Protein 2J4U (pdb70)

Sequence (2112 aa):
AEVYNKDGNKLDLYGKVDGLHYFSDNKDVDGDQTYMRLGFKGETQVTDQLTGYGQWEYQIQGNSAENENNSWTRVAFAGLKFQDVGSFDYGRNYGVVYDVTSWTDVLPEFGGDTYGSDNFMQQRGNGFATYRNTDFFGLVDGLNFAVQYQGKNGNPSGEGFTSGVTNNGRDGGSITYDYEGFGIGGAISSSKRTDAQNTAAYIGNGDRAETYTGGLKYDANNIYLAAQYTQTYNATRVGSLGWANKAQNFEAVAQYQFDFGLRPSLAYLQSKGKNLGRGYDDEDILKYVDVGATYYFNKNMSTYVDYKINLLDDNQFTRDAGINTDNIVALGLVYQFAEVYNKDGNKLDLYGKVDGLHYFSDNKDVDGDQTYMRLGFKGETQVTDQLTGYGQWEYQIQGNSAENENNSWTRVAFAGLKFQDVGSFDYGRNYGVVYDVTSWTDVLPEFGGDTYGSDNFMQQRGNGFATYRNTDFFGLVDGLNFAVQYQGKNGNPSGEGFTSGVTNNGRDGGSITYDYEGFGIGGAISSSKRTDAQNTAAYIGNGDRAETYTGGLKYDANNIYLAAQYTQTYNATRVGSLGWANKAQNFEAVAQYQFDFGLRPSLAYLQSKGKNLGRGYDDEDILKYVDVGATYYFNKNMSTYVDYKINLLDDNQFTRDAGINTDNIVALGLVYQFAEVYNKDGNKLDLYGKVDGLHYFSDNKDVDGDQTYMRLGFKGETQVTDQLTGYGQWEYQIQGNSAENENNSWTRVAFAGLKFQDVGSFDYGRNYGVVYDVTSWTDVLPEFGGDTYGSDNFMQQRGNGFATYRNTDFFGLVDGLNFAVQYQGKNGNPSGEGFTSGVTNNGRDGGSITYDYEGFGIGGAISSSKRTDAQNTAAYIGNGDRAETYTGGLKYDANNIYLAAQYTQTYNATRVGSLGWANKAQNFEAVAQYQFDFGLRPSLAYLQSKGKNLGRGYDDEDILKYVDVGATYYFNKNMSTYVDYKINLLDDNQFTRDAGINTDNIVALGLVYQFASKKSVRWCTTSPAESKKCAQWQRRMKKVRGPSVTCVKKTSRFECAEVYNKDGNKLDLYGKVDGLHYFSDNKDVDGDQTYMRLGFKGETQVTDQLTGYGQWEYQIQGNSAENENNSWTRVAFAGLKFQDVGSFDYGRNYGVVYDVTSWTDVLPEFGGDTYGSDNFMQQRGNGFATYRNTDFFGLVDGLNFAVQYQGKNGNPSGEGFTSGVTNNGRDGGSITYDYEGFGIGGAISSSKRTDAQNTAAYIGNGDRAETYTGGLKYDANNIYLAAQYTQTYNATRVGSLGWANKAQNFEAVAQYQFDFGLRPSLAYLQSKGKNLGRGYDDEDILKYVDVGATYYFNKNMSTYVDYKINLLDDNQFTRDAGINTDNIVALGLVYQFAEVYNKDGNKLDLYGKVDGLHYFSDNKDVDGDQTYMRLGFKGETQVTDQLTGYGQWEYQIQGNSAENENNSWTRVAFAGLKFQDVGSFDYGRNYGVVYDVTSWTDVLPEFGGDTYGSDNFMQQRGNGFATYRNTDFFGLVDGLNFAVQYQGKNGNPSGEGFTSGVTNNGRDGGSITYDYEGFGIGGAISSSKRTDAQNTAAYIGNGDRAETYTGGLKYDANNIYLAAQYTQTYNATRVGSLGWANKAQNFEAVAQYQFDFGLRPSLAYLQSKGKNLGRGYDDEDILKYVDVGATYYFNKNMSTYVDYKINLLDDNQFTRDAGINTDNIVALGLVYQFAEVYNKDGNKLDLYGKVDGLHYFSDNKDVDGDQTYMRLGFKGETQVTDQLTGYGQWEYQIQGNSAENENNSWTRVAFAGLKFQDVGSFDYGRNYGVVYDVTSWTDVLPEFGGDTYGSDNFMQQRGNGFATYRNTDFFGLVDGLNFAVQYQGKNGNPSGEGFTSGVTNNGRDGGSITYDYEGFGIGGAISSSKRTDAQNTAAYIGNGDRAETYTGGLKYDANNIYLAAQYTQTYNATRVGSLGWANKAQNFEAVAQYQFDFGLRPSLAYLQSKGKNLGRGYDDEDILKYVDVGATYYFNKNMSTYVDYKINLLDDNQFTRDAGINTDNIVALGLVYQFASKKSVRWCTTSPAESKKCAQWQRRMKKVRGPSVTCVKKTSRFEC

Nearest PDB structures (foldseek):
  2j4u-assembly1_S  TM=1.023E+00  e=1.735E-07  Camelus dromedarius
  2j4u-assembly2_X  TM=7.763E-01  e=1.445E-04  Camelus dromedarius
  2j4u-assembly2_W  TM=1.003E+00  e=1.923E-60  Escherichia coli
  2xe3-assembly1_A  TM=9.899E-01  e=1.710E-50  Escherichia coli
  2xe5-assembly1_E  TM=9.928E-01  e=5.696E-50  Escherichia coli

Foldseek 3Di:
DFDDDDQQKTKDKKKKWKFKAKFWPPVVRHTGWIKMKIKMWMWRADDPQKIKIWIWMWIGTPPDDPVDDDTDTFWTWIWMQGHLQGIKIWWFFAAALCVAVVLFDDAVDDDPPQADELQARNTTDHFKIKTWGAQNRVPHHQKIKMWIDGDWAADCDDPGNDPHHDQVNHTFMKIWHDPAFKIKMKTKDKAAHDVRLCDVQQWPVDGIKIKIKIKIWGDDQFKTWIKMKMKMAQGGQQAVRRGAGIKIKIKIKIWGADPQFKMWMKMWIWMWRAQIDDPQHIDTSFTWIKTWMKGPPDPFWTKIKIKTCGPDDDDVRCVVSVPDRIMMMMIMIMGID/DFDDDDQQKTKDKKKKWKFKAKPWPPVVNHTGFTKMKIKMKIWRAPDPQKIKIWMWMWIGTPPDDVVDGGTDTFWTWIWMQGHLFWIKIWWFFAAQLCVFVVLPDDPPPDDPQQADELQPRNTTDTTKIKTWHAQNRPPHHQKIKMWIDGDWADDCDDPGNDPHHDQVCHTFMKIWHDPAFKIKMKIKDKAQGDVNLCDVQQWPVDGIKIKIKIKIWGDDQFKTKIKMKMKIAQGGQQAVRRGARIKIKIKIKIWGADPQFKMWMKMWIWMWGAQIDDPQHIDTSFTWIKTWIKGDPDPFWTKIKIKTCGPDDDDVRSVVRVPDRIMMMMIMIMGID/DFDDDPQQKTKDKKKKWKFKAKPWPPVPNHTGFTKMKIKMWMWRQDDPQKIKIWIWMWIGTPPDDPVDGDIDTFWTWIWMQGHLQGIKIWWFFAAALCVAVVLFQDAVDDDPPQADDLQARNTTDTAKIKTKHAQNRVPHHQKIKMWMDGDWQDDCDDPGNDPHHDQVCHTFMKIWHDPAFKIKMKTKDKAQGDPNLCDVQQWPVDGIKIKIKIKIWGDDQFKTWIKMKMKMAQGGQQAVRRGAGIKIKIKIKIWGADPQFKIWMKMWIWMWRAQIDDPQHIDTSFTWIKTWMKGPNDPFWTKIKIKTCGCDDDDVRSVVSVPDRIMMMMIMIMGID/DPDPADEQAAADDPPPVPCPCQQPCCPPPPPNHYDHNHYHDDPGD/DFDDDDQQKTKDKKKKKKFKAKFWPPVVNHTGWIKMKIKMKMWRQDDPQKIKIWIWMWIGTPPDPPVDDDTDTFWTWIWMQRHLQWIKIWWFFAAALCVAVVLPPDAPPDDPPQADELQQRNTTDTAKIKTWHAQNRPPHHQKIKMWMDGDWAADCDDPGNDPHHDQVCHTFMKIWHDPAFKIKMKTKDKAAGDVNLCDVQQWPVDGIKIKIKIKIWGDDQFKTWMKMKMKIAQGGCQQVRRGARIKIKIKIKIWGADPQFKMWMKMWIWMWRAQIDDPCHIDTSFTWIKTWMKGDPDPFWTKIKIKTCGPDDDDVRCVVSVPDRIMMMMIMIMGID/DFDDDPQQKTKDKKKKWKFKAKFWPPVVRHTGFTKMKIKMWIWRAPDPQKIKIWMWMWIGTPPDDPVDGGTDTFWTWIWMQGHLQWIKIWWFFAAALCVFVVLFPDPPPDDPAQADDLQARHTTDTAKIKTWHAQNRVPHHQKIKMWIDGDWQDDCDDPRNDPDHDQPCHTFMKIWHDDAFKIKIKTKDKAAGDVNLCDVQQWAVDGIKIKTKIKIWGDDQFKTKIKMKMKMAQTGQQQVSRGAGIKIKIKIKIWGADPQFKMWMKMWIWMWRAQIDDPQHIDTSFTWIKTWMKGPPDPFWIKIKIKTCGPDDDDVRCVVSVRDRIIMMMIMIMGID/DFDDDDQQKTKDKKKKWKFKAKPWPPVPRHTGWTKMKIKMWMWRCDDPQKIKIWIWMWIGTPPDDPVDDDTDTFWTWIWMQGHLQWIKIWTFFFAALCVAVVLFQDAPPDDPPQADDLQARNTTDHFKIKTWGAQNRVPHHQKIKMWIDGDWAADCDDPGNDPHHDQVCHTFMKIWHDPAFKIKMKTKDKAAGDVRLCDVQQWPVDGIKIKIKIKIWGDDQFKTWIKMKMKMAQGGQQQVRRGAGIKIKIKIKIWGADPQFKIWMKMWIWMWRAQIDDPCHIDTSFTWIKTWMKGANDPFWTKIKIKTRGPDDDDVRCVVSVPDRIMMMMIMIMGID/DDDDLDEPEDADPPPDPVLCCVCNVCPVPNPSNYRYDYDHHPVRD

B-factor: mean 32.56, std 13.54, range [15.0, 80.0]

Radius of gyration: 42.47 Å; Cα contacts (8 Å, |Δi|>4): 6731; chains: 8; bounding box: 108×101×112 Å

Structure (mmCIF, N/CA/C/O backbone):
data_2J4U
#
_entry.id   2J4U
#
_cell.length_a   201.470
_cell.length_b   116.286
_cell.length_c   152.280
_cell.angle_alpha   90.00
_cell.angle_beta   90.03
_cell.angle_gamma   90.00
#
_symmetry.space_group_name_H-M   'C 1 2 1'
#
loop_
_entity.id
_entity.type
_entity.pdbx_description
1 polymer 'OUTER MEMBRANE PROTEIN C PRECURSOR'
2 polymer LACTOTRANSFERRIN
#
loop_
_atom_site.group_PDB
_atom_site.id
_atom_site.type_symbol
_atom_site.label_atom_id
_atom_site.label_alt_id
_atom_site.label_comp_id
_atom_site.label_asym_id
_atom_site.label_entity_id
_atom_site.label_seq_id
_atom_site.pdbx_PDB_ins_code
_atom_site.Cartn_x
_atom_site.Cartn_y
_atom_site.Cartn_z
_atom_site.occupancy
_atom_site.B_iso_or_equiv
_atom_site.auth_seq_id
_atom_site.auth_comp_id
_atom_site.auth_asym_id
_atom_site.auth_atom_id
_atom_site.pdbx_PDB_model_num
ATOM 1 N N . ALA A 1 1 ? 173.755 22.773 83.659 1.00 26.65 1001 ALA P N 1
ATOM 2 C CA . ALA A 1 1 ? 173.670 23.239 85.102 1.00 30.50 1001 ALA P CA 1
ATOM 3 C C . ALA A 1 1 ? 172.315 23.006 85.721 1.00 35.11 1001 ALA P C 1
ATOM 4 O O . ALA A 1 1 ? 171.303 23.559 85.215 1.00 35.93 1001 ALA P O 1
ATOM 6 N N . GLU A 1 2 ? 172.308 22.201 86.831 1.00 40.25 1002 GLU P N 1
ATOM 7 C CA . GLU A 1 2 ? 171.071 21.943 87.665 1.00 38.71 1002 GLU P CA 1
ATOM 8 C C . GLU A 1 2 ? 170.363 23.239 88.195 1.00 38.47 1002 GLU P C 1
ATOM 9 O O . GLU A 1 2 ? 170.567 23.642 89.347 1.00 34.95 1002 GLU P O 1
ATOM 15 N N . VAL A 1 3 ? 169.591 23.888 87.281 1.00 39.99 1003 VAL P N 1
ATOM 16 C CA . VAL A 1 3 ? 168.839 25.133 87.559 1.00 40.99 1003 VAL P CA 1
ATOM 17 C C . VAL A 1 3 ? 167.687 24.687 88.426 1.00 43.12 1003 VAL P C 1
ATOM 18 O O . VAL A 1 3 ? 167.965 23.899 89.366 1.00 46.75 1003 VAL P O 1
ATOM 22 N N . TYR A 1 4 ? 166.433 25.118 88.178 1.00 40.40 1004 TYR P N 1
ATOM 23 C CA . TYR A 1 4 ? 165.221 24.507 88.841 1.00 38.34 1004 TYR P CA 1
ATOM 24 C C . TYR A 1 4 ? 165.341 22.998 89.274 1.00 41.17 1004 TYR P C 1
ATOM 25 O O . TYR A 1 4 ? 165.855 22.105 88.547 1.00 40.84 1004 TYR P O 1
ATOM 34 N N . ASN A 1 5 ? 164.884 22.771 90.506 1.00 41.18 1005 ASN P N 1
ATOM 35 C CA . ASN A 1 5 ? 164.674 21.459 91.066 1.00 41.59 1005 ASN P CA 1
ATOM 36 C C . ASN A 1 5 ? 163.803 21.516 92.353 1.00 45.43 1005 ASN P C 1
ATOM 37 O O . ASN A 1 5 ? 164.297 21.525 93.469 1.00 46.57 1005 ASN P O 1
ATOM 42 N N . LYS A 1 6 ? 162.489 21.477 92.156 1.00 48.08 1006 LYS P N 1
ATOM 43 C CA . LYS A 1 6 ? 161.511 21.688 93.212 1.00 49.84 1006 LYS P CA 1
ATOM 44 C C . LYS A 1 6 ? 160.397 20.625 93.092 1.00 50.72 1006 LYS P C 1
ATOM 45 O O . LYS A 1 6 ? 159.884 20.378 91.984 1.00 47.79 1006 LYS P O 1
ATOM 51 N N . ASP A 1 7 ? 160.021 20.007 94.227 1.00 55.26 1007 ASP P N 1
ATOM 52 C CA . ASP A 1 7 ? 158.963 18.921 94.290 1.00 56.85 1007 ASP P CA 1
ATOM 53 C C . ASP A 1 7 ? 158.912 17.971 93.020 1.00 58.90 1007 ASP P C 1
ATOM 54 O O . ASP A 1 7 ? 158.317 18.302 91.926 1.00 58.01 1007 ASP P O 1
ATOM 59 N N . GLY A 1 8 ? 159.585 16.817 93.160 1.00 57.22 1008 GLY P N 1
ATOM 60 C CA . GLY A 1 8 ? 159.589 15.789 92.081 1.00 54.58 1008 GLY P CA 1
ATOM 61 C C . GLY A 1 8 ? 160.427 16.201 90.872 1.00 51.04 1008 GLY P C 1
ATOM 62 O O . GLY A 1 8 ? 161.569 15.681 90.642 1.00 46.73 1008 GLY P O 1
ATOM 63 N N . ASN A 1 9 ? 159.830 17.143 90.123 1.00 51.11 1009 ASN P N 1
ATOM 64 C CA . ASN A 1 9 ? 160.434 17.779 88.893 1.00 50.45 1009 ASN P CA 1
ATOM 65 C C . ASN A 1 9 ? 161.824 18.581 88.909 1.00 46.54 1009 ASN P C 1
ATOM 66 O O . ASN A 1 9 ? 162.012 19.623 89.651 1.00 43.28 1009 ASN P O 1
ATOM 71 N N . LYS A 1 10 ? 162.739 18.169 88.015 1.00 41.92 1010 LYS P N 1
ATOM 72 C CA . LYS A 1 10 ? 163.998 18.859 87.976 1.00 40.56 1010 LYS P CA 1
ATOM 73 C C . LYS A 1 10 ? 164.667 19.060 86.651 1.00 36.83 1010 LYS P C 1
ATOM 74 O O . LYS A 1 10 ? 164.789 18.119 85.860 1.00 37.21 1010 LYS P O 1
ATOM 80 N N . LEU A 1 11 ? 165.117 20.291 86.435 1.00 33.80 1011 LEU P N 1
ATOM 81 C CA . LEU A 1 11 ? 165.671 20.789 85.170 1.00 34.90 1011 LEU P CA 1
ATOM 82 C C . LEU A 1 11 ? 167.133 20.930 85.093 1.00 40.96 1011 LEU P C 1
ATOM 83 O O . LEU A 1 11 ? 167.795 21.452 86.025 1.00 48.37 1011 LEU P O 1
ATOM 88 N N . ASP A 1 12 ? 167.689 20.650 83.937 1.00 41.51 1012 ASP P N 1
ATOM 89 C CA . ASP A 1 12 ? 169.087 21.006 83.879 1.00 39.63 1012 ASP P CA 1
ATOM 90 C C . ASP A 1 12 ? 169.393 21.654 82.560 1.00 36.16 1012 ASP P C 1
ATOM 91 O O . ASP A 1 12 ? 169.594 20.966 81.584 1.00 39.82 1012 ASP P O 1
ATOM 96 N N . LEU A 1 13 ? 169.373 22.974 82.527 1.00 31.84 1013 LEU P N 1
ATOM 97 C CA . LEU A 1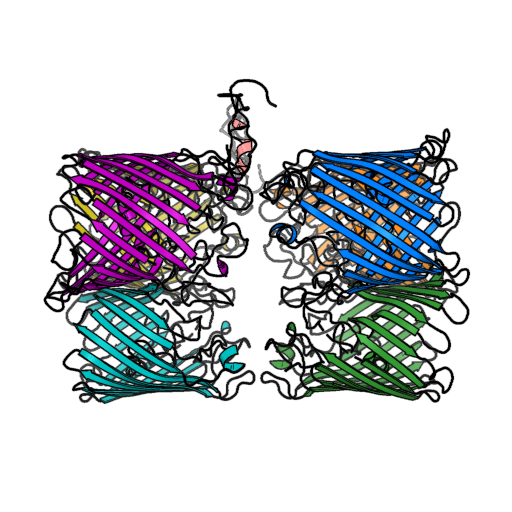 13 ? 169.785 23.758 81.379 1.00 26.52 1013 LEU P CA 1
ATOM 98 C C . LEU A 1 13 ? 171.246 23.631 81.317 1.00 25.31 1013 LEU P C 1
ATOM 99 O O . LEU A 1 13 ? 171.935 23.776 82.301 1.00 25.40 1013 LEU P O 1
ATOM 104 N N . TYR A 1 14 ? 171.758 23.363 80.134 1.00 26.65 1014 TYR P N 1
ATOM 105 C CA . TYR A 1 14 ? 173.226 23.082 80.030 1.00 31.25 1014 TYR P CA 1
ATOM 106 C C . TYR A 1 14 ? 173.893 23.404 78.670 1.00 30.08 1014 TYR P C 1
ATOM 107 O O . TYR A 1 14 ? 173.176 23.566 77.689 1.00 30.55 1014 TYR P O 1
ATOM 116 N N . GLY A 1 15 ? 175.221 23.419 78.590 1.00 24.85 1015 GLY P N 1
ATOM 117 C CA . GLY A 1 15 ? 175.812 23.696 77.326 1.00 24.73 1015 GLY P CA 1
ATOM 118 C C . GLY A 1 15 ? 177.228 24.168 77.427 1.00 26.96 1015 GLY P C 1
ATOM 119 O O . GLY A 1 15 ? 177.803 24.045 78.472 1.00 26.46 1015 GLY P O 1
ATOM 120 N N . LYS A 1 16 ? 177.789 24.703 76.337 1.00 23.72 1016 LYS P N 1
ATOM 121 C CA . LYS A 1 16 ? 179.233 24.914 76.255 1.00 21.65 1016 LYS P CA 1
ATOM 122 C C . LYS A 1 16 ? 179.562 25.715 75.030 1.00 24.78 1016 LYS P C 1
ATOM 123 O O . LYS A 1 16 ? 178.778 25.733 74.063 1.00 26.35 1016 LYS P O 1
ATOM 129 N N . VAL A 1 17 ? 180.700 26.420 75.095 1.00 24.80 1017 VAL P N 1
ATOM 130 C CA . VAL A 1 17 ? 181.177 27.119 73.965 1.00 26.11 1017 VAL P CA 1
ATOM 131 C C . VAL A 1 17 ? 182.506 26.591 73.787 1.00 27.58 1017 VAL P C 1
ATOM 132 O O . VAL A 1 17 ? 183.310 26.565 74.679 1.00 28.98 1017 VAL P O 1
ATOM 136 N N . ASP A 1 18 ? 182.770 26.269 72.541 1.00 28.72 1018 ASP P N 1
ATOM 137 C CA . ASP A 1 18 ? 183.912 25.539 72.258 1.00 25.98 1018 ASP P CA 1
ATOM 138 C C . ASP A 1 18 ? 184.633 26.301 71.145 1.00 27.20 1018 ASP P C 1
ATOM 139 O O . ASP A 1 18 ? 184.067 26.528 70.109 1.00 29.25 1018 ASP P O 1
ATOM 144 N N . GLY A 1 19 ? 185.822 26.823 71.524 1.00 23.28 1019 GLY P N 1
ATOM 145 C CA . GLY A 1 19 ? 186.605 27.804 70.825 1.00 20.05 1019 GLY P CA 1
ATOM 146 C C . GLY A 1 19 ? 187.575 26.947 70.130 1.00 23.92 1019 GLY P C 1
ATOM 147 O O . GLY A 1 19 ? 188.545 26.506 70.734 1.00 26.12 1019 GLY P O 1
ATOM 148 N N . LEU A 1 20 ? 187.279 26.665 68.866 1.00 24.35 1020 LEU P N 1
ATOM 149 C CA . LEU A 1 20 ? 187.907 25.518 68.243 1.00 22.92 1020 LEU P CA 1
ATOM 150 C C . LEU A 1 20 ? 188.523 25.984 66.977 1.00 23.73 1020 LEU P C 1
ATOM 151 O O . LEU A 1 20 ? 187.891 26.842 66.289 1.00 24.88 1020 LEU P O 1
ATOM 156 N N . HIS A 1 21 ? 189.718 25.444 66.680 1.00 20.77 1021 HIS P N 1
ATOM 157 C CA . HIS A 1 21 ? 190.414 25.785 65.423 1.00 19.93 1021 HIS P CA 1
ATOM 158 C C . HIS A 1 21 ? 191.154 24.530 64.836 1.00 21.30 1021 HIS P C 1
ATOM 159 O O . HIS A 1 21 ? 191.702 23.588 65.558 1.00 18.50 1021 HIS P O 1
ATOM 166 N N . TYR A 1 22 ? 191.143 24.487 63.514 1.00 21.08 1022 TYR P N 1
ATOM 167 C CA . TYR A 1 22 ? 191.648 23.351 62.783 1.00 19.85 1022 TYR P CA 1
ATOM 168 C C . TYR A 1 22 ? 192.758 23.784 61.856 1.00 23.00 1022 TYR P C 1
ATOM 169 O O . TYR A 1 22 ? 192.496 24.697 61.050 1.00 28.61 1022 TYR P O 1
ATOM 178 N N . PHE A 1 23 ? 193.970 23.207 61.921 1.00 20.59 1023 PHE P N 1
ATOM 179 C CA . PHE A 1 23 ? 194.998 23.453 60.857 1.00 19.35 1023 PHE P CA 1
ATOM 180 C C . PHE A 1 23 ? 195.087 22.235 60.059 1.00 22.90 1023 PHE P C 1
ATOM 181 O O . PHE A 1 23 ? 195.203 21.053 60.627 1.00 24.15 1023 PHE P O 1
ATOM 189 N N . SER A 1 24 ? 194.949 22.435 58.754 1.00 21.16 1024 SER P N 1
ATOM 190 C CA . SER A 1 24 ? 194.848 21.243 57.849 1.00 23.45 1024 SER P CA 1
ATOM 191 C C . SER A 1 24 ? 195.237 21.691 56.550 1.00 27.39 1024 SER P C 1
ATOM 192 O O . SER A 1 24 ? 194.964 22.813 56.223 1.00 31.74 1024 SER P O 1
ATOM 195 N N . ASP A 1 25 ? 195.850 20.851 55.742 1.00 31.72 1025 ASP P N 1
ATOM 196 C CA . ASP A 1 25 ? 196.170 21.287 54.352 1.00 29.50 1025 ASP P CA 1
ATOM 197 C C . ASP A 1 25 ? 194.905 21.463 53.515 1.00 30.08 1025 ASP P C 1
ATOM 198 O O . ASP A 1 25 ? 194.887 22.236 52.435 1.00 29.76 1025 ASP P O 1
ATOM 203 N N . ASN A 1 26 ? 193.863 20.790 54.051 1.00 26.90 1026 ASN P N 1
ATOM 204 C CA . ASN A 1 26 ? 192.582 20.668 53.440 1.00 27.88 1026 ASN P CA 1
ATOM 205 C C . ASN A 1 26 ? 191.730 21.913 53.672 1.00 30.64 1026 ASN P C 1
ATOM 206 O O . ASN A 1 26 ? 191.045 22.016 54.726 1.00 32.98 1026 ASN P O 1
ATOM 211 N N . LYS A 1 27 ? 191.732 22.845 52.703 1.00 31.71 1027 LYS P N 1
ATOM 212 C CA . LYS A 1 27 ? 191.225 24.259 53.047 1.00 32.42 1027 LYS P CA 1
ATOM 213 C C . LYS A 1 27 ? 189.707 24.311 53.097 1.00 34.55 1027 LYS P C 1
ATOM 214 O O . LYS A 1 27 ? 189.096 25.339 53.016 1.00 37.80 1027 LYS P O 1
ATOM 220 N N . ASP A 1 28 ? 189.148 23.131 53.311 1.00 33.96 1028 ASP P N 1
ATOM 221 C CA . ASP A 1 28 ? 187.761 22.862 53.201 1.00 35.22 1028 ASP P CA 1
ATOM 222 C C . ASP A 1 28 ? 187.287 22.310 54.583 1.00 39.99 1028 ASP P C 1
ATOM 223 O O . ASP A 1 28 ? 186.040 22.183 54.856 1.00 37.43 1028 ASP P O 1
ATOM 228 N N . VAL A 1 29 ? 188.313 21.918 55.406 1.00 40.23 1029 VAL P N 1
ATOM 229 C CA . VAL A 1 29 ? 188.212 21.737 56.852 1.00 34.86 1029 VAL P CA 1
ATOM 230 C C . VAL A 1 29 ? 189.099 22.913 57.539 1.00 38.24 1029 VAL P C 1
ATOM 231 O O . VAL A 1 29 ? 189.023 23.205 58.782 1.00 44.12 1029 VAL P O 1
ATOM 235 N N . ASP A 1 30 ? 189.911 23.634 56.772 1.00 33.12 1030 ASP P N 1
ATOM 236 C CA . ASP A 1 30 ? 190.802 24.525 57.466 1.00 29.68 1030 ASP P CA 1
ATOM 237 C C . ASP A 1 30 ? 190.148 25.592 58.332 1.00 27.01 1030 ASP P C 1
ATOM 238 O O . ASP A 1 30 ? 189.135 26.123 57.993 1.00 26.62 1030 ASP P O 1
ATOM 243 N N . GLY A 1 31 ? 190.719 25.845 59.496 1.00 28.76 1031 GLY P N 1
ATOM 244 C CA . GLY A 1 31 ? 190.641 27.199 60.071 1.00 30.12 1031 GLY P CA 1
ATOM 245 C C . GLY A 1 31 ? 189.749 27.287 61.282 1.00 29.73 1031 GLY P C 1
ATOM 246 O O . GLY A 1 31 ? 189.891 26.511 62.240 1.00 30.58 1031 GLY P O 1
ATOM 247 N N . ASP A 1 32 ? 188.842 28.249 61.260 1.00 23.69 1032 ASP P N 1
ATOM 248 C CA . ASP A 1 32 ? 188.096 28.461 62.376 1.00 20.18 1032 ASP P CA 1
ATOM 249 C C . ASP A 1 32 ? 186.887 27.608 62.544 1.00 24.60 1032 ASP P C 1
ATOM 250 O O . ASP A 1 32 ? 185.967 27.637 61.739 1.00 30.45 1032 ASP P O 1
ATOM 255 N N . GLN A 1 33 ? 186.834 26.870 63.650 1.00 24.66 1033 GLN P N 1
ATOM 256 C CA . GLN A 1 33 ? 185.724 25.965 63.929 1.00 21.32 1033 GLN P CA 1
ATOM 257 C C . GLN A 1 33 ? 184.896 26.171 65.131 1.00 22.72 1033 GLN P C 1
ATOM 258 O O . GLN A 1 33 ? 184.136 25.234 65.451 1.00 25.81 1033 GLN P O 1
ATOM 264 N N . THR A 1 34 ? 185.080 27.269 65.865 1.00 21.83 1034 THR P N 1
ATOM 265 C CA . THR A 1 34 ? 184.150 27.700 66.967 1.00 21.34 1034 THR P CA 1
ATOM 266 C C . THR A 1 34 ? 182.697 27.200 66.841 1.00 18.92 1034 THR P C 1
ATOM 267 O O . THR A 1 34 ? 182.093 27.379 65.858 1.00 25.85 1034 THR P O 1
ATOM 271 N N . TYR A 1 35 ? 182.135 26.572 67.816 1.00 16.72 1035 TYR P N 1
ATOM 272 C CA . TYR A 1 35 ? 180.732 26.417 67.850 1.00 18.75 1035 TYR P CA 1
ATOM 273 C C . TYR A 1 35 ? 180.294 26.406 69.325 1.00 24.07 1035 TYR P C 1
ATOM 274 O O . TYR A 1 35 ? 181.128 26.630 70.282 1.00 24.43 1035 TYR P O 1
ATOM 283 N N . MET A 1 36 ? 178.997 26.151 69.511 1.00 27.19 1036 MET P N 1
ATOM 284 C CA . MET A 1 36 ? 178.437 26.058 70.847 1.00 30.38 1036 MET P CA 1
ATOM 285 C C . MET A 1 36 ? 177.304 25.054 70.866 1.00 30.97 1036 MET P C 1
ATOM 286 O O . MET A 1 36 ? 176.776 24.725 69.766 1.00 37.73 1036 MET P O 1
ATOM 291 N N . ARG A 1 37 ? 176.864 24.582 72.034 1.00 25.14 1037 ARG P N 1
ATOM 292 C CA . ARG A 1 37 ? 175.537 23.896 72.068 1.00 24.94 1037 ARG P CA 1
ATOM 293 C C . ARG A 1 37 ? 174.845 24.099 73.389 1.00 26.65 1037 ARG P C 1
ATOM 294 O O . ARG A 1 37 ? 175.514 24.105 74.474 1.00 28.26 1037 ARG P O 1
ATOM 302 N N . LEU A 1 38 ? 173.515 24.199 73.349 1.00 23.71 1038 LEU P N 1
ATOM 303 C CA . LEU A 1 38 ? 172.887 24.160 74.610 1.00 24.12 1038 LEU P CA 1
ATOM 304 C C . LEU A 1 38 ? 171.795 23.107 74.714 1.00 21.94 1038 LEU P C 1
ATOM 305 O O . LEU A 1 38 ? 171.321 22.622 73.744 1.00 24.61 1038 LEU P O 1
ATOM 310 N N . GLY A 1 39 ? 171.399 22.680 75.869 1.00 17.22 1039 GLY P N 1
ATOM 311 C CA . GLY A 1 39 ? 170.291 21.738 75.876 1.00 21.25 1039 GLY P CA 1
ATOM 312 C C . GLY A 1 39 ? 169.608 21.538 77.226 1.00 22.98 1039 GLY P C 1
ATOM 313 O O . GLY A 1 39 ? 170.115 21.888 78.259 1.00 27.95 1039 GLY P O 1
ATOM 314 N N . PHE A 1 40 ? 168.449 20.967 77.287 1.00 23.34 1040 PHE P N 1
ATOM 315 C CA . PHE A 1 40 ? 167.991 20.703 78.579 1.00 22.61 1040 PHE P CA 1
ATOM 316 C C . PHE A 1 40 ? 167.829 19.292 78.795 1.00 25.62 1040 PHE P C 1
ATOM 317 O O . PHE A 1 40 ? 167.662 18.517 77.807 1.00 25.99 1040 PHE P O 1
ATOM 325 N N . LYS A 1 41 ? 168.021 18.916 80.067 1.00 27.41 1041 LYS P N 1
ATOM 326 C CA . LYS A 1 41 ? 167.622 17.574 80.490 1.00 31.44 1041 LYS P CA 1
ATOM 327 C C . LYS A 1 41 ? 166.413 17.844 81.357 1.00 32.24 1041 LYS P C 1
ATOM 328 O O . LYS A 1 41 ? 166.385 18.914 81.926 1.00 35.96 1041 LYS P O 1
ATOM 334 N N . GLY A 1 42 ? 165.413 16.956 81.425 1.00 32.47 1042 GLY P N 1
ATOM 335 C CA . GLY A 1 42 ? 164.314 17.025 82.483 1.00 33.01 1042 GLY P CA 1
ATOM 336 C C . GLY A 1 42 ? 163.769 15.745 83.247 1.00 36.75 1042 GLY P C 1
ATOM 337 O O . GLY A 1 42 ? 163.479 14.641 82.646 1.00 37.15 1042 GLY P O 1
ATOM 338 N N . GLU A 1 43 ? 163.600 15.789 84.575 1.00 36.52 1043 GLU P N 1
ATOM 339 C CA . GLU A 1 43 ? 162.855 14.656 85.148 1.00 34.45 1043 GLU P CA 1
ATOM 340 C C . GLU A 1 43 ? 161.788 15.178 86.007 1.00 35.92 1043 GLU P C 1
ATOM 341 O O . GLU A 1 43 ? 161.967 16.164 86.748 1.00 37.26 1043 GLU P O 1
ATOM 347 N N . THR A 1 44 ? 160.647 14.539 85.912 1.00 34.18 1044 THR P N 1
ATOM 348 C CA . THR A 1 44 ? 159.572 14.837 86.806 1.00 31.67 1044 THR P CA 1
ATOM 349 C C . THR A 1 44 ? 159.391 13.475 87.260 1.00 32.51 1044 THR P C 1
ATOM 350 O O . THR A 1 44 ? 159.600 12.522 86.515 1.00 27.47 1044 THR P O 1
ATOM 354 N N . GLN A 1 45 ? 159.114 13.344 88.534 1.00 36.66 1045 GLN P N 1
ATOM 355 C CA . GLN A 1 45 ? 159.077 11.960 89.091 1.00 38.97 1045 GLN P CA 1
ATOM 356 C C . GLN A 1 45 ? 157.690 11.769 89.594 1.00 37.36 1045 GLN P C 1
ATOM 357 O O . GLN A 1 45 ? 157.282 12.413 90.567 1.00 38.48 1045 GLN P O 1
ATOM 363 N N . VAL A 1 46 ? 156.966 10.911 88.858 1.00 35.89 1046 VAL P N 1
ATOM 364 C CA . VAL A 1 46 ? 155.461 10.784 88.858 1.00 32.23 1046 VAL P CA 1
ATOM 365 C C . VAL A 1 46 ? 154.928 9.920 89.985 1.00 30.82 1046 VAL P C 1
ATOM 366 O O . VAL A 1 46 ? 153.710 9.980 90.242 1.00 26.77 1046 VAL P O 1
ATOM 370 N N . THR A 1 47 ? 155.810 9.137 90.652 1.00 29.54 1047 THR P N 1
ATOM 371 C CA . THR A 1 47 ? 155.388 8.088 91.559 1.00 29.23 1047 THR P CA 1
ATOM 372 C C . THR A 1 47 ? 156.687 7.640 92.022 1.00 34.79 1047 THR P C 1
ATOM 373 O O . THR A 1 47 ? 157.593 8.436 92.015 1.00 40.44 1047 THR P O 1
ATOM 377 N N . ASP A 1 48 ? 156.884 6.382 92.362 1.00 38.78 1048 ASP P N 1
ATOM 378 C CA . ASP A 1 48 ? 158.205 5.950 92.808 1.00 43.62 1048 ASP P CA 1
ATOM 379 C C . ASP A 1 48 ? 158.711 4.977 91.775 1.00 50.25 1048 ASP P C 1
ATOM 380 O O . ASP A 1 48 ? 159.947 4.942 91.498 1.00 58.67 1048 ASP P O 1
ATOM 385 N N . GLN A 1 49 ? 157.825 4.106 91.271 1.00 49.96 1049 GLN P N 1
ATOM 386 C CA . GLN A 1 49 ? 158.143 3.361 90.057 1.00 47.84 1049 GLN P CA 1
ATOM 387 C C . GLN A 1 49 ? 158.472 4.352 88.874 1.00 44.65 1049 GLN P C 1
ATOM 388 O O . GLN A 1 49 ? 159.569 4.309 88.219 1.00 46.81 1049 GLN P O 1
ATOM 394 N N . LEU A 1 50 ? 157.578 5.310 88.680 1.00 36.56 1050 LEU P N 1
ATOM 395 C CA . LEU A 1 50 ? 157.482 5.896 87.364 1.00 34.48 1050 LEU P CA 1
ATOM 396 C C . LEU A 1 50 ? 157.910 7.305 87.432 1.00 34.80 1050 LEU P C 1
ATOM 397 O O . LEU A 1 50 ? 157.357 8.100 88.283 1.00 30.86 1050 LEU P O 1
ATOM 402 N N . THR A 1 51 ? 158.812 7.603 86.458 1.00 32.88 1051 THR P N 1
ATOM 403 C CA . THR A 1 51 ? 159.428 8.938 86.313 1.00 31.53 1051 THR P CA 1
ATOM 404 C C . THR A 1 51 ? 159.496 9.366 84.835 1.00 27.75 1051 THR P C 1
ATOM 405 O O . THR A 1 51 ? 159.900 8.591 84.020 1.00 25.49 1051 THR P O 1
ATOM 409 N N . GLY A 1 52 ? 159.071 10.595 84.546 1.00 27.81 1052 GLY P N 1
ATOM 410 C CA . GLY A 1 52 ? 159.195 11.252 83.217 1.00 28.77 1052 GLY P CA 1
ATOM 411 C C . GLY A 1 52 ? 160.521 11.937 82.726 1.00 28.87 1052 GLY P C 1
ATOM 412 O O . GLY A 1 52 ? 161.434 12.432 83.453 1.00 29.73 1052 GLY P O 1
ATOM 413 N N . TYR A 1 53 ? 160.663 12.029 81.439 1.00 24.51 1053 TYR P N 1
ATOM 414 C CA . TYR A 1 53 ? 161.829 12.726 81.133 1.00 22.20 1053 TYR P CA 1
ATOM 415 C C . TYR A 1 53 ? 161.794 13.294 79.745 1.00 25.62 1053 TYR P C 1
ATOM 416 O O . TYR A 1 53 ? 160.997 12.830 78.926 1.00 25.70 1053 TYR P O 1
ATOM 425 N N . GLY A 1 54 ? 162.697 14.263 79.546 1.00 23.61 1054 GLY P N 1
ATOM 426 C CA . GLY A 1 54 ? 162.958 15.051 78.360 1.00 24.45 1054 GLY P CA 1
ATOM 427 C C . GLY A 1 54 ? 164.408 15.511 78.020 1.00 24.18 1054 GLY P C 1
ATOM 428 O O . GLY A 1 54 ? 165.179 16.134 78.835 1.00 23.57 1054 GLY P O 1
ATOM 429 N N . GLN A 1 55 ? 164.824 15.287 76.789 1.00 22.26 1055 GLN P N 1
ATOM 430 C CA . GLN A 1 55 ? 166.039 15.945 76.519 1.00 24.59 1055 GLN P CA 1
ATOM 431 C C . GLN A 1 55 ? 166.024 16.623 75.227 1.00 24.54 1055 GLN P C 1
ATOM 432 O O . GLN A 1 55 ? 165.309 16.214 74.359 1.00 25.64 1055 GLN P O 1
ATOM 438 N N . TRP A 1 56 ? 166.824 17.678 75.128 1.00 23.14 1056 TRP P N 1
ATOM 439 C CA . TRP A 1 56 ? 166.900 18.492 73.941 1.00 22.85 1056 TRP P CA 1
ATOM 440 C C . TRP A 1 56 ? 168.309 19.039 73.797 1.00 25.20 1056 TRP P C 1
ATOM 441 O O . TRP A 1 56 ? 168.714 19.896 74.536 1.00 26.78 1056 TRP P O 1
ATOM 452 N N . GLU A 1 57 ? 169.068 18.584 72.818 1.00 25.45 1057 GLU P N 1
ATOM 453 C CA . GLU A 1 57 ? 170.374 19.214 72.606 1.00 25.28 1057 GLU P CA 1
ATOM 454 C C . GLU A 1 57 ? 170.451 19.806 71.277 1.00 24.52 1057 GLU P C 1
ATOM 455 O O . GLU A 1 57 ? 169.965 19.179 70.346 1.00 26.06 1057 GLU P O 1
ATOM 461 N N . TYR A 1 58 ? 171.193 20.904 71.158 1.00 23.83 1058 TYR P N 1
ATOM 462 C CA . TYR A 1 58 ? 171.122 21.764 69.943 1.00 23.02 1058 TYR P CA 1
ATOM 463 C C . TYR A 1 58 ? 172.339 22.552 69.731 1.00 22.75 1058 TYR P C 1
ATOM 464 O O . TYR A 1 58 ? 172.766 23.352 70.543 1.00 21.82 1058 TYR P O 1
ATOM 473 N N . GLN A 1 59 ? 172.960 22.325 68.622 1.00 23.26 1059 GLN P N 1
ATOM 474 C CA . GLN A 1 59 ? 174.255 23.027 68.438 1.00 21.44 1059 GLN P CA 1
ATOM 475 C C . GLN A 1 59 ? 174.078 24.231 67.489 1.00 19.09 1059 GLN P C 1
ATOM 476 O O . GLN A 1 59 ? 173.203 24.213 66.606 1.00 16.74 1059 GLN P O 1
ATOM 482 N N . ILE A 1 60 ? 174.892 25.251 67.646 1.00 15.14 1060 ILE P N 1
ATOM 483 C CA . ILE A 1 60 ? 174.795 26.393 66.746 1.00 15.75 1060 ILE P CA 1
ATOM 484 C C . ILE A 1 60 ? 176.165 26.774 66.298 1.00 18.45 1060 ILE P C 1
ATOM 485 O O . ILE A 1 60 ? 177.048 26.994 67.148 1.00 24.07 1060 ILE P O 1
ATOM 490 N N . GLN A 1 61 ? 176.433 26.807 65.001 1.00 20.05 1061 GLN P N 1
ATOM 491 C CA . GLN A 1 61 ? 177.878 27.046 64.643 1.00 19.06 1061 GLN P CA 1
ATOM 492 C C . GLN A 1 61 ? 178.225 28.398 65.241 1.00 19.80 1061 GLN P C 1
ATOM 493 O O . GLN A 1 61 ? 177.266 29.194 65.576 1.00 22.11 1061 GLN P O 1
ATOM 499 N N . GLY A 1 62 ? 179.511 28.668 65.433 1.00 15.09 1062 GLY P N 1
ATOM 500 C CA . GLY A 1 62 ? 179.838 29.940 65.982 1.00 17.42 1062 GLY P CA 1
ATOM 501 C C . GLY A 1 62 ? 181.006 30.407 65.231 1.00 22.97 1062 GLY P C 1
ATOM 502 O O . GLY A 1 62 ? 181.720 31.354 65.580 1.00 30.15 1062 GLY P O 1
ATOM 503 N N . ASN A 1 63 ? 181.202 29.724 64.149 1.00 23.69 1063 ASN P N 1
ATOM 504 C CA . ASN A 1 63 ? 182.201 30.175 63.210 1.00 22.19 1063 ASN P CA 1
ATOM 505 C C . ASN A 1 63 ? 181.797 30.834 61.882 1.00 18.37 1063 ASN P C 1
ATOM 506 O O . ASN A 1 63 ? 182.617 30.770 60.973 1.00 20.85 1063 ASN P O 1
ATOM 511 N N . SER A 1 64 ? 180.619 31.420 61.750 1.00 16.69 1064 SER P N 1
ATOM 512 C CA . SER A 1 64 ? 180.420 32.299 60.547 1.00 21.87 1064 SER P CA 1
ATOM 513 C C . SER A 1 64 ? 179.747 33.692 60.796 1.00 22.92 1064 SER P C 1
ATOM 514 O O . SER A 1 64 ? 179.210 33.915 61.908 1.00 27.85 1064 SER P O 1
ATOM 517 N N . ALA A 1 65 ? 179.740 34.547 59.756 1.00 18.86 1065 ALA P N 1
ATOM 518 C CA . ALA A 1 65 ? 179.270 35.902 59.800 1.00 19.11 1065 ALA P CA 1
ATOM 519 C C . ALA A 1 65 ? 177.799 35.864 60.045 1.00 22.97 1065 ALA P C 1
ATOM 520 O O . ALA A 1 65 ? 177.171 34.960 59.585 1.00 21.08 1065 ALA P O 1
ATOM 522 N N . GLU A 1 66 ? 177.315 36.874 60.793 1.00 25.81 1066 GLU P N 1
ATOM 523 C CA . GLU A 1 66 ? 175.911 37.225 61.093 1.00 24.47 1066 GLU P CA 1
ATOM 524 C C . GLU A 1 66 ? 175.013 37.226 59.884 1.00 29.99 1066 GLU P C 1
ATOM 525 O O . GLU A 1 66 ? 173.797 37.522 59.879 1.00 33.48 1066 GLU P O 1
ATOM 531 N N . ASN A 1 67 ? 175.672 36.905 58.822 1.00 32.41 1067 ASN P N 1
ATOM 532 C CA . ASN A 1 67 ? 175.080 36.804 57.598 1.00 33.53 1067 ASN P CA 1
ATOM 533 C C . ASN A 1 67 ? 174.304 35.533 57.427 1.00 34.77 1067 ASN P C 1
ATOM 534 O O . ASN A 1 67 ? 173.575 35.515 56.420 1.00 34.32 1067 ASN P O 1
ATOM 539 N N . GLU A 1 68 ? 174.474 34.500 58.318 1.00 31.21 1068 GLU P N 1
ATOM 540 C CA . GLU A 1 68 ? 174.520 33.101 57.832 1.00 33.41 1068 GLU P CA 1
ATOM 541 C C . GLU A 1 68 ? 174.031 32.007 58.705 1.00 37.06 1068 GLU P C 1
ATOM 542 O O . GLU A 1 68 ? 174.137 30.804 58.317 1.00 46.38 1068 GLU P O 1
ATOM 548 N N . ASN A 1 69 ? 173.440 32.296 59.835 1.00 38.72 1069 ASN P N 1
ATOM 549 C CA . ASN A 1 69 ? 172.296 31.330 60.151 1.00 38.10 1069 ASN P CA 1
ATOM 550 C C . ASN A 1 69 ? 172.386 30.072 60.957 1.00 31.48 1069 ASN P C 1
ATOM 551 O O . ASN A 1 69 ? 171.638 29.939 61.948 1.00 21.51 1069 ASN P O 1
ATOM 556 N N . ASN A 1 70 ? 173.386 29.296 60.536 1.00 24.00 1070 ASN P N 1
ATOM 557 C CA . ASN A 1 70 ? 173.356 27.906 60.356 1.00 28.18 1070 ASN P CA 1
ATOM 558 C C . ASN A 1 70 ? 172.937 26.699 61.388 1.00 36.26 1070 ASN P C 1
ATOM 559 O O . ASN A 1 70 ? 171.766 26.122 61.084 1.00 41.21 1070 ASN P O 1
ATOM 564 N N . SER A 1 71 ? 173.717 26.221 62.439 1.00 26.95 1071 SER P N 1
ATOM 565 C CA . SER A 1 71 ? 172.932 25.539 63.554 1.00 25.19 1071 SER P CA 1
ATOM 566 C C . SER A 1 71 ? 171.622 24.584 63.467 1.00 22.94 1071 SER P C 1
ATOM 567 O O . SER A 1 71 ? 170.535 25.057 63.520 1.00 24.57 1071 SER P O 1
ATOM 570 N N . TRP A 1 72 ? 171.744 23.286 63.590 1.00 21.61 1072 TRP P N 1
ATOM 571 C CA . TRP A 1 72 ? 170.668 22.319 63.606 1.00 17.97 1072 TRP P CA 1
ATOM 572 C C . TRP A 1 72 ? 170.349 21.663 65.026 1.00 22.08 1072 TRP P C 1
ATOM 573 O O . TRP A 1 72 ? 171.145 21.932 65.997 1.00 26.14 1072 TRP P O 1
ATOM 584 N N . THR A 1 73 ? 169.314 20.741 65.128 1.00 20.04 1073 THR P N 1
ATOM 585 C CA . THR A 1 73 ? 168.867 19.988 66.364 1.00 16.34 1073 THR P CA 1
ATOM 586 C C . THR A 1 73 ? 169.543 18.600 66.507 1.00 18.76 1073 THR P C 1
ATOM 587 O O . THR A 1 73 ? 169.433 17.688 65.632 1.00 21.22 1073 THR P O 1
ATOM 591 N N . ARG A 1 74 ? 170.192 18.387 67.643 1.00 15.62 1074 ARG P N 1
ATOM 592 C CA . ARG A 1 74 ? 170.875 17.143 67.875 1.00 17.20 1074 ARG P CA 1
ATOM 593 C C . ARG A 1 74 ? 170.006 16.010 68.386 1.00 20.51 1074 ARG P C 1
ATOM 594 O O . ARG A 1 74 ? 170.045 14.802 67.899 1.00 20.51 1074 ARG P O 1
ATOM 602 N N . VAL A 1 75 ? 169.172 16.395 69.330 1.00 20.55 1075 VAL P N 1
ATOM 603 C CA . VAL A 1 75 ? 168.459 15.404 70.055 1.00 18.97 1075 VAL P CA 1
ATOM 604 C C . VAL A 1 75 ? 167.218 16.021 70.686 1.00 20.76 1075 VAL P C 1
ATOM 605 O O . VAL A 1 75 ? 167.210 17.217 71.165 1.00 19.98 1075 VAL P O 1
ATOM 609 N N . ALA A 1 76 ? 166.139 15.237 70.680 1.00 20.47 1076 ALA P N 1
ATOM 610 C CA . ALA A 1 76 ? 164.857 15.772 71.208 1.00 21.10 1076 ALA P CA 1
ATOM 611 C C . ALA A 1 76 ? 163.896 14.624 71.346 1.00 23.76 1076 ALA P C 1
ATOM 612 O O . ALA A 1 76 ? 163.400 14.012 70.334 1.00 26.66 1076 ALA P O 1
ATOM 614 N N . PHE A 1 77 ? 163.649 14.316 72.603 1.00 23.99 1077 PHE P N 1
ATOM 615 C CA . PHE A 1 77 ? 162.741 13.283 72.932 1.00 23.49 1077 PHE P CA 1
ATOM 616 C C . PHE A 1 77 ? 162.216 13.368 74.379 1.00 26.31 1077 PHE P C 1
ATOM 617 O O . PHE A 1 77 ? 162.789 14.014 75.257 1.00 27.11 1077 PHE P O 1
ATOM 625 N N . ALA A 1 78 ? 161.089 12.731 74.603 1.00 26.22 1078 ALA P N 1
ATOM 626 C CA . ALA A 1 78 ? 160.526 12.644 75.888 1.00 25.98 1078 ALA P CA 1
ATOM 627 C C . ALA A 1 78 ? 160.408 11.152 75.927 1.00 31.20 1078 ALA P C 1
ATOM 628 O O . ALA A 1 78 ? 160.310 10.447 74.821 1.00 29.00 1078 ALA P O 1
ATOM 630 N N . GLY A 1 79 ? 160.408 10.669 77.182 1.00 35.28 1079 GLY P N 1
ATOM 631 C CA . GLY A 1 79 ? 160.019 9.274 77.506 1.00 34.61 1079 GLY P CA 1
ATOM 632 C C . GLY A 1 79 ? 159.734 9.091 78.987 1.00 35.07 1079 GLY P C 1
ATOM 633 O O . GLY A 1 79 ? 159.772 10.081 79.819 1.00 36.66 1079 GLY P O 1
ATOM 634 N N . LEU A 1 80 ? 159.547 7.801 79.318 1.00 31.98 1080 LEU P N 1
ATOM 635 C CA . LEU A 1 80 ? 159.061 7.281 80.626 1.00 24.50 1080 LEU P CA 1
ATOM 636 C C . LEU A 1 80 ? 160.053 6.190 81.102 1.00 23.84 1080 LEU P C 1
ATOM 637 O O . LEU A 1 80 ? 160.511 5.352 80.227 1.00 25.28 1080 LEU P O 1
ATOM 642 N N . LYS A 1 81 ? 160.401 6.163 82.416 1.00 26.29 1081 LYS P N 1
ATOM 643 C CA . LYS A 1 81 ? 161.454 5.202 83.041 1.00 26.04 1081 LYS P CA 1
ATOM 644 C C . LYS A 1 81 ? 160.456 4.628 83.917 1.00 29.71 1081 LYS P C 1
ATOM 645 O O . LYS A 1 81 ? 159.790 5.407 84.707 1.00 26.96 1081 LYS P O 1
ATOM 651 N N . PHE A 1 82 ? 160.294 3.313 83.743 1.00 35.17 1082 PHE P N 1
ATOM 652 C CA . PHE A 1 82 ? 159.269 2.540 84.440 1.00 42.16 1082 PHE P CA 1
ATOM 653 C C . PHE A 1 82 ? 159.652 1.950 85.818 1.00 44.23 1082 PHE P C 1
ATOM 654 O O . PHE A 1 82 ? 158.793 2.083 86.711 1.00 48.75 1082 PHE P O 1
ATOM 662 N N . GLN A 1 83 ? 160.826 1.306 86.023 1.00 43.81 1083 GLN P N 1
ATOM 663 C CA . GLN A 1 83 ? 161.334 0.874 87.402 1.00 47.71 1083 GLN P CA 1
ATOM 664 C C . GLN A 1 83 ? 161.979 -0.526 87.542 1.00 51.80 1083 GLN P C 1
ATOM 665 O O . GLN A 1 83 ? 163.083 -0.659 88.088 1.00 56.61 1083 GLN P O 1
ATOM 671 N N . ASP A 1 84 ? 161.260 -1.597 87.215 1.00 53.15 1084 ASP P N 1
ATOM 672 C CA . ASP A 1 84 ? 161.957 -2.856 87.012 1.00 53.60 1084 ASP P CA 1
ATOM 673 C C . ASP A 1 84 ? 161.907 -2.807 85.507 1.00 52.09 1084 ASP P C 1
ATOM 674 O O . ASP A 1 84 ? 162.981 -2.674 84.826 1.00 54.81 1084 ASP P O 1
ATOM 679 N N . VAL A 1 85 ? 160.675 -2.744 84.997 1.00 45.35 1085 VAL P N 1
ATOM 680 C CA . VAL A 1 85 ? 160.450 -2.732 83.527 1.00 39.08 1085 VAL P CA 1
ATOM 681 C C . VAL A 1 85 ? 161.461 -2.185 82.616 1.00 37.27 1085 VAL P C 1
ATOM 682 O O . VAL A 1 85 ? 161.969 -2.959 81.855 1.00 36.90 1085 VAL P O 1
ATOM 686 N N . GLY A 1 86 ? 161.717 -0.867 82.650 1.00 37.98 1086 GLY P N 1
ATOM 687 C CA . GLY A 1 86 ? 162.789 -0.171 81.789 1.00 33.62 1086 GLY P CA 1
ATOM 688 C C . GLY A 1 86 ? 162.342 1.222 81.340 1.00 29.41 1086 GLY P C 1
ATOM 689 O O . GLY A 1 86 ? 161.379 1.765 81.835 1.00 25.22 1086 GLY P O 1
ATOM 690 N N . SER A 1 87 ? 163.044 1.839 80.412 1.00 30.75 1087 SER P N 1
ATOM 691 C CA . SER A 1 87 ? 162.551 3.166 79.825 1.00 30.00 1087 SER P CA 1
ATOM 692 C C . SER A 1 87 ? 161.973 3.016 78.368 1.00 27.55 1087 SER P C 1
ATOM 693 O O . SER A 1 87 ? 162.322 1.996 77.682 1.00 24.57 1087 SER P O 1
ATOM 696 N N . PHE A 1 88 ? 161.104 3.975 77.973 1.00 23.26 1088 PHE P N 1
ATOM 697 C CA . PHE A 1 88 ? 160.695 4.154 76.595 1.00 23.02 1088 PHE P CA 1
ATOM 698 C C . PHE A 1 88 ? 160.745 5.594 76.187 1.00 23.87 1088 PHE P C 1
ATOM 699 O O . PHE A 1 88 ? 160.463 6.479 76.998 1.00 23.84 1088 PHE P O 1
ATOM 707 N N . ASP A 1 89 ? 161.091 5.840 74.927 1.00 23.82 1089 ASP P N 1
ATOM 708 C CA . ASP A 1 89 ? 161.194 7.209 74.398 1.00 23.52 1089 ASP P CA 1
ATOM 709 C C . ASP A 1 89 ? 161.189 7.259 72.911 1.00 24.97 1089 ASP P C 1
ATOM 710 O O . ASP A 1 89 ? 161.902 6.571 72.176 1.00 26.66 1089 ASP P O 1
ATOM 715 N N . TYR A 1 90 ? 160.261 8.068 72.493 1.00 25.45 1090 TYR P N 1
ATOM 716 C CA . TYR A 1 90 ? 160.059 8.356 71.143 1.00 23.86 1090 TYR P CA 1
ATOM 717 C C . TYR A 1 90 ? 160.835 9.632 70.918 1.00 23.43 1090 TYR P C 1
ATOM 718 O O . TYR A 1 90 ? 161.005 10.356 71.869 1.00 24.12 1090 TYR P O 1
ATOM 727 N N . GLY A 1 91 ? 161.319 9.869 69.693 1.00 21.93 1091 GLY P N 1
ATOM 728 C CA . GLY A 1 91 ? 162.088 11.075 69.399 1.00 24.41 1091 GLY P CA 1
ATOM 729 C C . GLY A 1 91 ? 163.235 11.051 68.374 1.00 25.02 1091 GLY P C 1
ATOM 730 O O . GLY A 1 91 ? 163.455 10.001 67.747 1.00 22.65 1091 GLY P O 1
ATOM 731 N N . ARG A 1 92 ? 163.846 12.238 68.094 1.00 26.16 1092 ARG P N 1
ATOM 732 C CA . ARG A 1 92 ? 165.160 12.283 67.412 1.00 24.81 1092 ARG P CA 1
ATOM 733 C C . ARG A 1 92 ? 166.124 11.837 68.485 1.00 23.92 1092 ARG P C 1
ATOM 734 O O . ARG A 1 92 ? 166.295 12.599 69.432 1.00 25.59 1092 ARG P O 1
ATOM 742 N N . ASN A 1 93 ? 166.776 10.680 68.327 1.00 19.77 1093 ASN P N 1
ATOM 743 C CA . ASN A 1 93 ? 167.653 10.145 69.316 1.00 19.02 1093 ASN P CA 1
ATOM 744 C C . ASN A 1 93 ? 168.873 9.507 68.689 1.00 18.83 1093 ASN P C 1
ATOM 745 O O . ASN A 1 93 ? 168.956 9.609 67.517 1.00 18.10 1093 ASN P O 1
ATOM 750 N N . TYR A 1 94 ? 169.783 8.849 69.480 1.00 18.14 1094 TYR P N 1
ATOM 751 C CA . TYR A 1 94 ? 170.955 8.082 68.995 1.00 15.81 1094 TYR P CA 1
ATOM 752 C C . TYR A 1 94 ? 170.529 6.680 68.604 1.00 19.00 1094 TYR P C 1
ATOM 753 O O . TYR A 1 94 ? 169.718 6.075 69.321 1.00 20.63 1094 TYR P O 1
ATOM 762 N N . GLY A 1 95 ? 170.978 6.170 67.450 1.00 19.19 1095 GLY P N 1
ATOM 763 C CA . GLY A 1 95 ? 170.607 4.799 67.115 1.00 18.48 1095 GLY P CA 1
ATOM 764 C C . GLY A 1 95 ? 171.186 3.808 68.099 1.00 18.69 1095 GLY P C 1
ATOM 765 O O . GLY A 1 95 ? 172.172 4.114 68.798 1.00 20.28 1095 GLY P O 1
ATOM 766 N N . VAL A 1 96 ? 170.591 2.627 68.242 1.00 22.80 1096 VAL P N 1
ATOM 767 C CA . VAL A 1 96 ? 171.115 1.664 69.316 1.00 25.81 1096 VAL P CA 1
ATOM 768 C C . VAL A 1 96 ? 172.538 1.163 69.027 1.00 28.78 1096 VAL P C 1
ATOM 769 O O . VAL A 1 96 ? 173.405 0.962 69.930 1.00 26.25 1096 VAL P O 1
ATOM 773 N N . VAL A 1 97 ? 172.741 0.902 67.724 1.00 31.89 1097 VAL P N 1
ATOM 774 C CA . VAL A 1 97 ? 174.059 0.514 67.331 1.00 34.80 1097 VAL P CA 1
ATOM 775 C C . VAL A 1 97 ? 175.073 1.415 68.097 1.00 34.16 1097 VAL P C 1
ATOM 776 O O . VAL A 1 97 ? 176.283 1.037 68.232 1.00 33.02 1097 VAL P O 1
ATOM 780 N N . TYR A 1 98 ? 174.590 2.586 68.580 1.00 30.22 1098 TYR P N 1
ATOM 781 C CA . TYR A 1 98 ? 175.508 3.499 69.261 1.00 30.51 1098 TYR P CA 1
ATOM 782 C C . TYR A 1 98 ? 175.860 3.140 70.755 1.00 33.73 1098 TYR P C 1
ATOM 783 O O . TYR A 1 98 ? 176.867 3.617 71.315 1.00 33.98 1098 TYR P O 1
ATOM 792 N N . ASP A 1 99 ? 175.055 2.233 71.351 1.00 33.45 1099 ASP P N 1
ATOM 793 C CA . ASP A 1 99 ? 175.341 1.704 72.712 1.00 29.33 1099 ASP P CA 1
ATOM 794 C C . ASP A 1 99 ? 176.692 1.058 72.743 1.00 28.40 1099 ASP P C 1
ATOM 795 O O . ASP A 1 99 ? 177.290 1.084 73.812 1.00 31.16 1099 ASP P O 1
ATOM 800 N N . VAL A 1 100 ? 177.120 0.402 71.653 1.00 22.03 1100 VAL P N 1
ATOM 801 C CA . VAL A 1 100 ? 178.412 -0.241 71.695 1.00 19.21 1100 VAL P CA 1
ATOM 802 C C . VAL A 1 100 ? 179.406 0.597 70.959 1.00 24.51 1100 VAL P C 1
ATOM 803 O O . VAL A 1 100 ? 180.534 0.717 71.388 1.00 25.83 1100 VAL P O 1
ATOM 807 N N . THR A 1 101 ? 179.019 1.303 69.891 1.00 26.08 1101 THR P N 1
ATOM 808 C CA . THR A 1 101 ? 180.111 1.876 69.112 1.00 21.43 1101 THR P CA 1
ATOM 809 C C . THR A 1 101 ? 180.565 3.128 69.710 1.00 20.41 1101 THR P C 1
ATOM 810 O O . THR A 1 101 ? 181.667 3.537 69.571 1.00 24.69 1101 THR P O 1
ATOM 814 N N . SER A 1 102 ? 179.710 3.710 70.487 1.00 23.73 1102 SER P N 1
ATOM 815 C CA . SER A 1 102 ? 180.182 4.754 71.481 1.00 27.56 1102 SER P CA 1
ATOM 816 C C . SER A 1 102 ? 181.372 4.303 72.443 1.00 28.94 1102 SER P C 1
ATOM 817 O O . SER A 1 102 ? 182.192 5.134 72.768 1.00 26.21 1102 SER P O 1
ATOM 820 N N . TRP A 1 103 ? 181.441 3.020 72.887 1.00 32.62 1103 TRP P N 1
ATOM 821 C CA . TRP A 1 103 ? 182.604 2.461 73.609 1.00 31.60 1103 TRP P CA 1
ATOM 822 C C . TRP A 1 103 ? 183.886 3.184 73.044 1.00 27.50 1103 TRP P C 1
ATOM 823 O O . TRP A 1 103 ? 184.859 3.490 73.800 1.00 28.42 1103 TRP P O 1
ATOM 834 N N . THR A 1 104 ? 183.916 3.588 71.773 1.00 19.67 1104 THR P N 1
ATOM 835 C CA . THR A 1 104 ? 185.159 4.243 71.446 1.00 19.48 1104 THR P CA 1
ATOM 836 C C . THR A 1 104 ? 185.134 5.589 70.873 1.00 21.61 1104 THR P C 1
ATOM 837 O O . THR A 1 104 ? 186.097 6.039 70.282 1.00 22.53 1104 THR P O 1
ATOM 841 N N . ASP A 1 105 ? 184.019 6.254 70.965 1.00 23.26 1105 ASP P N 1
ATOM 842 C CA . ASP A 1 105 ? 184.042 7.586 70.491 1.00 19.91 1105 ASP P CA 1
ATOM 843 C C . ASP A 1 105 ? 184.205 8.534 71.725 1.00 21.44 1105 ASP P C 1
ATOM 844 O O . ASP A 1 105 ? 183.249 8.956 72.411 1.00 18.57 1105 ASP P O 1
ATOM 849 N N . VAL A 1 106 ? 185.468 8.807 72.020 1.00 24.38 1106 VAL P N 1
ATOM 850 C CA . VAL A 1 106 ? 185.873 9.657 73.161 1.00 21.64 1106 VAL P CA 1
ATOM 851 C C . VAL A 1 106 ? 187.226 10.419 72.806 1.00 22.24 1106 VAL P C 1
ATOM 852 O O . VAL A 1 106 ? 188.052 10.649 73.705 1.00 21.29 1106 VAL P O 1
ATOM 856 N N . LEU A 1 107 ? 187.526 10.722 71.530 1.00 20.90 1107 LEU P N 1
ATOM 857 C CA . LEU A 1 107 ? 188.854 11.374 71.358 1.00 21.61 1107 LEU P CA 1
ATOM 858 C C . LEU A 1 107 ? 188.736 12.835 71.725 1.00 22.55 1107 LEU P C 1
ATOM 859 O O . LEU A 1 107 ? 187.612 13.341 71.800 1.00 26.23 1107 LEU P O 1
ATOM 864 N N . PRO A 1 108 ? 189.855 13.540 71.965 1.00 21.99 1108 PRO P N 1
ATOM 865 C CA . PRO A 1 108 ? 189.611 14.930 72.388 1.00 21.35 1108 PRO P CA 1
ATOM 866 C C . PRO A 1 108 ? 188.767 15.640 71.385 1.00 25.91 1108 PRO P C 1
ATOM 867 O O . PRO A 1 108 ? 188.005 16.505 71.744 1.00 34.36 1108 PRO P O 1
ATOM 871 N N . GLU A 1 109 ? 188.831 15.257 70.117 1.00 32.48 1109 GLU P N 1
ATOM 872 C CA . GLU A 1 109 ? 187.978 15.919 69.064 1.00 34.55 1109 GLU P CA 1
ATOM 873 C C . GLU A 1 109 ? 187.544 14.989 67.849 1.00 34.03 1109 GLU P C 1
ATOM 874 O O . GLU A 1 109 ? 186.354 14.824 67.546 1.00 36.64 1109 GLU P O 1
ATOM 880 N N . PHE A 1 110 ? 188.504 14.308 67.239 1.00 30.37 1110 PHE P N 1
ATOM 881 C CA . PHE A 1 110 ? 188.206 13.361 66.176 1.00 28.96 1110 PHE P CA 1
ATOM 882 C C . PHE A 1 110 ? 187.480 12.036 66.536 1.00 30.26 1110 PHE P C 1
ATOM 883 O O . PHE A 1 110 ? 186.746 12.012 67.535 1.00 28.44 1110 PHE P O 1
ATOM 891 N N . GLY A 1 111 ? 187.662 10.956 65.726 1.00 27.92 1111 GLY P N 1
ATOM 892 C CA . GLY A 1 111 ? 186.891 9.695 65.926 1.00 28.42 1111 GLY P CA 1
ATOM 893 C C . GLY A 1 111 ? 185.352 9.849 65.708 1.00 28.02 1111 GLY P C 1
ATOM 894 O O . GLY A 1 111 ? 184.852 10.928 65.396 1.00 29.88 1111 GLY P O 1
ATOM 895 N N . GLY A 1 112 ? 184.615 8.754 65.828 1.00 26.88 1112 GLY P N 1
ATOM 896 C CA . GLY A 1 112 ? 183.174 8.744 65.765 1.00 27.56 1112 GLY P CA 1
ATOM 897 C C . GLY A 1 112 ? 182.733 8.853 64.344 1.00 33.14 1112 GLY P C 1
ATOM 898 O O . GLY A 1 112 ? 181.629 9.328 64.062 1.00 35.67 1112 GLY P O 1
ATOM 899 N N . ASP A 1 113 ? 183.625 8.467 63.424 1.00 32.06 1113 ASP P N 1
ATOM 900 C CA . ASP A 1 113 ? 183.403 8.673 61.968 1.00 26.87 1113 ASP P CA 1
ATOM 901 C C . ASP A 1 113 ? 183.679 7.485 61.095 1.00 29.69 1113 ASP P C 1
ATOM 902 O O . ASP A 1 113 ? 184.199 7.608 59.973 1.00 30.52 1113 ASP P O 1
ATOM 907 N N . THR A 1 114 ? 183.325 6.317 61.608 1.00 28.71 1114 THR P N 1
ATOM 908 C CA . THR A 1 114 ? 183.182 5.217 60.718 1.00 29.79 1114 THR P CA 1
ATOM 909 C C . THR A 1 114 ? 181.734 5.080 60.456 1.00 28.22 1114 THR P C 1
ATOM 910 O O . THR A 1 114 ? 181.375 4.103 59.825 1.00 31.11 1114 THR P O 1
ATOM 914 N N . TYR A 1 115 ? 180.962 6.046 60.955 1.00 21.89 1115 TYR P N 1
ATOM 915 C CA . TYR A 1 115 ? 179.550 6.163 60.787 1.00 22.72 1115 TYR P CA 1
ATOM 916 C C . TYR A 1 115 ? 179.274 7.612 60.991 1.00 23.90 1115 TYR P C 1
ATOM 917 O O . TYR A 1 115 ? 180.220 8.378 61.309 1.00 26.33 1115 TYR P O 1
ATOM 926 N N . GLY A 1 116 ? 177.984 7.999 60.890 1.00 20.88 1116 GLY P N 1
ATOM 927 C CA . GLY A 1 116 ? 177.586 9.411 60.860 1.00 17.33 1116 GLY P CA 1
ATOM 928 C C . GLY A 1 116 ? 176.187 9.736 61.336 1.00 16.46 1116 GLY P C 1
ATOM 929 O O . GLY A 1 116 ? 175.571 8.825 61.913 1.00 20.14 1116 GLY P O 1
ATOM 930 N N . SER A 1 117 ? 175.666 10.977 61.107 1.00 17.73 1117 SER P N 1
ATOM 931 C CA . SER A 1 117 ? 174.246 11.297 61.526 1.00 23.78 1117 SER P CA 1
ATOM 932 C C . SER A 1 117 ? 173.170 11.020 60.489 1.00 25.11 1117 SER P C 1
ATOM 933 O O . SER A 1 117 ? 173.461 11.256 59.342 1.00 30.95 1117 SER P O 1
ATOM 936 N N . ASP A 1 118 ? 171.983 10.483 60.847 1.00 23.50 1118 ASP P N 1
ATOM 937 C CA . ASP A 1 118 ? 170.901 10.222 59.868 1.00 21.00 1118 ASP P CA 1
ATOM 938 C C . ASP A 1 118 ? 171.574 9.270 58.917 1.00 19.88 1118 ASP P C 1
ATOM 939 O O . ASP A 1 118 ? 171.720 9.537 57.766 1.00 21.42 1118 ASP P O 1
ATOM 944 N N . ASN A 1 119 ? 172.021 8.171 59.472 1.00 18.99 1119 ASN P N 1
ATOM 945 C CA . ASN A 1 119 ? 172.722 7.146 58.846 1.00 17.85 1119 ASN P CA 1
ATOM 946 C C . ASN A 1 119 ? 172.032 5.838 59.355 1.00 19.93 1119 ASN P C 1
ATOM 947 O O . ASN A 1 119 ? 172.645 4.975 59.986 1.00 17.41 1119 ASN P O 1
ATOM 952 N N . PHE A 1 120 ? 170.745 5.682 59.054 1.00 19.59 1120 PHE P N 1
ATOM 953 C CA . PHE A 1 120 ? 169.958 4.584 59.584 1.00 20.39 1120 PHE P CA 1
ATOM 954 C C . PHE A 1 120 ? 170.020 4.654 61.076 1.00 24.10 1120 PHE P C 1
ATOM 955 O O . PHE A 1 120 ? 169.621 5.732 61.631 1.00 31.26 1120 PHE P O 1
ATOM 963 N N . MET A 1 121 ? 170.510 3.604 61.759 1.00 22.76 1121 MET P N 1
ATOM 964 C CA . MET A 1 121 ? 170.508 3.612 63.260 1.00 25.00 1121 MET P CA 1
ATOM 965 C C . MET A 1 121 ? 171.904 3.573 63.829 1.00 25.79 1121 MET P C 1
ATOM 966 O O . MET A 1 121 ? 172.124 3.262 65.038 1.00 28.09 1121 MET P O 1
ATOM 971 N N . GLN A 1 122 ? 172.871 3.779 62.967 1.00 20.70 1122 GLN P N 1
ATOM 972 C CA . GLN A 1 122 ? 174.164 3.825 63.422 1.00 20.35 1122 GLN P CA 1
ATOM 973 C C . GLN A 1 122 ? 174.430 4.857 64.539 1.00 24.92 1122 GLN P C 1
ATOM 974 O O . GLN A 1 122 ? 175.082 4.588 65.584 1.00 28.00 1122 GLN P O 1
ATOM 980 N N . GLN A 1 123 ? 173.930 6.052 64.323 1.00 28.34 1123 GLN P N 1
ATOM 981 C CA . GLN A 1 123 ? 174.158 7.204 65.188 1.00 27.02 1123 GLN P CA 1
ATOM 982 C C . GLN A 1 123 ? 172.882 7.986 64.848 1.00 29.93 1123 GLN P C 1
ATOM 983 O O . GLN A 1 123 ? 172.261 7.732 63.795 1.00 36.01 1123 GLN P O 1
ATOM 989 N N . ARG A 1 124 ? 172.397 8.761 65.789 1.00 27.46 1124 ARG P N 1
ATOM 990 C CA . ARG A 1 124 ? 171.507 9.932 65.595 1.00 25.91 1124 ARG P CA 1
ATOM 991 C C . ARG A 1 124 ? 170.671 10.127 64.349 1.00 26.76 1124 ARG P C 1
ATOM 992 O O . ARG A 1 124 ? 171.206 10.148 63.234 1.00 29.07 1124 ARG P O 1
ATOM 1000 N N . GLY A 1 125 ? 169.383 10.357 64.569 1.00 22.48 1125 GLY P N 1
ATOM 1001 C CA . GLY A 1 125 ? 168.436 10.289 63.566 1.00 22.95 1125 GLY P CA 1
ATOM 1002 C C . GLY A 1 125 ? 167.024 10.491 64.106 1.00 25.27 1125 GLY P C 1
ATOM 1003 O O . GLY A 1 125 ? 166.840 10.524 65.318 1.00 20.71 1125 GLY P O 1
ATOM 1004 N N . ASN A 1 126 ? 166.047 10.706 63.162 1.00 26.45 1126 ASN P N 1
ATOM 1005 C CA . ASN A 1 126 ? 164.668 11.035 63.531 1.00 23.85 1126 ASN P CA 1
ATOM 1006 C C . ASN A 1 126 ? 163.915 9.810 63.540 1.00 21.69 1126 ASN P C 1
ATOM 1007 O O . ASN A 1 126 ? 164.265 8.818 62.909 1.00 21.80 1126 ASN P O 1
ATOM 1012 N N . GLY A 1 127 ? 162.835 9.886 64.245 1.00 22.65 1127 GLY P N 1
ATOM 1013 C CA . GLY A 1 127 ? 161.884 8.788 64.296 1.00 21.83 1127 GLY P CA 1
ATOM 1014 C C . GLY A 1 127 ? 162.128 7.519 65.074 1.00 20.41 1127 GLY P C 1
ATOM 1015 O O . GLY A 1 127 ? 161.644 6.390 64.626 1.00 17.44 1127 GLY P O 1
ATOM 1016 N N . PHE A 1 128 ? 162.791 7.683 66.245 1.00 19.40 1128 PHE P N 1
ATOM 1017 C CA . PHE A 1 128 ? 163.269 6.474 67.038 1.00 19.81 1128 PHE P CA 1
ATOM 1018 C C . PHE A 1 128 ? 162.337 6.078 68.213 1.00 18.78 1128 PHE P C 1
ATOM 1019 O O . PHE A 1 128 ? 161.973 6.891 69.075 1.00 22.05 1128 PHE P O 1
ATOM 1027 N N . ALA A 1 129 ? 161.908 4.852 68.274 1.00 18.72 1129 ALA P N 1
ATOM 1028 C CA . ALA A 1 129 ? 161.195 4.508 69.514 1.00 20.26 1129 ALA P CA 1
ATOM 1029 C C . ALA A 1 129 ? 162.100 3.549 70.256 1.00 20.68 1129 ALA P C 1
ATOM 1030 O O . ALA A 1 129 ? 162.412 2.404 69.744 1.00 21.63 1129 ALA P O 1
ATOM 1032 N N . THR A 1 130 ? 162.530 3.951 71.442 1.00 17.96 1130 THR P N 1
ATOM 1033 C CA . THR A 1 130 ? 163.534 3.106 72.066 1.00 21.13 1130 THR P CA 1
ATOM 1034 C C . THR A 1 130 ? 163.118 2.512 73.386 1.00 24.72 1130 THR P C 1
ATOM 1035 O O . THR A 1 130 ? 162.558 3.196 74.230 1.00 24.86 1130 THR P O 1
ATOM 1039 N N . TYR A 1 131 ? 163.379 1.218 73.527 1.00 30.04 1131 TYR P N 1
ATOM 1040 C CA . TYR A 1 131 ? 163.244 0.560 74.828 1.00 34.37 1131 TYR P CA 1
ATOM 1041 C C . TYR A 1 131 ? 164.579 0.097 75.461 1.00 32.42 1131 TYR P C 1
ATOM 1042 O O . TYR A 1 131 ? 165.403 -0.646 74.841 1.00 31.47 1131 TYR P O 1
ATOM 1051 N N . ARG A 1 132 ? 164.791 0.536 76.707 1.00 30.85 1132 ARG P N 1
ATOM 1052 C CA . ARG A 1 132 ? 166.017 0.147 77.402 1.00 26.56 1132 ARG P CA 1
ATOM 1053 C C . ARG A 1 132 ? 165.732 -0.360 78.730 1.00 29.52 1132 ARG P C 1
ATOM 1054 O O . ARG A 1 132 ? 164.882 0.090 79.469 1.00 32.20 1132 ARG P O 1
ATOM 1062 N N . ASN A 1 133 ? 166.440 -1.411 78.989 1.00 34.73 1133 ASN P N 1
ATOM 1063 C CA . ASN A 1 133 ? 166.415 -2.095 80.247 1.00 39.18 1133 ASN P CA 1
ATOM 1064 C C . ASN A 1 133 ? 167.866 -2.239 80.851 1.00 35.45 1133 ASN P C 1
ATOM 1065 O O . ASN A 1 133 ? 168.853 -2.649 80.214 1.00 30.49 1133 ASN P O 1
ATOM 1070 N N . THR A 1 134 ? 167.899 -1.996 82.132 1.00 34.57 1134 THR P N 1
ATOM 1071 C CA . THR A 1 134 ? 169.123 -1.823 82.827 1.00 35.45 1134 THR P CA 1
ATOM 1072 C C . THR A 1 134 ? 169.907 -3.053 83.468 1.00 38.60 1134 THR P C 1
ATOM 1073 O O . THR A 1 134 ? 171.169 -3.286 83.203 1.00 39.89 1134 THR P O 1
ATOM 1077 N N . ASP A 1 135 ? 169.290 -3.817 84.349 1.00 36.34 1135 ASP P N 1
ATOM 1078 C CA . ASP A 1 135 ? 170.158 -4.965 84.744 1.00 35.88 1135 ASP P CA 1
ATOM 1079 C C . ASP A 1 135 ? 169.256 -6.170 84.562 1.00 37.01 1135 ASP P C 1
ATOM 1080 O O . ASP A 1 135 ? 168.599 -6.645 85.522 1.00 36.70 1135 ASP P O 1
ATOM 1085 N N . PHE A 1 136 ? 169.165 -6.577 83.305 1.00 34.37 1136 PHE P N 1
ATOM 1086 C CA . PHE A 1 136 ? 168.125 -7.491 82.918 1.00 34.91 1136 PHE P CA 1
ATOM 1087 C C . PHE A 1 136 ? 167.063 -7.640 84.031 1.00 36.07 1136 PHE P C 1
ATOM 1088 O O . PHE A 1 136 ? 166.953 -8.685 84.721 1.00 36.87 1136 PHE P O 1
ATOM 1096 N N . PHE A 1 137 ? 166.322 -6.553 84.214 1.00 35.19 1137 PHE P N 1
ATOM 1097 C CA . PHE A 1 137 ? 165.241 -6.394 85.209 1.00 34.90 1137 PHE P CA 1
ATOM 1098 C C . PHE A 1 137 ? 165.604 -6.405 86.676 1.00 35.79 1137 PHE P C 1
ATOM 1099 O O . PHE A 1 137 ? 164.772 -6.694 87.485 1.00 34.28 1137 PHE P O 1
ATOM 1107 N N . GLY A 1 138 ? 166.818 -5.979 87.004 1.00 37.36 1138 GLY P N 1
ATOM 1108 C CA . GLY A 1 138 ? 167.167 -5.760 88.388 1.00 38.45 1138 GLY P CA 1
ATOM 1109 C C . GLY A 1 138 ? 167.724 -7.051 88.881 1.00 36.37 1138 GLY P C 1
ATOM 1110 O O . GLY A 1 138 ? 168.315 -7.130 89.912 1.00 36.71 1138 GLY P O 1
ATOM 1111 N N . LEU A 1 139 ? 167.593 -8.048 88.062 1.00 33.21 1139 LEU P N 1
ATOM 1112 C CA . LEU A 1 139 ? 167.914 -9.372 88.443 1.00 34.09 1139 LEU P CA 1
ATOM 1113 C C . LEU A 1 139 ? 169.165 -10.021 87.606 1.00 37.17 1139 LEU P C 1
ATOM 1114 O O . LEU A 1 139 ? 169.028 -11.076 86.909 1.00 41.61 1139 LEU P O 1
ATOM 1119 N N . VAL A 1 140 ? 170.359 -9.413 87.639 1.00 33.92 1140 VAL P N 1
ATOM 1120 C CA . VAL A 1 140 ? 171.578 -9.909 86.920 1.00 31.32 1140 VAL P CA 1
ATOM 1121 C C . VAL A 1 140 ? 172.058 -8.601 86.449 1.00 34.52 1140 VAL P C 1
ATOM 1122 O O . VAL A 1 140 ? 171.347 -7.767 85.925 1.00 35.71 1140 VAL P O 1
ATOM 1126 N N . ASP A 1 141 ? 173.314 -8.409 86.638 1.00 36.89 1141 ASP P N 1
ATOM 1127 C CA . ASP A 1 141 ? 173.628 -7.091 86.969 1.00 38.87 1141 ASP P CA 1
ATOM 1128 C C . ASP A 1 141 ? 174.696 -6.509 86.043 1.00 41.49 1141 ASP P C 1
ATOM 1129 O O . ASP A 1 141 ? 175.794 -7.123 85.877 1.00 45.00 1141 ASP P O 1
ATOM 1134 N N . GLY A 1 142 ? 174.378 -5.390 85.391 1.00 39.04 1142 GLY P N 1
ATOM 1135 C CA . GLY A 1 142 ? 175.337 -4.801 84.467 1.00 38.64 1142 GLY P CA 1
ATOM 1136 C C . GLY A 1 142 ? 175.313 -5.616 83.173 1.00 37.67 1142 GLY P C 1
ATOM 1137 O O . GLY A 1 142 ? 176.281 -5.617 82.395 1.00 38.46 1142 GLY P O 1
ATOM 1138 N N . LEU A 1 143 ? 174.188 -6.330 82.995 1.00 36.86 1143 LEU P N 1
ATOM 1139 C CA . LEU A 1 143 ? 173.687 -6.903 81.698 1.00 32.72 1143 LEU P CA 1
ATOM 1140 C C . LEU A 1 143 ? 172.564 -6.050 81.358 1.00 34.11 1143 LEU P C 1
ATOM 1141 O O . LEU A 1 143 ? 171.575 -5.968 82.150 1.00 35.09 1143 LEU P O 1
ATOM 1146 N N . ASN A 1 144 ? 172.669 -5.434 80.191 1.00 34.39 1144 ASN P N 1
ATOM 1147 C CA . ASN A 1 144 ? 171.503 -4.862 79.599 1.00 34.65 1144 ASN P CA 1
ATOM 1148 C C . ASN A 1 144 ? 171.476 -4.828 78.087 1.00 37.68 1144 ASN P C 1
ATOM 1149 O O . ASN A 1 144 ? 172.467 -5.020 77.363 1.00 38.05 1144 ASN P O 1
ATOM 1154 N N . PHE A 1 145 ? 170.279 -4.483 77.665 1.00 39.80 1145 PHE P N 1
ATOM 1155 C CA . PHE A 1 145 ? 169.856 -4.478 76.304 1.00 36.66 1145 PHE P CA 1
ATOM 1156 C C . PHE A 1 145 ? 168.678 -3.446 75.925 1.00 28.77 1145 PHE P C 1
ATOM 1157 O O . PHE A 1 145 ? 168.000 -2.831 76.748 1.00 21.61 1145 PHE P O 1
ATOM 1165 N N . ALA A 1 146 ? 168.496 -3.291 74.641 1.00 20.35 1146 ALA P N 1
ATOM 1166 C CA . ALA A 1 146 ? 167.802 -2.158 74.121 1.00 19.43 1146 ALA P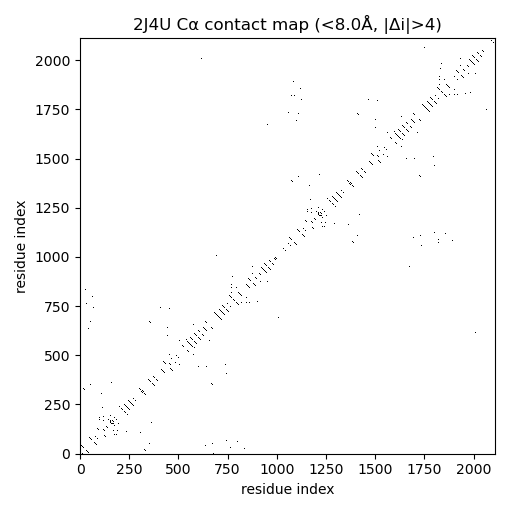 CA 1
ATOM 1167 C C . ALA A 1 146 ? 167.329 -2.738 72.842 1.00 24.22 1146 ALA P C 1
ATOM 1168 O O . ALA A 1 146 ? 168.056 -3.570 72.201 1.00 30.42 1146 ALA P O 1
ATOM 1170 N N . VAL A 1 147 ? 166.163 -2.318 72.443 1.00 16.68 1147 VAL P N 1
ATOM 1171 C CA . VAL A 1 147 ? 165.727 -2.658 71.232 1.00 18.95 1147 VAL P CA 1
ATOM 1172 C C . VAL A 1 147 ? 165.102 -1.331 70.830 1.00 21.37 1147 VAL P C 1
ATOM 1173 O O . VAL A 1 147 ? 164.573 -0.563 71.712 1.00 15.00 1147 VAL P O 1
ATOM 1177 N N . GLN A 1 148 ? 165.083 -1.093 69.508 1.00 19.23 1148 GLN P N 1
ATOM 1178 C CA . GLN A 1 148 ? 164.456 0.098 68.951 1.00 21.39 1148 GLN P CA 1
ATOM 1179 C C . GLN A 1 148 ? 164.100 -0.092 67.488 1.00 26.09 1148 GLN P C 1
ATOM 1180 O O . GLN A 1 148 ? 164.726 -0.935 66.784 1.00 28.42 1148 GLN P O 1
ATOM 1186 N N . TYR A 1 149 ? 163.136 0.724 67.058 1.00 28.01 1149 TYR P N 1
ATOM 1187 C CA . TYR A 1 149 ? 162.464 0.644 65.825 1.00 26.93 1149 TYR P CA 1
ATOM 1188 C C . TYR A 1 149 ? 162.485 2.040 65.443 1.00 23.24 1149 TYR P C 1
ATOM 1189 O O . TYR A 1 149 ? 162.007 2.899 66.186 1.00 20.67 1149 TYR P O 1
ATOM 1198 N N . GLN A 1 150 ? 162.952 2.344 64.262 1.00 21.51 1150 GLN P N 1
ATOM 1199 C CA . GLN A 1 150 ? 162.650 3.736 63.706 1.00 23.32 1150 GLN P CA 1
ATOM 1200 C C . GLN A 1 150 ? 161.788 3.763 62.414 1.00 22.91 1150 GLN P C 1
ATOM 1201 O O . GLN A 1 150 ? 161.983 3.033 61.537 1.00 22.39 1150 GLN P O 1
ATOM 1207 N N . GLY A 1 151 ? 160.787 4.611 62.393 1.00 23.55 1151 GLY P N 1
ATOM 1208 C CA . GLY A 1 151 ? 159.986 4.826 61.220 1.00 25.04 1151 GLY P CA 1
ATOM 1209 C C . GLY A 1 151 ? 160.702 5.368 59.993 1.00 25.30 1151 GLY P C 1
ATOM 1210 O O . GLY A 1 151 ? 161.640 6.110 60.097 1.00 24.12 1151 GLY P O 1
ATOM 1211 N N . LYS A 1 152 ? 160.190 4.990 58.821 1.00 24.28 1152 LYS P N 1
ATOM 1212 C CA . LYS A 1 152 ? 160.694 5.445 57.549 1.00 23.25 1152 LYS P CA 1
ATOM 1213 C C . LYS A 1 152 ? 160.946 6.956 57.584 1.00 19.12 1152 LYS P C 1
ATOM 1214 O O . LYS A 1 152 ? 160.102 7.617 58.112 1.00 21.13 1152 LYS P O 1
ATOM 1220 N N . ASN A 1 153 ? 162.044 7.552 57.126 1.00 16.62 1153 ASN P N 1
ATOM 1221 C CA . ASN A 1 153 ? 162.016 9.095 57.064 1.00 18.82 1153 ASN P CA 1
ATOM 1222 C C . ASN A 1 153 ? 162.428 9.322 55.631 1.00 23.93 1153 ASN P C 1
ATOM 1223 O O . ASN A 1 153 ? 163.608 9.059 55.309 1.00 28.19 1153 ASN P O 1
ATOM 1228 N N . GLY A 1 154 ? 161.430 9.609 54.739 1.00 22.68 1154 GLY P N 1
ATOM 1229 C CA . GLY A 1 154 ? 161.528 9.338 53.307 1.00 16.41 1154 GLY P CA 1
ATOM 1230 C C . GLY A 1 154 ? 161.959 10.548 52.496 1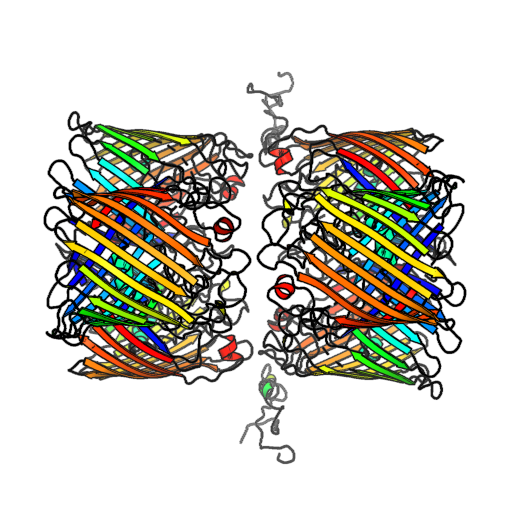.00 19.27 1154 GLY P C 1
ATOM 1231 O O . GLY A 1 154 ? 163.025 11.129 52.755 1.00 16.87 1154 GLY P O 1
ATOM 1232 N N . ASN A 1 155 ? 161.124 10.957 51.518 1.00 22.74 1155 ASN P N 1
ATOM 1233 C CA . ASN A 1 155 ? 161.507 12.002 50.515 1.00 23.28 1155 ASN P CA 1
ATOM 1234 C C . ASN A 1 155 ? 160.985 13.275 50.929 1.00 21.24 1155 ASN P C 1
ATOM 1235 O O . ASN A 1 155 ? 159.912 13.328 51.557 1.00 17.49 1155 ASN P O 1
ATOM 1240 N N . PRO A 1 156 ? 161.708 14.337 50.555 1.00 23.46 1156 PRO P N 1
ATOM 1241 C CA . PRO A 1 156 ? 160.993 15.503 50.784 1.00 24.08 1156 PRO P CA 1
ATOM 1242 C C . PRO A 1 156 ? 159.690 15.429 50.015 1.00 31.44 1156 PRO P C 1
ATOM 1243 O O . PRO A 1 156 ? 158.792 15.885 50.743 1.00 23.78 1156 PRO P O 1
ATOM 1247 N N . SER A 1 157 ? 159.634 14.609 48.806 1.00 44.46 1157 SER P N 1
ATOM 1248 C CA . SER A 1 157 ? 159.070 14.621 47.197 1.00 41.65 1157 SER P CA 1
ATOM 1249 C C . SER A 1 157 ? 157.623 14.572 46.438 1.00 51.02 1157 SER P C 1
ATOM 1250 O O . SER A 1 157 ? 156.856 15.588 46.448 1.00 56.23 1157 SER P O 1
ATOM 1253 N N . GLY A 1 158 ? 157.363 13.462 45.643 1.00 49.78 1158 GLY P N 1
ATOM 1254 C CA . GLY A 1 158 ? 156.102 13.157 44.837 1.00 46.82 1158 GLY P CA 1
ATOM 1255 C C . GLY A 1 158 ? 155.802 11.638 44.543 1.00 50.82 1158 GLY P C 1
ATOM 1256 O O . GLY A 1 158 ? 155.033 11.182 43.616 1.00 50.26 1158 GLY P O 1
ATOM 1257 N N . GLU A 1 159 ? 156.441 10.841 45.377 1.00 53.10 1159 GLU P N 1
ATOM 1258 C CA . GLU A 1 159 ? 156.369 9.353 45.430 1.00 49.10 1159 GLU P CA 1
ATOM 1259 C C . GLU A 1 159 ? 157.133 8.827 46.749 1.00 44.00 1159 GLU P C 1
ATOM 1260 O O . GLU A 1 159 ? 158.318 8.763 46.831 1.00 34.22 1159 GLU P O 1
ATOM 1266 N N . GLY A 1 160 ? 156.413 8.528 47.820 1.00 47.87 1160 GLY P N 1
ATOM 1267 C CA . GLY A 1 160 ? 157.072 8.310 49.165 1.00 45.90 1160 GLY P CA 1
ATOM 1268 C C . GLY A 1 160 ? 157.340 9.615 50.051 1.00 46.43 1160 GLY P C 1
ATOM 1269 O O . GLY A 1 160 ? 158.128 9.454 51.033 1.00 37.36 1160 GLY P O 1
ATOM 1270 N N . PHE A 1 161 ? 156.731 10.855 49.733 1.00 43.13 1161 PHE P N 1
ATOM 1271 C CA . PHE A 1 161 ? 156.917 12.124 50.546 1.00 39.15 1161 PHE P CA 1
ATOM 1272 C C . PHE A 1 161 ? 156.920 11.298 52.017 1.00 35.51 1161 PHE P C 1
ATOM 1273 O O . PHE A 1 161 ? 156.565 10.038 52.159 1.00 22.80 1161 PHE P O 1
ATOM 1281 N N . THR A 1 162 ? 157.477 11.972 53.048 1.00 33.01 1162 THR P N 1
ATOM 1282 C CA . THR A 1 162 ? 156.993 11.849 54.449 1.00 29.82 1162 THR P CA 1
ATOM 1283 C C . THR A 1 162 ? 156.986 13.316 54.967 1.00 30.83 1162 THR P C 1
ATOM 1284 O O . THR A 1 162 ? 157.790 14.146 54.475 1.00 29.66 1162 THR P O 1
ATOM 1288 N N . SER A 1 163 ? 156.000 13.677 55.817 1.00 30.97 1163 SER P N 1
ATOM 1289 C CA . SER A 1 163 ? 156.060 14.901 56.649 1.00 25.87 1163 SER P CA 1
ATOM 1290 C C . SER A 1 163 ? 157.445 15.424 56.623 1.00 24.99 1163 SER P C 1
ATOM 1291 O O . SER A 1 163 ? 157.855 16.210 55.798 1.00 24.55 1163 SER P O 1
ATOM 1294 N N . GLY A 1 164 ? 158.195 14.870 57.554 1.00 28.43 1164 GLY P N 1
ATOM 1295 C CA . GLY A 1 164 ? 159.447 15.463 58.018 1.00 28.63 1164 GLY P CA 1
ATOM 1296 C C . GLY A 1 164 ? 160.411 14.517 57.461 1.00 28.11 1164 GLY P C 1
ATOM 1297 O O . GLY A 1 164 ? 160.459 13.401 58.016 1.00 30.62 1164 GLY P O 1
ATOM 1298 N N . VAL A 1 165 ? 161.026 15.000 56.347 1.00 27.71 1165 VAL P N 1
ATOM 1299 C CA . VAL A 1 165 ? 161.915 14.365 55.317 1.00 29.03 1165 VAL P CA 1
ATOM 1300 C C . VAL A 1 165 ? 162.992 15.044 54.339 1.00 31.02 1165 VAL P C 1
ATOM 1301 O O . VAL A 1 165 ? 163.286 16.286 54.268 1.00 33.76 1165 VAL P O 1
ATOM 1305 N N . THR A 1 166 ? 163.595 14.211 53.517 1.00 24.57 1166 THR P N 1
ATOM 1306 C CA . THR A 1 166 ? 164.974 14.461 53.534 1.00 23.06 1166 THR P CA 1
ATOM 1307 C C . THR A 1 166 ? 165.635 13.947 52.261 1.00 24.68 1166 THR P C 1
ATOM 1308 O O . THR A 1 166 ? 164.976 13.204 51.579 1.00 26.76 1166 THR P O 1
ATOM 1312 N N . ASN A 1 167 ? 166.885 14.348 51.920 1.00 25.70 1167 ASN P N 1
ATOM 1313 C CA . ASN A 1 167 ? 167.676 13.768 50.738 1.00 30.38 1167 ASN P CA 1
ATOM 1314 C C . ASN A 1 167 ? 168.300 12.591 51.324 1.00 35.57 1167 ASN P C 1
ATOM 1315 O O . ASN A 1 167 ? 167.887 12.275 52.394 1.00 43.33 1167 ASN P O 1
ATOM 1320 N N . ASN A 1 168 ? 169.332 11.916 50.804 1.00 37.41 1168 ASN P N 1
ATOM 1321 C CA . ASN A 1 168 ? 169.368 10.510 51.341 1.00 35.65 1168 ASN P CA 1
ATOM 1322 C C . ASN A 1 168 ? 170.628 9.882 51.782 1.00 35.29 1168 ASN P C 1
ATOM 1323 O O . ASN A 1 168 ? 170.643 8.761 52.390 1.00 37.38 1168 ASN P O 1
ATOM 1328 N N . GLY A 1 169 ? 171.711 10.601 51.512 1.00 34.66 1169 GLY P N 1
ATOM 1329 C CA . GLY A 1 169 ? 172.819 10.469 52.412 1.00 29.31 1169 GLY P CA 1
ATOM 1330 C C . GLY A 1 169 ? 171.779 10.254 53.607 1.00 31.56 1169 GLY P C 1
ATOM 1331 O O . GLY A 1 169 ? 171.992 9.391 54.417 1.00 33.08 1169 GLY P O 1
ATOM 1332 N N . ARG A 1 170 ? 170.586 10.904 53.664 1.00 26.49 1170 ARG P N 1
ATOM 1333 C CA . ARG A 1 170 ? 169.735 10.708 54.809 1.00 25.21 1170 ARG P CA 1
ATOM 1334 C C . ARG A 1 170 ? 168.365 9.913 54.987 1.00 31.35 1170 ARG P C 1
ATOM 1335 O O . ARG A 1 170 ? 167.929 9.933 56.180 1.00 32.50 1170 ARG P O 1
ATOM 1343 N N . ASP A 1 171 ? 167.749 9.108 54.016 1.00 27.98 1171 ASP P N 1
ATOM 1344 C CA . ASP A 1 171 ? 166.622 8.157 54.475 1.00 23.02 1171 ASP P CA 1
ATOM 1345 C C . ASP A 1 171 ? 167.048 6.826 55.236 1.00 22.57 1171 ASP P C 1
ATOM 1346 O O . ASP A 1 171 ? 166.202 6.115 55.974 1.00 23.55 1171 ASP P O 1
ATOM 1351 N N . GLY A 1 181 ? 166.426 -2.261 64.977 1.00 15.00 1181 GLY P N 1
ATOM 1352 C CA . GLY A 1 181 ? 167.555 -2.351 65.892 1.00 17.67 1181 GLY P CA 1
ATOM 1353 C C . GLY A 1 181 ? 167.567 -2.984 67.345 1.00 20.60 1181 GLY P C 1
ATOM 1354 O O . GLY A 1 181 ? 166.588 -2.875 68.161 1.00 17.82 1181 GLY P O 1
ATOM 1355 N N . GLY A 1 182 ? 168.710 -3.601 67.705 1.00 21.43 1182 GLY P N 1
ATOM 1356 C CA . GLY A 1 182 ? 168.971 -3.928 69.144 1.00 26.52 1182 GLY P CA 1
ATOM 1357 C C . GLY A 1 182 ? 170.410 -4.038 69.728 1.00 27.98 1182 GLY P C 1
ATOM 1358 O O . GLY A 1 182 ? 171.455 -4.185 68.967 1.00 28.03 1182 GLY P O 1
ATOM 1359 N N . SER A 1 183 ? 170.520 -4.028 71.081 1.00 26.69 1183 SER P N 1
ATOM 1360 C CA . SER A 1 183 ? 171.917 -4.219 71.680 1.00 28.53 1183 SER P CA 1
ATOM 1361 C C . SER A 1 183 ? 171.742 -4.790 72.988 1.00 28.45 1183 SER P C 1
ATOM 1362 O O . SER A 1 183 ? 170.634 -4.562 73.542 1.00 27.47 1183 SER P O 1
ATOM 1365 N N . ILE A 1 184 ? 172.784 -5.530 73.424 1.00 23.25 1184 ILE P N 1
ATOM 1366 C CA . ILE A 1 184 ? 172.926 -6.143 74.780 1.00 23.39 1184 ILE P CA 1
ATOM 1367 C C . ILE A 1 184 ? 174.393 -5.851 75.317 1.00 23.51 1184 ILE P C 1
ATOM 1368 O O . ILE A 1 184 ? 175.344 -5.883 74.522 1.00 20.86 1184 ILE P O 1
ATOM 1373 N N . THR A 1 185 ? 174.639 -5.587 76.604 1.00 21.23 1185 THR P N 1
ATOM 1374 C CA . THR A 1 185 ? 176.038 -5.369 76.855 1.00 22.45 1185 THR P CA 1
ATOM 1375 C C . THR A 1 185 ? 176.398 -5.722 78.244 1.00 26.82 1185 THR P C 1
ATOM 1376 O O . THR A 1 185 ? 175.575 -5.446 79.146 1.00 23.46 1185 THR P O 1
ATOM 1380 N N . TYR A 1 186 ? 177.630 -6.282 78.410 1.00 25.57 1186 TYR P N 1
ATOM 1381 C CA . TYR A 1 186 ? 177.941 -6.800 79.644 1.00 30.02 1186 TYR P CA 1
ATOM 1382 C C . TYR A 1 186 ? 179.131 -6.200 80.435 1.00 32.74 1186 TYR P C 1
ATOM 1383 O O . TYR A 1 186 ? 180.197 -5.785 79.875 1.00 25.63 1186 TYR P O 1
ATOM 1392 N N . ASP A 1 187 ? 178.887 -6.211 81.788 1.00 39.48 1187 ASP P N 1
ATOM 1393 C CA . ASP A 1 187 ? 179.701 -5.588 82.917 1.00 43.06 1187 ASP P CA 1
ATOM 1394 C C . ASP A 1 187 ? 180.817 -5.997 83.983 1.00 46.07 1187 ASP P C 1
ATOM 1395 O O . ASP A 1 187 ? 181.866 -5.362 84.006 1.00 46.40 1187 ASP P O 1
ATOM 1400 N N . TYR A 1 188 ? 180.678 -7.033 84.825 1.00 50.80 1188 TYR P N 1
ATOM 1401 C CA . TYR A 1 188 ? 181.827 -7.408 85.756 1.00 52.56 1188 TYR P CA 1
ATOM 1402 C C . TYR A 1 188 ? 183.057 -6.348 85.838 1.00 52.69 1188 TYR P C 1
ATOM 1403 O O . TYR A 1 188 ? 184.153 -6.592 85.306 1.00 51.82 1188 TYR P O 1
ATOM 1412 N N . GLU A 1 189 ? 182.802 -5.200 86.515 1.00 50.16 1189 GLU P N 1
ATOM 1413 C CA . GLU A 1 189 ? 183.703 -4.044 86.784 1.00 50.38 1189 GLU P CA 1
ATOM 1414 C C . GLU A 1 189 ? 184.922 -3.711 85.923 1.00 45.70 1189 GLU P C 1
ATOM 1415 O O . GLU A 1 189 ? 186.002 -4.298 86.113 1.00 44.37 1189 GLU P O 1
ATOM 1421 N N . GLY A 1 190 ? 184.743 -2.739 85.024 1.00 36.84 1190 GLY P N 1
ATOM 1422 C CA . GLY A 1 190 ? 185.679 -2.524 83.968 1.00 37.07 1190 GLY P CA 1
ATOM 1423 C C . GLY A 1 190 ? 185.475 -3.747 83.067 1.00 39.36 1190 GLY P C 1
ATOM 1424 O O . GLY A 1 190 ? 185.047 -4.831 83.530 1.00 41.12 1190 GLY P O 1
ATOM 1425 N N . PHE A 1 191 ? 185.771 -3.642 81.771 1.00 39.87 1191 PHE P N 1
ATOM 1426 C CA . PHE A 1 191 ? 185.428 -4.732 80.797 1.00 38.00 1191 PHE P CA 1
ATOM 1427 C C . PHE A 1 191 ? 183.982 -4.530 80.425 1.00 37.19 1191 PHE P C 1
ATOM 1428 O O . PHE A 1 191 ? 183.097 -4.504 81.312 1.00 39.08 1191 PHE P O 1
ATOM 1436 N N . GLY A 1 192 ? 183.732 -4.343 79.123 1.00 34.05 1192 GLY P N 1
ATOM 1437 C CA . GLY A 1 192 ? 182.386 -4.345 78.659 1.00 30.35 1192 GLY P CA 1
ATOM 1438 C C . GLY A 1 192 ? 182.592 -5.253 77.550 1.00 30.42 1192 GLY P C 1
ATOM 1439 O O . GLY A 1 192 ? 183.699 -5.259 77.035 1.00 35.42 1192 GLY P O 1
ATOM 1440 N N . ILE A 1 193 ? 181.616 -6.125 77.308 1.00 29.70 1193 ILE P N 1
ATOM 1441 C CA . ILE A 1 193 ? 181.418 -6.707 75.962 1.00 30.15 1193 ILE P CA 1
ATOM 1442 C C . ILE A 1 193 ? 180.152 -6.025 75.632 1.00 34.17 1193 ILE P C 1
ATOM 1443 O O . ILE A 1 193 ? 179.508 -5.444 76.517 1.00 36.77 1193 ILE P O 1
ATOM 1448 N N . GLY A 1 194 ? 179.740 -6.116 74.364 1.00 33.56 1194 GLY P N 1
ATOM 1449 C CA . GLY A 1 194 ? 178.441 -5.564 73.978 1.00 30.79 1194 GLY P CA 1
ATOM 1450 C C . GLY A 1 194 ? 178.524 -5.911 72.563 1.00 29.63 1194 GLY P C 1
ATOM 1451 O O . GLY A 1 194 ? 179.609 -5.737 72.014 1.00 30.17 1194 GLY P O 1
ATOM 1452 N N . GLY A 1 195 ? 177.432 -6.514 72.056 1.00 29.71 1195 GLY P N 1
ATOM 1453 C CA . GLY A 1 195 ? 177.041 -6.597 70.658 1.00 26.81 1195 GLY P CA 1
ATOM 1454 C C . GLY A 1 195 ? 175.870 -5.622 70.369 1.00 29.32 1195 GLY P C 1
ATOM 1455 O O . GLY A 1 195 ? 175.059 -5.236 71.238 1.00 31.98 1195 GLY P O 1
ATOM 1456 N N . ALA A 1 196 ? 175.749 -5.200 69.129 1.00 27.61 1196 ALA P N 1
ATOM 1457 C CA . ALA A 1 196 ? 174.495 -4.583 68.694 1.00 25.63 1196 ALA P CA 1
ATOM 1458 C C . ALA A 1 196 ? 174.341 -5.060 67.266 1.00 23.94 1196 ALA P C 1
ATOM 1459 O O . ALA A 1 196 ? 175.321 -5.160 66.490 1.00 22.36 1196 ALA P O 1
ATOM 1461 N N . ILE A 1 197 ? 173.113 -5.398 66.958 1.00 23.50 1197 ILE P N 1
ATOM 1462 C CA . ILE A 1 197 ? 172.693 -5.797 65.605 1.00 27.06 1197 ILE P CA 1
ATOM 1463 C C . ILE A 1 197 ? 171.610 -4.800 65.110 1.00 26.95 1197 ILE P C 1
ATOM 1464 O O . ILE A 1 197 ? 170.797 -4.298 65.913 1.00 28.78 1197 ILE P O 1
ATOM 1469 N N . SER A 1 198 ? 171.549 -4.467 63.820 1.00 25.50 1198 SER P N 1
ATOM 1470 C CA . SER A 1 198 ? 170.444 -3.514 63.421 1.00 25.52 1198 SER P CA 1
ATOM 1471 C C . SER A 1 198 ? 170.128 -3.728 62.000 1.00 24.71 1198 SER P C 1
ATOM 1472 O O . SER A 1 198 ? 171.030 -4.179 61.291 1.00 24.65 1198 SER P O 1
ATOM 1475 N N . SER A 1 199 ? 168.943 -3.335 61.539 1.00 19.83 1199 SER P N 1
ATOM 1476 C CA . SER A 1 199 ? 168.681 -3.628 60.123 1.00 18.53 1199 SER P CA 1
ATOM 1477 C C . SER A 1 199 ? 167.634 -2.719 59.526 1.00 18.70 1199 SER P C 1
ATOM 1478 O O . SER A 1 199 ? 166.652 -2.687 60.189 1.00 21.21 1199 SER P O 1
ATOM 1481 N N . SER A 1 200 ? 167.749 -2.000 58.364 1.00 16.99 1200 SER P N 1
ATOM 1482 C CA . SER A 1 200 ? 166.623 -1.025 58.023 1.00 20.16 1200 SER P CA 1
ATOM 1483 C C . SER A 1 200 ? 166.253 -1.140 56.570 1.00 22.21 1200 SER P C 1
ATOM 1484 O O . SER A 1 200 ? 167.157 -1.245 55.753 1.00 24.54 1200 SER P O 1
ATOM 1487 N N . LYS A 1 201 ? 164.975 -1.116 56.208 1.00 21.65 1201 LYS P N 1
ATOM 1488 C CA . LYS A 1 201 ? 164.626 -1.291 54.807 1.00 24.47 1201 LYS P CA 1
ATOM 1489 C C . LYS A 1 201 ? 165.224 -0.021 54.192 1.00 26.38 1201 LYS P C 1
ATOM 1490 O O . LYS A 1 201 ? 165.310 0.985 54.852 1.00 27.48 1201 LYS P O 1
ATOM 1496 N N . ARG A 1 202 ? 165.732 -0.046 52.959 1.00 28.42 1202 ARG P N 1
ATOM 1497 C CA . ARG A 1 202 ? 166.291 1.216 52.359 1.00 29.29 1202 ARG P CA 1
ATOM 1498 C C . ARG A 1 202 ? 165.357 1.821 51.283 1.00 31.31 1202 ARG P C 1
ATOM 1499 O O . ARG A 1 202 ? 165.014 1.194 50.370 1.00 35.07 1202 ARG P O 1
ATOM 1507 N N . THR A 1 203 ? 164.937 3.054 51.347 1.00 33.69 1203 THR P N 1
ATOM 1508 C CA . THR A 1 203 ? 163.956 3.551 50.362 1.00 32.34 1203 THR P CA 1
ATOM 1509 C C . THR A 1 203 ? 164.319 3.442 48.864 1.00 34.45 1203 THR P C 1
ATOM 1510 O O . THR A 1 203 ? 165.466 3.498 48.479 1.00 36.75 1203 THR P O 1
ATOM 1514 N N . ASP A 1 204 ? 163.339 3.357 47.987 1.00 37.59 1204 ASP P N 1
ATOM 1515 C CA . ASP A 1 204 ? 163.619 3.404 46.502 1.00 36.47 1204 ASP P CA 1
ATOM 1516 C C . ASP A 1 204 ? 164.419 4.598 46.112 1.00 34.21 1204 ASP P C 1
ATOM 1517 O O . ASP A 1 204 ? 165.199 4.536 45.232 1.00 35.46 1204 ASP P O 1
ATOM 1522 N N . ALA A 1 205 ? 164.286 5.685 46.834 1.00 34.50 1205 ALA P N 1
ATOM 1523 C CA . ALA A 1 205 ? 165.088 6.836 46.541 1.00 34.36 1205 ALA P CA 1
ATOM 1524 C C . ALA A 1 205 ? 166.567 6.489 46.715 1.00 37.09 1205 ALA P C 1
ATOM 1525 O O . ALA A 1 205 ? 167.383 6.833 45.826 1.00 39.02 1205 ALA P O 1
ATOM 1527 N N . GLN A 1 206 ? 166.923 5.815 47.831 1.00 35.59 1206 GLN P N 1
ATOM 1528 C CA . GLN A 1 206 ? 168.339 5.623 48.085 1.00 35.71 1206 GLN P CA 1
ATOM 1529 C C . GLN A 1 206 ? 168.865 4.543 47.163 1.00 38.64 1206 GLN P C 1
ATOM 1530 O O . GLN A 1 206 ? 170.072 4.335 47.046 1.00 41.38 1206 GLN P O 1
ATOM 1536 N N . ASN A 1 207 ? 167.950 3.872 46.479 1.00 39.21 1207 ASN P N 1
ATOM 1537 C CA . ASN A 1 207 ? 168.322 2.815 45.553 1.00 37.80 1207 ASN P CA 1
ATOM 1538 C C . ASN A 1 207 ? 168.329 3.075 44.038 1.00 40.32 1207 ASN P C 1
ATOM 1539 O O . ASN A 1 207 ? 167.473 2.551 43.329 1.00 43.00 1207 ASN P O 1
ATOM 1544 N N . THR A 1 208 ? 169.252 3.873 43.522 1.00 38.42 1208 THR P N 1
ATOM 1545 C CA . THR A 1 208 ? 169.089 4.272 42.144 1.00 38.78 1208 THR P CA 1
ATOM 1546 C C . THR A 1 208 ? 170.392 4.603 41.397 1.00 40.05 1208 THR P C 1
ATOM 1547 O O . THR A 1 208 ? 170.516 5.728 40.933 1.00 40.76 1208 THR P O 1
ATOM 1551 N N . ALA A 1 209 ? 171.380 3.706 41.318 1.00 38.82 1209 ALA P N 1
ATOM 1552 C CA . ALA A 1 209 ? 172.426 3.919 40.300 1.00 38.96 1209 ALA P CA 1
ATOM 1553 C C . ALA A 1 209 ? 172.919 5.335 40.357 1.00 39.60 1209 ALA P C 1
ATOM 1554 O O . ALA A 1 209 ? 173.688 5.813 39.515 1.00 42.06 1209 ALA P O 1
ATOM 1556 N N . ALA A 1 210 ? 172.408 6.066 41.324 1.00 40.96 1210 ALA P N 1
ATOM 1557 C CA . ALA A 1 210 ? 173.097 7.285 41.719 1.00 41.04 1210 ALA P CA 1
ATOM 1558 C C . ALA A 1 210 ? 174.181 6.841 42.774 1.00 41.58 1210 ALA P C 1
ATOM 1559 O O . ALA A 1 210 ? 174.025 5.869 43.664 1.00 38.76 1210 ALA P O 1
ATOM 1561 N N . TYR A 1 211 ? 175.299 7.507 42.637 1.00 40.21 1211 TYR P N 1
ATOM 1562 C CA . TYR A 1 211 ? 176.501 6.816 42.969 1.00 46.26 1211 TYR P CA 1
ATOM 1563 C C . TYR A 1 211 ? 176.447 5.199 43.461 1.00 48.14 1211 TYR P C 1
ATOM 1564 O O . TYR A 1 211 ? 176.722 4.433 42.564 1.00 53.06 1211 TYR P O 1
ATOM 1573 N N . ILE A 1 212 ? 176.042 4.676 44.678 1.00 37.35 1212 ILE P N 1
ATOM 1574 C CA . ILE A 1 212 ? 176.434 3.271 45.103 1.00 34.18 1212 ILE P CA 1
ATOM 1575 C C . ILE A 1 212 ? 175.867 2.401 46.336 1.00 34.47 1212 ILE P C 1
ATOM 1576 O O . ILE A 1 212 ? 175.941 2.845 47.377 1.00 40.00 1212 ILE P O 1
ATOM 1581 N N . GLY A 1 213 ? 175.552 1.107 46.218 1.00 37.90 1213 GLY P N 1
ATOM 1582 C CA . GLY A 1 213 ? 174.520 0.302 46.991 1.00 40.15 1213 GLY P CA 1
ATOM 1583 C C . GLY A 1 213 ? 173.416 -0.498 46.061 1.00 44.48 1213 GLY P C 1
ATOM 1584 O O . GLY A 1 213 ? 172.367 0.035 45.553 1.00 37.61 1213 GLY P O 1
ATOM 1585 N N . ASN A 1 214 ? 173.599 -1.794 45.783 1.00 45.48 1214 ASN P N 1
ATOM 1586 C CA . ASN A 1 214 ? 172.344 -2.535 45.458 1.00 49.34 1214 ASN P CA 1
ATOM 1587 C C . ASN A 1 214 ? 171.612 -2.475 46.875 1.00 49.78 1214 ASN P C 1
ATOM 1588 O O . ASN A 1 214 ? 171.653 -3.367 47.756 1.00 50.95 1214 ASN P O 1
ATOM 1591 N N . GLY A 1 215 ? 171.017 -1.374 47.208 1.00 49.47 1215 GLY P N 1
ATOM 1592 C CA . GLY A 1 215 ? 170.681 -1.350 48.659 1.00 51.92 1215 GLY P CA 1
ATOM 1593 C C . GLY A 1 215 ? 169.382 -2.007 49.229 1.00 52.13 1215 GLY P C 1
ATOM 1594 O O . GLY A 1 215 ? 168.378 -1.274 49.476 1.00 53.38 1215 GLY P O 1
ATOM 1595 N N . ASP A 1 216 ? 169.352 -3.326 49.505 1.00 46.51 1216 ASP P N 1
ATOM 1596 C CA . ASP A 1 216 ? 168.083 -3.817 50.003 1.00 40.98 1216 ASP P CA 1
ATOM 1597 C C . ASP A 1 216 ? 167.718 -3.488 51.396 1.00 38.76 1216 ASP P C 1
ATOM 1598 O O . ASP A 1 216 ? 166.821 -2.704 51.506 1.00 38.76 1216 ASP P O 1
ATOM 1603 N N . ARG A 1 217 ? 168.309 -4.111 52.444 1.00 35.84 1217 ARG P N 1
ATOM 1604 C CA . ARG A 1 217 ? 168.221 -3.546 53.791 1.00 32.69 1217 ARG P CA 1
ATOM 1605 C C . ARG A 1 217 ? 169.525 -2.808 54.141 1.00 29.75 1217 ARG P C 1
ATOM 1606 O O . ARG A 1 217 ? 170.365 -2.611 53.318 1.00 31.77 1217 ARG P O 1
ATOM 1614 N N . ALA A 1 218 ? 169.708 -2.315 55.354 1.00 28.38 1218 ALA P N 1
ATOM 1615 C CA . ALA A 1 218 ? 171.038 -1.736 55.668 1.00 24.66 1218 ALA P CA 1
ATOM 1616 C C . ALA A 1 218 ? 171.428 -2.418 56.968 1.00 26.79 1218 ALA P C 1
ATOM 1617 O O . ALA A 1 218 ? 170.688 -2.338 57.998 1.00 25.95 1218 ALA P O 1
ATOM 1619 N N . GLU A 1 219 ? 172.503 -3.188 56.935 1.00 24.10 1219 GLU P N 1
ATOM 1620 C CA . GLU A 1 219 ? 172.750 -3.984 58.085 1.00 23.69 1219 GLU P CA 1
ATOM 1621 C C . GLU A 1 219 ? 174.053 -3.699 58.656 1.00 27.59 1219 GLU P C 1
ATOM 1622 O O . GLU A 1 219 ? 175.026 -3.693 57.919 1.00 32.71 1219 GLU P O 1
ATOM 1628 N N . THR A 1 220 ? 174.097 -3.472 59.982 1.00 27.41 1220 THR P N 1
ATOM 1629 C CA . THR A 1 220 ? 175.356 -3.288 60.680 1.00 25.93 1220 THR P CA 1
ATOM 1630 C C . THR A 1 220 ? 175.508 -4.295 61.780 1.00 25.92 1220 THR P C 1
ATOM 1631 O O . THR A 1 220 ? 174.495 -4.639 62.322 1.00 31.86 1220 THR P O 1
ATOM 1635 N N . TYR A 1 221 ? 176.691 -4.783 62.134 1.00 24.16 1221 TYR P N 1
ATOM 1636 C CA . TYR A 1 221 ? 176.791 -6.024 63.049 1.00 24.57 1221 TYR P CA 1
ATOM 1637 C C . TYR A 1 221 ? 177.982 -5.628 63.721 1.00 25.45 1221 TYR P C 1
ATOM 1638 O O . TYR A 1 221 ? 179.041 -5.377 63.028 1.00 20.95 1221 TYR P O 1
ATOM 1647 N N . THR A 1 222 ? 177.805 -5.586 65.062 1.00 23.25 1222 THR P N 1
ATOM 1648 C CA . THR A 1 222 ? 178.736 -4.936 65.910 1.00 23.44 1222 THR P CA 1
ATOM 1649 C C . THR A 1 222 ? 178.921 -5.459 67.299 1.00 27.89 1222 THR P C 1
ATOM 1650 O O . THR A 1 222 ? 177.949 -5.720 68.030 1.00 30.74 1222 THR P O 1
ATOM 1654 N N . GLY A 1 223 ? 180.196 -5.687 67.625 1.00 26.56 1223 GLY P N 1
ATOM 1655 C CA . GLY A 1 223 ? 180.598 -6.097 68.917 1.00 20.00 1223 GLY P CA 1
ATOM 1656 C C . GLY A 1 223 ? 181.650 -5.102 69.350 1.00 22.08 1223 GLY P C 1
ATOM 1657 O O . GLY A 1 223 ? 182.347 -4.492 68.497 1.00 22.74 1223 GLY P O 1
ATOM 1658 N N . GLY A 1 224 ? 181.746 -4.934 70.674 1.00 20.53 1224 GLY P N 1
ATOM 1659 C CA . GLY A 1 224 ? 182.685 -4.074 71.281 1.00 23.00 1224 GLY P CA 1
ATOM 1660 C C . GLY A 1 224 ? 183.119 -4.582 72.643 1.00 26.28 1224 GLY P C 1
ATOM 1661 O O . GLY A 1 224 ? 182.429 -5.338 73.291 1.00 28.32 1224 GLY P O 1
ATOM 1662 N N . LEU A 1 225 ? 184.275 -4.051 73.059 1.00 28.94 1225 LEU P N 1
ATOM 1663 C CA . LEU A 1 225 ? 185.105 -4.444 74.192 1.00 25.93 1225 LEU P CA 1
ATOM 1664 C C . LEU A 1 225 ? 185.644 -3.153 74.850 1.00 25.33 1225 LEU P C 1
ATOM 1665 O O . LEU A 1 225 ? 186.128 -2.246 74.222 1.00 25.53 1225 LEU P O 1
ATOM 1670 N N . LYS A 1 226 ? 185.582 -3.064 76.143 1.00 22.92 1226 LYS P N 1
ATOM 1671 C CA . LYS A 1 226 ? 186.213 -1.905 76.699 1.00 21.65 1226 LYS P CA 1
ATOM 1672 C C . LYS A 1 226 ? 186.612 -2.251 78.038 1.00 23.31 1226 LYS P C 1
ATOM 1673 O O . LYS A 1 226 ? 186.170 -3.287 78.522 1.00 23.45 1226 LYS P O 1
ATOM 1679 N N . TYR A 1 227 ? 187.439 -1.414 78.625 1.00 24.40 1227 TYR P N 1
ATOM 1680 C CA . TYR A 1 227 ? 188.084 -1.768 79.854 1.00 26.52 1227 TYR P CA 1
ATOM 1681 C C . TYR A 1 227 ? 188.269 -0.494 80.513 1.00 24.41 1227 TYR P C 1
ATOM 1682 O O . TYR A 1 227 ? 188.992 0.360 79.973 1.00 22.23 1227 TYR P O 1
ATOM 1691 N N . ASP A 1 228 ? 187.669 -0.318 81.672 1.00 26.83 1228 ASP P N 1
ATOM 1692 C CA . ASP A 1 228 ? 187.724 1.076 82.189 1.00 32.49 1228 ASP P CA 1
ATOM 1693 C C . ASP A 1 228 ? 187.752 1.250 83.705 1.00 33.51 1228 ASP P C 1
ATOM 1694 O O . ASP A 1 228 ? 186.751 1.029 84.312 1.00 33.60 1228 ASP P O 1
ATOM 1699 N N . ALA A 1 229 ? 188.870 1.640 84.332 1.00 36.53 1229 ALA P N 1
ATOM 1700 C CA . ALA A 1 229 ? 188.921 1.608 85.804 1.00 38.27 1229 ALA P CA 1
ATOM 1701 C C . ALA A 1 229 ? 190.303 1.934 86.173 1.00 40.04 1229 ALA P C 1
ATOM 1702 O O . ALA A 1 229 ? 191.271 1.530 85.467 1.00 39.84 1229 ALA P O 1
ATOM 1704 N N . ASN A 1 230 ? 190.422 2.614 87.297 1.00 42.92 1230 ASN P N 1
ATOM 1705 C CA . ASN A 1 230 ? 191.742 3.249 87.617 1.00 45.98 1230 ASN P CA 1
ATOM 1706 C C . ASN A 1 230 ? 192.350 3.951 86.441 1.00 44.58 1230 ASN P C 1
ATOM 1707 O O . ASN A 1 230 ? 193.249 3.373 85.821 1.00 48.19 1230 ASN P O 1
ATOM 1712 N N . ASN A 1 231 ? 191.878 5.133 86.098 1.00 39.61 1231 ASN P N 1
ATOM 1713 C CA . ASN A 1 231 ? 192.555 5.918 85.070 1.00 35.56 1231 ASN P CA 1
ATOM 1714 C C . ASN A 1 231 ? 192.848 5.411 83.659 1.00 33.27 1231 ASN P C 1
ATOM 1715 O O . ASN A 1 231 ? 193.248 6.187 82.773 1.00 35.06 1231 ASN P O 1
ATOM 1720 N N . ILE A 1 232 ? 192.687 4.132 83.444 1.00 29.19 1232 ILE P N 1
ATOM 1721 C CA . ILE A 1 232 ? 193.016 3.568 82.167 1.00 27.91 1232 ILE P CA 1
ATOM 1722 C C . ILE A 1 232 ? 191.748 3.505 81.441 1.00 29.09 1232 ILE P C 1
ATOM 1723 O O . ILE A 1 232 ? 190.741 3.004 81.963 1.00 30.37 1232 ILE P O 1
ATOM 1728 N N . TYR A 1 233 ? 191.729 4.077 80.270 1.00 27.17 1233 TYR P N 1
ATOM 1729 C CA . TYR A 1 233 ? 190.617 3.773 79.447 1.00 27.78 1233 TYR P CA 1
ATOM 1730 C C . TYR A 1 233 ? 191.068 3.070 78.191 1.00 27.30 1233 TYR P C 1
ATOM 1731 O O . TYR A 1 233 ? 191.799 3.619 77.372 1.00 30.55 1233 TYR P O 1
ATOM 1740 N N . LEU A 1 234 ? 190.611 1.846 78.076 1.00 25.35 1234 LEU P N 1
ATOM 1741 C CA . LEU A 1 234 ? 190.867 0.970 76.922 1.00 25.34 1234 LEU P CA 1
ATOM 1742 C C . LEU A 1 234 ? 189.570 0.494 76.189 1.00 29.05 1234 LEU P C 1
ATOM 1743 O O . LEU A 1 234 ? 188.565 -0.009 76.857 1.00 27.85 1234 LEU P O 1
ATOM 1748 N N . ALA A 1 235 ? 189.560 0.573 74.849 1.00 26.91 1235 ALA P N 1
ATOM 1749 C CA . ALA A 1 235 ? 188.350 0.052 74.109 1.00 22.92 1235 ALA P CA 1
ATOM 1750 C C . ALA A 1 235 ? 188.455 -0.125 72.581 1.00 23.88 1235 ALA P C 1
ATOM 1751 O O . ALA A 1 235 ? 189.231 0.514 71.873 1.00 22.47 1235 ALA P O 1
ATOM 1753 N N . ALA A 1 236 ? 187.590 -0.977 72.085 1.00 28.22 1236 ALA P N 1
ATOM 1754 C CA . ALA A 1 236 ? 187.578 -1.458 70.719 1.00 25.18 1236 ALA P CA 1
ATOM 1755 C C . ALA A 1 236 ? 186.124 -1.792 70.380 1.00 25.47 1236 ALA P C 1
ATOM 1756 O O . ALA A 1 236 ? 185.289 -2.297 71.187 1.00 23.03 1236 ALA P O 1
ATOM 1758 N N . GLN A 1 237 ? 185.826 -1.481 69.143 1.00 26.25 1237 GLN P N 1
ATOM 1759 C CA . GLN A 1 237 ? 184.541 -1.658 68.622 1.00 25.78 1237 GLN P CA 1
ATOM 1760 C C . GLN A 1 237 ? 184.865 -2.109 67.235 1.00 25.72 1237 GLN P C 1
ATOM 1761 O O . GLN A 1 237 ? 185.713 -1.503 66.528 1.00 23.05 1237 GLN P O 1
ATOM 1767 N N . TYR A 1 238 ? 184.254 -3.225 66.854 1.00 27.03 1238 TYR P N 1
ATOM 1768 C CA . TYR A 1 238 ? 184.393 -3.718 65.484 1.00 26.44 1238 TYR P CA 1
ATOM 1769 C C . TYR A 1 238 ? 183.012 -4.043 65.011 1.00 26.78 1238 TYR P C 1
ATOM 1770 O O . TYR A 1 238 ? 182.225 -4.711 65.717 1.00 23.74 1238 TYR P O 1
ATOM 1779 N N . THR A 1 239 ? 182.763 -3.518 63.827 1.00 25.59 1239 THR P N 1
ATOM 1780 C CA . THR A 1 239 ? 181.548 -3.655 63.132 1.00 30.13 1239 THR P CA 1
ATOM 1781 C C . THR A 1 239 ? 181.736 -3.537 61.622 1.00 31.91 1239 THR P C 1
ATOM 1782 O O . THR A 1 239 ? 182.374 -2.593 61.080 1.00 29.38 1239 THR P O 1
ATOM 1786 N N . GLN A 1 240 ? 181.143 -4.539 60.958 1.00 34.87 1240 GLN P N 1
ATOM 1787 C CA . GLN A 1 240 ? 180.831 -4.475 59.507 1.00 32.71 1240 GLN P CA 1
ATOM 1788 C C . GLN A 1 240 ? 179.405 -4.413 59.188 1.00 32.77 1240 GLN P C 1
ATOM 1789 O O . GLN A 1 240 ? 178.568 -5.183 59.666 1.00 39.01 1240 GLN P O 1
ATOM 1795 N N . THR A 1 241 ? 179.199 -3.617 58.201 1.00 27.57 1241 THR P N 1
ATOM 1796 C CA . THR A 1 241 ? 177.966 -3.220 57.793 1.00 25.39 1241 THR P CA 1
ATOM 1797 C C . THR A 1 241 ? 177.760 -3.649 56.371 1.00 28.19 1241 THR P C 1
ATOM 1798 O O . THR A 1 241 ? 178.725 -3.829 55.601 1.00 29.79 1241 THR P O 1
ATOM 1802 N N . TYR A 1 242 ? 176.487 -3.804 56.031 1.00 28.73 1242 TYR P N 1
ATOM 1803 C CA . TYR A 1 242 ? 176.028 -4.029 54.665 1.00 28.37 1242 TYR P CA 1
ATOM 1804 C C . TYR A 1 242 ? 175.073 -2.938 54.206 1.00 32.09 1242 TYR P C 1
ATOM 1805 O O . TYR A 1 242 ? 173.944 -2.707 54.799 1.00 33.86 1242 TYR P O 1
ATOM 1814 N N . ASN A 1 243 ? 175.515 -2.260 53.148 1.00 32.03 1243 ASN P N 1
ATOM 1815 C CA . ASN A 1 243 ? 174.685 -1.272 52.515 1.00 33.33 1243 ASN P CA 1
ATOM 1816 C C . ASN A 1 243 ? 174.353 -0.098 53.463 1.00 32.18 1243 ASN P C 1
ATOM 1817 O O . ASN A 1 243 ? 173.304 0.505 53.316 1.00 32.53 1243 ASN P O 1
ATOM 1822 N N . ALA A 1 244 ? 175.272 0.247 54.380 1.00 34.70 1244 ALA P N 1
ATOM 1823 C CA . ALA A 1 244 ? 175.015 1.284 55.421 1.00 33.54 1244 ALA P CA 1
ATOM 1824 C C . ALA A 1 244 ? 176.162 2.295 55.787 1.00 33.53 1244 ALA P C 1
ATOM 1825 O O . ALA A 1 244 ? 175.996 3.201 56.584 1.00 33.05 1244 ALA P O 1
ATOM 1827 N N . THR A 1 245 ? 177.340 2.168 55.218 1.00 32.45 1245 THR P N 1
ATOM 1828 C CA . THR A 1 245 ? 178.347 3.189 55.477 1.00 29.77 1245 THR P CA 1
ATOM 1829 C C . THR A 1 245 ? 178.476 4.223 54.324 1.00 29.36 1245 THR P C 1
ATOM 1830 O O . THR A 1 245 ? 178.854 3.911 53.127 1.00 29.00 1245 THR P O 1
ATOM 1834 N N . ARG A 1 246 ? 178.093 5.462 54.666 1.00 28.90 1246 ARG P N 1
ATOM 1835 C CA . ARG A 1 246 ? 178.215 6.589 53.671 1.00 28.68 1246 ARG P CA 1
ATOM 1836 C C . ARG A 1 246 ? 179.645 6.513 53.138 1.00 29.77 1246 ARG P C 1
ATOM 1837 O O . ARG A 1 246 ? 180.580 6.328 54.018 1.00 32.81 1246 ARG P O 1
ATOM 1845 N N . VAL A 1 247 ? 179.793 6.449 51.780 1.00 30.09 1247 VAL P N 1
ATOM 1846 C CA . VAL A 1 247 ? 181.118 6.606 51.140 1.00 29.50 1247 VAL P CA 1
ATOM 1847 C C . VAL A 1 247 ? 181.033 7.857 50.397 1.00 31.47 1247 VAL P C 1
ATOM 1848 O O . VAL A 1 247 ? 180.522 7.937 49.316 1.00 34.32 1247 VAL P O 1
ATOM 1850 N N . GLY A 1 248 ? 181.467 8.893 51.056 1.00 34.73 1248 GLY P N 1
ATOM 1851 C CA . GLY A 1 248 ? 181.533 10.191 50.461 1.00 33.18 1248 GLY P CA 1
ATOM 1852 C C . GLY A 1 248 ? 180.139 10.616 50.473 1.00 33.83 1248 GLY P C 1
ATOM 1853 O O . GLY A 1 248 ? 179.350 10.399 51.434 1.00 29.81 1248 GLY P O 1
ATOM 1854 N N . SER A 1 249 ? 179.843 11.239 49.353 1.00 37.61 1249 SER P N 1
ATOM 1855 C CA . SER A 1 249 ? 178.470 11.580 48.964 1.00 35.94 1249 SER P CA 1
ATOM 1856 C C . SER A 1 249 ? 178.236 10.641 47.807 1.00 33.69 1249 SER P C 1
ATOM 1857 O O . SER A 1 249 ? 177.474 10.969 46.908 1.00 34.60 1249 SER P O 1
ATOM 1860 N N . LEU A 1 250 ? 178.929 9.520 47.774 1.00 33.60 1250 LEU P N 1
ATOM 1861 C CA . LEU A 1 250 ? 178.629 8.611 46.738 1.00 36.14 1250 LEU P CA 1
ATOM 1862 C C . LEU A 1 250 ? 177.482 7.669 47.081 1.00 36.63 1250 LEU P C 1
ATOM 1863 O O . LEU A 1 250 ? 177.245 6.738 46.338 1.00 35.56 1250 LEU P O 1
ATOM 1868 N N . GLY A 1 251 ? 176.705 7.855 48.141 1.00 36.79 1251 GLY P N 1
ATOM 1869 C CA . GLY A 1 251 ? 175.722 6.787 48.378 1.00 33.90 1251 GLY P CA 1
ATOM 1870 C C . GLY A 1 251 ? 176.377 5.744 49.252 1.00 34.91 1251 GLY P C 1
ATOM 1871 O O . GLY A 1 251 ? 177.341 6.019 50.030 1.00 34.02 1251 GLY P O 1
ATOM 1872 N N . TRP A 1 252 ? 175.885 4.536 49.204 1.00 32.24 1252 TRP P N 1
ATOM 1873 C CA . TRP A 1 252 ? 176.430 3.675 50.304 1.00 33.24 1252 TRP P CA 1
ATOM 1874 C C . TRP A 1 252 ? 177.560 2.600 49.958 1.00 33.05 1252 TRP P C 1
ATOM 1875 O O . TRP A 1 252 ? 178.138 2.599 48.829 1.00 32.93 1252 TRP P O 1
ATOM 1880 N N . ALA A 1 253 ? 177.942 1.749 50.907 1.00 31.48 1253 ALA P N 1
ATOM 1881 C CA . ALA A 1 253 ? 179.135 0.850 50.654 1.00 31.12 1253 ALA P CA 1
ATOM 1882 C C . ALA A 1 253 ? 178.751 -0.630 50.761 1.00 31.12 1253 ALA P C 1
ATOM 1883 O O . ALA A 1 253 ? 178.442 -1.083 51.879 1.00 35.95 1253 ALA P O 1
ATOM 1885 N N . ASN A 1 254 ? 178.734 -1.391 49.677 1.00 30.77 1254 ASN P N 1
ATOM 1886 C CA . ASN A 1 254 ? 178.040 -2.694 49.780 1.00 34.91 1254 ASN P CA 1
ATOM 1887 C C . ASN A 1 254 ? 178.348 -3.621 51.043 1.00 35.35 1254 ASN P C 1
ATOM 1888 O O . ASN A 1 254 ? 177.464 -4.152 51.673 1.00 35.98 1254 ASN P O 1
ATOM 1893 N N . LYS A 1 255 ? 179.620 -3.800 51.344 1.00 34.86 1255 LYS P N 1
ATOM 1894 C CA . LYS A 1 255 ? 180.144 -4.377 52.538 1.00 34.71 1255 LYS P CA 1
ATOM 1895 C C . LYS A 1 255 ? 181.199 -3.343 53.023 1.00 31.41 1255 LYS P C 1
ATOM 1896 O O . LYS A 1 255 ? 181.892 -2.733 52.209 1.00 32.36 1255 LYS P O 1
ATOM 1902 N N . ALA A 1 256 ? 181.332 -3.138 54.333 1.00 25.90 1256 ALA P N 1
ATOM 1903 C CA . ALA A 1 256 ? 182.435 -2.311 54.827 1.00 22.66 1256 ALA P CA 1
ATOM 1904 C C . ALA A 1 256 ? 182.769 -2.882 56.223 1.00 21.92 1256 ALA P C 1
ATOM 1905 O O . ALA A 1 256 ? 181.905 -3.417 56.851 1.00 17.99 1256 ALA P O 1
ATOM 1907 N N . GLN A 1 257 ? 184.044 -2.891 56.600 1.00 21.81 1257 GLN P N 1
ATOM 1908 C CA . GLN A 1 257 ? 184.489 -3.383 57.841 1.00 23.45 1257 GLN P CA 1
ATOM 1909 C C . GLN A 1 257 ? 185.058 -2.187 58.484 1.00 26.35 1257 GLN P C 1
ATOM 1910 O O . GLN A 1 257 ? 185.921 -1.427 57.843 1.00 25.37 1257 GLN P O 1
ATOM 1916 N N . ASN A 1 258 ? 184.581 -1.993 59.739 1.00 24.80 1258 ASN P N 1
ATOM 1917 C CA . ASN A 1 258 ? 184.991 -0.825 60.546 1.00 21.88 1258 ASN P CA 1
ATOM 1918 C C . ASN A 1 258 ? 185.576 -1.249 61.817 1.00 22.15 1258 ASN P C 1
ATOM 1919 O O . ASN A 1 258 ? 184.923 -1.959 62.559 1.00 19.50 1258 ASN P O 1
ATOM 1924 N N . PHE A 1 259 ? 186.812 -0.825 62.054 1.00 23.65 1259 PHE P N 1
ATOM 1925 C CA . PHE A 1 259 ? 187.511 -1.069 63.285 1.00 24.08 1259 PHE P CA 1
ATOM 1926 C C . PHE A 1 259 ? 188.006 0.227 63.938 1.00 24.62 1259 PHE P C 1
ATOM 1927 O O . PHE A 1 259 ? 188.393 1.156 63.225 1.00 25.16 1259 PHE P O 1
ATOM 1935 N N . GLU A 1 260 ? 188.014 0.256 65.276 1.00 24.81 1260 GLU P N 1
ATOM 1936 C CA . GLU A 1 260 ? 188.302 1.471 66.066 1.00 28.48 1260 GLU P CA 1
ATOM 1937 C C . GLU A 1 260 ? 188.811 1.169 67.501 1.00 32.69 1260 GLU P C 1
ATOM 1938 O O . GLU A 1 260 ? 188.034 0.646 68.335 1.00 35.01 1260 GLU P O 1
ATOM 1944 N N . ALA A 1 261 ? 190.071 1.544 67.815 1.00 30.52 1261 ALA P N 1
ATOM 1945 C CA . ALA A 1 261 ? 190.600 1.246 69.117 1.00 27.07 1261 ALA P CA 1
ATOM 1946 C C . ALA A 1 261 ? 191.197 2.536 69.738 1.00 28.30 1261 ALA P C 1
ATOM 1947 O O . ALA A 1 261 ? 191.872 3.300 69.033 1.00 27.24 1261 ALA P O 1
ATOM 1949 N N . VAL A 1 262 ? 190.849 2.824 71.000 1.00 25.40 1262 VAL P N 1
ATOM 1950 C CA . VAL A 1 262 ? 191.354 3.974 71.712 1.00 25.21 1262 VAL P CA 1
ATOM 1951 C C . VAL A 1 262 ? 192.119 3.545 72.949 1.00 25.40 1262 VAL P C 1
ATOM 1952 O O . VAL A 1 262 ? 191.684 2.549 73.717 1.00 26.41 1262 VAL P O 1
ATOM 1956 N N . ALA A 1 263 ? 193.167 4.315 73.246 1.00 20.25 1263 ALA P N 1
ATOM 1957 C CA . ALA A 1 263 ? 193.765 4.087 74.544 1.00 18.47 1263 ALA P CA 1
ATOM 1958 C C . ALA A 1 263 ? 194.012 5.322 75.447 1.00 20.98 1263 ALA P C 1
ATOM 1959 O O . ALA A 1 263 ? 194.616 6.409 75.034 1.00 19.37 1263 ALA P O 1
ATOM 1961 N N . GLN A 1 264 ? 193.493 5.285 76.660 1.00 19.50 1264 GLN P N 1
ATOM 1962 C CA . GLN A 1 264 ? 193.704 6.567 77.352 1.00 26.71 1264 GLN P CA 1
ATOM 1963 C C . GLN A 1 264 ? 194.102 6.505 78.770 1.00 25.96 1264 GLN P C 1
ATOM 1964 O O . GLN A 1 264 ? 193.846 5.556 79.444 1.00 24.13 1264 GLN P O 1
ATOM 1970 N N . TYR A 1 265 ? 194.680 7.563 79.266 1.00 26.37 1265 TYR P N 1
ATOM 1971 C CA . TYR A 1 265 ? 194.956 7.576 80.707 1.00 26.79 1265 TYR P CA 1
ATOM 1972 C C . TYR A 1 265 ? 194.654 8.867 81.307 1.00 27.24 1265 TYR P C 1
ATOM 1973 O O . TYR A 1 265 ? 195.104 9.956 80.814 1.00 26.84 1265 TYR P O 1
ATOM 1982 N N . GLN A 1 266 ? 193.864 8.755 82.371 1.00 27.87 1266 GLN P N 1
ATOM 1983 C CA . GLN A 1 266 ? 193.339 9.950 83.009 1.00 30.36 1266 GLN P CA 1
ATOM 1984 C C . GLN A 1 266 ? 194.135 10.385 84.207 1.00 33.86 1266 GLN P C 1
ATOM 1985 O O . GLN A 1 266 ? 193.985 9.803 85.239 1.00 36.93 1266 GLN P O 1
ATOM 1991 N N . PHE A 1 267 ? 194.937 11.419 84.102 1.00 36.99 1267 PHE P N 1
ATOM 1992 C CA . PHE A 1 267 ? 195.802 11.797 85.218 1.00 40.20 1267 PHE P CA 1
ATOM 1993 C C . PHE A 1 267 ? 195.113 12.581 86.335 1.00 38.71 1267 PHE P C 1
ATOM 1994 O O . PHE A 1 267 ? 194.374 13.508 86.122 1.00 33.39 1267 PHE P O 1
ATOM 2002 N N . ASP A 1 268 ? 195.448 12.159 87.542 1.00 39.77 1268 ASP P N 1
ATOM 2003 C CA . ASP A 1 268 ? 195.163 12.842 88.794 1.00 39.18 1268 ASP P CA 1
ATOM 2004 C C . ASP A 1 268 ? 195.026 14.377 88.553 1.00 33.49 1268 ASP P C 1
ATOM 2005 O O . ASP A 1 268 ? 194.021 14.925 88.867 1.00 27.26 1268 ASP P O 1
ATOM 2010 N N . PHE A 1 269 ? 195.981 15.024 87.900 1.00 32.85 1269 PHE P N 1
ATOM 2011 C CA . PHE A 1 269 ? 195.992 16.490 87.818 1.00 33.86 1269 PHE P CA 1
ATOM 2012 C C . PHE A 1 269 ? 195.171 17.051 86.686 1.00 37.58 1269 PHE P C 1
ATOM 2013 O O . PHE A 1 269 ? 194.784 18.255 86.711 1.00 41.77 1269 PHE P O 1
ATOM 2021 N N . GLY A 1 270 ? 194.925 16.262 85.642 1.00 38.53 1270 GLY P N 1
ATOM 2022 C CA . GLY A 1 270 ? 193.989 16.805 84.614 1.00 38.47 1270 GLY P CA 1
ATOM 2023 C C . GLY A 1 270 ? 194.189 16.330 83.184 1.00 39.13 1270 GLY P C 1
ATOM 2024 O O . GLY A 1 270 ? 193.234 16.338 82.350 1.00 43.04 1270 GLY P O 1
ATOM 2025 N N . LEU A 1 271 ? 195.405 15.876 82.882 1.00 35.26 1271 LEU P N 1
ATOM 2026 C CA . LEU A 1 271 ? 195.738 15.822 81.508 1.00 30.06 1271 LEU P CA 1
ATOM 2027 C C . LEU A 1 271 ? 195.426 14.396 81.225 1.00 30.31 1271 LEU P C 1
ATOM 2028 O O . LEU A 1 271 ? 195.481 13.531 82.137 1.00 27.57 1271 LEU P O 1
ATOM 2033 N N . ARG A 1 272 ? 195.055 14.165 79.963 1.00 28.63 1272 ARG P N 1
ATOM 2034 C CA . ARG A 1 272 ? 194.465 12.894 79.679 1.00 27.25 1272 ARG P CA 1
ATOM 2035 C C . ARG A 1 272 ? 194.782 12.615 78.305 1.00 26.10 1272 ARG P C 1
ATOM 2036 O O . ARG A 1 272 ? 193.973 13.001 77.468 1.00 31.96 1272 ARG P O 1
ATOM 2044 N N . PRO A 1 273 ? 195.959 12.039 78.018 1.00 24.27 1273 PRO P N 1
ATOM 2045 C CA . PRO A 1 273 ? 196.413 11.670 76.682 1.00 20.18 1273 PRO P CA 1
ATOM 2046 C C . PRO A 1 273 ? 195.454 10.631 76.084 1.00 24.45 1273 PRO P C 1
ATOM 2047 O O . PRO A 1 273 ? 194.875 9.732 76.901 1.00 20.97 1273 PRO P O 1
ATOM 2051 N N . SER A 1 274 ? 195.275 10.713 74.728 1.00 21.64 1274 SER P N 1
ATOM 2052 C CA . SER A 1 274 ? 194.630 9.540 74.051 1.00 23.69 1274 SER P CA 1
ATOM 2053 C C . SER A 1 274 ? 195.469 9.106 72.873 1.00 21.00 1274 SER P C 1
ATOM 2054 O O . SER A 1 274 ? 196.240 9.872 72.490 1.00 21.67 1274 SER P O 1
ATOM 2057 N N . LEU A 1 275 ? 195.314 7.899 72.347 1.00 17.95 1275 LEU P N 1
ATOM 2058 C CA . LEU A 1 275 ? 196.101 7.341 71.294 1.00 16.82 1275 LEU P CA 1
ATOM 2059 C C . LEU A 1 275 ? 195.014 6.390 70.767 1.00 22.61 1275 LEU P C 1
ATOM 2060 O O . LEU A 1 275 ? 194.279 5.748 71.616 1.00 26.72 1275 LEU P O 1
ATOM 2065 N N . ALA A 1 276 ? 194.816 6.334 69.414 1.00 18.98 1276 ALA P N 1
ATOM 2066 C CA . ALA A 1 276 ? 193.695 5.612 68.830 1.00 18.05 1276 ALA P CA 1
ATOM 2067 C C . ALA A 1 276 ? 193.871 5.333 67.370 1.00 23.45 1276 ALA P C 1
ATOM 2068 O O . ALA A 1 276 ? 194.535 6.080 66.652 1.00 29.90 1276 ALA P O 1
ATOM 2070 N N . TYR A 1 277 ? 193.228 4.283 66.916 1.00 23.45 1277 TYR P N 1
ATOM 2071 C CA . TYR A 1 277 ? 193.358 3.943 65.565 1.00 28.05 1277 TYR P CA 1
ATOM 2072 C C . TYR A 1 277 ? 192.018 3.784 65.148 1.00 28.49 1277 TYR P C 1
ATOM 2073 O O . TYR A 1 277 ? 191.225 3.325 65.935 1.00 31.62 1277 TYR P O 1
ATOM 2082 N N . LEU A 1 278 ? 191.785 4.040 63.885 1.00 25.15 1278 LEU P N 1
ATOM 2083 C CA . LEU A 1 278 ? 190.530 3.739 63.314 1.00 27.54 1278 LEU P CA 1
ATOM 2084 C C . LEU A 1 278 ? 190.634 3.578 61.786 1.00 32.75 1278 LEU P C 1
ATOM 2085 O O . LEU A 1 278 ? 191.394 4.369 61.064 1.00 34.27 1278 LEU P O 1
ATOM 2090 N N . GLN A 1 279 ? 189.933 2.534 61.287 1.00 31.57 1279 GLN P N 1
ATOM 2091 C CA . GLN A 1 279 ? 189.756 2.574 59.877 1.00 31.55 1279 GLN P CA 1
ATOM 2092 C C . GLN A 1 279 ? 188.498 2.013 59.441 1.00 31.39 1279 GLN P C 1
ATOM 2093 O O . GLN A 1 279 ? 187.763 1.462 60.292 1.00 30.13 1279 GLN P O 1
ATOM 2099 N N . SER A 1 280 ? 188.271 2.185 58.124 1.00 30.59 1280 SER P N 1
ATOM 2100 C CA . SER A 1 280 ? 187.106 1.691 57.457 1.00 33.51 1280 SER P CA 1
ATOM 2101 C C . SER A 1 280 ? 187.360 1.123 56.056 1.00 36.95 1280 SER P C 1
ATOM 2102 O O . SER A 1 280 ? 187.695 1.885 55.084 1.00 36.07 1280 SER P O 1
ATOM 2105 N N . LYS A 1 281 ? 187.146 -0.208 55.954 1.00 39.82 1281 LYS P N 1
ATOM 2106 C CA . LYS A 1 281 ? 187.511 -0.946 54.777 1.00 39.96 1281 LYS P CA 1
ATOM 2107 C C . LYS A 1 281 ? 186.301 -1.181 53.859 1.00 41.81 1281 LYS P C 1
ATOM 2108 O O . LYS A 1 281 ? 185.329 -1.912 54.166 1.00 41.64 1281 LYS P O 1
ATOM 2114 N N . GLY A 1 282 ? 186.295 -0.483 52.741 1.00 40.01 1282 GLY P N 1
ATOM 2115 C CA . GLY A 1 282 ? 185.181 -0.664 51.827 1.00 38.29 1282 GLY P CA 1
ATOM 2116 C C . GLY A 1 282 ? 185.376 -1.987 51.089 1.00 41.10 1282 GLY P C 1
ATOM 2117 O O . GLY A 1 282 ? 186.419 -2.229 50.437 1.00 44.33 1282 GLY P O 1
ATOM 2118 N N . LYS A 1 283 ? 184.425 -2.897 51.198 1.00 40.20 1283 LYS P N 1
ATOM 2119 C CA . LYS A 1 283 ? 184.629 -4.149 50.485 1.00 39.94 1283 LYS P CA 1
ATOM 2120 C C . LYS A 1 283 ? 183.807 -4.103 49.253 1.00 42.78 1283 LYS P C 1
ATOM 2121 O O . LYS A 1 283 ? 183.000 -3.231 49.119 1.00 45.13 1283 LYS P O 1
ATOM 2127 N N . ASN A 1 284 ? 184.006 -5.036 48.340 1.00 45.80 1284 ASN P N 1
ATOM 2128 C CA . ASN A 1 284 ? 183.351 -4.992 47.060 1.00 43.31 1284 ASN P CA 1
ATOM 2129 C C . ASN A 1 284 ? 182.455 -3.730 46.786 1.00 38.62 1284 ASN P C 1
ATOM 2130 O O . ASN A 1 284 ? 181.212 -3.777 46.994 1.00 35.20 1284 ASN P O 1
ATOM 2135 N N . LEU A 1 285 ? 183.093 -2.596 46.371 1.00 33.42 1285 LEU P N 1
ATOM 2136 C CA . LEU A 1 285 ? 182.308 -1.339 46.174 1.00 33.06 1285 LEU P CA 1
ATOM 2137 C C . LEU A 1 285 ? 181.683 -1.436 44.867 1.00 34.03 1285 LEU P C 1
ATOM 2138 O O . LEU A 1 285 ? 181.996 -2.375 44.140 1.00 37.79 1285 LEU P O 1
ATOM 2143 N N . GLY A 1 286 ? 180.797 -0.524 44.527 1.00 32.89 1286 GLY P N 1
ATOM 2144 C CA . GLY A 1 286 ? 180.470 -0.555 43.091 1.00 36.36 1286 GLY P CA 1
ATOM 2145 C C . GLY A 1 286 ? 181.522 0.033 42.103 1.00 35.48 1286 GLY P C 1
ATOM 2146 O O . GLY A 1 286 ? 182.684 0.079 42.336 1.00 25.20 1286 GLY P O 1
ATOM 2147 N N . ARG A 1 287 ? 180.995 0.391 40.932 1.00 42.87 1287 ARG P N 1
ATOM 2148 C CA . ARG A 1 287 ? 181.362 1.516 40.023 1.00 42.83 1287 ARG P CA 1
ATOM 2149 C C . ARG A 1 287 ? 182.860 1.725 39.921 1.00 43.77 1287 ARG P C 1
ATOM 2150 O O . ARG A 1 287 ? 183.348 2.871 39.952 1.00 39.39 1287 ARG P O 1
ATOM 2158 N N . GLY A 1 288 ? 183.554 0.568 39.703 1.00 45.41 1288 GLY P N 1
ATOM 2159 C CA . GLY A 1 288 ? 185.035 0.488 39.568 1.00 44.92 1288 GLY P CA 1
ATOM 2160 C C . GLY A 1 288 ? 185.466 0.357 41.000 1.00 42.81 1288 GLY P C 1
ATOM 2161 O O . GLY A 1 288 ? 184.827 -0.397 41.730 1.00 51.29 1288 GLY P O 1
ATOM 2162 N N . TYR A 1 289 ? 186.510 1.020 41.430 1.00 35.42 1289 TYR P N 1
ATOM 2163 C CA . TYR A 1 289 ? 186.752 1.113 42.902 1.00 37.70 1289 TYR P CA 1
ATOM 2164 C C . TYR A 1 289 ? 187.099 -0.141 43.711 1.00 40.08 1289 TYR P C 1
ATOM 2165 O O . TYR A 1 289 ? 188.167 -0.169 44.406 1.00 47.37 1289 TYR P O 1
ATOM 2174 N N . ASP A 1 290 ? 186.218 -1.133 43.726 1.00 38.03 1290 ASP P N 1
ATOM 2175 C CA . ASP A 1 290 ? 186.643 -2.410 44.288 1.00 43.90 1290 ASP P CA 1
ATOM 2176 C C . ASP A 1 290 ? 186.696 -2.610 45.828 1.00 44.28 1290 ASP P C 1
ATOM 2177 O O . ASP A 1 290 ? 185.630 -2.532 46.540 1.00 48.49 1290 ASP P O 1
ATOM 2182 N N . ASP A 1 291 ? 187.900 -2.959 46.322 1.00 36.72 1291 ASP P N 1
ATOM 2183 C CA . ASP A 1 291 ? 188.118 -2.851 47.734 1.00 35.80 1291 ASP P CA 1
ATOM 2184 C C . ASP A 1 291 ? 188.787 -1.505 47.803 1.00 34.52 1291 ASP P C 1
ATOM 2185 O O . ASP A 1 291 ? 189.335 -1.052 46.746 1.00 34.26 1291 ASP P O 1
ATOM 2190 N N . GLU A 1 292 ? 188.570 -0.797 48.918 1.00 33.64 1292 GLU P N 1
ATOM 2191 C CA . GLU A 1 292 ? 189.055 0.603 49.077 1.00 36.87 1292 GLU P CA 1
ATOM 2192 C C . GLU A 1 292 ? 188.709 1.273 50.408 1.00 35.67 1292 GLU P C 1
ATOM 2193 O O . GLU A 1 292 ? 187.532 1.191 50.832 1.00 38.01 1292 GLU P O 1
ATOM 2199 N N . ASP A 1 293 ? 189.666 1.983 51.028 1.00 31.53 1293 ASP P N 1
ATOM 2200 C CA . ASP A 1 293 ? 189.462 2.526 52.398 1.00 27.65 1293 ASP P CA 1
ATOM 2201 C C . ASP A 1 293 ? 188.717 3.795 52.462 1.00 27.40 1293 ASP P C 1
ATOM 2202 O O . ASP A 1 293 ? 189.107 4.776 51.896 1.00 27.47 1293 ASP P O 1
ATOM 2207 N N . ILE A 1 294 ? 187.666 3.791 53.259 1.00 27.12 1294 ILE P N 1
ATOM 2208 C CA . ILE A 1 294 ? 186.766 4.942 53.420 1.00 25.08 1294 ILE P CA 1
ATOM 2209 C C . ILE A 1 294 ? 187.371 5.998 54.387 1.00 29.69 1294 ILE P C 1
ATOM 2210 O O . ILE A 1 294 ? 187.123 7.249 54.290 1.00 33.25 1294 ILE P O 1
ATOM 2215 N N . LEU A 1 295 ? 188.171 5.476 55.298 1.00 25.92 1295 LEU P N 1
ATOM 2216 C CA . LEU A 1 295 ? 188.773 6.244 56.288 1.00 26.62 1295 LEU P CA 1
ATOM 2217 C C . LEU A 1 295 ? 189.820 5.313 56.789 1.00 30.94 1295 LEU P C 1
ATOM 2218 O O . LEU A 1 295 ? 189.581 4.084 56.863 1.00 34.37 1295 LEU P O 1
ATOM 2223 N N . LYS A 1 296 ? 190.935 5.908 57.228 1.00 31.52 1296 LYS P N 1
ATOM 2224 C CA . LYS A 1 296 ? 192.073 5.192 57.782 1.00 29.16 1296 LYS P CA 1
ATOM 2225 C C . LYS A 1 296 ? 192.947 6.288 58.440 1.00 29.05 1296 LYS P C 1
ATOM 2226 O O . LYS A 1 296 ? 193.328 7.248 57.751 1.00 26.90 1296 LYS P O 1
ATOM 2232 N N . TYR A 1 297 ? 193.189 6.211 59.777 1.00 29.02 1297 TYR P N 1
ATOM 2233 C CA . TYR A 1 297 ? 193.959 7.325 60.451 1.00 27.35 1297 TYR P CA 1
ATOM 2234 C C . TYR A 1 297 ? 194.423 7.048 61.866 1.00 26.68 1297 TYR P C 1
ATOM 2235 O O . TYR A 1 297 ? 193.713 6.371 62.586 1.00 25.56 1297 TYR P O 1
ATOM 2244 N N . VAL A 1 298 ? 195.641 7.475 62.227 1.00 25.57 1298 VAL P N 1
ATOM 2245 C CA . VAL A 1 298 ? 195.979 7.240 63.590 1.00 25.60 1298 VAL P CA 1
ATOM 2246 C C . VAL A 1 298 ? 195.665 8.474 64.183 1.00 26.18 1298 VAL P C 1
ATOM 2247 O O . VAL A 1 298 ? 196.071 9.532 63.631 1.00 28.22 1298 VAL P O 1
ATOM 2251 N N . ASP A 1 299 ? 194.922 8.388 65.276 1.00 25.57 1299 ASP P N 1
ATOM 2252 C CA . ASP A 1 299 ? 194.707 9.621 66.045 1.00 27.73 1299 ASP P CA 1
ATOM 2253 C C . ASP A 1 299 ? 195.691 9.674 67.240 1.00 28.69 1299 ASP P C 1
ATOM 2254 O O . ASP A 1 299 ? 195.958 8.636 67.910 1.00 31.73 1299 ASP P O 1
ATOM 2259 N N . VAL A 1 300 ? 196.219 10.881 67.464 1.00 24.30 1300 VAL P N 1
ATOM 2260 C CA . VAL A 1 300 ? 197.125 11.155 68.583 1.00 23.55 1300 VAL P CA 1
ATOM 2261 C C . VAL A 1 300 ? 196.723 12.524 69.130 1.00 22.95 1300 VAL P C 1
ATOM 2262 O O . VAL A 1 300 ? 196.603 13.517 68.372 1.00 19.01 1300 VAL P O 1
ATOM 2266 N N . GLY A 1 301 ? 196.570 12.616 70.442 1.00 19.78 1301 GLY P N 1
ATOM 2267 C CA . GLY A 1 301 ? 196.032 13.862 70.886 1.00 22.81 1301 GLY P CA 1
ATOM 2268 C C . GLY A 1 301 ? 195.851 13.857 72.347 1.00 28.05 1301 GLY P C 1
ATOM 2269 O O . GLY A 1 301 ? 195.849 12.716 72.966 1.00 31.25 1301 GLY P O 1
ATOM 2270 N N . ALA A 1 302 ? 195.669 15.089 72.921 1.00 24.66 1302 ALA P N 1
ATOM 2271 C CA . ALA A 1 302 ? 195.295 15.161 74.349 1.00 23.23 1302 ALA P CA 1
ATOM 2272 C C . ALA A 1 302 ? 194.403 16.264 74.651 1.00 24.21 1302 ALA P C 1
ATOM 2273 O O . ALA A 1 302 ? 194.288 17.170 73.825 1.00 27.78 1302 ALA P O 1
ATOM 2275 N N . THR A 1 303 ? 193.742 16.154 75.815 1.00 22.88 1303 THR P N 1
ATOM 2276 C CA . THR A 1 303 ? 192.851 17.246 76.427 1.00 22.21 1303 THR P CA 1
ATOM 2277 C C . THR A 1 303 ? 193.348 17.407 77.863 1.00 21.95 1303 THR P C 1
ATOM 2278 O O . THR A 1 303 ? 193.964 16.410 78.445 1.00 20.30 1303 THR P O 1
ATOM 2282 N N . TYR A 1 304 ? 193.097 18.584 78.452 1.00 23.08 1304 TYR P N 1
ATOM 2283 C CA . TYR A 1 304 ? 193.537 18.872 79.869 1.00 26.72 1304 TYR P CA 1
ATOM 2284 C C . TYR A 1 304 ? 192.361 19.449 80.700 1.00 28.08 1304 TYR P C 1
ATOM 2285 O O . TYR A 1 304 ? 191.836 20.495 80.328 1.00 31.69 1304 TYR P O 1
ATOM 2294 N N . TYR A 1 305 ? 191.865 18.784 81.747 1.00 26.47 1305 TYR P N 1
ATOM 2295 C CA . TYR A 1 305 ? 190.725 19.412 82.481 1.00 28.70 1305 TYR P CA 1
ATOM 2296 C C . TYR A 1 305 ? 191.129 20.446 83.525 1.00 29.68 1305 TYR P C 1
ATOM 2297 O O . TYR A 1 305 ? 191.735 20.074 84.568 1.00 29.56 1305 TYR P O 1
ATOM 2306 N N . PHE A 1 306 ? 190.785 21.743 83.276 1.00 29.04 1306 PHE P N 1
ATOM 2307 C CA . PHE A 1 306 ? 191.052 22.747 84.386 1.00 28.25 1306 PHE P CA 1
ATOM 2308 C C . PHE A 1 306 ? 190.237 22.280 85.563 1.00 30.33 1306 PHE P C 1
ATOM 2309 O O . PHE A 1 306 ? 190.790 21.980 86.565 1.00 32.65 1306 PHE P O 1
ATOM 2317 N N . ASN A 1 307 ? 188.939 22.087 85.379 1.00 31.01 1307 ASN P N 1
ATOM 2318 C CA . ASN A 1 307 ? 188.153 21.366 86.329 1.00 29.81 1307 ASN P CA 1
ATOM 2319 C C . ASN A 1 307 ? 186.963 20.780 85.612 1.00 30.88 1307 ASN P C 1
ATOM 2320 O O . ASN A 1 307 ? 187.029 20.583 84.370 1.00 28.45 1307 ASN P O 1
ATOM 2325 N N . LYS A 1 308 ? 185.880 20.446 86.334 1.00 32.20 1308 LYS P N 1
ATOM 2326 C CA . LYS A 1 308 ? 184.764 19.891 85.527 1.00 34.71 1308 LYS P CA 1
ATOM 2327 C C . LYS A 1 308 ? 183.826 20.879 84.938 1.00 33.92 1308 LYS P C 1
ATOM 2328 O O . LYS A 1 308 ? 182.677 20.737 85.116 1.00 39.55 1308 LYS P O 1
ATOM 2334 N N . ASN A 1 309 ? 184.322 21.817 84.152 1.00 33.88 1309 ASN P N 1
ATOM 2335 C CA . ASN A 1 309 ? 183.591 23.046 83.742 1.00 31.48 1309 ASN P CA 1
ATOM 2336 C C . ASN A 1 309 ? 184.373 23.770 82.588 1.00 33.55 1309 ASN P C 1
ATOM 2337 O O . ASN A 1 309 ? 183.764 24.666 81.954 1.00 35.33 1309 ASN P O 1
ATOM 2342 N N . MET A 1 310 ? 185.695 23.435 82.386 1.00 29.67 1310 MET P N 1
ATOM 2343 C CA . MET A 1 310 ? 186.632 24.083 81.477 1.00 25.04 1310 MET P CA 1
ATOM 2344 C C . MET A 1 310 ? 187.841 23.293 81.151 1.00 24.24 1310 MET P C 1
ATOM 2345 O O . MET A 1 310 ? 188.393 22.594 82.023 1.00 25.70 1310 MET P O 1
ATOM 2350 N N . SER A 1 311 ? 188.401 23.529 79.961 1.00 23.89 1311 SER P N 1
ATOM 2351 C CA . SER A 1 311 ? 189.558 22.752 79.532 1.00 23.52 1311 SER P CA 1
ATOM 2352 C C . SER A 1 311 ? 189.965 23.029 78.091 1.00 27.19 1311 SER P C 1
ATOM 2353 O O . SER A 1 311 ? 189.226 23.705 77.279 1.00 29.23 1311 SER P O 1
ATOM 2356 N N . THR A 1 312 ? 191.153 22.521 77.745 1.00 25.65 1312 THR P N 1
ATOM 2357 C CA . THR A 1 312 ? 191.671 22.659 76.387 1.00 23.95 1312 THR P CA 1
ATOM 2358 C C . THR A 1 312 ? 192.027 21.315 75.935 1.00 27.84 1312 THR P C 1
ATOM 2359 O O . THR A 1 312 ? 192.159 20.377 76.794 1.00 30.38 1312 THR P O 1
ATOM 2363 N N . TYR A 1 313 ? 192.086 21.181 74.599 1.00 27.93 1313 TYR P N 1
ATOM 2364 C CA . TYR A 1 313 ? 192.525 19.946 73.944 1.00 29.00 1313 TYR P CA 1
ATOM 2365 C C . TYR A 1 313 ? 193.225 20.349 72.705 1.00 27.93 1313 TYR P C 1
ATOM 2366 O O . TYR A 1 313 ? 193.074 21.497 72.207 1.00 30.47 1313 TYR P O 1
ATOM 2375 N N . VAL A 1 314 ? 193.996 19.347 72.276 1.00 25.25 1314 VAL P N 1
ATOM 2376 C CA . VAL A 1 314 ? 194.815 19.240 71.056 1.00 21.39 1314 VAL P CA 1
ATOM 2377 C C . VAL A 1 314 ? 194.462 17.919 70.447 1.00 20.40 1314 VAL P C 1
ATOM 2378 O O . VAL A 1 314 ? 194.385 16.807 71.095 1.00 19.18 1314 VAL P O 1
ATOM 2382 N N . ASP A 1 315 ? 194.279 17.991 69.167 1.00 17.09 1315 ASP P N 1
ATOM 2383 C CA . ASP A 1 315 ? 193.989 16.754 68.551 1.00 18.75 1315 ASP P CA 1
ATOM 2384 C C . ASP A 1 315 ? 194.604 16.793 67.174 1.00 21.03 1315 ASP P C 1
ATOM 2385 O O . ASP A 1 315 ? 194.676 17.889 66.541 1.00 25.96 1315 ASP P O 1
ATOM 2390 N N . TYR A 1 316 ? 195.030 15.613 66.731 1.00 22.76 1316 TYR P N 1
ATOM 2391 C CA . TYR A 1 316 ? 195.894 15.429 65.568 1.00 25.34 1316 TYR P CA 1
ATOM 2392 C C . TYR A 1 316 ? 195.662 14.082 64.811 1.00 25.52 1316 TYR P C 1
ATOM 2393 O O . TYR A 1 316 ? 196.143 12.993 65.191 1.00 23.71 1316 TYR P O 1
ATOM 2402 N N . LYS A 1 317 ? 194.833 14.164 63.779 1.00 25.79 1317 LYS P N 1
ATOM 2403 C CA . LYS A 1 317 ? 194.511 13.001 62.963 1.00 27.05 1317 LYS P CA 1
ATOM 2404 C C . LYS A 1 317 ? 195.631 13.000 61.985 1.00 27.50 1317 LYS P C 1
ATOM 2405 O O . LYS A 1 317 ? 195.788 13.935 61.140 1.00 25.86 1317 LYS P O 1
ATOM 2411 N N . ILE A 1 318 ? 196.452 11.973 62.166 1.00 27.00 1318 ILE P N 1
ATOM 2412 C CA . ILE A 1 318 ? 197.533 11.610 61.223 1.00 26.45 1318 ILE P CA 1
ATOM 2413 C C . ILE A 1 318 ? 196.801 10.761 60.143 1.00 29.44 1318 ILE P C 1
ATOM 2414 O O . ILE A 1 318 ? 196.345 9.580 60.405 1.00 30.73 1318 ILE P O 1
ATOM 2419 N N . ASN A 1 319 ? 196.625 11.354 58.979 1.00 24.09 1319 ASN P N 1
ATOM 2420 C CA . ASN A 1 319 ? 195.649 10.773 58.200 1.00 25.41 1319 ASN P CA 1
ATOM 2421 C C . ASN A 1 319 ? 196.166 9.769 57.166 1.00 26.97 1319 ASN P C 1
ATOM 2422 O O . ASN A 1 319 ? 196.579 10.108 56.063 1.00 31.98 1319 ASN P O 1
ATOM 2427 N N . LEU A 1 320 ? 195.991 8.524 57.441 1.00 27.85 1320 LEU P N 1
ATOM 2428 C CA . LEU A 1 320 ? 196.644 7.584 56.635 1.00 27.95 1320 LEU P CA 1
ATOM 2429 C C . LEU A 1 320 ? 195.982 7.189 55.340 1.00 28.57 1320 LEU P C 1
ATOM 2430 O O . LEU A 1 320 ? 196.267 6.094 54.899 1.00 34.96 1320 LEU P O 1
ATOM 2435 N N . LEU A 1 321 ? 195.133 7.972 54.695 1.00 29.44 1321 LEU P N 1
ATOM 2436 C CA . LEU A 1 321 ? 194.672 7.600 53.269 1.00 30.27 1321 LEU P CA 1
ATOM 2437 C C . LEU A 1 321 ? 195.373 8.335 52.060 1.00 31.97 1321 LEU P C 1
ATOM 2438 O O . LEU A 1 321 ? 195.523 9.543 52.135 1.00 37.48 1321 LEU P O 1
ATOM 2443 N N . ASP A 1 322 ? 195.694 7.688 50.928 1.00 34.49 1322 ASP P N 1
ATOM 2444 C CA . ASP A 1 322 ? 196.141 8.417 49.668 1.00 37.86 1322 ASP P CA 1
ATOM 2445 C C . ASP A 1 322 ? 194.998 9.089 48.919 1.00 39.31 1322 ASP P C 1
ATOM 2446 O O . ASP A 1 322 ? 193.958 8.427 48.774 1.00 41.65 1322 ASP P O 1
ATOM 2451 N N . ASP A 1 323 ? 195.169 10.334 48.401 1.00 34.29 1323 ASP P N 1
ATOM 2452 C CA . ASP A 1 323 ? 194.448 10.722 47.116 1.00 31.11 1323 ASP P CA 1
ATOM 2453 C C . ASP A 1 323 ? 194.172 9.729 45.980 1.00 33.49 1323 ASP P C 1
ATOM 2454 O O . ASP A 1 323 ? 195.089 9.072 45.525 1.00 36.33 1323 ASP P O 1
ATOM 2459 N N . ASN A 1 324 ? 192.954 9.631 45.465 1.00 34.11 1324 ASN P N 1
ATOM 2460 C CA . ASN A 1 324 ? 192.636 8.827 44.177 1.00 32.73 1324 ASN P CA 1
ATOM 2461 C C . ASN A 1 324 ? 191.239 9.018 43.503 1.00 31.94 1324 ASN P C 1
ATOM 2462 O O . ASN A 1 324 ? 190.287 9.505 44.153 1.00 28.37 1324 ASN P O 1
ATOM 2467 N N . GLN A 1 325 ? 191.068 8.628 42.215 1.00 34.79 1325 GLN P N 1
ATOM 2468 C CA . GLN A 1 325 ? 189.859 9.226 41.558 1.00 37.23 1325 GLN P CA 1
ATOM 2469 C C . GLN A 1 325 ? 188.787 8.807 42.620 1.00 37.97 1325 GLN P C 1
ATOM 2470 O O . GLN A 1 325 ? 187.748 9.484 42.723 1.00 37.70 1325 GLN P O 1
ATOM 2472 N N . PHE A 1 326 ? 189.216 7.915 43.567 1.00 33.83 1326 PHE P N 1
ATOM 2473 C CA . PHE A 1 326 ? 188.296 7.417 44.609 1.00 30.59 1326 PHE P CA 1
ATOM 2474 C C . PHE A 1 326 ? 187.926 8.396 45.654 1.00 30.50 1326 PHE P C 1
ATOM 2475 O O . PHE A 1 326 ? 186.833 8.907 45.646 1.00 27.88 1326 PHE P O 1
ATOM 2483 N N . THR A 1 327 ? 188.833 8.572 46.609 1.00 32.64 1327 THR P N 1
ATOM 2484 C CA . THR A 1 327 ? 188.661 9.514 47.714 1.00 34.70 1327 THR P CA 1
ATOM 2485 C C . THR A 1 327 ? 188.115 10.798 47.203 1.00 37.74 1327 THR P C 1
ATOM 2486 O O . THR A 1 327 ? 186.963 11.174 47.512 1.00 39.17 1327 THR P O 1
ATOM 2490 N N . ARG A 1 328 ? 188.950 11.430 46.370 1.00 40.72 1328 ARG P N 1
ATOM 2491 C CA . ARG A 1 328 ? 188.554 12.504 45.454 1.00 39.24 1328 ARG P CA 1
ATOM 2492 C C . ARG A 1 328 ? 187.045 12.369 45.006 1.00 36.48 1328 ARG P C 1
ATOM 2493 O O . ARG A 1 328 ? 186.278 13.168 45.397 1.00 31.74 1328 ARG P O 1
ATOM 2501 N N . ASP A 1 329 ? 186.623 11.323 44.296 1.00 37.98 1329 ASP P N 1
ATOM 2502 C CA . ASP A 1 329 ? 185.180 11.160 43.898 1.00 36.57 1329 ASP P CA 1
ATOM 2503 C C . ASP A 1 329 ? 184.272 11.328 45.057 1.00 31.39 1329 ASP P C 1
ATOM 2504 O O . ASP A 1 329 ? 183.312 11.951 44.963 1.00 31.20 1329 ASP P O 1
ATOM 2509 N N . ALA A 1 330 ? 184.535 10.610 46.106 1.00 31.15 1330 ALA P N 1
ATOM 2510 C CA . ALA A 1 330 ? 183.767 10.676 47.335 1.00 34.35 1330 ALA P CA 1
ATOM 2511 C C . ALA A 1 330 ? 183.806 12.045 48.102 1.00 33.64 1330 ALA P C 1
ATOM 2512 O O . ALA A 1 330 ? 182.935 12.373 48.909 1.00 33.35 1330 ALA P O 1
ATOM 2514 N N . GLY A 1 331 ? 184.815 12.828 47.825 1.00 33.31 1331 GLY P N 1
ATOM 2515 C CA . GLY A 1 331 ? 185.064 14.040 48.580 1.00 30.64 1331 GLY P CA 1
ATOM 2516 C C . GLY A 1 331 ? 185.375 13.529 49.965 1.00 27.02 1331 GLY P C 1
ATOM 2517 O O . GLY A 1 331 ? 184.767 13.929 50.872 1.00 30.47 1331 GLY P O 1
ATOM 2518 N N . ILE A 1 332 ? 186.281 12.598 50.121 1.00 26.25 1332 ILE P N 1
ATOM 2519 C CA . ILE A 1 332 ? 186.701 12.141 51.469 1.00 26.06 1332 ILE P CA 1
ATOM 2520 C C . ILE A 1 332 ? 187.996 12.871 51.806 1.00 26.35 1332 ILE P C 1
ATOM 2521 O O . ILE A 1 332 ? 188.952 12.783 50.985 1.00 27.80 1332 ILE P O 1
ATOM 2526 N N . ASN A 1 333 ? 188.048 13.571 52.953 1.00 26.24 1333 ASN P N 1
ATOM 2527 C CA . ASN A 1 333 ? 189.329 14.205 53.373 1.00 28.04 1333 ASN P CA 1
ATOM 2528 C C . ASN A 1 333 ? 190.393 13.139 53.635 1.00 29.92 1333 ASN P C 1
ATOM 2529 O O . ASN A 1 333 ? 190.084 12.049 54.184 1.00 33.43 1333 ASN P O 1
ATOM 2534 N N . THR A 1 334 ? 191.610 13.460 53.214 1.00 28.31 1334 THR P N 1
ATOM 2535 C CA . THR A 1 334 ? 192.755 12.554 53.112 1.00 26.14 1334 THR P CA 1
ATOM 2536 C C . THR A 1 334 ? 193.959 13.190 53.714 1.00 24.05 1334 THR P C 1
ATOM 2537 O O . THR A 1 334 ? 194.794 12.484 54.159 1.00 28.31 1334 THR P O 1
ATOM 2541 N N . ASP A 1 335 ? 194.110 14.491 53.722 1.00 25.93 1335 ASP P N 1
ATOM 2542 C CA . ASP A 1 335 ? 195.128 15.142 54.658 1.00 29.99 1335 ASP P CA 1
ATOM 2543 C C . ASP A 1 335 ? 194.930 15.046 56.166 1.00 31.33 1335 ASP P C 1
ATOM 2544 O O . ASP A 1 335 ? 193.775 14.879 56.629 1.00 34.28 1335 ASP P O 1
ATOM 2549 N N . ASN A 1 336 ? 196.022 15.269 56.914 1.00 30.98 1336 ASN P N 1
ATOM 2550 C CA . ASN A 1 336 ? 195.970 15.378 58.389 1.00 29.55 1336 ASN P CA 1
ATOM 2551 C C . ASN A 1 336 ? 195.153 16.589 58.808 1.00 28.19 1336 ASN P C 1
ATOM 2552 O O . ASN A 1 336 ? 194.688 17.373 57.987 1.00 30.95 1336 ASN P O 1
ATOM 2557 N N . ILE A 1 337 ? 194.948 16.752 60.089 1.00 25.42 1337 ILE P N 1
ATOM 2558 C CA . ILE A 1 337 ? 194.432 18.029 60.521 1.00 23.32 1337 ILE P CA 1
ATOM 2559 C C . ILE A 1 337 ? 194.957 18.176 61.933 1.00 22.50 1337 ILE P C 1
ATOM 2560 O O . ILE A 1 337 ? 195.240 17.149 62.615 1.00 23.64 1337 ILE P O 1
ATOM 2565 N N . VAL A 1 338 ? 194.959 19.376 62.451 1.00 18.63 1338 VAL P N 1
ATOM 2566 C CA . VAL A 1 338 ? 195.089 19.456 63.955 1.00 19.16 1338 VAL P CA 1
ATOM 2567 C C . VAL A 1 338 ? 194.017 20.278 64.648 1.00 19.02 1338 VAL P C 1
ATOM 2568 O O . VAL A 1 338 ? 193.623 21.451 64.311 1.00 18.03 1338 VAL P O 1
ATOM 2572 N N . ALA A 1 339 ? 193.518 19.751 65.699 1.00 18.04 1339 ALA P N 1
ATOM 2573 C CA . ALA A 1 339 ? 192.584 20.665 66.258 1.00 19.33 1339 ALA P CA 1
ATOM 2574 C C . ALA A 1 339 ? 193.119 21.174 67.590 1.00 19.44 1339 ALA P C 1
ATOM 2575 O O . ALA A 1 339 ? 193.880 20.487 68.244 1.00 18.88 1339 ALA P O 1
ATOM 2577 N N . LEU A 1 340 ? 192.772 22.390 67.919 1.00 19.90 1340 LEU P N 1
ATOM 2578 C CA . LEU A 1 340 ? 193.192 23.069 69.108 1.00 20.09 1340 LEU P CA 1
ATOM 2579 C C . LEU A 1 340 ? 191.883 23.704 69.539 1.00 21.18 1340 LEU P C 1
ATOM 2580 O O . LEU A 1 340 ? 191.178 24.364 68.712 1.00 21.70 1340 LEU P O 1
ATOM 2585 N N . GLY A 1 341 ? 191.524 23.509 70.802 1.00 22.33 1341 GLY P N 1
ATOM 2586 C CA . GLY A 1 341 ? 190.227 24.005 71.252 1.00 23.62 1341 GLY P CA 1
ATOM 2587 C C . GLY A 1 341 ? 190.416 24.437 72.666 1.00 25.52 1341 GLY P C 1
ATOM 2588 O O . GLY A 1 341 ? 191.267 23.960 73.320 1.00 29.09 1341 GLY P O 1
ATOM 2589 N N . LEU A 1 342 ? 189.607 25.360 73.107 1.00 25.78 1342 LEU P N 1
ATOM 2590 C CA . LEU A 1 342 ? 189.503 25.839 74.462 1.00 26.99 1342 LEU P CA 1
ATOM 2591 C C . LEU A 1 342 ? 187.991 25.794 74.729 1.00 28.66 1342 LEU P C 1
ATOM 2592 O O . LEU A 1 342 ? 187.242 26.521 74.035 1.00 31.06 1342 LEU P O 1
ATOM 2597 N N . VAL A 1 343 ? 187.526 25.084 75.754 1.00 27.00 1343 VAL P N 1
ATOM 2598 C CA . VAL A 1 343 ? 186.057 24.918 75.948 1.00 22.67 1343 VAL P CA 1
ATOM 2599 C C . VAL A 1 343 ? 185.741 25.284 77.359 1.00 21.14 1343 VAL P C 1
ATOM 2600 O O . VAL A 1 343 ? 186.514 25.001 78.236 1.00 22.49 1343 VAL P O 1
ATOM 2604 N N . TYR A 1 344 ? 184.603 25.925 77.510 1.00 21.78 1344 TYR P N 1
ATOM 2605 C CA . TYR A 1 344 ? 183.921 26.263 78.740 1.00 25.09 1344 TYR P CA 1
ATOM 2606 C C . TYR A 1 344 ? 182.516 25.661 78.623 1.00 26.67 1344 TYR P C 1
ATOM 2607 O O . TYR A 1 344 ? 181.757 25.943 77.621 1.00 22.32 1344 TYR P O 1
ATOM 2616 N N . GLN A 1 345 ? 182.145 24.868 79.657 1.00 29.14 1345 GLN P N 1
ATOM 2617 C CA . GLN A 1 345 ? 180.856 24.162 79.702 1.00 29.15 1345 GLN P CA 1
ATOM 2618 C C . GLN A 1 345 ? 180.148 24.342 81.029 1.00 30.04 1345 GLN P C 1
ATOM 2619 O O . GLN A 1 345 ? 180.769 24.329 82.020 1.00 30.68 1345 GLN P O 1
ATOM 2625 N N . PHE A 1 346 ? 178.840 24.578 80.977 1.00 32.14 1346 PHE P N 1
ATOM 2626 C CA . PHE A 1 346 ? 177.947 24.644 82.079 1.00 32.48 1346 PHE P CA 1
ATOM 2627 C C . PHE A 1 346 ? 176.873 23.529 82.026 1.00 35.08 1346 PHE P C 1
ATOM 2628 O O . PHE A 1 346 ? 176.919 22.556 81.221 1.00 38.23 1346 PHE P O 1
ATOM 2637 N N . ALA B 1 1 ? 159.653 26.806 83.741 1.00 25.84 1001 ALA Q N 1
ATOM 2638 C CA . ALA B 1 1 ? 159.999 26.669 85.228 1.00 30.48 1001 ALA Q CA 1
ATOM 2639 C C . ALA B 1 1 ? 160.393 27.984 85.768 1.00 34.91 1001 ALA Q C 1
ATOM 2640 O O . ALA B 1 1 ? 161.287 28.634 85.175 1.00 37.13 1001 ALA Q O 1
ATOM 2642 N N . GLU B 1 2 ? 159.775 28.410 86.888 1.00 39.84 1002 GLU Q N 1
ATOM 2643 C CA . GLU B 1 2 ? 160.200 29.704 87.571 1.00 38.26 1002 GLU Q CA 1
ATOM 2644 C C . GLU B 1 2 ? 161.657 29.603 88.149 1.00 38.16 1002 GLU Q C 1
ATOM 2645 O O . GLU B 1 2 ? 161.909 29.208 89.284 1.00 35.48 1002 GLU Q O 1
ATOM 2651 N N . VAL B 1 3 ? 162.614 29.855 87.265 1.00 39.63 1003 VAL Q N 1
ATOM 2652 C CA . VAL B 1 3 ? 164.040 29.875 87.606 1.00 41.41 1003 VAL Q CA 1
ATOM 2653 C C . VAL B 1 3 ? 164.318 31.107 88.554 1.00 43.19 1003 VAL Q C 1
ATOM 2654 O O . VAL B 1 3 ? 163.683 31.196 89.620 1.00 45.96 1003 VAL Q O 1
ATOM 2658 N N . TYR B 1 4 ? 165.196 32.049 88.158 1.00 40.20 1004 TYR Q N 1
ATOM 2659 C CA . TYR B 1 4 ? 165.319 33.376 88.809 1.00 38.87 1004 TYR Q CA 1
ATOM 2660 C C . TYR B 1 4 ? 163.961 33.988 89.269 1.00 41.48 1004 TYR Q C 1
ATOM 2661 O O . TYR B 1 4 ? 162.896 33.873 88.573 1.00 40.98 1004 TYR Q O 1
ATOM 2670 N N . ASN B 1 5 ? 164.024 34.608 90.454 1.00 40.92 1005 ASN Q N 1
ATOM 2671 C CA . ASN B 1 5 ? 162.931 35.389 91.045 1.00 41.24 1005 ASN Q CA 1
ATOM 2672 C C . ASN B 1 5 ? 163.449 36.163 92.293 1.00 45.84 1005 ASN Q C 1
ATOM 2673 O O . ASN B 1 5 ? 163.310 35.696 93.433 1.00 47.37 1005 ASN Q O 1
ATOM 2678 N N . LYS B 1 6 ? 164.036 37.343 92.095 1.00 48.09 1006 LYS Q N 1
ATOM 2679 C CA . LYS B 1 6 ? 164.738 38.004 93.172 1.00 49.75 1006 LYS Q CA 1
ATOM 2680 C C . LYS B 1 6 ? 164.438 39.503 93.086 1.00 50.47 1006 LYS Q C 1
ATOM 2681 O O . LYS B 1 6 ? 164.578 40.079 92.030 1.00 47.93 1006 LYS Q O 1
ATOM 2687 N N . ASP B 1 7 ? 164.028 40.130 94.191 1.00 54.69 1007 ASP Q N 1
ATOM 2688 C CA . ASP B 1 7 ? 163.649 41.598 94.241 1.00 56.70 1007 ASP Q CA 1
ATOM 2689 C C . ASP B 1 7 ? 162.858 42.163 92.997 1.00 58.82 1007 ASP Q C 1
ATOM 2690 O O . ASP B 1 7 ? 163.440 42.506 91.899 1.00 57.78 1007 ASP Q O 1
ATOM 2695 N N . GLY B 1 8 ? 161.525 42.231 93.177 1.00 56.93 1008 GLY Q N 1
ATOM 2696 C CA . GLY B 1 8 ? 160.625 42.705 92.110 1.00 54.34 1008 GLY Q CA 1
ATOM 2697 C C . GLY B 1 8 ? 160.543 41.776 90.903 1.00 50.69 1008 GLY Q C 1
ATOM 2698 O O . GLY B 1 8 ? 159.548 40.988 90.744 1.00 45.63 1008 GLY Q O 1
ATOM 2699 N N . ASN B 1 9 ? 161.610 41.912 90.077 1.00 50.92 1009 ASN Q N 1
ATOM 2700 C CA . ASN B 1 9 ? 161.919 40.989 88.900 1.00 50.09 1009 ASN Q CA 1
ATOM 2701 C C . ASN B 1 9 ? 161.917 39.371 88.956 1.00 45.72 1009 ASN Q C 1
ATOM 2702 O O . ASN B 1 9 ? 162.747 38.742 89.612 1.00 43.06 1009 ASN Q O 1
ATOM 2707 N N . LYS B 1 10 ? 161.045 38.736 88.180 1.00 41.65 1010 LYS Q N 1
ATOM 2708 C CA . LYS B 1 10 ? 161.046 37.254 88.065 1.00 41.59 1010 LYS Q CA 1
ATOM 2709 C C . LYS B 1 10 ? 160.921 36.562 86.675 1.00 36.93 1010 LYS Q C 1
ATOM 2710 O O . LYS B 1 10 ? 160.114 36.998 85.809 1.00 37.51 1010 LYS Q O 1
ATOM 2716 N N . LEU B 1 11 ? 161.699 35.505 86.477 1.00 33.44 1011 LEU Q N 1
ATOM 2717 C CA . LEU B 1 11 ? 161.817 34.803 85.152 1.00 34.97 1011 LEU Q CA 1
ATOM 2718 C C . LEU B 1 11 ? 161.122 33.500 85.101 1.00 40.74 1011 LEU Q C 1
ATOM 2719 O O . LEU B 1 11 ? 161.026 32.752 86.100 1.00 48.64 1011 LEU Q O 1
ATOM 2724 N N . ASP B 1 12 ? 160.733 33.091 83.924 1.00 41.47 1012 ASP Q N 1
ATOM 2725 C CA . ASP B 1 12 ? 160.310 31.719 83.895 1.00 39.58 1012 ASP Q CA 1
ATOM 2726 C C . ASP B 1 12 ? 160.796 31.091 82.630 1.00 36.11 1012 ASP Q C 1
ATOM 2727 O O . ASP B 1 12 ? 160.070 31.190 81.653 1.00 40.14 1012 ASP Q O 1
ATOM 2732 N N . LEU B 1 13 ? 161.998 30.503 82.622 1.00 30.06 1013 LEU Q N 1
ATOM 2733 C CA . LEU B 1 13 ? 162.489 29.849 81.452 1.00 26.43 1013 LEU Q CA 1
ATOM 2734 C C . LEU B 1 13 ? 161.594 28.679 81.278 1.00 25.50 1013 LEU Q C 1
ATOM 2735 O O . LEU B 1 13 ? 161.318 28.037 82.279 1.00 26.71 1013 LEU Q O 1
ATOM 2740 N N . TYR B 1 14 ? 161.158 28.350 80.059 1.00 25.12 1014 TYR Q N 1
ATOM 2741 C CA . TYR B 1 14 ? 160.202 27.232 79.923 1.00 30.53 1014 TYR Q CA 1
ATOM 2742 C C . TYR B 1 14 ? 160.131 26.460 78.555 1.00 30.16 1014 TYR Q C 1
ATOM 2743 O O . TYR B 1 14 ? 160.553 26.990 77.517 1.00 30.34 1014 TYR Q O 1
ATOM 2752 N N . GLY B 1 15 ? 159.528 25.282 78.528 1.00 24.52 1015 GLY Q N 1
ATOM 2753 C CA . GLY B 1 15 ? 159.516 24.596 77.328 1.00 23.33 1015 GLY Q CA 1
ATOM 2754 C C . GLY B 1 15 ? 159.059 23.167 77.471 1.00 26.71 1015 GLY Q C 1
ATOM 2755 O O . GLY B 1 15 ? 158.623 22.776 78.546 1.00 26.78 1015 GLY Q O 1
ATOM 2756 N N . LYS B 1 16 ? 159.156 22.389 76.368 1.00 23.75 1016 LYS Q N 1
ATOM 2757 C CA . LYS B 1 16 ? 158.653 21.036 76.260 1.00 20.86 1016 LYS Q CA 1
ATOM 2758 C C . LYS B 1 16 ? 159.204 20.355 75.067 1.00 24.18 1016 LYS Q C 1
ATOM 2759 O O . LYS B 1 16 ? 159.553 20.985 74.105 1.00 27.17 1016 LYS Q O 1
ATOM 2765 N N . VAL B 1 17 ? 159.288 19.042 75.116 1.00 24.91 1017 VAL Q N 1
ATOM 2766 C CA . VAL B 1 17 ? 159.634 18.260 73.957 1.00 26.46 1017 VAL Q CA 1
ATOM 2767 C C . VAL B 1 17 ? 158.489 17.358 73.709 1.00 27.85 1017 VAL Q C 1
ATOM 2768 O O . VAL B 1 17 ? 157.944 16.703 74.573 1.00 29.75 1017 VAL Q O 1
ATOM 2772 N N . ASP B 1 18 ? 158.172 17.228 72.466 1.00 28.49 1018 ASP Q N 1
ATOM 2773 C CA . ASP B 1 18 ? 157.008 16.564 72.199 1.00 26.06 1018 ASP Q CA 1
ATOM 2774 C C . ASP B 1 18 ? 157.313 15.490 71.093 1.00 27.48 1018 ASP Q C 1
ATOM 2775 O O . ASP B 1 18 ? 157.853 15.827 70.018 1.00 30.32 1018 ASP Q O 1
ATOM 2780 N N . GLY B 1 19 ? 157.116 14.213 71.443 1.00 21.88 1019 GLY Q N 1
ATOM 2781 C CA . GLY B 1 19 ? 157.639 13.114 70.700 1.00 18.67 1019 GLY Q CA 1
ATOM 2782 C C . GLY B 1 19 ? 156.344 12.773 70.128 1.00 23.92 1019 GLY Q C 1
ATOM 2783 O O . GLY B 1 19 ? 155.451 12.352 70.859 1.00 27.57 1019 GLY Q O 1
ATOM 2784 N N . LEU B 1 20 ? 156.187 12.983 68.837 1.00 24.10 1020 LEU Q N 1
ATOM 2785 C CA . LEU B 1 20 ? 154.859 13.108 68.299 1.00 22.77 1020 LEU Q CA 1
ATOM 2786 C C . LEU B 1 20 ? 155.001 12.435 67.001 1.00 24.26 1020 LEU Q C 1
ATOM 2787 O O . LEU B 1 20 ? 156.014 12.748 66.300 1.00 25.93 1020 LEU Q O 1
ATOM 2792 N N . HIS B 1 21 ? 153.996 11.595 66.647 1.00 21.53 1021 HIS Q N 1
ATOM 2793 C CA . HIS B 1 21 ? 153.952 10.862 65.396 1.00 19.18 1021 HIS Q CA 1
ATOM 2794 C C . HIS B 1 21 ? 152.525 10.928 64.817 1.00 21.48 1021 HIS Q C 1
ATOM 2795 O O . HIS B 1 21 ? 151.474 11.055 65.584 1.00 18.61 1021 HIS Q O 1
ATOM 2802 N N . TYR B 1 22 ? 152.465 10.876 63.469 1.00 21.31 1022 TYR Q N 1
ATOM 2803 C CA . TYR B 1 22 ? 151.187 11.025 62.770 1.00 20.13 1022 TYR Q CA 1
ATOM 2804 C C . TYR B 1 22 ? 150.968 9.910 61.804 1.00 22.56 1022 TYR Q C 1
ATOM 2805 O O . TYR B 1 22 ? 151.838 9.709 60.971 1.00 27.41 1022 TYR Q O 1
ATOM 2814 N N . PHE B 1 23 ? 149.865 9.160 61.897 1.00 20.55 1023 PHE Q N 1
ATOM 2815 C CA . PHE B 1 23 ? 149.557 8.152 60.855 1.00 19.53 1023 PHE Q CA 1
ATOM 2816 C C . PHE B 1 23 ? 148.409 8.677 60.004 1.00 23.23 1023 PHE Q C 1
ATOM 2817 O O . PHE B 1 23 ? 147.368 9.258 60.513 1.00 23.73 1023 PHE Q O 1
ATOM 2825 N N . SER B 1 24 ? 148.605 8.563 58.707 1.00 20.68 1024 SER Q N 1
ATOM 2826 C CA . SER B 1 24 ? 147.722 9.296 57.839 1.00 24.02 1024 SER Q CA 1
ATOM 2827 C C . SER B 1 24 ? 147.830 8.786 56.500 1.00 27.80 1024 SER Q C 1
ATOM 2828 O O . SER B 1 24 ? 148.911 8.503 56.080 1.00 32.40 1024 SER Q O 1
ATOM 2831 N N . ASP B 1 25 ? 146.767 8.696 55.741 1.00 31.25 1025 ASP Q N 1
ATOM 2832 C CA . ASP B 1 25 ? 147.071 8.276 54.364 1.00 29.98 1025 ASP Q CA 1
ATOM 2833 C C . ASP B 1 25 ? 147.852 9.292 53.608 1.00 29.47 1025 ASP Q C 1
ATOM 2834 O O . ASP B 1 25 ? 148.484 8.951 52.606 1.00 30.02 1025 ASP Q O 1
ATOM 2839 N N . ASN B 1 26 ? 147.814 10.519 54.123 1.00 26.68 1026 ASN Q N 1
ATOM 2840 C CA . ASN B 1 26 ? 148.328 11.681 53.448 1.00 27.72 1026 ASN Q CA 1
ATOM 2841 C C . ASN B 1 26 ? 149.860 11.800 53.612 1.00 30.61 1026 ASN Q C 1
ATOM 2842 O O . ASN B 1 26 ? 150.383 12.452 54.579 1.00 33.32 1026 ASN Q O 1
ATOM 2847 N N . LYS B 1 27 ? 150.612 11.178 52.711 1.00 31.08 1027 LYS Q N 1
ATOM 2848 C CA . LYS B 1 27 ? 152.046 10.973 53.072 1.00 32.27 1027 LYS Q CA 1
ATOM 2849 C C . LYS B 1 27 ? 152.878 12.293 53.071 1.00 35.26 1027 LYS Q C 1
ATOM 2850 O O . LYS B 1 27 ? 154.081 12.302 52.785 1.00 38.39 1027 LYS Q O 1
ATOM 2856 N N . ASP B 1 28 ? 152.227 13.381 53.506 1.00 34.11 1028 ASP Q N 1
ATOM 2857 C CA . ASP B 1 28 ? 152.676 14.720 53.277 1.00 34.97 1028 ASP Q CA 1
ATOM 2858 C C . ASP B 1 28 ? 152.372 15.433 54.626 1.00 39.15 1028 ASP Q C 1
ATOM 2859 O O . ASP B 1 28 ? 152.718 16.598 54.912 1.00 37.13 1028 ASP Q O 1
ATOM 2864 N N . VAL B 1 29 ? 151.667 14.676 55.466 1.00 40.45 1029 VAL Q N 1
ATOM 2865 C CA . VAL B 1 29 ? 151.588 14.916 56.948 1.00 35.94 1029 VAL Q CA 1
ATOM 2866 C C . VAL B 1 29 ? 152.118 13.539 57.582 1.00 37.85 1029 VAL Q C 1
ATOM 2867 O O . VAL B 1 29 ? 152.389 13.421 58.807 1.00 42.81 1029 VAL Q O 1
ATOM 2871 N N . ASP B 1 30 ? 152.276 12.500 56.758 1.00 33.32 1030 ASP Q N 1
ATOM 2872 C CA . ASP B 1 30 ? 152.661 11.196 57.375 1.00 30.40 1030 ASP Q CA 1
ATOM 2873 C C . ASP B 1 30 ? 153.924 11.106 58.264 1.00 27.06 1030 ASP Q C 1
ATOM 2874 O O . ASP B 1 30 ? 154.974 11.657 58.001 1.00 26.63 1030 ASP Q O 1
ATOM 2879 N N . GLY B 1 31 ? 153.767 10.426 59.367 1.00 28.88 1031 GLY Q N 1
ATOM 2880 C CA . GLY B 1 31 ? 154.933 9.934 60.108 1.00 30.49 1031 GLY Q CA 1
ATOM 2881 C C . GLY B 1 31 ? 155.411 10.752 61.287 1.00 29.71 1031 GLY Q C 1
ATOM 2882 O O . GLY B 1 31 ? 154.612 11.057 62.229 1.00 29.64 1031 GLY Q O 1
ATOM 2883 N N . ASP B 1 32 ? 156.704 11.079 61.226 1.00 23.46 1032 ASP Q N 1
ATOM 2884 C CA . ASP B 1 32 ? 157.276 11.696 62.326 1.00 21.09 1032 ASP Q CA 1
ATOM 2885 C C . ASP B 1 32 ? 157.113 13.201 62.486 1.00 24.64 1032 ASP Q C 1
ATOM 2886 O O . ASP B 1 32 ? 157.604 14.020 61.690 1.00 30.42 1032 ASP Q O 1
ATOM 2891 N N . GLN B 1 33 ? 156.519 13.599 63.586 1.00 23.80 1033 GLN Q N 1
ATOM 2892 C CA . GLN B 1 33 ? 156.332 15.005 63.848 1.00 21.12 1033 GLN Q CA 1
ATOM 2893 C C . GLN B 1 33 ? 157.026 15.481 65.114 1.00 23.13 1033 GLN Q C 1
ATOM 2894 O O . GLN B 1 33 ? 156.567 16.469 65.740 1.00 26.47 1033 GLN Q O 1
ATOM 2900 N N . THR B 1 34 ? 158.095 14.858 65.568 1.00 21.47 1034 THR Q N 1
ATOM 2901 C CA . THR B 1 34 ? 158.640 15.382 66.837 1.00 21.86 1034 THR Q CA 1
ATOM 2902 C C . THR B 1 34 ? 158.865 16.921 66.832 1.00 19.70 1034 THR Q C 1
ATOM 2903 O O . THR B 1 34 ? 159.239 17.500 65.844 1.00 24.98 1034 THR Q O 1
ATOM 2907 N N . TYR B 1 35 ? 158.656 17.605 67.910 1.00 17.09 1035 TYR Q N 1
ATOM 2908 C CA . TYR B 1 35 ? 159.204 18.953 67.869 1.00 19.64 1035 TYR Q CA 1
ATOM 2909 C C . TYR B 1 35 ? 159.396 19.408 69.290 1.00 24.04 1035 TYR Q C 1
ATOM 2910 O O . TYR B 1 35 ? 159.020 18.673 70.223 1.00 25.38 1035 TYR Q O 1
ATOM 2919 N N . MET B 1 36 ? 159.935 20.619 69.472 1.00 27.25 1036 MET Q N 1
ATOM 2920 C CA . MET B 1 36 ? 160.054 21.181 70.826 1.00 29.96 1036 MET Q CA 1
ATOM 2921 C C . MET B 1 36 ? 159.797 22.683 70.789 1.00 30.56 1036 MET Q C 1
ATOM 2922 O O . MET B 1 36 ? 159.781 23.281 69.709 1.00 36.73 1036 MET Q O 1
ATOM 2927 N N . ARG B 1 37 ? 159.553 23.324 71.931 1.00 26.38 1037 ARG Q N 1
ATOM 2928 C CA . ARG B 1 37 ? 159.712 24.842 71.966 1.00 26.06 1037 ARG Q CA 1
ATOM 2929 C C . ARG B 1 37 ? 160.252 25.219 73.298 1.00 25.91 1037 ARG Q C 1
ATOM 2930 O O . ARG B 1 37 ? 159.993 24.500 74.250 1.00 26.96 1037 ARG Q O 1
ATOM 2938 N N . LEU B 1 38 ? 161.037 26.294 73.339 1.00 23.75 1038 LEU Q N 1
ATOM 2939 C CA . LEU B 1 38 ? 161.319 26.884 74.646 1.00 25.22 1038 LEU Q CA 1
ATOM 2940 C C . LEU B 1 38 ? 160.833 28.342 74.673 1.00 22.30 1038 LEU Q C 1
ATOM 2941 O O . LEU B 1 38 ? 160.564 28.868 73.565 1.00 23.06 1038 LEU Q O 1
ATOM 2946 N N . GLY B 1 39 ? 160.660 28.940 75.858 1.00 15.53 1039 GLY Q N 1
ATOM 2947 C CA . GLY B 1 39 ? 160.141 30.295 75.877 1.00 20.54 1039 GLY Q CA 1
ATOM 2948 C C . GLY B 1 39 ? 160.449 30.970 77.176 1.00 23.53 1039 GLY Q C 1
ATOM 2949 O O . GLY B 1 39 ? 160.739 30.311 78.134 1.00 29.57 1039 GLY Q O 1
ATOM 2950 N N . PHE B 1 40 ? 160.461 32.265 77.299 1.00 23.35 1040 PHE Q N 1
ATOM 2951 C CA . PHE B 1 40 ? 160.543 32.757 78.615 1.00 22.04 1040 PHE Q CA 1
ATOM 2952 C C . PHE B 1 40 ? 159.410 33.659 78.800 1.00 25.78 1040 PHE Q C 1
ATOM 2953 O O . PHE B 1 40 ? 158.837 34.185 77.820 1.00 26.07 1040 PHE Q O 1
ATOM 2961 N N . LYS B 1 41 ? 158.996 33.797 80.063 1.00 28.94 1041 LYS Q N 1
ATOM 2962 C CA . LYS B 1 41 ? 157.954 34.806 80.421 1.00 31.25 1041 LYS Q CA 1
ATOM 2963 C C . LYS B 1 41 ? 158.825 35.647 81.281 1.00 32.78 1041 LYS Q C 1
ATOM 2964 O O . LYS B 1 41 ? 159.816 35.066 81.719 1.00 36.67 1041 LYS Q O 1
ATOM 2970 N N . GLY B 1 42 ? 158.587 36.976 81.446 1.00 33.74 1042 GLY Q N 1
ATOM 2971 C CA . GLY B 1 42 ? 159.320 37.861 82.473 1.00 33.31 1042 GLY Q CA 1
ATOM 2972 C C . GLY B 1 42 ? 158.546 39.050 83.092 1.00 36.47 1042 GLY Q C 1
ATOM 2973 O O . GLY B 1 42 ? 157.838 39.815 82.367 1.00 36.46 1042 GLY Q O 1
ATOM 2974 N N . GLU B 1 43 ? 158.628 39.244 84.419 1.00 37.08 1043 GLU Q N 1
ATOM 2975 C CA . GLU B 1 43 ? 157.999 40.501 85.001 1.00 35.23 1043 GLU Q CA 1
ATOM 2976 C C . GLU B 1 43 ? 158.945 41.093 85.990 1.00 36.72 1043 GLU Q C 1
ATOM 2977 O O . GLU B 1 43 ? 159.555 40.389 86.830 1.00 37.45 1043 GLU Q O 1
ATOM 2983 N N . THR B 1 44 ? 159.103 42.397 85.873 1.00 34.86 1044 THR Q N 1
ATOM 2984 C CA . THR B 1 44 ? 159.831 43.158 86.854 1.00 31.75 1044 THR Q CA 1
ATOM 2985 C C . THR B 1 44 ? 158.645 43.962 87.334 1.00 33.67 1044 THR Q C 1
ATOM 2986 O O . THR B 1 44 ? 157.695 44.346 86.554 1.00 28.52 1044 THR Q O 1
ATOM 2990 N N . GLN B 1 45 ? 158.599 44.170 88.632 1.00 36.58 1045 GLN Q N 1
ATOM 2991 C CA . GLN B 1 45 ? 157.459 44.940 89.097 1.00 38.68 1045 GLN Q CA 1
ATOM 2992 C C . GLN B 1 45 ? 158.120 46.241 89.508 1.00 37.30 1045 GLN Q C 1
ATOM 2993 O O . GLN B 1 45 ? 159.072 46.198 90.281 1.00 39.09 1045 GLN Q O 1
ATOM 2999 N N . VAL B 1 46 ? 157.687 47.345 88.869 1.00 35.27 1046 VAL Q N 1
ATOM 3000 C CA . VAL B 1 46 ? 158.304 48.692 88.840 1.00 31.45 1046 VAL Q CA 1
ATOM 3001 C C . VAL B 1 46 ? 157.751 49.628 89.972 1.00 30.67 1046 VAL Q C 1
ATOM 3002 O O . VAL B 1 46 ? 158.264 50.754 90.219 1.00 25.94 1046 VAL Q O 1
ATOM 3006 N N . THR B 1 47 ? 156.678 49.198 90.645 1.00 29.57 1047 THR Q N 1
ATOM 3007 C CA . THR B 1 47 ? 155.930 50.091 91.536 1.00 29.63 1047 THR Q CA 1
ATOM 3008 C C . THR B 1 47 ? 154.849 49.200 91.990 1.00 34.83 1047 THR Q C 1
ATOM 3009 O O . THR B 1 47 ? 155.075 48.008 92.074 1.00 40.67 1047 THR Q O 1
ATOM 3013 N N . ASP B 1 48 ? 153.652 49.666 92.243 1.00 38.10 1048 ASP Q N 1
ATOM 3014 C CA . ASP B 1 48 ? 152.700 48.723 92.804 1.00 43.48 1048 ASP Q CA 1
ATOM 3015 C C . ASP B 1 48 ? 151.609 48.799 91.818 1.00 49.91 1048 ASP Q C 1
ATOM 3016 O O . ASP B 1 48 ? 150.816 47.797 91.637 1.00 58.55 1048 ASP Q O 1
ATOM 3021 N N . GLN B 1 49 ? 151.474 49.984 91.208 1.00 49.42 1049 GLN Q N 1
ATOM 3022 C CA . GLN B 1 49 ? 150.539 50.085 90.081 1.00 47.42 1049 GLN Q CA 1
ATOM 3023 C C . GLN B 1 49 ? 151.078 49.267 88.918 1.00 44.30 1049 GLN Q C 1
ATOM 3024 O O . GLN B 1 49 ? 150.396 48.292 88.471 1.00 46.30 1049 GLN Q O 1
ATOM 3030 N N . LEU B 1 50 ? 152.359 49.584 88.604 1.00 37.01 1050 LEU Q N 1
ATOM 3031 C CA . LEU B 1 50 ? 153.042 49.389 87.311 1.00 34.28 1050 LEU Q CA 1
ATOM 3032 C C . LEU B 1 50 ? 154.031 48.272 87.359 1.00 34.46 1050 LEU Q C 1
ATOM 3033 O O . LEU B 1 50 ? 154.943 48.314 88.214 1.00 31.51 1050 LEU Q O 1
ATOM 3038 N N . THR B 1 51 ? 153.934 47.398 86.341 1.00 32.03 1051 THR Q N 1
ATOM 3039 C CA . THR B 1 51 ? 154.784 46.224 86.235 1.00 30.82 1051 THR Q CA 1
ATOM 3040 C C . THR B 1 51 ? 155.138 45.949 84.723 1.00 28.30 1051 THR Q C 1
ATOM 3041 O O . THR B 1 51 ? 154.298 46.030 83.879 1.00 25.91 1051 THR Q O 1
ATOM 3045 N N . GLY B 1 52 ? 156.397 45.676 84.409 1.00 27.96 1052 GLY Q N 1
ATOM 3046 C CA . GLY B 1 52 ? 156.850 45.414 83.077 1.00 27.61 1052 GLY Q CA 1
ATOM 3047 C C . GLY B 1 52 ? 156.866 43.908 82.739 1.00 29.10 1052 GLY Q C 1
ATOM 3048 O O . GLY B 1 52 ? 156.831 43.024 83.633 1.00 31.51 1052 GLY Q O 1
ATOM 3049 N N . TYR B 1 53 ? 156.973 43.576 81.454 1.00 24.25 1053 TYR Q N 1
ATOM 3050 C CA . TYR B 1 53 ? 156.940 42.243 81.136 1.00 20.99 1053 TYR Q CA 1
ATOM 3051 C C . TYR B 1 53 ? 157.382 42.000 79.731 1.00 26.28 1053 TYR Q C 1
ATOM 3052 O O . TYR B 1 53 ? 157.386 42.916 78.825 1.00 25.06 1053 TYR Q O 1
ATOM 3061 N N . GLY B 1 54 ? 157.763 40.711 79.581 1.00 25.20 1054 GLY Q N 1
ATOM 3062 C CA . GLY B 1 54 ? 158.134 40.105 78.322 1.00 24.93 1054 GLY Q CA 1
ATOM 3063 C C . GLY B 1 54 ? 157.850 38.624 78.021 1.00 23.46 1054 GLY Q C 1
ATOM 3064 O O . GLY B 1 54 ? 157.789 37.756 78.906 1.00 22.92 1054 GLY Q O 1
ATOM 3065 N N . GLN B 1 55 ? 157.747 38.308 76.746 1.00 21.37 1055 GLN Q N 1
ATOM 3066 C CA . GLN B 1 55 ? 157.567 36.936 76.442 1.00 24.86 1055 GLN Q CA 1
ATOM 3067 C C . GLN B 1 55 ? 158.049 36.544 75.067 1.00 25.64 1055 GLN Q C 1
ATOM 3068 O O . GLN B 1 55 ? 157.874 37.311 74.100 1.00 26.49 1055 GLN Q O 1
ATOM 3074 N N . TRP B 1 56 ? 158.673 35.356 75.017 1.00 22.70 1056 TRP Q N 1
ATOM 3075 C CA . TRP B 1 56 ? 159.350 34.917 73.906 1.00 21.55 1056 TRP Q CA 1
ATOM 3076 C C . TRP B 1 56 ? 159.048 33.431 73.852 1.00 25.24 1056 TRP Q C 1
ATOM 3077 O O . TRP B 1 56 ? 159.345 32.683 74.762 1.00 26.55 1056 TRP Q O 1
ATOM 3088 N N . GLU B 1 57 ? 158.411 32.985 72.771 1.00 25.85 1057 GLU Q N 1
ATOM 3089 C CA . GLU B 1 57 ? 158.181 31.567 72.610 1.00 25.63 1057 GLU Q CA 1
ATOM 3090 C C . GLU B 1 57 ? 158.554 31.202 71.210 1.00 24.55 1057 GLU Q C 1
ATOM 3091 O O . GLU B 1 57 ? 158.191 31.944 70.322 1.00 26.12 1057 GLU Q O 1
ATOM 3097 N N . TYR B 1 58 ? 159.130 30.010 71.038 1.00 23.52 1058 TYR Q N 1
ATOM 3098 C CA . TYR B 1 58 ? 159.973 29.636 69.881 1.00 22.31 1058 TYR Q CA 1
ATOM 3099 C C . TYR B 1 58 ? 160.083 28.142 69.716 1.00 23.15 1058 TYR Q C 1
ATOM 3100 O O . TYR B 1 58 ? 160.543 27.372 70.568 1.00 22.11 1058 TYR Q O 1
ATOM 3109 N N . GLN B 1 59 ? 159.618 27.690 68.584 1.00 24.06 1059 GLN Q N 1
ATOM 3110 C CA . GLN B 1 59 ? 159.504 26.262 68.376 1.00 20.87 1059 GLN Q CA 1
ATOM 3111 C C . GLN B 1 59 ? 160.616 25.870 67.439 1.00 18.63 1059 GLN Q C 1
ATOM 3112 O O . GLN B 1 59 ? 161.088 26.704 66.695 1.00 16.74 1059 GLN Q O 1
ATOM 3118 N N . ILE B 1 60 ? 161.084 24.644 67.492 1.00 15.00 1060 ILE Q N 1
ATOM 3119 C CA . ILE B 1 60 ? 162.152 24.263 66.652 1.00 15.05 1060 ILE Q CA 1
ATOM 3120 C C . ILE B 1 60 ? 161.796 22.876 66.295 1.00 19.08 1060 ILE Q C 1
ATOM 3121 O O . ILE B 1 60 ? 161.645 22.032 67.239 1.00 25.33 1060 ILE Q O 1
ATOM 3126 N N . GLN B 1 61 ? 161.628 22.558 65.006 1.00 19.58 1061 GLN Q N 1
ATOM 3127 C CA . GLN B 1 61 ? 161.240 21.145 64.671 1.00 18.69 1061 GLN Q CA 1
ATOM 3128 C C . GLN B 1 61 ? 162.314 20.196 65.104 1.00 19.49 1061 GLN Q C 1
ATOM 3129 O O . GLN B 1 61 ? 163.537 20.582 65.139 1.00 21.60 1061 GLN Q O 1
ATOM 3135 N N . GLY B 1 62 ? 161.894 18.985 65.478 1.00 16.63 1062 GLY Q N 1
ATOM 3136 C CA . GLY B 1 62 ? 162.889 17.996 65.995 1.00 18.15 1062 GLY Q CA 1
ATOM 3137 C C . GLY B 1 62 ? 162.593 16.735 65.275 1.00 23.95 1062 GLY Q C 1
ATOM 3138 O O . GLY B 1 62 ? 162.817 15.603 65.776 1.00 30.49 1062 GLY Q O 1
ATOM 3139 N N . ASN B 1 63 ? 162.039 16.927 64.084 1.00 23.97 1063 ASN Q N 1
ATOM 3140 C CA . ASN B 1 63 ? 161.804 15.823 63.216 1.00 21.29 1063 ASN Q CA 1
ATOM 3141 C C . ASN B 1 63 ? 162.597 15.850 61.895 1.00 18.69 1063 ASN Q C 1
ATOM 3142 O O . ASN B 1 63 ? 162.154 15.261 60.943 1.00 21.55 1063 ASN Q O 1
ATOM 3147 N N . SER B 1 64 ? 163.751 16.488 61.824 1.00 17.22 1064 SER Q N 1
ATOM 3148 C CA . SER B 1 64 ? 164.500 16.420 60.633 1.00 19.56 1064 SER Q CA 1
ATOM 3149 C C . SER B 1 64 ? 166.033 16.252 60.781 1.00 21.47 1064 SER Q C 1
ATOM 3150 O O . SER B 1 64 ? 166.518 16.234 61.858 1.00 26.96 1064 SER Q O 1
ATOM 3153 N N . ALA B 1 65 ? 166.801 16.065 59.710 1.00 19.18 1065 ALA Q N 1
ATOM 3154 C CA . ALA B 1 65 ? 168.170 15.669 59.797 1.00 18.86 1065 ALA Q CA 1
ATOM 3155 C C . ALA B 1 65 ? 168.899 16.923 60.096 1.00 23.54 1065 ALA Q C 1
ATOM 3156 O O . ALA B 1 65 ? 168.439 17.980 59.661 1.00 21.71 1065 ALA Q O 1
ATOM 3158 N N . GLU B 1 66 ? 170.018 16.797 60.871 1.00 26.42 1066 GLU Q N 1
ATOM 3159 C CA . GLU B 1 66 ? 171.021 17.846 61.157 1.00 24.02 1066 GLU Q CA 1
ATOM 3160 C C . GLU B 1 66 ? 171.389 18.571 59.846 1.00 30.10 1066 GLU Q C 1
ATOM 3161 O O . GLU B 1 66 ? 172.072 19.606 59.788 1.00 33.66 1066 GLU Q O 1
ATOM 3167 N N . ASN B 1 67 ? 170.907 18.026 58.763 1.00 31.82 1067 ASN Q N 1
ATOM 3168 C CA . ASN B 1 67 ? 171.001 18.681 57.554 1.00 33.43 1067 ASN Q CA 1
ATOM 3169 C C . ASN B 1 67 ? 170.353 20.092 57.453 1.00 35.50 1067 ASN Q C 1
ATOM 3170 O O . ASN B 1 67 ? 170.773 20.794 56.439 1.00 34.94 1067 ASN Q O 1
ATOM 3175 N N . GLU B 1 68 ? 169.394 20.479 58.397 1.00 31.60 1068 GLU Q N 1
ATOM 3176 C CA . GLU B 1 68 ? 168.118 21.150 57.966 1.00 33.46 1068 GLU Q CA 1
ATOM 3177 C C . GLU B 1 68 ? 167.444 22.091 58.888 1.00 36.75 1068 GLU Q C 1
ATOM 3178 O O . GLU B 1 68 ? 166.392 22.603 58.544 1.00 45.80 1068 GLU Q O 1
ATOM 3184 N N . ASN B 1 69 ? 167.991 22.446 60.010 1.00 37.62 1069 ASN Q N 1
ATOM 3185 C CA . ASN B 1 69 ? 167.774 23.915 60.353 1.00 37.57 1069 ASN Q CA 1
ATOM 3186 C C . ASN B 1 69 ? 166.614 24.487 61.120 1.00 32.45 1069 ASN Q C 1
ATOM 3187 O O . ASN B 1 69 ? 166.811 25.364 62.178 1.00 21.16 1069 ASN Q O 1
ATOM 3192 N N . ASN B 1 70 ? 165.488 23.970 60.548 1.00 24.12 1070 ASN Q N 1
ATOM 3193 C CA . ASN B 1 70 ? 164.241 24.657 60.368 1.00 27.81 1070 ASN Q CA 1
ATOM 3194 C C . ASN B 1 70 ? 163.492 25.570 61.388 1.00 35.18 1070 ASN Q C 1
ATOM 3195 O O . ASN B 1 70 ? 163.752 26.852 61.206 1.00 40.30 1070 ASN Q O 1
ATOM 3200 N N . SER B 1 71 ? 162.635 25.125 62.375 1.00 26.10 1071 SER Q N 1
ATOM 3201 C CA . SER B 1 71 ? 162.359 26.179 63.496 1.00 25.44 1071 SER Q CA 1
ATOM 3202 C C . SER B 1 71 ? 162.135 27.777 63.315 1.00 23.24 1071 SER Q C 1
ATOM 3203 O O . SER B 1 71 ? 163.044 28.484 62.938 1.00 24.90 1071 SER Q O 1
ATOM 3206 N N . TRP B 1 72 ? 161.043 28.324 63.810 1.00 21.64 1072 TRP Q N 1
ATOM 3207 C CA . TRP B 1 72 ? 160.713 29.752 63.756 1.00 18.58 1072 TRP Q CA 1
ATOM 3208 C C . TRP B 1 72 ? 160.205 30.392 65.132 1.00 21.81 1072 TRP Q C 1
ATOM 3209 O O . TRP B 1 72 ? 159.848 29.590 66.073 1.00 24.97 1072 TRP Q O 1
ATOM 3220 N N . THR B 1 73 ? 160.080 31.781 65.199 1.00 20.39 1073 THR Q N 1
ATOM 3221 C CA . THR B 1 73 ? 159.601 32.563 66.375 1.00 16.87 1073 THR Q CA 1
ATOM 3222 C C . THR B 1 73 ? 158.048 32.616 66.423 1.00 19.44 1073 THR Q C 1
ATOM 3223 O O . THR B 1 73 ? 157.316 33.123 65.420 1.00 21.20 1073 THR Q O 1
ATOM 3227 N N . ARG B 1 74 ? 157.565 32.203 67.595 1.00 15.00 1074 ARG Q N 1
ATOM 3228 C CA . ARG B 1 74 ? 156.189 32.162 67.823 1.00 16.93 1074 ARG Q CA 1
ATOM 3229 C C . ARG B 1 74 ? 155.605 33.425 68.414 1.00 20.94 1074 ARG Q C 1
ATOM 3230 O O . ARG B 1 74 ? 154.466 33.932 67.997 1.00 20.69 1074 ARG Q O 1
ATOM 3238 N N . VAL B 1 75 ? 156.348 34.007 69.356 1.00 21.58 1075 VAL Q N 1
ATOM 3239 C CA . VAL B 1 75 ? 155.736 35.161 70.014 1.00 19.74 1075 VAL Q CA 1
ATOM 3240 C C . VAL B 1 75 ? 156.933 35.904 70.514 1.00 20.43 1075 VAL Q C 1
ATOM 3241 O O . VAL B 1 75 ? 157.914 35.281 70.911 1.00 20.21 1075 VAL Q O 1
ATOM 3245 N N . ALA B 1 76 ? 156.881 37.228 70.464 1.00 20.43 1076 ALA Q N 1
ATOM 3246 C CA . ALA B 1 76 ? 157.989 38.045 70.999 1.00 20.96 1076 ALA Q CA 1
ATOM 3247 C C . ALA B 1 76 ? 157.542 39.468 71.179 1.00 23.02 1076 ALA Q C 1
ATOM 3248 O O . ALA B 1 76 ? 157.375 40.232 70.190 1.00 24.99 1076 ALA Q O 1
ATOM 3250 N N . PHE B 1 77 ? 157.356 39.788 72.459 1.00 24.10 1077 PHE Q N 1
ATOM 3251 C CA . PHE B 1 77 ? 156.909 41.112 72.863 1.00 24.69 1077 PHE Q CA 1
ATOM 3252 C C . PHE B 1 77 ? 157.253 41.611 74.312 1.00 26.93 1077 PHE Q C 1
ATOM 3253 O O . PHE B 1 77 ? 157.534 40.816 75.187 1.00 28.07 1077 PHE Q O 1
ATOM 3261 N N . ALA B 1 78 ? 157.171 42.926 74.532 1.00 26.25 1078 ALA Q N 1
ATOM 3262 C CA . ALA B 1 78 ? 157.399 43.531 75.779 1.00 26.12 1078 ALA Q CA 1
ATOM 3263 C C . ALA B 1 78 ? 156.145 44.307 75.893 1.00 30.57 1078 ALA Q C 1
ATOM 3264 O O . ALA B 1 78 ? 155.608 44.668 74.865 1.00 29.51 1078 ALA Q O 1
ATOM 3266 N N . GLY B 1 79 ? 155.655 44.515 77.119 1.00 35.22 1079 GLY Q N 1
ATOM 3267 C CA . GLY B 1 79 ? 154.674 45.570 77.476 1.00 34.12 1079 GLY Q CA 1
ATOM 3268 C C . GLY B 1 79 ? 154.803 45.907 79.003 1.00 34.64 1079 GLY Q C 1
ATOM 3269 O O . GLY B 1 79 ? 155.745 45.464 79.694 1.00 35.59 1079 GLY Q O 1
ATOM 3270 N N . LEU B 1 80 ? 153.786 46.643 79.490 1.00 31.87 1080 LEU Q N 1
ATOM 3271 C CA . LEU B 1 80 ? 153.596 47.318 80.789 1.00 23.91 1080 LEU Q CA 1
ATOM 3272 C C . LEU B 1 80 ? 152.146 47.082 81.199 1.00 23.35 1080 LEU Q C 1
ATOM 3273 O O . LEU B 1 80 ? 151.239 47.234 80.335 1.00 25.43 1080 LEU Q O 1
ATOM 3278 N N . LYS B 1 81 ? 151.899 46.737 82.470 1.00 26.04 1081 LYS Q N 1
ATOM 3279 C CA . LYS B 1 81 ? 150.544 46.300 83.047 1.00 25.82 1081 LYS Q CA 1
ATOM 3280 C C . LYS B 1 81 ? 150.456 47.461 83.987 1.00 30.61 1081 LYS Q C 1
ATOM 3281 O O . LYS B 1 81 ? 151.373 47.681 84.905 1.00 28.05 1081 LYS Q O 1
ATOM 3287 N N . PHE B 1 82 ? 149.430 48.270 83.728 1.00 35.96 1082 PHE Q N 1
ATOM 3288 C CA . PHE B 1 82 ? 149.225 49.548 84.458 1.00 42.53 1082 PHE Q CA 1
ATOM 3289 C C . PHE B 1 82 ? 148.495 49.497 85.850 1.00 43.77 1082 PHE Q C 1
ATOM 3290 O O . PHE B 1 82 ? 148.963 50.161 86.725 1.00 48.14 1082 PHE Q O 1
ATOM 3298 N N . GLN B 1 83 ? 147.386 48.776 86.060 1.00 43.78 1083 GLN Q N 1
ATOM 3299 C CA . GLN B 1 83 ? 146.828 48.453 87.444 1.00 47.94 1083 GLN Q CA 1
ATOM 3300 C C . GLN B 1 83 ? 145.298 48.531 87.568 1.00 51.87 1083 GLN Q C 1
ATOM 3301 O O . GLN B 1 83 ? 144.660 47.557 87.967 1.00 56.27 1083 GLN Q O 1
ATOM 3307 N N . ASP B 1 84 ? 144.721 49.730 87.343 1.00 53.93 1084 ASP Q N 1
ATOM 3308 C CA . ASP B 1 84 ? 143.281 49.857 86.998 1.00 53.81 1084 ASP Q CA 1
ATOM 3309 C C . ASP B 1 84 ? 143.346 49.844 85.469 1.00 51.73 1084 ASP Q C 1
ATOM 3310 O O . ASP B 1 84 ? 142.997 48.827 84.826 1.00 54.27 1084 ASP Q O 1
ATOM 3315 N N . VAL B 1 85 ? 143.882 50.938 84.926 1.00 45.24 1085 VAL Q N 1
ATOM 3316 C CA . VAL B 1 85 ? 144.011 51.194 83.501 1.00 38.72 1085 VAL Q CA 1
ATOM 3317 C C . VAL B 1 85 ? 144.025 49.998 82.578 1.00 37.80 1085 VAL Q C 1
ATOM 3318 O O . VAL B 1 85 ? 143.050 49.818 81.852 1.00 36.45 1085 VAL Q O 1
ATOM 3322 N N . GLY B 1 86 ? 145.119 49.201 82.557 1.00 38.70 1086 GLY Q N 1
ATOM 3323 C CA . GLY B 1 86 ? 145.191 47.981 81.650 1.00 33.53 1086 GLY Q CA 1
ATOM 3324 C C . GLY B 1 86 ? 146.626 47.606 81.283 1.00 29.97 1086 GLY Q C 1
ATOM 3325 O O . GLY B 1 86 ? 147.584 48.141 81.821 1.00 25.92 1086 GLY Q O 1
ATOM 3326 N N . SER B 1 87 ? 146.803 46.650 80.379 1.00 30.72 1087 SER Q N 1
ATOM 3327 C CA . SER B 1 87 ? 148.159 46.353 79.885 1.00 29.77 1087 SER Q CA 1
ATOM 3328 C C . SER B 1 87 ? 148.382 46.916 78.428 1.00 28.27 1087 SER Q C 1
ATOM 3329 O O . SER B 1 87 ? 147.369 47.205 77.710 1.00 25.67 1087 SER Q O 1
ATOM 3332 N N . PHE B 1 88 ? 149.670 47.116 78.051 1.00 24.97 1088 PHE Q N 1
ATOM 3333 C CA . PHE B 1 88 ? 150.043 47.418 76.654 1.00 24.16 1088 PHE Q CA 1
ATOM 3334 C C . PHE B 1 88 ? 151.297 46.688 76.199 1.00 24.43 1088 PHE Q C 1
ATOM 3335 O O . PHE B 1 88 ? 152.320 46.607 76.896 1.00 23.19 1088 PHE Q O 1
ATOM 3343 N N . ASP B 1 89 ? 151.229 46.197 74.973 1.00 24.58 1089 ASP Q N 1
ATOM 3344 C CA . ASP B 1 89 ? 152.356 45.487 74.454 1.00 23.75 1089 ASP Q CA 1
ATOM 3345 C C . ASP B 1 89 ? 152.442 45.541 73.025 1.00 24.22 1089 ASP Q C 1
ATOM 3346 O O . ASP B 1 89 ? 151.517 45.230 72.312 1.00 26.30 1089 ASP Q O 1
ATOM 3351 N N . TYR B 1 90 ? 153.597 45.976 72.611 1.00 24.56 1090 TYR Q N 1
ATOM 3352 C CA . TYR B 1 90 ? 153.897 45.897 71.243 1.00 23.94 1090 TYR Q CA 1
ATOM 3353 C C . TYR B 1 90 ? 154.674 44.605 70.994 1.00 23.77 1090 TYR Q C 1
ATOM 3354 O O . TYR B 1 90 ? 155.252 44.038 71.966 1.00 24.21 1090 TYR Q O 1
ATOM 3363 N N . GLY B 1 91 ? 154.709 44.157 69.732 1.00 21.41 1091 GLY Q N 1
ATOM 3364 C CA . GLY B 1 91 ? 155.439 42.933 69.363 1.00 23.72 1091 GLY Q CA 1
ATOM 3365 C C . GLY B 1 91 ? 154.791 41.871 68.494 1.00 24.37 1091 GLY Q C 1
ATOM 3366 O O . GLY B 1 91 ? 153.717 42.116 67.932 1.00 23.27 1091 GLY Q O 1
ATOM 3367 N N . ARG B 1 92 ? 155.466 40.727 68.295 1.00 25.48 1092 ARG Q N 1
ATOM 3368 C CA . ARG B 1 92 ? 154.828 39.626 67.513 1.00 25.09 1092 ARG Q CA 1
ATOM 3369 C C . ARG B 1 92 ? 153.896 38.970 68.507 1.00 24.01 1092 ARG Q C 1
ATOM 3370 O O . ARG B 1 92 ? 154.408 38.293 69.434 1.00 25.18 1092 ARG Q O 1
ATOM 3378 N N . ASN B 1 93 ? 152.574 39.111 68.320 1.00 19.71 1093 ASN Q N 1
ATOM 3379 C CA . ASN B 1 93 ? 151.655 38.523 69.268 1.00 19.02 1093 ASN Q CA 1
ATOM 3380 C C . ASN B 1 93 ? 150.555 37.740 68.605 1.00 19.79 1093 ASN Q C 1
ATOM 3381 O O . ASN B 1 93 ? 150.656 37.565 67.345 1.00 18.45 1093 ASN Q O 1
ATOM 3386 N N . TYR B 1 94 ? 149.560 37.245 69.448 1.00 19.05 1094 TYR Q N 1
ATOM 3387 C CA . TYR B 1 94 ? 148.214 36.654 69.047 1.00 15.83 1094 TYR Q CA 1
ATOM 3388 C C . TYR B 1 94 ? 147.286 37.760 68.680 1.00 18.86 1094 TYR Q C 1
ATOM 3389 O O . TYR B 1 94 ? 147.270 38.809 69.382 1.00 21.46 1094 TYR Q O 1
ATOM 3398 N N . GLY B 1 95 ? 146.563 37.630 67.565 1.00 19.44 1095 GLY Q N 1
ATOM 3399 C CA . GLY B 1 95 ? 145.574 38.686 67.199 1.00 18.52 1095 GLY Q CA 1
ATOM 3400 C C . GLY B 1 95 ? 144.467 38.698 68.226 1.00 18.31 1095 GLY Q C 1
ATOM 3401 O O . GLY B 1 95 ? 144.271 37.688 68.898 1.00 20.19 1095 GLY Q O 1
ATOM 3402 N N . VAL B 1 96 ? 143.743 39.798 68.399 1.00 22.09 1096 VAL Q N 1
ATOM 3403 C CA . VAL B 1 96 ? 142.615 39.783 69.378 1.00 25.07 1096 VAL Q CA 1
ATOM 3404 C C . VAL B 1 96 ? 141.553 38.764 69.048 1.00 28.51 1096 VAL Q C 1
ATOM 3405 O O . VAL B 1 96 ? 141.004 38.111 69.921 1.00 28.00 1096 VAL Q O 1
ATOM 3409 N N . VAL B 1 97 ? 141.216 38.680 67.762 1.00 31.88 1097 VAL Q N 1
ATOM 3410 C CA . VAL B 1 97 ? 140.223 37.763 67.328 1.00 34.11 1097 VAL Q CA 1
ATOM 3411 C C . VAL B 1 97 ? 140.468 36.432 68.002 1.00 33.01 1097 VAL Q C 1
ATOM 3412 O O . VAL B 1 97 ? 139.551 35.596 68.024 1.00 32.08 1097 VAL Q O 1
ATOM 3416 N N . TYR B 1 98 ? 141.691 36.261 68.543 1.00 29.75 1098 TYR Q N 1
ATOM 3417 C CA . TYR B 1 98 ? 142.061 35.004 69.215 1.00 30.15 1098 TYR Q CA 1
ATOM 3418 C C . TYR B 1 98 ? 141.563 34.844 70.698 1.00 33.43 1098 TYR Q C 1
ATOM 3419 O O . TYR B 1 98 ? 141.449 33.702 71.171 1.00 34.46 1098 TYR Q O 1
ATOM 3428 N N . ASP B 1 99 ? 141.201 35.964 71.362 1.00 32.56 1099 ASP Q N 1
ATOM 3429 C CA . ASP B 1 99 ? 140.508 35.957 72.694 1.00 28.65 1099 ASP Q CA 1
ATOM 3430 C C . ASP B 1 99 ? 139.267 35.172 72.699 1.00 27.75 1099 ASP Q C 1
ATOM 3431 O O . ASP B 1 99 ? 138.932 34.606 73.712 1.00 30.97 1099 ASP Q O 1
ATOM 3436 N N . VAL B 1 100 ? 138.520 35.191 71.610 1.00 22.36 1100 VAL Q N 1
ATOM 3437 C CA . VAL B 1 100 ? 137.315 34.390 71.621 1.00 20.29 1100 VAL Q CA 1
ATOM 3438 C C . VAL B 1 100 ? 137.580 33.076 70.833 1.00 24.43 1100 VAL Q C 1
ATOM 3439 O O . VAL B 1 100 ? 137.217 32.005 71.272 1.00 26.28 1100 VAL Q O 1
ATOM 3443 N N . THR B 1 101 ? 138.300 33.106 69.727 1.00 24.41 1101 THR Q N 1
ATOM 3444 C CA . THR B 1 101 ? 138.328 31.884 68.955 1.00 21.07 1101 THR Q CA 1
ATOM 3445 C C . THR B 1 101 ? 139.099 30.832 69.645 1.00 21.14 1101 THR Q C 1
ATOM 3446 O O . THR B 1 101 ? 138.854 29.629 69.472 1.00 25.71 1101 THR Q O 1
ATOM 3450 N N . SER B 1 102 ? 139.982 31.272 70.513 1.00 23.38 1102 SER Q N 1
ATOM 3451 C CA . SER B 1 102 ? 140.704 30.302 71.401 1.00 26.68 1102 SER Q CA 1
ATOM 3452 C C . SER B 1 102 ? 139.776 29.475 72.321 1.00 28.27 1102 SER Q C 1
ATOM 3453 O O . SER B 1 102 ? 140.110 28.373 72.663 1.00 25.21 1102 SER Q O 1
ATOM 3456 N N . TRP B 1 103 ? 138.618 30.037 72.698 1.00 32.83 1103 TRP Q N 1
ATOM 3457 C CA . TRP B 1 103 ? 137.634 29.344 73.508 1.00 32.60 1103 TRP Q CA 1
ATOM 3458 C C . TRP B 1 103 ? 137.674 27.866 73.001 1.00 27.51 1103 TRP Q C 1
ATOM 3459 O O . TRP B 1 103 ? 137.603 26.880 73.807 1.00 28.45 1103 TRP Q O 1
ATOM 3470 N N . THR B 1 104 ? 137.889 27.635 71.718 1.00 19.67 1104 THR Q N 1
ATOM 3471 C CA . THR B 1 104 ? 137.870 26.199 71.422 1.00 19.66 1104 THR Q CA 1
ATOM 3472 C C . THR B 1 104 ? 139.077 25.522 70.812 1.00 21.39 1104 THR Q C 1
ATOM 3473 O O . THR B 1 104 ? 138.991 24.474 70.186 1.00 23.04 1104 THR Q O 1
ATOM 3477 N N . ASP B 1 105 ? 140.211 26.117 70.918 1.00 22.64 1105 ASP Q N 1
ATOM 3478 C CA . ASP B 1 105 ? 141.332 25.477 70.384 1.00 19.59 1105 ASP Q CA 1
ATOM 3479 C C . ASP B 1 105 ? 142.043 24.874 71.535 1.00 21.60 1105 ASP Q C 1
ATOM 3480 O O . ASP B 1 105 ? 142.905 25.520 72.162 1.00 19.54 1105 ASP Q O 1
ATOM 3485 N N . VAL B 1 106 ? 141.695 23.625 71.792 1.00 23.99 1106 VAL Q N 1
ATOM 3486 C CA . VAL B 1 106 ? 142.184 22.890 72.970 1.00 21.85 1106 VAL Q CA 1
ATOM 3487 C C . VAL B 1 106 ? 142.103 21.350 72.653 1.00 22.43 1106 VAL Q C 1
ATOM 3488 O O . VAL B 1 106 ? 141.861 20.518 73.510 1.00 21.34 1106 VAL Q O 1
ATOM 3492 N N . LEU B 1 107 ? 142.189 20.933 71.403 1.00 22.09 1107 LEU Q N 1
ATOM 3493 C CA . LEU B 1 107 ? 142.175 19.448 71.256 1.00 21.92 1107 LEU Q CA 1
ATOM 3494 C C . LEU B 1 107 ? 143.518 18.784 71.599 1.00 21.93 1107 LEU Q C 1
ATOM 3495 O O . LEU B 1 107 ? 144.527 19.431 71.675 1.00 26.03 1107 LEU Q O 1
ATOM 3500 N N . PRO B 1 108 ? 143.530 17.515 71.905 1.00 21.16 1108 PRO Q N 1
ATOM 3501 C CA . PRO B 1 108 ? 144.827 16.983 72.287 1.00 21.05 1108 PRO Q CA 1
ATOM 3502 C C . PRO B 1 108 ? 145.908 17.422 71.389 1.00 25.49 1108 PRO Q C 1
ATOM 3503 O O . PRO B 1 108 ? 146.979 17.798 71.832 1.00 34.09 1108 PRO Q O 1
ATOM 3507 N N . GLU B 1 109 ? 145.636 17.414 70.103 1.00 32.73 1109 GLU Q N 1
ATOM 3508 C CA . GLU B 1 109 ? 146.605 17.890 69.076 1.00 34.24 1109 GLU Q CA 1
ATOM 3509 C C . GLU B 1 109 ? 145.933 18.750 67.978 1.00 34.22 1109 GLU Q C 1
ATOM 3510 O O . GLU B 1 109 ? 146.302 19.915 67.808 1.00 37.72 1109 GLU Q O 1
ATOM 3516 N N . PHE B 1 110 ? 144.875 18.236 67.355 1.00 30.01 1110 PHE Q N 1
ATOM 3517 C CA . PHE B 1 110 ? 144.187 18.997 66.327 1.00 28.91 1110 PHE Q CA 1
ATOM 3518 C C . PHE B 1 110 ? 143.406 20.321 66.666 1.00 30.27 1110 PHE Q C 1
ATOM 3519 O O . PHE B 1 110 ? 143.819 21.066 67.623 1.00 27.87 1110 PHE Q O 1
ATOM 3527 N N . GLY B 1 111 ? 142.334 20.620 65.872 1.00 27.00 1111 GLY Q N 1
ATOM 3528 C CA . GLY B 1 111 ? 141.710 21.961 65.957 1.00 28.90 1111 GLY Q CA 1
ATOM 3529 C C . GLY B 1 111 ? 142.573 23.264 65.787 1.00 28.85 1111 GLY Q C 1
ATOM 3530 O O . GLY B 1 111 ? 143.771 23.172 65.444 1.00 30.85 1111 GLY Q O 1
ATOM 3531 N N . GLY B 1 112 ? 141.938 24.437 66.014 1.00 27.01 1112 GLY Q N 1
ATOM 3532 C CA . GLY B 1 112 ? 142.492 25.757 65.897 1.00 27.88 1112 GLY Q CA 1
ATOM 3533 C C . GLY B 1 112 ? 142.993 26.078 64.496 1.00 33.65 1112 GLY Q C 1
ATOM 3534 O O . GLY B 1 112 ? 143.946 26.928 64.368 1.00 35.93 1112 GLY Q O 1
ATOM 3535 N N . ASP B 1 113 ? 142.416 25.373 63.476 1.00 31.77 1113 ASP Q N 1
ATOM 3536 C CA . ASP B 1 113 ? 142.677 25.622 62.015 1.00 26.65 1113 ASP Q CA 1
ATOM 3537 C C . ASP B 1 113 ? 141.472 25.995 61.221 1.00 29.56 1113 ASP Q C 1
ATOM 3538 O O . ASP B 1 113 ? 141.219 25.344 60.138 1.00 30.46 1113 ASP Q O 1
ATOM 3543 N N . THR B 1 114 ? 140.703 26.974 61.723 1.00 27.53 1114 THR Q N 1
ATOM 3544 C CA . THR B 1 114 ? 139.754 27.587 60.829 1.00 30.35 1114 THR Q CA 1
ATOM 3545 C C . THR B 1 114 ? 140.293 28.960 60.592 1.00 29.19 1114 THR Q C 1
ATOM 3546 O O . THR B 1 114 ? 139.603 29.825 59.950 1.00 31.79 1114 THR Q O 1
ATOM 3550 N N . TYR B 1 115 ? 141.507 29.148 61.109 1.00 22.64 1115 TYR Q N 1
ATOM 3551 C CA . TYR B 1 115 ? 142.283 30.341 60.881 1.00 22.65 1115 TYR Q CA 1
ATOM 3552 C C . TYR B 1 115 ? 143.647 29.784 60.982 1.00 23.55 1115 TYR Q C 1
ATOM 3553 O O . TYR B 1 115 ? 143.745 28.555 61.129 1.00 26.60 1115 TYR Q O 1
ATOM 3562 N N . GLY B 1 116 ? 144.687 30.638 60.983 1.00 20.95 1116 GLY Q N 1
ATOM 3563 C CA . GLY B 1 116 ? 146.126 30.247 60.818 1.00 16.76 1116 GLY Q CA 1
ATOM 3564 C C . GLY B 1 116 ? 147.086 31.350 61.236 1.00 15.64 1116 GLY Q C 1
ATOM 3565 O O . GLY B 1 116 ? 146.645 32.321 61.836 1.00 19.94 1116 GLY Q O 1
ATOM 3566 N N . SER B 1 117 ? 148.379 31.240 60.917 1.00 17.04 1117 SER Q N 1
ATOM 3567 C CA . SER B 1 117 ? 149.408 32.213 61.374 1.00 23.17 1117 SER Q CA 1
ATOM 3568 C C . SER B 1 117 ? 149.700 33.304 60.366 1.00 24.90 1117 SER Q C 1
ATOM 3569 O O . SER B 1 117 ? 149.709 33.007 59.201 1.00 30.87 1117 SER Q O 1
ATOM 3572 N N . ASP B 1 118 ? 149.909 34.573 60.765 1.00 23.97 1118 ASP Q N 1
ATOM 3573 C CA . ASP B 1 118 ? 150.200 35.629 59.803 1.00 21.19 1118 ASP Q CA 1
ATOM 3574 C C . ASP B 1 118 ? 148.983 35.548 58.902 1.00 20.32 1118 ASP Q C 1
ATOM 3575 O O . ASP B 1 118 ? 149.125 35.354 57.722 1.00 21.58 1118 ASP Q O 1
ATOM 3580 N N . ASN B 1 119 ? 147.798 35.661 59.492 1.00 19.33 1119 ASN Q N 1
ATOM 3581 C CA . ASN B 1 119 ? 146.521 35.604 58.841 1.00 18.35 1119 ASN Q CA 1
ATOM 3582 C C . ASN B 1 119 ? 145.684 36.873 59.325 1.00 20.44 1119 ASN Q C 1
ATOM 3583 O O . ASN B 1 119 ? 144.653 36.811 60.043 1.00 18.21 1119 ASN Q O 1
ATOM 3588 N N . PHE B 1 120 ? 146.189 38.053 58.990 1.00 20.49 1120 PHE Q N 1
ATOM 3589 C CA . PHE B 1 120 ? 145.722 39.325 59.597 1.00 20.57 1120 PHE Q CA 1
ATOM 3590 C C . PHE B 1 120 ? 145.714 39.110 61.035 1.00 23.54 1120 PHE Q C 1
ATOM 3591 O O . PHE B 1 120 ? 146.756 38.697 61.572 1.00 31.76 1120 PHE Q O 1
ATOM 3599 N N . MET B 1 121 ? 144.596 39.322 61.691 1.00 22.62 1121 MET Q N 1
ATOM 3600 C CA . MET B 1 121 ? 144.583 39.318 63.198 1.00 25.82 1121 MET Q CA 1
ATOM 3601 C C . MET B 1 121 ? 143.820 38.147 63.806 1.00 25.93 1121 MET Q C 1
ATOM 3602 O O . MET B 1 121 ? 143.370 38.193 64.953 1.00 26.96 1121 MET Q O 1
ATOM 3607 N N . GLN B 1 122 ? 143.568 37.155 62.979 1.00 21.31 1122 GLN Q N 1
ATOM 3608 C CA . GLN B 1 122 ? 142.920 36.053 63.472 1.00 20.95 1122 GLN Q CA 1
ATOM 3609 C C . GLN B 1 122 ? 143.724 35.330 64.598 1.00 25.63 1122 GLN Q C 1
ATOM 3610 O O . GLN B 1 122 ? 143.188 34.923 65.653 1.00 28.80 1122 GLN Q O 1
ATOM 3616 N N . GLN B 1 123 ? 145.023 35.180 64.375 1.00 28.95 1123 GLN Q N 1
ATOM 3617 C CA . GLN B 1 123 ? 145.928 34.370 65.204 1.00 27.39 1123 GLN Q CA 1
ATOM 3618 C C . GLN B 1 123 ? 147.247 35.051 64.810 1.00 30.01 1123 GLN Q C 1
ATOM 3619 O O . GLN B 1 123 ? 147.361 35.544 63.640 1.00 35.49 1123 GLN Q O 1
ATOM 3625 N N . ARG B 1 124 ? 148.124 35.249 65.794 1.00 27.28 1124 ARG Q N 1
ATOM 3626 C CA . ARG B 1 124 ? 149.587 35.356 65.596 1.00 26.09 1124 ARG Q CA 1
ATOM 3627 C C . ARG B 1 124 ? 150.158 35.865 64.264 1.00 27.06 1124 ARG Q C 1
ATOM 3628 O O . ARG B 1 124 ? 149.899 35.318 63.182 1.00 28.30 1124 ARG Q O 1
ATOM 3636 N N . GLY B 1 125 ? 150.981 36.892 64.367 1.00 23.40 1125 GLY Q N 1
ATOM 3637 C CA . GLY B 1 125 ? 151.614 37.477 63.241 1.00 22.46 1125 GLY Q CA 1
ATOM 3638 C C . GLY B 1 125 ? 152.251 38.710 63.883 1.00 25.65 1125 GLY Q C 1
ATOM 3639 O O . GLY B 1 125 ? 152.135 38.924 65.129 1.00 22.90 1125 GLY Q O 1
ATOM 3640 N N . ASN B 1 126 ? 152.923 39.509 63.027 1.00 26.42 1126 ASN Q N 1
ATOM 3641 C CA . ASN B 1 126 ? 153.918 40.518 63.451 1.00 24.32 1126 ASN Q CA 1
ATOM 3642 C C . ASN B 1 126 ? 153.242 41.836 63.587 1.00 22.62 1126 ASN Q C 1
ATOM 3643 O O . ASN B 1 126 ? 152.238 42.137 62.864 1.00 22.59 1126 ASN Q O 1
ATOM 3648 N N . GLY B 1 127 ? 153.840 42.655 64.435 1.00 23.69 1127 GLY Q N 1
ATOM 3649 C CA . GLY B 1 127 ? 153.464 44.103 64.579 1.00 22.19 1127 GLY Q CA 1
ATOM 3650 C C . GLY B 1 127 ? 152.213 44.552 65.310 1.00 20.72 1127 GLY Q C 1
ATOM 3651 O O . GLY B 1 127 ? 151.468 45.520 64.837 1.00 18.43 1127 GLY Q O 1
ATOM 3652 N N . PHE B 1 128 ? 151.959 43.877 66.434 1.00 19.00 1128 PHE Q N 1
ATOM 3653 C CA . PHE B 1 128 ? 150.671 44.089 67.109 1.00 19.45 1128 PHE Q CA 1
ATOM 3654 C C . PHE B 1 128 ? 150.798 45.084 68.237 1.00 18.86 1128 PHE Q C 1
ATOM 3655 O O . PHE B 1 128 ? 151.661 44.961 69.092 1.00 22.17 1128 PHE Q O 1
ATOM 3663 N N . ALA B 1 129 ? 149.963 46.092 68.279 1.00 19.29 1129 ALA Q N 1
ATOM 3664 C CA . ALA B 1 129 ? 149.924 46.845 69.551 1.00 20.71 1129 ALA Q CA 1
ATOM 3665 C C . ALA B 1 129 ? 148.598 46.545 70.227 1.00 20.85 1129 ALA Q C 1
ATOM 3666 O O . ALA B 1 129 ? 147.492 46.818 69.663 1.00 20.81 1129 ALA Q O 1
ATOM 3668 N N . THR B 1 130 ? 148.694 45.966 71.417 1.00 18.00 1130 THR Q N 1
ATOM 3669 C CA . THR B 1 130 ? 147.478 45.560 72.039 1.00 20.59 1130 THR Q CA 1
ATOM 3670 C C . THR B 1 130 ? 147.236 46.267 73.320 1.00 24.51 1130 THR Q C 1
ATOM 3671 O O . THR B 1 130 ? 148.156 46.464 74.173 1.00 24.04 1130 THR Q O 1
ATOM 3675 N N . TYR B 1 131 ? 145.979 46.652 73.463 1.00 29.69 1131 TYR Q N 1
ATOM 3676 C CA . TYR B 1 131 ? 145.552 47.152 74.782 1.00 34.44 1131 TYR Q CA 1
ATOM 3677 C C . TYR B 1 131 ? 144.584 46.257 75.571 1.00 31.57 1131 TYR Q C 1
ATOM 3678 O O . TYR B 1 131 ? 143.545 45.904 75.070 1.00 32.01 1131 TYR Q O 1
ATOM 3687 N N . ARG B 1 132 ? 144.927 45.871 76.782 1.00 29.26 1132 ARG Q N 1
ATOM 3688 C CA . ARG B 1 132 ? 143.963 45.056 77.506 1.00 27.53 1132 ARG Q CA 1
ATOM 3689 C C . ARG B 1 132 ? 143.540 45.468 78.900 1.00 29.97 1132 ARG Q C 1
ATOM 3690 O O . ARG B 1 132 ? 144.271 46.024 79.710 1.00 31.12 1132 ARG Q O 1
ATOM 3698 N N . ASN B 1 133 ? 142.263 45.250 79.110 1.00 34.43 1133 ASN Q N 1
ATOM 3699 C CA . ASN B 1 133 ? 141.651 45.663 80.298 1.00 39.12 1133 ASN Q CA 1
ATOM 3700 C C . ASN B 1 133 ? 140.820 44.551 80.863 1.00 35.74 1133 ASN Q C 1
ATOM 3701 O O . ASN B 1 133 ? 140.119 43.854 80.100 1.00 31.43 1133 ASN Q O 1
ATOM 3706 N N . THR B 1 134 ? 140.830 44.487 82.197 1.00 34.24 1134 THR Q N 1
ATOM 3707 C CA . THR B 1 134 ? 140.525 43.250 82.828 1.00 34.57 1134 THR Q CA 1
ATOM 3708 C C . THR B 1 134 ? 139.166 43.014 83.519 1.00 38.33 1134 THR Q C 1
ATOM 3709 O O . THR B 1 134 ? 138.464 41.978 83.223 1.00 40.19 1134 THR Q O 1
ATOM 3713 N N . ASP B 1 135 ? 138.761 43.856 84.468 1.00 36.41 1135 ASP Q N 1
ATOM 3714 C CA . ASP B 1 135 ? 137.335 43.699 84.752 1.00 35.28 1135 ASP Q CA 1
ATOM 3715 C C . ASP B 1 135 ? 136.901 45.176 84.621 1.00 37.70 1135 ASP Q C 1
ATOM 3716 O O . ASP B 1 135 ? 136.986 45.999 85.644 1.00 37.58 1135 ASP Q O 1
ATOM 3721 N N . PHE B 1 136 ? 136.574 45.531 83.361 1.00 34.72 1136 PHE Q N 1
ATOM 3722 C CA . PHE B 1 136 ? 136.284 46.914 82.989 1.00 34.54 1136 PHE Q CA 1
ATOM 3723 C C . PHE B 1 136 ? 136.677 47.913 84.073 1.00 35.51 1136 PHE Q C 1
ATOM 3724 O O . PHE B 1 136 ? 135.837 48.539 84.717 1.00 36.37 1136 PHE Q O 1
ATOM 3732 N N . PHE B 1 137 ? 137.977 47.949 84.334 1.00 34.78 1137 PHE Q N 1
ATOM 3733 C CA . PHE B 1 137 ? 138.664 48.812 85.271 1.00 33.97 1137 PHE Q CA 1
ATOM 3734 C C . PHE B 1 137 ? 138.450 48.515 86.737 1.00 35.95 1137 PHE Q C 1
ATOM 3735 O O . PHE B 1 137 ? 138.719 49.353 87.572 1.00 33.13 1137 PHE Q O 1
ATOM 3743 N N . GLY B 1 138 ? 138.077 47.263 87.055 1.00 38.37 1138 GLY Q N 1
ATOM 3744 C CA . GLY B 1 138 ? 138.064 46.766 88.509 1.00 39.08 1138 GLY Q CA 1
ATOM 3745 C C . GLY B 1 138 ? 136.635 46.995 88.957 1.00 36.93 1138 GLY Q C 1
ATOM 3746 O O . GLY B 1 138 ? 136.221 46.738 90.107 1.00 35.19 1138 GLY Q O 1
ATOM 3747 N N . LEU B 1 139 ? 135.875 47.456 87.974 1.00 33.47 1139 LEU Q N 1
ATOM 3748 C CA . LEU B 1 139 ? 134.636 47.936 88.329 1.00 34.85 1139 LEU Q CA 1
ATOM 3749 C C . LEU B 1 139 ? 133.504 47.243 87.533 1.00 36.24 1139 LEU Q C 1
ATOM 3750 O O . LEU B 1 139 ? 132.686 47.902 86.964 1.00 40.58 1139 LEU Q O 1
ATOM 3755 N N . VAL B 1 140 ? 133.428 45.919 87.569 1.00 33.65 1140 VAL Q N 1
ATOM 3756 C CA . VAL B 1 140 ? 132.390 45.065 86.945 1.00 30.93 1140 VAL Q CA 1
ATOM 3757 C C . VAL B 1 140 ? 133.238 43.922 86.459 1.00 35.08 1140 VAL Q C 1
ATOM 3758 O O . VAL B 1 140 ? 134.343 44.049 85.923 1.00 35.97 1140 VAL Q O 1
ATOM 3762 N N . ASP B 1 141 ? 132.717 42.754 86.635 1.00 37.02 1141 ASP Q N 1
ATOM 3763 C CA . ASP B 1 141 ? 133.683 41.823 87.008 1.00 38.64 1141 ASP Q CA 1
ATOM 3764 C C . ASP B 1 141 ? 133.716 40.570 86.073 1.00 41.65 1141 ASP Q C 1
ATOM 3765 O O . ASP B 1 141 ? 132.686 39.876 85.886 1.00 45.08 1141 ASP Q O 1
ATOM 3770 N N . GLY B 1 142 ? 134.858 40.295 85.432 1.00 39.51 1142 GLY Q N 1
ATOM 3771 C CA . GLY B 1 142 ? 134.894 39.191 84.456 1.00 38.93 1142 GLY Q CA 1
ATOM 3772 C C . GLY B 1 142 ? 134.165 39.626 83.164 1.00 38.12 1142 GLY Q C 1
ATOM 3773 O O . GLY B 1 142 ? 133.696 38.786 82.326 1.00 38.48 1142 GLY Q O 1
ATOM 3774 N N . LEU B 1 143 ? 134.050 40.963 83.058 1.00 37.00 1143 LEU Q N 1
ATOM 3775 C CA . LEU B 1 143 ? 133.876 41.734 81.778 1.00 33.63 1143 LEU Q CA 1
ATOM 3776 C C . LEU B 1 143 ? 135.187 42.298 81.347 1.00 33.90 1143 LEU Q C 1
ATOM 3777 O O . LEU B 1 143 ? 135.845 43.029 82.115 1.00 34.86 1143 LEU Q O 1
ATOM 3782 N N . ASN B 1 144 ? 135.545 41.984 80.116 1.00 34.35 1144 ASN Q N 1
ATOM 3783 C CA . ASN B 1 144 ? 136.714 42.637 79.571 1.00 35.37 1144 ASN Q CA 1
ATOM 3784 C C . ASN B 1 144 ? 136.899 42.613 78.060 1.00 37.43 1144 ASN Q C 1
ATOM 3785 O O . ASN B 1 144 ? 136.268 41.876 77.303 1.00 37.15 1144 ASN Q O 1
ATOM 3790 N N . PHE B 1 145 ? 137.857 43.433 77.691 1.00 39.18 1145 PHE Q N 1
ATOM 3791 C CA . PHE B 1 145 ? 137.995 43.881 76.367 1.00 36.73 1145 PHE Q CA 1
ATOM 3792 C C . PHE B 1 145 ? 139.411 44.427 76.041 1.00 29.51 1145 PHE Q C 1
ATOM 3793 O O . PHE B 1 145 ? 140.214 44.700 76.941 1.00 23.34 1145 PHE Q O 1
ATOM 3801 N N . ALA B 1 146 ? 139.659 44.544 74.743 1.00 20.88 1146 ALA Q N 1
ATOM 3802 C CA . ALA B 1 146 ? 140.981 44.500 74.211 1.00 19.00 1146 ALA Q CA 1
ATOM 3803 C C . ALA B 1 146 ? 140.735 45.225 72.925 1.00 23.78 1146 ALA Q C 1
ATOM 3804 O O . ALA B 1 146 ? 139.638 45.070 72.307 1.00 29.47 1146 ALA Q O 1
ATOM 3806 N N . VAL B 1 147 ? 141.698 46.022 72.516 1.00 16.55 1147 VAL Q N 1
ATOM 3807 C CA . VAL B 1 147 ? 141.590 46.632 71.287 1.00 19.27 1147 VAL Q CA 1
ATOM 3808 C C . VAL B 1 147 ? 143.036 46.529 70.869 1.00 21.42 1147 VAL Q C 1
ATOM 3809 O O . VAL B 1 147 ? 144.023 46.526 71.725 1.00 15.00 1147 VAL Q O 1
ATOM 3813 N N . GLN B 1 148 ? 143.190 46.452 69.545 1.00 19.12 1148 GLN Q N 1
ATOM 3814 C CA . GLN B 1 148 ? 144.532 46.247 68.988 1.00 21.87 1148 GLN Q CA 1
ATOM 3815 C C . GLN B 1 148 ? 144.560 46.682 67.576 1.00 25.63 1148 GLN Q C 1
ATOM 3816 O O . GLN B 1 148 ? 143.559 46.546 66.904 1.00 27.92 1148 GLN Q O 1
ATOM 3822 N N . TYR B 1 149 ? 145.747 47.141 67.182 1.00 28.19 1149 TYR Q N 1
ATOM 3823 C CA . TYR B 1 149 ? 146.047 47.836 65.992 1.00 27.88 1149 TYR Q CA 1
ATOM 3824 C C . TYR B 1 149 ? 147.252 47.067 65.487 1.00 23.45 1149 TYR Q C 1
ATOM 3825 O O . TYR B 1 149 ? 148.232 46.915 66.230 1.00 20.07 1149 TYR Q O 1
ATOM 3834 N N . GLN B 1 150 ? 147.200 46.578 64.247 1.00 21.10 1150 GLN Q N 1
ATOM 3835 C CA . GLN B 1 150 ? 148.488 46.102 63.581 1.00 24.02 1150 GLN Q CA 1
ATOM 3836 C C . GLN B 1 150 ? 148.973 46.819 62.280 1.00 23.22 1150 GLN Q C 1
ATOM 3837 O O . GLN B 1 150 ? 148.315 46.865 61.368 1.00 22.82 1150 GLN Q O 1
ATOM 3843 N N . GLY B 1 151 ? 150.181 47.351 62.282 1.00 23.79 1151 GLY Q N 1
ATOM 3844 C CA . GLY B 1 151 ? 150.697 47.992 61.157 1.00 24.51 1151 GLY Q CA 1
ATOM 3845 C C . GLY B 1 151 ? 150.970 47.018 60.045 1.00 25.46 1151 GLY Q C 1
ATOM 3846 O O . GLY B 1 151 ? 151.204 45.851 60.307 1.00 24.78 1151 GLY Q O 1
ATOM 3847 N N . LYS B 1 152 ? 150.930 47.566 58.810 1.00 24.18 1152 LYS Q N 1
ATOM 3848 C CA . LYS B 1 152 ? 151.083 46.862 57.584 1.00 23.20 1152 LYS Q CA 1
ATOM 3849 C C . LYS B 1 152 ? 152.259 45.922 57.661 1.00 19.13 1152 LYS Q C 1
ATOM 3850 O O . LYS B 1 152 ? 153.205 46.409 58.101 1.00 21.41 1152 LYS Q O 1
ATOM 3856 N N . ASN B 1 153 ? 152.231 44.626 57.312 1.00 16.64 1153 ASN Q N 1
ATOM 3857 C CA . ASN B 1 153 ? 153.502 43.887 57.113 1.00 18.60 1153 ASN Q CA 1
ATOM 3858 C C . ASN B 1 153 ? 153.555 43.452 55.627 1.00 23.79 1153 ASN Q C 1
ATOM 3859 O O . ASN B 1 153 ? 152.757 42.569 55.231 1.00 28.46 1153 ASN Q O 1
ATOM 3864 N N . GLY B 1 154 ? 154.349 44.149 54.776 1.00 22.58 1154 GLY Q N 1
ATOM 3865 C CA . GLY B 1 154 ? 154.029 44.205 53.339 1.00 15.98 1154 GLY Q CA 1
ATOM 3866 C C . GLY B 1 154 ? 154.861 43.192 52.599 1.00 18.77 1154 GLY Q C 1
ATOM 3867 O O . GLY B 1 154 ? 154.858 41.976 52.919 1.00 15.65 1154 GLY Q O 1
ATOM 3868 N N . ASN B 1 155 ? 155.657 43.717 51.638 1.00 23.13 1155 ASN Q N 1
ATOM 3869 C CA . ASN B 1 155 ? 156.382 42.876 50.616 1.00 23.54 1155 ASN Q CA 1
ATOM 3870 C C . ASN B 1 155 ? 157.759 42.703 51.097 1.00 21.17 1155 ASN Q C 1
ATOM 3871 O O . ASN B 1 155 ? 158.302 43.628 51.691 1.00 17.66 1155 ASN Q O 1
ATOM 3876 N N . PRO B 1 156 ? 158.358 41.539 50.800 1.00 23.92 1156 PRO Q N 1
ATOM 3877 C CA . PRO B 1 156 ? 159.765 41.547 50.874 1.00 24.46 1156 PRO Q CA 1
ATOM 3878 C C . PRO B 1 156 ? 160.294 42.665 49.974 1.00 31.90 1156 PRO Q C 1
ATOM 3879 O O . PRO B 1 156 ? 161.222 43.254 50.547 1.00 23.86 1156 PRO Q O 1
ATOM 3883 N N . SER B 1 157 ? 159.611 42.924 48.695 1.00 45.08 1157 SER Q N 1
ATOM 3884 C CA . SER B 1 157 ? 159.823 43.539 47.087 1.00 42.69 1157 SER Q CA 1
ATOM 3885 C C . SER B 1 157 ? 160.437 44.921 46.409 1.00 52.07 1157 SER Q C 1
ATOM 3886 O O . SER B 1 157 ? 161.618 45.328 46.750 1.00 56.30 1157 SER Q O 1
ATOM 3889 N N . GLY B 1 158 ? 159.684 45.545 45.398 1.00 49.98 1158 GLY Q N 1
ATOM 3890 C CA . GLY B 1 158 ? 160.047 46.850 44.726 1.00 46.95 1158 GLY Q CA 1
ATOM 3891 C C . GLY B 1 158 ? 158.887 47.860 44.457 1.00 51.64 1158 GLY Q C 1
ATOM 3892 O O . GLY B 1 158 ? 158.824 48.607 43.371 1.00 51.21 1158 GLY Q O 1
ATOM 3893 N N . GLU B 1 159 ? 157.980 47.908 45.464 1.00 53.58 1159 GLU Q N 1
ATOM 3894 C CA . GLU B 1 159 ? 156.628 48.604 45.508 1.00 48.56 1159 GLU Q CA 1
ATOM 3895 C C . GLU B 1 159 ? 155.843 48.180 46.816 1.00 43.91 1159 GLU Q C 1
ATOM 3896 O O . GLU B 1 159 ? 155.272 47.114 46.923 1.00 33.87 1159 GLU Q O 1
ATOM 3902 N N . GLY B 1 160 ? 155.841 49.044 47.826 1.00 48.11 1160 GLY Q N 1
ATOM 3903 C CA . GLY B 1 160 ? 155.366 48.674 49.201 1.00 45.51 1160 GLY Q CA 1
ATOM 3904 C C . GLY B 1 160 ? 156.281 47.712 50.006 1.00 45.48 1160 GLY Q C 1
ATOM 3905 O O . GLY B 1 160 ? 155.669 46.966 50.770 1.00 36.93 1160 GLY Q O 1
ATOM 3906 N N . PHE B 1 161 ? 157.674 47.698 49.822 1.00 42.94 1161 PHE Q N 1
ATOM 3907 C CA . PHE B 1 161 ? 158.661 46.812 50.621 1.00 39.94 1161 PHE Q CA 1
ATOM 3908 C C . PHE B 1 161 ? 158.026 47.109 52.134 1.00 35.65 1161 PHE Q C 1
ATOM 3909 O O . PHE B 1 161 ? 157.099 48.008 52.357 1.00 23.75 1161 PHE Q O 1
ATOM 3917 N N . THR B 1 162 ? 158.363 46.241 53.105 1.00 31.88 1162 THR Q N 1
ATOM 3918 C CA . THR B 1 162 ? 158.453 46.718 54.517 1.00 30.39 1162 THR Q CA 1
ATOM 3919 C C . THR B 1 162 ? 159.788 46.153 54.995 1.00 30.44 1162 THR Q C 1
ATOM 3920 O O . THR B 1 162 ? 160.171 45.087 54.517 1.00 30.13 1162 THR Q O 1
ATOM 3924 N N . SER B 1 163 ? 160.553 46.891 55.800 1.00 30.24 1163 SER Q N 1
ATOM 3925 C CA . SER B 1 163 ? 161.644 46.240 56.542 1.00 26.59 1163 SER Q CA 1
ATOM 3926 C C . SER B 1 163 ? 161.441 44.723 56.553 1.00 25.31 1163 SER Q C 1
ATOM 3927 O O . SER B 1 163 ? 162.065 43.950 55.805 1.00 24.86 1163 SER Q O 1
ATOM 3930 N N . GLY B 1 164 ? 160.501 44.335 57.391 1.00 27.92 1164 GLY Q N 1
ATOM 3931 C CA . GLY B 1 164 ? 160.415 42.958 57.911 1.00 28.51 1164 GLY Q CA 1
ATOM 3932 C C . GLY B 1 164 ? 159.104 42.648 57.417 1.00 27.38 1164 GLY Q C 1
ATOM 3933 O O . GLY B 1 164 ? 158.125 43.255 57.926 1.00 29.23 1164 GLY Q O 1
ATOM 3934 N N . VAL B 1 165 ? 159.200 41.821 56.364 1.00 27.19 1165 VAL Q N 1
ATOM 3935 C CA . VAL B 1 165 ? 158.194 41.405 55.401 1.00 28.82 1165 VAL Q CA 1
ATOM 3936 C C . VAL B 1 165 ? 158.238 40.096 54.499 1.00 31.41 1165 VAL Q C 1
ATOM 3937 O O . VAL B 1 165 ? 159.230 39.225 54.519 1.00 34.65 1165 VAL Q O 1
ATOM 3941 N N . THR B 1 166 ? 157.213 39.968 53.632 1.00 24.54 1166 THR Q N 1
ATOM 3942 C CA . THR B 1 166 ? 156.837 38.661 53.470 1.00 22.46 1166 THR Q CA 1
ATOM 3943 C C . THR B 1 166 ? 156.137 38.307 52.205 1.00 24.63 1166 THR Q C 1
ATOM 3944 O O . THR B 1 166 ? 155.829 39.189 51.499 1.00 29.23 1166 THR Q O 1
ATOM 3948 N N . ASN B 1 167 ? 155.912 37.044 51.840 1.00 26.29 1167 ASN Q N 1
ATOM 3949 C CA . ASN B 1 167 ? 154.914 36.645 50.725 1.00 30.45 1167 ASN Q CA 1
ATOM 3950 C C . ASN B 1 167 ? 153.553 36.751 51.297 1.00 35.36 1167 ASN Q C 1
ATOM 3951 O O . ASN B 1 167 ? 153.451 37.327 52.332 1.00 42.71 1167 ASN Q O 1
ATOM 3956 N N . ASN B 1 168 ? 152.457 36.198 50.762 1.00 38.03 1168 ASN Q N 1
ATOM 3957 C CA . ASN B 1 168 ? 151.193 36.806 51.367 1.00 36.24 1168 ASN Q CA 1
ATOM 3958 C C . ASN B 1 168 ? 150.016 35.952 51.576 1.00 36.19 1168 ASN Q C 1
ATOM 3959 O O . ASN B 1 168 ? 148.954 36.459 52.040 1.00 38.81 1168 ASN Q O 1
ATOM 3964 N N . GLY B 1 169 ? 150.115 34.654 51.286 1.00 34.83 1169 GLY Q N 1
ATOM 3965 C CA . GLY B 1 169 ? 149.391 33.866 52.302 1.00 30.19 1169 GLY Q CA 1
ATOM 3966 C C . GLY B 1 169 ? 149.756 34.781 53.584 1.00 31.35 1169 GLY Q C 1
ATOM 3967 O O . GLY B 1 169 ? 148.927 34.874 54.482 1.00 32.08 1169 GLY Q O 1
ATOM 3968 N N . ARG B 1 170 ? 150.883 35.570 53.621 1.00 25.61 1170 ARG Q N 1
ATOM 3969 C CA . ARG B 1 170 ? 151.124 36.381 54.824 1.00 25.95 1170 ARG Q CA 1
ATOM 3970 C C . ARG B 1 170 ? 151.153 37.944 55.079 1.00 31.57 1170 ARG Q C 1
ATOM 3971 O O . ARG B 1 170 ? 151.529 38.196 56.264 1.00 32.18 1170 ARG Q O 1
ATOM 3979 N N . ASP B 1 171 ? 150.746 38.941 54.159 1.00 27.82 1171 ASP Q N 1
ATOM 3980 C CA . ASP B 1 171 ? 150.523 40.407 54.567 1.00 23.07 1171 ASP Q CA 1
ATOM 3981 C C . ASP B 1 171 ? 149.124 40.789 55.298 1.00 23.09 1171 ASP Q C 1
ATOM 3982 O O . ASP B 1 171 ? 148.959 41.904 56.089 1.00 23.39 1171 ASP Q O 1
ATOM 3987 N N . GLY B 1 181 ? 141.713 45.675 65.292 1.00 15.00 1181 GLY Q N 1
ATOM 3988 C CA . GLY B 1 181 ? 140.652 44.913 65.821 1.00 17.27 1181 GLY Q CA 1
ATOM 3989 C C . GLY B 1 181 ? 140.276 45.084 67.306 1.00 20.49 1181 GLY Q C 1
ATOM 3990 O O . GLY B 1 181 ? 140.906 45.876 68.079 1.00 18.32 1181 GLY Q O 1
ATOM 3991 N N . GLY B 1 182 ? 139.258 44.318 67.745 1.00 21.27 1182 GLY Q N 1
ATOM 3992 C CA . GLY B 1 182 ? 138.838 44.374 69.148 1.00 26.04 1182 GLY Q CA 1
ATOM 3993 C C . GLY B 1 182 ? 138.036 43.185 69.698 1.00 28.20 1182 GLY Q C 1
ATOM 3994 O O . GLY B 1 182 ? 137.450 42.370 68.908 1.00 30.20 1182 GLY Q O 1
ATOM 3995 N N . SER B 1 183 ? 137.919 43.077 71.028 1.00 26.08 1183 SER Q N 1
ATOM 3996 C CA . SER B 1 183 ? 137.015 42.030 71.578 1.00 28.27 1183 SER Q CA 1
ATOM 3997 C C . SER B 1 183 ? 136.611 42.418 73.058 1.00 28.94 1183 SER Q C 1
ATOM 3998 O O . SER B 1 183 ? 137.376 43.160 73.783 1.00 26.51 1183 SER Q O 1
ATOM 4001 N N . ILE B 1 184 ? 135.430 41.926 73.470 1.00 23.13 1184 ILE Q N 1
ATOM 4002 C CA . ILE B 1 184 ? 134.940 42.081 74.842 1.00 22.47 1184 ILE Q CA 1
ATOM 4003 C C . ILE B 1 184 ? 134.468 40.646 75.227 1.00 23.08 1184 ILE Q C 1
ATOM 4004 O O . ILE B 1 184 ? 134.129 39.855 74.344 1.00 21.51 1184 ILE Q O 1
ATOM 4009 N N . THR B 1 185 ? 134.422 40.269 76.498 1.00 22.14 1185 THR Q N 1
ATOM 4010 C CA . THR B 1 185 ? 133.981 38.906 76.808 1.00 22.24 1185 THR Q CA 1
ATOM 4011 C C . THR B 1 185 ? 133.521 38.799 78.254 1.00 26.11 1185 THR Q C 1
ATOM 4012 O O . THR B 1 185 ? 134.150 39.386 79.230 1.00 21.94 1185 THR Q O 1
ATOM 4016 N N . TYR B 1 186 ? 132.468 37.991 78.404 1.00 24.82 1186 TYR Q N 1
ATOM 4017 C CA . TYR B 1 186 ? 131.826 38.127 79.663 1.00 30.55 1186 TYR Q CA 1
ATOM 4018 C C . TYR B 1 186 ? 131.734 36.847 80.490 1.00 33.25 1186 TYR Q C 1
ATOM 4019 O O . TYR B 1 186 ? 131.542 35.774 79.870 1.00 28.15 1186 TYR Q O 1
ATOM 4028 N N . ASP B 1 187 ? 131.867 36.997 81.847 1.00 38.33 1187 ASP Q N 1
ATOM 4029 C CA . ASP B 1 187 ? 131.979 35.912 82.865 1.00 43.54 1187 ASP Q CA 1
ATOM 4030 C C . ASP B 1 187 ? 131.007 35.180 83.900 1.00 46.22 1187 ASP Q C 1
ATOM 4031 O O . ASP B 1 187 ? 130.954 33.954 83.864 1.00 46.31 1187 ASP Q O 1
ATOM 4036 N N . TYR B 1 188 ? 130.290 35.818 84.835 1.00 50.96 1188 TYR Q N 1
ATOM 4037 C CA . TYR B 1 188 ? 129.439 34.980 85.804 1.00 52.60 1188 TYR Q CA 1
ATOM 4038 C C . TYR B 1 188 ? 129.714 33.392 85.907 1.00 52.10 1188 TYR Q C 1
ATOM 4039 O O . TYR B 1 188 ? 128.955 32.588 85.336 1.00 50.71 1188 TYR Q O 1
ATOM 4048 N N . GLU B 1 189 ? 130.774 33.001 86.668 1.00 50.28 1189 GLU Q N 1
ATOM 4049 C CA . GLU B 1 189 ? 131.295 31.584 86.872 1.00 50.52 1189 GLU Q CA 1
ATOM 4050 C C . GLU B 1 189 ? 130.929 30.412 85.912 1.00 46.09 1189 GLU Q C 1
ATOM 4051 O O . GLU B 1 189 ? 129.761 29.894 85.927 1.00 44.36 1189 GLU Q O 1
ATOM 4057 N N . GLY B 1 190 ? 131.927 30.019 85.096 1.00 37.58 1190 GLY Q N 1
ATOM 4058 C CA . GLY B 1 190 ? 131.717 29.225 83.893 1.00 36.91 1190 GLY Q CA 1
ATOM 4059 C C . GLY B 1 190 ? 130.722 30.001 83.058 1.00 38.11 1190 GLY Q C 1
ATOM 4060 O O . GLY B 1 190 ? 129.927 30.766 83.548 1.00 39.84 1190 GLY Q O 1
ATOM 4061 N N . PHE B 1 191 ? 130.665 29.737 81.789 1.00 39.34 1191 PHE Q N 1
ATOM 4062 C CA . PHE B 1 191 ? 129.811 30.509 80.840 1.00 38.07 1191 PHE Q CA 1
ATOM 4063 C C . PHE B 1 191 ? 130.621 31.675 80.383 1.00 36.49 1191 PHE Q C 1
ATOM 4064 O O . PHE B 1 191 ? 130.970 32.466 81.196 1.00 39.32 1191 PHE Q O 1
ATOM 4072 N N . GLY B 1 192 ? 131.005 31.732 79.128 1.00 33.00 1192 GLY Q N 1
ATOM 4073 C CA . GLY B 1 192 ? 131.618 32.894 78.636 1.00 29.99 1192 GLY Q CA 1
ATOM 4074 C C . GLY B 1 192 ? 130.857 33.201 77.425 1.00 30.68 1192 GLY Q C 1
ATOM 4075 O O . GLY B 1 192 ? 130.343 32.285 76.762 1.00 36.20 1192 GLY Q O 1
ATOM 4076 N N . ILE B 1 193 ? 130.688 34.475 77.154 1.00 29.80 1193 ILE Q N 1
ATOM 4077 C CA . ILE B 1 193 ? 130.174 34.890 75.832 1.00 30.38 1193 ILE Q CA 1
ATOM 4078 C C . ILE B 1 193 ? 131.325 35.711 75.546 1.00 33.94 1193 ILE Q C 1
ATOM 4079 O O . ILE B 1 193 ? 131.986 36.186 76.506 1.00 36.94 1193 ILE Q O 1
ATOM 4084 N N . GLY B 1 194 ? 131.520 35.989 74.269 1.00 32.49 1194 GLY Q N 1
ATOM 4085 C CA . GLY B 1 194 ? 132.619 36.836 73.933 1.00 30.62 1194 GLY Q CA 1
ATOM 4086 C C . GLY B 1 194 ? 132.372 37.061 72.516 1.00 29.76 1194 GLY Q C 1
ATOM 4087 O O . GLY B 1 194 ? 132.104 36.094 71.798 1.00 30.02 1194 GLY Q O 1
ATOM 4088 N N . GLY B 1 195 ? 132.377 38.343 72.154 1.00 29.85 1195 GLY Q N 1
ATOM 4089 C CA . GLY B 1 195 ? 132.520 38.788 70.785 1.00 27.53 1195 GLY Q CA 1
ATOM 4090 C C . GLY B 1 195 ? 133.922 39.357 70.433 1.00 29.74 1195 GLY Q C 1
ATOM 4091 O O . GLY B 1 195 ? 134.729 39.858 71.330 1.00 32.24 1195 GLY Q O 1
ATOM 4092 N N . ALA B 1 196 ? 134.249 39.303 69.141 1.00 26.73 1196 ALA Q N 1
ATOM 4093 C CA . ALA B 1 196 ? 135.456 40.005 68.674 1.00 25.81 1196 ALA Q CA 1
ATOM 4094 C C . ALA B 1 196 ? 135.249 40.334 67.210 1.00 24.85 1196 ALA Q C 1
ATOM 4095 O O . ALA B 1 196 ? 134.783 39.455 66.365 1.00 23.38 1196 ALA Q O 1
ATOM 4097 N N . ILE B 1 197 ? 135.535 41.595 66.912 1.00 23.22 1197 ILE Q N 1
ATOM 4098 C CA . ILE B 1 197 ? 135.369 42.093 65.549 1.00 26.86 1197 ILE Q CA 1
ATOM 4099 C C . ILE B 1 197 ? 136.777 42.547 65.093 1.00 27.30 1197 ILE Q C 1
ATOM 4100 O O . ILE B 1 197 ? 137.561 43.058 65.937 1.00 29.35 1197 ILE Q O 1
ATOM 4105 N N . SER B 1 198 ? 137.170 42.329 63.831 1.00 25.03 1198 SER Q N 1
ATOM 4106 C CA . SER B 1 198 ? 138.505 42.874 63.389 1.00 24.93 1198 SER Q CA 1
ATOM 4107 C C . SER B 1 198 ? 138.426 43.268 61.922 1.00 24.70 1198 SER Q C 1
ATOM 4108 O O . SER B 1 198 ? 137.566 42.791 61.239 1.00 24.48 1198 SER Q O 1
ATOM 4111 N N . SER B 1 199 ? 139.342 44.087 61.432 1.00 20.36 1199 SER Q N 1
ATOM 4112 C CA . SER B 1 199 ? 139.243 44.485 60.071 1.00 18.49 1199 SER Q CA 1
ATOM 4113 C C . SER B 1 199 ? 140.558 44.935 59.526 1.00 18.42 1199 SER Q C 1
ATOM 4114 O O . SER B 1 199 ? 141.106 45.757 60.190 1.00 21.13 1199 SER Q O 1
ATOM 4117 N N . SER B 1 200 ? 141.068 44.499 58.360 1.00 17.01 1200 SER Q N 1
ATOM 4118 C CA . SER B 1 200 ? 142.469 44.970 57.965 1.00 21.28 1200 SER Q CA 1
ATOM 4119 C C . SER B 1 200 ? 142.618 45.449 56.560 1.00 22.20 1200 SER Q C 1
ATOM 4120 O O . SER B 1 200 ? 142.138 44.741 55.649 1.00 24.77 1200 SER Q O 1
ATOM 4123 N N . LYS B 1 201 ? 143.250 46.585 56.298 1.00 21.36 1201 LYS Q N 1
ATOM 4124 C CA . LYS B 1 201 ? 143.235 47.006 54.893 1.00 24.49 1201 LYS Q CA 1
ATOM 4125 C C . LYS B 1 201 ? 144.013 45.868 54.265 1.00 26.22 1201 LYS Q C 1
ATOM 4126 O O . LYS B 1 201 ? 144.829 45.423 54.931 1.00 29.70 1201 LYS Q O 1
ATOM 4132 N N . ARG B 1 202 ? 143.749 45.263 53.107 1.00 28.17 1202 ARG Q N 1
ATOM 4133 C CA . ARG B 1 202 ? 144.695 44.190 52.582 1.00 28.95 1202 ARG Q CA 1
ATOM 4134 C C . ARG B 1 202 ? 145.683 44.700 51.465 1.00 32.04 1202 ARG Q C 1
ATOM 4135 O O . ARG B 1 202 ? 145.333 45.385 50.524 1.00 35.05 1202 ARG Q O 1
ATOM 4143 N N . THR B 1 203 ? 146.942 44.368 51.512 1.00 34.23 1203 THR Q N 1
ATOM 4144 C CA . THR B 1 203 ? 147.859 44.960 50.494 1.00 33.21 1203 THR Q CA 1
ATOM 4145 C C . THR B 1 203 ? 147.619 44.686 48.937 1.00 35.44 1203 THR Q C 1
ATOM 4146 O O . THR B 1 203 ? 147.129 43.584 48.552 1.00 37.03 1203 THR Q O 1
ATOM 4150 N N . ASP B 1 204 ? 148.014 45.623 48.042 1.00 37.80 1204 ASP Q N 1
ATOM 4151 C CA . ASP B 1 204 ? 147.864 45.327 46.563 1.00 36.48 1204 ASP Q CA 1
ATOM 4152 C C . ASP B 1 204 ? 148.560 44.043 46.191 1.00 33.64 1204 ASP Q C 1
ATOM 4153 O O . ASP B 1 204 ? 148.154 43.372 45.334 1.00 34.86 1204 ASP Q O 1
ATOM 4158 N N . ALA B 1 205 ? 149.613 43.655 46.859 1.00 34.56 1205 ALA Q N 1
ATOM 4159 C CA . ALA B 1 205 ? 150.143 42.343 46.534 1.00 34.23 1205 ALA Q CA 1
ATOM 4160 C C . ALA B 1 205 ? 149.055 41.268 46.777 1.00 37.21 1205 ALA Q C 1
ATOM 4161 O O . ALA B 1 205 ? 148.880 40.428 45.908 1.00 39.20 1205 ALA Q O 1
ATOM 4163 N N . GLN B 1 206 ? 148.283 41.286 47.891 1.00 35.91 1206 GLN Q N 1
ATOM 4164 C CA . GLN B 1 206 ? 147.394 40.124 48.114 1.00 35.44 1206 GLN Q CA 1
ATOM 4165 C C . GLN B 1 206 ? 146.189 40.243 47.298 1.00 38.26 1206 GLN Q C 1
ATOM 4166 O O . GLN B 1 206 ? 145.250 39.477 47.455 1.00 41.40 1206 GLN Q O 1
ATOM 4172 N N . ASN B 1 207 ? 146.211 41.219 46.400 1.00 39.87 1207 ASN Q N 1
ATOM 4173 C CA . ASN B 1 207 ? 145.055 41.521 45.518 1.00 38.35 1207 ASN Q CA 1
ATOM 4174 C C . ASN B 1 207 ? 145.261 41.429 44.034 1.00 40.03 1207 ASN Q C 1
ATOM 4175 O O . ASN B 1 207 ? 145.152 42.446 43.380 1.00 42.61 1207 ASN Q O 1
ATOM 4180 N N . THR B 1 208 ? 145.543 40.247 43.498 1.00 38.53 1208 THR Q N 1
ATOM 4181 C CA . THR B 1 208 ? 145.925 40.222 42.104 1.00 38.98 1208 THR Q CA 1
ATOM 4182 C C . THR B 1 208 ? 145.463 38.942 41.442 1.00 39.83 1208 THR Q C 1
ATOM 4183 O O . THR B 1 208 ? 146.277 38.105 41.154 1.00 42.04 1208 THR Q O 1
ATOM 4187 N N . ALA B 1 209 ? 144.193 38.725 41.219 1.00 38.21 1209 ALA Q N 1
ATOM 4188 C CA . ALA B 1 209 ? 143.808 37.601 40.382 1.00 38.31 1209 ALA Q CA 1
ATOM 4189 C C . ALA B 1 209 ? 144.797 36.494 40.356 1.00 39.61 1209 ALA Q C 1
ATOM 4190 O O . ALA B 1 209 ? 144.741 35.699 39.438 1.00 43.28 1209 ALA Q O 1
ATOM 4192 N N . ALA B 1 210 ? 145.734 36.435 41.296 1.00 40.78 1210 ALA Q N 1
ATOM 4193 C CA . ALA B 1 210 ? 146.412 35.170 41.604 1.00 40.18 1210 ALA Q CA 1
ATOM 4194 C C . ALA B 1 210 ? 145.521 34.553 42.737 1.00 41.42 1210 ALA Q C 1
ATOM 4195 O O . ALA B 1 210 ? 144.611 35.194 43.435 1.00 38.16 1210 ALA Q O 1
ATOM 4197 N N . TYR B 1 211 ? 145.685 33.274 42.865 1.00 40.88 1211 TYR Q N 1
ATOM 4198 C CA . TYR B 1 211 ? 144.395 32.595 42.997 1.00 47.12 1211 TYR Q CA 1
ATOM 4199 C C . TYR B 1 211 ? 142.973 33.439 43.513 1.00 48.36 1211 TYR Q C 1
ATOM 4200 O O . TYR B 1 211 ? 142.168 33.681 42.648 1.00 53.36 1211 TYR Q O 1
ATOM 4209 N N . ILE B 1 212 ? 142.697 33.959 44.744 1.00 37.76 1212 ILE Q N 1
ATOM 4210 C CA . ILE B 1 212 ? 141.285 34.301 45.108 1.00 34.14 1212 ILE Q CA 1
ATOM 4211 C C . ILE B 1 212 ? 140.887 35.219 46.289 1.00 34.80 1212 ILE Q C 1
ATOM 4212 O O . ILE B 1 212 ? 141.365 34.981 47.311 1.00 40.65 1212 ILE Q O 1
ATOM 4217 N N . GLY B 1 213 ? 139.895 36.118 46.177 1.00 37.58 1213 GLY Q N 1
ATOM 4218 C CA . GLY B 1 213 ? 139.759 37.411 46.913 1.00 40.38 1213 GLY Q CA 1
ATOM 4219 C C . GLY B 1 213 ? 139.631 38.751 46.023 1.00 44.13 1213 GLY Q C 1
ATOM 4220 O O . GLY B 1 213 ? 140.612 39.344 45.551 1.00 37.98 1213 GLY Q O 1
ATOM 4221 N N . ASN B 1 214 ? 138.428 39.268 45.753 1.00 46.08 1214 ASN Q N 1
ATOM 4222 C CA . ASN B 1 214 ? 138.385 40.739 45.410 1.00 49.02 1214 ASN Q CA 1
ATOM 4223 C C . ASN B 1 214 ? 138.781 41.217 46.796 1.00 49.47 1214 ASN Q C 1
ATOM 4224 O O . ASN B 1 214 ? 137.966 41.440 47.667 1.00 51.43 1214 ASN Q O 1
ATOM 4227 N N . GLY B 1 215 ? 140.038 41.265 47.100 1.00 49.37 1215 GLY Q N 1
ATOM 4228 C CA . GLY B 1 215 ? 140.275 41.650 48.510 1.00 52.10 1215 GLY Q CA 1
ATOM 4229 C C . GLY B 1 215 ? 140.326 43.119 48.966 1.00 51.61 1215 GLY Q C 1
ATOM 4230 O O . GLY B 1 215 ? 141.435 43.707 48.956 1.00 52.71 1215 GLY Q O 1
ATOM 4231 N N . ASP B 1 216 ? 139.198 43.702 49.422 1.00 46.50 1216 ASP Q N 1
ATOM 4232 C CA . ASP B 1 216 ? 139.329 45.062 49.969 1.00 41.73 1216 ASP Q CA 1
ATOM 4233 C C . ASP B 1 216 ? 139.855 45.275 51.395 1.00 38.80 1216 ASP Q C 1
ATOM 4234 O O . ASP B 1 216 ? 140.988 45.685 51.525 1.00 38.36 1216 ASP Q O 1
ATOM 4239 N N . ARG B 1 217 ? 139.068 45.026 52.458 1.00 36.64 1217 ARG Q N 1
ATOM 4240 C CA . ARG B 1 217 ? 139.668 44.894 53.826 1.00 33.46 1217 ARG Q CA 1
ATOM 4241 C C . ARG B 1 217 ? 139.658 43.420 54.131 1.00 29.25 1217 ARG Q C 1
ATOM 4242 O O . ARG B 1 217 ? 139.249 42.665 53.347 1.00 31.14 1217 ARG Q O 1
ATOM 4250 N N . ALA B 1 218 ? 140.148 42.962 55.255 1.00 28.21 1218 ALA Q N 1
ATOM 4251 C CA . ALA B 1 218 ? 139.779 41.549 55.605 1.00 25.28 1218 ALA Q CA 1
ATOM 4252 C C . ALA B 1 218 ? 138.946 41.576 56.914 1.00 27.04 1218 ALA Q C 1
ATOM 4253 O O . ALA B 1 218 ? 139.382 42.246 57.974 1.00 26.45 1218 ALA Q O 1
ATOM 4255 N N . GLU B 1 219 ? 137.761 40.960 56.868 1.00 23.44 1219 GLU Q N 1
ATOM 4256 C CA . GLU B 1 219 ? 136.978 41.137 58.049 1.00 24.34 1219 GLU Q CA 1
ATOM 4257 C C . GLU B 1 219 ? 136.589 39.888 58.617 1.00 27.84 1219 GLU Q C 1
ATOM 4258 O O . GLU B 1 219 ? 136.226 39.038 57.849 1.00 33.54 1219 GLU Q O 1
ATOM 4264 N N . THR B 1 220 ? 136.715 39.722 59.950 1.00 28.09 1220 THR Q N 1
ATOM 4265 C CA . THR B 1 220 ? 136.220 38.477 60.684 1.00 26.30 1220 THR Q CA 1
ATOM 4266 C C . THR B 1 220 ? 135.280 38.900 61.773 1.00 25.89 1220 THR Q C 1
ATOM 4267 O O . THR B 1 220 ? 135.511 39.998 62.296 1.00 31.41 1220 THR Q O 1
ATOM 4271 N N . TYR B 1 221 ? 134.221 38.164 62.088 1.00 23.85 1221 TYR Q N 1
ATOM 4272 C CA . TYR B 1 221 ? 133.144 38.722 63.057 1.00 24.26 1221 TYR Q CA 1
ATOM 4273 C C . TYR B 1 221 ? 132.892 37.552 63.843 1.00 25.38 1221 TYR Q C 1
ATOM 4274 O O . TYR B 1 221 ? 132.496 36.490 63.227 1.00 23.00 1221 TYR Q O 1
ATOM 4283 N N . THR B 1 222 ? 133.060 37.704 65.161 1.00 22.15 1222 THR Q N 1
ATOM 4284 C CA . THR B 1 222 ? 133.121 36.499 65.922 1.00 24.07 1222 THR Q CA 1
ATOM 4285 C C . THR B 1 222 ? 132.526 36.437 67.324 1.00 27.53 1222 THR Q C 1
ATOM 4286 O O . THR B 1 222 ? 132.805 37.294 68.174 1.00 30.03 1222 THR Q O 1
ATOM 4290 N N . GLY B 1 223 ? 131.665 35.433 67.532 1.00 26.51 1223 GLY Q N 1
ATOM 4291 C CA . GLY B 1 223 ? 130.938 35.256 68.789 1.00 20.80 1223 GLY Q CA 1
ATOM 4292 C C . GLY B 1 223 ? 131.281 33.894 69.366 1.00 21.70 1223 GLY Q C 1
ATOM 4293 O O . GLY B 1 223 ? 131.404 32.897 68.647 1.00 21.66 1223 GLY Q O 1
ATOM 4294 N N . GLY B 1 224 ? 131.487 33.870 70.664 1.00 19.77 1224 GLY Q N 1
ATOM 4295 C CA . GLY B 1 224 ? 131.731 32.645 71.287 1.00 23.01 1224 GLY Q CA 1
ATOM 4296 C C . GLY B 1 224 ? 131.131 32.416 72.632 1.00 25.91 1224 GLY Q C 1
ATOM 4297 O O . GLY B 1 224 ? 130.826 33.329 73.397 1.00 28.66 1224 GLY Q O 1
ATOM 4298 N N . LEU B 1 225 ? 131.005 31.131 72.900 1.00 28.48 1225 LEU Q N 1
ATOM 4299 C CA . LEU B 1 225 ? 130.318 30.590 74.056 1.00 26.50 1225 LEU Q CA 1
ATOM 4300 C C . LEU B 1 225 ? 131.175 29.577 74.827 1.00 25.57 1225 LEU Q C 1
ATOM 4301 O O . LEU B 1 225 ? 131.754 28.640 74.266 1.00 26.37 1225 LEU Q O 1
ATOM 4306 N N . LYS B 1 226 ? 131.208 29.675 76.118 1.00 22.72 1226 LYS Q N 1
ATOM 4307 C CA . LYS B 1 226 ? 131.813 28.543 76.778 1.00 21.69 1226 LYS Q CA 1
ATOM 4308 C C . LYS B 1 226 ? 131.346 28.384 78.145 1.00 22.93 1226 LYS Q C 1
ATOM 4309 O O . LYS B 1 226 ? 130.772 29.284 78.685 1.00 22.21 1226 LYS Q O 1
ATOM 4315 N N . TYR B 1 227 ? 131.628 27.226 78.711 1.00 25.59 1227 TYR Q N 1
ATOM 4316 C CA . TYR B 1 227 ? 131.040 26.793 79.973 1.00 26.02 1227 TYR Q CA 1
ATOM 4317 C C . TYR B 1 227 ? 132.080 26.028 80.582 1.00 24.35 1227 TYR Q C 1
ATOM 4318 O O . TYR B 1 227 ? 132.398 24.962 80.081 1.00 22.74 1227 TYR Q O 1
ATOM 4327 N N . ASP B 1 228 ? 132.651 26.488 81.668 1.00 27.65 1228 ASP Q N 1
ATOM 4328 C CA . ASP B 1 228 ? 133.813 25.697 82.158 1.00 32.15 1228 ASP Q CA 1
ATOM 4329 C C . ASP B 1 228 ? 133.931 25.550 83.657 1.00 33.26 1228 ASP Q C 1
ATOM 4330 O O . ASP B 1 228 ? 134.254 26.547 84.304 1.00 33.66 1228 ASP Q O 1
ATOM 4335 N N . ALA B 1 229 ? 133.713 24.360 84.239 1.00 35.90 1229 ALA Q N 1
ATOM 4336 C CA . ALA B 1 229 ? 133.697 24.252 85.718 1.00 38.20 1229 ALA Q CA 1
ATOM 4337 C C . ALA B 1 229 ? 133.265 22.894 86.165 1.00 40.51 1229 ALA Q C 1
ATOM 4338 O O . ALA B 1 229 ? 132.392 22.269 85.503 1.00 40.81 1229 ALA Q O 1
ATOM 4340 N N . ASN B 1 230 ? 133.758 22.460 87.328 1.00 43.23 1230 ASN Q N 1
ATOM 4341 C CA . ASN B 1 230 ? 133.663 21.012 87.649 1.00 45.59 1230 ASN Q CA 1
ATOM 4342 C C . ASN B 1 230 ? 133.979 20.171 86.436 1.00 44.55 1230 ASN Q C 1
ATOM 4343 O O . ASN B 1 230 ? 133.044 19.713 85.764 1.00 48.51 1230 ASN Q O 1
ATOM 4348 N N . ASN B 1 231 ? 135.236 19.979 86.094 1.00 39.75 1231 ASN Q N 1
ATOM 4349 C CA . ASN B 1 231 ? 135.533 18.978 85.111 1.00 35.05 1231 ASN Q CA 1
ATOM 4350 C C . ASN B 1 231 ? 134.861 19.020 83.746 1.00 33.05 1231 ASN Q C 1
ATOM 4351 O O . ASN B 1 231 ? 135.196 18.220 82.837 1.00 36.00 1231 ASN Q O 1
ATOM 4356 N N . ILE B 1 232 ? 133.944 19.918 83.516 1.00 28.66 1232 ILE Q N 1
ATOM 4357 C CA . ILE B 1 232 ? 133.284 19.840 82.232 1.00 28.07 1232 ILE Q CA 1
ATOM 4358 C C . ILE B 1 232 ? 133.940 20.942 81.489 1.00 29.78 1232 ILE Q C 1
ATOM 4359 O O . ILE B 1 232 ? 134.176 22.027 82.086 1.00 30.31 1232 ILE Q O 1
ATOM 4364 N N . TYR B 1 233 ? 134.363 20.663 80.248 1.00 28.06 1233 TYR Q N 1
ATOM 4365 C CA . TYR B 1 233 ? 134.679 21.755 79.402 1.00 27.48 1233 TYR Q CA 1
ATOM 4366 C C . TYR B 1 233 ? 133.834 21.638 78.171 1.00 27.85 1233 TYR Q C 1
ATOM 4367 O O . TYR B 1 233 ? 133.983 20.700 77.427 1.00 31.52 1233 TYR Q O 1
ATOM 4376 N N . LEU B 1 234 ? 132.947 22.609 77.979 1.00 26.48 1234 LEU Q N 1
ATOM 4377 C CA . LEU B 1 234 ? 132.098 22.851 76.794 1.00 24.53 1234 LEU Q CA 1
ATOM 4378 C C . LEU B 1 234 ? 132.297 24.303 76.196 1.00 28.86 1234 LEU Q C 1
ATOM 4379 O O . LEU B 1 234 ? 132.257 25.387 76.930 1.00 26.51 1234 LEU Q O 1
ATOM 4384 N N . ALA B 1 235 ? 132.499 24.349 74.860 1.00 27.48 1235 ALA Q N 1
ATOM 4385 C CA . ALA B 1 235 ? 132.707 25.664 74.147 1.00 23.68 1235 ALA Q CA 1
ATOM 4386 C C . ALA B 1 235 ? 132.383 25.622 72.715 1.00 24.61 1235 ALA Q C 1
ATOM 4387 O O . ALA B 1 235 ? 132.492 24.555 72.064 1.00 23.75 1235 ALA Q O 1
ATOM 4389 N N . ALA B 1 236 ? 132.090 26.816 72.187 1.00 28.90 1236 ALA Q N 1
ATOM 4390 C CA . ALA B 1 236 ? 131.698 27.016 70.760 1.00 25.88 1236 ALA Q CA 1
ATOM 4391 C C . ALA B 1 236 ? 132.114 28.402 70.429 1.00 25.26 1236 ALA Q C 1
ATOM 4392 O O . ALA B 1 236 ? 132.025 29.342 71.255 1.00 22.97 1236 ALA Q O 1
ATOM 4394 N N . GLN B 1 237 ? 132.538 28.495 69.183 1.00 26.01 1237 GLN Q N 1
ATOM 4395 C CA . GLN B 1 237 ? 133.004 29.694 68.592 1.00 25.66 1237 GLN Q CA 1
ATOM 4396 C C . GLN B 1 237 ? 132.436 29.672 67.202 1.00 25.77 1237 GLN Q C 1
ATOM 4397 O O . GLN B 1 237 ? 132.422 28.603 66.486 1.00 23.72 1237 GLN Q O 1
ATOM 4403 N N . TYR B 1 238 ? 131.905 30.818 66.794 1.00 26.87 1238 TYR Q N 1
ATOM 4404 C CA . TYR B 1 238 ? 131.360 30.929 65.410 1.00 26.31 1238 TYR Q CA 1
ATOM 4405 C C . TYR B 1 238 ? 131.719 32.316 64.981 1.00 26.77 1238 TYR Q C 1
ATOM 4406 O O . TYR B 1 238 ? 131.610 33.338 65.744 1.00 23.23 1238 TYR Q O 1
ATOM 4415 N N . THR B 1 239 ? 132.192 32.282 63.749 1.00 26.07 1239 THR Q N 1
ATOM 4416 C CA . THR B 1 239 ? 132.779 33.428 63.156 1.00 31.10 1239 THR Q CA 1
ATOM 4417 C C . THR B 1 239 ? 132.867 33.270 61.718 1.00 31.47 1239 THR Q C 1
ATOM 4418 O O . THR B 1 239 ? 133.319 32.251 61.226 1.00 29.93 1239 THR Q O 1
ATOM 4422 N N . GLN B 1 240 ? 132.487 34.367 61.085 1.00 33.88 1240 GLN Q N 1
ATOM 4423 C CA . GLN B 1 240 ? 132.595 34.481 59.645 1.00 33.65 1240 GLN Q CA 1
ATOM 4424 C C . GLN B 1 240 ? 133.332 35.695 59.235 1.00 33.95 1240 GLN Q C 1
ATOM 4425 O O . GLN B 1 240 ? 133.153 36.864 59.782 1.00 38.22 1240 GLN Q O 1
ATOM 4431 N N . THR B 1 241 ? 134.028 35.391 58.149 1.00 28.08 1241 THR Q N 1
ATOM 4432 C CA . THR B 1 241 ? 135.070 36.166 57.730 1.00 25.57 1241 THR Q CA 1
ATOM 4433 C C . THR B 1 241 ? 134.728 36.623 56.333 1.00 27.92 1241 THR Q C 1
ATOM 4434 O O . THR B 1 241 ? 134.041 35.970 55.608 1.00 29.89 1241 THR Q O 1
ATOM 4438 N N . TYR B 1 242 ? 135.135 37.824 56.029 1.00 28.24 1242 TYR Q N 1
ATOM 4439 C CA . TYR B 1 242 ? 135.205 38.296 54.703 1.00 28.86 1242 TYR Q CA 1
ATOM 4440 C C . TYR B 1 242 ? 136.650 38.621 54.301 1.00 32.42 1242 TYR Q C 1
ATOM 4441 O O . TYR B 1 242 ? 137.362 39.488 54.979 1.00 33.52 1242 TYR Q O 1
ATOM 4450 N N . ASN B 1 243 ? 137.053 37.928 53.216 1.00 32.28 1243 ASN Q N 1
ATOM 4451 C CA . ASN B 1 243 ? 138.357 38.112 52.562 1.00 33.80 1243 ASN Q CA 1
ATOM 4452 C C . ASN B 1 243 ? 139.529 37.758 53.463 1.00 32.12 1243 ASN Q C 1
ATOM 4453 O O . ASN B 1 243 ? 140.541 38.390 53.389 1.00 32.76 1243 ASN Q O 1
ATOM 4458 N N . ALA B 1 244 ? 139.393 36.765 54.323 1.00 34.70 1244 ALA Q N 1
ATOM 4459 C CA . ALA B 1 244 ? 140.471 36.524 55.348 1.00 33.68 1244 ALA Q CA 1
ATOM 4460 C C . ALA B 1 244 ? 140.738 35.062 55.712 1.00 34.03 1244 ALA Q C 1
ATOM 4461 O O . ALA B 1 244 ? 141.617 34.795 56.512 1.00 33.58 1244 ALA Q O 1
ATOM 4463 N N . THR B 1 245 ? 139.988 34.101 55.153 1.00 33.23 1245 THR Q N 1
ATOM 4464 C CA . THR B 1 245 ? 140.290 32.713 55.453 1.00 30.28 1245 THR Q CA 1
ATOM 4465 C C . THR B 1 245 ? 141.148 32.104 54.342 1.00 29.29 1245 THR Q C 1
ATOM 4466 O O . THR B 1 245 ? 140.703 31.901 53.214 1.00 29.15 1245 THR Q O 1
ATOM 4470 N N . ARG B 1 246 ? 142.408 31.845 54.664 1.00 28.75 1246 ARG Q N 1
ATOM 4471 C CA . ARG B 1 246 ? 143.274 31.177 53.685 1.00 27.96 1246 ARG Q CA 1
ATOM 4472 C C . ARG B 1 246 ? 142.539 29.952 53.190 1.00 29.11 1246 ARG Q C 1
ATOM 4473 O O . ARG B 1 246 ? 142.025 29.209 54.049 1.00 33.52 1246 ARG Q O 1
ATOM 4481 N N . VAL B 1 247 ? 142.370 29.813 51.854 1.00 30.66 1247 VAL Q N 1
ATOM 4482 C CA . VAL B 1 247 ? 141.788 28.588 51.153 1.00 30.06 1247 VAL Q CA 1
ATOM 4483 C C . VAL B 1 247 ? 142.941 28.028 50.355 1.00 31.76 1247 VAL Q C 1
ATOM 4484 O O . VAL B 1 247 ? 143.217 28.414 49.240 1.00 34.07 1247 VAL Q O 1
ATOM 4486 N N . GLY B 1 248 ? 143.677 27.195 51.065 1.00 34.65 1248 GLY Q N 1
ATOM 4487 C CA . GLY B 1 248 ? 144.883 26.555 50.621 1.00 34.16 1248 GLY Q CA 1
ATOM 4488 C C . GLY B 1 248 ? 145.987 27.575 50.578 1.00 34.24 1248 GLY Q C 1
ATOM 4489 O O . GLY B 1 248 ? 146.320 28.290 51.563 1.00 27.71 1248 GLY Q O 1
ATOM 4490 N N . SER B 1 249 ? 146.543 27.589 49.368 1.00 37.03 1249 SER Q N 1
ATOM 4491 C CA . SER B 1 249 ? 147.534 28.524 48.955 1.00 35.11 1249 SER Q CA 1
ATOM 4492 C C . SER B 1 249 ? 146.869 29.159 47.819 1.00 32.90 1249 SER Q C 1
ATOM 4493 O O . SER B 1 249 ? 147.521 29.675 46.952 1.00 34.17 1249 SER Q O 1
ATOM 4496 N N . LEU B 1 250 ? 145.569 29.118 47.767 1.00 33.89 1250 LEU Q N 1
ATOM 4497 C CA . LEU B 1 250 ? 144.960 29.758 46.624 1.00 36.33 1250 LEU Q CA 1
ATOM 4498 C C . LEU B 1 250 ? 144.635 31.214 46.896 1.00 36.40 1250 LEU Q C 1
ATOM 4499 O O . LEU B 1 250 ? 143.952 31.812 46.120 1.00 34.16 1250 LEU Q O 1
ATOM 4504 N N . GLY B 1 251 ? 145.114 31.829 47.966 1.00 36.45 1251 GLY Q N 1
ATOM 4505 C CA . GLY B 1 251 ? 144.670 33.197 48.164 1.00 33.74 1251 GLY Q CA 1
ATOM 4506 C C . GLY B 1 251 ? 143.486 33.044 49.107 1.00 35.51 1251 GLY Q C 1
ATOM 4507 O O . GLY B 1 251 ? 143.305 31.994 49.742 1.00 34.62 1251 GLY Q O 1
ATOM 4508 N N . TRP B 1 252 ? 142.640 34.044 49.195 1.00 32.53 1252 TRP Q N 1
ATOM 4509 C CA . TRP B 1 252 ? 141.766 34.010 50.324 1.00 32.32 1252 TRP Q CA 1
ATOM 4510 C C . TRP B 1 252 ? 140.253 33.586 49.954 1.00 32.80 1252 TRP Q C 1
ATOM 4511 O O . TRP B 1 252 ? 139.960 33.189 48.812 1.00 33.37 1252 TRP Q O 1
ATOM 4516 N N . ALA B 1 253 ? 139.308 33.648 50.905 1.00 31.52 1253 ALA Q N 1
ATOM 4517 C CA . ALA B 1 253 ? 137.947 33.147 50.745 1.00 30.38 1253 ALA Q CA 1
ATOM 4518 C C . ALA B 1 253 ? 136.832 34.238 50.817 1.00 30.66 1253 ALA Q C 1
ATOM 4519 O O . ALA B 1 253 ? 136.475 34.619 51.885 1.00 35.73 1253 ALA Q O 1
ATOM 4521 N N . ASN B 1 254 ? 136.276 34.743 49.720 1.00 31.40 1254 ASN Q N 1
ATOM 4522 C CA . ASN B 1 254 ? 135.394 35.907 49.836 1.00 35.07 1254 ASN Q CA 1
ATOM 4523 C C . ASN B 1 254 ? 134.463 36.019 51.108 1.00 36.13 1254 ASN Q C 1
ATOM 4524 O O . ASN B 1 254 ? 134.438 37.045 51.819 1.00 37.08 1254 ASN Q O 1
ATOM 4529 N N . LYS B 1 255 ? 133.682 34.992 51.378 1.00 34.86 1255 LYS Q N 1
ATOM 4530 C CA . LYS B 1 255 ? 132.965 34.921 52.612 1.00 34.46 1255 LYS Q CA 1
ATOM 4531 C C . LYS B 1 255 ? 133.366 33.490 53.092 1.00 31.94 1255 LYS Q C 1
ATOM 4532 O O . LYS B 1 255 ? 133.719 32.620 52.267 1.00 33.54 1255 LYS Q O 1
ATOM 4538 N N . ALA B 1 256 ? 133.365 33.241 54.395 1.00 25.48 1256 ALA Q N 1
ATOM 4539 C CA . ALA B 1 256 ? 133.458 31.908 54.848 1.00 22.11 1256 ALA Q CA 1
ATOM 4540 C C . ALA B 1 256 ? 132.824 31.847 56.283 1.00 22.51 1256 ALA Q C 1
ATOM 4541 O O . ALA B 1 256 ? 132.919 32.823 57.130 1.00 18.31 1256 ALA Q O 1
ATOM 4543 N N . GLN B 1 257 ? 132.083 30.770 56.544 1.00 21.81 1257 GLN Q N 1
ATOM 4544 C CA . GLN B 1 257 ? 131.483 30.659 57.865 1.00 23.68 1257 GLN Q CA 1
ATOM 4545 C C . GLN B 1 257 ? 132.204 29.555 58.502 1.00 25.87 1257 GLN Q C 1
ATOM 4546 O O . GLN B 1 257 ? 132.281 28.391 57.899 1.00 25.76 1257 GLN Q O 1
ATOM 4552 N N . ASN B 1 258 ? 132.755 29.897 59.674 1.00 23.30 1258 ASN Q N 1
ATOM 4553 C CA . ASN B 1 258 ? 133.523 28.960 60.462 1.00 21.31 1258 ASN Q CA 1
ATOM 4554 C C . ASN B 1 258 ? 132.873 28.724 61.830 1.00 23.54 1258 ASN Q C 1
ATOM 4555 O O . ASN B 1 258 ? 132.637 29.682 62.670 1.00 19.85 1258 ASN Q O 1
ATOM 4560 N N . PHE B 1 259 ? 132.642 27.423 62.057 1.00 25.48 1259 PHE Q N 1
ATOM 4561 C CA . PHE B 1 259 ? 132.046 26.889 63.250 1.00 25.41 1259 PHE Q CA 1
ATOM 4562 C C . PHE B 1 259 ? 132.924 25.825 63.970 1.00 25.03 1259 PHE Q C 1
ATOM 4563 O O . PHE B 1 259 ? 133.480 24.998 63.288 1.00 25.41 1259 PHE Q O 1
ATOM 4571 N N . GLU B 1 260 ? 132.962 25.805 65.313 1.00 24.88 1260 GLU Q N 1
ATOM 4572 C CA . GLU B 1 260 ? 133.874 24.910 66.068 1.00 28.06 1260 GLU Q CA 1
ATOM 4573 C C . GLU B 1 260 ? 133.382 24.654 67.511 1.00 33.15 1260 GLU Q C 1
ATOM 4574 O O . GLU B 1 260 ? 133.325 25.592 68.379 1.00 35.65 1260 GLU Q O 1
ATOM 4580 N N . ALA B 1 261 ? 133.059 23.393 67.827 1.00 30.93 1261 ALA Q N 1
ATOM 4581 C CA . ALA B 1 261 ? 132.581 23.142 69.136 1.00 26.39 1261 ALA Q CA 1
ATOM 4582 C C . ALA B 1 261 ? 133.365 21.932 69.668 1.00 28.23 1261 ALA Q C 1
ATOM 4583 O O . ALA B 1 261 ? 133.654 20.924 68.889 1.00 26.02 1261 ALA Q O 1
ATOM 4585 N N . VAL B 1 262 ? 133.758 22.081 70.972 1.00 25.35 1262 VAL Q N 1
ATOM 4586 C CA . VAL B 1 262 ? 134.518 21.083 71.684 1.00 25.58 1262 VAL Q CA 1
ATOM 4587 C C . VAL B 1 262 ? 133.755 20.570 72.876 1.00 25.38 1262 VAL Q C 1
ATOM 4588 O O . VAL B 1 262 ? 133.040 21.363 73.539 1.00 27.23 1262 VAL Q O 1
ATOM 4592 N N . ALA B 1 263 ? 133.966 19.301 73.226 1.00 20.80 1263 ALA Q N 1
ATOM 4593 C CA . ALA B 1 263 ? 133.417 18.891 74.489 1.00 18.43 1263 ALA Q CA 1
ATOM 4594 C C . ALA B 1 263 ? 134.385 17.995 75.305 1.00 21.11 1263 ALA Q C 1
ATOM 4595 O O . ALA B 1 263 ? 135.121 17.054 74.766 1.00 19.44 1263 ALA Q O 1
ATOM 4597 N N . GLN B 1 264 ? 134.475 18.311 76.596 1.00 20.47 1264 GLN Q N 1
ATOM 4598 C CA . GLN B 1 264 ? 135.512 17.631 77.361 1.00 26.90 1264 GLN Q CA 1
ATOM 4599 C C . GLN B 1 264 ? 135.286 17.486 78.827 1.00 26.42 1264 GLN Q C 1
ATOM 4600 O O . GLN B 1 264 ? 134.697 18.338 79.524 1.00 23.98 1264 GLN Q O 1
ATOM 4606 N N . TYR B 1 265 ? 135.862 16.402 79.301 1.00 26.38 1265 TYR Q N 1
ATOM 4607 C CA . TYR B 1 265 ? 135.782 16.097 80.701 1.00 27.24 1265 TYR Q CA 1
ATOM 4608 C C . TYR B 1 265 ? 137.116 15.694 81.244 1.00 27.67 1265 TYR Q C 1
ATOM 4609 O O . TYR B 1 265 ? 137.804 14.739 80.745 1.00 26.71 1265 TYR Q O 1
ATOM 4618 N N . GLN B 1 266 ? 137.473 16.417 82.285 1.00 27.84 1266 GLN Q N 1
ATOM 4619 C CA . GLN B 1 266 ? 138.770 16.244 82.882 1.00 30.16 1266 GLN Q CA 1
ATOM 4620 C C . GLN B 1 266 ? 138.686 15.370 84.074 1.00 33.58 1266 GLN Q C 1
ATOM 4621 O O . GLN B 1 266 ? 138.220 15.812 85.070 1.00 36.34 1266 GLN Q O 1
ATOM 4627 N N . PHE B 1 267 ? 139.209 14.175 84.021 1.00 36.60 1267 PHE Q N 1
ATOM 4628 C CA . PHE B 1 267 ? 139.057 13.263 85.150 1.00 40.35 1267 PHE Q CA 1
ATOM 4629 C C . PHE B 1 267 ? 140.104 13.454 86.268 1.00 39.33 1267 PHE Q C 1
ATOM 4630 O O . PHE B 1 267 ? 141.302 13.601 86.018 1.00 34.19 1267 PHE Q O 1
ATOM 4638 N N . ASP B 1 268 ? 139.573 13.393 87.492 1.00 40.61 1268 ASP Q N 1
ATOM 4639 C CA . ASP B 1 268 ? 140.267 13.415 88.805 1.00 39.38 1268 ASP Q CA 1
ATOM 4640 C C . ASP B 1 268 ? 141.573 12.638 88.628 1.00 33.36 1268 ASP Q C 1
ATOM 4641 O O . ASP B 1 268 ? 142.571 13.155 89.008 1.00 27.92 1268 ASP Q O 1
ATOM 4646 N N . PHE B 1 269 ? 141.582 11.437 88.040 1.00 32.51 1269 PHE Q N 1
ATOM 4647 C CA . PHE B 1 269 ? 142.892 10.706 87.780 1.00 34.63 1269 PHE Q CA 1
ATOM 4648 C C . PHE B 1 269 ? 143.745 11.134 86.569 1.00 37.86 1269 PHE Q C 1
ATOM 4649 O O . PHE B 1 269 ? 144.945 10.772 86.530 1.00 42.73 1269 PHE Q O 1
ATOM 4657 N N . GLY B 1 270 ? 143.195 11.843 85.575 1.00 38.02 1270 GLY Q N 1
ATOM 4658 C CA . GLY B 1 270 ? 144.128 12.470 84.638 1.00 38.54 1270 GLY Q CA 1
ATOM 4659 C C . GLY B 1 270 ? 143.767 12.360 83.171 1.00 39.10 1270 GLY Q C 1
ATOM 4660 O O . GLY B 1 270 ? 144.405 12.988 82.307 1.00 42.70 1270 GLY Q O 1
ATOM 4661 N N . LEU B 1 271 ? 142.748 11.567 82.855 1.00 35.86 1271 LEU Q N 1
ATOM 4662 C CA . LEU B 1 271 ? 142.555 11.259 81.460 1.00 30.19 1271 LEU Q CA 1
ATOM 4663 C C . LEU B 1 271 ? 141.508 12.297 81.231 1.00 30.14 1271 LEU Q C 1
ATOM 4664 O O . LEU B 1 271 ? 140.947 12.813 82.199 1.00 29.09 1271 LEU Q O 1
ATOM 4669 N N . ARG B 1 272 ? 141.331 12.662 79.969 1.00 28.91 1272 ARG Q N 1
ATOM 4670 C CA . ARG B 1 272 ? 140.597 13.843 79.591 1.00 26.78 1272 ARG Q CA 1
ATOM 4671 C C . ARG B 1 272 ? 140.270 13.659 78.149 1.00 25.64 1272 ARG Q C 1
ATOM 4672 O O . ARG B 1 272 ? 141.044 14.128 77.279 1.00 29.90 1272 ARG Q O 1
ATOM 4680 N N . PRO B 1 273 ? 139.132 12.992 77.869 1.00 24.14 1273 PRO Q N 1
ATOM 4681 C CA . PRO B 1 273 ? 138.645 12.739 76.509 1.00 20.19 1273 PRO Q CA 1
ATOM 4682 C C . PRO B 1 273 ? 138.164 14.072 75.952 1.00 24.32 1273 PRO Q C 1
ATOM 4683 O O . PRO B 1 273 ? 137.710 15.045 76.765 1.00 21.09 1273 PRO Q O 1
ATOM 4687 N N . SER B 1 274 ? 138.261 14.191 74.606 1.00 22.34 1274 SER Q N 1
ATOM 4688 C CA . SER B 1 274 ? 137.552 15.369 74.021 1.00 23.46 1274 SER Q CA 1
ATOM 4689 C C . SER B 1 274 ? 136.815 14.873 72.843 1.00 21.43 1274 SER Q C 1
ATOM 4690 O O . SER B 1 274 ? 137.222 13.873 72.305 1.00 23.05 1274 SER Q O 1
ATOM 4693 N N . LEU B 1 275 ? 135.740 15.534 72.458 1.00 18.87 1275 LEU Q N 1
ATOM 4694 C CA . LEU B 1 275 ? 134.991 15.244 71.256 1.00 17.67 1275 LEU Q CA 1
ATOM 4695 C C . LEU B 1 275 ? 134.773 16.667 70.594 1.00 22.19 1275 LEU Q C 1
ATOM 4696 O O . LEU B 1 275 ? 134.537 17.696 71.340 1.00 26.31 1275 LEU Q O 1
ATOM 4701 N N . ALA B 1 276 ? 134.960 16.815 69.268 1.00 18.14 1276 ALA Q N 1
ATOM 4702 C CA . ALA B 1 276 ? 134.834 18.179 68.648 1.00 18.22 1276 ALA Q CA 1
ATOM 4703 C C . ALA B 1 276 ? 134.369 18.166 67.265 1.00 23.24 1276 ALA Q C 1
ATOM 4704 O O . ALA B 1 276 ? 134.672 17.258 66.486 1.00 30.03 1276 ALA Q O 1
ATOM 4706 N N . TYR B 1 277 ? 133.698 19.203 66.894 1.00 23.13 1277 TYR Q N 1
ATOM 4707 C CA . TYR B 1 277 ? 133.343 19.290 65.534 1.00 27.64 1277 TYR Q CA 1
ATOM 4708 C C . TYR B 1 277 ? 133.985 20.530 65.080 1.00 28.19 1277 TYR Q C 1
ATOM 4709 O O . TYR B 1 277 ? 134.005 21.492 65.830 1.00 31.65 1277 TYR Q O 1
ATOM 4718 N N . LEU B 1 278 ? 134.478 20.568 63.857 1.00 25.30 1278 LEU Q N 1
ATOM 4719 C CA . LEU B 1 278 ? 134.811 21.885 63.290 1.00 28.06 1278 LEU Q CA 1
ATOM 4720 C C . LEU B 1 278 ? 134.498 21.881 61.820 1.00 32.48 1278 LEU Q C 1
ATOM 4721 O O . LEU B 1 278 ? 134.637 20.797 61.129 1.00 34.78 1278 LEU Q O 1
ATOM 4726 N N . GLN B 1 279 ? 134.119 23.081 61.334 1.00 31.53 1279 GLN Q N 1
ATOM 4727 C CA . GLN B 1 279 ? 134.090 23.225 59.929 1.00 31.24 1279 GLN Q CA 1
ATOM 4728 C C . GLN B 1 279 ? 134.204 24.595 59.428 1.00 30.92 1279 GLN Q C 1
ATOM 4729 O O . GLN B 1 279 ? 134.003 25.525 60.168 1.00 29.92 1279 GLN Q O 1
ATOM 4735 N N . SER B 1 280 ? 134.569 24.696 58.151 1.00 30.93 1280 SER Q N 1
ATOM 4736 C CA . SER B 1 280 ? 134.634 25.948 57.480 1.00 33.20 1280 SER Q CA 1
ATOM 4737 C C . SER B 1 280 ? 134.069 25.905 56.095 1.00 36.46 1280 SER Q C 1
ATOM 4738 O O . SER B 1 280 ? 134.617 25.207 55.189 1.00 35.85 1280 SER Q O 1
ATOM 4741 N N . LYS B 1 281 ? 133.005 26.694 55.914 1.00 40.09 1281 LYS Q N 1
ATOM 4742 C CA . LYS B 1 281 ? 132.222 26.689 54.654 1.00 40.23 1281 LYS Q CA 1
ATOM 4743 C C . LYS B 1 281 ? 132.585 27.927 53.888 1.00 42.31 1281 LYS Q C 1
ATOM 4744 O O . LYS B 1 281 ? 132.311 29.093 54.350 1.00 42.88 1281 LYS Q O 1
ATOM 4750 N N . GLY B 1 282 ? 133.278 27.699 52.769 1.00 40.21 1282 GLY Q N 1
ATOM 4751 C CA . GLY B 1 282 ? 133.570 28.769 51.853 1.00 38.43 1282 GLY Q CA 1
ATOM 4752 C C . GLY B 1 282 ? 132.340 29.228 51.087 1.00 40.33 1282 GLY Q C 1
ATOM 4753 O O . GLY B 1 282 ? 131.673 28.435 50.416 1.00 43.30 1282 GLY Q O 1
ATOM 4754 N N . LYS B 1 283 ? 132.006 30.499 51.213 1.00 39.69 1283 LYS Q N 1
ATOM 4755 C CA . LYS B 1 283 ? 130.846 31.006 50.485 1.00 40.24 1283 LYS Q CA 1
ATOM 4756 C C . LYS B 1 283 ? 131.312 31.726 49.253 1.00 42.97 1283 LYS Q C 1
ATOM 4757 O O . LYS B 1 283 ? 132.472 32.124 49.180 1.00 44.55 1283 LYS Q O 1
ATOM 4763 N N . ASN B 1 284 ? 130.414 31.878 48.274 1.00 46.04 1284 ASN Q N 1
ATOM 4764 C CA . ASN B 1 284 ? 130.772 32.501 46.972 1.00 44.25 1284 ASN Q CA 1
ATOM 4765 C C . ASN B 1 284 ? 132.298 32.652 46.687 1.00 38.60 1284 ASN Q C 1
ATOM 4766 O O . ASN B 1 284 ? 132.844 33.770 46.810 1.00 36.36 1284 ASN Q O 1
ATOM 4771 N N . LEU B 1 285 ? 132.972 31.540 46.352 1.00 32.66 1285 LEU Q N 1
ATOM 4772 C CA . LEU B 1 285 ? 134.407 31.583 46.181 1.00 31.91 1285 LEU Q CA 1
ATOM 4773 C C . LEU B 1 285 ? 134.643 32.099 44.821 1.00 34.00 1285 LEU Q C 1
ATOM 4774 O O . LEU B 1 285 ? 133.713 32.064 44.000 1.00 37.01 1285 LEU Q O 1
ATOM 4779 N N . GLY B 1 286 ? 135.863 32.530 44.517 1.00 32.71 1286 GLY Q N 1
ATOM 4780 C CA . GLY B 1 286 ? 136.045 32.787 43.095 1.00 36.95 1286 GLY Q CA 1
ATOM 4781 C C . GLY B 1 286 ? 135.992 31.588 42.054 1.00 35.89 1286 GLY Q C 1
ATOM 4782 O O . GLY B 1 286 ? 135.446 30.524 42.266 1.00 24.54 1286 GLY Q O 1
ATOM 4783 N N . ARG B 1 287 ? 136.544 31.901 40.880 1.00 42.27 1287 ARG Q N 1
ATOM 4784 C CA . ARG B 1 287 ? 137.364 30.996 40.042 1.00 43.30 1287 ARG Q CA 1
ATOM 4785 C C . ARG B 1 287 ? 136.800 29.571 39.904 1.00 44.15 1287 ARG Q C 1
ATOM 4786 O O . ARG B 1 287 ? 137.540 28.560 40.052 1.00 40.08 1287 ARG Q O 1
ATOM 4794 N N . GLY B 1 288 ? 135.487 29.537 39.537 1.00 44.99 1288 GLY Q N 1
ATOM 4795 C CA . GLY B 1 288 ? 134.683 28.283 39.553 1.00 44.86 1288 GLY Q CA 1
ATOM 4796 C C . GLY B 1 288 ? 134.401 27.953 41.018 1.00 42.98 1288 GLY Q C 1
ATOM 4797 O O . GLY B 1 288 ? 134.254 28.855 41.813 1.00 51.41 1288 GLY Q O 1
ATOM 4798 N N . TYR B 1 289 ? 134.312 26.727 41.433 1.00 35.20 1289 TYR Q N 1
ATOM 4799 C CA . TYR B 1 289 ? 134.313 26.520 42.912 1.00 37.60 1289 TYR Q CA 1
ATOM 4800 C C . TYR B 1 289 ? 133.087 26.870 43.696 1.00 40.41 1289 TYR Q C 1
ATOM 4801 O O . TYR B 1 289 ? 132.462 25.936 44.342 1.00 48.60 1289 TYR Q O 1
ATOM 4810 N N . ASP B 1 290 ? 132.747 28.138 43.796 1.00 38.22 1290 ASP Q N 1
ATOM 4811 C CA . ASP B 1 290 ? 131.389 28.368 44.310 1.00 44.25 1290 ASP Q CA 1
ATOM 4812 C C . ASP B 1 290 ? 131.137 28.312 45.854 1.00 44.33 1290 ASP Q C 1
ATOM 4813 O O . ASP B 1 290 ? 131.693 29.155 46.597 1.00 48.69 1290 ASP Q O 1
ATOM 4818 N N . ASP B 1 291 ? 130.249 27.398 46.307 1.00 36.53 1291 ASP Q N 1
ATOM 4819 C CA . ASP B 1 291 ? 130.140 27.230 47.674 1.00 35.37 1291 ASP Q CA 1
ATOM 4820 C C . ASP B 1 291 ? 130.957 26.031 47.833 1.00 34.60 1291 ASP Q C 1
ATOM 4821 O O . ASP B 1 291 ? 131.059 25.306 46.878 1.00 34.93 1291 ASP Q O 1
ATOM 4826 N N . GLU B 1 292 ? 131.745 25.965 48.905 1.00 34.24 1292 GLU Q N 1
ATOM 4827 C CA . GLU B 1 292 ? 132.741 24.887 49.077 1.00 36.93 1292 GLU Q CA 1
ATOM 4828 C C . GLU B 1 292 ? 133.531 24.794 50.418 1.00 35.34 1292 GLU Q C 1
ATOM 4829 O O . GLU B 1 292 ? 134.140 25.795 50.869 1.00 36.50 1292 GLU Q O 1
ATOM 4835 N N . ASP B 1 293 ? 133.545 23.593 51.000 1.00 30.58 1293 ASP Q N 1
ATOM 4836 C CA . ASP B 1 293 ? 134.061 23.385 52.308 1.00 27.18 1293 ASP Q CA 1
ATOM 4837 C C . ASP B 1 293 ? 135.570 23.355 52.401 1.00 27.77 1293 ASP Q C 1
ATOM 4838 O O . ASP B 1 293 ? 136.209 22.541 51.749 1.00 27.51 1293 ASP Q O 1
ATOM 4843 N N . ILE B 1 294 ? 136.114 24.228 53.267 1.00 26.74 1294 ILE Q N 1
ATOM 4844 C CA . ILE B 1 294 ? 137.583 24.527 53.427 1.00 25.77 1294 ILE Q CA 1
ATOM 4845 C C . ILE B 1 294 ? 138.183 23.524 54.448 1.00 30.14 1294 ILE Q C 1
ATOM 4846 O O . ILE B 1 294 ? 139.394 23.144 54.439 1.00 33.71 1294 ILE Q O 1
ATOM 4851 N N . LEU B 1 295 ? 137.292 23.104 55.332 1.00 27.27 1295 LEU Q N 1
ATOM 4852 C CA . LEU B 1 295 ? 137.665 22.198 56.374 1.00 27.66 1295 LEU Q CA 1
ATOM 4853 C C . LEU B 1 295 ? 136.396 21.654 56.849 1.00 29.89 1295 LEU Q C 1
ATOM 4854 O O . LEU B 1 295 ? 135.435 22.397 56.965 1.00 33.19 1295 LEU Q O 1
ATOM 4859 N N . LYS B 1 296 ? 136.416 20.382 57.181 1.00 30.01 1296 LYS Q N 1
ATOM 4860 C CA . LYS B 1 296 ? 135.250 19.742 57.751 1.00 28.79 1296 LYS Q CA 1
ATOM 4861 C C . LYS B 1 296 ? 135.670 18.450 58.439 1.00 28.16 1296 LYS Q C 1
ATOM 4862 O O . LYS B 1 296 ? 136.203 17.558 57.817 1.00 25.74 1296 LYS Q O 1
ATOM 4868 N N . TYR B 1 297 ? 135.494 18.344 59.749 1.00 28.51 1297 TYR Q N 1
ATOM 4869 C CA . TYR B 1 297 ? 136.064 17.121 60.403 1.00 27.32 1297 TYR Q CA 1
ATOM 4870 C C . TYR B 1 297 ? 135.592 16.932 61.833 1.00 26.57 1297 TYR Q C 1
ATOM 4871 O O . TYR B 1 297 ? 135.223 17.884 62.500 1.00 25.40 1297 TYR Q O 1
ATOM 4880 N N . VAL B 1 298 ? 135.538 15.691 62.273 1.00 26.33 1298 VAL Q N 1
ATOM 4881 C CA . VAL B 1 298 ? 135.085 15.477 63.628 1.00 25.72 1298 VAL Q CA 1
ATOM 4882 C C . VAL B 1 298 ? 136.296 15.128 64.249 1.00 25.96 1298 VAL Q C 1
ATOM 4883 O O . VAL B 1 298 ? 137.069 14.226 63.767 1.00 28.22 1298 VAL Q O 1
ATOM 4887 N N . ASP B 1 299 ? 136.494 15.778 65.354 1.00 25.31 1299 ASP Q N 1
ATOM 4888 C CA . ASP B 1 299 ? 137.686 15.361 66.081 1.00 28.37 1299 ASP Q CA 1
ATOM 4889 C C . ASP B 1 299 ? 137.321 14.415 67.229 1.00 28.34 1299 ASP Q C 1
ATOM 4890 O O . ASP B 1 299 ? 136.421 14.713 68.000 1.00 32.86 1299 ASP Q O 1
ATOM 4895 N N . VAL B 1 300 ? 138.076 13.351 67.386 1.00 23.64 1300 VAL Q N 1
ATOM 4896 C CA . VAL B 1 300 ? 137.910 12.445 68.533 1.00 23.14 1300 VAL Q CA 1
ATOM 4897 C C . VAL B 1 300 ? 139.302 12.138 69.096 1.00 22.59 1300 VAL Q C 1
ATOM 4898 O O . VAL B 1 300 ? 140.236 11.766 68.375 1.00 19.62 1300 VAL Q O 1
ATOM 4902 N N . GLY B 1 301 ? 139.446 12.237 70.387 1.00 19.52 1301 GLY Q N 1
ATOM 4903 C CA . GLY B 1 301 ? 140.729 12.035 70.905 1.00 22.38 1301 GLY Q CA 1
ATOM 4904 C C . GLY B 1 301 ? 140.779 12.227 72.406 1.00 28.25 1301 GLY Q C 1
ATOM 4905 O O . GLY B 1 301 ? 139.777 12.760 73.096 1.00 30.66 1301 GLY Q O 1
ATOM 4906 N N . ALA B 1 302 ? 141.943 11.832 72.946 1.00 23.71 1302 ALA Q N 1
ATOM 4907 C CA . ALA B 1 302 ? 142.077 12.069 74.313 1.00 23.00 1302 ALA Q CA 1
ATOM 4908 C C . ALA B 1 302 ? 143.480 12.220 74.609 1.00 24.70 1302 ALA Q C 1
ATOM 4909 O O . ALA B 1 302 ? 144.269 11.762 73.767 1.00 29.06 1302 ALA Q O 1
ATOM 4911 N N . THR B 1 303 ? 143.752 12.882 75.751 1.00 22.44 1303 THR Q N 1
ATOM 4912 C CA . THR B 1 303 ? 145.099 13.061 76.377 1.00 22.77 1303 THR Q CA 1
ATOM 4913 C C . THR B 1 303 ? 145.055 12.565 77.892 1.00 22.32 1303 THR Q C 1
ATOM 4914 O O . THR B 1 303 ? 143.965 12.490 78.490 1.00 19.41 1303 THR Q O 1
ATOM 4918 N N . TYR B 1 304 ? 146.217 12.288 78.492 1.00 23.00 1304 TYR Q N 1
ATOM 4919 C CA . TYR B 1 304 ? 146.264 11.703 79.813 1.00 26.46 1304 TYR Q CA 1
ATOM 4920 C C . TYR B 1 304 ? 147.353 12.436 80.594 1.00 28.21 1304 TYR Q C 1
ATOM 4921 O O . TYR B 1 304 ? 148.501 12.338 80.168 1.00 32.28 1304 TYR Q O 1
ATOM 4930 N N . TYR B 1 305 ? 147.085 13.151 81.700 1.00 26.04 1305 TYR Q N 1
ATOM 4931 C CA . TYR B 1 305 ? 148.247 13.776 82.387 1.00 28.25 1305 TYR Q CA 1
ATOM 4932 C C . TYR B 1 305 ? 148.932 12.934 83.482 1.00 29.40 1305 TYR Q C 1
ATOM 4933 O O . TYR B 1 305 ? 148.396 12.699 84.566 1.00 30.60 1305 TYR Q O 1
ATOM 4942 N N . PHE B 1 306 ? 150.152 12.475 83.249 1.00 28.80 1306 PHE Q N 1
ATOM 4943 C CA . PHE B 1 306 ? 150.838 11.829 84.393 1.00 28.06 1306 PHE Q CA 1
ATOM 4944 C C . PHE B 1 306 ? 150.898 12.829 85.538 1.00 30.68 1306 PHE Q C 1
ATOM 4945 O O . PHE B 1 306 ? 150.493 12.511 86.660 1.00 33.44 1306 PHE Q O 1
ATOM 4953 N N . ASN B 1 307 ? 151.373 14.044 85.259 1.00 30.68 1307 ASN Q N 1
ATOM 4954 C CA . ASN B 1 307 ? 151.270 15.065 86.238 1.00 29.76 1307 ASN Q CA 1
ATOM 4955 C C . ASN B 1 307 ? 151.293 16.364 85.531 1.00 30.33 1307 ASN Q C 1
ATOM 4956 O O . ASN B 1 307 ? 150.996 16.366 84.340 1.00 28.25 1307 ASN Q O 1
ATOM 4961 N N . LYS B 1 308 ? 151.549 17.481 86.215 1.00 31.53 1308 LYS Q N 1
ATOM 4962 C CA . LYS B 1 308 ? 151.483 18.720 85.429 1.00 34.31 1308 LYS Q CA 1
ATOM 4963 C C . LYS B 1 308 ? 152.779 19.032 84.817 1.00 33.45 1308 LYS Q C 1
ATOM 4964 O O . LYS B 1 308 ? 153.220 20.083 84.985 1.00 39.56 1308 LYS Q O 1
ATOM 4970 N N . ASN B 1 309 ? 153.391 18.115 84.106 1.00 33.21 1309 ASN Q N 1
ATOM 4971 C CA . ASN B 1 309 ? 154.820 18.196 83.764 1.00 31.66 1309 ASN Q CA 1
ATOM 4972 C C . ASN B 1 309 ? 155.152 17.189 82.632 1.00 33.07 1309 ASN Q C 1
ATOM 4973 O O . ASN B 1 309 ? 156.236 17.297 82.040 1.00 34.20 1309 ASN Q O 1
ATOM 4978 N N . MET B 1 310 ? 154.207 16.245 82.368 1.00 29.86 1310 MET Q N 1
ATOM 4979 C CA . MET B 1 310 ? 154.337 15.091 81.453 1.00 25.92 1310 MET Q CA 1
ATOM 4980 C C . MET B 1 310 ? 153.015 14.495 81.122 1.00 24.36 1310 MET Q C 1
ATOM 4981 O O . MET B 1 310 ? 152.128 14.553 81.919 1.00 26.13 1310 MET Q O 1
ATOM 4986 N N . SER B 1 311 ? 152.901 13.797 80.009 1.00 24.34 1311 SER Q N 1
ATOM 4987 C CA . SER B 1 311 ? 151.589 13.258 79.588 1.00 24.21 1311 SER Q CA 1
ATOM 4988 C C . SER B 1 311 ? 151.663 12.700 78.151 1.00 27.07 1311 SER Q C 1
ATOM 4989 O O . SER B 1 311 ? 152.667 12.967 77.349 1.00 28.99 1311 SER Q O 1
ATOM 4992 N N . THR B 1 312 ? 150.602 11.974 77.815 1.00 24.61 1312 THR Q N 1
ATOM 4993 C CA . THR B 1 312 ? 150.456 11.430 76.489 1.00 24.52 1312 THR Q CA 1
ATOM 4994 C C . THR B 1 312 ? 149.148 11.778 75.995 1.00 28.09 1312 THR Q C 1
ATOM 4995 O O . THR B 1 312 ? 148.261 12.099 76.849 1.00 29.62 1312 THR Q O 1
ATOM 4999 N N . TYR B 1 313 ? 149.039 11.759 74.637 1.00 27.92 1313 TYR Q N 1
ATOM 5000 C CA . TYR B 1 313 ? 147.755 11.994 73.974 1.00 28.81 1313 TYR Q CA 1
ATOM 5001 C C . TYR B 1 313 ? 147.643 11.193 72.790 1.00 27.38 1313 TYR Q C 1
ATOM 5002 O O . TYR B 1 313 ? 148.643 10.768 72.277 1.00 31.61 1313 TYR Q O 1
ATOM 5011 N N . VAL B 1 314 ? 146.385 10.945 72.445 1.00 24.84 1314 VAL Q N 1
ATOM 5012 C CA . VAL B 1 314 ? 145.908 10.424 71.165 1.00 22.22 1314 VAL Q CA 1
ATOM 5013 C C . VAL B 1 314 ? 145.009 11.439 70.461 1.00 20.70 1314 VAL Q C 1
ATOM 5014 O O . VAL B 1 314 ? 144.177 12.173 71.102 1.00 18.04 1314 VAL Q O 1
ATOM 5018 N N . ASP B 1 315 ? 145.139 11.439 69.142 1.00 16.51 1315 ASP Q N 1
ATOM 5019 C CA . ASP B 1 315 ? 144.254 12.268 68.463 1.00 18.02 1315 ASP Q CA 1
ATOM 5020 C C . ASP B 1 315 ? 143.936 11.752 67.120 1.00 20.52 1315 ASP Q C 1
ATOM 5021 O O . ASP B 1 315 ? 144.751 11.176 66.434 1.00 25.01 1315 ASP Q O 1
ATOM 5026 N N . TYR B 1 316 ? 142.675 11.932 66.776 1.00 23.61 1316 TYR Q N 1
ATOM 5027 C CA . TYR B 1 316 ? 142.078 11.274 65.632 1.00 25.32 1316 TYR Q CA 1
ATOM 5028 C C . TYR B 1 316 ? 141.093 12.175 64.833 1.00 25.52 1316 TYR Q C 1
ATOM 5029 O O . TYR B 1 316 ? 139.931 12.397 65.237 1.00 23.23 1316 TYR Q O 1
ATOM 5038 N N . LYS B 1 317 ? 141.617 12.741 63.727 1.00 25.84 1317 LYS Q N 1
ATOM 5039 C CA . LYS B 1 317 ? 140.828 13.640 62.860 1.00 27.60 1317 LYS Q CA 1
ATOM 5040 C C . LYS B 1 317 ? 140.164 12.746 61.904 1.00 27.13 1317 LYS Q C 1
ATOM 5041 O O . LYS B 1 317 ? 140.833 12.098 61.105 1.00 25.37 1317 LYS Q O 1
ATOM 5047 N N . ILE B 1 318 ? 138.847 12.652 62.054 1.00 27.14 1318 ILE Q N 1
ATOM 5048 C CA . ILE B 1 318 ? 137.981 11.889 61.112 1.00 26.07 1318 ILE Q CA 1
ATOM 5049 C C . ILE B 1 318 ? 137.573 12.934 60.068 1.00 28.45 1318 ILE Q C 1
ATOM 5050 O O . ILE B 1 318 ? 136.799 13.929 60.331 1.00 28.65 1318 ILE Q O 1
ATOM 5055 N N . ASN B 1 319 ? 138.159 12.765 58.906 1.00 24.42 1319 ASN Q N 1
ATOM 5056 C CA . ASN B 1 319 ? 138.237 13.938 58.107 1.00 24.82 1319 ASN Q CA 1
ATOM 5057 C C . ASN B 1 319 ? 137.094 14.079 57.142 1.00 26.92 1319 ASN Q C 1
ATOM 5058 O O . ASN B 1 319 ? 137.052 13.493 56.099 1.00 31.61 1319 ASN Q O 1
ATOM 5063 N N . LEU B 1 320 ? 136.148 14.932 57.440 1.00 29.38 1320 LEU Q N 1
ATOM 5064 C CA . LEU B 1 320 ? 134.909 14.822 56.693 1.00 28.74 1320 LEU Q CA 1
ATOM 5065 C C . LEU B 1 320 ? 134.867 15.395 55.272 1.00 28.96 1320 LEU Q C 1
ATOM 5066 O O . LEU B 1 320 ? 133.780 15.468 54.731 1.00 34.68 1320 LEU Q O 1
ATOM 5071 N N . LEU B 1 321 ? 135.978 15.800 54.665 1.00 28.73 1321 LEU Q N 1
ATOM 5072 C CA . LEU B 1 321 ? 135.933 16.365 53.274 1.00 30.74 1321 LEU Q CA 1
ATOM 5073 C C . LEU B 1 321 ? 136.205 15.415 52.034 1.00 32.16 1321 LEU Q C 1
ATOM 5074 O O . LEU B 1 321 ? 137.208 14.680 52.041 1.00 37.85 1321 LEU Q O 1
ATOM 5079 N N . ASP B 1 322 ? 135.440 15.484 50.964 1.00 33.53 1322 ASP Q N 1
ATOM 5080 C CA . ASP B 1 322 ? 135.865 14.822 49.638 1.00 38.88 1322 ASP Q CA 1
ATOM 5081 C C . ASP B 1 322 ? 137.062 15.428 48.782 1.00 39.09 1322 ASP Q C 1
ATOM 5082 O O . ASP B 1 322 ? 137.093 16.632 48.584 1.00 41.89 1322 ASP Q O 1
ATOM 5087 N N . ASP B 1 323 ? 138.000 14.637 48.283 1.00 33.24 1323 ASP Q N 1
ATOM 5088 C CA . ASP B 1 323 ? 138.748 15.074 47.139 1.00 30.62 1323 ASP Q CA 1
ATOM 5089 C C . ASP B 1 323 ? 138.079 15.772 45.908 1.00 34.07 1323 ASP Q C 1
ATOM 5090 O O . ASP B 1 323 ? 137.107 15.246 45.362 1.00 36.83 1323 ASP Q O 1
ATOM 5095 N N . ASN B 1 324 ? 138.592 16.889 45.373 1.00 34.39 1324 ASN Q N 1
ATOM 5096 C CA . ASN B 1 324 ? 138.024 17.530 44.079 1.00 32.32 1324 ASN Q CA 1
ATOM 5097 C C . ASN B 1 324 ? 138.917 18.550 43.391 1.00 31.48 1324 ASN Q C 1
ATOM 5098 O O . ASN B 1 324 ? 139.850 19.016 44.057 1.00 29.10 1324 ASN Q O 1
ATOM 5103 N N . GLN B 1 325 ? 138.667 18.964 42.133 1.00 33.00 1325 GLN Q N 1
ATOM 5104 C CA . GLN B 1 325 ? 139.785 19.753 41.577 1.00 36.28 1325 GLN Q CA 1
ATOM 5105 C C . GLN B 1 325 ? 139.955 20.911 42.618 1.00 38.20 1325 GLN Q C 1
ATOM 5106 O O . GLN B 1 325 ? 141.067 21.476 42.744 1.00 37.83 1325 GLN Q O 1
ATOM 5108 N N . PHE B 1 326 ? 138.935 21.094 43.496 1.00 34.63 1326 PHE Q N 1
ATOM 5109 C CA . PHE B 1 326 ? 139.025 22.063 44.628 1.00 30.66 1326 PHE Q CA 1
ATOM 5110 C C . PHE B 1 326 ? 140.073 21.852 45.669 1.00 30.26 1326 PHE Q C 1
ATOM 5111 O O . PHE B 1 326 ? 140.922 22.657 45.892 1.00 28.24 1326 PHE Q O 1
ATOM 5119 N N . THR B 1 327 ? 139.937 20.780 46.387 1.00 32.28 1327 THR Q N 1
ATOM 5120 C CA . THR B 1 327 ? 140.748 20.627 47.554 1.00 35.05 1327 THR Q CA 1
ATOM 5121 C C . THR B 1 327 ? 142.176 20.486 47.013 1.00 37.33 1327 THR Q C 1
ATOM 5122 O O . THR B 1 327 ? 143.071 21.354 47.167 1.00 38.19 1327 THR Q O 1
ATOM 5126 N N . ARG B 1 328 ? 142.357 19.388 46.318 1.00 40.23 1328 ARG Q N 1
ATOM 5127 C CA . ARG B 1 328 ? 143.461 19.265 45.350 1.00 39.84 1328 ARG Q CA 1
ATOM 5128 C C . ARG B 1 328 ? 143.966 20.693 44.816 1.00 37.18 1328 ARG Q C 1
ATOM 5129 O O . ARG B 1 328 ? 145.097 21.059 44.921 1.00 32.13 1328 ARG Q O 1
ATOM 5137 N N . ASP B 1 329 ? 143.124 21.540 44.275 1.00 37.71 1329 ASP Q N 1
ATOM 5138 C CA . ASP B 1 329 ? 143.709 22.829 43.902 1.00 36.55 1329 ASP Q CA 1
ATOM 5139 C C . ASP B 1 329 ? 144.440 23.470 44.960 1.00 31.43 1329 ASP Q C 1
ATOM 5140 O O . ASP B 1 329 ? 145.599 23.730 44.766 1.00 31.49 1329 ASP Q O 1
ATOM 5145 N N . ALA B 1 330 ? 143.692 23.812 45.998 1.00 30.91 1330 ALA Q N 1
ATOM 5146 C CA . ALA B 1 330 ? 144.170 24.415 47.252 1.00 33.90 1330 ALA Q CA 1
ATOM 5147 C C . ALA B 1 330 ? 145.260 23.635 48.050 1.00 34.04 1330 ALA Q C 1
ATOM 5148 O O . ALA B 1 330 ? 146.026 24.258 48.836 1.00 33.58 1330 ALA Q O 1
ATOM 5150 N N . GLY B 1 331 ? 145.311 22.304 47.872 1.00 33.23 1331 GLY Q N 1
ATOM 5151 C CA . GLY B 1 331 ? 146.282 21.462 48.592 1.00 30.08 1331 GLY Q CA 1
ATOM 5152 C C . GLY B 1 331 ? 145.730 21.490 49.999 1.00 27.24 1331 GLY Q C 1
ATOM 5153 O O . GLY B 1 331 ? 146.417 21.881 50.853 1.00 30.96 1331 GLY Q O 1
ATOM 5154 N N . ILE B 1 332 ? 144.455 21.224 50.203 1.00 25.39 1332 ILE Q N 1
ATOM 5155 C CA . ILE B 1 332 ? 143.865 21.061 51.500 1.00 24.91 1332 ILE Q CA 1
ATOM 5156 C C . ILE B 1 332 ? 143.855 19.574 51.812 1.00 26.40 1332 ILE Q C 1
ATOM 5157 O O . ILE B 1 332 ? 143.248 18.832 51.060 1.00 28.13 1332 ILE Q O 1
ATOM 5162 N N . ASN B 1 333 ? 144.466 19.135 52.922 1.00 27.21 1333 ASN Q N 1
ATOM 5163 C CA . ASN B 1 333 ? 144.422 17.696 53.258 1.00 27.93 1333 ASN Q CA 1
ATOM 5164 C C . ASN B 1 333 ? 142.994 17.383 53.510 1.00 30.10 1333 ASN Q C 1
ATOM 5165 O O . ASN B 1 333 ? 142.235 18.198 54.124 1.00 34.02 1333 ASN Q O 1
ATOM 5170 N N . THR B 1 334 ? 142.657 16.185 53.078 1.00 28.70 1334 THR Q N 1
ATOM 5171 C CA . THR B 1 334 ? 141.294 15.655 53.098 1.00 26.98 1334 THR Q CA 1
ATOM 5172 C C . THR B 1 334 ? 141.277 14.303 53.759 1.00 24.49 1334 THR Q C 1
ATOM 5173 O O . THR B 1 334 ? 140.211 13.820 54.005 1.00 28.10 1334 THR Q O 1
ATOM 5177 N N . ASP B 1 335 ? 142.410 13.653 53.972 1.00 26.03 1335 ASP Q N 1
ATOM 5178 C CA . ASP B 1 335 ? 142.404 12.367 54.715 1.00 29.58 1335 ASP Q CA 1
ATOM 5179 C C . ASP B 1 335 ? 142.303 12.493 56.204 1.00 30.98 1335 ASP Q C 1
ATOM 5180 O O . ASP B 1 335 ? 142.640 13.534 56.723 1.00 34.74 1335 ASP Q O 1
ATOM 5185 N N . ASN B 1 336 ? 141.913 11.420 56.885 1.00 30.92 1336 ASN Q N 1
ATOM 5186 C CA . ASN B 1 336 ? 142.100 11.252 58.330 1.00 29.22 1336 ASN Q CA 1
ATOM 5187 C C . ASN B 1 336 ? 143.519 11.359 58.736 1.00 27.79 1336 ASN Q C 1
ATOM 5188 O O . ASN B 1 336 ? 144.433 11.163 57.937 1.00 30.69 1336 ASN Q O 1
ATOM 5193 N N . ILE B 1 337 ? 143.745 11.671 59.991 1.00 25.26 1337 ILE Q N 1
ATOM 5194 C CA . ILE B 1 337 ? 145.081 11.435 60.487 1.00 23.11 1337 ILE Q CA 1
ATOM 5195 C C . ILE B 1 337 ? 144.905 10.902 61.880 1.00 22.77 1337 ILE Q C 1
ATOM 5196 O O . ILE B 1 337 ? 143.863 11.140 62.511 1.00 24.65 1337 ILE Q O 1
ATOM 5201 N N . VAL B 1 338 ? 145.896 10.223 62.387 1.00 19.32 1338 VAL Q N 1
ATOM 5202 C CA . VAL B 1 338 ? 145.942 10.071 63.862 1.00 19.78 1338 VAL Q CA 1
ATOM 5203 C C . VAL B 1 338 ? 147.251 10.573 64.514 1.00 20.31 1338 VAL Q C 1
ATOM 5204 O O . VAL B 1 338 ? 148.456 10.267 64.082 1.00 20.14 1338 VAL Q O 1
ATOM 5208 N N . ALA B 1 339 ? 147.106 11.225 65.635 1.00 18.97 1339 ALA Q N 1
ATOM 5209 C CA . ALA B 1 339 ? 148.350 11.537 66.259 1.00 19.07 1339 ALA Q CA 1
ATOM 5210 C C . ALA B 1 339 ? 148.506 10.774 67.535 1.00 18.48 1339 ALA Q C 1
ATOM 5211 O O . ALA B 1 339 ? 147.546 10.491 68.216 1.00 18.00 1339 ALA Q O 1
ATOM 5213 N N . LEU B 1 340 ? 149.733 10.441 67.831 1.00 19.62 1340 LEU Q N 1
ATOM 5214 C CA . LEU B 1 340 ? 150.155 9.812 69.093 1.00 19.93 1340 LEU Q CA 1
ATOM 5215 C C . LEU B 1 340 ? 151.222 10.694 69.640 1.00 20.88 1340 LEU Q C 1
ATOM 5216 O O . LEU B 1 340 ? 152.144 11.051 68.896 1.00 23.52 1340 LEU Q O 1
ATOM 5221 N N . GLY B 1 341 ? 151.213 11.039 70.907 1.00 21.91 1341 GLY Q N 1
ATOM 5222 C CA . GLY B 1 341 ? 152.242 12.041 71.349 1.00 23.56 1341 GLY Q CA 1
ATOM 5223 C C . GLY B 1 341 ? 152.560 11.679 72.763 1.00 25.77 1341 GLY Q C 1
ATOM 5224 O O . GLY B 1 341 ? 151.684 11.136 73.477 1.00 28.57 1341 GLY Q O 1
ATOM 5225 N N . LEU B 1 342 ? 153.822 11.881 73.134 1.00 25.93 1342 LEU Q N 1
ATOM 5226 C CA . LEU B 1 342 ? 154.373 11.720 74.525 1.00 26.87 1342 LEU Q CA 1
ATOM 5227 C C . LEU B 1 342 ? 155.051 13.047 74.726 1.00 28.35 1342 LEU Q C 1
ATOM 5228 O O . LEU B 1 342 ? 155.798 13.461 73.837 1.00 30.70 1342 LEU Q O 1
ATOM 5233 N N . VAL B 1 343 ? 154.884 13.699 75.863 1.00 26.38 1343 VAL Q N 1
ATOM 5234 C CA . VAL B 1 343 ? 155.456 15.033 75.900 1.00 22.39 1343 VAL Q CA 1
ATOM 5235 C C . VAL B 1 343 ? 155.847 15.203 77.296 1.00 21.87 1343 VAL Q C 1
ATOM 5236 O O . VAL B 1 343 ? 155.125 14.762 78.180 1.00 23.73 1343 VAL Q O 1
ATOM 5240 N N . TYR B 1 344 ? 156.926 15.935 77.465 1.00 22.27 1344 TYR Q N 1
ATOM 5241 C CA . TYR B 1 344 ? 157.477 16.373 78.709 1.00 25.01 1344 TYR Q CA 1
ATOM 5242 C C . TYR B 1 344 ? 157.646 17.877 78.526 1.00 25.93 1344 TYR Q C 1
ATOM 5243 O O . TYR B 1 344 ? 158.327 18.283 77.605 1.00 21.50 1344 TYR Q O 1
ATOM 5252 N N . GLN B 1 345 ? 157.021 18.676 79.430 1.00 28.98 1345 GLN Q N 1
ATOM 5253 C CA . GLN B 1 345 ? 157.167 20.132 79.578 1.00 28.80 1345 GLN Q CA 1
ATOM 5254 C C . GLN B 1 345 ? 157.706 20.559 80.984 1.00 30.79 1345 GLN Q C 1
ATOM 5255 O O . GLN B 1 345 ? 157.437 19.938 82.015 1.00 30.69 1345 GLN Q O 1
ATOM 5261 N N . PHE B 1 346 ? 158.486 21.638 80.955 1.00 32.24 1346 PHE Q N 1
ATOM 5262 C CA . PHE B 1 346 ? 159.024 22.287 82.089 1.00 33.05 1346 PHE Q CA 1
ATOM 5263 C C . PHE B 1 346 ? 158.522 23.777 82.089 1.00 35.96 1346 PHE Q C 1
ATOM 5264 O O . PHE B 1 346 ? 157.569 24.137 81.301 1.00 38.17 1346 PHE Q O 1
ATOM 5273 N N . ALA C 1 1 ? 170.146 37.159 83.852 1.00 26.21 1001 ALA R N 1
ATOM 5274 C CA . ALA C 1 1 ? 169.852 36.756 85.287 1.00 30.04 1001 ALA R CA 1
ATOM 5275 C C . ALA C 1 1 ? 170.859 35.756 85.827 1.00 34.76 1001 ALA R C 1
ATOM 5276 O O . ALA C 1 1 ? 171.032 34.625 85.262 1.00 36.09 1001 ALA R O 1
ATOM 5278 N N . GLU C 1 2 ? 171.552 36.148 86.919 1.00 39.30 1002 GLU R N 1
ATOM 5279 C CA . GLU C 1 2 ? 172.425 35.149 87.651 1.00 38.11 1002 GLU R CA 1
ATOM 5280 C C . GLU C 1 2 ? 171.617 33.896 88.160 1.00 38.15 1002 GLU R C 1
ATOM 5281 O O . GLU C 1 2 ? 171.119 33.817 89.294 1.00 34.64 1002 GLU R O 1
ATOM 5287 N N . VAL C 1 3 ? 171.397 32.978 87.213 1.00 40.07 1003 VAL R N 1
ATOM 5288 C CA . VAL C 1 3 ? 170.647 31.714 87.437 1.00 41.45 1003 VAL R CA 1
ATOM 5289 C C . VAL C 1 3 ? 171.491 30.801 88.369 1.00 42.68 1003 VAL R C 1
ATOM 5290 O O . VAL C 1 3 ? 171.770 31.261 89.430 1.00 47.01 1003 VAL R O 1
ATOM 5294 N N . TYR C 1 4 ? 171.918 29.586 88.014 1.00 39.07 1004 TYR R N 1
ATOM 5295 C CA . TYR C 1 4 ? 172.967 28.857 88.768 1.00 38.27 1004 TYR R CA 1
ATOM 5296 C C . TYR C 1 4 ? 174.156 29.748 89.286 1.00 41.32 1004 TYR R C 1
ATOM 5297 O O . TYR C 1 4 ? 174.489 30.820 88.754 1.00 41.34 1004 TYR R O 1
ATOM 5306 N N . ASN C 1 5 ? 174.752 29.305 90.382 1.00 41.19 1005 ASN R N 1
ATOM 5307 C CA . ASN C 1 5 ? 175.911 29.939 91.001 1.00 41.62 1005 ASN R CA 1
ATOM 5308 C C . ASN C 1 5 ? 176.340 29.164 92.333 1.00 46.25 1005 ASN R C 1
ATOM 5309 O O . ASN C 1 5 ? 176.103 29.634 93.473 1.00 47.01 1005 ASN R O 1
ATOM 5314 N N . LYS C 1 6 ? 177.006 28.013 92.163 1.00 48.41 1006 LYS R N 1
ATOM 5315 C CA . LYS C 1 6 ? 177.270 27.107 93.245 1.00 49.57 1006 LYS R CA 1
ATOM 5316 C C . LYS C 1 6 ? 178.743 26.621 93.159 1.00 50.80 1006 LYS R C 1
ATOM 5317 O O . LYS C 1 6 ? 179.212 26.175 92.103 1.00 47.75 1006 LYS R O 1
ATOM 5323 N N . ASP C 1 7 ? 179.477 26.708 94.272 1.00 55.04 1007 ASP R N 1
ATOM 5324 C CA . ASP C 1 7 ? 180.908 26.246 94.320 1.00 56.92 1007 ASP R CA 1
ATOM 5325 C C . ASP C 1 7 ? 181.738 26.661 93.053 1.00 58.95 1007 ASP R C 1
ATOM 5326 O O . ASP C 1 7 ? 181.702 25.989 91.955 1.00 57.98 1007 ASP R O 1
ATOM 5331 N N . GLY C 1 8 ? 182.447 27.801 93.208 1.00 57.18 1008 GLY R N 1
ATOM 5332 C CA . GLY C 1 8 ? 183.335 28.280 92.152 1.00 54.51 1008 GLY R CA 1
ATOM 5333 C C . GLY C 1 8 ? 182.575 28.779 90.949 1.00 50.88 1008 GLY R C 1
ATOM 5334 O O . GLY C 1 8 ? 182.332 30.025 90.821 1.00 47.21 1008 GLY R O 1
ATOM 5335 N N . ASN C 1 9 ? 182.201 27.807 90.100 1.00 50.62 1009 ASN R N 1
ATOM 5336 C CA . ASN C 1 9 ? 181.306 28.042 88.883 1.00 50.48 1009 ASN R CA 1
ATOM 5337 C C . ASN C 1 9 ? 179.891 28.830 88.893 1.00 46.11 1009 ASN R C 1
ATOM 5338 O O . ASN C 1 9 ? 178.911 28.464 89.617 1.00 42.63 1009 ASN R O 1
ATOM 5343 N N . LYS C 1 10 ? 179.782 29.851 88.035 1.00 41.72 1010 LYS R N 1
ATOM 5344 C CA . LYS C 1 10 ? 178.508 30.593 87.990 1.00 41.33 1010 LYS R CA 1
ATOM 5345 C C . LYS C 1 10 ? 177.922 31.089 86.635 1.00 37.01 1010 LYS R C 1
ATOM 5346 O O . LYS C 1 10 ? 178.609 31.719 85.875 1.00 37.39 1010 LYS R O 1
ATOM 5352 N N . LEU C 1 11 ? 176.655 30.820 86.372 1.00 33.21 1011 LEU R N 1
ATOM 5353 C CA . LEU C 1 11 ? 176.019 31.123 85.122 1.00 34.32 1011 LEU R CA 1
ATOM 5354 C C . LEU C 1 11 ? 175.237 32.334 85.093 1.00 40.56 1011 LEU R C 1
ATOM 5355 O O . LEU C 1 11 ? 174.517 32.651 86.070 1.00 49.29 1011 LEU R O 1
ATOM 5360 N N . ASP C 1 12 ? 175.162 32.967 83.948 1.00 41.31 1012 ASP R N 1
ATOM 5361 C CA . ASP C 1 12 ? 174.128 34.009 83.850 1.00 39.64 1012 ASP R CA 1
ATOM 5362 C C . ASP C 1 12 ? 173.377 33.987 82.515 1.00 36.16 1012 ASP R C 1
ATOM 5363 O O . ASP C 1 12 ? 173.824 34.591 81.542 1.00 38.91 1012 ASP R O 1
ATOM 5368 N N . LEU C 1 13 ? 172.259 33.262 82.487 1.00 31.94 1013 LEU R N 1
ATOM 5369 C CA . LEU C 1 13 ? 171.341 33.222 81.356 1.00 26.74 1013 LEU R CA 1
ATOM 5370 C C . LEU C 1 13 ? 170.726 34.533 81.321 1.00 25.25 1013 LEU R C 1
ATOM 5371 O O . LEU C 1 13 ? 170.242 35.005 82.319 1.00 24.93 1013 LEU R O 1
ATOM 5376 N N . TYR C 1 14 ? 170.722 35.121 80.131 1.00 26.58 1014 TYR R N 1
ATOM 5377 C CA . TYR C 1 14 ? 170.234 36.505 79.955 1.00 30.99 1014 TYR R CA 1
ATOM 5378 C C . TYR C 1 14 ? 169.621 36.909 78.559 1.00 30.28 1014 TYR R C 1
ATOM 5379 O O . TYR C 1 14 ? 169.873 36.246 77.536 1.00 30.14 1014 TYR R O 1
ATOM 5388 N N . GLY C 1 15 ? 168.880 38.015 78.518 1.00 24.56 1015 GLY R N 1
ATOM 5389 C CA . GLY C 1 15 ? 168.435 38.459 77.290 1.00 23.52 1015 GLY R CA 1
ATOM 5390 C C . GLY C 1 15 ? 167.303 39.426 77.392 1.00 27.10 1015 GLY R C 1
ATOM 5391 O O . GLY C 1 15 ? 166.947 39.873 78.507 1.00 26.52 1015 GLY R O 1
ATOM 5392 N N . LYS C 1 16 ? 166.691 39.739 76.221 1.00 24.01 1016 LYS R N 1
ATOM 5393 C CA . LYS C 1 16 ? 165.723 40.831 76.220 1.00 21.93 1016 LYS R CA 1
ATOM 5394 C C . LYS C 1 16 ? 164.785 40.655 75.141 1.00 24.47 1016 LYS R C 1
ATOM 5395 O O . LYS C 1 16 ? 165.156 39.946 74.247 1.00 27.82 1016 LYS R O 1
ATOM 5401 N N . VAL C 1 17 ? 163.598 41.271 75.210 1.00 24.32 1017 VAL R N 1
ATOM 5402 C CA . VAL C 1 17 ? 162.766 41.415 74.017 1.00 26.57 1017 VAL R CA 1
ATOM 5403 C C . VAL C 1 17 ? 162.528 42.827 73.799 1.00 27.06 1017 VAL R C 1
ATOM 5404 O O . VAL C 1 17 ? 162.141 43.570 74.643 1.00 29.73 1017 VAL R O 1
ATOM 5408 N N . ASP C 1 18 ? 162.645 43.201 72.591 1.00 27.86 1018 ASP R N 1
ATOM 5409 C CA . ASP C 1 18 ? 162.640 44.556 72.337 1.00 25.88 1018 ASP R CA 1
ATOM 5410 C C . ASP C 1 18 ? 161.603 44.818 71.156 1.00 27.47 1018 ASP R C 1
ATOM 5411 O O . ASP C 1 18 ? 161.746 44.252 70.048 1.00 28.76 1018 ASP R O 1
ATOM 5416 N N . GLY C 1 19 ? 160.515 45.545 71.547 1.00 22.08 1019 GLY R N 1
ATOM 5417 C CA . GLY C 1 19 ? 159.303 45.711 70.837 1.00 18.61 1019 GLY R CA 1
ATOM 5418 C C . GLY C 1 19 ? 159.639 47.034 70.233 1.00 24.10 1019 GLY R C 1
ATOM 5419 O O . GLY C 1 19 ? 159.702 48.053 70.974 1.00 25.69 1019 GLY R O 1
ATOM 5420 N N . LEU C 1 20 ? 159.879 47.025 68.905 1.00 23.62 1020 LEU R N 1
ATOM 5421 C CA . LEU C 1 20 ? 160.649 48.080 68.253 1.00 22.58 1020 LEU R CA 1
ATOM 5422 C C . LEU C 1 20 ? 159.981 48.325 66.972 1.00 23.74 1020 LEU R C 1
ATOM 5423 O O . LEU C 1 20 ? 159.754 47.311 66.226 1.00 25.42 1020 LEU R O 1
ATOM 5428 N N . HIS C 1 21 ? 159.671 49.619 66.731 1.00 20.56 1021 HIS R N 1
ATOM 5429 C CA . HIS C 1 21 ? 159.162 50.125 65.478 1.00 18.98 1021 HIS R CA 1
ATOM 5430 C C . HIS C 1 21 ? 160.026 51.291 64.791 1.00 21.20 1021 HIS R C 1
ATOM 5431 O O . HIS C 1 21 ? 160.602 52.269 65.431 1.00 17.42 1021 HIS R O 1
ATOM 5438 N N . TYR C 1 22 ? 160.084 51.208 63.446 1.00 21.48 1022 TYR R N 1
ATOM 5439 C CA . TYR C 1 22 ? 160.743 52.250 62.630 1.00 20.45 1022 TYR R CA 1
ATOM 5440 C C . TYR C 1 22 ? 159.843 53.070 61.804 1.00 22.13 1022 TYR R C 1
ATOM 5441 O O . TYR C 1 22 ? 159.185 52.456 61.062 1.00 28.28 1022 TYR R O 1
ATOM 5450 N N . PHE C 1 23 ? 159.756 54.397 61.890 1.00 19.83 1023 PHE R N 1
ATOM 5451 C CA . PHE C 1 23 ? 158.952 55.103 60.866 1.00 19.34 1023 PHE R CA 1
ATOM 5452 C C . PHE C 1 23 ? 159.998 55.795 60.024 1.00 23.93 1023 PHE R C 1
ATOM 5453 O O . PHE C 1 23 ? 161.015 56.402 60.589 1.00 25.12 1023 PHE R O 1
ATOM 5461 N N . SER C 1 24 ? 159.872 55.632 58.706 1.00 21.24 1024 SER R N 1
ATOM 5462 C CA . SER C 1 24 ? 160.932 56.086 57.857 1.00 23.75 1024 SER R CA 1
ATOM 5463 C C . SER C 1 24 ? 160.405 56.227 56.536 1.00 27.57 1024 SER R C 1
ATOM 5464 O O . SER C 1 24 ? 159.687 55.358 56.145 1.00 31.64 1024 SER R O 1
ATOM 5467 N N . ASP C 1 25 ? 160.774 57.254 55.781 1.00 31.48 1025 ASP R N 1
ATOM 5468 C CA . ASP C 1 25 ? 160.335 57.216 54.340 1.00 29.52 1025 ASP R CA 1
ATOM 5469 C C . ASP C 1 25 ? 160.839 55.988 53.562 1.00 29.53 1025 ASP R C 1
ATOM 5470 O O . ASP C 1 25 ? 160.248 55.618 52.521 1.00 30.00 1025 ASP R O 1
ATOM 5475 N N . ASN C 1 26 ? 161.880 55.347 54.098 1.00 26.38 1026 ASN R N 1
ATOM 5476 C CA . ASN C 1 26 ? 162.648 54.438 53.393 1.00 26.87 1026 ASN R CA 1
ATOM 5477 C C . ASN C 1 26 ? 162.026 53.099 53.608 1.00 30.49 1026 ASN R C 1
ATOM 5478 O O . ASN C 1 26 ? 162.418 52.376 54.541 1.00 32.46 1026 ASN R O 1
ATOM 5483 N N . LYS C 1 27 ? 161.132 52.698 52.666 1.00 32.42 1027 LYS R N 1
ATOM 5484 C CA . LYS C 1 27 ? 160.163 51.567 52.948 1.00 32.81 1027 LYS R CA 1
ATOM 5485 C C . LYS C 1 27 ? 160.818 50.176 52.988 1.00 35.21 1027 LYS R C 1
ATOM 5486 O O . LYS C 1 27 ? 160.190 49.177 52.619 1.00 38.10 1027 LYS R O 1
ATOM 5492 N N . ASP C 1 28 ? 162.040 50.168 53.545 1.00 34.09 1028 ASP R N 1
ATOM 5493 C CA . ASP C 1 28 ? 163.029 49.173 53.322 1.00 35.20 1028 ASP R CA 1
ATOM 5494 C C . ASP C 1 28 ? 163.850 49.043 54.594 1.00 39.85 1028 ASP R C 1
ATOM 5495 O O . ASP C 1 28 ? 164.618 48.063 54.784 1.00 38.24 1028 ASP R O 1
ATOM 5500 N N . VAL C 1 29 ? 163.740 50.101 55.430 1.00 40.60 1029 VAL R N 1
ATOM 5501 C CA . VAL C 1 29 ? 163.971 50.035 56.899 1.00 35.22 1029 VAL R CA 1
ATOM 5502 C C . VAL C 1 29 ? 162.548 50.183 57.635 1.00 38.11 1029 VAL R C 1
ATOM 5503 O O . VAL C 1 29 ? 162.365 49.816 58.806 1.00 44.48 1029 VAL R O 1
ATOM 5507 N N . ASP C 1 30 ? 161.539 50.692 56.953 1.00 33.15 1030 ASP R N 1
ATOM 5508 C CA . ASP C 1 30 ? 160.296 51.013 57.591 1.00 29.52 1030 ASP R CA 1
ATOM 5509 C C . ASP C 1 30 ? 159.572 49.892 58.359 1.00 26.41 1030 ASP R C 1
ATOM 5510 O O . ASP C 1 30 ? 159.705 48.720 58.177 1.00 26.08 1030 ASP R O 1
ATOM 5515 N N . GLY C 1 31 ? 158.780 50.305 59.268 1.00 28.16 1031 GLY R N 1
ATOM 5516 C CA . GLY C 1 31 ? 157.902 49.388 59.924 1.00 30.27 1031 GLY R CA 1
ATOM 5517 C C . GLY C 1 31 ? 158.347 48.716 61.238 1.00 30.21 1031 GLY R C 1
ATOM 5518 O O . GLY C 1 31 ? 158.886 49.347 62.193 1.00 29.37 1031 GLY R O 1
ATOM 5519 N N . ASP C 1 32 ? 158.019 47.428 61.276 1.00 24.20 1032 ASP R N 1
ATOM 5520 C CA . ASP C 1 32 ? 158.188 46.719 62.420 1.00 21.06 1032 ASP R CA 1
ATOM 5521 C C . ASP C 1 32 ? 159.614 46.100 62.514 1.00 25.49 1032 ASP R C 1
ATOM 5522 O O . ASP C 1 32 ? 160.033 45.251 61.641 1.00 30.07 1032 ASP R O 1
ATOM 5527 N N . GLN C 1 33 ? 160.310 46.426 63.620 1.00 23.82 1033 GLN R N 1
ATOM 5528 C CA . GLN C 1 33 ? 161.597 45.843 63.939 1.00 21.19 1033 GLN R CA 1
ATOM 5529 C C . GLN C 1 33 ? 161.693 44.987 65.208 1.00 23.03 1033 GLN R C 1
ATOM 5530 O O . GLN C 1 33 ? 162.837 44.765 65.757 1.00 25.54 1033 GLN R O 1
ATOM 5536 N N . THR C 1 34 ? 160.588 44.520 65.749 1.00 21.33 1034 THR R N 1
ATOM 5537 C CA . THR C 1 34 ? 160.743 43.599 66.902 1.00 20.99 1034 THR R CA 1
ATOM 5538 C C . THR C 1 34 ? 161.995 42.712 66.835 1.00 19.05 1034 THR R C 1
ATOM 5539 O O . THR C 1 34 ? 162.352 42.208 65.845 1.00 25.53 1034 THR R O 1
ATOM 5543 N N . TYR C 1 35 ? 162.670 42.467 67.896 1.00 17.47 1035 TYR R N 1
ATOM 5544 C CA . TYR C 1 35 ? 163.595 41.375 67.805 1.00 19.24 1035 TYR R CA 1
ATOM 5545 C C . TYR C 1 35 ? 163.862 41.075 69.233 1.00 23.53 1035 TYR R C 1
ATOM 5546 O O . TYR C 1 35 ? 163.310 41.780 70.087 1.00 24.75 1035 TYR R O 1
ATOM 5555 N N . MET C 1 36 ? 164.667 40.031 69.487 1.00 27.89 1036 MET R N 1
ATOM 5556 C CA . MET C 1 36 ? 165.093 39.602 70.862 1.00 30.32 1036 MET R CA 1
ATOM 5557 C C . MET C 1 36 ? 166.551 39.088 70.829 1.00 30.64 1036 MET R C 1
ATOM 5558 O O . MET C 1 36 ? 167.107 38.710 69.761 1.00 37.03 1036 MET R O 1
ATOM 5563 N N . ARG C 1 37 ? 167.210 39.015 71.951 1.00 25.62 1037 ARG R N 1
ATOM 5564 C CA . ARG C 1 37 ? 168.374 38.103 71.958 1.00 25.51 1037 ARG R CA 1
ATOM 5565 C C . ARG C 1 37 ? 168.447 37.401 73.299 1.00 26.38 1037 ARG R C 1
ATOM 5566 O O . ARG C 1 37 ? 168.051 38.010 74.326 1.00 27.73 1037 ARG R O 1
ATOM 5574 N N . LEU C 1 38 ? 168.956 36.175 73.301 1.00 23.14 1038 LEU R N 1
ATOM 5575 C CA . LEU C 1 38 ? 169.408 35.698 74.586 1.00 24.96 1038 LEU R CA 1
ATOM 5576 C C . LEU C 1 38 ? 170.933 35.337 74.664 1.00 22.95 1038 LEU R C 1
ATOM 5577 O O . LEU C 1 38 ? 171.614 35.331 73.620 1.00 25.11 1038 LEU R O 1
ATOM 5582 N N . GLY C 1 39 ? 171.462 34.997 75.819 1.00 16.66 1039 GLY R N 1
ATOM 5583 C CA . GLY C 1 39 ? 172.883 34.836 75.849 1.00 21.12 1039 GLY R CA 1
ATOM 5584 C C . GLY C 1 39 ? 173.327 34.335 77.211 1.00 24.22 1039 GLY R C 1
ATOM 5585 O O . GLY C 1 39 ? 172.570 34.341 78.180 1.00 29.04 1039 GLY R O 1
ATOM 5586 N N . PHE C 1 40 ? 174.543 33.854 77.340 1.00 24.41 1040 PHE R N 1
ATOM 5587 C CA . PHE C 1 40 ? 174.925 33.329 78.601 1.00 23.02 1040 PHE R CA 1
ATOM 5588 C C . PHE C 1 40 ? 176.280 33.766 78.849 1.00 25.34 1040 PHE R C 1
ATOM 5589 O O . PHE C 1 40 ? 177.046 33.980 77.899 1.00 26.14 1040 PHE R O 1
ATOM 5597 N N . LYS C 1 41 ? 176.583 34.019 80.108 1.00 27.45 1041 LYS R N 1
ATOM 5598 C CA . LYS C 1 41 ? 177.959 34.454 80.424 1.00 30.79 1041 LYS R CA 1
ATOM 5599 C C . LYS C 1 41 ? 178.192 33.318 81.323 1.00 32.13 1041 LYS R C 1
ATOM 5600 O O . LYS C 1 41 ? 177.190 32.757 81.677 1.00 36.13 1041 LYS R O 1
ATOM 5606 N N . GLY C 1 42 ? 179.432 32.861 81.560 1.00 32.72 1042 GLY R N 1
ATOM 5607 C CA . GLY C 1 42 ? 179.787 31.771 82.536 1.00 32.31 1042 GLY R CA 1
ATOM 5608 C C . GLY C 1 42 ? 181.201 31.919 83.155 1.00 36.55 1042 GLY R C 1
ATOM 5609 O O . GLY C 1 42 ? 182.181 32.307 82.453 1.00 38.03 1042 GLY R O 1
ATOM 5610 N N . GLU C 1 43 ? 181.384 31.698 84.468 1.00 37.09 1043 GLU R N 1
ATOM 5611 C CA . GLU C 1 43 ? 182.775 31.642 85.018 1.00 34.90 1043 GLU R CA 1
ATOM 5612 C C . GLU C 1 43 ? 182.835 30.516 86.010 1.00 36.19 1043 GLU R C 1
ATOM 5613 O O . GLU C 1 43 ? 181.930 30.291 86.868 1.00 37.55 1043 GLU R O 1
ATOM 5619 N N . THR C 1 44 ? 183.895 29.766 85.887 1.00 34.14 1044 THR R N 1
ATOM 5620 C CA . THR C 1 44 ? 184.137 28.742 86.825 1.00 31.68 1044 THR R CA 1
ATOM 5621 C C . THR C 1 44 ? 185.369 29.327 87.300 1.00 33.25 1044 THR R C 1
ATOM 5622 O O . THR C 1 44 ? 186.131 29.921 86.505 1.00 28.63 1044 THR R O 1
ATOM 5626 N N . GLN C 1 45 ? 185.590 29.241 88.604 1.00 36.96 1045 GLN R N 1
ATOM 5627 C CA . GLN C 1 45 ? 186.826 29.907 89.088 1.00 39.10 1045 GLN R CA 1
ATOM 5628 C C . GLN C 1 45 ? 187.664 28.741 89.500 1.00 37.44 1045 GLN R C 1
ATOM 5629 O O . GLN C 1 45 ? 187.170 27.926 90.256 1.00 38.93 1045 GLN R O 1
ATOM 5635 N N . VAL C 1 46 ? 188.879 28.640 88.944 1.00 35.04 1046 VAL R N 1
ATOM 5636 C CA . VAL C 1 46 ? 189.670 27.379 88.893 1.00 32.11 1046 VAL R CA 1
ATOM 5637 C C . VAL C 1 46 ? 190.739 27.358 89.983 1.00 30.97 1046 VAL R C 1
ATOM 5638 O O . VAL C 1 46 ? 191.379 26.325 90.229 1.00 27.45 1046 VAL R O 1
ATOM 5642 N N . THR C 1 47 ? 190.963 28.498 90.629 1.00 30.19 1047 THR R N 1
ATOM 5643 C CA . THR C 1 47 ? 192.166 28.640 91.487 1.00 30.35 1047 THR R CA 1
ATOM 5644 C C . THR C 1 47 ? 191.935 30.006 91.960 1.00 34.85 1047 THR R C 1
ATOM 5645 O O . THR C 1 47 ? 190.794 30.397 91.982 1.00 40.90 1047 THR R O 1
ATOM 5649 N N . ASP C 1 48 ? 192.917 30.788 92.299 1.00 38.20 1048 ASP R N 1
ATOM 5650 C CA . ASP C 1 48 ? 192.584 32.085 92.862 1.00 43.51 1048 ASP R CA 1
ATOM 5651 C C . ASP C 1 48 ? 193.163 33.050 91.934 1.00 49.95 1048 ASP R C 1
ATOM 5652 O O . ASP C 1 48 ? 192.775 34.266 91.946 1.00 58.61 1048 ASP R O 1
ATOM 5657 N N . GLN C 1 49 ? 194.169 32.568 91.188 1.00 50.23 1049 GLN R N 1
ATOM 5658 C CA . GLN C 1 49 ? 194.738 33.304 90.025 1.00 48.16 1049 GLN R CA 1
ATOM 5659 C C . GLN C 1 49 ? 193.779 33.189 88.801 1.00 44.87 1049 GLN R C 1
ATOM 5660 O O . GLN C 1 49 ? 193.304 34.231 88.234 1.00 46.98 1049 GLN R O 1
ATOM 5666 N N . LEU C 1 50 ? 193.412 31.932 88.516 1.00 37.47 1050 LEU R N 1
ATOM 5667 C CA . LEU C 1 50 ? 192.926 31.490 87.208 1.00 34.15 1050 LEU R CA 1
ATOM 5668 C C . LEU C 1 50 ? 191.436 31.237 87.249 1.00 33.73 1050 LEU R C 1
ATOM 5669 O O . LEU C 1 50 ? 190.911 30.561 88.118 1.00 31.45 1050 LEU R O 1
ATOM 5674 N N . THR C 1 51 ? 190.754 31.770 86.266 1.00 31.90 1051 THR R N 1
ATOM 5675 C CA . THR C 1 51 ? 189.326 31.614 86.236 1.00 30.77 1051 THR R CA 1
ATOM 5676 C C . THR C 1 51 ? 188.904 31.408 84.745 1.00 28.03 1051 THR R C 1
ATOM 5677 O O . THR C 1 51 ? 189.486 32.002 83.851 1.00 25.59 1051 THR R O 1
ATOM 5681 N N . GLY C 1 52 ? 188.013 30.441 84.521 1.00 27.82 1052 GLY R N 1
ATOM 5682 C CA . GLY C 1 52 ? 187.432 30.097 83.215 1.00 28.10 1052 GLY R CA 1
ATOM 5683 C C . GLY C 1 52 ? 186.147 30.917 82.809 1.00 29.50 1052 GLY R C 1
ATOM 5684 O O . GLY C 1 52 ? 185.288 31.351 83.645 1.00 31.21 1052 GLY R O 1
ATOM 5685 N N . TYR C 1 53 ? 185.984 31.188 81.527 1.00 24.37 1053 TYR R N 1
ATOM 5686 C CA . TYR C 1 53 ? 184.821 31.828 81.206 1.00 21.02 1053 TYR R CA 1
ATOM 5687 C C . TYR C 1 53 ? 184.348 31.439 79.830 1.00 26.11 1053 TYR R C 1
ATOM 5688 O O . TYR C 1 53 ? 185.147 30.952 78.940 1.00 25.40 1053 TYR R O 1
ATOM 5697 N N . GLY C 1 54 ? 183.020 31.641 79.708 1.00 24.54 1054 GLY R N 1
ATOM 5698 C CA . GLY C 1 54 ? 182.238 31.611 78.481 1.00 24.94 1054 GLY R CA 1
ATOM 5699 C C . GLY C 1 54 ? 181.118 32.619 78.108 1.00 23.70 1054 GLY R C 1
ATOM 5700 O O . GLY C 1 54 ? 180.255 33.012 78.899 1.00 22.74 1054 GLY R O 1
ATOM 5701 N N . GLN C 1 55 ? 181.044 32.963 76.846 1.00 22.34 1055 GLN R N 1
ATOM 5702 C CA . GLN C 1 55 ? 179.949 33.821 76.520 1.00 25.24 1055 GLN R CA 1
ATOM 5703 C C . GLN C 1 55 ? 179.371 33.584 75.061 1.00 25.76 1055 GLN R C 1
ATOM 5704 O O . GLN C 1 55 ? 180.130 33.284 74.128 1.00 26.26 1055 GLN R O 1
ATOM 5710 N N . TRP C 1 56 ? 178.056 33.754 74.894 1.00 22.42 1056 TRP R N 1
ATOM 5711 C CA . TRP C 1 56 ? 177.433 33.363 73.718 1.00 22.20 1056 TRP R CA 1
ATOM 5712 C C . TRP C 1 56 ? 176.244 34.233 73.766 1.00 25.67 1056 TRP R C 1
ATOM 5713 O O . TRP C 1 56 ? 175.511 34.186 74.733 1.00 26.79 1056 TRP R O 1
ATOM 5724 N N . GLU C 1 57 ? 176.040 35.009 72.696 1.00 26.02 1057 GLU R N 1
ATOM 5725 C CA . GLU C 1 57 ? 174.950 35.938 72.621 1.00 25.15 1057 GLU R CA 1
ATOM 5726 C C . GLU C 1 57 ? 174.433 35.815 71.292 1.00 24.75 1057 GLU R C 1
ATOM 5727 O O . GLU C 1 57 ? 175.244 35.750 70.379 1.00 27.69 1057 GLU R O 1
ATOM 5733 N N . TYR C 1 58 ? 173.125 35.969 71.129 1.00 23.95 1058 TYR R N 1
ATOM 5734 C CA . TYR C 1 58 ? 172.440 35.477 69.892 1.00 23.50 1058 TYR R CA 1
ATOM 5735 C C . TYR C 1 58 ? 171.113 36.150 69.717 1.00 24.28 1058 TYR R C 1
ATOM 5736 O O . TYR C 1 58 ? 170.217 36.167 70.632 1.00 23.09 1058 TYR R O 1
ATOM 5745 N N . GLN C 1 59 ? 170.951 36.727 68.544 1.00 23.91 1059 GLN R N 1
ATOM 5746 C CA . GLN C 1 59 ? 169.737 37.475 68.354 1.00 21.10 1059 GLN R CA 1
ATOM 5747 C C . GLN C 1 59 ? 168.791 36.714 67.423 1.00 19.30 1059 GLN R C 1
ATOM 5748 O O . GLN C 1 59 ? 169.226 35.882 66.685 1.00 17.38 1059 GLN R O 1
ATOM 5754 N N . ILE C 1 60 ? 167.498 36.959 67.463 1.00 15.92 1060 ILE R N 1
ATOM 5755 C CA . ILE C 1 60 ? 166.574 36.175 66.635 1.00 15.72 1060 ILE R CA 1
ATOM 5756 C C . ILE C 1 60 ? 165.506 37.151 66.333 1.00 18.61 1060 ILE R C 1
ATOM 5757 O O . ILE C 1 60 ? 164.876 37.702 67.294 1.00 23.31 1060 ILE R O 1
ATOM 5762 N N . GLN C 1 61 ? 165.336 37.444 65.043 1.00 19.77 1061 GLN R N 1
ATOM 5763 C CA . GLN C 1 61 ? 164.476 38.588 64.646 1.00 18.78 1061 GLN R CA 1
ATOM 5764 C C . GLN C 1 61 ? 163.079 38.236 65.055 1.00 19.61 1061 GLN R C 1
ATOM 5765 O O . GLN C 1 61 ? 162.767 37.041 65.091 1.00 22.22 1061 GLN R O 1
ATOM 5771 N N . GLY C 1 62 ? 162.230 39.215 65.377 1.00 15.60 1062 GLY R N 1
ATOM 5772 C CA . GLY C 1 62 ? 160.988 38.805 66.010 1.00 18.28 1062 GLY R CA 1
ATOM 5773 C C . GLY C 1 62 ? 159.954 39.563 65.305 1.00 24.61 1062 GLY R C 1
ATOM 5774 O O . GLY C 1 62 ? 158.745 39.692 65.781 1.00 30.72 1062 GLY R O 1
ATOM 5775 N N . ASN C 1 63 ? 160.416 40.066 64.147 1.00 24.02 1063 ASN R N 1
ATOM 5776 C CA . ASN C 1 63 ? 159.540 40.751 63.266 1.00 20.83 1063 ASN R CA 1
ATOM 5777 C C . ASN C 1 63 ? 159.204 40.010 62.034 1.00 17.99 1063 ASN R C 1
ATOM 5778 O O . ASN C 1 63 ? 158.916 40.671 61.113 1.00 21.87 1063 ASN R O 1
ATOM 5783 N N . SER C 1 64 ? 159.229 38.688 61.944 1.00 17.20 1064 SER R N 1
ATOM 5784 C CA . SER C 1 64 ? 158.635 38.028 60.714 1.00 21.17 1064 SER R CA 1
ATOM 5785 C C . SER C 1 64 ? 157.722 36.757 60.838 1.00 22.24 1064 SER R C 1
ATOM 5786 O O . SER C 1 64 ? 157.510 36.233 61.907 1.00 26.52 1064 SER R O 1
ATOM 5789 N N . ALA C 1 65 ? 157.170 36.276 59.718 1.00 19.79 1065 ALA R N 1
ATOM 5790 C CA . ALA C 1 65 ? 156.133 35.279 59.783 1.00 19.65 1065 ALA R CA 1
ATOM 5791 C C . ALA C 1 65 ? 156.841 33.995 60.050 1.00 24.09 1065 ALA R C 1
ATOM 5792 O O . ALA C 1 65 ? 157.931 33.847 59.559 1.00 21.76 1065 ALA R O 1
ATOM 5794 N N . GLU C 1 66 ? 156.186 33.093 60.837 1.00 26.16 1066 GLU R N 1
ATOM 5795 C CA . GLU C 1 66 ? 156.646 31.752 61.121 1.00 24.46 1066 GLU R CA 1
ATOM 5796 C C . GLU C 1 66 ? 157.192 31.017 59.895 1.00 29.60 1066 GLU R C 1
ATOM 5797 O O . GLU C 1 66 ? 157.715 29.922 59.931 1.00 33.12 1066 GLU R O 1
ATOM 5803 N N . ASN C 1 67 ? 157.025 31.675 58.789 1.00 32.22 1067 ASN R N 1
ATOM 5804 C CA . ASN C 1 67 ? 157.504 31.269 57.551 1.00 33.41 1067 ASN R CA 1
ATOM 5805 C C . ASN C 1 67 ? 159.007 31.212 57.417 1.00 35.08 1067 ASN R C 1
ATOM 5806 O O . ASN C 1 67 ? 159.417 30.656 56.378 1.00 34.96 1067 ASN R O 1
ATOM 5811 N N . GLU C 1 68 ? 159.797 31.793 58.372 1.00 31.29 1068 GLU R N 1
ATOM 5812 C CA . GLU C 1 68 ? 160.948 32.616 57.925 1.00 32.95 1068 GLU R CA 1
ATOM 5813 C C . GLU C 1 68 ? 162.058 32.706 58.842 1.00 36.65 1068 GLU R C 1
ATOM 5814 O O . GLU C 1 68 ? 162.973 33.407 58.520 1.00 46.74 1068 GLU R O 1
ATOM 5820 N N . ASN C 1 69 ? 162.097 32.033 59.975 1.00 38.14 1069 ASN R N 1
ATOM 5821 C CA . ASN C 1 69 ? 163.476 31.493 60.359 1.00 37.93 1069 ASN R CA 1
ATOM 5822 C C . ASN C 1 69 ? 164.566 32.185 61.137 1.00 32.10 1069 ASN R C 1
ATOM 5823 O O . ASN C 1 69 ? 165.218 31.518 62.213 1.00 19.96 1069 ASN R O 1
ATOM 5828 N N . ASN C 1 70 ? 164.707 33.440 60.546 1.00 23.35 1070 ASN R N 1
ATOM 5829 C CA . ASN C 1 70 ? 165.904 34.210 60.358 1.00 26.89 1070 ASN R CA 1
ATOM 5830 C C . ASN C 1 70 ? 167.169 34.428 61.384 1.00 35.62 1070 ASN R C 1
ATOM 5831 O O . ASN C 1 70 ? 168.195 33.603 61.173 1.00 39.82 1070 ASN R O 1
ATOM 5836 N N . SER C 1 71 ? 167.225 35.372 62.395 1.00 26.01 1071 SER R N 1
ATOM 5837 C CA . SER C 1 71 ? 168.231 35.022 63.507 1.00 25.13 1071 SER R CA 1
ATOM 5838 C C . SER C 1 71 ? 169.694 34.377 63.378 1.00 23.06 1071 SER R C 1
ATOM 5839 O O . SER C 1 71 ? 169.780 33.184 63.242 1.00 24.89 1071 SER R O 1
ATOM 5842 N N . TRP C 1 72 ? 170.764 35.097 63.697 1.00 21.04 1072 TRP R N 1
ATOM 5843 C CA . TRP C 1 72 ? 172.157 34.714 63.620 1.00 17.74 1072 TRP R CA 1
ATOM 5844 C C . TRP C 1 72 ? 172.981 34.741 64.962 1.00 21.04 1072 TRP R C 1
ATOM 5845 O O . TRP C 1 72 ? 172.467 35.348 65.926 1.00 25.85 1072 TRP R O 1
ATOM 5856 N N . THR C 1 73 ? 174.245 34.170 65.022 1.00 19.37 1073 THR R N 1
ATOM 5857 C CA . THR C 1 73 ? 175.146 34.188 66.216 1.00 17.23 1073 THR R CA 1
ATOM 5858 C C . THR C 1 73 ? 175.963 35.500 66.378 1.00 19.83 1073 THR R C 1
ATOM 5859 O O . THR C 1 73 ? 176.704 35.921 65.407 1.00 21.10 1073 THR R O 1
ATOM 5863 N N . ARG C 1 74 ? 175.846 36.109 67.579 1.00 15.46 1074 ARG R N 1
ATOM 5864 C CA . ARG C 1 74 ? 176.501 37.360 67.831 1.00 17.01 1074 ARG R CA 1
ATOM 5865 C C . ARG C 1 74 ? 177.936 37.278 68.381 1.00 21.14 1074 ARG R C 1
ATOM 5866 O O . ARG C 1 74 ? 178.908 38.057 67.944 1.00 20.69 1074 ARG R O 1
ATOM 5874 N N . VAL C 1 75 ? 178.089 36.383 69.370 1.00 21.48 1075 VAL R N 1
ATOM 5875 C CA . VAL C 1 75 ? 179.353 36.283 70.001 1.00 18.59 1075 VAL R CA 1
ATOM 5876 C C . VAL C 1 75 ? 179.371 34.892 70.533 1.00 19.83 1075 VAL R C 1
ATOM 5877 O O . VAL C 1 75 ? 178.310 34.300 70.919 1.00 19.04 1075 VAL R O 1
ATOM 5881 N N . ALA C 1 76 ? 180.571 34.328 70.510 1.00 19.62 1076 ALA R N 1
ATOM 5882 C CA . ALA C 1 76 ? 180.747 32.950 71.035 1.00 20.71 1076 ALA R CA 1
ATOM 5883 C C . ALA C 1 76 ? 182.193 32.610 71.284 1.00 23.15 1076 ALA R C 1
ATOM 5884 O O . ALA C 1 76 ? 182.972 32.390 70.343 1.00 26.59 1076 ALA R O 1
ATOM 5886 N N . PHE C 1 77 ? 182.580 32.637 72.547 1.00 24.59 1077 PHE R N 1
ATOM 5887 C CA . PHE C 1 77 ? 183.972 32.324 72.931 1.00 24.06 1077 PHE R CA 1
ATOM 5888 C C . PHE C 1 77 ? 184.132 31.782 74.372 1.00 26.10 1077 PHE R C 1
ATOM 5889 O O . PHE C 1 77 ? 183.220 31.818 75.224 1.00 26.40 1077 PHE R O 1
ATOM 5897 N N . ALA C 1 78 ? 185.311 31.250 74.603 1.00 25.60 1078 ALA R N 1
ATOM 5898 C CA . ALA C 1 78 ? 185.655 30.720 75.833 1.00 25.87 1078 ALA R CA 1
ATOM 5899 C C . ALA C 1 78 ? 186.977 31.358 75.945 1.00 30.41 1078 ALA R C 1
ATOM 5900 O O . ALA C 1 78 ? 187.613 31.552 74.929 1.00 28.80 1078 ALA R O 1
ATOM 5902 N N . GLY C 1 79 ? 187.366 31.744 77.167 1.00 35.78 1079 GLY R N 1
ATOM 5903 C CA . GLY C 1 79 ? 188.777 32.156 77.508 1.00 34.63 1079 GLY R CA 1
ATOM 5904 C C . GLY C 1 79 ? 189.150 31.798 78.939 1.00 34.24 1079 GLY R C 1
ATOM 5905 O O . GLY C 1 79 ? 188.464 31.034 79.605 1.00 35.87 1079 GLY R O 1
ATOM 5906 N N . LEU C 1 80 ? 190.213 32.441 79.398 1.00 31.23 1080 LEU R N 1
ATOM 5907 C CA . LEU C 1 80 ? 190.961 32.172 80.613 1.00 23.61 1080 LEU R CA 1
ATOM 5908 C C . LEU C 1 80 ? 191.456 33.550 81.050 1.00 23.45 1080 LEU R C 1
ATOM 5909 O O . LEU C 1 80 ? 192.060 34.280 80.212 1.00 24.28 1080 LEU R O 1
ATOM 5914 N N . LYS C 1 81 ? 191.189 33.934 82.327 1.00 26.40 1081 LYS R N 1
ATOM 5915 C CA . LYS C 1 81 ? 191.527 35.295 82.956 1.00 25.77 1081 LYS R CA 1
ATOM 5916 C C . LYS C 1 81 ? 192.587 34.696 83.824 1.00 29.48 1081 LYS R C 1
ATOM 5917 O O . LYS C 1 81 ? 192.335 33.690 84.575 1.00 26.89 1081 LYS R O 1
ATOM 5923 N N . PHE C 1 82 ? 193.781 35.251 83.686 1.00 35.23 1082 PHE R N 1
ATOM 5924 C CA . PHE C 1 82 ? 194.973 34.716 84.415 1.00 42.65 1082 PHE R CA 1
ATOM 5925 C C . PHE C 1 82 ? 195.255 35.226 85.837 1.00 44.39 1082 PHE R C 1
ATOM 5926 O O . PHE C 1 82 ? 195.639 34.345 86.642 1.00 48.30 1082 PHE R O 1
ATOM 5934 N N . GLN C 1 83 ? 195.072 36.553 86.141 1.00 43.97 1083 GLN R N 1
ATOM 5935 C CA . GLN C 1 83 ? 195.191 37.221 87.508 1.00 47.27 1083 GLN R CA 1
ATOM 5936 C C . GLN C 1 83 ? 196.070 38.474 87.515 1.00 51.31 1083 GLN R C 1
ATOM 5937 O O . GLN C 1 83 ? 195.532 39.543 87.707 1.00 56.78 1083 GLN R O 1
ATOM 5943 N N . ASP C 1 84 ? 197.416 38.393 87.382 1.00 53.14 1084 ASP R N 1
ATOM 5944 C CA . ASP C 1 84 ? 198.223 39.636 87.091 1.00 53.75 1084 ASP R CA 1
ATOM 5945 C C . ASP C 1 84 ? 198.261 39.664 85.576 1.00 52.01 1084 ASP R C 1
ATOM 5946 O O . ASP C 1 84 ? 197.592 40.543 84.949 1.00 54.20 1084 ASP R O 1
ATOM 5951 N N . VAL C 1 85 ? 198.970 38.662 85.019 1.00 45.46 1085 VAL R N 1
ATOM 5952 C CA . VAL C 1 85 ? 199.010 38.379 83.565 1.00 38.67 1085 VAL R CA 1
ATOM 5953 C C . VAL C 1 85 ? 198.007 39.046 82.680 1.00 37.58 1085 VAL R C 1
ATOM 5954 O O . VAL C 1 85 ? 198.430 39.979 81.994 1.00 36.33 1085 VAL R O 1
ATOM 5958 N N . GLY C 1 86 ? 196.730 38.543 82.663 1.00 38.25 1086 GLY R N 1
ATOM 5959 C CA . GLY C 1 86 ? 195.573 39.074 81.802 1.00 33.53 1086 GLY R CA 1
ATOM 5960 C C . GLY C 1 86 ? 194.560 38.028 81.361 1.00 29.54 1086 GLY R C 1
ATOM 5961 O O . GLY C 1 86 ? 194.580 36.889 81.807 1.00 25.92 1086 GLY R O 1
ATOM 5962 N N . SER C 1 87 ? 193.654 38.360 80.460 1.00 30.27 1087 SER R N 1
ATOM 5963 C CA . SER C 1 87 ? 192.784 37.243 79.937 1.00 29.68 1087 SER R CA 1
ATOM 5964 C C . SER C 1 87 ? 193.224 36.846 78.500 1.00 27.69 1087 SER R C 1
ATOM 5965 O O . SER C 1 87 ? 193.864 37.706 77.853 1.00 25.06 1087 SER R O 1
ATOM 5968 N N . PHE C 1 88 ? 192.879 35.604 78.056 1.00 24.50 1088 PHE R N 1
ATOM 5969 C CA . PHE C 1 88 ? 192.829 35.138 76.615 1.00 23.24 1088 PHE R CA 1
ATOM 5970 C C . PHE C 1 88 ? 191.561 34.384 76.167 1.00 23.68 1088 PHE R C 1
ATOM 5971 O O . PHE C 1 88 ? 190.984 33.567 76.886 1.00 23.02 1088 PHE R O 1
ATOM 5979 N N . ASP C 1 89 ? 191.130 34.629 74.938 1.00 24.20 1089 ASP R N 1
ATOM 5980 C CA . ASP C 1 89 ? 189.926 33.977 74.396 1.00 23.37 1089 ASP R CA 1
ATOM 5981 C C . ASP C 1 89 ? 189.975 33.924 72.946 1.00 25.43 1089 ASP R C 1
ATOM 5982 O O . ASP C 1 89 ? 190.164 34.912 72.263 1.00 27.70 1089 ASP R O 1
ATOM 5987 N N . TYR C 1 90 ? 189.850 32.703 72.469 1.00 26.15 1090 TYR R N 1
ATOM 5988 C CA . TYR C 1 90 ? 189.558 32.467 71.125 1.00 23.66 1090 TYR R CA 1
ATOM 5989 C C . TYR C 1 90 ? 188.063 32.438 70.928 1.00 23.78 1090 TYR R C 1
ATOM 5990 O O . TYR C 1 90 ? 187.318 32.094 71.867 1.00 24.69 1090 TYR R O 1
ATOM 5999 N N . GLY C 1 91 ? 187.629 32.787 69.707 1.00 22.33 1091 GLY R N 1
ATOM 6000 C CA . GLY C 1 91 ? 186.218 32.727 69.281 1.00 23.40 1091 GLY R CA 1
ATOM 6001 C C . GLY C 1 91 ? 185.643 33.852 68.436 1.00 23.79 1091 GLY R C 1
ATOM 6002 O O . GLY C 1 91 ? 186.348 34.680 67.822 1.00 20.82 1091 GLY R O 1
ATOM 6003 N N . ARG C 1 92 ? 184.314 33.837 68.365 1.00 25.99 1092 ARG R N 1
ATOM 6004 C CA . ARG C 1 92 ? 183.580 34.926 67.635 1.00 25.83 1092 ARG R CA 1
ATOM 6005 C C . ARG C 1 92 ? 183.405 36.022 68.610 1.00 23.44 1092 ARG R C 1
ATOM 6006 O O . ARG C 1 92 ? 182.507 35.915 69.474 1.00 23.27 1092 ARG R O 1
ATOM 6014 N N . ASN C 1 93 ? 184.214 37.068 68.395 1.00 19.59 1093 ASN R N 1
ATOM 6015 C CA . ASN C 1 93 ? 184.230 38.196 69.289 1.00 19.62 1093 ASN R CA 1
ATOM 6016 C C . ASN C 1 93 ? 184.127 39.496 68.645 1.00 19.77 1093 ASN R C 1
ATOM 6017 O O . ASN C 1 93 ? 183.947 39.469 67.419 1.00 20.17 1093 ASN R O 1
ATOM 6022 N N . TYR C 1 94 ? 184.247 40.610 69.457 1.00 19.21 1094 TYR R N 1
ATOM 6023 C CA . TYR C 1 94 ? 184.313 42.060 69.029 1.00 15.66 1094 TYR R CA 1
ATOM 6024 C C . TYR C 1 94 ? 185.736 42.317 68.768 1.00 18.02 1094 TYR R C 1
ATOM 6025 O O . TYR C 1 94 ? 186.588 41.807 69.483 1.00 20.27 1094 TYR R O 1
ATOM 6034 N N . GLY C 1 95 ? 186.029 43.011 67.702 1.00 18.74 1095 GLY R N 1
ATOM 6035 C CA . GLY C 1 95 ? 187.428 43.243 67.362 1.00 18.41 1095 GLY R CA 1
ATOM 6036 C C . GLY C 1 95 ? 188.006 44.328 68.203 1.00 18.21 1095 GLY R C 1
ATOM 6037 O O . GLY C 1 95 ? 187.230 45.079 68.799 1.00 19.18 1095 GLY R O 1
ATOM 6038 N N . VAL C 1 96 ? 189.343 44.437 68.295 1.00 22.21 1096 VAL R N 1
ATOM 6039 C CA . VAL C 1 96 ? 189.911 45.420 69.321 1.00 25.63 1096 VAL R CA 1
ATOM 6040 C C . VAL C 1 96 ? 189.648 46.878 68.951 1.00 29.03 1096 VAL R C 1
ATOM 6041 O O . VAL C 1 96 ? 189.487 47.760 69.816 1.00 27.92 1096 VAL R O 1
ATOM 6045 N N . VAL C 1 97 ? 189.666 47.142 67.649 1.00 31.12 1097 VAL R N 1
ATOM 6046 C CA . VAL C 1 97 ? 189.327 48.438 67.301 1.00 34.50 1097 VAL R CA 1
ATOM 6047 C C . VAL C 1 97 ? 188.040 48.885 68.082 1.00 33.68 1097 VAL R C 1
ATOM 6048 O O . VAL C 1 97 ? 187.752 50.110 68.155 1.00 32.34 1097 VAL R O 1
ATOM 6052 N N . TYR C 1 98 ? 187.267 47.907 68.609 1.00 29.95 1098 TYR R N 1
ATOM 6053 C CA . TYR C 1 98 ? 186.007 48.258 69.245 1.00 29.25 1098 TYR R CA 1
ATOM 6054 C C . TYR C 1 98 ? 186.183 48.751 70.706 1.00 33.25 1098 TYR R C 1
ATOM 6055 O O . TYR C 1 98 ? 185.335 49.480 71.210 1.00 34.79 1098 TYR R O 1
ATOM 6064 N N . ASP C 1 99 ? 187.296 48.410 71.371 1.00 32.63 1099 ASP R N 1
ATOM 6065 C CA . ASP C 1 99 ? 187.691 49.063 72.648 1.00 28.76 1099 ASP R CA 1
ATOM 6066 C C . ASP C 1 99 ? 187.569 50.538 72.645 1.00 28.17 1099 ASP R C 1
ATOM 6067 O O . ASP C 1 99 ? 187.147 51.105 73.641 1.00 31.55 1099 ASP R O 1
ATOM 6072 N N . VAL C 1 100 ? 187.939 51.189 71.556 1.00 22.01 1100 VAL R N 1
ATOM 6073 C CA . VAL C 1 100 ? 187.838 52.603 71.604 1.00 20.16 1100 VAL R CA 1
ATOM 6074 C C . VAL C 1 100 ? 186.576 53.062 70.838 1.00 24.36 1100 VAL R C 1
ATOM 6075 O O . VAL C 1 100 ? 185.848 54.000 71.184 1.00 25.39 1100 VAL R O 1
ATOM 6079 N N . THR C 1 101 ? 186.206 52.387 69.794 1.00 25.59 1101 THR R N 1
ATOM 6080 C CA . THR C 1 101 ? 185.188 53.124 69.037 1.00 22.00 1101 THR R CA 1
ATOM 6081 C C . THR C 1 101 ? 183.856 52.964 69.718 1.00 22.32 1101 THR R C 1
ATOM 6082 O O . THR C 1 101 ? 182.886 53.711 69.443 1.00 27.03 1101 THR R O 1
ATOM 6086 N N . SER C 1 102 ? 183.812 52.029 70.642 1.00 23.51 1102 SER R N 1
ATOM 6087 C CA . SER C 1 102 ? 182.605 51.786 71.336 1.00 25.82 1102 SER R CA 1
ATOM 6088 C C . SER C 1 102 ? 182.368 52.991 72.254 1.00 28.11 1102 SER R C 1
ATOM 6089 O O . SER C 1 102 ? 181.275 53.290 72.525 1.00 25.89 1102 SER R O 1
ATOM 6092 N N . TRP C 1 103 ? 183.406 53.703 72.707 1.00 33.20 1103 TRP R N 1
ATOM 6093 C CA . TRP C 1 103 ? 183.297 54.858 73.604 1.00 31.73 1103 TRP R CA 1
ATOM 6094 C C . TRP C 1 103 ? 182.079 55.623 73.051 1.00 26.67 1103 TRP R C 1
ATOM 6095 O O . TRP C 1 103 ? 181.359 56.326 73.757 1.00 27.85 1103 TRP R O 1
ATOM 6106 N N . THR C 1 104 ? 181.720 55.445 71.801 1.00 19.18 1104 THR R N 1
ATOM 6107 C CA . THR C 1 104 ? 180.565 56.258 71.461 1.00 19.50 1104 THR R CA 1
ATOM 6108 C C . THR C 1 104 ? 179.314 55.678 70.946 1.00 20.97 1104 THR R C 1
ATOM 6109 O O . THR C 1 104 ? 178.453 56.346 70.475 1.00 22.30 1104 THR R O 1
ATOM 6113 N N . ASP C 1 105 ? 179.260 54.394 70.934 1.00 23.55 1105 ASP R N 1
ATOM 6114 C CA . ASP C 1 105 ? 178.164 53.702 70.416 1.00 20.01 1105 ASP R CA 1
ATOM 6115 C C . ASP C 1 105 ? 177.389 53.358 71.758 1.00 21.57 1105 ASP R C 1
ATOM 6116 O O . ASP C 1 105 ? 177.645 52.421 72.453 1.00 18.85 1105 ASP R O 1
ATOM 6121 N N . VAL C 1 106 ? 176.481 54.236 72.100 1.00 24.02 1106 VAL R N 1
ATOM 6122 C CA . VAL C 1 106 ? 175.553 54.122 73.158 1.00 21.26 1106 VAL R CA 1
ATOM 6123 C C . VAL C 1 106 ? 174.242 54.979 72.780 1.00 22.51 1106 VAL R C 1
ATOM 6124 O O . VAL C 1 106 ? 173.625 55.545 73.696 1.00 21.70 1106 VAL R O 1
ATOM 6128 N N . LEU C 1 107 ? 173.819 55.141 71.495 1.00 21.16 1107 LEU R N 1
ATOM 6129 C CA . LEU C 1 107 ? 172.512 55.888 71.305 1.00 21.19 1107 LEU R CA 1
ATOM 6130 C C . LEU C 1 107 ? 171.228 55.107 71.747 1.00 22.46 1107 LEU R C 1
ATOM 6131 O O . LEU C 1 107 ? 171.229 53.859 71.895 1.00 26.22 1107 LEU R O 1
ATOM 6136 N N . PRO C 1 108 ? 170.115 55.791 71.963 1.00 21.86 1108 PRO R N 1
ATOM 6137 C CA . PRO C 1 108 ? 169.085 54.836 72.431 1.00 21.71 1108 PRO R CA 1
ATOM 6138 C C . PRO C 1 108 ? 168.951 53.717 71.454 1.00 25.93 1108 PRO R C 1
ATOM 6139 O O . PRO C 1 108 ? 168.728 52.599 71.902 1.00 34.81 1108 PRO R O 1
ATOM 6143 N N . GLU C 1 109 ? 169.126 53.971 70.151 1.00 31.91 1109 GLU R N 1
ATOM 6144 C CA . GLU C 1 109 ? 169.038 52.899 69.093 1.00 34.42 1109 GLU R CA 1
ATOM 6145 C C . GLU C 1 109 ? 170.103 52.991 67.905 1.00 34.17 1109 GLU R C 1
ATOM 6146 O O . GLU C 1 109 ? 170.997 52.102 67.739 1.00 37.03 1109 GLU R O 1
ATOM 6152 N N . PHE C 1 110 ? 170.075 54.088 67.168 1.00 29.57 1110 PHE R N 1
ATOM 6153 C CA . PHE C 1 110 ? 171.103 54.329 66.181 1.00 28.67 1110 PHE R CA 1
ATOM 6154 C C . PHE C 1 110 ? 172.621 54.316 66.604 1.00 30.27 1110 PHE R C 1
ATOM 6155 O O . PHE C 1 110 ? 172.979 53.611 67.619 1.00 27.29 1110 PHE R O 1
ATOM 6163 N N . GLY C 1 111 ? 173.483 55.042 65.825 1.00 27.12 1111 GLY R N 1
ATOM 6164 C CA . GLY C 1 111 ? 174.954 54.978 66.044 1.00 28.19 1111 GLY R CA 1
ATOM 6165 C C . GLY C 1 111 ? 175.664 53.630 65.785 1.00 27.71 1111 GLY R C 1
ATOM 6166 O O . GLY C 1 111 ? 175.015 52.660 65.464 1.00 30.16 1111 GLY R O 1
ATOM 6167 N N . GLY C 1 112 ? 176.996 53.592 65.891 1.00 26.55 1112 GLY R N 1
ATOM 6168 C CA . GLY C 1 112 ? 177.822 52.377 65.870 1.00 27.20 1112 GLY R CA 1
ATOM 6169 C C . GLY C 1 112 ? 177.902 51.844 64.468 1.00 33.97 1112 GLY R C 1
ATOM 6170 O O . GLY C 1 112 ? 178.032 50.603 64.275 1.00 36.73 1112 GLY R O 1
ATOM 6171 N N . ASP C 1 113 ? 177.749 52.769 63.481 1.00 32.77 1113 ASP R N 1
ATOM 6172 C CA . ASP C 1 113 ? 177.635 52.462 62.053 1.00 26.20 1113 ASP R CA 1
ATOM 6173 C C . ASP C 1 113 ? 178.480 53.322 61.146 1.00 29.66 1113 ASP R C 1
ATOM 6174 O O . ASP C 1 113 ? 178.087 53.752 60.024 1.00 30.39 1113 ASP R O 1
ATOM 6179 N N . THR C 1 114 ? 179.680 53.593 61.618 1.00 28.92 1114 THR R N 1
ATOM 6180 C CA . THR C 1 114 ? 180.675 53.970 60.655 1.00 30.22 1114 THR R CA 1
ATOM 6181 C C . THR C 1 114 ? 181.554 52.785 60.521 1.00 28.35 1114 THR R C 1
ATOM 6182 O O . THR C 1 114 ? 182.634 52.946 59.989 1.00 31.65 1114 THR R O 1
ATOM 6186 N N . TYR C 1 115 ? 181.149 51.641 61.047 1.00 21.27 1115 TYR R N 1
ATOM 6187 C CA . TYR C 1 115 ? 181.851 50.427 60.822 1.00 21.97 1115 TYR R CA 1
ATOM 6188 C C . TYR C 1 115 ? 180.740 49.441 60.903 1.00 24.19 1115 TYR R C 1
ATOM 6189 O O . TYR C 1 115 ? 179.573 49.880 61.173 1.00 27.23 1115 TYR R O 1
ATOM 6198 N N . GLY C 1 116 ? 181.043 48.136 60.745 1.00 20.62 1116 GLY R N 1
ATOM 6199 C CA . GLY C 1 116 ? 180.021 47.084 60.700 1.00 17.53 1116 GLY R CA 1
ATOM 6200 C C . GLY C 1 116 ? 180.410 45.702 61.298 1.00 17.61 1116 GLY R C 1
ATOM 6201 O O . GLY C 1 116 ? 181.476 45.619 62.006 1.00 21.78 1116 GLY R O 1
ATOM 6202 N N . SER C 1 117 ? 179.575 44.644 61.082 1.00 18.14 1117 SER R N 1
ATOM 6203 C CA . SER C 1 117 ? 179.892 43.245 61.496 1.00 23.70 1117 SER R CA 1
ATOM 6204 C C . SER C 1 117 ? 180.719 42.474 60.486 1.00 24.62 1117 SER R C 1
ATOM 6205 O O . SER C 1 117 ? 180.451 42.630 59.349 1.00 30.42 1117 SER R O 1
ATOM 6208 N N . ASP C 1 118 ? 181.711 41.675 60.862 1.00 22.73 1118 ASP R N 1
ATOM 6209 C CA . ASP C 1 118 ? 182.432 40.898 59.860 1.00 20.81 1118 ASP R CA 1
ATOM 6210 C C . ASP C 1 118 ? 182.974 41.860 58.849 1.00 19.46 1118 ASP R C 1
ATOM 6211 O O . ASP C 1 118 ? 182.687 41.725 57.727 1.00 21.01 1118 ASP R O 1
ATOM 6216 N N . ASN C 1 119 ? 183.740 42.824 59.312 1.00 19.22 1119 ASN R N 1
ATOM 6217 C CA . ASN C 1 119 ? 184.330 43.950 58.665 1.00 17.86 1119 ASN R CA 1
ATOM 6218 C C . ASN C 1 119 ? 185.841 44.044 59.249 1.00 20.32 1119 ASN R C 1
ATOM 6219 O O . ASN C 1 119 ? 186.273 44.927 60.008 1.00 17.25 1119 ASN R O 1
ATOM 6224 N N . PHE C 1 120 ? 186.647 43.035 58.932 1.00 20.44 1120 PHE R N 1
ATOM 6225 C CA . PHE C 1 120 ? 187.985 42.892 59.528 1.00 20.73 1120 PHE R CA 1
ATOM 6226 C C . PHE C 1 120 ? 187.860 42.912 60.955 1.00 23.69 1120 PHE R C 1
ATOM 6227 O O . PHE C 1 120 ? 187.082 42.011 61.441 1.00 31.37 1120 PHE R O 1
ATOM 6235 N N . MET C 1 121 ? 188.553 43.825 61.640 1.00 21.95 1121 MET R N 1
ATOM 6236 C CA . MET C 1 121 ? 188.507 43.838 63.145 1.00 25.21 1121 MET R CA 1
ATOM 6237 C C . MET C 1 121 ? 187.768 45.005 63.743 1.00 25.41 1121 MET R C 1
ATOM 6238 O O . MET C 1 121 ? 187.896 45.305 64.877 1.00 28.24 1121 MET R O 1
ATOM 6243 N N . GLN C 1 122 ? 187.078 45.758 62.943 1.00 21.41 1122 GLN R N 1
ATOM 6244 C CA . GLN C 1 122 ? 186.468 46.908 63.414 1.00 20.68 1122 GLN R CA 1
ATOM 6245 C C . GLN C 1 122 ? 185.427 46.600 64.557 1.00 25.51 1122 GLN R C 1
ATOM 6246 O O . GLN C 1 122 ? 185.339 47.285 65.598 1.00 27.62 1122 GLN R O 1
ATOM 6252 N N . GLN C 1 123 ? 184.636 45.554 64.365 1.00 28.66 1123 GLN R N 1
ATOM 6253 C CA . GLN C 1 123 ? 183.518 45.231 65.247 1.00 27.52 1123 GLN R CA 1
ATOM 6254 C C . GLN C 1 123 ? 183.412 43.756 64.905 1.00 30.33 1123 GLN R C 1
ATOM 6255 O O . GLN C 1 123 ? 183.623 43.406 63.723 1.00 35.26 1123 GLN R O 1
ATOM 6261 N N . ARG C 1 124 ? 183.189 42.896 65.894 1.00 27.98 1124 ARG R N 1
ATOM 6262 C CA . ARG C 1 124 ? 182.525 41.569 65.620 1.00 26.57 1124 ARG R CA 1
ATOM 6263 C C . ARG C 1 124 ? 182.747 40.814 64.277 1.00 26.82 1124 ARG R C 1
ATOM 6264 O O . ARG C 1 124 ? 182.412 41.305 63.167 1.00 28.10 1124 ARG R O 1
ATOM 6272 N N . GLY C 1 125 ? 183.272 39.603 64.401 1.00 23.32 1125 GLY R N 1
ATOM 6273 C CA . GLY C 1 125 ? 183.547 38.781 63.282 1.00 22.65 1125 GLY R CA 1
ATOM 6274 C C . GLY C 1 125 ? 184.203 37.557 63.885 1.00 24.83 1125 GLY R C 1
ATOM 6275 O O . GLY C 1 125 ? 184.456 37.569 65.064 1.00 21.59 1125 GLY R O 1
ATOM 6276 N N . ASN C 1 126 ? 184.399 36.509 63.047 1.00 25.64 1126 ASN R N 1
ATOM 6277 C CA . ASN C 1 126 ? 184.771 35.163 63.454 1.00 23.75 1126 ASN R CA 1
ATOM 6278 C C . ASN C 1 126 ? 186.225 35.049 63.567 1.00 21.78 1126 ASN R C 1
ATOM 6279 O O . ASN C 1 126 ? 186.937 35.730 62.871 1.00 21.56 1126 ASN R O 1
ATOM 6284 N N . GLY C 1 127 ? 186.684 34.169 64.430 1.00 23.21 1127 GLY R N 1
ATOM 6285 C CA . GLY C 1 127 ? 188.180 33.856 64.574 1.00 21.89 1127 GLY R CA 1
ATOM 6286 C C . GLY C 1 127 ? 189.239 34.720 65.243 1.00 20.15 1127 GLY R C 1
ATOM 6287 O O . GLY C 1 127 ? 190.372 34.951 64.740 1.00 17.73 1127 GLY R O 1
ATOM 6288 N N . PHE C 1 128 ? 188.858 35.192 66.407 1.00 19.73 1128 PHE R N 1
ATOM 6289 C CA . PHE C 1 128 ? 189.616 36.218 67.094 1.00 19.53 1128 PHE R CA 1
ATOM 6290 C C . PHE C 1 128 ? 190.383 35.650 68.264 1.00 18.22 1128 PHE R C 1
ATOM 6291 O O . PHE C 1 128 ? 189.835 35.058 69.227 1.00 21.16 1128 PHE R O 1
ATOM 6299 N N . ALA C 1 129 ? 191.658 35.845 68.257 1.00 18.63 1129 ALA R N 1
ATOM 6300 C CA . ALA C 1 129 ? 192.330 35.473 69.502 1.00 20.53 1129 ALA R CA 1
ATOM 6301 C C . ALA C 1 129 ? 192.696 36.691 70.231 1.00 19.87 1129 ALA R C 1
ATOM 6302 O O . ALA C 1 129 ? 193.419 37.518 69.696 1.00 19.63 1129 ALA R O 1
ATOM 6304 N N . THR C 1 130 ? 192.278 36.745 71.490 1.00 18.16 1130 THR R N 1
ATOM 6305 C CA . THR C 1 130 ? 192.440 37.999 72.236 1.00 21.22 1130 THR R CA 1
ATOM 6306 C C . THR C 1 130 ? 193.080 37.953 73.590 1.00 24.46 1130 THR R C 1
ATOM 6307 O O . THR C 1 130 ? 192.934 37.019 74.367 1.00 23.77 1130 THR R O 1
ATOM 6311 N N . TYR C 1 131 ? 193.902 38.958 73.804 1.00 30.40 1131 TYR R N 1
ATOM 6312 C CA . TYR C 1 131 ? 194.653 39.065 75.022 1.00 33.51 1131 TYR R CA 1
ATOM 6313 C C . TYR C 1 131 ? 194.376 40.407 75.568 1.00 32.05 1131 TYR R C 1
ATOM 6314 O O . TYR C 1 131 ? 194.453 41.452 74.873 1.00 32.72 1131 TYR R O 1
ATOM 6323 N N . ARG C 1 132 ? 193.980 40.413 76.816 1.00 30.51 1132 ARG R N 1
ATOM 6324 C CA . ARG C 1 132 ? 193.691 41.707 77.419 1.00 26.95 1132 ARG R CA 1
ATOM 6325 C C . ARG C 1 132 ? 194.191 41.727 78.794 1.00 29.53 1132 ARG R C 1
ATOM 6326 O O . ARG C 1 132 ? 194.215 40.721 79.541 1.00 31.00 1132 ARG R O 1
ATOM 6334 N N . ASN C 1 133 ? 194.713 42.897 79.037 1.00 34.02 1133 ASN R N 1
ATOM 6335 C CA . ASN C 1 133 ? 195.352 43.247 80.279 1.00 39.42 1133 ASN R CA 1
ATOM 6336 C C . ASN C 1 133 ? 194.769 44.517 80.925 1.00 35.36 1133 ASN R C 1
ATOM 6337 O O . ASN C 1 133 ? 194.627 45.586 80.293 1.00 30.90 1133 ASN R O 1
ATOM 6342 N N . THR C 1 134 ? 194.597 44.405 82.219 1.00 34.21 1134 THR R N 1
ATOM 6343 C CA . THR C 1 134 ? 193.829 45.412 82.941 1.00 35.35 1134 THR R CA 1
ATOM 6344 C C . THR C 1 134 ? 194.442 46.764 83.548 1.00 38.10 1134 THR R C 1
ATOM 6345 O O . THR C 1 134 ? 193.973 47.921 83.235 1.00 39.09 1134 THR R O 1
ATOM 6349 N N . ASP C 1 135 ? 195.406 46.686 84.444 1.00 35.81 1135 ASP R N 1
ATOM 6350 C CA . ASP C 1 135 ? 195.955 48.000 84.726 1.00 35.16 1135 ASP R CA 1
ATOM 6351 C C . ASP C 1 135 ? 197.401 47.678 84.655 1.00 37.10 1135 ASP R C 1
ATOM 6352 O O . ASP C 1 135 ? 198.024 47.185 85.653 1.00 37.02 1135 ASP R O 1
ATOM 6357 N N . PHE C 1 136 ? 197.897 47.883 83.438 1.00 35.11 1136 PHE R N 1
ATOM 6358 C CA . PHE C 1 136 ? 199.215 47.403 83.034 1.00 35.09 1136 PHE R CA 1
ATOM 6359 C C . PHE C 1 136 ? 199.897 46.598 84.121 1.00 35.38 1136 PHE R C 1
ATOM 6360 O O . PHE C 1 136 ? 200.825 47.085 84.774 1.00 35.96 1136 PHE R O 1
ATOM 6368 N N . PHE C 1 137 ? 199.375 45.391 84.311 1.00 34.65 1137 PHE R N 1
ATOM 6369 C CA . PHE C 1 137 ? 199.767 44.343 85.298 1.00 34.63 1137 PHE R CA 1
ATOM 6370 C C . PHE C 1 137 ? 199.521 44.601 86.813 1.00 36.12 1137 PHE R C 1
ATOM 6371 O O . PHE C 1 137 ? 200.073 43.965 87.696 1.00 34.23 1137 PHE R O 1
ATOM 6379 N N . GLY C 1 138 ? 198.595 45.496 87.094 1.00 37.12 1138 GLY R N 1
ATOM 6380 C CA . GLY C 1 138 ? 198.251 45.705 88.479 1.00 38.72 1138 GLY R CA 1
ATOM 6381 C C . GLY C 1 138 ? 199.116 46.872 88.920 1.00 37.27 1138 GLY R C 1
ATOM 6382 O O . GLY C 1 138 ? 198.959 47.477 90.042 1.00 36.63 1138 GLY R O 1
ATOM 6383 N N . LEU C 1 139 ? 199.989 47.210 87.992 1.00 33.24 1139 LEU R N 1
ATOM 6384 C CA . LEU C 1 139 ? 201.034 48.098 88.307 1.00 34.47 1139 LEU R CA 1
ATOM 6385 C C . LEU C 1 139 ? 201.047 49.506 87.519 1.00 36.11 1139 LEU R C 1
ATOM 6386 O O . LEU C 1 139 ? 202.056 50.041 87.192 1.00 39.85 1139 LEU R O 1
ATOM 6391 N N . VAL C 1 140 ? 199.889 50.104 87.279 1.00 34.51 1140 VAL R N 1
ATOM 6392 C CA . VAL C 1 140 ? 199.657 51.486 86.753 1.00 31.44 1140 VAL R CA 1
ATOM 6393 C C . VAL C 1 140 ? 198.257 51.266 86.296 1.00 34.56 1140 VAL R C 1
ATOM 6394 O O . VAL C 1 140 ? 197.878 50.200 85.829 1.00 35.67 1140 VAL R O 1
ATOM 6398 N N . ASP C 1 141 ? 197.464 52.272 86.466 1.00 36.79 1141 ASP R N 1
ATOM 6399 C CA . ASP C 1 141 ? 196.148 51.924 86.930 1.00 38.77 1141 ASP R CA 1
ATOM 6400 C C . ASP C 1 141 ? 195.040 52.585 86.106 1.00 41.64 1141 ASP R C 1
ATOM 6401 O O . ASP C 1 141 ? 194.988 53.853 86.015 1.00 44.83 1141 ASP R O 1
ATOM 6406 N N . GLY C 1 142 ? 194.200 51.772 85.455 1.00 39.44 1142 GLY R N 1
ATOM 6407 C CA . GLY C 1 142 ? 193.270 52.331 84.473 1.00 38.70 1142 GLY R CA 1
ATOM 6408 C C . GLY C 1 142 ? 193.989 52.695 83.163 1.00 37.84 1142 GLY R C 1
ATOM 6409 O O . GLY C 1 142 ? 193.524 53.563 82.387 1.00 39.17 1142 GLY R O 1
ATOM 6410 N N . LEU C 1 143 ? 195.133 52.024 82.961 1.00 35.87 1143 LEU R N 1
ATOM 6411 C CA . LEU C 1 143 ? 195.882 51.876 81.709 1.00 32.42 1143 LEU R CA 1
ATOM 6412 C C . LEU C 1 143 ? 195.744 50.438 81.517 1.00 34.16 1143 LEU R C 1
ATOM 6413 O O . LEU C 1 143 ? 196.234 49.618 82.377 1.00 34.59 1143 LEU R O 1
ATOM 6418 N N . ASN C 1 144 ? 195.120 50.138 80.376 1.00 34.75 1144 ASN R N 1
ATOM 6419 C CA . ASN C 1 144 ? 195.215 48.833 79.773 1.00 34.65 1144 ASN R CA 1
ATOM 6420 C C . ASN C 1 144 ? 195.183 48.898 78.312 1.00 37.56 1144 ASN R C 1
ATOM 6421 O O . ASN C 1 144 ? 194.921 49.998 77.668 1.00 36.94 1144 ASN R O 1
ATOM 6426 N N . PHE C 1 145 ? 195.388 47.654 77.845 1.00 39.44 1145 PHE R N 1
ATOM 6427 C CA . PHE C 1 145 ? 195.724 47.289 76.469 1.00 36.75 1145 PHE R CA 1
ATOM 6428 C C . PHE C 1 145 ? 195.398 45.792 76.039 1.00 29.30 1145 PHE R C 1
ATOM 6429 O O . PHE C 1 145 ? 195.185 44.877 76.859 1.00 22.39 1145 PHE R O 1
ATOM 6437 N N . ALA C 1 146 ? 195.345 45.585 74.730 1.00 21.55 1146 ALA R N 1
ATOM 6438 C CA . ALA C 1 146 ? 194.705 44.432 74.205 1.00 19.30 1146 ALA R CA 1
ATOM 6439 C C . ALA C 1 146 ? 195.515 44.284 72.963 1.00 23.54 1146 ALA R C 1
ATOM 6440 O O . ALA C 1 146 ? 195.932 45.324 72.359 1.00 30.04 1146 ALA R O 1
ATOM 6442 N N . VAL C 1 147 ? 195.783 43.061 72.580 1.00 15.58 1147 VAL R N 1
ATOM 6443 C CA . VAL C 1 147 ? 196.359 42.892 71.354 1.00 18.98 1147 VAL R CA 1
ATOM 6444 C C . VAL C 1 147 ? 195.563 41.661 70.906 1.00 21.84 1147 VAL R C 1
ATOM 6445 O O . VAL C 1 147 ? 195.127 40.828 71.799 1.00 15.00 1147 VAL R O 1
ATOM 6449 N N . GLN C 1 148 ? 195.383 41.539 69.556 1.00 18.86 1148 GLN R N 1
ATOM 6450 C CA . GLN C 1 148 ? 194.593 40.468 69.012 1.00 21.17 1148 GLN R CA 1
ATOM 6451 C C . GLN C 1 148 ? 194.921 40.136 67.602 1.00 25.79 1148 GLN R C 1
ATOM 6452 O O . GLN C 1 148 ? 195.371 41.013 66.894 1.00 29.57 1148 GLN R O 1
ATOM 6458 N N . TYR C 1 149 ? 194.673 38.881 67.201 1.00 29.55 1149 TYR R N 1
ATOM 6459 C CA . TYR C 1 149 ? 195.102 38.289 65.955 1.00 27.96 1149 TYR R CA 1
ATOM 6460 C C . TYR C 1 149 ? 193.881 37.610 65.416 1.00 22.87 1149 TYR R C 1
ATOM 6461 O O . TYR C 1 149 ? 193.289 36.813 66.097 1.00 19.21 1149 TYR R O 1
ATOM 6470 N N . GLN C 1 150 ? 193.487 37.923 64.192 1.00 21.15 1150 GLN R N 1
ATOM 6471 C CA . GLN C 1 150 ? 192.431 37.063 63.527 1.00 24.05 1150 GLN R CA 1
ATOM 6472 C C . GLN C 1 150 ? 192.762 36.189 62.264 1.00 23.07 1150 GLN R C 1
ATOM 6473 O O . GLN C 1 150 ? 193.297 36.589 61.287 1.00 22.38 1150 GLN R O 1
ATOM 6479 N N . GLY C 1 151 ? 192.489 34.928 62.376 1.00 23.75 1151 GLY R N 1
ATOM 6480 C CA . GLY C 1 151 ? 192.741 34.103 61.216 1.00 26.26 1151 GLY R CA 1
ATOM 6481 C C . GLY C 1 151 ? 191.807 34.410 60.056 1.00 26.07 1151 GLY R C 1
ATOM 6482 O O . GLY C 1 151 ? 190.672 34.824 60.260 1.00 23.88 1151 GLY R O 1
ATOM 6483 N N . LYS C 1 152 ? 192.378 34.221 58.866 1.00 24.37 1152 LYS R N 1
ATOM 6484 C CA . LYS C 1 152 ? 191.718 34.411 57.586 1.00 23.87 1152 LYS R CA 1
ATOM 6485 C C . LYS C 1 152 ? 190.288 33.829 57.609 1.00 20.03 1152 LYS R C 1
ATOM 6486 O O . LYS C 1 152 ? 190.194 32.734 58.081 1.00 20.24 1152 LYS R O 1
ATOM 6492 N N . ASN C 1 153 ? 189.199 34.530 57.201 1.00 17.48 1153 ASN R N 1
ATOM 6493 C CA . ASN C 1 153 ? 187.871 33.794 57.112 1.00 18.84 1153 ASN R CA 1
ATOM 6494 C C . ASN C 1 153 ? 187.491 34.055 55.648 1.00 24.00 1153 ASN R C 1
ATOM 6495 O O . ASN C 1 153 ? 187.134 35.230 55.326 1.00 26.99 1153 ASN R O 1
ATOM 6500 N N . GLY C 1 154 ? 187.736 33.025 54.757 1.00 23.07 1154 GLY R N 1
ATOM 6501 C CA . GLY C 1 154 ? 188.019 33.275 53.294 1.00 16.85 1154 GLY R CA 1
ATOM 6502 C C . GLY C 1 154 ? 186.764 33.063 52.469 1.00 19.35 1154 GLY R C 1
ATOM 6503 O O . GLY C 1 154 ? 185.703 33.718 52.768 1.00 16.44 1154 GLY R O 1
ATOM 6504 N N . ASN C 1 155 ? 186.827 32.080 51.520 1.00 22.14 1155 ASN R N 1
ATOM 6505 C CA . ASN C 1 155 ? 185.710 31.920 50.530 1.00 23.86 1155 ASN R CA 1
ATOM 6506 C C . ASN C 1 155 ? 184.978 30.818 50.972 1.00 21.05 1155 ASN R C 1
ATOM 6507 O O . ASN C 1 155 ? 185.571 30.012 51.632 1.00 16.06 1155 ASN R O 1
ATOM 6512 N N . PRO C 1 156 ? 183.671 30.794 50.528 1.00 24.57 1156 PRO R N 1
ATOM 6513 C CA . PRO C 1 156 ? 183.009 29.560 50.731 1.00 24.41 1156 PRO R CA 1
ATOM 6514 C C . PRO C 1 156 ? 183.727 28.602 49.760 1.00 31.39 1156 PRO R C 1
ATOM 6515 O O . PRO C 1 156 ? 184.020 27.578 50.261 1.00 24.45 1156 PRO R O 1
ATOM 6519 N N . SER C 1 157 ? 184.110 29.087 48.467 1.00 45.57 1157 SER R N 1
ATOM 6520 C CA . SER C 1 157 ? 184.548 28.591 46.880 1.00 42.32 1157 SER R CA 1
ATOM 6521 C C . SER C 1 157 ? 185.482 27.395 46.290 1.00 51.57 1157 SER R C 1
ATOM 6522 O O . SER C 1 157 ? 185.258 26.170 46.628 1.00 56.80 1157 SER R O 1
ATOM 6525 N N . GLY C 1 158 ? 186.444 27.743 45.350 1.00 50.07 1158 GLY R N 1
ATOM 6526 C CA . GLY C 1 158 ? 187.332 26.748 44.632 1.00 47.35 1158 GLY R CA 1
ATOM 6527 C C . GLY C 1 158 ? 188.786 27.230 44.451 1.00 51.21 1158 GLY R C 1
ATOM 6528 O O . GLY C 1 158 ? 189.613 26.804 43.574 1.00 51.10 1158 GLY R O 1
ATOM 6529 N N . GLU C 1 159 ? 189.103 28.191 45.291 1.00 53.64 1159 GLU R N 1
ATOM 6530 C CA . GLU C 1 159 ? 190.452 28.820 45.407 1.00 49.24 1159 GLU R CA 1
ATOM 6531 C C . GLU C 1 159 ? 190.569 29.678 46.745 1.00 43.93 1159 GLU R C 1
ATOM 6532 O O . GLU C 1 159 ? 190.122 30.767 46.841 1.00 34.95 1159 GLU R O 1
ATOM 6538 N N . GLY C 1 160 ? 191.131 29.142 47.804 1.00 47.89 1160 GLY R N 1
ATOM 6539 C CA . GLY C 1 160 ? 191.087 29.853 49.134 1.00 45.97 1160 GLY R CA 1
ATOM 6540 C C . GLY C 1 160 ? 189.884 29.400 50.038 1.00 46.59 1160 GLY R C 1
ATOM 6541 O O . GLY C 1 160 ? 189.659 30.163 51.047 1.00 37.49 1160 GLY R O 1
ATOM 6542 N N . PHE C 1 161 ? 189.121 28.239 49.726 1.00 42.94 1161 PHE R N 1
ATOM 6543 C CA . PHE C 1 161 ? 187.915 27.814 50.593 1.00 40.08 1161 PHE R CA 1
ATOM 6544 C C . PHE C 1 161 ? 188.504 28.262 52.106 1.00 35.25 1161 PHE R C 1
ATOM 6545 O O . PHE C 1 161 ? 189.686 28.664 52.350 1.00 22.81 1161 PHE R O 1
ATOM 6553 N N . THR C 1 162 ? 187.611 28.301 53.079 1.00 32.45 1162 THR R N 1
ATOM 6554 C CA . THR C 1 162 ? 187.969 28.033 54.469 1.00 29.65 1162 THR R CA 1
ATOM 6555 C C . THR C 1 162 ? 186.725 27.249 54.992 1.00 30.85 1162 THR R C 1
ATOM 6556 O O . THR C 1 162 ? 185.637 27.479 54.484 1.00 30.41 1162 THR R O 1
ATOM 6560 N N . SER C 1 163 ? 186.915 26.211 55.812 1.00 30.34 1163 SER R N 1
ATOM 6561 C CA . SER C 1 163 ? 185.879 25.751 56.724 1.00 26.23 1163 SER R CA 1
ATOM 6562 C C . SER C 1 163 ? 184.771 26.706 56.678 1.00 24.56 1163 SER R C 1
ATOM 6563 O O . SER C 1 163 ? 183.813 26.539 56.053 1.00 24.30 1163 SER R O 1
ATOM 6566 N N . GLY C 1 164 ? 184.934 27.755 57.412 1.00 28.25 1164 GLY R N 1
ATOM 6567 C CA . GLY C 1 164 ? 183.782 28.475 57.934 1.00 28.14 1164 GLY R CA 1
ATOM 6568 C C . GLY C 1 164 ? 184.142 29.712 57.336 1.00 27.76 1164 GLY R C 1
ATOM 6569 O O . GLY C 1 164 ? 185.154 30.286 57.793 1.00 31.33 1164 GLY R O 1
ATOM 6570 N N . VAL C 1 165 ? 183.361 29.987 56.286 1.00 27.31 1165 VAL R N 1
ATOM 6571 C CA . VAL C 1 165 ? 183.469 31.013 55.259 1.00 29.41 1165 VAL R CA 1
ATOM 6572 C C . VAL C 1 165 ? 182.290 31.645 54.374 1.00 30.84 1165 VAL R C 1
ATOM 6573 O O . VAL C 1 165 ? 181.042 31.316 54.494 1.00 33.74 1165 VAL R O 1
ATOM 6577 N N . THR C 1 166 ? 182.677 32.566 53.481 1.00 23.28 1166 THR R N 1
ATOM 6578 C CA . THR C 1 166 ? 181.767 33.600 53.437 1.00 22.34 1166 THR R CA 1
ATOM 6579 C C . THR C 1 166 ? 181.909 34.411 52.202 1.00 25.29 1166 THR R C 1
ATOM 6580 O O . THR C 1 166 ? 182.934 34.242 51.615 1.00 29.20 1166 THR R O 1
ATOM 6584 N N . ASN C 1 167 ? 180.938 35.275 51.777 1.00 26.17 1167 ASN R N 1
ATOM 6585 C CA . ASN C 1 167 ? 181.085 36.252 50.625 1.00 29.66 1167 ASN R CA 1
ATOM 6586 C C . ASN C 1 167 ? 181.899 37.323 51.124 1.00 35.11 1167 ASN R C 1
ATOM 6587 O O . ASN C 1 167 ? 182.588 37.029 52.048 1.00 43.37 1167 ASN R O 1
ATOM 6592 N N . ASN C 1 168 ? 181.865 38.597 50.669 1.00 37.80 1168 ASN R N 1
ATOM 6593 C CA . ASN C 1 168 ? 182.974 39.477 51.277 1.00 35.95 1168 ASN R CA 1
ATOM 6594 C C . ASN C 1 168 ? 182.825 40.897 51.702 1.00 35.96 1168 ASN R C 1
ATOM 6595 O O . ASN C 1 168 ? 183.741 41.428 52.369 1.00 38.88 1168 ASN R O 1
ATOM 6600 N N . GLY C 1 169 ? 181.720 41.564 51.387 1.00 34.42 1169 GLY R N 1
ATOM 6601 C CA . GLY C 1 169 ? 181.317 42.479 52.373 1.00 28.91 1169 GLY R CA 1
ATOM 6602 C C . GLY C 1 169 ? 182.041 41.622 53.566 1.00 31.83 1169 GLY R C 1
ATOM 6603 O O . GLY C 1 169 ? 182.582 42.251 54.463 1.00 32.81 1169 GLY R O 1
ATOM 6604 N N . ARG C 1 170 ? 182.180 40.245 53.574 1.00 25.72 1170 ARG R N 1
ATOM 6605 C CA . ARG C 1 170 ? 182.756 39.602 54.758 1.00 25.71 1170 ARG R CA 1
ATOM 6606 C C . ARG C 1 170 ? 184.172 38.836 54.998 1.00 31.63 1170 ARG R C 1
ATOM 6607 O O . ARG C 1 170 ? 184.359 38.383 56.153 1.00 31.66 1170 ARG R O 1
ATOM 6615 N N . ASP C 1 171 ? 185.202 38.749 54.063 1.00 28.75 1171 ASP R N 1
ATOM 6616 C CA . ASP C 1 171 ? 186.568 38.203 54.512 1.00 23.44 1171 ASP R CA 1
ATOM 6617 C C . ASP C 1 171 ? 187.526 39.227 55.291 1.00 23.28 1171 ASP R C 1
ATOM 6618 O O . ASP C 1 171 ? 188.549 38.845 56.099 1.00 23.91 1171 ASP R O 1
ATOM 6623 N N . GLY C 1 181 ? 195.658 43.189 65.029 1.00 15.00 1181 GLY R N 1
ATOM 6624 C CA . GLY C 1 181 ? 195.280 44.362 65.802 1.00 18.13 1181 GLY R CA 1
ATOM 6625 C C . GLY C 1 181 ? 195.690 44.665 67.277 1.00 20.43 1181 GLY R C 1
ATOM 6626 O O . GLY C 1 181 ? 195.987 43.727 68.112 1.00 18.10 1181 GLY R O 1
ATOM 6627 N N . GLY C 1 182 ? 195.683 45.952 67.667 1.00 21.31 1182 GLY R N 1
ATOM 6628 C CA . GLY C 1 182 ? 195.766 46.255 69.177 1.00 25.81 1182 GLY R CA 1
ATOM 6629 C C . GLY C 1 182 ? 195.193 47.582 69.775 1.00 27.72 1182 GLY R C 1
ATOM 6630 O O . GLY C 1 182 ? 194.850 48.528 69.007 1.00 29.58 1182 GLY R O 1
ATOM 6631 N N . SER C 1 183 ? 195.089 47.724 71.103 1.00 25.28 1183 SER R N 1
ATOM 6632 C CA . SER C 1 183 ? 194.695 49.072 71.604 1.00 27.62 1183 SER R CA 1
ATOM 6633 C C . SER C 1 183 ? 195.234 49.153 73.008 1.00 28.88 1183 SER R C 1
ATOM 6634 O O . SER C 1 183 ? 195.499 48.056 73.619 1.00 26.57 1183 SER R O 1
ATOM 6637 N N . ILE C 1 184 ? 195.395 50.423 73.456 1.00 22.96 1184 ILE R N 1
ATOM 6638 C CA . ILE C 1 184 ? 195.752 50.824 74.806 1.00 22.51 1184 ILE R CA 1
ATOM 6639 C C . ILE C 1 184 ? 194.726 51.994 75.200 1.00 24.11 1184 ILE R C 1
ATOM 6640 O O . ILE C 1 184 ? 194.199 52.698 74.281 1.00 20.62 1184 ILE R O 1
ATOM 6645 N N . THR C 1 185 ? 194.413 52.216 76.507 1.00 22.42 1185 THR R N 1
ATOM 6646 C CA . THR C 1 185 ? 193.453 53.303 76.827 1.00 22.13 1185 THR R CA 1
ATOM 6647 C C . THR C 1 185 ? 193.573 53.777 78.283 1.00 26.86 1185 THR R C 1
ATOM 6648 O O . THR C 1 185 ? 193.737 52.950 79.263 1.00 23.95 1185 THR R O 1
ATOM 6652 N N . TYR C 1 186 ? 193.420 55.090 78.469 1.00 24.96 1186 TYR R N 1
ATOM 6653 C CA . TYR C 1 186 ? 193.769 55.511 79.713 1.00 28.96 1186 TYR R CA 1
ATOM 6654 C C . TYR C 1 186 ? 192.630 56.190 80.502 1.00 32.81 1186 TYR R C 1
ATOM 6655 O O . TYR C 1 186 ? 191.716 56.841 79.925 1.00 26.68 1186 TYR R O 1
ATOM 6664 N N . ASP C 1 187 ? 192.745 56.052 81.851 1.00 39.08 1187 ASP R N 1
ATOM 6665 C CA . ASP C 1 187 ? 191.765 56.518 82.850 1.00 43.51 1187 ASP R CA 1
ATOM 6666 C C . ASP C 1 187 ? 191.636 57.651 83.904 1.00 45.68 1187 ASP R C 1
ATOM 6667 O O . ASP C 1 187 ? 190.499 58.076 84.097 1.00 46.38 1187 ASP R O 1
ATOM 6672 N N . TYR C 1 188 ? 192.642 58.148 84.627 1.00 50.46 1188 TYR R N 1
ATOM 6673 C CA . TYR C 1 188 ? 192.321 59.210 85.707 1.00 52.54 1188 TYR R CA 1
ATOM 6674 C C . TYR C 1 188 ? 190.796 59.696 85.805 1.00 52.00 1188 TYR R C 1
ATOM 6675 O O . TYR C 1 188 ? 190.440 60.700 85.177 1.00 50.63 1188 TYR R O 1
ATOM 6684 N N . GLU C 1 189 ? 189.947 58.957 86.572 1.00 50.38 1189 GLU R N 1
ATOM 6685 C CA . GLU C 1 189 ? 188.449 59.214 86.855 1.00 50.97 1189 GLU R CA 1
ATOM 6686 C C . GLU C 1 189 ? 187.551 60.075 85.877 1.00 46.47 1189 GLU R C 1
ATOM 6687 O O . GLU C 1 189 ? 187.597 61.378 85.853 1.00 44.24 1189 GLU R O 1
ATOM 6693 N N . GLY C 1 190 ? 186.752 59.347 85.089 1.00 37.42 1190 GLY R N 1
ATOM 6694 C CA . GLY C 1 190 ? 186.139 59.952 83.935 1.00 37.63 1190 GLY R CA 1
ATOM 6695 C C . GLY C 1 190 ? 187.304 60.461 83.074 1.00 39.35 1190 GLY R C 1
ATOM 6696 O O . GLY C 1 190 ? 188.395 60.809 83.572 1.00 40.75 1190 GLY R O 1
ATOM 6697 N N . PHE C 1 191 ? 187.112 60.563 81.781 1.00 39.42 1191 PHE R N 1
ATOM 6698 C CA . PHE C 1 191 ? 188.216 60.972 80.926 1.00 38.01 1191 PHE R CA 1
ATOM 6699 C C . PHE C 1 191 ? 188.801 59.711 80.493 1.00 36.62 1191 PHE R C 1
ATOM 6700 O O . PHE C 1 191 ? 189.295 58.997 81.313 1.00 39.10 1191 PHE R O 1
ATOM 6708 N N . GLY C 1 192 ? 188.698 59.402 79.207 1.00 34.04 1192 GLY R N 1
ATOM 6709 C CA . GLY C 1 192 ? 189.377 58.258 78.691 1.00 30.50 1192 GLY R CA 1
ATOM 6710 C C . GLY C 1 192 ? 190.070 58.808 77.516 1.00 30.81 1192 GLY R C 1
ATOM 6711 O O . GLY C 1 192 ? 189.529 59.704 76.898 1.00 36.36 1192 GLY R O 1
ATOM 6712 N N . ILE C 1 193 ? 191.288 58.359 77.253 1.00 29.42 1193 ILE R N 1
ATOM 6713 C CA . ILE C 1 193 ? 191.815 58.497 75.911 1.00 30.03 1193 ILE R CA 1
ATOM 6714 C C . ILE C 1 193 ? 191.881 57.051 75.598 1.00 33.70 1193 ILE R C 1
ATOM 6715 O O . ILE C 1 193 ? 191.999 56.201 76.492 1.00 35.62 1193 ILE R O 1
ATOM 6720 N N . GLY C 1 194 ? 191.903 56.768 74.313 1.00 32.79 1194 GLY R N 1
ATOM 6721 C CA . GLY C 1 194 ? 192.187 55.421 73.910 1.00 31.02 1194 GLY R CA 1
ATOM 6722 C C . GLY C 1 194 ? 192.658 55.615 72.520 1.00 29.59 1194 GLY R C 1
ATOM 6723 O O . GLY C 1 194 ? 192.122 56.524 71.881 1.00 29.98 1194 GLY R O 1
ATOM 6724 N N . GLY C 1 195 ? 193.658 54.810 72.122 1.00 28.72 1195 GLY R N 1
ATOM 6725 C CA . GLY C 1 195 ? 194.078 54.547 70.775 1.00 26.68 1195 GLY R CA 1
ATOM 6726 C C . GLY C 1 195 ? 193.878 53.070 70.374 1.00 30.05 1195 GLY R C 1
ATOM 6727 O O . GLY C 1 195 ? 193.976 52.087 71.196 1.00 33.76 1195 GLY R O 1
ATOM 6728 N N . ALA C 1 196 ? 193.545 52.823 69.124 1.00 27.59 1196 ALA R N 1
ATOM 6729 C CA . ALA C 1 196 ? 193.512 51.407 68.693 1.00 25.97 1196 ALA R CA 1
ATOM 6730 C C . ALA C 1 196 ? 194.063 51.468 67.310 1.00 23.74 1196 ALA R C 1
ATOM 6731 O O . ALA C 1 196 ? 193.802 52.438 66.583 1.00 23.38 1196 ALA R O 1
ATOM 6733 N N . ILE C 1 197 ? 194.874 50.499 66.960 1.00 23.20 1197 ILE R N 1
ATOM 6734 C CA . ILE C 1 197 ? 195.488 50.459 65.589 1.00 27.58 1197 ILE R CA 1
ATOM 6735 C C . ILE C 1 197 ? 195.243 49.019 65.101 1.00 26.83 1197 ILE R C 1
ATOM 6736 O O . ILE C 1 197 ? 195.312 48.036 65.908 1.00 28.32 1197 ILE R O 1
ATOM 6741 N N . SER C 1 198 ? 194.932 48.852 63.838 1.00 24.13 1198 SER R N 1
ATOM 6742 C CA . SER C 1 198 ? 194.651 47.443 63.429 1.00 25.83 1198 SER R CA 1
ATOM 6743 C C . SER C 1 198 ? 194.972 47.149 61.947 1.00 25.11 1198 SER R C 1
ATOM 6744 O O . SER C 1 198 ? 194.698 48.009 61.122 1.00 25.17 1198 SER R O 1
ATOM 6747 N N . SER C 1 199 ? 195.434 45.967 61.559 1.00 20.25 1199 SER R N 1
ATOM 6748 C CA . SER C 1 199 ? 195.748 45.875 60.093 1.00 18.48 1199 SER R CA 1
ATOM 6749 C C . SER C 1 199 ? 195.403 44.557 59.454 1.00 17.78 1199 SER R C 1
ATOM 6750 O O . SER C 1 199 ? 195.920 43.656 59.997 1.00 21.41 1199 SER R O 1
ATOM 6753 N N . SER C 1 200 ? 194.659 44.344 58.361 1.00 15.43 1200 SER R N 1
ATOM 6754 C CA . SER C 1 200 ? 194.396 42.895 57.987 1.00 20.41 1200 SER R CA 1
ATOM 6755 C C . SER C 1 200 ? 194.681 42.509 56.554 1.00 22.19 1200 SER R C 1
ATOM 6756 O O . SER C 1 200 ? 194.272 43.248 55.679 1.00 24.40 1200 SER R O 1
ATOM 6759 N N . LYS C 1 201 ? 195.379 41.398 56.274 1.00 21.81 1201 LYS R N 1
ATOM 6760 C CA . LYS C 1 201 ? 195.765 41.202 54.898 1.00 24.76 1201 LYS R CA 1
ATOM 6761 C C . LYS C 1 201 ? 194.397 41.078 54.300 1.00 25.62 1201 LYS R C 1
ATOM 6762 O O . LYS C 1 201 ? 193.596 40.574 54.970 1.00 27.21 1201 LYS R O 1
ATOM 6768 N N . ARG C 1 202 ? 194.075 41.585 53.111 1.00 27.55 1202 ARG R N 1
ATOM 6769 C CA . ARG C 1 202 ? 192.700 41.328 52.551 1.00 29.36 1202 ARG R CA 1
ATOM 6770 C C . ARG C 1 202 ? 192.705 40.204 51.470 1.00 32.26 1202 ARG R C 1
ATOM 6771 O O . ARG C 1 202 ? 193.597 40.130 50.695 1.00 35.76 1202 ARG R O 1
ATOM 6779 N N . THR C 1 203 ? 191.696 39.348 51.376 1.00 34.33 1203 THR R N 1
ATOM 6780 C CA . THR C 1 203 ? 191.706 38.230 50.402 1.00 32.12 1203 THR R CA 1
ATOM 6781 C C . THR C 1 203 ? 191.628 38.602 48.933 1.00 34.95 1203 THR R C 1
ATOM 6782 O O . THR C 1 203 ? 191.042 39.654 48.531 1.00 36.42 1203 THR R O 1
ATOM 6786 N N . ASP C 1 204 ? 192.150 37.713 48.074 1.00 38.81 1204 ASP R N 1
ATOM 6787 C CA . ASP C 1 204 ? 192.018 37.956 46.562 1.00 36.78 1204 ASP R CA 1
ATOM 6788 C C . ASP C 1 204 ? 190.575 38.118 46.212 1.00 33.72 1204 ASP R C 1
ATOM 6789 O O . ASP C 1 204 ? 190.252 38.961 45.482 1.00 35.38 1204 ASP R O 1
ATOM 6794 N N . ALA C 1 205 ? 189.684 37.354 46.792 1.00 34.21 1205 ALA R N 1
ATOM 6795 C CA . ALA C 1 205 ? 188.259 37.603 46.558 1.00 33.64 1205 ALA R CA 1
ATOM 6796 C C . ALA C 1 205 ? 187.887 39.039 46.848 1.00 37.02 1205 ALA R C 1
ATOM 6797 O O . ALA C 1 205 ? 187.094 39.614 46.059 1.00 40.33 1205 ALA R O 1
ATOM 6799 N N . GLN C 1 206 ? 188.425 39.690 47.882 1.00 34.58 1206 GLN R N 1
ATOM 6800 C CA . GLN C 1 206 ? 187.855 40.977 48.079 1.00 35.18 1206 GLN R CA 1
ATOM 6801 C C . GLN C 1 206 ? 188.458 41.968 47.169 1.00 38.52 1206 GLN R C 1
ATOM 6802 O O . GLN C 1 206 ? 188.015 43.094 47.105 1.00 42.19 1206 GLN R O 1
ATOM 6808 N N . ASN C 1 207 ? 189.497 41.579 46.452 1.00 39.59 1207 ASN R N 1
ATOM 6809 C CA . ASN C 1 207 ? 190.176 42.514 45.576 1.00 37.30 1207 ASN R CA 1
ATOM 6810 C C . ASN C 1 207 ? 189.999 42.298 44.113 1.00 40.13 1207 ASN R C 1
ATOM 6811 O O . ASN C 1 207 ? 190.919 41.758 43.541 1.00 43.13 1207 ASN R O 1
ATOM 6816 N N . THR C 1 208 ? 188.895 42.697 43.469 1.00 38.67 1208 THR R N 1
ATOM 6817 C CA . THR C 1 208 ? 188.709 42.274 42.065 1.00 38.56 1208 THR R CA 1
ATOM 6818 C C . THR C 1 208 ? 187.793 43.189 41.347 1.00 39.66 1208 THR R C 1
ATOM 6819 O O . THR C 1 208 ? 186.778 42.767 40.873 1.00 40.71 1208 THR R O 1
ATOM 6823 N N . ALA C 1 209 ? 188.072 44.463 41.291 1.00 38.99 1209 ALA R N 1
ATOM 6824 C CA . ALA C 1 209 ? 187.298 45.246 40.323 1.00 38.56 1209 ALA R CA 1
ATOM 6825 C C . ALA C 1 209 ? 185.838 44.989 40.363 1.00 39.05 1209 ALA R C 1
ATOM 6826 O O . ALA C 1 209 ? 185.129 45.437 39.499 1.00 42.45 1209 ALA R O 1
ATOM 6828 N N . ALA C 1 210 ? 185.362 44.214 41.323 1.00 40.64 1210 ALA R N 1
ATOM 6829 C CA . ALA C 1 210 ? 183.955 44.344 41.722 1.00 40.43 1210 ALA R CA 1
ATOM 6830 C C . ALA C 1 210 ? 183.898 45.495 42.787 1.00 41.40 1210 ALA R C 1
ATOM 6831 O O . ALA C 1 210 ? 184.892 45.945 43.520 1.00 38.38 1210 ALA R O 1
ATOM 6833 N N . TYR C 1 211 ? 182.731 46.026 42.847 1.00 40.65 1211 TYR R N 1
ATOM 6834 C CA . TYR C 1 211 ? 182.752 47.439 43.026 1.00 46.64 1211 TYR R CA 1
ATOM 6835 C C . TYR C 1 211 ? 184.191 48.179 43.468 1.00 48.45 1211 TYR R C 1
ATOM 6836 O O . TYR C 1 211 ? 184.721 48.824 42.557 1.00 53.84 1211 TYR R O 1
ATOM 6845 N N . ILE C 1 212 ? 184.849 48.066 44.672 1.00 37.62 1212 ILE R N 1
ATOM 6846 C CA . ILE C 1 212 ? 185.803 49.168 45.153 1.00 34.42 1212 ILE R CA 1
ATOM 6847 C C . ILE C 1 212 ? 186.765 49.110 46.377 1.00 35.34 1212 ILE R C 1
ATOM 6848 O O . ILE C 1 212 ? 186.313 48.727 47.407 1.00 40.62 1212 ILE R O 1
ATOM 6853 N N . GLY C 1 213 ? 188.016 49.641 46.287 1.00 38.55 1213 GLY R N 1
ATOM 6854 C CA . GLY C 1 213 ? 189.247 49.195 47.075 1.00 40.83 1213 GLY R CA 1
ATOM 6855 C C . GLY C 1 213 ? 190.436 48.542 46.244 1.00 44.30 1213 GLY R C 1
ATOM 6856 O O . GLY C 1 213 ? 190.348 47.364 45.813 1.00 38.26 1213 GLY R O 1
ATOM 6857 N N . ASN C 1 214 ? 191.534 49.301 45.981 1.00 45.95 1214 ASN R N 1
ATOM 6858 C CA . ASN C 1 214 ? 192.809 48.654 45.570 1.00 48.89 1214 ASN R CA 1
ATOM 6859 C C . ASN C 1 214 ? 193.126 47.986 46.883 1.00 49.67 1214 ASN R C 1
ATOM 6860 O O . ASN C 1 214 ? 193.914 48.449 47.691 1.00 51.05 1214 ASN R O 1
ATOM 6863 N N . GLY C 1 215 ? 192.443 46.916 47.187 1.00 49.77 1215 GLY R N 1
ATOM 6864 C CA . GLY C 1 215 ? 192.598 46.510 48.582 1.00 52.01 1215 GLY R CA 1
ATOM 6865 C C . GLY C 1 215 ? 193.810 45.714 49.046 1.00 51.99 1215 GLY R C 1
ATOM 6866 O O . GLY C 1 215 ? 193.663 44.466 49.163 1.00 53.69 1215 GLY R O 1
ATOM 6867 N N . ASP C 1 216 ? 194.962 46.361 49.338 1.00 46.55 1216 ASP R N 1
ATOM 6868 C CA . ASP C 1 216 ? 196.040 45.567 49.941 1.00 41.57 1216 ASP R CA 1
ATOM 6869 C C . ASP C 1 216 ? 195.909 45.037 51.375 1.00 38.87 1216 ASP R C 1
ATOM 6870 O O . ASP C 1 216 ? 195.672 43.865 51.488 1.00 38.99 1216 ASP R O 1
ATOM 6875 N N . ARG C 1 217 ? 196.178 45.824 52.441 1.00 36.35 1217 ARG R N 1
ATOM 6876 C CA . ARG C 1 217 ? 195.777 45.420 53.798 1.00 33.07 1217 ARG R CA 1
ATOM 6877 C C . ARG C 1 217 ? 194.534 46.221 54.086 1.00 29.60 1217 ARG R C 1
ATOM 6878 O O . ARG C 1 217 ? 194.171 47.059 53.326 1.00 31.82 1217 ARG R O 1
ATOM 6886 N N . ALA C 1 218 ? 193.858 46.017 55.192 1.00 27.70 1218 ALA R N 1
ATOM 6887 C CA . ALA C 1 218 ? 192.831 47.000 55.538 1.00 24.17 1218 ALA R CA 1
ATOM 6888 C C . ALA C 1 218 ? 193.251 47.680 56.874 1.00 26.48 1218 ALA R C 1
ATOM 6889 O O . ALA C 1 218 ? 193.753 47.037 57.794 1.00 27.16 1218 ALA R O 1
ATOM 6891 N N . GLU C 1 219 ? 193.070 48.963 57.026 1.00 24.07 1219 GLU R N 1
ATOM 6892 C CA . GLU C 1 219 ? 193.762 49.556 58.070 1.00 23.89 1219 GLU R CA 1
ATOM 6893 C C . GLU C 1 219 ? 192.963 50.600 58.681 1.00 27.70 1219 GLU R C 1
ATOM 6894 O O . GLU C 1 219 ? 192.447 51.416 57.973 1.00 33.31 1219 GLU R O 1
ATOM 6900 N N . THR C 1 220 ? 192.925 50.664 60.008 1.00 27.49 1220 THR R N 1
ATOM 6901 C CA . THR C 1 220 ? 192.060 51.587 60.654 1.00 25.59 1220 THR R CA 1
ATOM 6902 C C . THR C 1 220 ? 192.858 52.115 61.801 1.00 26.42 1220 THR R C 1
ATOM 6903 O O . THR C 1 220 ? 193.540 51.308 62.457 1.00 31.29 1220 THR R O 1
ATOM 6907 N N . TYR C 1 221 ? 192.772 53.416 62.102 1.00 25.03 1221 TYR R N 1
ATOM 6908 C CA . TYR C 1 221 ? 193.687 54.072 63.093 1.00 24.19 1221 TYR R CA 1
ATOM 6909 C C . TYR C 1 221 ? 192.731 54.910 63.761 1.00 25.01 1221 TYR R C 1
ATOM 6910 O O . TYR C 1 221 ? 192.060 55.746 63.049 1.00 22.06 1221 TYR R O 1
ATOM 6919 N N . THR C 1 222 ? 192.752 54.776 65.095 1.00 21.87 1222 THR R N 1
ATOM 6920 C CA . THR C 1 222 ? 191.694 55.258 65.898 1.00 23.38 1222 THR R CA 1
ATOM 6921 C C . THR C 1 222 ? 192.021 55.738 67.326 1.00 28.17 1222 THR R C 1
ATOM 6922 O O . THR C 1 222 ? 192.743 55.054 68.135 1.00 29.95 1222 THR R O 1
ATOM 6926 N N . GLY C 1 223 ? 191.508 56.946 67.624 1.00 26.47 1223 GLY R N 1
ATOM 6927 C CA . GLY C 1 223 ? 191.758 57.563 68.877 1.00 19.80 1223 GLY R CA 1
ATOM 6928 C C . GLY C 1 223 ? 190.411 57.956 69.359 1.00 22.44 1223 GLY R C 1
ATOM 6929 O O . GLY C 1 223 ? 189.452 58.297 68.508 1.00 22.46 1223 GLY R O 1
ATOM 6930 N N . GLY C 1 224 ? 190.278 57.901 70.692 1.00 20.04 1224 GLY R N 1
ATOM 6931 C CA . GLY C 1 224 ? 189.035 58.331 71.267 1.00 22.53 1224 GLY R CA 1
ATOM 6932 C C . GLY C 1 224 ? 189.157 58.974 72.591 1.00 26.49 1224 GLY R C 1
ATOM 6933 O O . GLY C 1 224 ? 190.139 58.744 73.336 1.00 30.03 1224 GLY R O 1
ATOM 6934 N N . LEU C 1 225 ? 188.146 59.800 72.896 1.00 29.46 1225 LEU R N 1
ATOM 6935 C CA . LEU C 1 225 ? 188.067 60.658 74.099 1.00 26.00 1225 LEU R CA 1
ATOM 6936 C C . LEU C 1 225 ? 186.801 60.351 74.789 1.00 25.80 1225 LEU R C 1
ATOM 6937 O O . LEU C 1 225 ? 185.769 60.260 74.119 1.00 26.22 1225 LEU R O 1
ATOM 6942 N N . LYS C 1 226 ? 186.826 60.243 76.108 1.00 23.04 1226 LYS R N 1
ATOM 6943 C CA . LYS C 1 226 ? 185.551 60.244 76.773 1.00 21.20 1226 LYS R CA 1
ATOM 6944 C C . LYS C 1 226 ? 185.661 60.714 78.122 1.00 22.34 1226 LYS R C 1
ATOM 6945 O O . LYS C 1 226 ? 186.734 60.789 78.629 1.00 21.28 1226 LYS R O 1
ATOM 6951 N N . TYR C 1 227 ? 184.506 61.057 78.668 1.00 24.97 1227 TYR R N 1
ATOM 6952 C CA . TYR C 1 227 ? 184.373 61.827 79.879 1.00 26.30 1227 TYR R CA 1
ATOM 6953 C C . TYR C 1 227 ? 183.154 61.291 80.489 1.00 24.46 1227 TYR R C 1
ATOM 6954 O O . TYR C 1 227 ? 182.117 61.420 79.897 1.00 22.12 1227 TYR R O 1
ATOM 6963 N N . ASP C 1 228 ? 183.224 60.761 81.710 1.00 28.13 1228 ASP R N 1
ATOM 6964 C CA . ASP C 1 228 ? 182.022 60.074 82.222 1.00 32.65 1228 ASP R CA 1
ATOM 6965 C C . ASP C 1 228 ? 181.897 59.931 83.693 1.00 32.88 1228 ASP R C 1
ATOM 6966 O O . ASP C 1 228 ? 182.544 59.096 84.170 1.00 32.21 1228 ASP R O 1
ATOM 6971 N N . ALA C 1 229 ? 181.005 60.671 84.374 1.00 36.29 1229 ALA R N 1
ATOM 6972 C CA . ALA C 1 229 ? 180.968 60.788 85.878 1.00 38.21 1229 ALA R CA 1
ATOM 6973 C C . ALA C 1 229 ? 180.036 61.861 86.265 1.00 40.05 1229 ALA R C 1
ATOM 6974 O O . ALA C 1 229 ? 180.025 62.941 85.663 1.00 40.41 1229 ALA R O 1
ATOM 6976 N N . ASN C 1 230 ? 179.274 61.598 87.302 1.00 43.41 1230 ASN R N 1
ATOM 6977 C CA . ASN C 1 230 ? 178.104 62.471 87.605 1.00 45.65 1230 ASN R CA 1
ATOM 6978 C C . ASN C 1 230 ? 177.249 62.644 86.381 1.00 44.78 1230 ASN R C 1
ATOM 6979 O O . ASN C 1 230 ? 177.302 63.721 85.720 1.00 48.68 1230 ASN R O 1
ATOM 6984 N N . ASN C 1 231 ? 176.511 61.616 86.013 1.00 40.01 1231 ASN R N 1
ATOM 6985 C CA . ASN C 1 231 ? 175.418 61.854 85.095 1.00 35.52 1231 ASN R CA 1
ATOM 6986 C C . ASN C 1 231 ? 175.739 62.384 83.697 1.00 33.38 1231 ASN R C 1
ATOM 6987 O O . ASN C 1 231 ? 174.911 62.296 82.772 1.00 35.82 1231 ASN R O 1
ATOM 6992 N N . ILE C 1 232 ? 176.911 62.919 83.505 1.00 28.60 1232 ILE R N 1
ATOM 6993 C CA . ILE C 1 232 ? 177.190 63.441 82.233 1.00 27.90 1232 ILE R CA 1
ATOM 6994 C C . ILE C 1 232 ? 177.789 62.271 81.497 1.00 29.47 1232 ILE R C 1
ATOM 6995 O O . ILE C 1 232 ? 178.605 61.530 82.058 1.00 30.02 1232 ILE R O 1
ATOM 7000 N N . TYR C 1 233 ? 177.372 62.061 80.259 1.00 27.66 1233 TYR R N 1
ATOM 7001 C CA . TYR C 1 233 ? 178.199 61.251 79.468 1.00 27.93 1233 TYR R CA 1
ATOM 7002 C C . TYR C 1 233 ? 178.572 61.949 78.226 1.00 27.77 1233 TYR R C 1
ATOM 7003 O O . TYR C 1 233 ? 177.705 62.258 77.444 1.00 31.57 1233 TYR R O 1
ATOM 7012 N N . LEU C 1 234 ? 179.874 62.057 78.012 1.00 25.60 1234 LEU R N 1
ATOM 7013 C CA . LEU C 1 234 ? 180.523 62.795 76.942 1.00 24.85 1234 LEU R CA 1
ATOM 7014 C C . LEU C 1 234 ? 181.576 61.925 76.186 1.00 29.02 1234 LEU R C 1
ATOM 7015 O O . LEU C 1 234 ? 182.533 61.404 76.875 1.00 27.76 1234 LEU R O 1
ATOM 7020 N N . ALA C 1 235 ? 181.506 61.851 74.817 1.00 26.12 1235 ALA R N 1
ATOM 7021 C CA . ALA C 1 235 ? 182.509 61.055 74.054 1.00 22.69 1235 ALA R CA 1
ATOM 7022 C C . ALA C 1 235 ? 182.697 61.178 72.513 1.00 24.55 1235 ALA R C 1
ATOM 7023 O O . ALA C 1 235 ? 181.787 61.511 71.667 1.00 23.41 1235 ALA R O 1
ATOM 7025 N N . ALA C 1 236 ? 183.904 60.823 72.099 1.00 28.59 1236 ALA R N 1
ATOM 7026 C CA . ALA C 1 236 ? 184.338 61.074 70.689 1.00 25.98 1236 ALA R CA 1
ATOM 7027 C C . ALA C 1 236 ? 185.366 60.074 70.292 1.00 25.79 1236 ALA R C 1
ATOM 7028 O O . ALA C 1 236 ? 186.220 59.584 71.057 1.00 25.04 1236 ALA R O 1
ATOM 7030 N N . GLN C 1 237 ? 185.297 59.791 69.035 1.00 26.33 1237 GLN R N 1
ATOM 7031 C CA . GLN C 1 237 ? 186.048 58.722 68.521 1.00 26.25 1237 GLN R CA 1
ATOM 7032 C C . GLN C 1 237 ? 186.224 59.154 67.082 1.00 26.18 1237 GLN R C 1
ATOM 7033 O O . GLN C 1 237 ? 185.317 59.673 66.404 1.00 22.05 1237 GLN R O 1
ATOM 7039 N N . TYR C 1 238 ? 187.461 59.055 66.646 1.00 27.91 1238 TYR R N 1
ATOM 7040 C CA . TYR C 1 238 ? 187.804 59.566 65.329 1.00 25.91 1238 TYR R CA 1
ATOM 7041 C C . TYR C 1 238 ? 188.817 58.549 64.830 1.00 27.11 1238 TYR R C 1
ATOM 7042 O O . TYR C 1 238 ? 189.791 58.110 65.558 1.00 25.29 1238 TYR R O 1
ATOM 7051 N N . THR C 1 239 ? 188.497 58.063 63.650 1.00 25.51 1239 THR R N 1
ATOM 7052 C CA . THR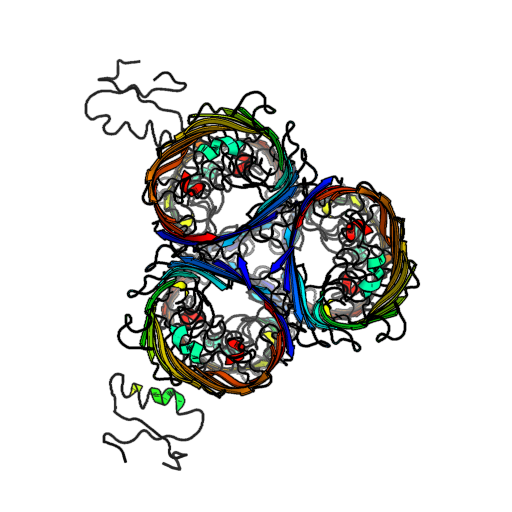 C 1 239 ? 189.255 57.015 63.151 1.00 30.38 1239 THR R CA 1
ATOM 7053 C C . THR C 1 239 ? 189.143 57.036 61.737 1.00 31.62 1239 THR R C 1
ATOM 7054 O O . THR C 1 239 ? 188.031 57.125 61.207 1.00 30.20 1239 THR R O 1
ATOM 7058 N N . GLN C 1 240 ? 190.322 56.852 61.141 1.00 34.09 1240 GLN R N 1
ATOM 7059 C CA . GLN C 1 240 ? 190.403 56.641 59.708 1.00 33.24 1240 GLN R CA 1
ATOM 7060 C C . GLN C 1 240 ? 191.038 55.420 59.326 1.00 33.43 1240 GLN R C 1
ATOM 7061 O O . GLN C 1 240 ? 192.145 55.060 59.767 1.00 39.32 1240 GLN R O 1
ATOM 7067 N N . THR C 1 241 ? 190.396 54.927 58.317 1.00 28.05 1241 THR R N 1
ATOM 7068 C CA . THR C 1 241 ? 190.596 53.667 57.832 1.00 25.58 1241 THR R CA 1
ATOM 7069 C C . THR C 1 241 ? 191.141 53.709 56.354 1.00 28.90 1241 THR R C 1
ATOM 7070 O O . THR C 1 241 ? 190.924 54.675 55.589 1.00 31.08 1241 THR R O 1
ATOM 7074 N N . TYR C 1 242 ? 191.827 52.650 55.951 1.00 28.64 1242 TYR R N 1
ATOM 7075 C CA . TYR C 1 242 ? 192.285 52.488 54.622 1.00 27.96 1242 TYR R CA 1
ATOM 7076 C C . TYR C 1 242 ? 191.901 51.138 54.116 1.00 31.61 1242 TYR R C 1
ATOM 7077 O O . TYR C 1 242 ? 192.353 50.070 54.610 1.00 33.20 1242 TYR R O 1
ATOM 7086 N N . ASN C 1 243 ? 191.092 51.168 53.074 1.00 32.22 1243 ASN R N 1
ATOM 7087 C CA . ASN C 1 243 ? 190.646 49.929 52.440 1.00 33.11 1243 ASN R CA 1
ATOM 7088 C C . ASN C 1 243 ? 189.790 49.054 53.353 1.00 31.45 1243 ASN R C 1
ATOM 7089 O O . ASN C 1 243 ? 189.791 47.895 53.183 1.00 32.32 1243 ASN R O 1
ATOM 7094 N N . ALA C 1 244 ? 189.036 49.624 54.291 1.00 35.07 1244 ALA R N 1
ATOM 7095 C CA . ALA C 1 244 ? 188.269 48.843 55.349 1.00 34.08 1244 ALA R CA 1
ATOM 7096 C C . ALA C 1 244 ? 186.851 49.346 55.751 1.00 33.52 1244 ALA R C 1
ATOM 7097 O O . ALA C 1 244 ? 186.225 48.695 56.560 1.00 32.98 1244 ALA R O 1
ATOM 7099 N N . THR C 1 245 ? 186.377 50.487 55.251 1.00 31.70 1245 THR R N 1
ATOM 7100 C CA . THR C 1 245 ? 184.957 50.851 55.444 1.00 30.07 1245 THR R CA 1
ATOM 7101 C C . THR C 1 245 ? 183.983 50.488 54.259 1.00 29.06 1245 THR R C 1
ATOM 7102 O O . THR C 1 245 ? 183.932 51.138 53.223 1.00 28.90 1245 THR R O 1
ATOM 7106 N N . ARG C 1 246 ? 183.222 49.422 54.428 1.00 28.72 1246 ARG R N 1
ATOM 7107 C CA . ARG C 1 246 ? 182.201 49.005 53.459 1.00 27.97 1246 ARG R CA 1
ATOM 7108 C C . ARG C 1 246 ? 181.448 50.267 53.074 1.00 29.16 1246 ARG R C 1
ATOM 7109 O O . ARG C 1 246 ? 181.152 51.087 53.955 1.00 32.96 1246 ARG R O 1
ATOM 7117 N N . VAL C 1 247 ? 181.215 50.445 51.761 1.00 31.00 1247 VAL R N 1
ATOM 7118 C CA . VAL C 1 247 ? 180.561 51.629 51.151 1.00 30.05 1247 VAL R CA 1
ATOM 7119 C C . VAL C 1 247 ? 179.467 50.932 50.420 1.00 32.20 1247 VAL R C 1
ATOM 7120 O O . VAL C 1 247 ? 179.587 50.466 49.275 1.00 34.43 1247 VAL R O 1
ATOM 7122 N N . GLY C 1 248 ? 178.398 50.755 51.156 1.00 34.95 1248 GLY R N 1
ATOM 7123 C CA . GLY C 1 248 ? 177.283 50.092 50.585 1.00 34.32 1248 GLY R CA 1
ATOM 7124 C C . GLY C 1 248 ? 177.654 48.627 50.513 1.00 34.42 1248 GLY R C 1
ATOM 7125 O O . GLY C 1 248 ? 178.166 48.017 51.463 1.00 29.18 1248 GLY R O 1
ATOM 7126 N N . SER C 1 249 ? 177.328 48.078 49.347 1.00 37.20 1249 SER R N 1
ATOM 7127 C CA . SER C 1 249 ? 177.615 46.716 48.996 1.00 35.32 1249 SER R CA 1
ATOM 7128 C C . SER C 1 249 ? 178.576 46.959 47.857 1.00 33.49 1249 SER R C 1
ATOM 7129 O O . SER C 1 249 ? 178.724 46.144 46.965 1.00 34.22 1249 SER R O 1
ATOM 7132 N N . LEU C 1 250 ? 179.213 48.108 47.849 1.00 34.32 1250 LEU R N 1
ATOM 7133 C CA . LEU C 1 250 ? 180.061 48.397 46.736 1.00 36.42 1250 LEU R CA 1
ATOM 7134 C C . LEU C 1 250 ? 181.495 47.865 46.984 1.00 36.66 1250 LEU R C 1
ATOM 7135 O O . LEU C 1 250 ? 182.367 47.978 46.155 1.00 35.54 1250 LEU R O 1
ATOM 7140 N N . GLY C 1 251 ? 181.799 47.223 48.090 1.00 36.96 1251 GLY R N 1
ATOM 7141 C CA . GLY C 1 251 ? 183.209 46.865 48.214 1.00 33.88 1251 GLY R CA 1
ATOM 7142 C C . GLY C 1 251 ? 183.706 47.987 49.067 1.00 35.33 1251 GLY R C 1
ATOM 7143 O O . GLY C 1 251 ? 182.938 48.749 49.703 1.00 33.94 1251 GLY R O 1
ATOM 7144 N N . TRP C 1 252 ? 185.002 48.154 49.090 1.00 33.53 1252 TRP R N 1
ATOM 7145 C CA . TRP C 1 252 ? 185.496 49.013 50.194 1.00 33.26 1252 TRP R CA 1
ATOM 7146 C C . TRP C 1 252 ? 185.826 50.535 49.827 1.00 33.08 1252 TRP R C 1
ATOM 7147 O O . TRP C 1 252 ? 185.567 51.014 48.705 1.00 33.23 1252 TRP R O 1
ATOM 7152 N N . ALA C 1 253 ? 186.329 51.313 50.770 1.00 31.70 1253 ALA R N 1
ATOM 7153 C CA . ALA C 1 253 ? 186.522 52.750 50.576 1.00 30.28 1253 ALA R CA 1
ATOM 7154 C C . ALA C 1 253 ? 188.000 53.082 50.634 1.00 30.21 1253 ALA R C 1
ATOM 7155 O O . ALA C 1 253 ? 188.559 53.065 51.681 1.00 35.39 1253 ALA R O 1
ATOM 7157 N N . ASN C 1 254 ? 188.680 53.403 49.571 1.00 30.61 1254 ASN R N 1
ATOM 7158 C CA . ASN C 1 254 ? 190.143 53.565 49.756 1.00 35.00 1254 ASN R CA 1
ATOM 7159 C C . ASN C 1 254 ? 190.767 54.355 51.017 1.00 35.81 1254 ASN R C 1
ATOM 7160 O O . ASN C 1 254 ? 191.754 53.957 51.627 1.00 36.88 1254 ASN R O 1
ATOM 7165 N N . LYS C 1 255 ? 190.205 55.493 51.348 1.00 35.02 1255 LYS R N 1
ATOM 7166 C CA . LYS C 1 255 ? 190.519 56.210 52.545 1.00 34.80 1255 LYS R CA 1
ATOM 7167 C C . LYS C 1 255 ? 189.095 56.619 53.055 1.00 31.30 1255 LYS R C 1
ATOM 7168 O O . LYS C 1 255 ? 188.118 56.754 52.273 1.00 31.94 1255 LYS R O 1
ATOM 7174 N N . ALA C 1 256 ? 188.955 56.774 54.360 1.00 25.37 1256 ALA R N 1
ATOM 7175 C CA . ALA C 1 256 ? 187.727 57.336 54.847 1.00 22.74 1256 ALA R CA 1
ATOM 7176 C C . ALA C 1 256 ? 188.001 57.818 56.270 1.00 22.44 1256 ALA R C 1
ATOM 7177 O O . ALA C 1 256 ? 188.751 57.189 57.067 1.00 18.22 1256 ALA R O 1
ATOM 7179 N N . GLN C 1 257 ? 187.430 58.968 56.573 1.00 21.92 1257 GLN R N 1
ATOM 7180 C CA . GLN C 1 257 ? 187.542 59.468 57.892 1.00 23.42 1257 GLN R CA 1
ATOM 7181 C C . GLN C 1 257 ? 186.175 59.380 58.474 1.00 25.68 1257 GLN R C 1
ATOM 7182 O O . GLN C 1 257 ? 185.127 59.913 57.901 1.00 24.88 1257 GLN R O 1
ATOM 7188 N N . ASN C 1 258 ? 186.188 58.666 59.586 1.00 23.41 1258 ASN R N 1
ATOM 7189 C CA . ASN C 1 258 ? 185.042 58.618 60.463 1.00 21.97 1258 ASN R CA 1
ATOM 7190 C C . ASN C 1 258 ? 185.140 59.305 61.854 1.00 22.55 1258 ASN R C 1
ATOM 7191 O O . ASN C 1 258 ? 186.029 58.998 62.658 1.00 18.20 1258 ASN R O 1
ATOM 7196 N N . PHE C 1 259 ? 184.134 60.156 62.095 1.00 24.52 1259 PHE R N 1
ATOM 7197 C CA . PHE C 1 259 ? 183.924 60.944 63.302 1.00 24.80 1259 PHE R CA 1
ATOM 7198 C C . PHE C 1 259 ? 182.590 60.719 64.060 1.00 24.51 1259 PHE R C 1
ATOM 7199 O O . PHE C 1 259 ? 181.579 60.587 63.489 1.00 26.14 1259 PHE R O 1
ATOM 7207 N N . GLU C 1 260 ? 182.566 60.772 65.363 1.00 25.18 1260 GLU R N 1
ATOM 7208 C CA . GLU C 1 260 ? 181.363 60.350 66.049 1.00 28.61 1260 GLU R CA 1
ATOM 7209 C C . GLU C 1 260 ? 181.403 60.890 67.469 1.00 32.67 1260 GLU R C 1
ATOM 7210 O O . GLU C 1 260 ? 182.289 60.477 68.248 1.00 35.24 1260 GLU R O 1
ATOM 7216 N N . ALA C 1 261 ? 180.449 61.782 67.833 1.00 31.10 1261 ALA R N 1
ATOM 7217 C CA . ALA C 1 261 ? 180.433 62.363 69.184 1.00 27.00 1261 ALA R CA 1
ATOM 7218 C C . ALA C 1 261 ? 179.012 62.255 69.707 1.00 28.35 1261 ALA R C 1
ATOM 7219 O O . ALA C 1 261 ? 177.981 62.476 68.957 1.00 26.20 1261 ALA R O 1
ATOM 7221 N N . VAL C 1 262 ? 178.957 61.817 70.975 1.00 25.94 1262 VAL R N 1
ATOM 7222 C CA . VAL C 1 262 ? 177.711 61.709 71.686 1.00 25.04 1262 VAL R CA 1
ATOM 7223 C C . VAL C 1 262 ? 177.729 62.629 72.874 1.00 24.95 1262 VAL R C 1
ATOM 7224 O O . VAL C 1 262 ? 178.771 62.699 73.558 1.00 26.83 1262 VAL R O 1
ATOM 7228 N N . ALA C 1 263 ? 176.602 63.273 73.207 1.00 21.79 1263 ALA R N 1
ATOM 7229 C CA . ALA C 1 263 ? 176.468 63.830 74.622 1.00 18.94 1263 ALA R CA 1
ATOM 7230 C C . ALA C 1 263 ? 175.195 63.414 75.363 1.00 20.89 1263 ALA R C 1
ATOM 7231 O O . ALA C 1 263 ? 174.043 63.489 74.849 1.00 20.34 1263 ALA R O 1
ATOM 7233 N N . GLN C 1 264 ? 175.361 62.947 76.559 1.00 20.43 1264 GLN R N 1
ATOM 7234 C CA . GLN C 1 264 ? 174.154 62.512 77.241 1.00 27.07 1264 GLN R CA 1
ATOM 7235 C C . GLN C 1 264 ? 174.142 62.862 78.723 1.00 27.49 1264 GLN R C 1
ATOM 7236 O O . GLN C 1 264 ? 175.205 62.933 79.418 1.00 25.25 1264 GLN R O 1
ATOM 7242 N N . TYR C 1 265 ? 172.953 62.975 79.266 1.00 26.92 1265 TYR R N 1
ATOM 7243 C CA . TYR C 1 265 ? 172.935 63.227 80.682 1.00 26.71 1265 TYR R CA 1
ATOM 7244 C C . TYR C 1 265 ? 171.958 62.242 81.228 1.00 28.27 1265 TYR R C 1
ATOM 7245 O O . TYR C 1 265 ? 170.815 62.013 80.606 1.00 28.11 1265 TYR R O 1
ATOM 7254 N N . GLN C 1 266 ? 172.375 61.616 82.331 1.00 27.71 1266 GLN R N 1
ATOM 7255 C CA . GLN C 1 266 ? 171.525 60.569 82.910 1.00 30.40 1266 GLN R CA 1
ATOM 7256 C C . GLN C 1 266 ? 170.782 60.979 84.172 1.00 34.45 1266 GLN R C 1
ATOM 7257 O O . GLN C 1 266 ? 171.356 60.961 85.278 1.00 36.29 1266 GLN R O 1
ATOM 7263 N N . PHE C 1 267 ? 169.495 61.219 84.040 1.00 36.88 1267 PHE R N 1
ATOM 7264 C CA . PHE C 1 267 ? 168.721 61.719 85.152 1.00 40.16 1267 PHE R CA 1
ATOM 7265 C C . PHE C 1 267 ? 168.354 60.701 86.178 1.00 38.72 1267 PHE R C 1
ATOM 7266 O O . PHE C 1 267 ? 168.128 59.571 85.861 1.00 33.97 1267 PHE R O 1
ATOM 7274 N N . ASP C 1 268 ? 168.172 61.233 87.378 1.00 39.69 1268 ASP R N 1
ATOM 7275 C CA . ASP C 1 268 ? 168.052 60.570 88.671 1.00 38.88 1268 ASP R CA 1
ATOM 7276 C C . ASP C 1 268 ? 166.837 59.721 88.516 1.00 33.65 1268 ASP R C 1
ATOM 7277 O O . ASP C 1 268 ? 166.847 58.574 88.908 1.00 28.19 1268 ASP R O 1
ATOM 7282 N N . PHE C 1 269 ? 165.788 60.271 87.897 1.00 32.83 1269 PHE R N 1
ATOM 7283 C CA . PHE C 1 269 ? 164.510 59.543 87.833 1.00 33.52 1269 PHE R CA 1
ATOM 7284 C C . PHE C 1 269 ? 164.425 58.551 86.746 1.00 37.48 1269 PHE R C 1
ATOM 7285 O O . PHE C 1 269 ? 163.668 57.623 86.885 1.00 42.93 1269 PHE R O 1
ATOM 7293 N N . GLY C 1 270 ? 165.118 58.720 85.618 1.00 39.03 1270 GLY R N 1
ATOM 7294 C CA . GLY C 1 270 ? 165.143 57.620 84.625 1.00 38.72 1270 GLY R CA 1
ATOM 7295 C C . GLY C 1 270 ? 165.449 58.036 83.213 1.00 38.61 1270 GLY R C 1
ATOM 7296 O O . GLY C 1 270 ? 165.907 57.234 82.405 1.00 42.31 1270 GLY R O 1
ATOM 7297 N N . LEU C 1 271 ? 165.221 59.300 82.902 1.00 35.30 1271 LEU R N 1
ATOM 7298 C CA . LEU C 1 271 ? 165.149 59.661 81.513 1.00 30.07 1271 LEU R CA 1
ATOM 7299 C C . LEU C 1 271 ? 166.529 60.088 81.237 1.00 29.71 1271 LEU R C 1
ATOM 7300 O O . LEU C 1 271 ? 167.208 60.505 82.128 1.00 29.63 1271 LEU R O 1
ATOM 7305 N N . ARG C 1 272 ? 166.964 59.951 80.015 1.00 28.42 1272 ARG R N 1
ATOM 7306 C CA . ARG C 1 272 ? 168.365 60.033 79.757 1.00 27.18 1272 ARG R CA 1
ATOM 7307 C C . ARG C 1 272 ? 168.330 60.353 78.329 1.00 25.82 1272 ARG R C 1
ATOM 7308 O O . ARG C 1 272 ? 168.228 59.407 77.538 1.00 30.30 1272 ARG R O 1
ATOM 7316 N N . PRO C 1 273 ? 168.337 61.657 77.985 1.00 24.39 1273 PRO R N 1
ATOM 7317 C CA . PRO C 1 273 ? 168.408 62.207 76.604 1.00 19.74 1273 PRO R CA 1
ATOM 7318 C C . PRO C 1 273 ? 169.840 61.999 76.031 1.00 23.69 1273 PRO R C 1
ATOM 7319 O O . PRO C 1 273 ? 170.940 62.004 76.823 1.00 21.06 1273 PRO R O 1
ATOM 7323 N N . SER C 1 274 ? 169.873 61.781 74.702 1.00 21.44 1274 SER R N 1
ATOM 7324 C CA . SER C 1 274 ? 171.200 61.853 74.049 1.00 23.42 1274 SER R CA 1
ATOM 7325 C C . SER C 1 274 ? 171.186 62.806 72.895 1.00 21.10 1274 SER R C 1
ATOM 7326 O O . SER C 1 274 ? 170.133 62.996 72.305 1.00 21.78 1274 SER R O 1
ATOM 7329 N N . LEU C 1 275 ? 172.337 63.375 72.549 1.00 19.02 1275 LEU R N 1
ATOM 7330 C CA . LEU C 1 275 ? 172.447 64.241 71.330 1.00 18.16 1275 LEU R CA 1
ATOM 7331 C C . LEU C 1 275 ? 173.742 63.753 70.732 1.00 21.54 1275 LEU R C 1
ATOM 7332 O O . LEU C 1 275 ? 174.669 63.395 71.542 1.00 25.41 1275 LEU R O 1
ATOM 7337 N N . ALA C 1 276 ? 173.791 63.605 69.388 1.00 17.70 1276 ALA R N 1
ATOM 7338 C CA . ALA C 1 276 ? 174.966 62.981 68.749 1.00 18.11 1276 ALA R CA 1
ATOM 7339 C C . ALA C 1 276 ? 175.190 63.271 67.330 1.00 22.86 1276 ALA R C 1
ATOM 7340 O O . ALA C 1 276 ? 174.264 63.408 66.565 1.00 29.25 1276 ALA R O 1
ATOM 7342 N N . TYR C 1 277 ? 176.430 63.253 66.936 1.00 23.54 1277 TYR R N 1
ATOM 7343 C CA . TYR C 1 277 ? 176.715 63.491 65.580 1.00 27.32 1277 TYR R CA 1
ATOM 7344 C C . TYR C 1 277 ? 177.527 62.377 65.148 1.00 28.39 1277 TYR R C 1
ATOM 7345 O O . TYR C 1 277 ? 178.337 61.858 65.915 1.00 31.81 1277 TYR R O 1
ATOM 7354 N N . LEU C 1 278 ? 177.405 62.018 63.885 1.00 26.60 1278 LEU R N 1
ATOM 7355 C CA . LEU C 1 278 ? 178.333 61.012 63.317 1.00 28.33 1278 LEU R CA 1
ATOM 7356 C C . LEU C 1 278 ? 178.433 61.319 61.860 1.00 32.21 1278 LEU R C 1
ATOM 7357 O O . LEU C 1 278 ? 177.393 61.666 61.243 1.00 34.90 1278 LEU R O 1
ATOM 7362 N N . GLN C 1 279 ? 179.652 61.189 61.319 1.00 31.52 1279 GLN R N 1
ATOM 7363 C CA . GLN C 1 279 ? 179.776 61.063 59.894 1.00 31.35 1279 GLN R CA 1
ATOM 7364 C C . GLN C 1 279 ? 180.947 60.296 59.429 1.00 30.61 1279 GLN R C 1
ATOM 7365 O O . GLN C 1 279 ? 181.775 59.909 60.239 1.00 28.24 1279 GLN R O 1
ATOM 7371 N N . SER C 1 280 ? 180.973 60.097 58.111 1.00 29.54 1280 SER R N 1
ATOM 7372 C CA . SER C 1 280 ? 181.938 59.276 57.534 1.00 32.71 1280 SER R CA 1
ATOM 7373 C C . SER C 1 280 ? 182.298 59.691 56.163 1.00 36.37 1280 SER R C 1
ATOM 7374 O O . SER C 1 280 ? 181.503 59.497 55.190 1.00 35.42 1280 SER R O 1
ATOM 7377 N N . LYS C 1 281 ? 183.535 60.196 56.058 1.00 39.48 1281 LYS R N 1
ATOM 7378 C CA . LYS C 1 281 ? 183.897 60.900 54.833 1.00 40.32 1281 LYS R CA 1
ATOM 7379 C C . LYS C 1 281 ? 184.741 60.019 53.917 1.00 42.41 1281 LYS R C 1
ATOM 7380 O O . LYS C 1 281 ? 185.896 59.567 54.289 1.00 42.70 1281 LYS R O 1
ATOM 7386 N N . GLY C 1 282 ? 184.149 59.679 52.765 1.00 40.35 1282 GLY R N 1
ATOM 7387 C CA . GLY C 1 282 ? 184.798 58.743 51.863 1.00 37.83 1282 GLY R CA 1
ATOM 7388 C C . GLY C 1 282 ? 185.862 59.553 51.223 1.00 40.46 1282 GLY R C 1
ATOM 7389 O O . GLY C 1 282 ? 185.568 60.611 50.664 1.00 44.53 1282 GLY R O 1
ATOM 7390 N N . LYS C 1 283 ? 187.117 59.167 51.321 1.00 39.53 1283 LYS R N 1
ATOM 7391 C CA . LYS C 1 283 ? 188.046 59.960 50.536 1.00 39.60 1283 LYS R CA 1
ATOM 7392 C C . LYS C 1 283 ? 188.396 59.185 49.317 1.00 42.83 1283 LYS R C 1
ATOM 7393 O O . LYS C 1 283 ? 188.175 57.998 49.284 1.00 44.36 1283 LYS R O 1
ATOM 7399 N N . ASN C 1 284 ? 188.900 59.872 48.294 1.00 46.29 1284 ASN R N 1
ATOM 7400 C CA . ASN C 1 284 ? 189.310 59.255 46.997 1.00 44.33 1284 ASN R CA 1
ATOM 7401 C C . ASN C 1 284 ? 188.693 57.864 46.637 1.00 38.46 1284 ASN R C 1
ATOM 7402 O O . ASN C 1 284 ? 189.405 56.841 46.615 1.00 36.25 1284 ASN R O 1
ATOM 7407 N N . LEU C 1 285 ? 187.386 57.807 46.352 1.00 32.48 1285 LEU R N 1
ATOM 7408 C CA . LEU C 1 285 ? 186.775 56.475 46.218 1.00 32.15 1285 LEU R CA 1
ATOM 7409 C C . LEU C 1 285 ? 187.184 55.915 44.929 1.00 34.20 1285 LEU R C 1
ATOM 7410 O O . LEU C 1 285 ? 187.777 56.653 44.154 1.00 38.28 1285 LEU R O 1
ATOM 7415 N N . GLY C 1 286 ? 186.884 54.673 44.596 1.00 32.41 1286 GLY R N 1
ATOM 7416 C CA . GLY C 1 286 ? 187.013 54.534 43.147 1.00 36.20 1286 GLY R CA 1
ATOM 7417 C C . GLY C 1 286 ? 185.929 55.202 42.162 1.00 35.36 1286 GLY R C 1
ATOM 7418 O O . GLY C 1 286 ? 185.214 56.174 42.430 1.00 22.87 1286 GLY R O 1
ATOM 7419 N N . ARG C 1 287 ? 185.963 54.618 40.955 1.00 42.04 1287 ARG R N 1
ATOM 7420 C CA . ARG C 1 287 ? 184.836 54.354 40.053 1.00 43.12 1287 ARG R CA 1
ATOM 7421 C C . ARG C 1 287 ? 183.893 55.568 39.843 1.00 44.19 1287 ARG R C 1
ATOM 7422 O O . ARG C 1 287 ? 182.630 55.435 39.822 1.00 41.21 1287 ARG R O 1
ATOM 7430 N N . GLY C 1 288 ? 184.532 56.733 39.608 1.00 44.76 1288 GLY R N 1
ATOM 7431 C CA . GLY C 1 288 ? 183.828 58.022 39.502 1.00 44.63 1288 GLY R CA 1
ATOM 7432 C C . GLY C 1 288 ? 183.822 58.532 40.920 1.00 43.51 1288 GLY R C 1
ATOM 7433 O O . GLY C 1 288 ? 184.888 58.522 41.536 1.00 51.90 1288 GLY R O 1
ATOM 7434 N N . TYR C 1 289 ? 182.669 58.901 41.469 1.00 36.38 1289 TYR R N 1
ATOM 7435 C CA . TYR C 1 289 ? 182.520 59.083 42.966 1.00 37.59 1289 TYR R CA 1
ATOM 7436 C C . TYR C 1 289 ? 183.404 60.022 43.729 1.00 39.68 1289 TYR R C 1
ATOM 7437 O O . TYR C 1 289 ? 182.848 61.028 44.252 1.00 47.52 1289 TYR R O 1
ATOM 7446 N N . ASP C 1 290 ? 184.691 59.726 43.894 1.00 37.43 1290 ASP R N 1
ATOM 7447 C CA . ASP C 1 290 ? 185.613 60.765 44.428 1.00 43.79 1290 ASP R CA 1
ATOM 7448 C C . ASP C 1 290 ? 185.719 60.990 45.960 1.00 43.94 1290 ASP R C 1
ATOM 7449 O O . ASP C 1 290 ? 186.166 60.114 46.736 1.00 48.46 1290 ASP R O 1
ATOM 7454 N N . ASP C 1 291 ? 185.395 62.196 46.395 1.00 36.58 1291 ASP R N 1
ATOM 7455 C CA . ASP C 1 291 ? 185.251 62.312 47.785 1.00 35.96 1291 ASP R CA 1
ATOM 7456 C C . ASP C 1 291 ? 183.755 62.288 47.835 1.00 35.30 1291 ASP R C 1
ATOM 7457 O O . ASP C 1 291 ? 183.111 62.653 46.790 1.00 34.75 1291 ASP R O 1
ATOM 7462 N N . GLU C 1 292 ? 183.239 61.736 48.956 1.00 34.45 1292 GLU R N 1
ATOM 7463 C CA . GLU C 1 292 ? 181.840 61.363 49.150 1.00 36.61 1292 GLU R CA 1
ATOM 7464 C C . GLU C 1 292 ? 181.422 60.694 50.529 1.00 35.64 1292 GLU R C 1
ATOM 7465 O O . GLU C 1 292 ? 181.987 59.674 50.957 1.00 36.98 1292 GLU R O 1
ATOM 7471 N N . ASP C 1 293 ? 180.356 61.217 51.133 1.00 31.13 1293 ASP R N 1
ATOM 7472 C CA . ASP C 1 293 ? 179.928 60.878 52.429 1.00 27.34 1293 ASP R CA 1
ATOM 7473 C C . ASP C 1 293 ? 179.203 59.609 52.439 1.00 28.19 1293 ASP R C 1
ATOM 7474 O O . ASP C 1 293 ? 178.253 59.460 51.707 1.00 29.25 1293 ASP R O 1
ATOM 7479 N N . ILE C 1 294 ? 179.631 58.685 53.308 1.00 27.82 1294 ILE R N 1
ATOM 7480 C CA . ILE C 1 294 ? 179.184 57.296 53.302 1.00 24.79 1294 ILE R CA 1
ATOM 7481 C C . ILE C 1 294 ? 178.065 57.298 54.278 1.00 29.87 1294 ILE R C 1
ATOM 7482 O O . ILE C 1 294 ? 177.184 56.381 54.201 1.00 35.08 1294 ILE R O 1
ATOM 7487 N N . LEU C 1 295 ? 178.059 58.315 55.169 1.00 26.46 1295 LEU R N 1
ATOM 7488 C CA . LEU C 1 295 ? 177.120 58.415 56.308 1.00 26.87 1295 LEU R CA 1
ATOM 7489 C C . LEU C 1 295 ? 177.384 59.743 56.943 1.00 30.61 1295 LEU R C 1
ATOM 7490 O O . LEU C 1 295 ? 178.521 60.101 57.192 1.00 34.01 1295 LEU R O 1
ATOM 7495 N N . LYS C 1 296 ? 176.305 60.408 57.307 1.00 31.49 1296 LYS R N 1
ATOM 7496 C CA . LYS C 1 296 ? 176.302 61.746 57.816 1.00 28.86 1296 LYS R CA 1
ATOM 7497 C C . LYS C 1 296 ? 174.923 61.990 58.507 1.00 28.32 1296 LYS R C 1
ATOM 7498 O O . LYS C 1 296 ? 173.881 61.992 57.871 1.00 26.41 1296 LYS R O 1
ATOM 7504 N N . TYR C 1 297 ? 174.885 62.208 59.810 1.00 28.53 1297 TYR R N 1
ATOM 7505 C CA . TYR C 1 297 ? 173.553 62.429 60.395 1.00 27.40 1297 TYR R CA 1
ATOM 7506 C C . TYR C 1 297 ? 173.560 62.908 61.809 1.00 26.63 1297 TYR R C 1
ATOM 7507 O O . TYR C 1 297 ? 174.487 62.592 62.577 1.00 24.96 1297 TYR R O 1
ATOM 7516 N N . VAL C 1 298 ? 172.548 63.714 62.142 1.00 26.47 1298 VAL R N 1
ATOM 7517 C CA . VAL C 1 298 ? 172.505 64.093 63.535 1.00 25.98 1298 VAL R CA 1
ATOM 7518 C C . VAL C 1 298 ? 171.589 63.193 64.176 1.00 26.25 1298 VAL R C 1
ATOM 7519 O O . VAL C 1 298 ? 170.438 62.953 63.699 1.00 27.97 1298 VAL R O 1
ATOM 7523 N N . ASP C 1 299 ? 172.083 62.673 65.270 1.00 25.57 1299 ASP R N 1
ATOM 7524 C CA . ASP C 1 299 ? 171.166 61.879 66.098 1.00 28.21 1299 ASP R CA 1
ATOM 7525 C C . ASP C 1 299 ? 170.549 62.670 67.330 1.00 29.04 1299 ASP R C 1
ATOM 7526 O O . ASP C 1 299 ? 171.299 63.319 68.116 1.00 32.89 1299 ASP R O 1
ATOM 7531 N N . VAL C 1 300 ? 169.223 62.579 67.503 1.00 24.44 1300 VAL R N 1
ATOM 7532 C CA . VAL C 1 300 ? 168.528 63.204 68.646 1.00 23.07 1300 VAL R CA 1
ATOM 7533 C C . VAL C 1 300 ? 167.579 62.120 69.105 1.00 22.67 1300 VAL R C 1
ATOM 7534 O O . VAL C 1 300 ? 166.936 61.422 68.269 1.00 18.91 1300 VAL R O 1
ATOM 7538 N N . GLY C 1 301 ? 167.516 61.924 70.417 1.00 19.65 1301 GLY R N 1
ATOM 7539 C CA . GLY C 1 301 ? 166.803 60.760 70.867 1.00 22.33 1301 GLY R CA 1
ATOM 7540 C C . GLY C 1 301 ? 166.878 60.614 72.340 1.00 27.70 1301 GLY R C 1
ATOM 7541 O O . GLY C 1 301 ? 167.798 61.263 72.977 1.00 30.81 1301 GLY R O 1
ATOM 7542 N N . ALA C 1 302 ? 165.936 59.812 72.909 1.00 23.53 1302 ALA R N 1
ATOM 7543 C CA . ALA C 1 302 ? 166.013 59.519 74.360 1.00 22.89 1302 ALA R CA 1
ATOM 7544 C C . ALA C 1 302 ? 165.411 58.215 74.722 1.00 24.85 1302 ALA R C 1
ATOM 7545 O O . ALA C 1 302 ? 164.628 57.699 73.940 1.00 29.51 1302 ALA R O 1
ATOM 7547 N N . THR C 1 303 ? 165.845 57.636 75.852 1.00 23.51 1303 THR R N 1
ATOM 7548 C CA . THR C 1 303 ? 165.388 56.303 76.413 1.00 22.00 1303 THR R CA 1
ATOM 7549 C C . THR C 1 303 ? 165.028 56.658 77.880 1.00 21.82 1303 THR R C 1
ATOM 7550 O O . THR C 1 303 ? 165.498 57.678 78.444 1.00 18.90 1303 THR R O 1
ATOM 7554 N N . TYR C 1 304 ? 164.149 55.883 78.479 1.00 23.40 1304 TYR R N 1
ATOM 7555 C CA . TYR C 1 304 ? 163.680 56.221 79.838 1.00 27.08 1304 TYR R CA 1
ATOM 7556 C C . TYR C 1 304 ? 163.835 54.954 80.705 1.00 28.42 1304 TYR R C 1
ATOM 7557 O O . TYR C 1 304 ? 163.291 53.948 80.284 1.00 32.87 1304 TYR R O 1
ATOM 7566 N N . TYR C 1 305 ? 164.547 54.920 81.842 1.00 26.16 1305 TYR R N 1
ATOM 7567 C CA . TYR C 1 305 ? 164.649 53.588 82.551 1.00 28.78 1305 TYR R CA 1
ATOM 7568 C C . TYR C 1 305 ? 163.579 53.315 83.598 1.00 29.54 1305 TYR R C 1
ATOM 7569 O O . TYR C 1 305 ? 163.684 53.927 84.681 1.00 31.44 1305 TYR R O 1
ATOM 7578 N N . PHE C 1 306 ? 162.565 52.453 83.334 1.00 28.37 1306 PHE R N 1
ATOM 7579 C CA . PHE C 1 306 ? 161.548 52.195 84.417 1.00 28.00 1306 PHE R CA 1
ATOM 7580 C C . PHE C 1 306 ? 162.358 51.657 85.610 1.00 30.87 1306 PHE R C 1
ATOM 7581 O O . PHE C 1 306 ? 162.278 52.159 86.749 1.00 32.51 1306 PHE R O 1
ATOM 7589 N N . ASN C 1 307 ? 163.244 50.707 85.313 1.00 31.45 1307 ASN R N 1
ATOM 7590 C CA . ASN C 1 307 ? 164.159 50.252 86.333 1.00 30.62 1307 ASN R CA 1
ATOM 7591 C C . ASN C 1 307 ? 165.224 49.439 85.617 1.00 30.72 1307 ASN R C 1
ATOM 7592 O O . ASN C 1 307 ? 165.320 49.562 84.379 1.00 28.55 1307 ASN R O 1
ATOM 7597 N N . LYS C 1 308 ? 166.050 48.667 86.328 1.00 31.19 1308 LYS R N 1
ATOM 7598 C CA . LYS C 1 308 ? 167.169 48.090 85.556 1.00 34.47 1308 LYS R CA 1
ATOM 7599 C C . LYS C 1 308 ? 166.794 46.812 85.014 1.00 33.63 1308 LYS R C 1
ATOM 7600 O O . LYS C 1 308 ? 167.377 45.837 85.358 1.00 39.49 1308 LYS R O 1
ATOM 7606 N N . ASN C 1 309 ? 165.809 46.799 84.142 1.00 33.72 1309 ASN R N 1
ATOM 7607 C CA . ASN C 1 309 ? 165.112 45.538 83.804 1.00 31.65 1309 ASN R CA 1
ATOM 7608 C C . ASN C 1 309 ? 164.030 45.809 82.736 1.00 33.23 1309 ASN R C 1
ATOM 7609 O O . ASN C 1 309 ? 163.527 44.824 82.207 1.00 35.15 1309 ASN R O 1
ATOM 7614 N N . MET C 1 310 ? 163.645 47.108 82.501 1.00 29.86 1310 MET R N 1
ATOM 7615 C CA . MET C 1 310 ? 162.555 47.539 81.575 1.00 25.79 1310 MET R CA 1
ATOM 7616 C C . MET C 1 310 ? 162.689 48.946 81.280 1.00 23.78 1310 MET R C 1
ATOM 7617 O O . MET C 1 310 ? 163.048 49.664 82.121 1.00 25.84 1310 MET R O 1
ATOM 7622 N N . SER C 1 311 ? 162.266 49.384 80.119 1.00 24.69 1311 SER R N 1
ATOM 7623 C CA . SER C 1 311 ? 162.421 50.801 79.737 1.00 24.27 1311 SER R CA 1
ATOM 7624 C C . SER C 1 311 ? 161.925 51.032 78.267 1.00 27.04 1311 SER R C 1
ATOM 7625 O O . SER C 1 311 ? 161.799 50.024 77.472 1.00 28.99 1311 SER R O 1
ATOM 7628 N N . THR C 1 312 ? 161.666 52.318 77.920 1.00 25.31 1312 THR R N 1
ATOM 7629 C CA . THR C 1 312 ? 161.319 52.740 76.523 1.00 24.92 1312 THR R CA 1
ATOM 7630 C C . THR C 1 312 ? 162.332 53.690 75.991 1.00 28.53 1312 THR R C 1
ATOM 7631 O O . THR C 1 312 ? 163.139 54.311 76.809 1.00 30.28 1312 THR R O 1
ATOM 7635 N N . TYR C 1 313 ? 162.299 53.796 74.649 1.00 27.38 1313 TYR R N 1
ATOM 7636 C CA . TYR C 1 313 ? 163.163 54.738 73.980 1.00 29.00 1313 TYR R CA 1
ATOM 7637 C C . TYR C 1 313 ? 162.578 55.205 72.756 1.00 27.63 1313 TYR R C 1
ATOM 7638 O O . TYR C 1 313 ? 161.723 54.550 72.202 1.00 30.89 1313 TYR R O 1
ATOM 7647 N N . VAL C 1 314 ? 163.088 56.390 72.416 1.00 25.25 1314 VAL R N 1
ATOM 7648 C CA . VAL C 1 314 ? 162.844 57.189 71.231 1.00 21.85 1314 VAL R CA 1
ATOM 7649 C C . VAL C 1 314 ? 164.175 57.545 70.622 1.00 20.65 1314 VAL R C 1
ATOM 7650 O O . VAL C 1 314 ? 165.183 57.962 71.348 1.00 17.64 1314 VAL R O 1
ATOM 7654 N N . ASP C 1 315 ? 164.162 57.371 69.291 1.00 17.23 1315 ASP R N 1
ATOM 7655 C CA . ASP C 1 315 ? 165.302 57.705 68.523 1.00 18.35 1315 ASP R CA 1
ATOM 7656 C C . ASP C 1 315 ? 164.922 58.235 67.194 1.00 21.09 1315 ASP R C 1
ATOM 7657 O O . ASP C 1 315 ? 163.905 57.814 66.533 1.00 24.85 1315 ASP R O 1
ATOM 7662 N N . TYR C 1 316 ? 165.757 59.178 66.796 1.00 23.70 1316 TYR R N 1
ATOM 7663 C CA . TYR C 1 316 ? 165.468 60.000 65.612 1.00 25.72 1316 TYR R CA 1
ATOM 7664 C C . TYR C 1 316 ? 166.723 60.431 64.849 1.00 25.54 1316 TYR R C 1
ATOM 7665 O O . TYR C 1 316 ? 167.482 61.331 65.275 1.00 24.08 1316 TYR R O 1
ATOM 7674 N N . LYS C 1 317 ? 166.976 59.697 63.778 1.00 25.22 1317 LYS R N 1
ATOM 7675 C CA . LYS C 1 317 ? 168.151 59.934 62.964 1.00 27.44 1317 LYS R CA 1
ATOM 7676 C C . LYS C 1 317 ? 167.683 61.026 62.067 1.00 27.05 1317 LYS R C 1
ATOM 7677 O O . LYS C 1 317 ? 166.771 60.841 61.317 1.00 25.59 1317 LYS R O 1
ATOM 7683 N N . ILE C 1 318 ? 168.280 62.186 62.191 1.00 26.50 1318 ILE R N 1
ATOM 7684 C CA . ILE C 1 318 ? 167.996 63.285 61.250 1.00 26.54 1318 ILE R CA 1
ATOM 7685 C C . ILE C 1 318 ? 169.086 63.124 60.190 1.00 28.73 1318 ILE R C 1
ATOM 7686 O O . ILE C 1 318 ? 170.322 63.317 60.432 1.00 29.74 1318 ILE R O 1
ATOM 7691 N N . ASN C 1 319 ? 168.658 62.690 59.041 1.00 24.80 1319 ASN R N 1
ATOM 7692 C CA . ASN C 1 319 ? 169.672 62.065 58.275 1.00 25.36 1319 ASN R CA 1
ATOM 7693 C C . ASN C 1 319 ? 170.316 62.988 57.285 1.00 26.41 1319 ASN R C 1
ATOM 7694 O O . ASN C 1 319 ? 169.790 63.247 56.247 1.00 31.45 1319 ASN R O 1
ATOM 7699 N N . LEU C 1 320 ? 171.491 63.459 57.551 1.00 28.24 1320 LEU R N 1
ATOM 7700 C CA . LEU C 1 320 ? 171.963 64.547 56.725 1.00 28.16 1320 LEU R CA 1
ATOM 7701 C C . LEU C 1 320 ? 172.536 64.223 55.313 1.00 29.46 1320 LEU R C 1
ATOM 7702 O O . LEU C 1 320 ? 173.152 65.102 54.734 1.00 35.76 1320 LEU R O 1
ATOM 7707 N N . LEU C 1 321 ? 172.309 63.056 54.706 1.00 29.82 1321 LEU R N 1
ATOM 7708 C CA . LEU C 1 321 ? 172.847 62.782 53.344 1.00 30.61 1321 LEU R CA 1
ATOM 7709 C C . LEU C 1 321 ? 171.883 63.118 52.158 1.00 33.02 1321 LEU R C 1
ATOM 7710 O O . LEU C 1 321 ? 170.589 62.871 52.304 1.00 37.80 1321 LEU R O 1
ATOM 7715 N N . ASP C 1 322 ? 172.441 63.550 50.994 1.00 34.18 1322 ASP R N 1
ATOM 7716 C CA . ASP C 1 322 ? 171.654 63.632 49.700 1.00 37.72 1322 ASP R CA 1
ATOM 7717 C C . ASP C 1 322 ? 171.597 62.319 48.931 1.00 39.10 1322 ASP R C 1
ATOM 7718 O O . ASP C 1 322 ? 172.628 61.653 48.906 1.00 41.37 1322 ASP R O 1
ATOM 7723 N N . ASP C 1 323 ? 170.453 61.962 48.294 1.00 34.11 1323 ASP R N 1
ATOM 7724 C CA . ASP C 1 323 ? 170.428 61.064 47.120 1.00 30.53 1323 ASP R CA 1
ATOM 7725 C C . ASP C 1 323 ? 171.393 61.298 45.853 1.00 33.69 1323 ASP R C 1
ATOM 7726 O O . ASP C 1 323 ? 171.437 62.387 45.307 1.00 36.49 1323 ASP R O 1
ATOM 7731 N N . ASN C 1 324 ? 172.102 60.324 45.305 1.00 33.37 1324 ASN R N 1
ATOM 7732 C CA . ASN C 1 324 ? 172.906 60.535 44.051 1.00 31.87 1324 ASN R CA 1
ATOM 7733 C C . ASN C 1 324 ? 173.363 59.230 43.425 1.00 31.49 1324 ASN R C 1
ATOM 7734 O O . ASN C 1 324 ? 173.239 58.201 44.055 1.00 29.54 1324 ASN R O 1
ATOM 7739 N N . GLN C 1 325 ? 173.926 59.196 42.226 1.00 33.56 1325 GLN R N 1
ATOM 7740 C CA . GLN C 1 325 ? 173.981 57.821 41.644 1.00 36.77 1325 GLN R CA 1
ATOM 7741 C C . GLN C 1 325 ? 174.863 57.170 42.719 1.00 37.70 1325 GLN R C 1
ATOM 7742 O O . GLN C 1 325 ? 174.770 55.953 42.960 1.00 38.27 1325 GLN R O 1
ATOM 7744 N N . PHE C 1 326 ? 175.532 57.995 43.525 1.00 33.57 1326 PHE R N 1
ATOM 7745 C CA . PHE C 1 326 ? 176.321 57.385 44.615 1.00 30.61 1326 PHE R CA 1
ATOM 7746 C C . PHE C 1 326 ? 175.615 56.602 45.723 1.00 30.86 1326 PHE R C 1
ATOM 7747 O O . PHE C 1 326 ? 175.909 55.420 45.984 1.00 29.22 1326 PHE R O 1
ATOM 7755 N N . THR C 1 327 ? 174.826 57.304 46.517 1.00 32.24 1327 THR R N 1
ATOM 7756 C CA . THR C 1 327 ? 174.326 56.651 47.702 1.00 34.80 1327 THR R CA 1
ATOM 7757 C C . THR C 1 327 ? 173.518 55.502 47.124 1.00 37.62 1327 THR R C 1
ATOM 7758 O O . THR C 1 327 ? 173.941 54.330 47.197 1.00 38.99 1327 THR R O 1
ATOM 7762 N N . ARG C 1 328 ? 172.395 55.857 46.501 1.00 40.19 1328 ARG R N 1
ATOM 7763 C CA . ARG C 1 328 ? 171.678 54.989 45.545 1.00 39.22 1328 ARG R CA 1
ATOM 7764 C C . ARG C 1 328 ? 172.568 53.804 45.080 1.00 36.38 1328 ARG R C 1
ATOM 7765 O O . ARG C 1 328 ? 172.279 52.728 45.439 1.00 31.43 1328 ARG R O 1
ATOM 7773 N N . ASP C 1 329 ? 173.667 54.008 44.339 1.00 37.95 1329 ASP R N 1
ATOM 7774 C CA . ASP C 1 329 ? 174.598 52.868 43.985 1.00 36.58 1329 ASP R CA 1
ATOM 7775 C C . ASP C 1 329 ? 174.892 51.977 45.108 1.00 31.70 1329 ASP R C 1
ATOM 7776 O O . ASP C 1 329 ? 174.760 50.821 44.970 1.00 31.70 1329 ASP R O 1
ATOM 7781 N N . ALA C 1 330 ? 175.397 52.539 46.178 1.00 31.04 1330 ALA R N 1
ATOM 7782 C CA . ALA C 1 330 ? 175.724 51.792 47.363 1.00 34.09 1330 ALA R CA 1
ATOM 7783 C C . ALA C 1 330 ? 174.523 51.165 48.120 1.00 33.48 1330 ALA R C 1
ATOM 7784 O O . ALA C 1 330 ? 174.692 50.233 48.887 1.00 32.83 1330 ALA R O 1
ATOM 7786 N N . GLY C 1 331 ? 173.331 51.678 47.861 1.00 32.53 1331 GLY R N 1
ATOM 7787 C CA . GLY C 1 331 ? 172.146 51.307 48.586 1.00 29.69 1331 GLY R CA 1
ATOM 7788 C C . GLY C 1 331 ? 172.405 51.844 49.986 1.00 27.24 1331 GLY R C 1
ATOM 7789 O O . GLY C 1 331 ? 172.289 51.094 50.914 1.00 31.10 1331 GLY R O 1
ATOM 7790 N N . ILE C 1 332 ? 172.816 53.083 50.168 1.00 24.84 1332 ILE R N 1
ATOM 7791 C CA . ILE C 1 332 ? 173.040 53.605 51.512 1.00 25.21 1332 ILE R CA 1
ATOM 7792 C C . ILE C 1 332 ? 171.771 54.363 51.859 1.00 26.44 1332 ILE R C 1
ATOM 7793 O O . ILE C 1 332 ? 171.273 55.152 51.033 1.00 28.14 1332 ILE R O 1
ATOM 7798 N N . ASN C 1 333 ? 171.224 54.161 53.049 1.00 26.76 1333 ASN R N 1
ATOM 7799 C CA . ASN C 1 333 ? 169.976 54.904 53.341 1.00 28.65 1333 ASN R CA 1
ATOM 7800 C C . ASN C 1 333 ? 170.390 56.334 53.615 1.00 30.52 1333 ASN R C 1
ATOM 7801 O O . ASN C 1 333 ? 171.496 56.578 54.110 1.00 33.39 1333 ASN R O 1
ATOM 7806 N N . THR C 1 334 ? 169.510 57.250 53.211 1.00 29.70 1334 THR R N 1
ATOM 7807 C CA . THR C 1 334 ? 169.694 58.693 53.197 1.00 26.07 1334 THR R CA 1
ATOM 7808 C C . THR C 1 334 ? 168.514 59.235 53.947 1.00 23.97 1334 THR R C 1
ATOM 7809 O O . THR C 1 334 ? 168.638 60.224 54.490 1.00 28.02 1334 THR R O 1
ATOM 7813 N N . ASP C 1 335 ? 167.364 58.608 54.027 1.00 26.06 1335 ASP R N 1
ATOM 7814 C CA . ASP C 1 335 ? 166.237 59.255 54.715 1.00 29.48 1335 ASP R CA 1
ATOM 7815 C C . ASP C 1 335 ? 166.363 59.231 56.208 1.00 31.51 1335 ASP R C 1
ATOM 7816 O O . ASP C 1 335 ? 167.171 58.443 56.724 1.00 34.37 1335 ASP R O 1
ATOM 7821 N N . ASN C 1 336 ? 165.557 60.058 56.915 1.00 31.80 1336 ASN R N 1
ATOM 7822 C CA . ASN C 1 336 ? 165.458 60.038 58.422 1.00 29.28 1336 ASN R CA 1
ATOM 7823 C C . ASN C 1 336 ? 164.822 58.809 58.922 1.00 27.11 1336 ASN R C 1
ATOM 7824 O O . ASN C 1 336 ? 164.394 57.991 58.175 1.00 31.14 1336 ASN R O 1
ATOM 7829 N N . ILE C 1 337 ? 164.826 58.569 60.184 1.00 25.08 1337 ILE R N 1
ATOM 7830 C CA . ILE C 1 337 ? 164.090 57.389 60.625 1.00 22.85 1337 ILE R CA 1
ATOM 7831 C C . ILE C 1 337 ? 163.689 57.754 62.004 1.00 21.70 1337 ILE R C 1
ATOM 7832 O O . ILE C 1 337 ? 164.371 58.483 62.710 1.00 22.84 1337 ILE R O 1
ATOM 7837 N N . VAL C 1 338 ? 162.571 57.267 62.400 1.00 18.24 1338 VAL R N 1
ATOM 7838 C CA . VAL C 1 338 ? 162.398 57.282 63.830 1.00 20.29 1338 VAL R CA 1
ATOM 7839 C C . VAL C 1 338 ? 162.246 55.894 64.505 1.00 19.98 1338 VAL R C 1
ATOM 7840 O O . VAL C 1 338 ? 161.466 54.990 64.080 1.00 18.24 1338 VAL R O 1
ATOM 7844 N N . ALA C 1 339 ? 162.915 55.718 65.600 1.00 18.38 1339 ALA R N 1
ATOM 7845 C CA . ALA C 1 339 ? 162.534 54.486 66.254 1.00 19.79 1339 ALA R CA 1
ATOM 7846 C C . ALA C 1 339 ? 161.927 54.752 67.629 1.00 19.12 1339 ALA R C 1
ATOM 7847 O O . ALA C 1 339 ? 162.355 55.675 68.300 1.00 17.02 1339 ALA R O 1
ATOM 7849 N N . LEU C 1 340 ? 160.908 53.937 67.932 1.00 20.28 1340 LEU R N 1
ATOM 7850 C CA . LEU C 1 340 ? 160.112 53.838 69.154 1.00 19.87 1340 LEU R CA 1
ATOM 7851 C C . LEU C 1 340 ? 160.316 52.402 69.588 1.00 20.68 1340 LEU R C 1
ATOM 7852 O O . LEU C 1 340 ? 160.160 51.470 68.793 1.00 21.53 1340 LEU R O 1
ATOM 7857 N N . GLY C 1 341 ? 160.657 52.213 70.849 1.00 21.62 1341 GLY R N 1
ATOM 7858 C CA . GLY C 1 341 ? 160.889 50.872 71.334 1.00 23.69 1341 GLY R CA 1
ATOM 7859 C C . GLY C 1 341 ? 160.441 50.797 72.762 1.00 25.50 1341 GLY R C 1
ATOM 7860 O O . GLY C 1 341 ? 160.487 51.773 73.491 1.00 28.71 1341 GLY R O 1
ATOM 7861 N N . LEU C 1 342 ? 160.009 49.620 73.159 1.00 26.61 1342 LEU R N 1
ATOM 7862 C CA . LEU C 1 342 ? 159.734 49.231 74.553 1.00 26.66 1342 LEU R CA 1
ATOM 7863 C C . LEU C 1 342 ? 160.542 47.955 74.737 1.00 27.67 1342 LEU R C 1
ATOM 7864 O O . LEU C 1 342 ? 160.447 47.026 73.935 1.00 30.63 1342 LEU R O 1
ATOM 7869 N N . VAL C 1 343 ? 161.323 47.856 75.773 1.00 25.86 1343 VAL R N 1
ATOM 7870 C CA . VAL C 1 343 ? 162.137 46.678 75.863 1.00 21.75 1343 VAL R CA 1
ATOM 7871 C C . VAL C 1 343 ? 161.974 46.222 77.223 1.00 21.23 1343 VAL R C 1
ATOM 7872 O O . VAL C 1 343 ? 161.870 47.042 78.136 1.00 22.39 1343 VAL R O 1
ATOM 7876 N N . TYR C 1 344 ? 161.967 44.920 77.338 1.00 21.57 1344 TYR R N 1
ATOM 7877 C CA . TYR C 1 344 ? 162.107 44.230 78.605 1.00 26.02 1344 TYR R CA 1
ATOM 7878 C C . TYR C 1 344 ? 163.341 43.303 78.467 1.00 26.88 1344 TYR R C 1
ATOM 7879 O O . TYR C 1 344 ? 163.462 42.569 77.406 1.00 21.41 1344 TYR R O 1
ATOM 7888 N N . GLN C 1 345 ? 164.217 43.367 79.532 1.00 29.16 1345 GLN R N 1
ATOM 7889 C CA . GLN C 1 345 ? 165.499 42.580 79.693 1.00 29.18 1345 GLN R CA 1
ATOM 7890 C C . GLN C 1 345 ? 165.693 41.868 81.045 1.00 30.14 1345 GLN R C 1
ATOM 7891 O O . GLN C 1 345 ? 165.398 42.393 82.102 1.00 30.02 1345 GLN R O 1
ATOM 7897 N N . PHE C 1 346 ? 166.126 40.616 80.956 1.00 31.83 1346 PHE R N 1
ATOM 7898 C CA . PHE C 1 346 ? 166.394 39.833 82.096 1.00 32.67 1346 PHE R CA 1
ATOM 7899 C C . PHE C 1 346 ? 167.873 39.475 82.166 1.00 35.01 1346 PHE R C 1
ATOM 7900 O O . PHE C 1 346 ? 168.599 39.800 81.225 1.00 38.54 1346 PHE R O 1
ATOM 7909 N N . ALA D 2 1 ? 111.410 24.903 40.067 1.00 80.00 1001 ALA S N 1
ATOM 7910 C CA . ALA D 2 1 ? 111.662 26.008 39.035 1.00 80.00 1001 ALA S CA 1
ATOM 7911 C C . ALA D 2 1 ? 112.216 27.434 39.517 1.00 80.00 1001 ALA S C 1
ATOM 7912 O O . ALA D 2 1 ? 113.441 27.600 39.906 1.00 79.79 1001 ALA S O 1
ATOM 7914 N N . SER D 2 2 ? 111.285 28.424 39.468 1.00 80.00 1002 SER S N 1
ATOM 7915 C CA . SER D 2 2 ? 111.503 29.930 39.604 1.00 80.00 1002 SER S CA 1
ATOM 7916 C C . SER D 2 2 ? 112.784 30.576 40.342 1.00 80.00 1002 SER S C 1
ATOM 7917 O O . SER D 2 2 ? 112.635 31.401 41.275 1.00 80.00 1002 SER S O 1
ATOM 7920 N N . LYS D 2 3 ? 114.010 30.255 39.897 1.00 80.00 1003 LYS S N 1
ATOM 7921 C CA . LYS D 2 3 ? 115.219 31.050 40.317 1.00 80.00 1003 LYS S CA 1
ATOM 7922 C C . LYS D 2 3 ? 116.180 31.367 39.059 1.00 80.00 1003 LYS S C 1
ATOM 7923 O O . LYS D 2 3 ? 117.204 30.641 38.838 1.00 77.76 1003 LYS S O 1
ATOM 7929 N N . LYS D 2 4 ? 115.780 32.411 38.261 1.00 80.00 1004 LYS S N 1
ATOM 7930 C CA . LYS D 2 4 ? 116.417 33.052 36.965 1.00 80.00 1004 LYS S CA 1
ATOM 7931 C C . LYS D 2 4 ? 117.244 32.204 35.795 1.00 80.00 1004 LYS S C 1
ATOM 7932 O O . LYS D 2 4 ? 118.529 31.993 35.850 1.00 80.00 1004 LYS S O 1
ATOM 7938 N N . SER D 2 5 ? 116.472 31.754 34.761 1.00 80.00 1005 SER S N 1
ATOM 7939 C CA . SER D 2 5 ? 116.862 30.859 33.568 1.00 80.00 1005 SER S CA 1
ATOM 7940 C C . SER D 2 5 ? 115.630 30.046 32.978 1.00 80.00 1005 SER S C 1
ATOM 7941 O O . SER D 2 5 ? 114.527 30.653 32.749 1.00 80.00 1005 SER S O 1
ATOM 7944 N N . VAL D 2 6 ? 115.798 28.726 32.722 1.00 80.00 1006 VAL S N 1
ATOM 7945 C CA . VAL D 2 6 ? 114.714 27.884 32.075 1.00 80.00 1006 VAL S CA 1
ATOM 7946 C C . VAL D 2 6 ? 114.662 26.330 32.334 1.00 80.00 1006 VAL S C 1
ATOM 7947 O O . VAL D 2 6 ? 115.705 25.617 32.491 1.00 80.00 1006 VAL S O 1
ATOM 7951 N N . ARG D 2 7 ? 113.402 25.861 32.375 1.00 80.00 1007 ARG S N 1
ATOM 7952 C CA . ARG D 2 7 ? 113.000 24.433 32.469 1.00 80.00 1007 ARG S CA 1
ATOM 7953 C C . ARG D 2 7 ? 113.639 23.446 31.433 1.00 80.00 1007 ARG S C 1
ATOM 7954 O O . ARG D 2 7 ? 114.230 23.897 30.394 1.00 80.00 1007 ARG S O 1
ATOM 7962 N N . TRP D 2 8 ? 113.517 22.128 31.745 1.00 80.00 1008 TRP S N 1
ATOM 7963 C CA . TRP D 2 8 ? 113.142 21.103 30.711 1.00 80.00 1008 TRP S CA 1
ATOM 7964 C C . TRP D 2 8 ? 111.809 20.281 31.033 1.00 80.00 1008 TRP S C 1
ATOM 7965 O O . TRP D 2 8 ? 111.873 19.112 31.523 1.00 80.00 1008 TRP S O 1
ATOM 7976 N N . CYS D 2 9 ? 110.630 20.897 30.756 1.00 80.00 1009 CYS S N 1
ATOM 7977 C CA . CYS D 2 9 ? 109.224 20.451 31.204 1.00 80.00 1009 CYS S CA 1
ATOM 7978 C C . CYS D 2 9 ? 108.648 18.951 31.181 1.00 80.00 1009 CYS S C 1
ATOM 7979 O O . CYS D 2 9 ? 107.421 18.772 30.956 1.00 80.00 1009 CYS S O 1
ATOM 7982 N N . THR D 2 10 ? 109.498 17.939 31.526 1.00 80.00 1010 THR S N 1
ATOM 7983 C CA . THR D 2 10 ? 109.341 16.395 31.232 1.00 80.00 1010 THR S CA 1
ATOM 7984 C C . THR D 2 10 ? 107.956 15.595 31.373 1.00 80.00 1010 THR S C 1
ATOM 7985 O O . THR D 2 10 ? 106.844 16.208 31.299 1.00 80.00 1010 THR S O 1
ATOM 7989 N N . THR D 2 11 ? 108.102 14.243 31.506 1.00 80.00 1011 THR S N 1
ATOM 7990 C CA . THR D 2 11 ? 107.051 13.123 31.643 1.00 80.00 1011 THR S CA 1
ATOM 7991 C C . THR D 2 11 ? 107.336 11.905 32.721 1.00 80.00 1011 THR S C 1
ATOM 7992 O O . THR D 2 11 ? 108.509 11.686 33.208 1.00 80.00 1011 THR S O 1
ATOM 7996 N N . SER D 2 12 ? 106.282 11.106 33.040 1.00 80.00 1012 SER S N 1
ATOM 7997 C CA . SER D 2 12 ? 106.403 9.859 33.900 1.00 80.00 1012 SER S CA 1
ATOM 7998 C C . SER D 2 12 ? 107.269 8.672 33.321 1.00 80.00 1012 SER S C 1
ATOM 7999 O O . SER D 2 12 ? 108.489 8.910 33.293 1.00 80.00 1012 SER S O 1
ATOM 8002 N N . PRO D 2 13 ? 106.694 7.468 32.835 1.00 80.00 1013 PRO S N 1
ATOM 8003 C CA . PRO D 2 13 ? 107.528 6.206 32.538 1.00 80.00 1013 PRO S CA 1
ATOM 8004 C C . PRO D 2 13 ? 109.123 6.296 32.191 1.00 80.00 1013 PRO S C 1
ATOM 8005 O O . PRO D 2 13 ? 109.602 7.417 31.972 1.00 80.00 1013 PRO S O 1
ATOM 8009 N N . ALA D 2 14 ? 109.926 5.176 32.181 1.00 80.00 1014 ALA S N 1
ATOM 8010 C CA . ALA D 2 14 ? 111.529 5.172 32.193 1.00 80.00 1014 ALA S CA 1
ATOM 8011 C C . ALA D 2 14 ? 112.346 6.291 31.474 1.00 80.00 1014 ALA S C 1
ATOM 8012 O O . ALA D 2 14 ? 113.520 6.502 31.788 1.00 80.00 1014 ALA S O 1
ATOM 8014 N N . GLU D 2 15 ? 111.691 6.957 30.507 1.00 80.00 1015 GLU S N 1
ATOM 8015 C CA . GLU D 2 15 ? 112.157 8.139 29.697 1.00 80.00 1015 GLU S CA 1
ATOM 8016 C C . GLU D 2 15 ? 113.263 9.070 30.329 1.00 80.00 1015 GLU S C 1
ATOM 8017 O O . GLU D 2 15 ? 114.176 9.584 29.616 1.00 80.00 1015 GLU S O 1
ATOM 8023 N N . SER D 2 16 ? 113.146 9.280 31.649 1.00 80.00 1016 SER S N 1
ATOM 8024 C CA . SER D 2 16 ? 114.153 9.997 32.424 1.00 78.51 1016 SER S CA 1
ATOM 8025 C C . SER D 2 16 ? 114.713 9.117 33.571 1.00 79.93 1016 SER S C 1
ATOM 8026 O O . SER D 2 16 ? 114.496 9.432 34.772 1.00 80.00 1016 SER S O 1
ATOM 8029 N N . LYS D 2 17 ? 115.378 8.001 33.190 1.00 78.48 1017 LYS S N 1
ATOM 8030 C CA . LYS D 2 17 ? 116.323 7.249 34.077 1.00 77.09 1017 LYS S CA 1
ATOM 8031 C C . LYS D 2 17 ? 117.709 7.514 33.450 1.00 78.07 1017 LYS S C 1
ATOM 8032 O O . LYS D 2 17 ? 118.467 6.578 33.130 1.00 75.85 1017 LYS S O 1
ATOM 8038 N N . LYS D 2 18 ? 117.991 8.830 33.368 1.00 79.95 1018 LYS S N 1
ATOM 8039 C CA . LYS D 2 18 ? 118.672 9.527 32.253 1.00 80.00 1018 LYS S CA 1
ATOM 8040 C C . LYS D 2 18 ? 118.607 11.086 32.393 1.00 80.00 1018 LYS S C 1
ATOM 8041 O O . LYS D 2 18 ? 119.700 11.655 32.342 1.00 80.00 1018 LYS S O 1
ATOM 8047 N N . CYS D 2 19 ? 117.405 11.765 32.540 1.00 80.00 1019 CYS S N 1
ATOM 8048 C CA . CYS D 2 19 ? 117.273 13.335 32.701 1.00 80.00 1019 CYS S CA 1
ATOM 8049 C C . CYS D 2 19 ? 118.336 14.025 33.681 1.00 80.00 1019 CYS S C 1
ATOM 8050 O O . CYS D 2 19 ? 118.110 15.108 34.274 1.00 80.00 1019 CYS S O 1
ATOM 8053 N N . ALA D 2 20 ? 119.520 13.405 33.786 1.00 80.00 1020 ALA S N 1
ATOM 8054 C CA . ALA D 2 20 ? 120.620 13.823 34.715 1.00 80.00 1020 ALA S CA 1
ATOM 8055 C C . ALA D 2 20 ? 121.413 15.104 34.266 1.00 80.00 1020 ALA S C 1
ATOM 8056 O O . ALA D 2 20 ? 120.899 16.254 34.403 1.00 80.00 1020 ALA S O 1
ATOM 8058 N N . GLN D 2 21 ? 122.642 14.852 33.754 1.00 80.00 1021 GLN S N 1
ATOM 8059 C CA . GLN D 2 21 ? 123.533 15.806 33.011 1.00 80.00 1021 GLN S CA 1
ATOM 8060 C C . GLN D 2 21 ? 122.891 17.052 32.206 1.00 80.00 1021 GLN S C 1
ATOM 8061 O O . GLN D 2 21 ? 123.557 18.130 32.038 1.00 80.00 1021 GLN S O 1
ATOM 8067 N N . TRP D 2 22 ? 121.627 16.899 31.741 1.00 80.00 1022 TRP S N 1
ATOM 8068 C CA . TRP D 2 22 ? 120.790 18.090 31.426 1.00 80.00 1022 TRP S CA 1
ATOM 8069 C C . TRP D 2 22 ? 120.125 18.759 32.731 1.00 80.00 1022 TRP S C 1
ATOM 8070 O O . TRP D 2 22 ? 118.877 19.015 32.833 1.00 80.00 1022 TRP S O 1
ATOM 8081 N N . GLN D 2 23 ? 121.088 19.000 33.674 1.00 80.00 1023 GLN S N 1
ATOM 8082 C CA . GLN D 2 23 ? 121.111 19.751 35.011 1.00 80.00 1023 GLN S CA 1
ATOM 8083 C C . GLN D 2 23 ? 122.625 19.922 35.588 1.00 80.00 1023 GLN S C 1
ATOM 8084 O O . GLN D 2 23 ? 123.114 21.069 35.751 1.00 80.00 1023 GLN S O 1
ATOM 8090 N N . ARG D 2 24 ? 123.331 18.783 35.872 1.00 80.00 1024 ARG S N 1
ATOM 8091 C CA . ARG D 2 24 ? 124.857 18.654 36.137 1.00 80.00 1024 ARG S CA 1
ATOM 8092 C C . ARG D 2 24 ? 125.708 18.195 34.811 1.00 80.00 1024 ARG S C 1
ATOM 8093 O O . ARG D 2 24 ? 125.256 17.282 34.068 1.00 80.00 1024 ARG S O 1
ATOM 8101 N N . ARG D 2 25 ? 126.910 18.778 34.528 1.00 80.00 1025 ARG S N 1
ATOM 8102 C CA . ARG D 2 25 ? 127.580 18.683 33.153 1.00 80.00 1025 ARG S CA 1
ATOM 8103 C C . ARG D 2 25 ? 126.877 19.684 32.255 1.00 80.00 1025 ARG S C 1
ATOM 8104 O O . ARG D 2 25 ? 127.518 20.315 31.415 1.00 80.00 1025 ARG S O 1
ATOM 8112 N N . MET D 2 26 ? 125.557 19.807 32.443 1.00 80.00 1026 MET S N 1
ATOM 8113 C CA . MET D 2 26 ? 124.854 21.052 32.118 1.00 80.00 1026 MET S CA 1
ATOM 8114 C C . MET D 2 26 ? 125.574 22.232 32.931 1.00 80.00 1026 MET S C 1
ATOM 8115 O O . MET D 2 26 ? 126.175 23.206 32.358 1.00 80.00 1026 MET S O 1
ATOM 8120 N N . LYS D 2 27 ? 125.502 22.103 34.274 1.00 80.00 1027 LYS S N 1
ATOM 8121 C CA . LYS D 2 27 ? 126.414 22.776 35.221 1.00 80.00 1027 LYS S CA 1
ATOM 8122 C C . LYS D 2 27 ? 127.764 21.904 35.230 1.00 80.00 1027 LYS S C 1
ATOM 8123 O O . LYS D 2 27 ? 127.768 20.661 35.065 1.00 80.00 1027 LYS S O 1
ATOM 8129 N N . LYS D 2 28 ? 128.917 22.567 35.350 1.00 80.00 1028 LYS S N 1
ATOM 8130 C CA . LYS D 2 28 ? 130.227 21.870 35.320 1.00 80.00 1028 LYS S CA 1
ATOM 8131 C C . LYS D 2 28 ? 131.318 22.629 34.439 1.00 80.00 1028 LYS S C 1
ATOM 8132 O O . LYS D 2 28 ? 131.964 21.980 33.605 1.00 80.00 1028 LYS S O 1
ATOM 8138 N N . VAL D 2 29 ? 131.536 23.964 34.510 1.00 80.00 1029 VAL S N 1
ATOM 8139 C CA . VAL D 2 29 ? 130.813 25.102 35.170 1.00 80.00 1029 VAL S CA 1
ATOM 8140 C C . VAL D 2 29 ? 129.321 25.282 34.599 1.00 80.00 1029 VAL S C 1
ATOM 8141 O O . VAL D 2 29 ? 128.737 24.344 34.008 1.00 80.00 1029 VAL S O 1
ATOM 8145 N N . ARG D 2 30 ? 128.721 26.474 34.731 1.00 80.00 1030 ARG S N 1
ATOM 8146 C CA . ARG D 2 30 ? 127.223 26.656 34.619 1.00 80.00 1030 ARG S CA 1
ATOM 8147 C C . ARG D 2 30 ? 126.395 26.166 33.359 1.00 80.00 1030 ARG S C 1
ATOM 8148 O O . ARG D 2 30 ? 125.305 25.555 33.579 1.00 80.00 1030 ARG S O 1
ATOM 8156 N N . GLY D 2 31 ? 126.912 26.443 32.110 1.00 80.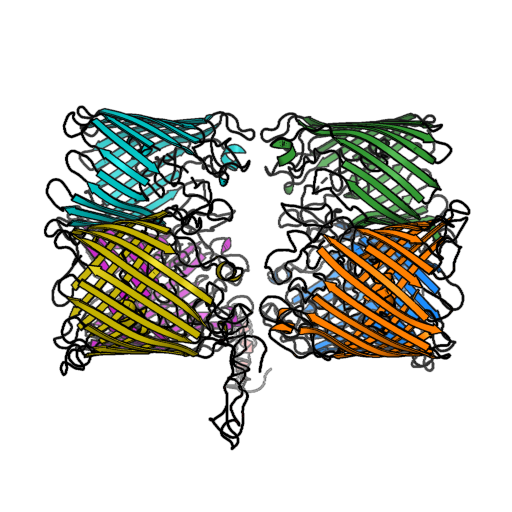00 1031 GLY S N 1
ATOM 8157 C CA . GLY D 2 31 ? 126.236 26.217 30.758 1.00 80.00 1031 GLY S CA 1
ATOM 8158 C C . GLY D 2 31 ? 124.860 26.936 30.634 1.00 80.00 1031 GLY S C 1
ATOM 8159 O O . GLY D 2 31 ? 124.389 27.506 31.691 1.00 80.00 1031 GLY S O 1
ATOM 8160 N N . PRO D 2 32 ? 124.218 26.992 29.364 1.00 80.00 1032 PRO S N 1
ATOM 8161 C CA . PRO D 2 32 ? 122.714 27.476 29.237 1.00 80.00 1032 PRO S CA 1
ATOM 8162 C C . PRO D 2 32 ? 121.673 26.742 30.244 1.00 80.00 1032 PRO S C 1
ATOM 8163 O O . PRO D 2 32 ? 120.994 25.742 29.888 1.00 80.00 1032 PRO S O 1
ATOM 8167 N N . SER D 2 33 ? 121.602 27.273 31.492 1.00 80.00 1033 SER S N 1
ATOM 8168 C CA . SER D 2 33 ? 121.090 26.597 32.737 1.00 80.00 1033 SER S CA 1
ATOM 8169 C C . SER D 2 33 ? 119.722 25.859 32.655 1.00 80.00 1033 SER S C 1
ATOM 8170 O O . SER D 2 33 ? 118.663 26.442 32.416 1.00 80.00 1033 SER S O 1
ATOM 8173 N N . VAL D 2 34 ? 119.786 24.540 32.785 1.00 80.00 1034 VAL S N 1
ATOM 8174 C CA . VAL D 2 34 ? 118.596 23.685 32.664 1.00 80.00 1034 VAL S CA 1
ATOM 8175 C C . VAL D 2 34 ? 118.208 23.189 34.053 1.00 80.00 1034 VAL S C 1
ATOM 8176 O O . VAL D 2 34 ? 119.050 22.670 34.864 1.00 80.00 1034 VAL S O 1
ATOM 8180 N N . THR D 2 35 ? 116.918 23.361 34.315 1.00 80.00 1035 THR S N 1
ATOM 8181 C CA . THR D 2 35 ? 116.316 22.780 35.490 1.00 80.00 1035 THR S CA 1
ATOM 8182 C C . THR D 2 35 ? 115.973 21.323 34.972 1.00 80.00 1035 THR S C 1
ATOM 8183 O O . THR D 2 35 ? 116.886 20.478 34.783 1.00 80.00 1035 THR S O 1
ATOM 8187 N N . CYS D 2 36 ? 114.675 21.126 34.688 1.00 80.00 1036 CYS S N 1
ATOM 8188 C CA . CYS D 2 36 ? 113.944 19.974 34.043 1.00 80.00 1036 CYS S CA 1
ATOM 8189 C C . CYS D 2 36 ? 112.462 20.398 34.422 1.00 80.00 1036 CYS S C 1
ATOM 8190 O O . CYS D 2 36 ? 111.803 21.215 33.724 1.00 80.00 1036 CYS S O 1
ATOM 8193 N N . VAL D 2 37 ? 112.002 19.984 35.605 1.00 80.00 1037 VAL S N 1
ATOM 8194 C CA . VAL D 2 37 ? 110.633 20.225 36.055 1.00 80.00 1037 VAL S CA 1
ATOM 8195 C C . VAL D 2 37 ? 109.895 19.082 35.299 1.00 80.00 1037 VAL S C 1
ATOM 8196 O O . VAL D 2 37 ? 109.017 19.349 34.467 1.00 80.00 1037 VAL S O 1
ATOM 8200 N N . LYS D 2 38 ? 110.318 17.825 35.574 1.00 80.00 1038 LYS S N 1
ATOM 8201 C CA . LYS D 2 38 ? 109.685 16.578 35.031 1.00 80.00 1038 LYS S CA 1
ATOM 8202 C C . LYS D 2 38 ? 108.119 16.642 34.854 1.00 80.00 1038 LYS S C 1
ATOM 8203 O O . LYS D 2 38 ? 107.611 17.739 34.464 1.00 80.00 1038 LYS S O 1
ATOM 8209 N N . LYS D 2 39 ? 107.368 15.519 35.051 1.00 80.00 1039 LYS S N 1
ATOM 8210 C CA . LYS D 2 39 ? 105.831 15.549 35.107 1.00 80.00 1039 LYS S CA 1
ATOM 8211 C C . LYS D 2 39 ? 104.929 14.736 34.024 1.00 80.00 1039 LYS S C 1
ATOM 8212 O O . LYS D 2 39 ? 104.617 15.237 32.899 1.00 80.00 1039 LYS S O 1
ATOM 8218 N N . THR D 2 40 ? 104.496 13.518 34.404 1.00 80.00 1040 THR S N 1
ATOM 8219 C CA . THR D 2 40 ? 103.591 12.600 33.611 1.00 80.00 1040 THR S CA 1
ATOM 8220 C C . THR D 2 40 ? 103.458 12.698 32.015 1.00 80.00 1040 THR S C 1
ATOM 8221 O O . THR D 2 40 ? 103.178 11.654 31.357 1.00 80.00 1040 THR S O 1
ATOM 8225 N N . SER D 2 41 ? 103.655 13.908 31.427 1.00 80.00 1041 SER S N 1
ATOM 8226 C CA . SER D 2 41 ? 103.426 14.232 29.949 1.00 80.00 1041 SER S CA 1
ATOM 8227 C C . SER D 2 41 ? 103.915 15.663 29.497 1.00 80.00 1041 SER S C 1
ATOM 8228 O O . SER D 2 41 ? 104.483 16.496 30.272 1.00 80.00 1041 SER S O 1
ATOM 8231 N N . ARG D 2 42 ? 103.717 15.935 28.208 1.00 80.00 1042 ARG S N 1
ATOM 8232 C CA . ARG D 2 42 ? 104.173 17.216 27.699 1.00 80.00 1042 ARG S CA 1
ATOM 8233 C C . ARG D 2 42 ? 103.142 18.370 27.978 1.00 80.00 1042 ARG S C 1
ATOM 8234 O O . ARG D 2 42 ? 103.658 19.455 28.355 1.00 80.00 1042 ARG S O 1
ATOM 8242 N N . PHE D 2 43 ? 101.771 18.152 27.882 1.00 80.00 1043 PHE S N 1
ATOM 8243 C CA . PHE D 2 43 ? 100.670 19.295 28.009 1.00 80.00 1043 PHE S CA 1
ATOM 8244 C C . PHE D 2 43 ? 100.836 20.329 29.246 1.00 80.00 1043 PHE S C 1
ATOM 8245 O O . PHE D 2 43 ? 99.817 20.999 29.659 1.00 80.00 1043 PHE S O 1
ATOM 8253 N N . GLU D 2 44 ? 102.108 20.472 29.755 1.00 80.00 1044 GLU S N 1
ATOM 8254 C CA . GLU D 2 44 ? 102.575 21.273 30.957 1.00 80.00 1044 GLU S CA 1
ATOM 8255 C C . GLU D 2 44 ? 102.620 22.852 30.897 1.00 80.00 1044 GLU S C 1
ATOM 8256 O O . GLU D 2 44 ? 101.566 23.533 30.715 1.00 80.00 1044 GLU S O 1
ATOM 8262 N N . CYS D 2 45 ? 103.828 23.416 31.060 1.00 80.00 1045 CYS S N 1
ATOM 8263 C CA . CYS D 2 45 ? 104.035 24.861 31.339 1.00 80.00 1045 CYS S CA 1
ATOM 8264 C C . CYS D 2 45 ? 103.764 25.796 30.150 1.00 80.00 1045 CYS S C 1
ATOM 8265 O O . CYS D 2 45 ? 104.646 26.565 29.745 1.00 80.00 1045 CYS S O 1
ATOM 8268 N N . ALA E 1 1 ? 170.259 20.816 -7.622 1.00 25.89 1001 ALA U N 1
ATOM 8269 C CA . ALA E 1 1 ? 169.845 21.081 -9.030 1.00 29.64 1001 ALA U CA 1
ATOM 8270 C C . ALA E 1 1 ? 170.831 22.067 -9.528 1.00 35.63 1001 ALA U C 1
ATOM 8271 O O . ALA E 1 1 ? 171.034 23.164 -8.861 1.00 37.39 1001 ALA U O 1
ATOM 8273 N N . GLU E 1 2 ? 171.491 21.710 -10.670 1.00 40.25 1002 GLU U N 1
ATOM 8274 C CA . GLU E 1 2 ? 172.384 22.666 -11.434 1.00 38.11 1002 GLU U CA 1
ATOM 8275 C C . GLU E 1 2 ? 171.599 23.896 -11.977 1.00 38.35 1002 GLU U C 1
ATOM 8276 O O . GLU E 1 2 ? 171.286 23.960 -13.186 1.00 35.93 1002 GLU U O 1
ATOM 8282 N N . VAL E 1 3 ? 171.215 24.801 -11.054 1.00 38.91 1003 VAL U N 1
ATOM 8283 C CA . VAL E 1 3 ? 170.631 26.107 -11.386 1.00 40.86 1003 VAL U CA 1
ATOM 8284 C C . VAL E 1 3 ? 171.627 26.992 -12.297 1.00 43.09 1003 VAL U C 1
ATOM 8285 O O . VAL E 1 3 ? 172.180 26.443 -13.280 1.00 46.43 1003 VAL U O 1
ATOM 8289 N N . TYR E 1 4 ? 171.895 28.282 -12.002 1.00 39.58 1004 TYR U N 1
ATOM 8290 C CA . TYR E 1 4 ? 172.985 29.024 -12.659 1.00 38.11 1004 TYR U CA 1
ATOM 8291 C C . TYR E 1 4 ? 174.212 28.162 -13.086 1.00 41.56 1004 TYR U C 1
ATOM 8292 O O . TYR E 1 4 ? 174.651 27.218 -12.361 1.00 41.26 1004 TYR U O 1
ATOM 8301 N N . ASN E 1 5 ? 174.732 28.497 -14.284 1.00 40.87 1005 ASN U N 1
ATOM 8302 C CA . ASN E 1 5 ? 175.972 27.955 -14.824 1.00 41.20 1005 ASN U CA 1
ATOM 8303 C C . ASN E 1 5 ? 176.403 28.787 -16.082 1.00 45.56 1005 ASN U C 1
ATOM 8304 O O . ASN E 1 5 ? 176.156 28.413 -17.215 1.00 46.60 1005 ASN U O 1
ATOM 8309 N N . LYS E 1 6 ? 177.084 29.907 -15.859 1.00 47.91 1006 LYS U N 1
ATOM 8310 C CA . LYS E 1 6 ? 177.359 30.826 -16.906 1.00 49.44 1006 LYS U CA 1
ATOM 8311 C C . LYS E 1 6 ? 178.824 31.267 -16.811 1.00 50.95 1006 LYS U C 1
ATOM 8312 O O . LYS E 1 6 ? 179.301 31.572 -15.699 1.00 47.40 1006 LYS U O 1
ATOM 8318 N N . ASP E 1 7 ? 179.517 31.340 -17.967 1.00 54.92 1007 ASP U N 1
ATOM 8319 C CA . ASP E 1 7 ? 180.984 31.673 -18.035 1.00 56.72 1007 ASP U CA 1
ATOM 8320 C C . ASP E 1 7 ? 181.866 31.196 -16.839 1.00 58.33 1007 ASP U C 1
ATOM 8321 O O . ASP E 1 7 ? 181.943 31.854 -15.804 1.00 57.96 1007 ASP U O 1
ATOM 8326 N N . GLY E 1 8 ? 182.500 30.025 -16.977 1.00 56.74 1008 GLY U N 1
ATOM 8327 C CA . GLY E 1 8 ? 183.403 29.515 -15.934 1.00 53.79 1008 GLY U CA 1
ATOM 8328 C C . GLY E 1 8 ? 182.651 28.968 -14.739 1.00 51.07 1008 GLY U C 1
ATOM 8329 O O . GLY E 1 8 ? 182.444 27.699 -14.570 1.00 46.76 1008 GLY U O 1
ATOM 8330 N N . ASN E 1 9 ? 182.240 29.956 -13.924 1.00 50.88 1009 ASN U N 1
ATOM 8331 C CA . ASN E 1 9 ? 181.321 29.782 -12.743 1.00 50.28 1009 ASN U CA 1
ATOM 8332 C C . ASN E 1 9 ? 179.918 28.982 -12.751 1.00 45.66 1009 ASN U C 1
ATOM 8333 O O . ASN E 1 9 ? 178.973 29.306 -13.454 1.00 42.91 1009 ASN U O 1
ATOM 8338 N N . LYS E 1 10 ? 179.767 28.009 -11.869 1.00 41.72 1010 LYS U N 1
ATOM 8339 C CA . LYS E 1 10 ? 178.519 27.236 -11.855 1.00 41.17 1010 LYS U CA 1
ATOM 8340 C C . LYS E 1 10 ? 177.918 26.681 -10.499 1.00 36.88 1010 LYS U C 1
ATOM 8341 O O . LYS E 1 10 ? 178.599 26.036 -9.718 1.00 37.28 1010 LYS U O 1
ATOM 8347 N N . LEU E 1 11 ? 176.643 26.934 -10.270 1.00 33.05 1011 LEU U N 1
ATOM 8348 C CA . LEU E 1 11 ? 176.006 26.712 -9.004 1.00 34.85 1011 LEU U CA 1
ATOM 8349 C C . LEU E 1 11 ? 175.245 25.482 -8.899 1.00 40.45 1011 LEU U C 1
ATOM 8350 O O . LEU E 1 11 ? 174.588 25.095 -9.846 1.00 48.86 1011 LEU U O 1
ATOM 8355 N N . ASP E 1 12 ? 175.141 24.894 -7.736 1.00 40.64 1012 ASP U N 1
ATOM 8356 C CA . ASP E 1 12 ? 174.141 23.881 -7.724 1.00 38.89 1012 ASP U CA 1
ATOM 8357 C C . ASP E 1 12 ? 173.368 23.948 -6.441 1.00 36.56 1012 ASP U C 1
ATOM 8358 O O . ASP E 1 12 ? 173.848 23.429 -5.407 1.00 40.09 1012 ASP U O 1
ATOM 8363 N N . LEU E 1 13 ? 172.193 24.589 -6.470 1.00 31.74 1013 LEU U N 1
ATOM 8364 C CA . LEU E 1 13 ? 171.416 24.731 -5.277 1.00 26.84 1013 LEU U CA 1
ATOM 8365 C C . LEU E 1 13 ? 170.802 23.370 -5.105 1.00 26.05 1013 LEU U C 1
ATOM 8366 O O . LEU E 1 13 ? 170.347 22.784 -6.089 1.00 26.74 1013 LEU U O 1
ATOM 8371 N N . TYR E 1 14 ? 170.807 22.814 -3.899 1.00 25.72 1014 TYR U N 1
ATOM 8372 C CA . TYR E 1 14 ? 170.298 21.399 -3.802 1.00 31.04 1014 TYR U CA 1
ATOM 8373 C C . TYR E 1 14 ? 169.663 20.962 -2.429 1.00 30.41 1014 TYR U C 1
ATOM 8374 O O . TYR E 1 14 ? 169.913 21.616 -1.401 1.00 30.71 1014 TYR U O 1
ATOM 8383 N N . GLY E 1 15 ? 168.867 19.904 -2.387 1.00 24.83 1015 GLY U N 1
ATOM 8384 C CA . GLY E 1 15 ? 168.194 19.683 -1.156 1.00 23.92 1015 GLY U CA 1
ATOM 8385 C C . GLY E 1 15 ? 167.245 18.535 -1.230 1.00 26.86 1015 GLY U C 1
ATOM 8386 O O . GLY E 1 15 ? 167.188 17.868 -2.257 1.00 28.21 1015 GLY U O 1
ATOM 8387 N N . LYS E 1 16 ? 166.486 18.283 -0.174 1.00 23.09 1016 LYS U N 1
ATOM 8388 C CA . LYS E 1 16 ? 165.596 17.160 -0.164 1.00 21.26 1016 LYS U CA 1
ATOM 8389 C C . LYS E 1 16 ? 164.744 17.246 1.115 1.00 25.14 1016 LYS U C 1
ATOM 8390 O O . LYS E 1 16 ? 165.157 17.847 2.175 1.00 25.61 1016 LYS U O 1
ATOM 8396 N N . VAL E 1 17 ? 163.552 16.639 1.003 1.00 25.13 1017 VAL U N 1
ATOM 8397 C CA . VAL E 1 17 ? 162.732 16.429 2.176 1.00 27.21 1017 VAL U CA 1
ATOM 8398 C C . VAL E 1 17 ? 162.519 14.977 2.415 1.00 28.40 1017 VAL U C 1
ATOM 8399 O O . VAL E 1 17 ? 162.300 14.174 1.486 1.00 30.01 1017 VAL U O 1
ATOM 8403 N N . ASP E 1 18 ? 162.484 14.651 3.686 1.00 27.59 1018 ASP U N 1
ATOM 8404 C CA . ASP E 1 18 ? 162.592 13.306 4.000 1.00 25.38 1018 ASP U CA 1
ATOM 8405 C C . ASP E 1 18 ? 161.528 13.000 5.104 1.00 27.89 1018 ASP U C 1
ATOM 8406 O O . ASP E 1 18 ? 161.602 13.555 6.222 1.00 30.46 1018 ASP U O 1
ATOM 8411 N N . GLY E 1 19 ? 160.484 12.213 4.711 1.00 22.90 1019 GLY U N 1
ATOM 8412 C CA . GLY E 1 19 ? 159.228 12.051 5.395 1.00 18.00 1019 GLY U CA 1
ATOM 8413 C C . GLY E 1 19 ? 159.648 10.804 6.008 1.00 23.13 1019 GLY U C 1
ATOM 8414 O O . GLY E 1 19 ? 159.745 9.800 5.370 1.00 25.50 1019 GLY U O 1
ATOM 8415 N N . LEU E 1 20 ? 160.031 10.899 7.267 1.00 24.64 1020 LEU U N 1
ATOM 8416 C CA . LEU E 1 20 ? 160.769 9.841 7.908 1.00 22.70 1020 LEU U CA 1
ATOM 8417 C C . LEU E 1 20 ? 160.029 9.599 9.158 1.00 23.70 1020 LEU U C 1
ATOM 8418 O O . LEU E 1 20 ? 159.607 10.624 9.792 1.00 25.08 1020 LEU U O 1
ATOM 8423 N N . HIS E 1 21 ? 159.867 8.296 9.498 1.00 20.82 1021 HIS U N 1
ATOM 8424 C CA . HIS E 1 21 ? 159.242 7.840 10.740 1.00 18.81 1021 HIS U CA 1
ATOM 8425 C C . HIS E 1 21 ? 159.998 6.622 11.266 1.00 20.62 1021 HIS U C 1
ATOM 8426 O O . HIS E 1 21 ? 160.473 5.732 10.512 1.00 18.09 1021 HIS U O 1
ATOM 8433 N N . TYR E 1 22 ? 160.122 6.583 12.593 1.00 21.22 1022 TYR U N 1
ATOM 8434 C CA . TYR E 1 22 ? 160.790 5.519 13.303 1.00 19.93 1022 TYR U CA 1
ATOM 8435 C C . TYR E 1 22 ? 159.841 4.807 14.224 1.00 22.27 1022 TYR U C 1
ATOM 8436 O O . TYR E 1 22 ? 159.179 5.486 14.970 1.00 27.48 1022 TYR U O 1
ATOM 8445 N N . PHE E 1 23 ? 159.746 3.475 14.185 1.00 20.60 1023 PHE U N 1
ATOM 8446 C CA . PHE E 1 23 ? 159.040 2.754 15.260 1.00 19.86 1023 PHE U CA 1
ATOM 8447 C C . PHE E 1 23 ? 160.087 2.017 16.054 1.00 24.28 1023 PHE U C 1
ATOM 8448 O O . PHE E 1 23 ? 161.085 1.306 15.451 1.00 24.46 1023 PHE U O 1
ATOM 8456 N N . SER E 1 24 ? 159.903 2.152 17.383 1.00 21.84 1024 SER U N 1
ATOM 8457 C CA . SER E 1 24 ? 160.934 1.642 18.298 1.00 23.80 1024 SER U CA 1
ATOM 8458 C C . SER E 1 24 ? 160.407 1.614 19.623 1.00 26.31 1024 SER U C 1
ATOM 8459 O O . SER E 1 24 ? 159.792 2.514 19.989 1.00 30.55 1024 SER U O 1
ATOM 8462 N N . ASP E 1 25 ? 160.732 0.625 20.400 1.00 31.12 1025 ASP U N 1
ATOM 8463 C CA . ASP E 1 25 ? 160.400 0.643 21.838 1.00 29.36 1025 ASP U CA 1
ATOM 8464 C C . ASP E 1 25 ? 160.864 1.812 22.610 1.00 29.18 1025 ASP U C 1
ATOM 8465 O O . ASP E 1 25 ? 160.235 2.240 23.568 1.00 28.47 1025 ASP U O 1
ATOM 8470 N N . ASN E 1 26 ? 161.950 2.367 22.116 1.00 27.91 1026 ASN U N 1
ATOM 8471 C CA . ASN E 1 26 ? 162.707 3.406 22.758 1.00 27.55 1026 ASN U CA 1
ATOM 8472 C C . ASN E 1 26 ? 161.998 4.739 22.530 1.00 30.42 1026 ASN U C 1
ATOM 8473 O O . ASN E 1 26 ? 162.291 5.439 21.531 1.00 33.53 1026 ASN U O 1
ATOM 8478 N N . LYS E 1 27 ? 161.105 5.146 23.437 1.00 31.38 1027 LYS U N 1
ATOM 8479 C CA . LYS E 1 27 ? 160.185 6.289 23.085 1.00 31.62 1027 LYS U CA 1
ATOM 8480 C C . LYS E 1 27 ? 160.887 7.631 23.092 1.00 34.27 1027 LYS U C 1
ATOM 8481 O O . LYS E 1 27 ? 160.301 8.653 23.350 1.00 37.76 1027 LYS U O 1
ATOM 8487 N N . ASP E 1 28 ? 162.154 7.593 22.685 1.00 34.08 1028 ASP U N 1
ATOM 8488 C CA . ASP E 1 28 ? 163.102 8.656 22.817 1.00 35.18 1028 ASP U CA 1
ATOM 8489 C C . ASP E 1 28 ? 163.839 8.789 21.454 1.00 39.54 1028 ASP U C 1
ATOM 8490 O O . ASP E 1 28 ? 164.545 9.817 21.119 1.00 37.64 1028 ASP U O 1
ATOM 8495 N N . VAL E 1 29 ? 163.711 7.693 20.694 1.00 39.58 1029 VAL U N 1
ATOM 8496 C CA . VAL E 1 29 ? 163.906 7.733 19.249 1.00 35.53 1029 VAL U CA 1
ATOM 8497 C C . VAL E 1 29 ? 162.483 7.589 18.570 1.00 37.82 1029 VAL U C 1
ATOM 8498 O O . VAL E 1 29 ? 162.291 7.895 17.377 1.00 43.79 1029 VAL U O 1
ATOM 8502 N N . ASP E 1 30 ? 161.482 7.169 19.316 1.00 32.71 1030 ASP U N 1
ATOM 8503 C CA . ASP E 1 30 ? 160.204 6.899 18.681 1.00 29.72 1030 ASP U CA 1
ATOM 8504 C C . ASP E 1 30 ? 159.572 8.013 17.832 1.00 27.10 1030 ASP U C 1
ATOM 8505 O O . ASP E 1 30 ? 159.801 9.195 18.006 1.00 26.47 1030 ASP U O 1
ATOM 8510 N N . GLY E 1 31 ? 158.851 7.562 16.818 1.00 29.36 1031 GLY U N 1
ATOM 8511 C CA . GLY E 1 31 ? 157.865 8.368 16.102 1.00 30.44 1031 GLY U CA 1
ATOM 8512 C C . GLY E 1 31 ? 158.296 9.134 14.903 1.00 29.47 1031 GLY U C 1
ATOM 8513 O O . GLY E 1 31 ? 158.946 8.592 13.999 1.00 30.41 1031 GLY U O 1
ATOM 8514 N N . ASP E 1 32 ? 157.931 10.401 14.905 1.00 23.53 1032 ASP U N 1
ATOM 8515 C CA . ASP E 1 32 ? 158.145 11.162 13.745 1.00 21.13 1032 ASP U CA 1
ATOM 8516 C C . ASP E 1 32 ? 159.523 11.777 13.548 1.00 24.52 1032 ASP U C 1
ATOM 8517 O O . ASP E 1 32 ? 159.914 12.640 14.309 1.00 30.46 1032 ASP U O 1
ATOM 8522 N N . GLN E 1 33 ? 160.243 11.413 12.497 1.00 23.48 1033 GLN U N 1
ATOM 8523 C CA . GLN E 1 33 ? 161.546 12.006 12.264 1.00 20.83 1033 GLN U CA 1
ATOM 8524 C C . GLN E 1 33 ? 161.720 12.847 11.077 1.00 22.41 1033 GLN U C 1
ATOM 8525 O O . GLN E 1 33 ? 162.866 13.054 10.686 1.00 25.18 1033 GLN U O 1
ATOM 8531 N N . THR E 1 34 ? 160.662 13.311 10.445 1.00 22.08 1034 THR U N 1
ATOM 8532 C CA . THR E 1 34 ? 160.832 14.192 9.224 1.00 22.11 1034 THR U CA 1
ATOM 8533 C C . THR E 1 34 ? 161.995 15.211 9.303 1.00 19.68 1034 THR U C 1
ATOM 8534 O O . THR E 1 34 ? 162.202 15.855 10.341 1.00 24.99 1034 THR U O 1
ATOM 8538 N N . TYR E 1 35 ? 162.745 15.376 8.242 1.00 16.68 1035 TYR U N 1
ATOM 8539 C CA . TYR E 1 35 ? 163.622 16.499 8.277 1.00 18.79 1035 TYR U CA 1
ATOM 8540 C C . TYR E 1 35 ? 163.915 16.903 6.886 1.00 22.84 1035 TYR U C 1
ATOM 8541 O O . TYR E 1 35 ? 163.392 16.339 5.968 1.00 25.13 1035 TYR U O 1
ATOM 8550 N N . MET E 1 36 ? 164.692 17.941 6.727 1.00 26.72 1036 MET U N 1
ATOM 8551 C CA . MET E 1 36 ? 165.127 18.339 5.413 1.00 30.53 1036 MET U CA 1
ATOM 8552 C C . MET E 1 36 ? 166.573 18.864 5.385 1.00 30.88 1036 MET U C 1
ATOM 8553 O O . MET E 1 36 ? 167.094 19.304 6.420 1.00 36.92 1036 MET U O 1
ATOM 8558 N N . ARG E 1 37 ? 167.223 18.893 4.224 1.00 26.17 1037 ARG U N 1
ATOM 8559 C CA . ARG E 1 37 ? 168.382 19.824 4.110 1.00 25.34 1037 ARG U CA 1
ATOM 8560 C C . ARG E 1 37 ? 168.415 20.481 2.730 1.00 25.91 1037 ARG U C 1
ATOM 8561 O O . ARG E 1 37 ? 167.917 19.924 1.793 1.00 27.58 1037 ARG U O 1
ATOM 8569 N N . LEU E 1 38 ? 168.991 21.665 2.668 1.00 23.51 1038 LEU U N 1
ATOM 8570 C CA . LEU E 1 38 ? 169.461 22.197 1.489 1.00 23.72 1038 LEU U CA 1
ATOM 8571 C C . LEU E 1 38 ? 170.949 22.578 1.518 1.00 21.69 1038 LEU U C 1
ATOM 8572 O O . LEU E 1 38 ? 171.599 22.562 2.537 1.00 22.48 1038 LEU U O 1
ATOM 8577 N N . GLY E 1 39 ? 171.503 22.866 0.370 1.00 16.79 1039 GLY U N 1
ATOM 8578 C CA . GLY E 1 39 ? 172.883 23.222 0.347 1.00 21.32 1039 GLY U CA 1
ATOM 8579 C C . GLY E 1 39 ? 173.315 23.635 -1.028 1.00 22.97 1039 GLY U C 1
ATOM 8580 O O . GLY E 1 39 ? 172.577 23.468 -1.945 1.00 29.10 1039 GLY U O 1
ATOM 8581 N N . PHE E 1 40 ? 174.465 24.234 -1.207 1.00 23.17 1040 PHE U N 1
ATOM 8582 C CA . PHE E 1 40 ? 174.864 24.610 -2.506 1.00 22.26 1040 PHE U CA 1
ATOM 8583 C C . PHE E 1 40 ? 176.246 24.105 -2.739 1.00 25.55 1040 PHE U C 1
ATOM 8584 O O . PHE E 1 40 ? 177.026 23.972 -1.805 1.00 27.02 1040 PHE U O 1
ATOM 8592 N N . LYS E 1 41 ? 176.556 23.723 -3.955 1.00 27.42 1041 LYS U N 1
ATOM 8593 C CA . LYS E 1 41 ? 177.924 23.397 -4.267 1.00 30.78 1041 LYS U CA 1
ATOM 8594 C C . LYS E 1 41 ? 178.188 24.603 -5.148 1.00 32.31 1041 LYS U C 1
ATOM 8595 O O . LYS E 1 41 ? 177.236 25.217 -5.551 1.00 35.98 1041 LYS U O 1
ATOM 8601 N N . GLY E 1 42 ? 179.432 25.018 -5.385 1.00 33.69 1042 GLY U N 1
ATOM 8602 C CA . GLY E 1 42 ? 179.808 26.085 -6.408 1.00 32.80 1042 GLY U CA 1
ATOM 8603 C C . GLY E 1 42 ? 181.216 25.895 -7.021 1.00 36.13 1042 GLY U C 1
ATOM 8604 O O . GLY E 1 42 ? 182.190 25.476 -6.354 1.00 37.26 1042 GLY U O 1
ATOM 8605 N N . GLU E 1 43 ? 181.400 26.144 -8.303 1.00 37.01 1043 GLU U N 1
ATOM 8606 C CA . GLU E 1 43 ? 182.840 26.175 -8.808 1.00 35.79 1043 GLU U CA 1
ATOM 8607 C C . GLU E 1 43 ? 182.948 27.319 -9.751 1.00 36.90 1043 GLU U C 1
ATOM 8608 O O . GLU E 1 43 ? 182.029 27.544 -10.595 1.00 38.80 1043 GLU U O 1
ATOM 8614 N N . THR E 1 44 ? 184.034 28.055 -9.643 1.00 34.38 1044 THR U N 1
ATOM 8615 C CA . THR E 1 44 ? 184.293 29.087 -10.604 1.00 31.23 1044 THR U CA 1
ATOM 8616 C C . THR E 1 44 ? 185.557 28.524 -11.110 1.00 32.95 1044 THR U C 1
ATOM 8617 O O . THR E 1 44 ? 186.402 27.939 -10.356 1.00 28.39 1044 THR U O 1
ATOM 8621 N N . GLN E 1 45 ? 185.700 28.592 -12.414 1.00 36.49 1045 GLN U N 1
ATOM 8622 C CA . GLN E 1 45 ? 186.916 28.015 -12.965 1.00 38.96 1045 GLN U CA 1
ATOM 8623 C C . GLN E 1 45 ? 187.721 29.171 -13.455 1.00 36.99 1045 GLN U C 1
ATOM 8624 O O . GLN E 1 45 ? 187.276 29.839 -14.304 1.00 38.50 1045 GLN U O 1
ATOM 8630 N N . VAL E 1 46 ? 188.885 29.389 -12.826 1.00 35.92 1046 VAL U N 1
ATOM 8631 C CA . VAL E 1 46 ? 189.771 30.607 -12.821 1.00 32.23 1046 VAL U CA 1
ATOM 8632 C C . VAL E 1 46 ? 190.829 30.538 -13.942 1.00 29.92 1046 VAL U C 1
ATOM 8633 O O . VAL E 1 46 ? 191.557 31.463 -14.183 1.00 25.78 1046 VAL U O 1
ATOM 8637 N N . THR E 1 47 ? 190.945 29.416 -14.596 1.00 28.71 1047 THR U N 1
ATOM 8638 C CA . THR E 1 47 ? 192.149 29.197 -15.341 1.00 30.13 1047 THR U CA 1
ATOM 8639 C C . THR E 1 47 ? 191.978 27.782 -15.764 1.00 34.97 1047 THR U C 1
ATOM 8640 O O . THR E 1 47 ? 190.855 27.314 -15.771 1.00 40.60 1047 THR U O 1
ATOM 8644 N N . ASP E 1 48 ? 193.004 27.062 -16.121 1.00 37.86 1048 ASP U N 1
ATOM 8645 C CA . ASP E 1 48 ? 192.710 25.752 -16.647 1.00 43.90 1048 ASP U CA 1
ATOM 8646 C C . ASP E 1 48 ? 193.309 24.795 -15.682 1.00 49.74 1048 ASP U C 1
ATOM 8647 O O . ASP E 1 48 ? 192.817 23.657 -15.530 1.00 58.04 1048 ASP U O 1
ATOM 8652 N N . GLN E 1 49 ? 194.431 25.182 -15.089 1.00 50.14 1049 GLN U N 1
ATOM 8653 C CA . GLN E 1 49 ? 194.902 24.493 -13.837 1.00 48.10 1049 GLN U CA 1
ATOM 8654 C C . GLN E 1 49 ? 193.879 24.631 -12.650 1.00 44.69 1049 GLN U C 1
ATOM 8655 O O . GLN E 1 49 ? 193.325 23.591 -12.085 1.00 46.11 1049 GLN U O 1
ATOM 8661 N N . LEU E 1 50 ? 193.537 25.916 -12.423 1.00 37.26 1050 LEU U N 1
ATOM 8662 C CA . LEU E 1 50 ? 193.021 26.401 -11.174 1.00 34.06 1050 LEU U CA 1
ATOM 8663 C C . LEU E 1 50 ? 191.585 26.677 -11.281 1.00 34.18 1050 LEU U C 1
ATOM 8664 O O . LEU E 1 50 ? 191.173 27.498 -12.123 1.00 30.47 1050 LEU U O 1
ATOM 8669 N N . THR E 1 51 ? 190.868 26.071 -10.324 1.00 32.34 1051 THR U N 1
ATOM 8670 C CA . THR E 1 51 ? 189.445 26.243 -10.201 1.00 31.10 1051 THR U CA 1
ATOM 8671 C C . THR E 1 51 ? 189.073 26.393 -8.716 1.00 28.11 1051 THR U C 1
ATOM 8672 O O . THR E 1 51 ? 189.646 25.728 -7.848 1.00 25.06 1051 THR U O 1
ATOM 8676 N N . GLY E 1 52 ? 188.154 27.324 -8.453 1.00 27.73 1052 GLY U N 1
ATOM 8677 C CA . GLY E 1 52 ? 187.634 27.570 -7.070 1.00 28.40 1052 GLY U CA 1
ATOM 8678 C C . GLY E 1 52 ? 186.339 26.832 -6.628 1.00 29.14 1052 GLY U C 1
ATOM 8679 O O . GLY E 1 52 ? 185.444 26.366 -7.447 1.00 31.05 1052 GLY U O 1
ATOM 8680 N N . TYR E 1 53 ? 186.145 26.726 -5.338 1.00 24.18 1053 TYR U N 1
ATOM 8681 C CA . TYR E 1 53 ? 184.941 26.098 -5.023 1.00 21.28 1053 TYR U CA 1
ATOM 8682 C C . TYR E 1 53 ? 184.500 26.376 -3.643 1.00 26.33 1053 TYR U C 1
ATOM 8683 O O . TYR E 1 53 ? 185.322 26.847 -2.765 1.00 25.71 1053 TYR U O 1
ATOM 8692 N N . GLY E 1 54 ? 183.198 26.033 -3.483 1.00 25.29 1054 GLY U N 1
ATOM 8693 C CA . GLY E 1 54 ? 182.395 26.115 -2.246 1.00 25.31 1054 GLY U CA 1
ATOM 8694 C C . GLY E 1 54 ? 181.205 25.211 -1.933 1.00 23.37 1054 GLY U C 1
ATOM 8695 O O . GLY E 1 54 ? 180.356 24.890 -2.759 1.00 23.05 1054 GLY U O 1
ATOM 8696 N N . GLN E 1 55 ? 181.092 24.821 -0.698 1.00 21.98 1055 GLN U N 1
ATOM 8697 C CA . GLN E 1 55 ? 179.992 23.976 -0.440 1.00 24.65 1055 GLN U CA 1
ATOM 8698 C C . GLN E 1 55 ? 179.389 24.280 0.911 1.00 25.33 1055 GLN U C 1
ATOM 8699 O O . GLN E 1 55 ? 180.079 24.746 1.800 1.00 26.42 1055 GLN U O 1
ATOM 8705 N N . TRP E 1 56 ? 178.090 24.059 1.041 1.00 22.93 1056 TRP U N 1
ATOM 8706 C CA . TRP E 1 56 ? 177.414 24.463 2.216 1.00 23.27 1056 TRP U CA 1
ATOM 8707 C C . TRP E 1 56 ? 176.193 23.544 2.261 1.00 26.22 1056 TRP U C 1
ATOM 8708 O O . TRP E 1 56 ? 175.451 23.455 1.283 1.00 26.79 1056 TRP U O 1
ATOM 8719 N N . GLU E 1 57 ? 175.963 22.882 3.401 1.00 26.21 1057 GLU U N 1
ATOM 8720 C CA . GLU E 1 57 ? 174.875 21.919 3.458 1.00 25.50 1057 GLU U CA 1
ATOM 8721 C C . GLU E 1 57 ? 174.440 22.053 4.854 1.00 25.09 1057 GLU U C 1
ATOM 8722 O O . GLU E 1 57 ? 175.314 22.203 5.710 1.00 26.33 1057 GLU U O 1
ATOM 8728 N N . TYR E 1 58 ? 173.123 21.889 5.082 1.00 24.55 1058 TYR U N 1
ATOM 8729 C CA . TYR E 1 58 ? 172.446 22.489 6.269 1.00 22.71 1058 TYR U CA 1
ATOM 8730 C C . TYR E 1 58 ? 171.125 21.847 6.462 1.00 23.61 1058 TYR U C 1
ATOM 8731 O O . TYR E 1 58 ? 170.212 21.890 5.582 1.00 21.55 1058 TYR U O 1
ATOM 8740 N N . GLN E 1 59 ? 171.011 21.198 7.618 1.00 23.09 1059 GLN U N 1
ATOM 8741 C CA . GLN E 1 59 ? 169.814 20.421 7.806 1.00 20.56 1059 GLN U CA 1
ATOM 8742 C C . GLN E 1 59 ? 168.850 21.166 8.750 1.00 18.58 1059 GLN U C 1
ATOM 8743 O O . GLN E 1 59 ? 169.270 22.091 9.373 1.00 15.18 1059 GLN U O 1
ATOM 8749 N N . ILE E 1 60 ? 167.551 20.878 8.718 1.00 15.00 1060 ILE U N 1
ATOM 8750 C CA . ILE E 1 60 ? 166.631 21.651 9.493 1.00 15.32 1060 ILE U CA 1
ATOM 8751 C C . ILE E 1 60 ? 165.610 20.676 9.816 1.00 19.48 1060 ILE U C 1
ATOM 8752 O O . ILE E 1 60 ? 165.014 20.131 8.850 1.00 25.12 1060 ILE U O 1
ATOM 8757 N N . GLN E 1 61 ? 165.357 20.404 11.124 1.00 20.79 1061 GLN U N 1
ATOM 8758 C CA . GLN E 1 61 ? 164.430 19.274 11.447 1.00 18.66 1061 GLN U CA 1
ATOM 8759 C C . GLN E 1 61 ? 163.061 19.669 10.927 1.00 19.21 1061 GLN U C 1
ATOM 8760 O O . GLN E 1 61 ? 162.768 20.894 10.778 1.00 21.34 1061 GLN U O 1
ATOM 8766 N N . GLY E 1 62 ? 162.236 18.702 10.577 1.00 15.21 1062 GLY U N 1
ATOM 8767 C CA . GLY E 1 62 ? 160.908 19.114 10.143 1.00 17.40 1062 GLY U CA 1
ATOM 8768 C C . GLY E 1 62 ? 159.925 18.357 10.978 1.00 24.31 1062 GLY U C 1
ATOM 8769 O O . GLY E 1 62 ? 158.700 18.181 10.672 1.00 30.97 1062 GLY U O 1
ATOM 8770 N N . ASN E 1 63 ? 160.430 17.866 12.082 1.00 24.50 1063 ASN U N 1
ATOM 8771 C CA . ASN E 1 63 ? 159.588 17.106 12.914 1.00 21.49 1063 ASN U CA 1
ATOM 8772 C C . ASN E 1 63 ? 159.228 17.769 14.288 1.00 18.87 1063 ASN U C 1
ATOM 8773 O O . ASN E 1 63 ? 158.906 17.039 15.241 1.00 21.35 1063 ASN U O 1
ATOM 8778 N N . SER E 1 64 ? 159.235 19.099 14.395 1.00 17.34 1064 SER U N 1
ATOM 8779 C CA . SER E 1 64 ? 158.672 19.739 15.600 1.00 20.65 1064 SER U CA 1
ATOM 8780 C C . SER E 1 64 ? 157.784 21.002 15.409 1.00 22.10 1064 SER U C 1
ATOM 8781 O O . SER E 1 64 ? 157.795 21.588 14.368 1.00 27.43 1064 SER U O 1
ATOM 8784 N N . ALA E 1 65 ? 157.047 21.436 16.430 1.00 19.27 1065 ALA U N 1
ATOM 8785 C CA . ALA E 1 65 ? 156.164 22.562 16.337 1.00 19.60 1065 ALA U CA 1
ATOM 8786 C C . ALA E 1 65 ? 156.963 23.822 16.131 1.00 24.30 1065 ALA U C 1
ATOM 8787 O O . ALA E 1 65 ? 158.031 23.942 16.745 1.00 20.90 1065 ALA U O 1
ATOM 8789 N N . GLU E 1 66 ? 156.382 24.732 15.267 1.00 27.19 1066 GLU U N 1
ATOM 8790 C CA . GLU E 1 66 ? 156.764 26.133 15.019 1.00 24.29 1066 GLU U CA 1
ATOM 8791 C C . GLU E 1 66 ? 157.107 26.847 16.308 1.00 29.82 1066 GLU U C 1
ATOM 8792 O O . GLU E 1 66 ? 157.631 27.957 16.349 1.00 34.10 1066 GLU U O 1
ATOM 8798 N N . ASN E 1 67 ? 156.841 26.190 17.401 1.00 32.05 1067 ASN U N 1
ATOM 8799 C CA . ASN E 1 67 ? 157.445 26.566 18.614 1.00 33.24 1067 ASN U CA 1
ATOM 8800 C C . ASN E 1 67 ? 158.992 26.683 18.572 1.00 34.98 1067 ASN U C 1
ATOM 8801 O O . ASN E 1 67 ? 159.492 27.447 19.416 1.00 34.97 1067 ASN U O 1
ATOM 8806 N N . GLU E 1 68 ? 159.724 25.935 17.684 1.00 31.25 1068 GLU U N 1
ATOM 8807 C CA . GLU E 1 68 ? 160.935 25.268 18.190 1.00 33.27 1068 GLU U CA 1
ATOM 8808 C C . GLU E 1 68 ? 162.129 25.183 17.291 1.00 37.14 1068 GLU U C 1
ATOM 8809 O O . GLU E 1 68 ? 163.125 24.541 17.633 1.00 45.97 1068 GLU U O 1
ATOM 8815 N N . ASN E 1 69 ? 162.197 25.920 16.202 1.00 39.01 1069 ASN U N 1
ATOM 8816 C CA . ASN E 1 69 ? 163.642 26.365 15.887 1.00 38.11 1069 ASN U CA 1
ATOM 8817 C C . ASN E 1 69 ? 164.692 25.596 15.073 1.00 32.08 1069 ASN U C 1
ATOM 8818 O O . ASN E 1 69 ? 165.308 26.178 14.034 1.00 21.92 1069 ASN U O 1
ATOM 8823 N N . ASN E 1 70 ? 164.824 24.350 15.564 1.00 23.31 1070 ASN U N 1
ATOM 8824 C CA . ASN E 1 70 ? 166.058 23.672 15.740 1.00 27.79 1070 ASN U CA 1
ATOM 8825 C C . ASN E 1 70 ? 167.272 23.424 14.661 1.00 35.47 1070 ASN U C 1
ATOM 8826 O O . ASN E 1 70 ? 168.347 24.208 14.821 1.00 40.16 1070 ASN U O 1
ATOM 8831 N N . SER E 1 71 ? 167.278 22.460 13.676 1.00 26.05 1071 SER U N 1
ATOM 8832 C CA . SER E 1 71 ? 168.296 22.785 12.574 1.00 25.06 1071 SER U CA 1
ATOM 8833 C C . SER E 1 71 ? 169.745 23.437 12.729 1.00 22.87 1071 SER U C 1
ATOM 8834 O O . SER E 1 71 ? 169.823 24.609 12.800 1.00 25.03 1071 SER U O 1
ATOM 8837 N N . TRP E 1 72 ? 170.835 22.710 12.554 1.00 21.08 1072 TRP U N 1
ATOM 8838 C CA . TRP E 1 72 ? 172.226 23.153 12.518 1.00 17.51 1072 TRP U CA 1
ATOM 8839 C C . TRP E 1 72 ? 172.997 23.078 11.153 1.00 21.16 1072 TRP U C 1
ATOM 8840 O O . TRP E 1 72 ? 172.417 22.545 10.156 1.00 25.20 1072 TRP U O 1
ATOM 8851 N N . THR E 1 73 ? 174.309 23.513 11.092 1.00 19.65 1073 THR U N 1
ATOM 8852 C CA . THR E 1 73 ? 175.127 23.548 9.785 1.00 16.90 1073 THR U CA 1
ATOM 8853 C C . THR E 1 73 ? 175.947 22.229 9.574 1.00 19.28 1073 THR U C 1
ATOM 8854 O O . THR E 1 73 ? 176.790 21.769 10.495 1.00 21.48 1073 THR U O 1
ATOM 8858 N N . ARG E 1 74 ? 175.777 21.651 8.395 1.00 15.00 1074 ARG U N 1
ATOM 8859 C CA . ARG E 1 74 ? 176.469 20.458 8.130 1.00 16.87 1074 ARG U CA 1
ATOM 8860 C C . ARG E 1 74 ? 177.916 20.574 7.628 1.00 20.53 1074 ARG U C 1
ATOM 8861 O O . ARG E 1 74 ? 178.844 19.748 7.999 1.00 20.32 1074 ARG U O 1
ATOM 8869 N N . VAL E 1 75 ? 178.144 21.613 6.847 1.00 20.12 1075 VAL U N 1
ATOM 8870 C CA . VAL E 1 75 ? 179.366 21.648 6.152 1.00 18.60 1075 VAL U CA 1
ATOM 8871 C C . VAL E 1 75 ? 179.450 23.050 5.583 1.00 21.07 1075 VAL U C 1
ATOM 8872 O O . VAL E 1 75 ? 178.371 23.693 5.195 1.00 21.28 1075 VAL U O 1
ATOM 8876 N N . ALA E 1 76 ? 180.692 23.559 5.509 1.00 19.23 1076 ALA U N 1
ATOM 8877 C CA . ALA E 1 76 ? 180.887 24.912 5.000 1.00 20.24 1076 ALA U CA 1
ATOM 8878 C C . ALA E 1 76 ? 182.324 25.209 4.865 1.00 23.03 1076 ALA U C 1
ATOM 8879 O O . ALA E 1 76 ? 183.099 25.366 5.828 1.00 25.92 1076 ALA U O 1
ATOM 8881 N N . PHE E 1 77 ? 182.694 25.287 3.617 1.00 24.77 1077 PHE U N 1
ATOM 8882 C CA . PHE E 1 77 ? 184.047 25.541 3.279 1.00 24.00 1077 PHE U CA 1
ATOM 8883 C C . PHE E 1 77 ? 184.195 26.037 1.846 1.00 26.25 1077 PHE U C 1
ATOM 8884 O O . PHE E 1 77 ? 183.289 25.855 1.010 1.00 26.46 1077 PHE U O 1
ATOM 8892 N N . ALA E 1 78 ? 185.347 26.678 1.615 1.00 26.10 1078 ALA U N 1
ATOM 8893 C CA . ALA E 1 78 ? 185.733 27.212 0.342 1.00 26.39 1078 ALA U CA 1
ATOM 8894 C C . ALA E 1 78 ? 187.054 26.563 0.164 1.00 30.57 1078 ALA U C 1
ATOM 8895 O O . ALA E 1 78 ? 187.772 26.332 1.154 1.00 28.77 1078 ALA U O 1
ATOM 8897 N N . GLY E 1 79 ? 187.360 26.214 -1.093 1.00 35.09 1079 GLY U N 1
ATOM 8898 C CA . GLY E 1 79 ? 188.746 25.762 -1.465 1.00 35.05 1079 GLY U CA 1
ATOM 8899 C C . GLY E 1 79 ? 189.176 26.000 -2.934 1.00 34.41 1079 GLY U C 1
ATOM 8900 O O . GLY E 1 79 ? 188.426 26.557 -3.738 1.00 36.56 1079 GLY U O 1
ATOM 8901 N N . LEU E 1 80 ? 190.349 25.487 -3.276 1.00 30.52 1080 LEU U N 1
ATOM 8902 C CA . LEU E 1 80 ? 191.006 25.727 -4.516 1.00 23.59 1080 LEU U CA 1
ATOM 8903 C C . LEU E 1 80 ? 191.455 24.380 -5.013 1.00 23.34 1080 LEU U C 1
ATOM 8904 O O . LEU E 1 80 ? 192.014 23.647 -4.208 1.00 25.21 1080 LEU U O 1
ATOM 8909 N N . LYS E 1 81 ? 191.197 24.028 -6.294 1.00 26.09 1081 LYS U N 1
ATOM 8910 C CA . LYS E 1 81 ? 191.606 22.703 -6.958 1.00 26.39 1081 LYS U CA 1
ATOM 8911 C C . LYS E 1 81 ? 192.687 23.283 -7.812 1.00 29.57 1081 LYS U C 1
ATOM 8912 O O . LYS E 1 81 ? 192.484 24.334 -8.459 1.00 27.43 1081 LYS U O 1
ATOM 8918 N N . PHE E 1 82 ? 193.832 22.646 -7.774 1.00 34.86 1082 PHE U N 1
ATOM 8919 C CA . PHE E 1 82 ? 195.029 23.238 -8.321 1.00 42.25 1082 PHE U CA 1
ATOM 8920 C C . PHE E 1 82 ? 195.415 22.596 -9.623 1.00 43.64 1082 PHE U C 1
ATOM 8921 O O . PHE E 1 82 ? 195.974 23.320 -10.388 1.00 47.72 1082 PHE U O 1
ATOM 8929 N N . GLN E 1 83 ? 195.184 21.285 -9.857 1.00 43.95 1083 GLN U N 1
ATOM 8930 C CA . GLN E 1 83 ? 195.302 20.592 -11.208 1.00 47.70 1083 GLN U CA 1
ATOM 8931 C C . GLN E 1 83 ? 196.133 19.317 -11.257 1.00 51.48 1083 GLN U C 1
ATOM 8932 O O . GLN E 1 83 ? 195.613 18.280 -11.579 1.00 56.73 1083 GLN U O 1
ATOM 8938 N N . ASP E 1 84 ? 197.452 19.405 -11.074 1.00 53.20 1084 ASP U N 1
ATOM 8939 C CA . ASP E 1 84 ? 198.278 18.203 -10.853 1.00 53.86 1084 ASP U CA 1
ATOM 8940 C C . ASP E 1 84 ? 198.292 18.208 -9.308 1.00 51.87 1084 ASP U C 1
ATOM 8941 O O . ASP E 1 84 ? 197.684 17.329 -8.640 1.00 53.98 1084 ASP U O 1
ATOM 8946 N N . VAL E 1 85 ? 198.919 19.259 -8.782 1.00 45.10 1085 VAL U N 1
ATOM 8947 C CA . VAL E 1 85 ? 199.058 19.478 -7.381 1.00 38.68 1085 VAL U CA 1
ATOM 8948 C C . VAL E 1 85 ? 198.002 18.863 -6.477 1.00 38.08 1085 VAL U C 1
ATOM 8949 O O . VAL E 1 85 ? 198.367 17.964 -5.663 1.00 37.17 1085 VAL U O 1
ATOM 8953 N N . GLY E 1 86 ? 196.742 19.365 -6.540 1.00 38.08 1086 GLY U N 1
ATOM 8954 C CA . GLY E 1 86 ? 195.620 18.839 -5.647 1.00 34.08 1086 GLY U CA 1
ATOM 8955 C C . GLY E 1 86 ? 194.598 19.882 -5.175 1.00 30.30 1086 GLY U C 1
ATOM 8956 O O . GLY E 1 86 ? 194.479 20.973 -5.739 1.00 26.38 1086 GLY U O 1
ATOM 8957 N N . SER E 1 87 ? 193.832 19.573 -4.131 1.00 31.03 1087 SER U N 1
ATOM 8958 C CA . SER E 1 87 ? 192.820 20.582 -3.642 1.00 29.80 1087 SER U CA 1
ATOM 8959 C C . SER E 1 87 ? 193.241 21.019 -2.230 1.00 28.04 1087 SER U C 1
ATOM 8960 O O . SER E 1 87 ? 193.946 20.199 -1.578 1.00 26.24 1087 SER U O 1
ATOM 8963 N N . PHE E 1 88 ? 192.845 22.258 -1.799 1.00 24.83 1088 PHE U N 1
ATOM 8964 C CA . PHE E 1 88 ? 192.906 22.723 -0.380 1.00 23.61 1088 PHE U CA 1
ATOM 8965 C C . PHE E 1 88 ? 191.636 23.449 0.026 1.00 24.75 1088 PHE U C 1
ATOM 8966 O O . PHE E 1 88 ? 191.044 24.236 -0.767 1.00 24.08 1088 PHE U O 1
ATOM 8974 N N . ASP E 1 89 ? 191.202 23.200 1.264 1.00 23.98 1089 ASP U N 1
ATOM 8975 C CA . ASP E 1 89 ? 190.041 23.892 1.744 1.00 23.23 1089 ASP U CA 1
ATOM 8976 C C . ASP E 1 89 ? 190.017 23.924 3.206 1.00 24.92 1089 ASP U C 1
ATOM 8977 O O . ASP E 1 89 ? 190.131 22.913 3.924 1.00 26.64 1089 ASP U O 1
ATOM 8982 N N . TYR E 1 90 ? 189.936 25.154 3.654 1.00 25.08 1090 TYR U N 1
ATOM 8983 C CA . TYR E 1 90 ? 189.670 25.398 5.005 1.00 23.72 1090 TYR U CA 1
ATOM 8984 C C . TYR E 1 90 ? 188.166 25.316 5.227 1.00 23.45 1090 TYR U C 1
ATOM 8985 O O . TYR E 1 90 ? 187.439 25.581 4.281 1.00 24.76 1090 TYR U O 1
ATOM 8994 N N . GLY E 1 91 ? 187.708 24.939 6.428 1.00 21.01 1091 GLY U N 1
ATOM 8995 C CA . GLY E 1 91 ? 186.298 24.994 6.751 1.00 23.57 1091 GLY U CA 1
ATOM 8996 C C . GLY E 1 91 ? 185.648 23.969 7.662 1.00 24.31 1091 GLY U C 1
ATOM 8997 O O . GLY E 1 91 ? 186.349 23.157 8.300 1.00 22.92 1091 GLY U O 1
ATOM 8998 N N . ARG E 1 92 ? 184.317 24.084 7.827 1.00 25.42 1092 ARG U N 1
ATOM 8999 C CA . ARG E 1 92 ? 183.570 23.011 8.550 1.00 25.37 1092 ARG U CA 1
ATOM 9000 C C . ARG E 1 92 ? 183.517 21.869 7.558 1.00 23.56 1092 ARG U C 1
ATOM 9001 O O . ARG E 1 92 ? 182.767 21.974 6.615 1.00 24.14 1092 ARG U O 1
ATOM 9009 N N . ASN E 1 93 ? 184.281 20.794 7.783 1.00 20.21 1093 ASN U N 1
ATOM 9010 C CA . ASN E 1 93 ? 184.335 19.745 6.783 1.00 19.95 1093 ASN U CA 1
ATOM 9011 C C . ASN E 1 93 ? 184.245 18.398 7.445 1.00 19.95 1093 ASN U C 1
ATOM 9012 O O . ASN E 1 93 ? 183.996 18.467 8.650 1.00 19.42 1093 ASN U O 1
ATOM 9017 N N . TYR E 1 94 ? 184.363 17.247 6.674 1.00 18.89 1094 TYR U N 1
ATOM 9018 C CA . TYR E 1 94 ? 184.413 15.811 7.159 1.00 15.80 1094 TYR U CA 1
ATOM 9019 C C . TYR E 1 94 ? 185.825 15.493 7.569 1.00 17.96 1094 TYR U C 1
ATOM 9020 O O . TYR E 1 94 ? 186.770 15.970 6.958 1.00 20.58 1094 TYR U O 1
ATOM 9029 N N . GLY E 1 95 ? 186.033 14.774 8.636 1.00 18.25 1095 GLY U N 1
ATOM 9030 C CA . GLY E 1 95 ? 187.419 14.503 9.001 1.00 18.34 1095 GLY U CA 1
ATOM 9031 C C . GLY E 1 95 ? 187.986 13.567 7.980 1.00 19.13 1095 GLY U C 1
ATOM 9032 O O . GLY E 1 95 ? 187.216 12.900 7.289 1.00 20.58 1095 GLY U O 1
ATOM 9033 N N . VAL E 1 96 ? 189.317 13.464 7.825 1.00 23.54 1096 VAL U N 1
ATOM 9034 C CA . VAL E 1 96 ? 189.863 12.489 6.802 1.00 25.13 1096 VAL U CA 1
ATOM 9035 C C . VAL E 1 96 ? 189.595 11.054 7.173 1.00 28.27 1096 VAL U C 1
ATOM 9036 O O . VAL E 1 96 ? 189.350 10.211 6.325 1.00 27.22 1096 VAL U O 1
ATOM 9040 N N . VAL E 1 97 ? 189.745 10.743 8.469 1.00 31.11 1097 VAL U N 1
ATOM 9041 C CA . VAL E 1 97 ? 189.430 9.422 8.820 1.00 34.15 1097 VAL U CA 1
ATOM 9042 C C . VAL E 1 97 ? 188.172 8.939 8.025 1.00 34.01 1097 VAL U C 1
ATOM 9043 O O . VAL E 1 97 ? 187.917 7.714 7.995 1.00 32.57 1097 VAL U O 1
ATOM 9047 N N . TYR E 1 98 ? 187.401 9.889 7.424 1.00 29.89 1098 TYR U N 1
ATOM 9048 C CA . TYR E 1 98 ? 186.097 9.533 6.910 1.00 29.73 1098 TYR U CA 1
ATOM 9049 C C . TYR E 1 98 ? 186.155 9.074 5.453 1.00 33.39 1098 TYR U C 1
ATOM 9050 O O . TYR E 1 98 ? 185.178 8.484 4.944 1.00 34.28 1098 TYR U O 1
ATOM 9059 N N . ASP E 1 99 ? 187.321 9.328 4.813 1.00 33.50 1099 ASP U N 1
ATOM 9060 C CA . ASP E 1 99 ? 187.674 8.831 3.465 1.00 28.31 1099 ASP U CA 1
ATOM 9061 C C . ASP E 1 99 ? 187.624 7.369 3.477 1.00 27.96 1099 ASP U C 1
ATOM 9062 O O . ASP E 1 99 ? 187.334 6.821 2.415 1.00 30.97 1099 ASP U O 1
ATOM 9067 N N . VAL E 1 100 ? 187.986 6.715 4.601 1.00 21.95 1100 VAL U N 1
ATOM 9068 C CA . VAL E 1 100 ? 187.934 5.259 4.571 1.00 19.43 1100 VAL U CA 1
ATOM 9069 C C . VAL E 1 100 ? 186.703 4.796 5.310 1.00 24.46 1100 VAL U C 1
ATOM 9070 O O . VAL E 1 100 ? 186.037 3.855 4.904 1.00 26.48 1100 VAL U O 1
ATOM 9074 N N . THR E 1 101 ? 186.278 5.463 6.360 1.00 25.57 1101 THR U N 1
ATOM 9075 C CA . THR E 1 101 ? 185.205 4.782 7.082 1.00 21.59 1101 THR U CA 1
ATOM 9076 C C . THR E 1 101 ? 183.883 4.990 6.385 1.00 21.04 1101 THR U C 1
ATOM 9077 O O . THR E 1 101 ? 182.895 4.299 6.615 1.00 25.21 1101 THR U O 1
ATOM 9081 N N . SER E 1 102 ? 183.891 5.908 5.460 1.00 23.01 1102 SER U N 1
ATOM 9082 C CA . SER E 1 102 ? 182.693 6.063 4.629 1.00 27.21 1102 SER U CA 1
ATOM 9083 C C . SER E 1 102 ? 182.431 4.821 3.706 1.00 28.93 1102 SER U C 1
ATOM 9084 O O . SER E 1 102 ? 181.320 4.556 3.354 1.00 26.30 1102 SER U O 1
ATOM 9087 N N . TRP E 1 103 ? 183.474 4.066 3.354 1.00 33.07 1103 TRP U N 1
ATOM 9088 C CA . TRP E 1 103 ? 183.371 2.894 2.557 1.00 31.73 1103 TRP U CA 1
ATOM 9089 C C . TRP E 1 103 ? 182.070 2.234 3.066 1.00 26.69 1103 TRP U C 1
ATOM 9090 O O . TRP E 1 103 ? 181.249 1.692 2.285 1.00 27.81 1103 TRP U O 1
ATOM 9101 N N . THR E 1 104 ? 181.734 2.366 4.335 1.00 19.55 1104 THR U N 1
ATOM 9102 C CA . THR E 1 104 ? 180.515 1.632 4.671 1.00 19.43 1104 THR U CA 1
ATOM 9103 C C . THR E 1 104 ? 179.344 2.281 5.301 1.00 20.84 1104 THR U C 1
ATOM 9104 O O . THR E 1 104 ? 178.424 1.675 5.745 1.00 21.36 1104 THR U O 1
ATOM 9108 N N . ASP E 1 105 ? 179.358 3.570 5.319 1.00 23.55 1105 ASP U N 1
ATOM 9109 C CA . ASP E 1 105 ? 178.193 4.253 5.771 1.00 20.30 1105 ASP U CA 1
ATOM 9110 C C . ASP E 1 105 ? 177.285 4.561 4.559 1.00 21.05 1105 ASP U C 1
ATOM 9111 O O . ASP E 1 105 ? 177.399 5.593 3.874 1.00 17.90 1105 ASP U O 1
ATOM 9116 N N . VAL E 1 106 ? 176.389 3.622 4.329 1.00 23.67 1106 VAL U N 1
ATOM 9117 C CA . VAL E 1 106 ? 175.498 3.635 3.116 1.00 22.73 1106 VAL U CA 1
ATOM 9118 C C . VAL E 1 106 ? 174.218 2.796 3.362 1.00 22.90 1106 VAL U C 1
ATOM 9119 O O . VAL E 1 106 ? 173.713 2.166 2.450 1.00 21.75 1106 VAL U O 1
ATOM 9123 N N . LEU E 1 107 ? 173.756 2.689 4.614 1.00 22.51 1107 LEU U N 1
ATOM 9124 C CA . LEU E 1 107 ? 172.472 1.946 4.821 1.00 21.56 1107 LEU U CA 1
ATOM 9125 C C . LEU E 1 107 ? 171.244 2.729 4.395 1.00 21.41 1107 LEU U C 1
ATOM 9126 O O . LEU E 1 107 ? 171.253 3.937 4.320 1.00 25.32 1107 LEU U O 1
ATOM 9131 N N . PRO E 1 108 ? 170.162 2.066 4.112 1.00 21.41 1108 PRO U N 1
ATOM 9132 C CA . PRO E 1 108 ? 169.022 2.967 3.826 1.00 21.47 1108 PRO U CA 1
ATOM 9133 C C . PRO E 1 108 ? 168.866 4.116 4.831 1.00 26.32 1108 PRO U C 1
ATOM 9134 O O . PRO E 1 108 ? 168.503 5.245 4.464 1.00 35.18 1108 PRO U O 1
ATOM 9138 N N . GLU E 1 109 ? 169.131 3.882 6.110 1.00 32.60 1109 GLU U N 1
ATOM 9139 C CA . GLU E 1 109 ? 169.028 4.993 7.092 1.00 34.23 1109 GLU U CA 1
ATOM 9140 C C . GLU E 1 109 ? 170.046 4.920 8.301 1.00 33.46 1109 GLU U C 1
ATOM 9141 O O . GLU E 1 109 ? 170.803 5.859 8.594 1.00 36.43 1109 GLU U O 1
ATOM 9147 N N . PHE E 1 110 ? 170.201 3.733 8.824 1.00 29.55 1110 PHE U N 1
ATOM 9148 C CA . PHE E 1 110 ? 171.135 3.475 9.899 1.00 28.77 1110 PHE U CA 1
ATOM 9149 C C . PHE E 1 110 ? 172.640 3.479 9.601 1.00 29.73 1110 PHE U C 1
ATOM 9150 O O . PHE E 1 110 ? 173.045 4.197 8.674 1.00 28.89 1110 PHE U O 1
ATOM 9158 N N . GLY E 1 111 ? 173.475 2.762 10.372 1.00 26.65 1111 GLY U N 1
ATOM 9159 C CA . GLY E 1 111 ? 174.945 2.955 10.192 1.00 28.45 1111 GLY U CA 1
ATOM 9160 C C . GLY E 1 111 ? 175.670 4.323 10.479 1.00 27.95 1111 GLY U C 1
ATOM 9161 O O . GLY E 1 111 ? 175.073 5.319 10.921 1.00 29.84 1111 GLY U O 1
ATOM 9162 N N . GLY E 1 112 ? 176.984 4.336 10.281 1.00 26.74 1112 GLY U N 1
ATOM 9163 C CA . GLY E 1 112 ? 177.803 5.510 10.343 1.00 27.45 1112 GLY U CA 1
ATOM 9164 C C . GLY E 1 112 ? 177.836 6.058 11.731 1.00 33.49 1112 GLY U C 1
ATOM 9165 O O . GLY E 1 112 ? 178.003 7.308 11.939 1.00 35.84 1112 GLY U O 1
ATOM 9166 N N . ASP E 1 113 ? 177.720 5.113 12.694 1.00 32.31 1113 ASP U N 1
ATOM 9167 C CA . ASP E 1 113 ? 177.658 5.425 14.110 1.00 26.38 1113 ASP U CA 1
ATOM 9168 C C . ASP E 1 113 ? 178.570 4.551 14.930 1.00 29.44 1113 ASP U C 1
ATOM 9169 O O . ASP E 1 113 ? 178.269 4.162 16.094 1.00 30.80 1113 ASP U O 1
ATOM 9174 N N . THR E 1 114 ? 179.727 4.248 14.385 1.00 27.61 1114 THR U N 1
ATOM 9175 C CA . THR E 1 114 ? 180.723 3.852 15.387 1.00 30.34 1114 THR U CA 1
ATOM 9176 C C . THR E 1 114 ? 181.640 5.033 15.613 1.00 28.66 1114 THR U C 1
ATOM 9177 O O . THR E 1 114 ? 182.731 4.863 16.141 1.00 31.82 1114 THR U O 1
ATOM 9181 N N . TYR E 1 115 ? 181.221 6.200 15.143 1.00 22.37 1115 TYR U N 1
ATOM 9182 C CA . TYR E 1 115 ? 181.889 7.446 15.329 1.00 22.54 1115 TYR U CA 1
ATOM 9183 C C . TYR E 1 115 ? 180.789 8.420 15.249 1.00 23.59 1115 TYR U C 1
ATOM 9184 O O . TYR E 1 115 ? 179.647 7.949 15.062 1.00 27.44 1115 TYR U O 1
ATOM 9193 N N . GLY E 1 116 ? 181.055 9.741 15.299 1.00 20.58 1116 GLY U N 1
ATOM 9194 C CA . GLY E 1 116 ? 179.942 10.785 15.389 1.00 16.69 1116 GLY U CA 1
ATOM 9195 C C . GLY E 1 116 ? 180.314 12.155 14.866 1.00 15.44 1116 GLY U C 1
ATOM 9196 O O . GLY E 1 116 ? 181.345 12.271 14.284 1.00 20.09 1116 GLY U O 1
ATOM 9197 N N . SER E 1 117 ? 179.537 13.200 15.089 1.00 16.79 1117 SER U N 1
ATOM 9198 C CA . SER E 1 117 ? 179.919 14.570 14.678 1.00 23.10 1117 SER U CA 1
ATOM 9199 C C . SER E 1 117 ? 180.712 15.387 15.736 1.00 25.38 1117 SER U C 1
ATOM 9200 O O . SER E 1 117 ? 180.439 15.210 16.924 1.00 30.93 1117 SER U O 1
ATOM 9203 N N . ASP E 1 118 ? 181.722 16.211 15.352 1.00 23.51 1118 ASP U N 1
ATOM 9204 C CA . ASP E 1 118 ? 182.497 16.982 16.298 1.00 20.21 1118 ASP U CA 1
ATOM 9205 C C . ASP E 1 118 ? 183.003 15.967 17.242 1.00 19.21 1118 ASP U C 1
ATOM 9206 O O . ASP E 1 118 ? 182.680 15.996 18.357 1.00 20.55 1118 ASP U O 1
ATOM 9211 N N . ASN E 1 119 ? 183.714 15.013 16.692 1.00 19.70 1119 ASN U N 1
ATOM 9212 C CA . ASN E 1 119 ? 184.288 13.823 17.246 1.00 18.41 1119 ASN U CA 1
ATOM 9213 C C . ASN E 1 119 ? 185.801 13.762 16.742 1.00 20.39 1119 ASN U C 1
ATOM 9214 O O . ASN E 1 119 ? 186.183 12.830 16.070 1.00 17.51 1119 ASN U O 1
ATOM 9219 N N . PHE E 1 120 ? 186.631 14.765 17.072 1.00 19.31 1120 PHE U N 1
ATOM 9220 C CA . PHE E 1 120 ? 187.980 14.916 16.531 1.00 19.37 1120 PHE U CA 1
ATOM 9221 C C . PHE E 1 120 ? 187.818 14.907 15.124 1.00 23.30 1120 PHE U C 1
ATOM 9222 O O . PHE E 1 120 ? 187.035 15.749 14.630 1.00 30.90 1120 PHE U O 1
ATOM 9230 N N . MET E 1 121 ? 188.464 13.976 14.438 1.00 23.06 1121 MET U N 1
ATOM 9231 C CA . MET E 1 121 ? 188.496 13.996 12.938 1.00 25.53 1121 MET U CA 1
ATOM 9232 C C . MET E 1 121 ? 187.822 12.788 12.378 1.00 25.41 1121 MET U C 1
ATOM 9233 O O . MET E 1 121 ? 187.922 12.465 11.171 1.00 27.44 1121 MET U O 1
ATOM 9238 N N . GLN E 1 122 ? 187.212 12.056 13.272 1.00 20.15 1122 GLN U N 1
ATOM 9239 C CA . GLN E 1 122 ? 186.521 10.975 12.836 1.00 20.86 1122 GLN U CA 1
ATOM 9240 C C . GLN E 1 122 ? 185.562 11.349 11.622 1.00 25.88 1122 GLN U C 1
ATOM 9241 O O . GLN E 1 122 ? 185.685 10.775 10.481 1.00 28.90 1122 GLN U O 1
ATOM 9247 N N . GLN E 1 123 ? 184.643 12.294 11.855 1.00 28.18 1123 GLN U N 1
ATOM 9248 C CA . GLN E 1 123 ? 183.504 12.635 10.982 1.00 26.15 1123 GLN U CA 1
ATOM 9249 C C . GLN E 1 123 ? 183.363 14.111 11.319 1.00 30.13 1123 GLN U C 1
ATOM 9250 O O . GLN E 1 123 ? 183.699 14.511 12.480 1.00 36.05 1123 GLN U O 1
ATOM 9256 N N . ARG E 1 124 ? 183.089 14.958 10.318 1.00 27.67 1124 ARG U N 1
ATOM 9257 C CA . ARG E 1 124 ? 182.499 16.316 10.503 1.00 25.77 1124 ARG U CA 1
ATOM 9258 C C . ARG E 1 124 ? 182.730 17.099 11.813 1.00 25.98 1124 ARG U C 1
ATOM 9259 O O . ARG E 1 124 ? 182.533 16.587 12.921 1.00 27.80 1124 ARG U O 1
ATOM 9267 N N . GLY E 1 125 ? 183.118 18.340 11.679 1.00 21.40 1125 GLY U N 1
ATOM 9268 C CA . GLY E 1 125 ? 183.436 19.101 12.796 1.00 21.99 1125 GLY U CA 1
ATOM 9269 C C . GLY E 1 125 ? 184.044 20.351 12.218 1.00 25.25 1125 GLY U C 1
ATOM 9270 O O . GLY E 1 125 ? 184.103 20.429 10.977 1.00 23.43 1125 GLY U O 1
ATOM 9271 N N . ASN E 1 126 ? 184.488 21.296 13.096 1.00 25.49 1126 ASN U N 1
ATOM 9272 C CA . ASN E 1 126 ? 184.914 22.644 12.746 1.00 23.99 1126 ASN U CA 1
ATOM 9273 C C . ASN E 1 126 ? 186.399 22.734 12.604 1.00 23.01 1126 ASN U C 1
ATOM 9274 O O . ASN E 1 126 ? 187.118 22.080 13.330 1.00 23.05 1126 ASN U O 1
ATOM 9279 N N . GLY E 1 127 ? 186.893 23.525 11.665 1.00 23.96 1127 GLY U N 1
ATOM 9280 C CA . GLY E 1 127 ? 188.316 23.925 11.712 1.00 21.99 1127 GLY U CA 1
ATOM 9281 C C . GLY E 1 127 ? 189.326 23.125 10.912 1.00 21.64 1127 GLY U C 1
ATOM 9282 O O . GLY E 1 127 ? 190.497 22.829 11.419 1.00 19.31 1127 GLY U O 1
ATOM 9283 N N . PHE E 1 128 ? 188.941 22.774 9.665 1.00 20.24 1128 PHE U N 1
ATOM 9284 C CA . PHE E 1 128 ? 189.654 21.641 9.016 1.00 19.31 1128 PHE U CA 1
ATOM 9285 C C . PHE E 1 128 ? 190.432 22.129 7.931 1.00 17.60 1128 PHE U C 1
ATOM 9286 O O . PHE E 1 128 ? 189.895 22.717 7.063 1.00 22.04 1128 PHE U O 1
ATOM 9294 N N . ALA E 1 129 ? 191.706 21.913 7.921 1.00 17.60 1129 ALA U N 1
ATOM 9295 C CA . ALA E 1 129 ? 192.364 22.320 6.690 1.00 20.77 1129 ALA U CA 1
ATOM 9296 C C . ALA E 1 129 ? 192.777 21.090 5.911 1.00 21.13 1129 ALA U C 1
ATOM 9297 O O . ALA E 1 129 ? 193.557 20.215 6.447 1.00 21.55 1129 ALA U O 1
ATOM 9299 N N . THR E 1 130 ? 192.321 21.017 4.668 1.00 17.51 1130 THR U N 1
ATOM 9300 C CA . THR E 1 130 ? 192.500 19.755 4.024 1.00 20.81 1130 THR U CA 1
ATOM 9301 C C . THR E 1 130 ? 193.167 19.781 2.658 1.00 24.81 1130 THR U C 1
ATOM 9302 O O . THR E 1 130 ? 192.913 20.601 1.745 1.00 24.47 1130 THR U O 1
ATOM 9306 N N . TYR E 1 131 ? 194.056 18.851 2.507 1.00 30.00 1131 TYR U N 1
ATOM 9307 C CA . TYR E 1 131 ? 194.699 18.796 1.216 1.00 34.44 1131 TYR U CA 1
ATOM 9308 C C . TYR E 1 131 ? 194.396 17.434 0.600 1.00 32.76 1131 TYR U C 1
ATOM 9309 O O . TYR E 1 131 ? 194.612 16.348 1.244 1.00 33.63 1131 TYR U O 1
ATOM 9318 N N . ARG E 1 132 ? 193.874 17.454 -0.602 1.00 29.84 1132 ARG U N 1
ATOM 9319 C CA . ARG E 1 132 ? 193.676 16.172 -1.216 1.00 27.11 1132 ARG U CA 1
ATOM 9320 C C . ARG E 1 132 ? 194.202 16.109 -2.602 1.00 29.60 1132 ARG U C 1
ATOM 9321 O O . ARG E 1 132 ? 194.145 17.074 -3.365 1.00 30.48 1132 ARG U O 1
ATOM 9329 N N . ASN E 1 133 ? 194.771 14.943 -2.855 1.00 34.17 1133 ASN U N 1
ATOM 9330 C CA . ASN E 1 133 ? 195.396 14.617 -4.113 1.00 39.21 1133 ASN U CA 1
ATOM 9331 C C . ASN E 1 133 ? 194.862 13.329 -4.789 1.00 35.27 1133 ASN U C 1
ATOM 9332 O O . ASN E 1 133 ? 194.898 12.230 -4.239 1.00 31.42 1133 ASN U O 1
ATOM 9337 N N . THR E 1 134 ? 194.560 13.480 -6.049 1.00 33.65 1134 THR U N 1
ATOM 9338 C CA . THR E 1 134 ? 193.856 12.464 -6.746 1.00 34.74 1134 THR U CA 1
ATOM 9339 C C . THR E 1 134 ? 194.451 11.096 -7.379 1.00 37.87 1134 THR U C 1
ATOM 9340 O O . THR E 1 134 ? 193.916 9.942 -7.159 1.00 38.70 1134 THR U O 1
ATOM 9344 N N . ASP E 1 135 ? 195.465 11.181 -8.224 1.00 36.10 1135 ASP U N 1
ATOM 9345 C CA . ASP E 1 135 ? 196.045 9.887 -8.607 1.00 35.30 1135 ASP U CA 1
ATOM 9346 C C . ASP E 1 135 ? 197.511 10.207 -8.482 1.00 36.92 1135 ASP U C 1
ATOM 9347 O O . ASP E 1 135 ? 198.173 10.715 -9.419 1.00 36.54 1135 ASP U O 1
ATOM 9352 N N . PHE E 1 136 ? 197.973 9.983 -7.254 1.00 35.63 1136 PHE U N 1
ATOM 9353 C CA . PHE E 1 136 ? 199.282 10.436 -6.817 1.00 35.09 1136 PHE U CA 1
ATOM 9354 C C . PHE E 1 136 ? 199.911 11.324 -7.930 1.00 35.65 1136 PHE U C 1
ATOM 9355 O O . PHE E 1 136 ? 200.862 10.905 -8.626 1.00 36.08 1136 PHE U O 1
ATOM 9363 N N . PHE E 1 137 ? 199.288 12.500 -8.112 1.00 34.74 1137 PHE U N 1
ATOM 9364 C CA . PHE E 1 137 ? 199.647 13.566 -9.064 1.00 34.50 1137 PHE U CA 1
ATOM 9365 C C . PHE E 1 137 ? 199.567 13.243 -10.567 1.00 35.90 1137 PHE U C 1
ATOM 9366 O O . PHE E 1 137 ? 200.285 13.838 -11.352 1.00 33.78 1137 PHE U O 1
ATOM 9374 N N . GLY E 1 138 ? 198.624 12.373 -10.947 1.00 37.11 1138 GLY U N 1
ATOM 9375 C CA . GLY E 1 138 ? 198.346 12.103 -12.352 1.00 38.40 1138 GLY U CA 1
ATOM 9376 C C . GLY E 1 138 ? 199.178 10.919 -12.810 1.00 36.43 1138 GLY U C 1
ATOM 9377 O O . GLY E 1 138 ? 198.892 10.202 -13.720 1.00 36.33 1138 GLY U O 1
ATOM 9378 N N . LEU E 1 139 ? 200.192 10.670 -12.064 1.00 33.68 1139 LEU U N 1
ATOM 9379 C CA . LEU E 1 139 ? 201.146 9.712 -12.418 1.00 34.35 1139 LEU U CA 1
ATOM 9380 C C . LEU E 1 139 ? 201.076 8.350 -11.545 1.00 36.77 1139 LEU U C 1
ATOM 9381 O O . LEU E 1 139 ? 202.092 7.912 -10.991 1.00 40.99 1139 LEU U O 1
ATOM 9386 N N . VAL E 1 140 ? 199.904 7.694 -11.439 1.00 33.86 1140 VAL U N 1
ATOM 9387 C CA . VAL E 1 140 ? 199.661 6.372 -10.751 1.00 31.37 1140 VAL U CA 1
ATOM 9388 C C . VAL E 1 140 ? 198.255 6.552 -10.288 1.00 34.89 1140 VAL U C 1
ATOM 9389 O O . VAL E 1 140 ? 197.841 7.534 -9.673 1.00 35.76 1140 VAL U O 1
ATOM 9393 N N . ASP E 1 141 ? 197.500 5.547 -10.569 1.00 37.18 1141 ASP U N 1
ATOM 9394 C CA . ASP E 1 141 ? 196.178 5.864 -10.847 1.00 38.74 1141 ASP U CA 1
ATOM 9395 C C . ASP E 1 141 ? 195.067 5.199 -9.955 1.00 41.68 1141 ASP U C 1
ATOM 9396 O O . ASP E 1 141 ? 194.863 3.917 -9.949 1.00 43.93 1141 ASP U O 1
ATOM 9401 N N . GLY E 1 142 ? 194.350 6.068 -9.219 1.00 39.46 1142 GLY U N 1
ATOM 9402 C CA . GLY E 1 142 ? 193.318 5.619 -8.287 1.00 38.70 1142 GLY U CA 1
ATOM 9403 C C . GLY E 1 142 ? 194.020 5.236 -6.982 1.00 37.73 1142 GLY U C 1
ATOM 9404 O O . GLY E 1 142 ? 193.569 4.370 -6.223 1.00 38.62 1142 GLY U O 1
ATOM 9405 N N . LEU E 1 143 ? 195.170 5.873 -6.776 1.00 36.92 1143 LEU U N 1
ATOM 9406 C CA . LEU E 1 143 ? 195.911 5.940 -5.485 1.00 33.03 1143 LEU U CA 1
ATOM 9407 C C . LEU E 1 143 ? 195.757 7.345 -5.175 1.00 33.83 1143 LEU U C 1
ATOM 9408 O O . LEU E 1 143 ? 196.099 8.200 -6.012 1.00 34.84 1143 LEU U O 1
ATOM 9413 N N . ASN E 1 144 ? 195.258 7.593 -3.981 1.00 33.90 1144 ASN U N 1
ATOM 9414 C CA . ASN E 1 144 ? 195.322 8.919 -3.502 1.00 34.75 1144 ASN U CA 1
ATOM 9415 C C . ASN E 1 144 ? 195.283 8.966 -2.004 1.00 37.93 1144 ASN U C 1
ATOM 9416 O O . ASN E 1 144 ? 194.994 7.950 -1.287 1.00 37.99 1144 ASN U O 1
ATOM 9421 N N . PHE E 1 145 ? 195.586 10.187 -1.573 1.00 39.09 1145 PHE U N 1
ATOM 9422 C CA . PHE E 1 145 ? 195.825 10.498 -0.227 1.00 36.63 1145 PHE U CA 1
ATOM 9423 C C . PHE E 1 145 ? 195.523 12.037 0.147 1.00 29.98 1145 PHE U C 1
ATOM 9424 O O . PHE E 1 145 ? 195.206 12.913 -0.721 1.00 23.22 1145 PHE U O 1
ATOM 9432 N N . ALA E 1 146 ? 195.627 12.316 1.433 1.00 20.31 1146 ALA U N 1
ATOM 9433 C CA . ALA E 1 146 ? 194.884 13.364 1.957 1.00 19.66 1146 ALA U CA 1
ATOM 9434 C C . ALA E 1 146 ? 195.550 13.508 3.307 1.00 25.27 1146 ALA U C 1
ATOM 9435 O O . ALA E 1 146 ? 195.764 12.468 4.090 1.00 30.42 1146 ALA U O 1
ATOM 9437 N N . VAL E 1 147 ? 195.826 14.759 3.639 1.00 17.93 1147 VAL U N 1
ATOM 9438 C CA . VAL E 1 147 ? 196.356 15.004 4.895 1.00 19.92 1147 VAL U CA 1
ATOM 9439 C C . VAL E 1 147 ? 195.476 16.218 5.263 1.00 22.29 1147 VAL U C 1
ATOM 9440 O O . VAL E 1 147 ? 195.044 17.064 4.304 1.00 15.77 1147 VAL U O 1
ATOM 9444 N N . GLN E 1 148 ? 195.244 16.308 6.589 1.00 18.09 1148 GLN U N 1
ATOM 9445 C CA . GLN E 1 148 ? 194.563 17.397 7.116 1.00 20.97 1148 GLN U CA 1
ATOM 9446 C C . GLN E 1 148 ? 194.926 17.633 8.587 1.00 25.82 1148 GLN U C 1
ATOM 9447 O O . GLN E 1 148 ? 195.361 16.697 9.276 1.00 27.54 1148 GLN U O 1
ATOM 9453 N N . TYR E 1 149 ? 194.745 18.894 9.005 1.00 27.47 1149 TYR U N 1
ATOM 9454 C CA . TYR E 1 149 ? 195.184 19.445 10.215 1.00 27.49 1149 TYR U CA 1
ATOM 9455 C C . TYR E 1 149 ? 193.926 20.081 10.741 1.00 24.08 1149 TYR U C 1
ATOM 9456 O O . TYR E 1 149 ? 193.379 20.955 10.024 1.00 22.40 1149 TYR U O 1
ATOM 9465 N N . GLN E 1 150 ? 193.444 19.763 11.953 1.00 20.81 1150 GLN U N 1
ATOM 9466 C CA . GLN E 1 150 ? 192.409 20.710 12.500 1.00 23.81 1150 GLN U CA 1
ATOM 9467 C C . GLN E 1 150 ? 192.770 21.573 13.848 1.00 23.42 1150 GLN U C 1
ATOM 9468 O O . GLN E 1 150 ? 193.277 21.096 14.758 1.00 22.25 1150 GLN U O 1
ATOM 9474 N N . GLY E 1 151 ? 192.517 22.868 13.867 1.00 23.17 1151 GLY U N 1
ATOM 9475 C CA . GLY E 1 151 ? 192.845 23.618 14.983 1.00 24.45 1151 GLY U CA 1
ATOM 9476 C C . GLY E 1 151 ? 191.914 23.394 16.114 1.00 25.38 1151 GLY U C 1
ATOM 9477 O O . GLY E 1 151 ? 190.769 23.038 15.885 1.00 24.75 1151 GLY U O 1
ATOM 9478 N N . LYS E 1 152 ? 192.433 23.642 17.329 1.00 23.80 1152 LYS U N 1
ATOM 9479 C CA . LYS E 1 152 ? 191.777 23.341 18.592 1.00 22.99 1152 LYS U CA 1
ATOM 9480 C C . LYS E 1 152 ? 190.404 23.924 18.480 1.00 19.95 1152 LYS U C 1
ATOM 9481 O O . LYS E 1 152 ? 190.373 24.956 17.822 1.00 22.29 1152 LYS U O 1
ATOM 9487 N N . ASN E 1 153 ? 189.290 23.323 18.962 1.00 17.69 1153 ASN U N 1
ATOM 9488 C CA . ASN E 1 153 ? 187.919 24.044 19.125 1.00 18.76 1153 ASN U CA 1
ATOM 9489 C C . ASN E 1 153 ? 187.562 23.781 20.560 1.00 23.25 1153 ASN U C 1
ATOM 9490 O O . ASN E 1 153 ? 187.231 22.609 20.918 1.00 27.16 1153 ASN U O 1
ATOM 9495 N N . GLY E 1 154 ? 187.757 24.823 21.401 1.00 22.15 1154 GLY U N 1
ATOM 9496 C CA . GLY E 1 154 ? 188.051 24.619 22.839 1.00 16.37 1154 GLY U CA 1
ATOM 9497 C C . GLY E 1 154 ? 186.837 24.821 23.678 1.00 19.72 1154 GLY U C 1
ATOM 9498 O O . GLY E 1 154 ? 185.776 24.159 23.445 1.00 18.03 1154 GLY U O 1
ATOM 9499 N N . ASN E 1 155 ? 186.903 25.765 24.638 1.00 23.04 1155 ASN U N 1
ATOM 9500 C CA . ASN E 1 155 ? 185.746 25.896 25.584 1.00 23.61 1155 ASN U CA 1
ATOM 9501 C C . ASN E 1 155 ? 184.956 26.963 25.049 1.00 21.65 1155 ASN U C 1
ATOM 9502 O O . ASN E 1 155 ? 185.538 27.836 24.344 1.00 17.53 1155 ASN U O 1
ATOM 9507 N N . PRO E 1 156 ? 183.670 26.978 25.478 1.00 24.29 1156 PRO U N 1
ATOM 9508 C CA . PRO E 1 156 ? 183.003 28.187 25.262 1.00 23.95 1156 PRO U CA 1
ATOM 9509 C C . PRO E 1 156 ? 183.690 29.207 26.125 1.00 30.69 1156 PRO U C 1
ATOM 9510 O O . PRO E 1 156 ? 183.662 30.237 25.520 1.00 23.64 1156 PRO U O 1
ATOM 9514 N N . SER E 1 157 ? 184.461 28.820 27.287 1.00 43.72 1157 SER U N 1
ATOM 9515 C CA . SER E 1 157 ? 184.699 29.282 28.925 1.00 42.28 1157 SER U CA 1
ATOM 9516 C C . SER E 1 157 ? 185.541 30.442 29.666 1.00 51.41 1157 SER U C 1
ATOM 9517 O O . SER E 1 157 ? 185.301 31.661 29.364 1.00 56.25 1157 SER U O 1
ATOM 9520 N N . GLY E 1 158 ? 186.433 30.070 30.683 1.00 49.81 1158 GLY U N 1
ATOM 9521 C CA . GLY E 1 158 ? 187.355 31.032 31.455 1.00 47.21 1158 GLY U CA 1
ATOM 9522 C C . GLY E 1 158 ? 188.850 30.580 31.668 1.00 51.43 1158 GLY U C 1
ATOM 9523 O O . GLY E 1 158 ? 189.642 30.959 32.607 1.00 51.37 1158 GLY U O 1
ATOM 9524 N N . GLU E 1 159 ? 189.260 29.723 30.756 1.00 53.91 1159 GLU U N 1
ATOM 9525 C CA . GLU E 1 159 ? 190.599 29.067 30.714 1.00 49.31 1159 GLU U CA 1
ATOM 9526 C C . GLU E 1 159 ? 190.631 28.155 29.418 1.00 44.18 1159 GLU U C 1
ATOM 9527 O O . GLU E 1 159 ? 189.990 27.126 29.342 1.00 35.32 1159 GLU U O 1
ATOM 9533 N N . GLY E 1 160 ? 191.330 28.559 28.371 1.00 47.84 1160 GLY U N 1
ATOM 9534 C CA . GLY E 1 160 ? 191.142 27.844 27.036 1.00 45.89 1160 GLY U CA 1
ATOM 9535 C C . GLY E 1 160 ? 189.926 28.285 26.125 1.00 46.00 1160 GLY U C 1
ATOM 9536 O O . GLY E 1 160 ? 189.723 27.499 25.211 1.00 37.20 1160 GLY U O 1
ATOM 9537 N N . PHE E 1 161 ? 189.164 29.467 26.365 1.00 43.05 1161 PHE U N 1
ATOM 9538 C CA . PHE E 1 161 ? 187.931 29.922 25.569 1.00 39.69 1161 PHE U CA 1
ATOM 9539 C C . PHE E 1 161 ? 188.562 29.558 24.107 1.00 35.50 1161 PHE U C 1
ATOM 9540 O O . PHE E 1 161 ? 189.831 29.261 23.889 1.00 22.62 1161 PHE U O 1
ATOM 9548 N N . THR E 1 162 ? 187.649 29.419 23.146 1.00 32.26 1162 THR U N 1
ATOM 9549 C CA . THR E 1 162 ? 187.977 29.806 21.775 1.00 29.50 1162 THR U CA 1
ATOM 9550 C C . THR E 1 162 ? 186.712 30.613 21.326 1.00 30.56 1162 THR U C 1
ATOM 9551 O O . THR E 1 162 ? 185.608 30.353 21.855 1.00 29.07 1162 THR U O 1
ATOM 9555 N N . SER E 1 163 ? 186.893 31.678 20.515 1.00 31.00 1163 SER U N 1
ATOM 9556 C CA . SER E 1 163 ? 185.831 32.155 19.550 1.00 26.49 1163 SER U CA 1
ATOM 9557 C C . SER E 1 163 ? 184.693 31.177 19.565 1.00 25.01 1163 SER U C 1
ATOM 9558 O O . SER E 1 163 ? 183.737 31.284 20.333 1.00 24.46 1163 SER U O 1
ATOM 9561 N N . GLY E 1 164 ? 184.850 30.207 18.685 1.00 27.54 1164 GLY U N 1
ATOM 9562 C CA . GLY E 1 164 ? 183.739 29.469 18.129 1.00 27.69 1164 GLY U CA 1
ATOM 9563 C C . GLY E 1 164 ? 184.106 28.198 18.725 1.00 28.10 1164 GLY U C 1
ATOM 9564 O O . GLY E 1 164 ? 185.086 27.573 18.179 1.00 30.06 1164 GLY U O 1
ATOM 9565 N N . VAL E 1 165 ? 183.351 27.941 19.852 1.00 27.10 1165 VAL U N 1
ATOM 9566 C CA . VAL E 1 165 ? 183.418 26.842 20.822 1.00 28.85 1165 VAL U CA 1
ATOM 9567 C C . VAL E 1 165 ? 182.311 26.148 21.747 1.00 31.75 1165 VAL U C 1
ATOM 9568 O O . VAL E 1 165 ? 181.076 26.497 21.769 1.00 34.92 1165 VAL U O 1
ATOM 9572 N N . THR E 1 166 ? 182.756 25.211 22.603 1.00 24.02 1166 THR U N 1
ATOM 9573 C CA . THR E 1 166 ? 181.819 24.243 22.754 1.00 21.83 1166 THR U CA 1
ATOM 9574 C C . THR E 1 166 ? 181.911 23.439 24.034 1.00 25.17 1166 THR U C 1
ATOM 9575 O O . THR E 1 166 ? 182.841 23.682 24.791 1.00 28.80 1166 THR U O 1
ATOM 9579 N N . ASN E 1 167 ? 180.978 22.517 24.335 1.00 25.61 1167 ASN U N 1
ATOM 9580 C CA . ASN E 1 167 ? 181.128 21.527 25.472 1.00 30.11 1167 ASN U CA 1
ATOM 9581 C C . ASN E 1 167 ? 181.852 20.357 24.889 1.00 36.46 1167 ASN U C 1
ATOM 9582 O O . ASN E 1 167 ? 182.318 20.448 23.723 1.00 43.72 1167 ASN U O 1
ATOM 9587 N N . ASN E 1 168 ? 181.938 19.178 25.535 1.00 38.31 1168 ASN U N 1
ATOM 9588 C CA . ASN E 1 168 ? 183.057 18.313 24.952 1.00 35.20 1168 ASN U CA 1
ATOM 9589 C C . ASN E 1 168 ? 182.889 16.910 24.574 1.00 35.10 1168 ASN U C 1
ATOM 9590 O O . ASN E 1 168 ? 183.834 16.325 24.098 1.00 38.47 1168 ASN U O 1
ATOM 9595 N N . GLY E 1 169 ? 181.707 16.315 24.755 1.00 34.46 1169 GLY U N 1
ATOM 9596 C CA . GLY E 1 169 ? 181.297 15.438 23.743 1.00 28.85 1169 GLY U CA 1
ATOM 9597 C C . GLY E 1 169 ? 181.984 16.347 22.579 1.00 31.44 1169 GLY U C 1
ATOM 9598 O O . GLY E 1 169 ? 182.570 15.806 21.613 1.00 31.77 1169 GLY U O 1
ATOM 9599 N N . ARG E 1 170 ? 182.059 17.710 22.659 1.00 25.76 1170 ARG U N 1
ATOM 9600 C CA . ARG E 1 170 ? 182.694 18.355 21.502 1.00 25.91 1170 ARG U CA 1
ATOM 9601 C C . ARG E 1 170 ? 184.134 18.944 21.230 1.00 31.63 1170 ARG U C 1
ATOM 9602 O O . ARG E 1 170 ? 184.255 19.284 19.998 1.00 33.01 1170 ARG U O 1
ATOM 9610 N N . ASP E 1 171 ? 185.210 18.987 22.126 1.00 27.21 1171 ASP U N 1
ATOM 9611 C CA . ASP E 1 171 ? 186.549 19.492 21.645 1.00 23.19 1171 ASP U CA 1
ATOM 9612 C C . ASP E 1 171 ? 187.537 18.527 20.754 1.00 23.20 1171 ASP U C 1
ATOM 9613 O O . ASP E 1 171 ? 188.544 18.997 19.959 1.00 22.13 1171 ASP U O 1
ATOM 9618 N N . GLY E 1 181 ? 195.649 14.700 10.974 1.00 15.00 1181 GLY U N 1
ATOM 9619 C CA . GLY E 1 181 ? 195.411 13.463 10.325 1.00 18.06 1181 GLY U CA 1
ATOM 9620 C C . GLY E 1 181 ? 195.684 13.097 8.822 1.00 20.14 1181 GLY U C 1
ATOM 9621 O O . GLY E 1 181 ? 195.959 13.954 7.974 1.00 18.41 1181 GLY U O 1
ATOM 9622 N N . GLY E 1 182 ? 195.541 11.821 8.457 1.00 20.66 1182 GLY U N 1
ATOM 9623 C CA . GLY E 1 182 ? 195.631 11.495 7.042 1.00 26.33 1182 GLY U CA 1
ATOM 9624 C C . GLY E 1 182 ? 195.083 10.187 6.500 1.00 27.65 1182 GLY U C 1
ATOM 9625 O O . GLY E 1 182 ? 194.846 9.189 7.276 1.00 27.09 1182 GLY U O 1
ATOM 9626 N N . SER E 1 183 ? 194.952 10.145 5.159 1.00 26.11 1183 SER U N 1
ATOM 9627 C CA . SER E 1 183 ? 194.509 8.852 4.544 1.00 28.47 1183 SER U CA 1
ATOM 9628 C C . SER E 1 183 ? 195.133 8.683 3.178 1.00 28.61 1183 SER U C 1
ATOM 9629 O O . SER E 1 183 ? 195.402 9.737 2.521 1.00 27.52 1183 SER U O 1
ATOM 9632 N N . ILE E 1 184 ? 195.288 7.403 2.769 1.00 22.67 1184 ILE U N 1
ATOM 9633 C CA . ILE E 1 184 ? 195.689 6.963 1.404 1.00 22.56 1184 ILE U CA 1
ATOM 9634 C C . ILE E 1 184 ? 194.716 5.806 0.905 1.00 23.42 1184 ILE U C 1
ATOM 9635 O O . ILE E 1 184 ? 194.159 5.004 1.709 1.00 21.49 1184 ILE U O 1
ATOM 9640 N N . THR E 1 185 ? 194.457 5.642 -0.384 1.00 22.39 1185 THR U N 1
ATOM 9641 C CA . THR E 1 185 ? 193.448 4.570 -0.688 1.00 22.54 1185 THR U CA 1
ATOM 9642 C C . THR E 1 185 ? 193.574 4.148 -2.141 1.00 26.34 1185 THR U C 1
ATOM 9643 O O . THR E 1 185 ? 193.790 5.000 -3.052 1.00 22.52 1185 THR U O 1
ATOM 9647 N N . TYR E 1 186 ? 193.405 2.852 -2.351 1.00 24.88 1186 TYR U N 1
ATOM 9648 C CA . TYR E 1 186 ? 193.836 2.390 -3.589 1.00 29.40 1186 TYR U CA 1
ATOM 9649 C C . TYR E 1 186 ? 192.718 1.664 -4.339 1.00 32.83 1186 TYR U C 1
ATOM 9650 O O . TYR E 1 186 ? 191.937 0.922 -3.696 1.00 27.78 1186 TYR U O 1
ATOM 9659 N N . ASP E 1 187 ? 192.720 1.860 -5.691 1.00 38.43 1187 ASP U N 1
ATOM 9660 C CA . ASP E 1 187 ? 191.773 1.384 -6.707 1.00 42.97 1187 ASP U CA 1
ATOM 9661 C C . ASP E 1 187 ? 191.709 0.162 -7.771 1.00 46.01 1187 ASP U C 1
ATOM 9662 O O . ASP E 1 187 ? 190.673 -0.529 -7.773 1.00 46.80 1187 ASP U O 1
ATOM 9667 N N . TYR E 1 188 ? 192.650 -0.128 -8.679 1.00 50.22 1188 TYR U N 1
ATOM 9668 C CA . TYR E 1 188 ? 192.378 -1.268 -9.686 1.00 52.26 1188 TYR U CA 1
ATOM 9669 C C . TYR E 1 188 ? 190.856 -1.816 -9.849 1.00 52.32 1188 TYR U C 1
ATOM 9670 O O . TYR E 1 188 ? 190.537 -2.959 -9.462 1.00 51.60 1188 TYR U O 1
ATOM 9679 N N . GLU E 1 189 ? 189.969 -1.021 -10.470 1.00 50.27 1189 GLU U N 1
ATOM 9680 C CA . GLU E 1 189 ? 188.522 -1.375 -10.745 1.00 51.08 1189 GLU U CA 1
ATOM 9681 C C . GLU E 1 189 ? 187.702 -2.293 -9.767 1.00 46.35 1189 GLU U C 1
ATOM 9682 O O . GLU E 1 189 ? 187.815 -3.560 -9.817 1.00 44.54 1189 GLU U O 1
ATOM 9688 N N . GLY E 1 190 ? 186.916 -1.638 -8.901 1.00 37.50 1190 GLY U N 1
ATOM 9689 C CA . GLY E 1 190 ? 186.241 -2.307 -7.840 1.00 36.81 1190 GLY U CA 1
ATOM 9690 C C . GLY E 1 190 ? 187.382 -2.713 -6.936 1.00 39.14 1190 GLY U C 1
ATOM 9691 O O . GLY E 1 190 ? 188.515 -2.935 -7.374 1.00 40.47 1190 GLY U O 1
ATOM 9692 N N . PHE E 1 191 ? 187.131 -2.873 -5.646 1.00 40.39 1191 PHE U N 1
ATOM 9693 C CA . PHE E 1 191 ? 188.258 -3.207 -4.712 1.00 38.24 1191 PHE U CA 1
ATOM 9694 C C . PHE E 1 191 ? 188.791 -1.852 -4.337 1.00 37.07 1191 PHE U C 1
ATOM 9695 O O . PHE E 1 191 ? 189.122 -1.116 -5.270 1.00 39.32 1191 PHE U O 1
ATOM 9703 N N . GLY E 1 192 ? 188.717 -1.468 -3.055 1.00 33.47 1192 GLY U N 1
ATOM 9704 C CA . GLY E 1 192 ? 189.346 -0.296 -2.599 1.00 29.67 1192 GLY U CA 1
ATOM 9705 C C . GLY E 1 192 ? 190.138 -0.973 -1.583 1.00 30.76 1192 GLY U C 1
ATOM 9706 O O . GLY E 1 192 ? 189.665 -2.037 -1.136 1.00 36.43 1192 GLY U O 1
ATOM 9707 N N . ILE E 1 193 ? 191.343 -0.488 -1.274 1.00 29.36 1193 ILE U N 1
ATOM 9708 C CA . ILE E 1 193 ? 191.903 -0.696 0.122 1.00 30.02 1193 ILE U CA 1
ATOM 9709 C C . ILE E 1 193 ? 191.946 0.742 0.483 1.00 34.26 1193 ILE U C 1
ATOM 9710 O O . ILE E 1 193 ? 191.904 1.634 -0.430 1.00 36.30 1193 ILE U O 1
ATOM 9715 N N . GLY E 1 194 ? 192.125 1.009 1.788 1.00 33.08 1194 GLY U N 1
ATOM 9716 C CA . GLY E 1 194 ? 192.383 2.403 2.152 1.00 30.98 1194 GLY U CA 1
ATOM 9717 C C . GLY E 1 194 ? 192.636 2.279 3.561 1.00 29.48 1194 GLY U C 1
ATOM 9718 O O . GLY E 1 194 ? 191.939 1.448 4.167 1.00 29.58 1194 GLY U O 1
ATOM 9719 N N . GLY E 1 195 ? 193.666 3.038 4.015 1.00 29.93 1195 GLY U N 1
ATOM 9720 C CA . GLY E 1 195 ? 194.058 3.265 5.425 1.00 26.91 1195 GLY U CA 1
ATOM 9721 C C . GLY E 1 195 ? 193.850 4.736 5.794 1.00 29.77 1195 GLY U C 1
ATOM 9722 O O . GLY E 1 195 ? 193.798 5.652 4.900 1.00 32.75 1195 GLY U O 1
ATOM 9723 N N . ALA E 1 196 ? 193.630 5.023 7.078 1.00 27.44 1196 ALA U N 1
ATOM 9724 C CA . ALA E 1 196 ? 193.599 6.434 7.517 1.00 25.35 1196 ALA U CA 1
ATOM 9725 C C . ALA E 1 196 ? 194.079 6.342 8.882 1.00 23.41 1196 ALA U C 1
ATOM 9726 O O . ALA E 1 196 ? 193.705 5.417 9.578 1.00 22.72 1196 ALA U O 1
ATOM 9728 N N . ILE E 1 197 ? 194.968 7.242 9.235 1.00 23.42 1197 ILE U N 1
ATOM 9729 C CA . ILE E 1 197 ? 195.563 7.367 10.601 1.00 26.50 1197 ILE U CA 1
ATOM 9730 C C . ILE E 1 197 ? 195.288 8.815 11.106 1.00 26.35 1197 ILE U C 1
ATOM 9731 O O . ILE E 1 197 ? 195.442 9.773 10.386 1.00 28.76 1197 ILE U O 1
ATOM 9736 N N . SER E 1 198 ? 194.807 9.023 12.306 1.00 25.46 1198 SER U N 1
ATOM 9737 C CA . SER E 1 198 ? 194.554 10.471 12.749 1.00 26.15 1198 SER U CA 1
ATOM 9738 C C . SER E 1 198 ? 194.930 10.609 14.222 1.00 25.10 1198 SER U C 1
ATOM 9739 O O . SER E 1 198 ? 194.796 9.616 14.960 1.00 23.15 1198 SER U O 1
ATOM 9742 N N . SER E 1 199 ? 195.327 11.818 14.637 1.00 20.58 1199 SER U N 1
ATOM 9743 C CA . SER E 1 199 ? 195.683 11.953 16.067 1.00 19.02 1199 SER U CA 1
ATOM 9744 C C . SER E 1 199 ? 195.440 13.321 16.678 1.00 17.23 1199 SER U C 1
ATOM 9745 O O . SER E 1 199 ? 195.946 14.165 16.142 1.00 19.95 1199 SER U O 1
ATOM 9748 N N . SER E 1 200 ? 194.714 13.584 17.747 1.00 15.96 1200 SER U N 1
ATOM 9749 C CA . SER E 1 200 ? 194.480 15.021 18.162 1.00 20.02 1200 SER U CA 1
ATOM 9750 C C . SER E 1 200 ? 194.798 15.323 19.586 1.00 22.60 1200 SER U C 1
ATOM 9751 O O . SER E 1 200 ? 194.283 14.580 20.473 1.00 25.02 1200 SER U O 1
ATOM 9754 N N . LYS E 1 201 ? 195.527 16.411 19.896 1.00 21.95 1201 LYS U N 1
ATOM 9755 C CA . LYS E 1 201 ? 195.743 16.633 21.346 1.00 25.05 1201 LYS U CA 1
ATOM 9756 C C . LYS E 1 201 ? 194.291 16.751 21.941 1.00 26.94 1201 LYS U C 1
ATOM 9757 O O . LYS E 1 201 ? 193.370 17.208 21.228 1.00 28.27 1201 LYS U O 1
ATOM 9763 N N . ARG E 1 202 ? 194.017 16.311 23.170 1.00 28.15 1202 ARG U N 1
ATOM 9764 C CA . ARG E 1 202 ? 192.625 16.474 23.738 1.00 29.14 1202 ARG U CA 1
ATOM 9765 C C . ARG E 1 202 ? 192.649 17.601 24.774 1.00 32.16 1202 ARG U C 1
ATOM 9766 O O . ARG E 1 202 ? 193.483 17.615 25.657 1.00 35.52 1202 ARG U O 1
ATOM 9774 N N . THR E 1 203 ? 191.714 18.538 24.728 1.00 34.11 1203 THR U N 1
ATOM 9775 C CA . THR E 1 203 ? 191.744 19.640 25.684 1.00 32.46 1203 THR U CA 1
ATOM 9776 C C . THR E 1 203 ? 191.635 19.286 27.175 1.00 34.56 1203 THR U C 1
ATOM 9777 O O . THR E 1 203 ? 190.970 18.307 27.547 1.00 36.28 1203 THR U O 1
ATOM 9781 N N . ASP E 1 204 ? 192.243 20.097 28.032 1.00 37.00 1204 ASP U N 1
ATOM 9782 C CA . ASP E 1 204 ? 192.092 19.854 29.486 1.00 37.00 1204 ASP U CA 1
ATOM 9783 C C . ASP E 1 204 ? 190.594 19.769 29.918 1.00 34.42 1204 ASP U C 1
ATOM 9784 O O . ASP E 1 204 ? 190.257 18.998 30.763 1.00 35.69 1204 ASP U O 1
ATOM 9789 N N . ALA E 1 205 ? 189.697 20.538 29.342 1.00 33.73 1205 ALA U N 1
ATOM 9790 C CA . ALA E 1 205 ? 188.343 20.349 29.677 1.00 33.18 1205 ALA U CA 1
ATOM 9791 C C . ALA E 1 205 ? 187.934 18.887 29.431 1.00 36.93 1205 ALA U C 1
ATOM 9792 O O . ALA E 1 205 ? 187.241 18.307 30.323 1.00 39.32 1205 ALA U O 1
ATOM 9794 N N . GLN E 1 206 ? 188.310 18.262 28.281 1.00 35.19 1206 GLN U N 1
ATOM 9795 C CA . GLN E 1 206 ? 187.780 16.913 28.059 1.00 35.64 1206 GLN U CA 1
ATOM 9796 C C . GLN E 1 206 ? 188.473 15.880 28.943 1.00 39.11 1206 GLN U C 1
ATOM 9797 O O . GLN E 1 206 ? 188.122 14.679 28.921 1.00 41.99 1206 GLN U O 1
ATOM 9803 N N . ASN E 1 207 ? 189.411 16.358 29.765 1.00 39.21 1207 ASN U N 1
ATOM 9804 C CA . ASN E 1 207 ? 190.192 15.489 30.611 1.00 37.75 1207 ASN U CA 1
ATOM 9805 C C . ASN E 1 207 ? 190.007 15.666 32.117 1.00 40.24 1207 ASN U C 1
ATOM 9806 O O . ASN E 1 207 ? 190.933 16.115 32.773 1.00 42.23 1207 ASN U O 1
ATOM 9811 N N . THR E 1 208 ? 188.858 15.315 32.681 1.00 38.82 1208 THR U N 1
ATOM 9812 C CA . THR E 1 208 ? 188.644 15.655 34.082 1.00 38.50 1208 THR U CA 1
ATOM 9813 C C . THR E 1 208 ? 187.798 14.618 34.796 1.00 39.18 1208 THR U C 1
ATOM 9814 O O . THR E 1 208 ? 186.690 14.928 35.137 1.00 40.63 1208 THR U O 1
ATOM 9818 N N . ALA E 1 209 ? 188.207 13.386 34.964 1.00 37.91 1209 ALA U N 1
ATOM 9819 C CA . ALA E 1 209 ? 187.312 12.445 35.707 1.00 38.57 1209 ALA U CA 1
ATOM 9820 C C . ALA E 1 209 ? 185.819 12.790 35.773 1.00 39.29 1209 ALA U C 1
ATOM 9821 O O . ALA E 1 209 ? 185.078 12.317 36.621 1.00 42.20 1209 ALA U O 1
ATOM 9823 N N . ALA E 1 210 ? 185.368 13.665 34.897 1.00 40.68 1210 ALA U N 1
ATOM 9824 C CA . ALA E 1 210 ? 184.006 13.533 34.412 1.00 40.68 1210 ALA U CA 1
ATOM 9825 C C . ALA E 1 210 ? 183.990 12.320 33.380 1.00 41.63 1210 ALA U C 1
ATOM 9826 O O . ALA E 1 210 ? 185.052 11.751 32.797 1.00 38.22 1210 ALA U O 1
ATOM 9828 N N . TYR E 1 211 ? 182.795 11.851 33.205 1.00 40.91 1211 TYR U N 1
ATOM 9829 C CA . TYR E 1 211 ? 182.759 10.408 33.077 1.00 46.84 1211 TYR U CA 1
ATOM 9830 C C . TYR E 1 211 ? 184.172 9.568 32.678 1.00 48.32 1211 TYR U C 1
ATOM 9831 O O . TYR E 1 211 ? 184.600 8.822 33.583 1.00 53.14 1211 TYR U O 1
ATOM 9840 N N . ILE E 1 212 ? 184.876 9.687 31.488 1.00 37.88 1212 ILE U N 1
ATOM 9841 C CA . ILE E 1 212 ? 185.838 8.582 31.000 1.00 34.19 1212 ILE U CA 1
ATOM 9842 C C . ILE E 1 212 ? 186.807 8.744 29.874 1.00 34.59 1212 ILE U C 1
ATOM 9843 O O . ILE E 1 212 ? 186.369 9.220 28.927 1.00 41.31 1212 ILE U O 1
ATOM 9848 N N . GLY E 1 213 ? 188.029 8.170 29.896 1.00 37.78 1213 GLY U N 1
ATOM 9849 C CA . GLY E 1 213 ? 189.294 8.675 29.172 1.00 40.41 1213 GLY U CA 1
ATOM 9850 C C . GLY E 1 213 ? 190.522 9.273 30.037 1.00 43.85 1213 GLY U C 1
ATOM 9851 O O . GLY E 1 213 ? 190.489 10.402 30.550 1.00 38.24 1213 GLY U O 1
ATOM 9852 N N . ASN E 1 214 ? 191.614 8.532 30.269 1.00 45.69 1214 ASN U N 1
ATOM 9853 C CA . ASN E 1 214 ? 192.885 9.270 30.625 1.00 49.28 1214 ASN U CA 1
ATOM 9854 C C . ASN E 1 214 ? 193.209 9.861 29.227 1.00 49.69 1214 ASN U C 1
ATOM 9855 O O . ASN E 1 214 ? 193.877 9.281 28.335 1.00 50.96 1214 ASN U O 1
ATOM 9858 N N . GLY E 1 215 ? 192.662 11.003 28.969 1.00 49.29 1215 GLY U N 1
ATOM 9859 C CA . GLY E 1 215 ? 192.783 11.399 27.599 1.00 51.94 1215 GLY U CA 1
ATOM 9860 C C . GLY E 1 215 ? 193.982 12.170 27.101 1.00 51.88 1215 GLY U C 1
ATOM 9861 O O . GLY E 1 215 ? 193.882 13.409 26.953 1.00 53.78 1215 GLY U O 1
ATOM 9862 N N . ASP E 1 216 ? 195.080 11.502 26.751 1.00 46.46 1216 ASP U N 1
ATOM 9863 C CA . ASP E 1 216 ? 196.136 12.332 26.172 1.00 41.32 1216 ASP U CA 1
ATOM 9864 C C . ASP E 1 216 ? 196.030 12.836 24.709 1.00 38.52 1216 ASP U C 1
ATOM 9865 O O . ASP E 1 216 ? 195.817 14.016 24.552 1.00 38.43 1216 ASP U O 1
ATOM 9870 N N . ARG E 1 217 ? 196.292 12.018 23.669 1.00 35.93 1217 ARG U N 1
ATOM 9871 C CA . ARG E 1 217 ? 195.801 12.360 22.276 1.00 33.67 1217 ARG U CA 1
ATOM 9872 C C . ARG E 1 217 ? 194.509 11.569 21.965 1.00 29.06 1217 ARG U C 1
ATOM 9873 O O . ARG E 1 217 ? 194.028 10.809 22.744 1.00 31.37 1217 ARG U O 1
ATOM 9881 N N . ALA E 1 218 ? 193.886 11.772 20.852 1.00 26.90 1218 ALA U N 1
ATOM 9882 C CA . ALA E 1 218 ? 192.821 10.860 20.508 1.00 24.16 1218 ALA U CA 1
ATOM 9883 C C . ALA E 1 218 ? 193.244 10.124 19.219 1.00 26.24 1218 ALA U C 1
ATOM 9884 O O . ALA E 1 218 ? 193.580 10.764 18.226 1.00 25.79 1218 ALA U O 1
ATOM 9886 N N . GLU E 1 219 ? 193.278 8.809 19.216 1.00 23.24 1219 GLU U N 1
ATOM 9887 C CA . GLU E 1 219 ? 193.835 8.199 18.102 1.00 24.04 1219 GLU U CA 1
ATOM 9888 C C . GLU E 1 219 ? 192.934 7.181 17.534 1.00 27.89 1219 GLU U C 1
ATOM 9889 O O . GLU E 1 219 ? 192.366 6.456 18.304 1.00 33.17 1219 GLU U O 1
ATOM 9895 N N . THR E 1 220 ? 192.817 7.118 16.188 1.00 27.69 1220 THR U N 1
ATOM 9896 C CA . THR E 1 220 ? 191.967 6.195 15.454 1.00 25.34 1220 THR U CA 1
ATOM 9897 C C . THR E 1 220 ? 192.792 5.665 14.276 1.00 25.85 1220 THR U C 1
ATOM 9898 O O . THR E 1 220 ? 193.570 6.411 13.709 1.00 30.68 1220 THR U O 1
ATOM 9902 N N . TYR E 1 221 ? 192.684 4.392 13.934 1.00 24.11 1221 TYR U N 1
ATOM 9903 C CA . TYR E 1 221 ? 193.679 3.718 13.057 1.00 23.76 1221 TYR U CA 1
ATOM 9904 C C . TYR E 1 221 ? 192.742 2.874 12.363 1.00 25.43 1221 TYR U C 1
ATOM 9905 O O . TYR E 1 221 ? 192.057 1.968 13.058 1.00 21.38 1221 TYR U O 1
ATOM 9914 N N . THR E 1 222 ? 192.728 3.117 11.026 1.00 21.97 1222 THR U N 1
ATOM 9915 C CA . THR E 1 222 ? 191.713 2.608 10.289 1.00 22.91 1222 THR U CA 1
ATOM 9916 C C . THR E 1 222 ? 192.036 2.137 8.898 1.00 27.78 1222 THR U C 1
ATOM 9917 O O . THR E 1 222 ? 192.659 2.871 8.090 1.00 30.34 1222 THR U O 1
ATOM 9921 N N . GLY E 1 223 ? 191.625 0.893 8.616 1.00 26.37 1223 GLY U N 1
ATOM 9922 C CA . GLY E 1 223 ? 191.763 0.350 7.313 1.00 20.21 1223 GLY U CA 1
ATOM 9923 C C . GLY E 1 223 ? 190.423 -0.098 6.843 1.00 22.07 1223 GLY U C 1
ATOM 9924 O O . GLY E 1 223 ? 189.537 -0.439 7.651 1.00 22.68 1223 GLY U O 1
ATOM 9925 N N . GLY E 1 224 ? 190.276 -0.105 5.515 1.00 21.42 1224 GLY U N 1
ATOM 9926 C CA . GLY E 1 224 ? 189.040 -0.487 4.889 1.00 23.58 1224 GLY U CA 1
ATOM 9927 C C . GLY E 1 224 ? 189.196 -1.119 3.552 1.00 25.84 1224 GLY U C 1
ATOM 9928 O O . GLY E 1 224 ? 190.156 -0.883 2.864 1.00 29.03 1224 GLY U O 1
ATOM 9929 N N . LEU E 1 225 ? 188.175 -1.880 3.193 1.00 28.43 1225 LEU U N 1
ATOM 9930 C CA . LEU E 1 225 ? 188.090 -2.746 2.026 1.00 25.70 1225 LEU U CA 1
ATOM 9931 C C . LEU E 1 225 ? 186.749 -2.509 1.363 1.00 25.37 1225 LEU U C 1
ATOM 9932 O O . LEU E 1 225 ? 185.710 -2.393 2.019 1.00 24.92 1225 LEU U O 1
ATOM 9937 N N . LYS E 1 226 ? 186.747 -2.437 0.052 1.00 22.95 1226 LYS U N 1
ATOM 9938 C CA . LYS E 1 226 ? 185.461 -2.435 -0.592 1.00 21.23 1226 LYS U CA 1
ATOM 9939 C C . LYS E 1 226 ? 185.627 -2.922 -1.901 1.00 23.51 1226 LYS U C 1
ATOM 9940 O O . LYS E 1 226 ? 186.769 -3.051 -2.368 1.00 24.01 1226 LYS U O 1
ATOM 9946 N N . TYR E 1 227 ? 184.490 -3.206 -2.512 1.00 26.15 1227 TYR U N 1
ATOM 9947 C CA . TYR E 1 227 ? 184.436 -3.942 -3.790 1.00 26.93 1227 TYR U CA 1
ATOM 9948 C C . TYR E 1 227 ? 183.217 -3.459 -4.441 1.00 24.86 1227 TYR U C 1
ATOM 9949 O O . TYR E 1 227 ? 182.115 -3.710 -3.932 1.00 22.54 1227 TYR U O 1
ATOM 9958 N N . ASP E 1 228 ? 183.346 -2.784 -5.555 1.00 27.24 1228 ASP U N 1
ATOM 9959 C CA . ASP E 1 228 ? 182.093 -2.178 -6.031 1.00 32.42 1228 ASP U CA 1
ATOM 9960 C C . ASP E 1 228 ? 181.895 -2.093 -7.535 1.00 33.15 1228 ASP U C 1
ATOM 9961 O O . ASP E 1 228 ? 182.431 -1.197 -8.130 1.00 32.47 1228 ASP U O 1
ATOM 9966 N N . ALA E 1 229 ? 181.101 -2.985 -8.137 1.00 36.00 1229 ALA U N 1
ATOM 9967 C CA . ALA E 1 229 ? 181.065 -3.086 -9.590 1.00 37.88 1229 ALA U CA 1
ATOM 9968 C C . ALA E 1 229 ? 180.017 -4.037 -10.112 1.00 39.85 1229 ALA U C 1
ATOM 9969 O O . ALA E 1 229 ? 179.872 -5.141 -9.601 1.00 40.02 1229 ALA U O 1
ATOM 9971 N N . ASN E 1 230 ? 179.309 -3.666 -11.164 1.00 42.89 1230 ASN U N 1
ATOM 9972 C CA . ASN E 1 230 ? 178.117 -4.495 -11.543 1.00 45.35 1230 ASN U CA 1
ATOM 9973 C C . ASN E 1 230 ? 177.185 -4.715 -10.392 1.00 44.43 1230 ASN U C 1
ATOM 9974 O O . ASN E 1 230 ? 177.188 -5.802 -9.848 1.00 48.71 1230 ASN U O 1
ATOM 9979 N N . ASN E 1 231 ? 176.418 -3.733 -9.965 1.00 40.08 1231 ASN U N 1
ATOM 9980 C CA . ASN E 1 231 ? 175.414 -3.949 -8.894 1.00 35.83 1231 ASN U CA 1
ATOM 9981 C C . ASN E 1 231 ? 175.786 -4.523 -7.486 1.00 33.67 1231 ASN U C 1
ATOM 9982 O O . ASN E 1 231 ? 174.916 -4.648 -6.572 1.00 35.29 1231 ASN U O 1
ATOM 9987 N N . ILE E 1 232 ? 177.029 -4.905 -7.292 1.00 28.85 1232 ILE U N 1
ATOM 9988 C CA . ILE E 1 232 ? 177.277 -5.530 -6.046 1.00 28.38 1232 ILE U CA 1
ATOM 9989 C C . ILE E 1 232 ? 177.950 -4.460 -5.320 1.00 29.60 1232 ILE U C 1
ATOM 9990 O O . ILE E 1 232 ? 178.910 -3.883 -5.840 1.00 29.83 1232 ILE U O 1
ATOM 9995 N N . TYR E 1 233 ? 177.413 -4.134 -4.152 1.00 28.05 1233 TYR U N 1
ATOM 9996 C CA . TYR E 1 233 ? 178.237 -3.375 -3.269 1.00 28.16 1233 TYR U CA 1
ATOM 9997 C C . TYR E 1 233 ? 178.672 -4.131 -2.010 1.00 27.78 1233 TYR U C 1
ATOM 9998 O O . TYR E 1 233 ? 177.857 -4.469 -1.182 1.00 31.73 1233 TYR U O 1
ATOM 10007 N N . LEU E 1 234 ? 179.968 -4.348 -1.883 1.00 25.70 1234 LEU U N 1
ATOM 10008 C CA . LEU E 1 234 ? 180.616 -4.996 -0.772 1.00 24.92 1234 LEU U CA 1
ATOM 10009 C C . LEU E 1 234 ? 181.719 -4.060 -0.125 1.00 28.88 1234 LEU U C 1
ATOM 10010 O O . LEU E 1 234 ? 182.573 -3.421 -0.829 1.00 26.51 1234 LEU U O 1
ATOM 10015 N N . ALA E 1 235 ? 181.729 -4.047 1.223 1.00 27.11 1235 ALA U N 1
ATOM 10016 C CA . ALA E 1 235 ? 182.691 -3.220 2.010 1.00 23.34 1235 ALA U CA 1
ATOM 10017 C C . ALA E 1 235 ? 182.747 -3.378 3.521 1.00 23.93 1235 ALA U C 1
ATOM 10018 O O . ALA E 1 235 ? 181.800 -3.753 4.252 1.00 22.79 1235 ALA U O 1
ATOM 10020 N N . ALA E 1 236 ? 183.908 -2.993 3.996 1.00 28.58 1236 ALA U N 1
ATOM 10021 C CA . ALA E 1 236 ? 184.339 -3.223 5.397 1.00 25.98 1236 ALA U CA 1
ATOM 10022 C C . ALA E 1 236 ? 185.378 -2.218 5.762 1.00 25.36 1236 ALA U C 1
ATOM 10023 O O . ALA E 1 236 ? 186.253 -1.800 5.002 1.00 23.52 1236 ALA U O 1
ATOM 10025 N N . GLN E 1 237 ? 185.290 -1.874 7.006 1.00 27.17 1237 GLN U N 1
ATOM 10026 C CA . GLN E 1 237 ? 186.083 -0.808 7.562 1.00 26.62 1237 GLN U CA 1
ATOM 10027 C C . GLN E 1 237 ? 186.290 -1.256 8.978 1.00 25.38 1237 GLN U C 1
ATOM 10028 O O . GLN E 1 237 ? 185.377 -1.843 9.682 1.00 22.46 1237 GLN U O 1
ATOM 10034 N N . TYR E 1 238 ? 187.518 -1.105 9.389 1.00 26.27 1238 TYR U N 1
ATOM 10035 C CA . TYR E 1 238 ? 187.809 -1.590 10.739 1.00 26.17 1238 TYR U CA 1
ATOM 10036 C C . TYR E 1 238 ? 188.783 -0.637 11.265 1.00 26.46 1238 TYR U C 1
ATOM 10037 O O . TYR E 1 238 ? 189.755 -0.265 10.618 1.00 23.64 1238 TYR U O 1
ATOM 10046 N N . THR E 1 239 ? 188.427 -0.180 12.440 1.00 25.91 1239 THR U N 1
ATOM 10047 C CA . THR E 1 239 ? 189.173 0.842 13.023 1.00 30.90 1239 THR U CA 1
ATOM 10048 C C . THR E 1 239 ? 189.063 0.786 14.482 1.00 31.57 1239 THR U C 1
ATOM 10049 O O . THR E 1 239 ? 187.984 0.645 15.027 1.00 29.84 1239 THR U O 1
ATOM 10053 N N . GLN E 1 240 ? 190.223 0.995 15.083 1.00 34.00 1240 GLN U N 1
ATOM 10054 C CA . GLN E 1 240 ? 190.322 1.129 16.515 1.00 32.92 1240 GLN U CA 1
ATOM 10055 C C . GLN E 1 240 ? 191.036 2.304 16.840 1.00 32.75 1240 GLN U C 1
ATOM 10056 O O . GLN E 1 240 ? 192.188 2.512 16.399 1.00 38.20 1240 GLN U O 1
ATOM 10062 N N . THR E 1 241 ? 190.414 2.882 17.824 1.00 27.02 1241 THR U N 1
ATOM 10063 C CA . THR E 1 241 ? 190.630 4.115 18.307 1.00 24.68 1241 THR U CA 1
ATOM 10064 C C . THR E 1 241 ? 191.161 4.043 19.733 1.00 28.05 1241 THR U C 1
ATOM 10065 O O . THR E 1 241 ? 190.988 3.049 20.457 1.00 29.81 1241 THR U O 1
ATOM 10069 N N . TYR E 1 242 ? 191.771 5.144 20.134 1.00 28.47 1242 TYR U N 1
ATOM 10070 C CA . TYR E 1 242 ? 192.292 5.378 21.452 1.00 28.15 1242 TYR U CA 1
ATOM 10071 C C . TYR E 1 242 ? 191.893 6.753 21.942 1.00 31.89 1242 TYR U C 1
ATOM 10072 O O . TYR E 1 242 ? 192.247 7.846 21.398 1.00 33.47 1242 TYR U O 1
ATOM 10081 N N . ASN E 1 243 ? 191.100 6.714 22.993 1.00 33.32 1243 ASN U N 1
ATOM 10082 C CA . ASN E 1 243 ? 190.630 7.960 23.631 1.00 34.20 1243 ASN U CA 1
ATOM 10083 C C . ASN E 1 243 ? 189.747 8.802 22.736 1.00 31.76 1243 ASN U C 1
ATOM 10084 O O . ASN E 1 243 ? 189.705 9.982 22.871 1.00 32.28 1243 ASN U O 1
ATOM 10089 N N . ALA E 1 244 ? 188.997 8.155 21.846 1.00 35.71 1244 ALA U N 1
ATOM 10090 C CA . ALA E 1 244 ? 188.208 8.934 20.786 1.00 34.64 1244 ALA U CA 1
ATOM 10091 C C . ALA E 1 244 ? 186.781 8.360 20.378 1.00 33.75 1244 ALA U C 1
ATOM 10092 O O . ALA E 1 244 ? 186.073 8.924 19.559 1.00 33.24 1244 ALA U O 1
ATOM 10094 N N . THR E 1 245 ? 186.335 7.262 20.965 1.00 32.17 1245 THR U N 1
ATOM 10095 C CA . THR E 1 245 ? 184.946 6.930 20.704 1.00 30.15 1245 THR U CA 1
ATOM 10096 C C . THR E 1 245 ? 183.973 7.348 21.812 1.00 29.06 1245 THR U C 1
ATOM 10097 O O . THR E 1 245 ? 184.049 6.847 22.938 1.00 29.68 1245 THR U O 1
ATOM 10101 N N . ARG E 1 246 ? 183.063 8.263 21.488 1.00 27.87 1246 ARG U N 1
ATOM 10102 C CA . ARG E 1 246 ? 182.118 8.749 22.442 1.00 27.20 1246 ARG U CA 1
ATOM 10103 C C . ARG E 1 246 ? 181.428 7.540 23.002 1.00 29.48 1246 ARG U C 1
ATOM 10104 O O . ARG E 1 246 ? 181.002 6.710 22.199 1.00 34.18 1246 ARG U O 1
ATOM 10112 N N . VAL E 1 247 ? 181.410 7.366 24.345 1.00 30.83 1247 VAL U N 1
ATOM 10113 C CA . VAL E 1 247 ? 180.685 6.261 24.996 1.00 30.01 1247 VAL U CA 1
ATOM 10114 C C . VAL E 1 247 ? 179.542 6.904 25.777 1.00 31.89 1247 VAL U C 1
ATOM 10115 O O . VAL E 1 247 ? 179.600 7.154 26.977 1.00 33.52 1247 VAL U O 1
ATOM 10117 N N . GLY E 1 248 ? 178.498 7.191 25.018 1.00 34.54 1248 GLY U N 1
ATOM 10118 C CA . GLY E 1 248 ? 177.306 7.762 25.548 1.00 33.69 1248 GLY U CA 1
ATOM 10119 C C . GLY E 1 248 ? 177.610 9.181 25.647 1.00 33.40 1248 GLY U C 1
ATOM 10120 O O . GLY E 1 248 ? 178.162 9.772 24.759 1.00 29.52 1248 GLY U O 1
ATOM 10121 N N . SER E 1 249 ? 177.249 9.733 26.770 1.00 36.61 1249 SER U N 1
ATOM 10122 C CA . SER E 1 249 ? 177.649 11.065 27.076 1.00 35.31 1249 SER U CA 1
ATOM 10123 C C . SER E 1 249 ? 178.596 10.790 28.218 1.00 33.01 1249 SER U C 1
ATOM 10124 O O . SER E 1 249 ? 178.805 11.612 29.045 1.00 34.11 1249 SER U O 1
ATOM 10127 N N . LEU E 1 250 ? 179.136 9.615 28.299 1.00 33.46 1250 LEU U N 1
ATOM 10128 C CA . LEU E 1 250 ? 180.045 9.400 29.341 1.00 36.15 1250 LEU U CA 1
ATOM 10129 C C . LEU E 1 250 ? 181.437 9.954 29.087 1.00 36.24 1250 LEU U C 1
ATOM 10130 O O . LEU E 1 250 ? 182.277 9.811 29.923 1.00 35.15 1250 LEU U O 1
ATOM 10135 N N . GLY E 1 251 ? 181.735 10.641 27.998 1.00 36.63 1251 GLY U N 1
ATOM 10136 C CA . GLY E 1 251 ? 183.148 11.023 27.806 1.00 33.44 1251 GLY U CA 1
ATOM 10137 C C . GLY E 1 251 ? 183.691 9.841 27.031 1.00 35.46 1251 GLY U C 1
ATOM 10138 O O . GLY E 1 251 ? 182.964 9.005 26.425 1.00 33.95 1251 GLY U O 1
ATOM 10139 N N . TRP E 1 252 ? 184.991 9.719 26.979 1.00 33.63 1252 TRP U N 1
ATOM 10140 C CA . TRP E 1 252 ? 185.411 8.845 25.846 1.00 33.72 1252 TRP U CA 1
ATOM 10141 C C . TRP E 1 252 ? 185.765 7.314 26.236 1.00 32.69 1252 TRP U C 1
ATOM 10142 O O . TRP E 1 252 ? 185.578 6.932 27.370 1.00 32.77 1252 TRP U O 1
ATOM 10147 N N . ALA E 1 253 ? 186.195 6.483 25.275 1.00 31.21 1253 ALA U N 1
ATOM 10148 C CA . ALA E 1 253 ? 186.503 5.035 25.430 1.00 30.76 1253 ALA U CA 1
ATOM 10149 C C . ALA E 1 253 ? 188.003 4.704 25.366 1.00 30.67 1253 ALA U C 1
ATOM 10150 O O . ALA E 1 253 ? 188.545 4.602 24.294 1.00 35.66 1253 ALA U O 1
ATOM 10152 N N . ASN E 1 254 ? 188.702 4.512 26.461 1.00 31.76 1254 ASN U N 1
ATOM 10153 C CA . ASN E 1 254 ? 190.178 4.314 26.343 1.00 35.28 1254 ASN U CA 1
ATOM 10154 C C . ASN E 1 254 ? 190.766 3.540 25.050 1.00 35.69 1254 ASN U C 1
ATOM 10155 O O . ASN E 1 254 ? 191.705 3.999 24.382 1.00 36.68 1254 ASN U O 1
ATOM 10160 N N . LYS E 1 255 ? 190.230 2.369 24.758 1.00 34.50 1255 LYS U N 1
ATOM 10161 C CA . LYS E 1 255 ? 190.492 1.628 23.573 1.00 34.25 1255 LYS U CA 1
ATOM 10162 C C . LYS E 1 255 ? 189.110 1.196 23.115 1.00 31.16 1255 LYS U C 1
ATOM 10163 O O . LYS E 1 255 ? 188.223 0.964 23.909 1.00 32.81 1255 LYS U O 1
ATOM 10169 N N . ALA E 1 256 ? 188.898 1.101 21.820 1.00 26.28 1256 ALA U N 1
ATOM 10170 C CA . ALA E 1 256 ? 187.689 0.465 21.328 1.00 22.84 1256 ALA U CA 1
ATOM 10171 C C . ALA E 1 256 ? 187.981 0.046 19.858 1.00 21.90 1256 ALA U C 1
ATOM 10172 O O . ALA E 1 256 ? 188.791 0.635 19.148 1.00 16.99 1256 ALA U O 1
ATOM 10174 N N . GLN E 1 257 ? 187.395 -1.070 19.486 1.00 22.19 1257 GLN U N 1
ATOM 10175 C CA . GLN E 1 257 ? 187.570 -1.623 18.208 1.00 23.20 1257 GLN U CA 1
ATOM 10176 C C . GLN E 1 257 ? 186.245 -1.544 17.618 1.00 25.06 1257 GLN U C 1
ATOM 10177 O O . GLN E 1 257 ? 185.252 -2.119 18.148 1.00 24.81 1257 GLN U O 1
ATOM 10183 N N . ASN E 1 258 ? 186.221 -0.809 16.532 1.00 23.53 1258 ASN U N 1
ATOM 10184 C CA . ASN E 1 258 ? 185.086 -0.815 15.631 1.00 22.14 1258 ASN U CA 1
ATOM 10185 C C . ASN E 1 258 ? 185.236 -1.502 14.258 1.00 22.46 1258 ASN U C 1
ATOM 10186 O O . ASN E 1 258 ? 186.157 -1.249 13.471 1.00 18.09 1258 ASN U O 1
ATOM 10191 N N . PHE E 1 259 ? 184.200 -2.290 14.017 1.00 24.46 1259 PHE U N 1
ATOM 10192 C CA . PHE E 1 259 ? 183.960 -3.086 12.850 1.00 25.20 1259 PHE U CA 1
ATOM 10193 C C . PHE E 1 259 ? 182.627 -2.827 12.184 1.00 24.90 1259 PHE U C 1
ATOM 10194 O O . PHE E 1 259 ? 181.628 -2.754 12.914 1.00 25.58 1259 PHE U O 1
ATOM 10202 N N . GLU E 1 260 ? 182.596 -2.816 10.843 1.00 24.54 1260 GLU U N 1
ATOM 10203 C CA . GLU E 1 260 ? 181.380 -2.504 10.103 1.00 27.99 1260 GLU U CA 1
ATOM 10204 C C . GLU E 1 260 ? 181.387 -3.075 8.676 1.00 32.90 1260 GLU U C 1
ATOM 10205 O O . GLU E 1 260 ? 182.215 -2.652 7.811 1.00 35.57 1260 GLU U O 1
ATOM 10211 N N . ALA E 1 261 ? 180.442 -3.972 8.363 1.00 30.87 1261 ALA U N 1
ATOM 10212 C CA . ALA E 1 261 ? 180.445 -4.521 7.028 1.00 26.98 1261 ALA U CA 1
ATOM 10213 C C . ALA E 1 261 ? 179.012 -4.431 6.451 1.00 28.61 1261 ALA U C 1
ATOM 10214 O O . ALA E 1 261 ? 177.950 -4.643 7.179 1.00 26.94 1261 ALA U O 1
ATOM 10216 N N . VAL E 1 262 ? 178.997 -4.086 5.158 1.00 25.59 1262 VAL U N 1
ATOM 10217 C CA . VAL E 1 262 ? 177.777 -3.938 4.425 1.00 25.47 1262 VAL U CA 1
ATOM 10218 C C . VAL E 1 262 ? 177.784 -4.771 3.161 1.00 25.33 1262 VAL U C 1
ATOM 10219 O O . VAL E 1 262 ? 178.833 -4.927 2.473 1.00 26.41 1262 VAL U O 1
ATOM 10223 N N . ALA E 1 263 ? 176.597 -5.241 2.798 1.00 21.66 1263 ALA U N 1
ATOM 10224 C CA . ALA E 1 263 ? 176.459 -5.942 1.527 1.00 18.62 1263 ALA U CA 1
ATOM 10225 C C . ALA E 1 263 ? 175.169 -5.535 0.740 1.00 20.77 1263 ALA U C 1
ATOM 10226 O O . ALA E 1 263 ? 173.956 -5.604 1.161 1.00 18.54 1263 ALA U O 1
ATOM 10228 N N . GLN E 1 264 ? 175.419 -5.018 -0.428 1.00 20.68 1264 GLN U N 1
ATOM 10229 C CA . GLN E 1 264 ? 174.249 -4.596 -1.133 1.00 27.23 1264 GLN U CA 1
ATOM 10230 C C . GLN E 1 264 ? 174.219 -5.001 -2.610 1.00 26.49 1264 GLN U C 1
ATOM 10231 O O . GLN E 1 264 ? 175.259 -5.130 -3.282 1.00 22.90 1264 GLN U O 1
ATOM 10237 N N . TYR E 1 265 ? 172.990 -5.104 -3.103 1.00 26.28 1265 TYR U N 1
ATOM 10238 C CA . TYR E 1 265 ? 172.841 -5.287 -4.531 1.00 27.17 1265 TYR U CA 1
ATOM 10239 C C . TYR E 1 265 ? 171.879 -4.352 -5.109 1.00 27.25 1265 TYR U C 1
ATOM 10240 O O . TYR E 1 265 ? 170.747 -4.193 -4.602 1.00 27.54 1265 TYR U O 1
ATOM 10249 N N . GLN E 1 266 ? 172.302 -3.745 -6.196 1.00 27.68 1266 GLN U N 1
ATOM 10250 C CA . GLN E 1 266 ? 171.495 -2.653 -6.781 1.00 30.63 1266 GLN U CA 1
ATOM 10251 C C . GLN E 1 266 ? 170.762 -3.099 -8.055 1.00 34.40 1266 GLN U C 1
ATOM 10252 O O . GLN E 1 266 ? 171.374 -3.161 -9.123 1.00 36.07 1266 GLN U O 1
ATOM 10258 N N . PHE E 1 267 ? 169.463 -3.340 -7.954 1.00 36.84 1267 PHE U N 1
ATOM 10259 C CA . PHE E 1 267 ? 168.742 -3.905 -9.070 1.00 40.05 1267 PHE U CA 1
ATOM 10260 C C . PHE E 1 267 ? 168.431 -2.877 -10.130 1.00 39.52 1267 PHE U C 1
ATOM 10261 O O . PHE E 1 267 ? 168.136 -1.709 -9.846 1.00 35.63 1267 PHE U O 1
ATOM 10269 N N . ASP E 1 268 ? 168.472 -3.395 -11.346 1.00 39.84 1268 ASP U N 1
ATOM 10270 C CA . ASP E 1 268 ? 168.232 -2.721 -12.591 1.00 39.16 1268 ASP U CA 1
ATOM 10271 C C . ASP E 1 268 ? 167.014 -1.865 -12.407 1.00 33.57 1268 ASP U C 1
ATOM 10272 O O . ASP E 1 268 ? 167.054 -0.772 -12.890 1.00 27.85 1268 ASP U O 1
ATOM 10277 N N . PHE E 1 269 ? 165.980 -2.350 -11.681 1.00 32.50 1269 PHE U N 1
ATOM 10278 C CA . PHE E 1 269 ? 164.653 -1.697 -11.631 1.00 33.96 1269 PHE U CA 1
ATOM 10279 C C . PHE E 1 269 ? 164.491 -0.752 -10.459 1.00 37.28 1269 PHE U C 1
ATOM 10280 O O . PHE E 1 269 ? 163.589 0.108 -10.472 1.00 41.97 1269 PHE U O 1
ATOM 10288 N N . GLY E 1 270 ? 165.322 -0.864 -9.433 1.00 38.27 1270 GLY U N 1
ATOM 10289 C CA . GLY E 1 270 ? 165.337 0.256 -8.448 1.00 38.61 1270 GLY U CA 1
ATOM 10290 C C . GLY E 1 270 ? 165.553 -0.115 -6.996 1.00 38.98 1270 GLY U C 1
ATOM 10291 O O . GLY E 1 270 ? 165.962 0.707 -6.143 1.00 42.78 1270 GLY U O 1
ATOM 10292 N N . LEU E 1 271 ? 165.312 -1.380 -6.702 1.00 35.72 1271 LEU U N 1
ATOM 10293 C CA . LEU E 1 271 ? 165.272 -1.780 -5.345 1.00 30.12 1271 LEU U CA 1
ATOM 10294 C C . LEU E 1 271 ? 166.693 -2.116 -5.102 1.00 30.45 1271 LEU U C 1
ATOM 10295 O O . LEU E 1 271 ? 167.455 -2.472 -6.031 1.00 29.30 1271 LEU U O 1
ATOM 10300 N N . ARG E 1 272 ? 167.063 -1.949 -3.849 1.00 28.67 1272 ARG U N 1
ATOM 10301 C CA . ARG E 1 272 ? 168.411 -2.110 -3.516 1.00 27.02 1272 ARG U CA 1
ATOM 10302 C C . ARG E 1 272 ? 168.431 -2.499 -2.092 1.00 25.14 1272 ARG U C 1
ATOM 10303 O O . ARG E 1 272 ? 168.432 -1.597 -1.282 1.00 30.12 1272 ARG U O 1
ATOM 10311 N N . PRO E 1 273 ? 168.465 -3.805 -1.773 1.00 23.33 1273 PRO U N 1
ATOM 10312 C CA . PRO E 1 273 ? 168.552 -4.381 -0.441 1.00 19.22 1273 PRO U CA 1
ATOM 10313 C C . PRO E 1 273 ? 169.965 -4.218 0.078 1.00 23.90 1273 PRO U C 1
ATOM 10314 O O . PRO E 1 273 ? 171.032 -4.126 -0.754 1.00 21.31 1273 PRO U O 1
ATOM 10318 N N . SER E 1 274 ? 170.000 -4.103 1.425 1.00 22.07 1274 SER U N 1
ATOM 10319 C CA . SER E 1 274 ? 171.292 -4.067 2.153 1.00 23.76 1274 SER U CA 1
ATOM 10320 C C . SER E 1 274 ? 171.224 -4.968 3.407 1.00 21.96 1274 SER U C 1
ATOM 10321 O O . SER E 1 274 ? 170.150 -5.182 3.982 1.00 22.08 1274 SER U O 1
ATOM 10324 N N . LEU E 1 275 ? 172.374 -5.489 3.800 1.00 18.97 1275 LEU U N 1
ATOM 10325 C CA . LEU E 1 275 ? 172.482 -6.376 4.889 1.00 17.86 1275 LEU U CA 1
ATOM 10326 C C . LEU E 1 275 ? 173.846 -5.856 5.447 1.00 22.06 1275 LEU U C 1
ATOM 10327 O O . LEU E 1 275 ? 174.761 -5.472 4.645 1.00 25.28 1275 LEU U O 1
ATOM 10332 N N . ALA E 1 276 ? 173.955 -5.729 6.788 1.00 17.96 1276 ALA U N 1
ATOM 10333 C CA . ALA E 1 276 ? 175.112 -5.076 7.389 1.00 17.78 1276 ALA U CA 1
ATOM 10334 C C . ALA E 1 276 ? 175.268 -5.427 8.791 1.00 23.42 1276 ALA U C 1
ATOM 10335 O O . ALA E 1 276 ? 174.299 -5.635 9.520 1.00 29.71 1276 ALA U O 1
ATOM 10337 N N . TYR E 1 277 ? 176.500 -5.431 9.216 1.00 24.19 1277 TYR U N 1
ATOM 10338 C CA . TYR E 1 277 ? 176.736 -5.708 10.615 1.00 28.44 1277 TYR U CA 1
ATOM 10339 C C . TYR E 1 277 ? 177.592 -4.599 11.055 1.00 28.67 1277 TYR U C 1
ATOM 10340 O O . TYR E 1 277 ? 178.422 -4.104 10.259 1.00 31.63 1277 TYR U O 1
ATOM 10349 N N . LEU E 1 278 ? 177.448 -4.219 12.302 1.00 25.21 1278 LEU U N 1
ATOM 10350 C CA . LEU E 1 278 ? 178.381 -3.208 12.834 1.00 28.40 1278 LEU U CA 1
ATOM 10351 C C . LEU E 1 278 ? 178.491 -3.407 14.331 1.00 32.73 1278 LEU U C 1
ATOM 10352 O O . LEU E 1 278 ? 177.462 -3.751 14.997 1.00 35.73 1278 LEU U O 1
ATOM 10357 N N . GLN E 1 279 ? 179.683 -3.157 14.885 1.00 31.54 1279 GLN U N 1
ATOM 10358 C CA . GLN E 1 279 ? 179.699 -3.125 16.308 1.00 30.96 1279 GLN U CA 1
ATOM 10359 C C . GLN E 1 279 ? 180.890 -2.372 16.772 1.00 30.90 1279 GLN U C 1
ATOM 10360 O O . GLN E 1 279 ? 181.812 -2.097 15.978 1.00 28.20 1279 GLN U O 1
ATOM 10366 N N . SER E 1 280 ? 180.811 -2.021 18.064 1.00 30.80 1280 SER U N 1
ATOM 10367 C CA . SER E 1 280 ? 181.839 -1.298 18.751 1.00 32.90 1280 SER U CA 1
ATOM 10368 C C . SER E 1 280 ? 182.156 -1.821 20.098 1.00 35.70 1280 SER U C 1
ATOM 10369 O O . SER E 1 280 ? 181.318 -1.791 20.979 1.00 35.68 1280 SER U O 1
ATOM 10372 N N . LYS E 1 281 ? 183.399 -2.249 20.269 1.00 39.52 1281 LYS U N 1
ATOM 10373 C CA . LYS E 1 281 ? 183.800 -3.009 21.443 1.00 40.19 1281 LYS U CA 1
ATOM 10374 C C . LYS E 1 281 ? 184.684 -2.083 22.289 1.00 42.15 1281 LYS U C 1
ATOM 10375 O O . LYS E 1 281 ? 185.761 -1.567 21.852 1.00 42.05 1281 LYS U O 1
ATOM 10381 N N . GLY E 1 282 ? 184.148 -1.728 23.453 1.00 40.44 1282 GLY U N 1
ATOM 10382 C CA . GLY E 1 282 ? 184.855 -0.820 24.336 1.00 38.07 1282 GLY U CA 1
ATOM 10383 C C . GLY E 1 282 ? 185.869 -1.676 25.002 1.00 40.71 1282 GLY U C 1
ATOM 10384 O O . GLY E 1 282 ? 185.531 -2.756 25.509 1.00 44.68 1282 GLY U O 1
ATOM 10385 N N . LYS E 1 283 ? 187.131 -1.305 24.956 1.00 39.84 1283 LYS U N 1
ATOM 10386 C CA . LYS E 1 283 ? 188.075 -2.140 25.680 1.00 39.41 1283 LYS U CA 1
ATOM 10387 C C . LYS E 1 283 ? 188.410 -1.393 26.928 1.00 42.96 1283 LYS U C 1
ATOM 10388 O O . LYS E 1 283 ? 188.132 -0.204 26.997 1.00 45.10 1283 LYS U O 1
ATOM 10394 N N . ASN E 1 284 ? 188.958 -2.075 27.935 1.00 45.80 1284 ASN U N 1
ATOM 10395 C CA . ASN E 1 284 ? 189.417 -1.441 29.186 1.00 43.60 1284 ASN U CA 1
ATOM 10396 C C . ASN E 1 284 ? 188.819 -0.037 29.512 1.00 38.56 1284 ASN U C 1
ATOM 10397 O O . ASN E 1 284 ? 189.531 0.996 29.492 1.00 36.69 1284 ASN U O 1
ATOM 10402 N N . LEU E 1 285 ? 187.519 0.037 29.788 1.00 32.52 1285 LEU U N 1
ATOM 10403 C CA . LEU E 1 285 ? 186.929 1.365 29.903 1.00 31.77 1285 LEU U CA 1
ATOM 10404 C C . LEU E 1 285 ? 187.269 1.848 31.246 1.00 33.81 1285 LEU U C 1
ATOM 10405 O O . LEU E 1 285 ? 187.795 1.058 32.013 1.00 37.54 1285 LEU U O 1
ATOM 10410 N N . GLY E 1 286 ? 186.918 3.085 31.593 1.00 32.80 1286 GLY U N 1
ATOM 10411 C CA . GLY E 1 286 ? 186.991 3.396 33.013 1.00 36.17 1286 GLY U CA 1
ATOM 10412 C C . GLY E 1 286 ? 185.947 2.713 33.988 1.00 35.75 1286 GLY U C 1
ATOM 10413 O O . GLY E 1 286 ? 185.178 1.827 33.601 1.00 24.57 1286 GLY U O 1
ATOM 10414 N N . ARG E 1 287 ? 186.035 3.160 35.272 1.00 42.41 1287 ARG U N 1
ATOM 10415 C CA . ARG E 1 287 ? 184.906 3.478 36.203 1.00 42.35 1287 ARG U CA 1
ATOM 10416 C C . ARG E 1 287 ? 183.955 2.287 36.355 1.00 43.40 1287 ARG U C 1
ATOM 10417 O O . ARG E 1 287 ? 182.675 2.395 36.299 1.00 39.01 1287 ARG U O 1
ATOM 10425 N N . GLY E 1 288 ? 184.640 1.139 36.599 1.00 44.62 1288 GLY U N 1
ATOM 10426 C CA . GLY E 1 288 ? 184.014 -0.225 36.612 1.00 45.19 1288 GLY U CA 1
ATOM 10427 C C . GLY E 1 288 ? 183.864 -0.691 35.141 1.00 42.95 1288 GLY U C 1
ATOM 10428 O O . GLY E 1 288 ? 184.803 -0.571 34.384 1.00 51.26 1288 GLY U O 1
ATOM 10429 N N . TYR E 1 289 ? 182.730 -1.174 34.713 1.00 35.17 1289 TYR U N 1
ATOM 10430 C CA . TYR E 1 289 ? 182.469 -1.282 33.251 1.00 38.03 1289 TYR U CA 1
ATOM 10431 C C . TYR E 1 289 ? 183.345 -2.263 32.445 1.00 41.23 1289 TYR U C 1
ATOM 10432 O O . TYR E 1 289 ? 182.747 -3.306 31.918 1.00 48.26 1289 TYR U O 1
ATOM 10441 N N . ASP E 1 290 ? 184.638 -1.924 32.220 1.00 38.48 1290 ASP U N 1
ATOM 10442 C CA . ASP E 1 290 ? 185.569 -2.987 31.860 1.00 43.85 1290 ASP U CA 1
ATOM 10443 C C . ASP E 1 290 ? 185.686 -3.201 30.353 1.00 44.19 1290 ASP U C 1
ATOM 10444 O O . ASP E 1 290 ? 186.129 -2.251 29.671 1.00 49.07 1290 ASP U O 1
ATOM 10449 N N . ASP E 1 291 ? 185.390 -4.435 29.848 1.00 36.90 1291 ASP U N 1
ATOM 10450 C CA . ASP E 1 291 ? 185.227 -4.593 28.441 1.00 35.92 1291 ASP U CA 1
ATOM 10451 C C . ASP E 1 291 ? 183.718 -4.420 28.257 1.00 34.67 1291 ASP U C 1
ATOM 10452 O O . ASP E 1 291 ? 182.993 -4.685 29.177 1.00 34.26 1291 ASP U O 1
ATOM 10457 N N . GLU E 1 292 ? 183.279 -3.797 27.170 1.00 34.11 1292 GLU U N 1
ATOM 10458 C CA . GLU E 1 292 ? 181.855 -3.521 26.963 1.00 36.79 1292 GLU U CA 1
ATOM 10459 C C . GLU E 1 292 ? 181.460 -2.930 25.583 1.00 35.67 1292 GLU U C 1
ATOM 10460 O O . GLU E 1 292 ? 182.087 -1.988 25.051 1.00 37.37 1292 GLU U O 1
ATOM 10466 N N . ASP E 1 293 ? 180.379 -3.475 25.040 1.00 31.32 1293 ASP U N 1
ATOM 10467 C CA . ASP E 1 293 ? 179.899 -3.116 23.762 1.00 27.75 1293 ASP U CA 1
ATOM 10468 C C . ASP E 1 293 ? 179.139 -1.794 23.766 1.00 28.12 1293 ASP U C 1
ATOM 10469 O O . ASP E 1 293 ? 178.106 -1.640 24.514 1.00 28.18 1293 ASP U O 1
ATOM 10474 N N . ILE E 1 294 ? 179.647 -0.847 22.942 1.00 26.74 1294 ILE U N 1
ATOM 10475 C CA . ILE E 1 294 ? 179.165 0.547 22.856 1.00 24.33 1294 ILE U CA 1
ATOM 10476 C C . ILE E 1 294 ? 177.991 0.500 21.847 1.00 29.98 1294 ILE U C 1
ATOM 10477 O O . ILE E 1 294 ? 176.997 1.287 21.955 1.00 33.98 1294 ILE U O 1
ATOM 10482 N N . LEU E 1 295 ? 178.103 -0.424 20.885 1.00 26.64 1295 LEU U N 1
ATOM 10483 C CA . LEU E 1 295 ? 177.171 -0.544 19.787 1.00 27.30 1295 LEU U CA 1
ATOM 10484 C C . LEU E 1 295 ? 177.401 -1.909 19.166 1.00 30.94 1295 LEU U C 1
ATOM 10485 O O . LEU E 1 295 ? 178.558 -2.350 19.072 1.00 34.13 1295 LEU U O 1
ATOM 10490 N N . LYS E 1 296 ? 176.324 -2.526 18.677 1.00 30.13 1296 LYS U N 1
ATOM 10491 C CA . LYS E 1 296 ? 176.338 -3.881 18.244 1.00 27.86 1296 LYS U CA 1
ATOM 10492 C C . LYS E 1 296 ? 175.000 -4.124 17.582 1.00 28.22 1296 LYS U C 1
ATOM 10493 O O . LYS E 1 296 ? 173.977 -4.059 18.282 1.00 27.78 1296 LYS U O 1
ATOM 10499 N N . TYR E 1 297 ? 174.935 -4.351 16.260 1.00 27.25 1297 TYR U N 1
ATOM 10500 C CA . TYR E 1 297 ? 173.592 -4.501 15.635 1.00 26.59 1297 TYR U CA 1
ATOM 10501 C C . TYR E 1 297 ? 173.564 -5.081 14.219 1.00 26.78 1297 TYR U C 1
ATOM 10502 O O . TYR E 1 297 ? 174.480 -4.852 13.421 1.00 26.34 1297 TYR U O 1
ATOM 10511 N N . VAL E 1 298 ? 172.551 -5.870 13.882 1.00 25.89 1298 VAL U N 1
ATOM 10512 C CA . VAL E 1 298 ? 172.555 -6.282 12.509 1.00 25.28 1298 VAL U CA 1
ATOM 10513 C C . VAL E 1 298 ? 171.664 -5.363 11.882 1.00 26.26 1298 VAL U C 1
ATOM 10514 O O . VAL E 1 298 ? 170.517 -5.119 12.396 1.00 27.93 1298 VAL U O 1
ATOM 10518 N N . ASP E 1 299 ? 172.177 -4.786 10.804 1.00 25.57 1299 ASP U N 1
ATOM 10519 C CA . ASP E 1 299 ? 171.265 -3.968 10.025 1.00 28.15 1299 ASP U CA 1
ATOM 10520 C C . ASP E 1 299 ? 170.600 -4.744 8.817 1.00 28.97 1299 ASP U C 1
ATOM 10521 O O . ASP E 1 299 ? 171.289 -5.440 8.024 1.00 32.16 1299 ASP U O 1
ATOM 10526 N N . VAL E 1 300 ? 169.284 -4.570 8.670 1.00 24.12 1300 VAL U N 1
ATOM 10527 C CA . VAL E 1 300 ? 168.619 -5.183 7.543 1.00 23.52 1300 VAL U CA 1
ATOM 10528 C C . VAL E 1 300 ? 167.637 -4.165 6.946 1.00 23.12 1300 VAL U C 1
ATOM 10529 O O . VAL E 1 300 ? 166.888 -3.500 7.667 1.00 20.66 1300 VAL U O 1
ATOM 10533 N N . GLY E 1 301 ? 167.591 -4.049 5.644 1.00 19.50 1301 GLY U N 1
ATOM 10534 C CA . GLY E 1 301 ? 166.918 -2.892 5.177 1.00 22.71 1301 GLY U CA 1
ATOM 10535 C C . GLY E 1 301 ? 166.961 -2.781 3.663 1.00 28.66 1301 GLY U C 1
ATOM 10536 O O . GLY E 1 301 ? 167.713 -3.537 2.938 1.00 31.40 1301 GLY U O 1
ATOM 10537 N N . ALA E 1 302 ? 166.131 -1.877 3.135 1.00 24.44 1302 ALA U N 1
ATOM 10538 C CA . ALA E 1 302 ? 166.146 -1.751 1.728 1.00 22.88 1302 ALA U CA 1
ATOM 10539 C C . ALA E 1 302 ? 165.542 -0.473 1.406 1.00 24.61 1302 ALA U C 1
ATOM 10540 O O . ALA E 1 302 ? 164.739 -0.001 2.206 1.00 28.43 1302 ALA U O 1
ATOM 10542 N N . THR E 1 303 ? 166.022 0.113 0.296 1.00 22.86 1303 THR U N 1
ATOM 10543 C CA . THR E 1 303 ? 165.488 1.389 -0.326 1.00 23.04 1303 THR U CA 1
ATOM 10544 C C . THR E 1 303 ? 165.130 1.061 -1.795 1.00 21.54 1303 THR U C 1
ATOM 10545 O O . THR E 1 303 ? 165.626 0.065 -2.349 1.00 19.05 1303 THR U O 1
ATOM 10549 N N . TYR E 1 304 ? 164.283 1.871 -2.410 1.00 23.57 1304 TYR U N 1
ATOM 10550 C CA . TYR E 1 304 ? 163.762 1.575 -3.779 1.00 26.57 1304 TYR U CA 1
ATOM 10551 C C . TYR E 1 304 ? 163.886 2.861 -4.574 1.00 28.13 1304 TYR U C 1
ATOM 10552 O O . TYR E 1 304 ? 163.227 3.817 -4.155 1.00 32.37 1304 TYR U O 1
ATOM 10561 N N . TYR E 1 305 ? 164.706 2.996 -5.630 1.00 25.97 1305 TYR U N 1
ATOM 10562 C CA . TYR E 1 305 ? 164.662 4.337 -6.325 1.00 28.63 1305 TYR U CA 1
ATOM 10563 C C . TYR E 1 305 ? 163.602 4.529 -7.402 1.00 29.68 1305 TYR U C 1
ATOM 10564 O O . TYR E 1 305 ? 163.745 3.885 -8.443 1.00 30.42 1305 TYR U O 1
ATOM 10573 N N . PHE E 1 306 ? 162.566 5.398 -7.205 1.00 29.39 1306 PHE U N 1
ATOM 10574 C CA . PHE E 1 306 ? 161.629 5.722 -8.380 1.00 27.57 1306 PHE U CA 1
ATOM 10575 C C . PHE E 1 306 ? 162.493 6.277 -9.480 1.00 29.79 1306 PHE U C 1
ATOM 10576 O O . PHE E 1 306 ? 162.536 5.779 -10.562 1.00 32.58 1306 PHE U O 1
ATOM 10584 N N . ASN E 1 307 ? 163.325 7.234 -9.177 1.00 30.86 1307 ASN U N 1
ATOM 10585 C CA . ASN E 1 307 ? 164.329 7.599 -10.122 1.00 29.82 1307 ASN U CA 1
ATOM 10586 C C . ASN E 1 307 ? 165.352 8.404 -9.356 1.00 31.03 1307 ASN U C 1
ATOM 10587 O O . ASN E 1 307 ? 165.326 8.422 -8.095 1.00 27.92 1307 ASN U O 1
ATOM 10592 N N . LYS E 1 308 ? 166.233 9.100 -10.077 1.00 31.94 1308 LYS U N 1
ATOM 10593 C CA . LYS E 1 308 ? 167.318 9.691 -9.316 1.00 34.05 1308 LYS U CA 1
ATOM 10594 C C . LYS E 1 308 ? 166.925 10.954 -8.722 1.00 33.43 1308 LYS U C 1
ATOM 10595 O O . LYS E 1 308 ? 167.608 11.886 -8.845 1.00 39.14 1308 LYS U O 1
ATOM 10601 N N . ASN E 1 309 ? 165.802 10.989 -8.043 1.00 33.91 1309 ASN U N 1
ATOM 10602 C CA . ASN E 1 309 ? 165.174 12.272 -7.661 1.00 31.51 1309 ASN U CA 1
ATOM 10603 C C . ASN E 1 309 ? 164.104 12.033 -6.520 1.00 33.29 1309 ASN U C 1
ATOM 10604 O O . ASN E 1 309 ? 163.552 13.044 -6.000 1.00 34.92 1309 ASN U O 1
ATOM 10609 N N . MET E 1 310 ? 163.810 10.736 -6.172 1.00 29.50 1310 MET U N 1
ATOM 10610 C CA . MET E 1 310 ? 162.665 10.304 -5.337 1.00 25.59 1310 MET U CA 1
ATOM 10611 C C . MET E 1 310 ? 162.761 8.907 -4.988 1.00 23.85 1310 MET U C 1
ATOM 10612 O O . MET E 1 310 ? 163.141 8.112 -5.814 1.00 25.88 1310 MET U O 1
ATOM 10617 N N . SER E 1 311 ? 162.287 8.543 -3.821 1.00 23.68 1311 SER U N 1
ATOM 10618 C CA . SER E 1 311 ? 162.429 7.139 -3.405 1.00 24.01 1311 SER U CA 1
ATOM 10619 C C . SER E 1 311 ? 161.927 6.876 -1.972 1.00 26.75 1311 SER U C 1
ATOM 10620 O O . SER E 1 311 ? 161.657 7.816 -1.168 1.00 28.22 1311 SER U O 1
ATOM 10623 N N . THR E 1 312 ? 161.807 5.587 -1.675 1.00 25.03 1312 THR U N 1
ATOM 10624 C CA . THR E 1 312 ? 161.436 5.134 -0.365 1.00 24.45 1312 THR U CA 1
ATOM 10625 C C . THR E 1 312 ? 162.430 4.152 0.104 1.00 28.16 1312 THR U C 1
ATOM 10626 O O . THR E 1 312 ? 163.109 3.469 -0.736 1.00 29.66 1312 THR U O 1
ATOM 10630 N N . TYR E 1 313 ? 162.504 4.071 1.446 1.00 27.94 1313 TYR U N 1
ATOM 10631 C CA . TYR E 1 313 ? 163.370 3.093 2.093 1.00 28.65 1313 TYR U CA 1
ATOM 10632 C C . TYR E 1 313 ? 162.692 2.670 3.324 1.00 27.16 1313 TYR U C 1
ATOM 10633 O O . TYR E 1 313 ? 161.821 3.363 3.812 1.00 30.53 1313 TYR U O 1
ATOM 10642 N N . VAL E 1 314 ? 163.130 1.484 3.753 1.00 25.41 1314 VAL U N 1
ATOM 10643 C CA . VAL E 1 314 ? 162.785 0.696 4.980 1.00 21.84 1314 VAL U CA 1
ATOM 10644 C C . VAL E 1 314 ? 164.076 0.347 5.619 1.00 20.05 1314 VAL U C 1
ATOM 10645 O O . VAL E 1 314 ? 165.020 -0.102 4.929 1.00 18.77 1314 VAL U O 1
ATOM 10649 N N . ASP E 1 315 ? 164.142 0.547 6.918 1.00 16.88 1315 ASP U N 1
ATOM 10650 C CA . ASP E 1 315 ? 165.330 0.145 7.595 1.00 18.11 1315 ASP U CA 1
ATOM 10651 C C . ASP E 1 315 ? 164.979 -0.387 8.925 1.00 20.59 1315 ASP U C 1
ATOM 10652 O O . ASP E 1 315 ? 164.048 0.125 9.611 1.00 25.59 1315 ASP U O 1
ATOM 10657 N N . TYR E 1 316 ? 165.754 -1.378 9.325 1.00 22.64 1316 TYR U N 1
ATOM 10658 C CA . TYR E 1 316 ? 165.511 -2.138 10.536 1.00 24.72 1316 TYR U CA 1
ATOM 10659 C C . TYR E 1 316 ? 166.798 -2.570 11.281 1.00 25.26 1316 TYR U C 1
ATOM 10660 O O . TYR E 1 316 ? 167.573 -3.502 10.842 1.00 23.37 1316 TYR U O 1
ATOM 10669 N N . LYS E 1 317 ? 167.068 -1.816 12.362 1.00 24.95 1317 LYS U N 1
ATOM 10670 C CA . LYS E 1 317 ? 168.213 -2.072 13.244 1.00 26.77 1317 LYS U CA 1
ATOM 10671 C C . LYS E 1 317 ? 167.723 -3.073 14.219 1.00 26.97 1317 LYS U C 1
ATOM 10672 O O . LYS E 1 317 ? 166.833 -2.774 15.048 1.00 25.23 1317 LYS U O 1
ATOM 10678 N N . ILE E 1 318 ? 168.254 -4.281 14.050 1.00 26.56 1318 ILE U N 1
ATOM 10679 C CA . ILE E 1 318 ? 168.009 -5.419 14.952 1.00 26.08 1318 ILE U CA 1
ATOM 10680 C C . ILE E 1 318 ? 169.124 -5.216 16.016 1.00 29.12 1318 ILE U C 1
ATOM 10681 O O . ILE E 1 318 ? 170.363 -5.450 15.745 1.00 30.16 1318 ILE U O 1
ATOM 10686 N N . ASN E 1 319 ? 168.711 -4.776 17.200 1.00 24.30 1319 ASN U N 1
ATOM 10687 C CA . ASN E 1 319 ? 169.685 -4.160 17.946 1.00 25.02 1319 ASN U CA 1
ATOM 10688 C C . ASN E 1 319 ? 170.329 -5.121 18.912 1.00 27.36 1319 ASN U C 1
ATOM 10689 O O . ASN E 1 319 ? 169.820 -5.363 20.008 1.00 32.27 1319 ASN U O 1
ATOM 10694 N N . LEU E 1 320 ? 171.534 -5.561 18.640 1.00 28.22 1320 LEU U N 1
ATOM 10695 C CA . LEU E 1 320 ? 171.971 -6.632 19.484 1.00 27.91 1320 LEU U CA 1
ATOM 10696 C C . LEU E 1 320 ? 172.499 -6.346 20.896 1.00 29.09 1320 LEU U C 1
ATOM 10697 O O . LEU E 1 320 ? 173.051 -7.235 21.479 1.00 35.40 1320 LEU U O 1
ATOM 10702 N N . LEU E 1 321 ? 172.351 -5.169 21.507 1.00 30.04 1321 LEU U N 1
ATOM 10703 C CA . LEU E 1 321 ? 172.897 -4.952 22.917 1.00 29.84 1321 LEU U CA 1
ATOM 10704 C C . LEU E 1 321 ? 171.973 -5.312 24.108 1.00 32.37 1321 LEU U C 1
ATOM 10705 O O . LEU E 1 321 ? 170.811 -5.002 24.065 1.00 39.14 1321 LEU U O 1
ATOM 10710 N N . ASP E 1 322 ? 172.439 -5.801 25.243 1.00 35.22 1322 ASP U N 1
ATOM 10711 C CA . ASP E 1 322 ? 171.586 -5.800 26.491 1.00 38.28 1322 ASP U CA 1
ATOM 10712 C C . ASP E 1 322 ? 171.639 -4.472 27.284 1.00 39.25 1322 ASP U C 1
ATOM 10713 O O . ASP E 1 322 ? 172.762 -3.928 27.469 1.00 40.87 1322 ASP U O 1
ATOM 10718 N N . ASP E 1 323 ? 170.488 -3.967 27.768 1.00 34.30 1323 ASP U N 1
ATOM 10719 C CA . ASP E 1 323 ? 170.478 -3.126 29.033 1.00 31.04 1323 ASP U CA 1
ATOM 10720 C C . ASP E 1 323 ? 171.417 -3.369 30.242 1.00 33.40 1323 ASP U C 1
ATOM 10721 O O . ASP E 1 323 ? 171.403 -4.439 30.815 1.00 36.09 1323 ASP U O 1
ATOM 10726 N N . ASN E 1 324 ? 172.163 -2.404 30.725 1.00 33.22 1324 ASN U N 1
ATOM 10727 C CA . ASN E 1 324 ? 172.931 -2.616 31.991 1.00 32.51 1324 ASN U CA 1
ATOM 10728 C C . ASN E 1 324 ? 173.437 -1.337 32.659 1.00 32.27 1324 ASN U C 1
ATOM 10729 O O . ASN E 1 324 ? 173.422 -0.339 31.956 1.00 29.71 1324 ASN U O 1
ATOM 10734 N N . GLN E 1 325 ? 173.940 -1.319 33.929 1.00 33.56 1325 GLN U N 1
ATOM 10735 C CA . GLN E 1 325 ? 173.939 0.037 34.510 1.00 36.50 1325 GLN U CA 1
ATOM 10736 C C . GLN E 1 325 ? 174.815 0.744 33.442 1.00 37.75 1325 GLN U C 1
ATOM 10737 O O . GLN E 1 325 ? 174.773 2.004 33.328 1.00 37.51 1325 GLN U O 1
ATOM 10739 N N . PHE E 1 326 ? 175.425 -0.064 32.535 1.00 33.59 1326 PHE U N 1
ATOM 10740 C CA . PHE E 1 326 ? 176.298 0.510 31.480 1.00 30.05 1326 PHE U CA 1
ATOM 10741 C C . PHE E 1 326 ? 175.617 1.299 30.339 1.00 31.12 1326 PHE U C 1
ATOM 10742 O O . PHE E 1 326 ? 175.809 2.542 30.176 1.00 28.53 1326 PHE U O 1
ATOM 10750 N N . THR E 1 327 ? 174.909 0.558 29.482 1.00 31.93 1327 THR U N 1
ATOM 10751 C CA . THR E 1 327 ? 174.265 1.184 28.379 1.00 34.48 1327 THR U CA 1
ATOM 10752 C C . THR E 1 327 ? 173.477 2.379 28.986 1.00 38.01 1327 THR U C 1
ATOM 10753 O O . THR E 1 327 ? 173.881 3.571 28.832 1.00 39.05 1327 THR U O 1
ATOM 10757 N N . ARG E 1 328 ? 172.394 2.046 29.716 1.00 40.55 1328 ARG U N 1
ATOM 10758 C CA . ARG E 1 328 ? 171.718 2.947 30.682 1.00 39.09 1328 ARG U CA 1
ATOM 10759 C C . ARG E 1 328 ? 172.647 4.137 31.144 1.00 36.81 1328 ARG U C 1
ATOM 10760 O O . ARG E 1 328 ? 172.397 5.228 30.802 1.00 32.15 1328 ARG U O 1
ATOM 10768 N N . ASP E 1 329 ? 173.759 3.903 31.849 1.00 38.02 1329 ASP U N 1
ATOM 10769 C CA . ASP E 1 329 ? 174.663 4.992 32.241 1.00 36.28 1329 ASP U CA 1
ATOM 10770 C C . ASP E 1 329 ? 174.926 5.885 31.159 1.00 31.30 1329 ASP U C 1
ATOM 10771 O O . ASP E 1 329 ? 174.684 6.991 31.326 1.00 31.23 1329 ASP U O 1
ATOM 10776 N N . ALA E 1 330 ? 175.526 5.391 30.097 1.00 31.43 1330 ALA U N 1
ATOM 10777 C CA . ALA E 1 330 ? 175.759 6.138 28.838 1.00 33.65 1330 ALA U CA 1
ATOM 10778 C C . ALA E 1 330 ? 174.533 6.689 28.084 1.00 33.58 1330 ALA U C 1
ATOM 10779 O O . ALA E 1 330 ? 174.685 7.618 27.300 1.00 33.58 1330 ALA U O 1
ATOM 10781 N N . GLY E 1 331 ? 173.335 6.116 28.286 1.00 33.30 1331 GLY U N 1
ATOM 10782 C CA . GLY E 1 331 ? 172.128 6.514 27.546 1.00 29.55 1331 GLY U CA 1
ATOM 10783 C C . GLY E 1 331 ? 172.475 6.029 26.150 1.00 27.36 1331 GLY U C 1
ATOM 10784 O O . GLY E 1 331 ? 172.606 6.795 25.290 1.00 30.97 1331 GLY U O 1
ATOM 10785 N N . ILE E 1 332 ? 172.778 4.766 25.952 1.00 26.20 1332 ILE U N 1
ATOM 10786 C CA . ILE E 1 332 ? 172.998 4.211 24.650 1.00 25.03 1332 ILE U CA 1
ATOM 10787 C C . ILE E 1 332 ? 171.715 3.424 24.253 1.00 26.44 1332 ILE U C 1
ATOM 10788 O O . ILE E 1 332 ? 171.264 2.479 24.977 1.00 26.93 1332 ILE U O 1
ATOM 10793 N N . ASN E 1 333 ? 171.146 3.785 23.106 1.00 26.46 1333 ASN U N 1
ATOM 10794 C CA . ASN E 1 333 ? 169.984 3.044 22.721 1.00 28.18 1333 ASN U CA 1
ATOM 10795 C C . ASN E 1 333 ? 170.326 1.569 22.537 1.00 30.43 1333 ASN U C 1
ATOM 10796 O O . ASN E 1 333 ? 171.305 1.220 21.830 1.00 33.95 1333 ASN U O 1
ATOM 10801 N N . THR E 1 334 ? 169.515 0.731 23.177 1.00 28.65 1334 THR U N 1
ATOM 10802 C CA . THR E 1 334 ? 169.628 -0.679 23.113 1.00 25.92 1334 THR U CA 1
ATOM 10803 C C . THR E 1 334 ? 168.458 -1.315 22.381 1.00 24.77 1334 THR U C 1
ATOM 10804 O O . THR E 1 334 ? 168.665 -2.406 21.876 1.00 29.61 1334 THR U O 1
ATOM 10808 N N . ASP E 1 335 ? 167.264 -0.752 22.310 1.00 25.22 1335 ASP U N 1
ATOM 10809 C CA . ASP E 1 335 ? 166.202 -1.395 21.509 1.00 28.96 1335 ASP U CA 1
ATOM 10810 C C . ASP E 1 335 ? 166.347 -1.378 20.007 1.00 30.58 1335 ASP U C 1
ATOM 10811 O O . ASP E 1 335 ? 167.077 -0.569 19.480 1.00 33.78 1335 ASP U O 1
ATOM 10816 N N . ASN E 1 336 ? 165.585 -2.219 19.317 1.00 30.99 1336 ASN U N 1
ATOM 10817 C CA . ASN E 1 336 ? 165.486 -2.161 17.822 1.00 30.28 1336 ASN U CA 1
ATOM 10818 C C . ASN E 1 336 ? 164.822 -0.905 17.379 1.00 28.88 1336 ASN U C 1
ATOM 10819 O O . ASN E 1 336 ? 164.181 -0.191 18.201 1.00 30.91 1336 ASN U O 1
ATOM 10824 N N . ILE E 1 337 ? 164.885 -0.640 16.078 1.00 25.86 1337 ILE U N 1
ATOM 10825 C CA . ILE E 1 337 ? 164.038 0.457 15.664 1.00 23.27 1337 ILE U CA 1
ATOM 10826 C C . ILE E 1 337 ? 163.631 0.118 14.288 1.00 22.57 1337 ILE U C 1
ATOM 10827 O O . ILE E 1 337 ? 164.347 -0.632 13.646 1.00 24.60 1337 ILE U O 1
ATOM 10832 N N . VAL E 1 338 ? 162.552 0.661 13.776 1.00 19.00 1338 VAL U N 1
ATOM 10833 C CA . VAL E 1 338 ? 162.423 0.548 12.318 1.00 19.23 1338 VAL U CA 1
ATOM 10834 C C . VAL E 1 338 ? 162.269 1.927 11.700 1.00 19.61 1338 VAL U C 1
ATOM 10835 O O . VAL E 1 338 ? 161.522 2.834 12.189 1.00 17.85 1338 VAL U O 1
ATOM 10839 N N . ALA E 1 339 ? 162.877 2.060 10.547 1.00 18.42 1339 ALA U N 1
ATOM 10840 C CA . ALA E 1 339 ? 162.654 3.296 9.829 1.00 19.40 1339 ALA U CA 1
ATOM 10841 C C . ALA E 1 339 ? 161.947 3.122 8.494 1.00 18.88 1339 ALA U C 1
ATOM 10842 O O . ALA E 1 339 ? 162.274 2.233 7.715 1.00 17.73 1339 ALA U O 1
ATOM 10844 N N . LEU E 1 340 ? 160.995 4.000 8.258 1.00 19.93 1340 LEU U N 1
ATOM 10845 C CA . LEU E 1 340 ? 160.165 4.063 7.040 1.00 19.68 1340 LEU U CA 1
ATOM 10846 C C . LEU E 1 340 ? 160.364 5.459 6.513 1.00 20.85 1340 LEU U C 1
ATOM 10847 O O . LEU E 1 340 ? 160.187 6.453 7.254 1.00 22.68 1340 LEU U O 1
ATOM 10852 N N . GLY E 1 341 ? 160.750 5.593 5.258 1.00 22.20 1341 GLY U N 1
ATOM 10853 C CA . GLY E 1 341 ? 161.019 6.964 4.723 1.00 24.08 1341 GLY U CA 1
ATOM 10854 C C . GLY E 1 341 ? 160.497 7.076 3.311 1.00 25.32 1341 GLY U C 1
ATOM 10855 O O . GLY E 1 341 ? 160.463 6.107 2.582 1.00 28.59 1341 GLY U O 1
ATOM 10856 N N . LEU E 1 342 ? 160.049 8.249 2.951 1.00 25.17 1342 LEU U N 1
ATOM 10857 C CA . LEU E 1 342 ? 159.711 8.633 1.591 1.00 26.61 1342 LEU U CA 1
ATOM 10858 C C . LEU E 1 342 ? 160.557 9.897 1.318 1.00 28.20 1342 LEU U C 1
ATOM 10859 O 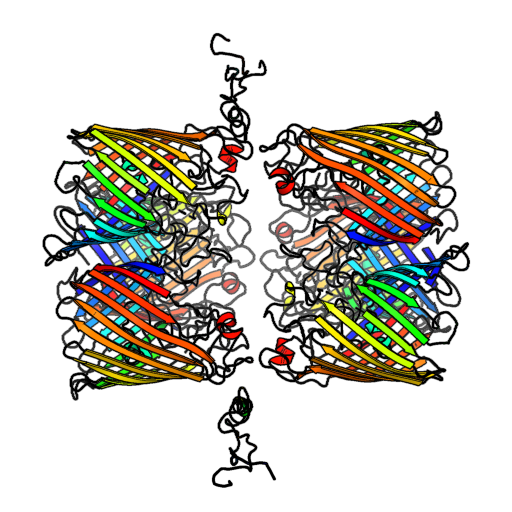O . LEU E 1 342 ? 160.430 10.908 2.036 1.00 31.33 1342 LEU U O 1
ATOM 10864 N N . VAL E 1 343 ? 161.378 9.922 0.296 1.00 26.00 1343 VAL U N 1
ATOM 10865 C CA . VAL E 1 343 ? 162.177 11.132 0.181 1.00 22.12 1343 VAL U CA 1
ATOM 10866 C C . VAL E 1 343 ? 162.007 11.589 -1.213 1.00 21.23 1343 VAL U C 1
ATOM 10867 O O . VAL E 1 343 ? 161.810 10.770 -2.108 1.00 22.45 1343 VAL U O 1
ATOM 10871 N N . TYR E 1 344 ? 162.060 12.902 -1.333 1.00 21.87 1344 TYR U N 1
ATOM 10872 C CA . TYR E 1 344 ? 162.140 13.670 -2.540 1.00 25.25 1344 TYR U CA 1
ATOM 10873 C C . TYR E 1 344 ? 163.351 14.596 -2.356 1.00 26.01 1344 TYR U C 1
ATOM 10874 O O . TYR E 1 344 ? 163.413 15.406 -1.364 1.00 21.27 1344 TYR U O 1
ATOM 10883 N N . GLN E 1 345 ? 164.284 14.462 -3.323 1.00 28.26 1345 GLN U N 1
ATOM 10884 C CA . GLN E 1 345 ? 165.508 15.265 -3.440 1.00 29.04 1345 GLN U CA 1
ATOM 10885 C C . GLN E 1 345 ? 165.701 15.995 -4.793 1.00 30.57 1345 GLN U C 1
ATOM 10886 O O . GLN E 1 345 ? 165.385 15.482 -5.858 1.00 31.39 1345 GLN U O 1
ATOM 10892 N N . PHE E 1 346 ? 166.219 17.215 -4.721 1.00 31.98 1346 PHE U N 1
ATOM 10893 C CA . PHE E 1 346 ? 166.480 17.986 -5.896 1.00 33.55 1346 PHE U CA 1
ATOM 10894 C C . PHE E 1 346 ? 167.995 18.308 -6.034 1.00 35.71 1346 PHE U C 1
ATOM 10895 O O . PHE E 1 346 ? 168.815 17.898 -5.144 1.00 38.50 1346 PHE U O 1
ATOM 10904 N N . ALA F 1 1 ? 173.865 35.050 -7.735 1.00 26.67 1001 ALA V N 1
ATOM 10905 C CA . ALA F 1 1 ? 173.790 34.552 -9.171 1.00 30.21 1001 ALA V CA 1
ATOM 10906 C C . ALA F 1 1 ? 172.444 34.896 -9.655 1.00 34.89 1001 ALA V C 1
ATOM 10907 O O . ALA F 1 1 ? 171.459 34.612 -8.935 1.00 36.39 1001 ALA V O 1
ATOM 10909 N N . GLU F 1 2 ? 172.382 35.556 -10.841 1.00 40.19 1002 GLU V N 1
ATOM 10910 C CA . GLU F 1 2 ? 171.066 35.881 -11.525 1.00 38.58 1002 GLU V CA 1
ATOM 10911 C C . GLU F 1 2 ? 170.386 34.579 -12.056 1.00 38.58 1002 GLU V C 1
ATOM 10912 O O . GLU F 1 2 ? 170.583 34.198 -13.203 1.00 37.08 1002 GLU V O 1
ATOM 10918 N N . VAL F 1 3 ? 169.688 33.862 -11.155 1.00 39.63 1003 VAL V N 1
ATOM 10919 C CA . VAL F 1 3 ? 168.850 32.677 -11.429 1.00 40.73 1003 VAL V CA 1
ATOM 10920 C C . VAL F 1 3 ? 167.679 33.115 -12.314 1.00 42.55 1003 VAL V C 1
ATOM 10921 O O . VAL F 1 3 ? 167.962 33.809 -13.300 1.00 45.81 1003 VAL V O 1
ATOM 10925 N N . TYR F 1 4 ? 166.415 32.745 -12.000 1.00 39.23 1004 TYR V N 1
ATOM 10926 C CA . TYR F 1 4 ? 165.208 33.332 -12.630 1.00 37.76 1004 TYR V CA 1
ATOM 10927 C C . TYR F 1 4 ? 165.334 34.829 -13.108 1.00 40.98 1004 TYR V C 1
ATOM 10928 O O . TYR F 1 4 ? 165.939 35.673 -12.449 1.00 41.39 1004 TYR V O 1
ATOM 10937 N N . ASN F 1 5 ? 164.800 35.122 -14.293 1.00 40.53 1005 ASN V N 1
ATOM 10938 C CA . ASN F 1 5 ? 164.707 36.484 -14.864 1.00 41.71 1005 ASN V CA 1
ATOM 10939 C C . ASN F 1 5 ? 163.801 36.434 -16.158 1.00 45.79 1005 ASN V C 1
ATOM 10940 O O . ASN F 1 5 ? 164.308 36.394 -17.307 1.00 46.97 1005 ASN V O 1
ATOM 10945 N N . LYS F 1 6 ? 162.478 36.453 -15.949 1.00 47.79 1006 LYS V N 1
ATOM 10946 C CA . LYS F 1 6 ? 161.520 36.218 -17.001 1.00 49.80 1006 LYS V CA 1
ATOM 10947 C C . LYS F 1 6 ? 160.374 37.257 -16.927 1.00 51.12 1006 LYS V C 1
ATOM 10948 O O . LYS F 1 6 ? 159.785 37.445 -15.863 1.00 48.38 1006 LYS V O 1
ATOM 10954 N N . ASP F 1 7 ? 160.062 37.920 -18.057 1.00 55.06 1007 ASP V N 1
ATOM 10955 C CA . ASP F 1 7 ? 158.997 38.961 -18.175 1.00 56.31 1007 ASP V CA 1
ATOM 10956 C C . ASP F 1 7 ? 158.924 39.892 -16.950 1.00 58.56 1007 ASP V C 1
ATOM 10957 O O . ASP F 1 7 ? 158.345 39.519 -15.898 1.00 58.24 1007 ASP V O 1
ATOM 10962 N N . GLY F 1 8 ? 159.559 41.076 -17.076 1.00 56.94 1008 GLY V N 1
ATOM 10963 C CA . GLY F 1 8 ? 159.600 42.076 -15.978 1.00 54.35 1008 GLY V CA 1
ATOM 10964 C C . GLY F 1 8 ? 160.441 41.675 -14.767 1.00 50.59 1008 GLY V C 1
ATOM 10965 O O . GLY F 1 8 ? 161.559 42.228 -14.524 1.00 45.77 1008 GLY V O 1
ATOM 10966 N N . ASN F 1 9 ? 159.857 40.702 -14.042 1.00 50.52 1009 ASN V N 1
ATOM 10967 C CA . ASN F 1 9 ? 160.445 40.020 -12.823 1.00 50.46 1009 ASN V CA 1
ATOM 10968 C C . ASN F 1 9 ? 161.822 39.184 -12.763 1.00 46.24 1009 ASN V C 1
ATOM 10969 O O . ASN F 1 9 ? 161.938 38.107 -13.366 1.00 42.95 1009 ASN V O 1
ATOM 10974 N N . LYS F 1 10 ? 162.787 39.627 -11.945 1.00 41.50 1010 LYS V N 1
ATOM 10975 C CA . LYS F 1 10 ? 164.081 38.967 -11.957 1.00 40.70 1010 LYS V CA 1
ATOM 10976 C C . LYS F 1 10 ? 164.801 38.746 -10.604 1.00 37.23 1010 LYS V C 1
ATOM 10977 O O . LYS F 1 10 ? 164.789 39.657 -9.750 1.00 38.44 1010 LYS V O 1
ATOM 10983 N N . LEU F 1 11 ? 165.416 37.569 -10.426 1.00 33.17 1011 LEU V N 1
ATOM 10984 C CA . LEU F 1 11 ? 165.833 37.057 -9.124 1.00 35.02 1011 LEU V CA 1
ATOM 10985 C C . LEU F 1 11 ? 167.246 36.984 -8.999 1.00 40.28 1011 LEU V C 1
ATOM 10986 O O . LEU F 1 11 ? 167.926 36.620 -9.937 1.00 47.90 1011 LEU V O 1
ATOM 10991 N N . ASP F 1 12 ? 167.747 37.180 -7.805 1.00 41.05 1012 ASP V N 1
ATOM 10992 C CA . ASP F 1 12 ? 169.144 36.876 -7.716 1.00 39.67 1012 ASP V CA 1
ATOM 10993 C C . ASP F 1 12 ? 169.447 36.157 -6.457 1.00 36.09 1012 ASP V C 1
ATOM 10994 O O . ASP F 1 12 ? 169.762 36.809 -5.494 1.00 39.26 1012 ASP V O 1
ATOM 10999 N N . LEU F 1 13 ? 169.369 34.829 -6.461 1.00 31.81 1013 LEU V N 1
ATOM 11000 C CA . LEU F 1 13 ? 169.739 34.040 -5.282 1.00 27.05 1013 LEU V CA 1
ATOM 11001 C C . LEU F 1 13 ? 171.215 34.183 -5.113 1.00 25.63 1013 LEU V C 1
ATOM 11002 O O . LEU F 1 13 ? 171.923 33.966 -6.068 1.00 26.58 1013 LEU V O 1
ATOM 11007 N N . TYR F 1 14 ? 171.706 34.512 -3.928 1.00 26.01 1014 TYR V N 1
ATOM 11008 C CA . TYR F 1 14 ? 173.173 34.798 -3.781 1.00 31.13 1014 TYR V CA 1
ATOM 11009 C C . TYR F 1 14 ? 173.900 34.453 -2.434 1.00 30.77 1014 TYR V C 1
ATOM 11010 O O . TYR F 1 14 ? 173.239 34.328 -1.353 1.00 30.48 1014 TYR V O 1
ATOM 11019 N N . GLY F 1 15 ? 175.233 34.371 -2.461 1.00 25.48 1015 GLY V N 1
ATOM 11020 C CA . GLY F 1 15 ? 175.842 33.978 -1.224 1.00 24.78 1015 GLY V CA 1
ATOM 11021 C C . GLY F 1 15 ? 177.293 33.600 -1.356 1.00 27.11 1015 GLY V C 1
ATOM 11022 O O . GLY F 1 15 ? 177.841 33.754 -2.450 1.00 27.22 1015 GLY V O 1
ATOM 11023 N N . LYS F 1 16 ? 177.905 33.153 -0.245 1.00 22.92 1016 LYS V N 1
ATOM 11024 C CA . LYS F 1 16 ? 179.299 32.951 -0.145 1.00 20.12 1016 LYS V CA 1
ATOM 11025 C C . LYS F 1 16 ? 179.558 32.153 1.091 1.00 24.36 1016 LYS V C 1
ATOM 11026 O O . LYS F 1 16 ? 178.767 32.241 2.052 1.00 26.17 1016 LYS V O 1
ATOM 11032 N N . VAL F 1 17 ? 180.627 31.331 1.045 1.00 24.68 1017 VAL V N 1
ATOM 11033 C CA . VAL F 1 17 ? 181.224 30.694 2.194 1.00 25.68 1017 VAL V CA 1
ATOM 11034 C C . VAL F 1 17 ? 182.593 31.225 2.367 1.00 27.28 1017 VAL V C 1
ATOM 11035 O O . VAL F 1 17 ? 183.387 31.431 1.466 1.00 29.08 1017 VAL V O 1
ATOM 11039 N N . ASP F 1 18 ? 182.889 31.448 3.599 1.00 27.98 1018 ASP V N 1
ATOM 11040 C CA . ASP F 1 18 ? 184.034 32.177 3.858 1.00 25.90 1018 ASP V CA 1
ATOM 11041 C C . ASP F 1 18 ? 184.823 31.444 5.031 1.00 27.53 1018 ASP V C 1
ATOM 11042 O O . ASP F 1 18 ? 184.370 31.387 6.173 1.00 29.62 1018 ASP V O 1
ATOM 11047 N N . GLY F 1 19 ? 185.930 30.791 4.627 1.00 22.07 1019 GLY V N 1
ATOM 11048 C CA . GLY F 1 19 ? 186.613 29.870 5.389 1.00 18.94 1019 GLY V CA 1
ATOM 11049 C C . GLY F 1 19 ? 187.546 30.839 5.966 1.00 24.11 1019 GLY V C 1
ATOM 11050 O O . GLY F 1 19 ? 188.407 31.364 5.232 1.00 26.93 1019 GLY V O 1
ATOM 11051 N N . LEU F 1 20 ? 187.394 31.100 7.269 1.00 24.08 1020 LEU V N 1
ATOM 11052 C CA . LEU F 1 20 ? 188.029 32.306 7.828 1.00 23.21 1020 LEU V CA 1
ATOM 11053 C C . LEU F 1 20 ? 188.583 31.829 9.106 1.00 24.29 1020 LEU V C 1
ATOM 11054 O O . LEU F 1 20 ? 187.850 31.014 9.787 1.00 25.39 1020 LEU V O 1
ATOM 11059 N N . HIS F 1 21 ? 189.796 32.342 9.456 1.00 21.19 1021 HIS V N 1
ATOM 11060 C CA . HIS F 1 21 ? 190.472 31.988 10.707 1.00 19.07 1021 HIS V CA 1
ATOM 11061 C C . HIS F 1 21 ? 191.113 33.241 11.274 1.00 20.21 1021 HIS V C 1
ATOM 11062 O O . HIS F 1 21 ? 191.570 34.140 10.549 1.00 17.31 1021 HIS V O 1
ATOM 11069 N N . TYR F 1 22 ? 191.123 33.308 12.618 1.00 21.31 1022 TYR V N 1
ATOM 11070 C CA . TYR F 1 22 ? 191.652 34.482 13.366 1.00 20.34 1022 TYR V CA 1
ATOM 11071 C C . TYR F 1 22 ? 192.732 33.993 14.225 1.00 22.86 1022 TYR V C 1
ATOM 11072 O O . TYR F 1 22 ? 192.460 33.004 14.863 1.00 28.33 1022 TYR V O 1
ATOM 11081 N N . PHE F 1 23 ? 193.944 34.590 14.201 1.00 20.80 1023 PHE V N 1
ATOM 11082 C CA . PHE F 1 23 ? 194.954 34.336 15.254 1.00 19.83 1023 PHE V CA 1
ATOM 11083 C C . PHE F 1 23 ? 194.997 35.592 16.139 1.00 23.09 1023 PHE V C 1
ATOM 11084 O O . PHE F 1 23 ? 194.964 36.815 15.645 1.00 23.58 1023 PHE V O 1
ATOM 11092 N N . SER F 1 24 ? 194.999 35.328 17.429 1.00 20.19 1024 SER V N 1
ATOM 11093 C CA . SER F 1 24 ? 194.876 36.422 18.354 1.00 23.46 1024 SER V CA 1
ATOM 11094 C C . SER F 1 24 ? 195.256 36.051 19.710 1.00 27.18 1024 SER V C 1
ATOM 11095 O O . SER F 1 24 ? 194.888 35.024 20.188 1.00 30.30 1024 SER V O 1
ATOM 11098 N N . ASP F 1 25 ? 195.971 36.917 20.386 1.00 31.23 1025 ASP V N 1
ATOM 11099 C CA . ASP F 1 25 ? 196.178 36.623 21.766 1.00 29.76 1025 ASP V CA 1
ATOM 11100 C C . ASP F 1 25 ? 194.871 36.458 22.551 1.00 29.65 1025 ASP V C 1
ATOM 11101 O O . ASP F 1 25 ? 194.838 35.725 23.590 1.00 29.31 1025 ASP V O 1
ATOM 11106 N N . ASN F 1 26 ? 193.817 37.079 22.011 1.00 26.74 1026 ASN V N 1
ATOM 11107 C CA . ASN F 1 26 ? 192.571 37.195 22.679 1.00 27.09 1026 ASN V CA 1
ATOM 11108 C C . ASN F 1 26 ? 191.703 35.970 22.436 1.00 31.07 1026 ASN V C 1
ATOM 11109 O O . ASN F 1 26 ? 190.874 35.924 21.475 1.00 33.23 1026 ASN V O 1
ATOM 11114 N N . LYS F 1 27 ? 191.817 34.963 23.325 1.00 32.93 1027 LYS V N 1
ATOM 11115 C CA . LYS F 1 27 ? 191.262 33.570 22.976 1.00 32.22 1027 LYS V CA 1
ATOM 11116 C C . LYS F 1 27 ? 189.731 33.549 23.100 1.00 34.51 1027 LYS V C 1
ATOM 11117 O O . LYS F 1 27 ? 189.132 32.585 23.529 1.00 37.64 1027 LYS V O 1
ATOM 11123 N N . ASP F 1 28 ? 189.126 34.651 22.657 1.00 34.29 1028 ASP V N 1
ATOM 11124 C CA . ASP F 1 28 ? 187.727 34.965 22.858 1.00 35.70 1028 ASP V CA 1
ATOM 11125 C C . ASP F 1 28 ? 187.230 35.530 21.483 1.00 40.10 1028 ASP V C 1
ATOM 11126 O O . ASP F 1 28 ? 186.004 35.736 21.216 1.00 37.93 1028 ASP V O 1
ATOM 11131 N N . VAL F 1 29 ? 188.250 35.825 20.643 1.00 40.15 1029 VAL V N 1
ATOM 11132 C CA . VAL F 1 29 ? 188.124 36.002 19.193 1.00 34.82 1029 VAL V CA 1
ATOM 11133 C C . VAL F 1 29 ? 189.031 34.884 18.530 1.00 37.85 1029 VAL V C 1
ATOM 11134 O O . VAL F 1 29 ? 188.856 34.547 17.357 1.00 43.85 1029 VAL V O 1
ATOM 11138 N N . ASP F 1 30 ? 189.973 34.270 19.246 1.00 33.41 1030 ASP V N 1
ATOM 11139 C CA . ASP F 1 30 ? 190.852 33.273 18.583 1.00 30.04 1030 ASP V CA 1
ATOM 11140 C C . ASP F 1 30 ? 190.193 32.169 17.793 1.00 26.95 1030 ASP V C 1
ATOM 11141 O O . ASP F 1 30 ? 189.096 31.758 18.044 1.00 25.84 1030 ASP V O 1
ATOM 11146 N N . GLY F 1 31 ? 190.934 31.723 16.802 1.00 28.84 1031 GLY V N 1
ATOM 11147 C CA . GLY F 1 31 ? 190.778 30.412 16.164 1.00 29.82 1031 GLY V CA 1
ATOM 11148 C C . GLY F 1 31 ? 189.791 30.458 15.028 1.00 30.05 1031 GLY V C 1
ATOM 11149 O O . GLY F 1 31 ? 189.898 31.345 14.111 1.00 30.86 1031 GLY V O 1
ATOM 11150 N N . ASP F 1 32 ? 188.826 29.534 15.079 1.00 23.55 1032 ASP V N 1
ATOM 11151 C CA . ASP F 1 32 ? 188.040 29.406 13.931 1.00 21.64 1032 ASP V CA 1
ATOM 11152 C C . ASP F 1 32 ? 186.770 30.319 13.663 1.00 25.31 1032 ASP V C 1
ATOM 11153 O O . ASP F 1 32 ? 185.764 30.292 14.406 1.00 29.75 1032 ASP V O 1
ATOM 11158 N N . GLN F 1 33 ? 186.779 31.052 12.549 1.00 23.76 1033 GLN V N 1
ATOM 11159 C CA . GLN F 1 33 ? 185.654 31.915 12.230 1.00 20.94 1033 GLN V CA 1
ATOM 11160 C C . GLN F 1 33 ? 184.853 31.623 10.975 1.00 23.05 1033 GLN V C 1
ATOM 11161 O O . GLN F 1 33 ? 184.129 32.501 10.466 1.00 25.69 1033 GLN V O 1
ATOM 11167 N N . THR F 1 34 ? 184.981 30.447 10.402 1.00 22.01 1034 THR V N 1
ATOM 11168 C CA . THR F 1 34 ? 184.193 30.144 9.216 1.00 21.55 1034 THR V CA 1
ATOM 11169 C C . THR F 1 34 ? 182.775 30.637 9.290 1.00 19.79 1034 THR V C 1
ATOM 11170 O O . THR F 1 34 ? 182.112 30.424 10.260 1.00 25.52 1034 THR V O 1
ATOM 11174 N N . TYR F 1 35 ? 182.255 31.207 8.240 1.00 17.74 1035 TYR V N 1
ATOM 11175 C CA . TYR F 1 35 ? 180.837 31.431 8.262 1.00 19.06 1035 TYR V CA 1
ATOM 11176 C C . TYR F 1 35 ? 180.440 31.427 6.801 1.00 23.56 1035 TYR V C 1
ATOM 11177 O O . TYR F 1 35 ? 181.284 31.075 5.960 1.00 24.59 1035 TYR V O 1
ATOM 11186 N N . MET F 1 36 ? 179.175 31.773 6.517 1.00 27.29 1036 MET V N 1
ATOM 11187 C CA . MET F 1 36 ? 178.589 31.817 5.173 1.00 29.57 1036 MET V CA 1
ATOM 11188 C C . MET F 1 36 ? 177.443 32.772 5.195 1.00 29.99 1036 MET V C 1
ATOM 11189 O O . MET F 1 36 ? 177.010 33.127 6.269 1.00 37.26 1036 MET V O 1
ATOM 11194 N N . ARG F 1 37 ? 176.926 33.241 4.069 1.00 25.84 1037 ARG V N 1
ATOM 11195 C CA . ARG F 1 37 ? 175.547 33.904 4.097 1.00 25.38 1037 ARG V CA 1
ATOM 11196 C C . ARG F 1 37 ? 174.906 33.663 2.776 1.00 26.41 1037 ARG V C 1
ATOM 11197 O O . ARG F 1 37 ? 175.606 33.562 1.732 1.00 27.91 1037 ARG V O 1
ATOM 11205 N N . LEU F 1 38 ? 173.584 33.617 2.788 1.00 24.09 1038 LEU V N 1
ATOM 11206 C CA . LEU F 1 38 ? 172.910 33.656 1.490 1.00 24.84 1038 LEU V CA 1
ATOM 11207 C C . LEU F 1 38 ? 171.794 34.763 1.362 1.00 21.72 1038 LEU V C 1
ATOM 11208 O O . LEU F 1 38 ? 171.300 35.304 2.329 1.00 23.16 1038 LEU V O 1
ATOM 11213 N N . GLY F 1 39 ? 171.449 35.169 0.195 1.00 16.10 1039 GLY V N 1
ATOM 11214 C CA . GLY F 1 39 ? 170.451 36.185 0.234 1.00 21.45 1039 GLY V CA 1
ATOM 11215 C C . GLY F 1 39 ? 169.793 36.361 -1.112 1.00 23.57 1039 GLY V C 1
ATOM 11216 O O . GLY F 1 39 ? 170.364 36.002 -2.091 1.00 28.52 1039 GLY V O 1
ATOM 11217 N N . PHE F 1 40 ? 168.582 36.865 -1.206 1.00 23.44 1040 PHE V N 1
ATOM 11218 C CA . PHE F 1 40 ? 168.077 37.053 -2.507 1.00 22.39 1040 PHE V CA 1
ATOM 11219 C C . PHE F 1 40 ? 167.896 38.466 -2.762 1.00 25.27 1040 PHE V C 1
ATOM 11220 O O . PHE F 1 40 ? 167.628 39.219 -1.807 1.00 26.86 1040 PHE V O 1
ATOM 11228 N N . LYS F 1 41 ? 168.119 38.889 -4.002 1.00 27.19 1041 LYS V N 1
ATOM 11229 C CA . LYS F 1 41 ? 167.733 40.269 -4.358 1.00 31.12 1041 LYS V CA 1
ATOM 11230 C C . LYS F 1 41 ? 166.430 40.052 -5.175 1.00 32.54 1041 LYS V C 1
ATOM 11231 O O . LYS F 1 41 ? 166.233 38.892 -5.575 1.00 36.55 1041 LYS V O 1
ATOM 11237 N N . GLY F 1 42 ? 165.498 41.031 -5.302 1.00 32.37 1042 GLY V N 1
ATOM 11238 C CA . GLY F 1 42 ? 164.386 40.915 -6.301 1.00 33.22 1042 GLY V CA 1
ATOM 11239 C C . GLY F 1 42 ? 163.837 42.159 -7.034 1.00 36.62 1042 GLY V C 1
ATOM 11240 O O . GLY F 1 42 ? 163.620 43.263 -6.427 1.00 37.19 1042 GLY V O 1
ATOM 11241 N N . GLU F 1 43 ? 163.622 42.066 -8.341 1.00 36.09 1043 GLU V N 1
ATOM 11242 C CA . GLU F 1 43 ? 162.875 43.181 -8.916 1.00 34.84 1043 GLU V CA 1
ATOM 11243 C C . GLU F 1 43 ? 161.835 42.639 -9.862 1.00 36.79 1043 GLU V C 1
ATOM 11244 O O . GLU F 1 43 ? 162.075 41.690 -10.694 1.00 37.06 1043 GLU V O 1
ATOM 11250 N N . THR F 1 44 ? 160.651 43.229 -9.709 1.00 35.15 1044 THR V N 1
ATOM 11251 C CA . THR F 1 44 ? 159.550 43.051 -10.653 1.00 32.21 1044 THR V CA 1
ATOM 11252 C C . THR F 1 44 ? 159.429 44.454 -11.085 1.00 32.72 1044 THR V C 1
ATOM 11253 O O . THR F 1 44 ? 159.640 45.402 -10.295 1.00 27.94 1044 THR V O 1
ATOM 11257 N N . GLN F 1 45 ? 159.196 44.591 -12.371 1.00 36.50 1045 GLN V N 1
ATOM 11258 C CA . GLN F 1 45 ? 159.218 45.912 -12.990 1.00 38.88 1045 GLN V CA 1
ATOM 11259 C C . GLN F 1 45 ? 157.808 46.023 -13.469 1.00 37.43 1045 GLN V C 1
ATOM 11260 O O . GLN F 1 45 ? 157.426 45.263 -14.361 1.00 39.03 1045 GLN V O 1
ATOM 11266 N N . VAL F 1 46 ? 157.055 46.924 -12.804 1.00 35.45 1046 VAL V N 1
ATOM 11267 C CA . VAL F 1 46 ? 155.570 47.000 -12.746 1.00 32.12 1046 VAL V CA 1
ATOM 11268 C C . VAL F 1 46 ? 155.075 47.924 -13.884 1.00 30.65 1046 VAL V C 1
ATOM 11269 O O . VAL F 1 46 ? 153.877 47.945 -14.200 1.00 27.22 1046 VAL V O 1
ATOM 11273 N N . THR F 1 47 ? 155.976 48.705 -14.464 1.00 28.87 1047 THR V N 1
ATOM 11274 C CA . THR F 1 47 ? 155.583 49.799 -15.323 1.00 29.57 1047 THR V CA 1
ATOM 11275 C C . THR F 1 47 ? 156.920 50.325 -15.846 1.00 35.66 1047 THR V C 1
ATOM 11276 O O . THR F 1 47 ? 157.882 49.523 -16.032 1.00 40.96 1047 THR V O 1
ATOM 11280 N N . ASP F 1 48 ? 157.079 51.608 -16.109 1.00 38.18 1048 ASP V N 1
ATOM 11281 C CA . ASP F 1 48 ? 158.338 52.002 -16.704 1.00 43.52 1048 ASP V CA 1
ATOM 11282 C C . ASP F 1 48 ? 158.849 53.013 -15.806 1.00 49.99 1048 ASP V C 1
ATOM 11283 O O . ASP F 1 48 ? 160.082 53.121 -15.679 1.00 58.55 1048 ASP V O 1
ATOM 11288 N N . GLN F 1 49 ? 157.955 53.862 -15.270 1.00 50.17 1049 GLN V N 1
ATOM 11289 C CA . GLN F 1 49 ? 158.277 54.571 -14.008 1.00 47.50 1049 GLN V CA 1
ATOM 11290 C C . GLN F 1 49 ? 158.616 53.613 -12.811 1.00 44.09 1049 GLN V C 1
ATOM 11291 O O . GLN F 1 49 ? 159.727 53.707 -12.274 1.00 46.65 1049 GLN V O 1
ATOM 11297 N N . LEU F 1 50 ? 157.714 52.641 -12.536 1.00 36.75 1050 LEU V N 1
ATOM 11298 C CA . LEU F 1 50 ? 157.532 51.938 -11.277 1.00 33.95 1050 LEU V CA 1
ATOM 11299 C C . LEU F 1 50 ? 158.037 50.536 -11.278 1.00 34.09 1050 LEU V C 1
ATOM 11300 O O . LEU F 1 50 ? 157.548 49.693 -12.033 1.00 30.66 1050 LEU V O 1
ATOM 11305 N N . THR F 1 51 ? 158.939 50.280 -10.330 1.00 32.17 1051 THR V N 1
ATOM 11306 C CA . THR F 1 51 ? 159.487 48.958 -10.216 1.00 30.99 1051 THR V CA 1
ATOM 11307 C C . THR F 1 51 ? 159.561 48.514 -8.744 1.00 27.91 1051 THR V C 1
ATOM 11308 O O . THR F 1 51 ? 159.818 49.332 -7.900 1.00 25.36 1051 THR V O 1
ATOM 11312 N N . GLY F 1 52 ? 159.277 47.243 -8.471 1.00 27.44 1052 GLY V N 1
ATOM 11313 C CA . GLY F 1 52 ? 159.261 46.702 -7.110 1.00 28.30 1052 GLY V CA 1
ATOM 11314 C C . GLY F 1 52 ? 160.531 45.921 -6.653 1.00 29.05 1052 GLY V C 1
ATOM 11315 O O . GLY F 1 52 ? 161.306 45.276 -7.423 1.00 31.14 1052 GLY V O 1
ATOM 11316 N N . TYR F 1 53 ? 160.774 45.863 -5.378 1.00 24.30 1053 TYR V N 1
ATOM 11317 C CA . TYR F 1 53 ? 161.911 45.115 -5.091 1.00 21.45 1053 TYR V CA 1
ATOM 11318 C C . TYR F 1 53 ? 161.849 44.557 -3.710 1.00 25.46 1053 TYR V C 1
ATOM 11319 O O . TYR F 1 53 ? 161.063 45.042 -2.864 1.00 25.15 1053 TYR V O 1
ATOM 11328 N N . GLY F 1 54 ? 162.667 43.502 -3.539 1.00 24.86 1054 GLY V N 1
ATOM 11329 C CA . GLY F 1 54 ? 162.988 42.803 -2.236 1.00 25.53 1054 GLY V CA 1
ATOM 11330 C C . GLY F 1 54 ? 164.406 42.251 -1.866 1.00 24.14 1054 GLY V C 1
ATOM 11331 O O . GLY F 1 54 ? 165.205 41.756 -2.681 1.00 23.77 1054 GLY V O 1
ATOM 11332 N N . GLN F 1 55 ? 164.759 42.310 -0.626 1.00 22.30 1055 GLN V N 1
ATOM 11333 C CA . GLN F 1 55 ? 166.062 41.774 -0.390 1.00 25.26 1055 GLN V CA 1
ATOM 11334 C C . GLN F 1 55 ? 166.189 41.231 1.039 1.00 25.43 1055 GLN V C 1
ATOM 11335 O O . GLN F 1 55 ? 165.603 41.779 1.974 1.00 25.76 1055 GLN V O 1
ATOM 11341 N N . TRP F 1 56 ? 166.923 40.124 1.144 1.00 22.96 1056 TRP V N 1
ATOM 11342 C CA . TRP F 1 56 ? 166.954 39.318 2.287 1.00 22.61 1056 TRP V CA 1
ATOM 11343 C C . TRP F 1 56 ? 168.365 38.746 2.343 1.00 25.88 1056 TRP V C 1
ATOM 11344 O O . TRP F 1 56 ? 168.772 38.020 1.443 1.00 26.82 1056 TRP V O 1
ATOM 11355 N N . GLU F 1 57 ? 169.085 39.053 3.425 1.00 25.11 1057 GLU V N 1
ATOM 11356 C CA . GLU F 1 57 ? 170.414 38.599 3.563 1.00 24.96 1057 GLU V CA 1
ATOM 11357 C C . GLU F 1 57 ? 170.503 37.981 4.856 1.00 24.62 1057 GLU V C 1
ATOM 11358 O O . GLU F 1 57 ? 170.075 38.608 5.792 1.00 27.35 1057 GLU V O 1
ATOM 11364 N N . TYR F 1 58 ? 171.209 36.865 4.976 1.00 23.99 1058 TYR V N 1
ATOM 11365 C CA . TYR F 1 58 ? 171.107 36.035 6.205 1.00 22.83 1058 TYR V CA 1
ATOM 11366 C C . TYR F 1 58 ? 172.348 35.205 6.434 1.00 24.21 1058 TYR V C 1
ATOM 11367 O O . TYR F 1 58 ? 172.711 34.302 5.596 1.00 23.88 1058 TYR V O 1
ATOM 11376 N N . GLN F 1 59 ? 173.050 35.470 7.520 1.00 22.73 1059 GLN V N 1
ATOM 11377 C CA . GLN F 1 59 ? 174.312 34.799 7.627 1.00 19.77 1059 GLN V CA 1
ATOM 11378 C C . GLN F 1 59 ? 174.152 33.604 8.560 1.00 18.81 1059 GLN V C 1
ATOM 11379 O O . GLN F 1 59 ? 173.268 33.584 9.424 1.00 18.03 1059 GLN V O 1
ATOM 11385 N N . ILE F 1 60 ? 174.999 32.603 8.478 1.00 15.24 1060 ILE V N 1
ATOM 11386 C CA . ILE F 1 60 ? 174.821 31.480 9.365 1.00 15.91 1060 ILE V CA 1
ATOM 11387 C C . ILE F 1 60 ? 176.174 31.096 9.790 1.00 19.76 1060 ILE V C 1
ATOM 11388 O O . ILE F 1 60 ? 177.062 30.893 8.865 1.00 23.70 1060 ILE V O 1
ATOM 11393 N N . GLN F 1 61 ? 176.408 31.040 11.140 1.00 20.47 1061 GLN V N 1
ATOM 11394 C CA . GLN F 1 61 ? 177.843 30.774 11.536 1.00 19.23 1061 GLN V CA 1
ATOM 11395 C C . GLN F 1 61 ? 178.302 29.423 10.999 1.00 19.56 1061 GLN V C 1
ATOM 11396 O O . GLN F 1 61 ? 177.416 28.587 10.715 1.00 22.49 1061 GLN V O 1
ATOM 11402 N N . GLY F 1 62 ? 179.587 29.215 10.721 1.00 15.44 1062 GLY V N 1
ATOM 11403 C CA . GLY F 1 62 ? 179.909 27.909 10.120 1.00 17.97 1062 GLY V CA 1
ATOM 11404 C C . GLY F 1 62 ? 181.080 27.421 10.833 1.00 23.63 1062 GLY V C 1
ATOM 11405 O O . GLY F 1 62 ? 181.822 26.550 10.372 1.00 31.41 1062 GLY V O 1
ATOM 11406 N N . ASN F 1 63 ? 181.245 28.007 11.992 1.00 23.92 1063 ASN V N 1
ATOM 11407 C CA . ASN F 1 63 ? 182.257 27.644 12.921 1.00 20.87 1063 ASN V CA 1
ATOM 11408 C C . ASN F 1 63 ? 181.775 26.980 14.221 1.00 18.41 1063 ASN V C 1
ATOM 11409 O O . ASN F 1 63 ? 182.447 27.063 15.191 1.00 21.15 1063 ASN V O 1
ATOM 11414 N N . SER F 1 64 ? 180.680 26.254 14.276 1.00 17.88 1064 SER V N 1
ATOM 11415 C CA . SER F 1 64 ? 180.484 25.456 15.480 1.00 20.38 1064 SER V CA 1
ATOM 11416 C C . SER F 1 64 ? 179.755 24.118 15.312 1.00 22.01 1064 SER V C 1
ATOM 11417 O O . SER F 1 64 ? 179.305 23.779 14.216 1.00 27.30 1064 SER V O 1
ATOM 11420 N N . ALA F 1 65 ? 179.624 23.347 16.392 1.00 18.94 1065 ALA V N 1
ATOM 11421 C CA . ALA F 1 65 ? 179.220 21.950 16.320 1.00 18.93 1065 ALA V CA 1
ATOM 11422 C C . ALA F 1 65 ? 177.742 21.945 16.071 1.00 24.15 1065 ALA V C 1
ATOM 11423 O O . ALA F 1 65 ? 177.033 22.826 16.634 1.00 22.73 1065 ALA V O 1
ATOM 11425 N N . GLU F 1 66 ? 177.308 21.016 15.160 1.00 26.08 1066 GLU V N 1
ATOM 11426 C CA . GLU F 1 66 ? 175.922 20.620 14.905 1.00 23.78 1066 GLU V CA 1
ATOM 11427 C C . GLU F 1 66 ? 175.057 20.656 16.176 1.00 30.10 1066 GLU V C 1
ATOM 11428 O O . GLU F 1 66 ? 173.802 20.632 16.131 1.00 33.44 1066 GLU V O 1
ATOM 11434 N N . ASN F 1 67 ? 175.740 20.697 17.317 1.00 31.89 1067 ASN V N 1
ATOM 11435 C CA . ASN F 1 67 ? 175.124 20.974 18.543 1.00 33.26 1067 ASN V CA 1
ATOM 11436 C C . ASN F 1 67 ? 174.220 22.195 18.602 1.00 34.64 1067 ASN V C 1
ATOM 11437 O O . ASN F 1 67 ? 173.312 22.128 19.435 1.00 33.62 1067 ASN V O 1
ATOM 11442 N N . GLU F 1 68 ? 174.457 23.233 17.733 1.00 31.61 1068 GLU V N 1
ATOM 11443 C CA . GLU F 1 68 ? 174.508 24.661 18.196 1.00 34.00 1068 GLU V CA 1
ATOM 11444 C C . GLU F 1 68 ? 173.968 25.733 17.267 1.00 37.46 1068 GLU V C 1
ATOM 11445 O O . GLU F 1 68 ? 174.019 26.897 17.605 1.00 46.84 1068 GLU V O 1
ATOM 11451 N N . ASN F 1 69 ? 173.441 25.459 16.100 1.00 38.50 1069 ASN V N 1
ATOM 11452 C CA . ASN F 1 69 ? 172.325 26.419 15.713 1.00 38.19 1069 ASN V CA 1
ATOM 11453 C C . ASN F 1 69 ? 172.452 27.740 14.891 1.00 32.89 1069 ASN V C 1
ATOM 11454 O O . ASN F 1 69 ? 171.654 28.015 13.772 1.00 21.42 1069 ASN V O 1
ATOM 11459 N N . ASN F 1 70 ? 173.423 28.485 15.491 1.00 24.43 1070 ASN V N 1
ATOM 11460 C CA . ASN F 1 70 ? 173.403 29.900 15.668 1.00 28.14 1070 ASN V CA 1
ATOM 11461 C C . ASN F 1 70 ? 173.022 31.117 14.671 1.00 35.29 1070 ASN V C 1
ATOM 11462 O O . ASN F 1 70 ? 171.869 31.748 14.959 1.00 40.36 1070 ASN V O 1
ATOM 11467 N N . SER F 1 71 ? 173.807 31.539 13.637 1.00 26.42 1071 SER V N 1
ATOM 11468 C CA . SER F 1 71 ? 173.019 32.290 12.492 1.00 25.69 1071 SER V CA 1
ATOM 11469 C C . SER F 1 71 ? 171.727 33.288 12.639 1.00 24.07 1071 SER V C 1
ATOM 11470 O O . SER F 1 71 ? 170.649 32.857 13.028 1.00 25.76 1071 SER V O 1
ATOM 11473 N N . TRP F 1 72 ? 171.774 34.513 12.120 1.00 22.28 1072 TRP V N 1
ATOM 11474 C CA . TRP F 1 72 ? 170.741 35.512 12.335 1.00 18.28 1072 TRP V CA 1
ATOM 11475 C C . TRP F 1 72 ? 170.394 36.255 11.030 1.00 20.95 1072 TRP V C 1
ATOM 11476 O O . TRP F 1 72 ? 171.211 36.116 10.075 1.00 25.06 1072 TRP V O 1
ATOM 11487 N N . THR F 1 73 ? 169.277 37.075 10.987 1.00 19.25 1073 THR V N 1
ATOM 11488 C CA . THR F 1 73 ? 168.808 37.853 9.774 1.00 17.05 1073 THR V CA 1
ATOM 11489 C C . THR F 1 73 ? 169.499 39.213 9.616 1.00 19.93 1073 THR V C 1
ATOM 11490 O O . THR F 1 73 ? 169.418 40.139 10.563 1.00 21.56 1073 THR V O 1
ATOM 11494 N N . ARG F 1 74 ? 170.088 39.394 8.422 1.00 15.00 1074 ARG V N 1
ATOM 11495 C CA . ARG F 1 74 ? 170.830 40.566 8.256 1.00 16.88 1074 ARG V CA 1
ATOM 11496 C C . ARG F 1 74 ? 170.005 41.772 7.751 1.00 20.88 1074 ARG V C 1
ATOM 11497 O O . ARG F 1 74 ? 170.111 42.960 8.257 1.00 21.57 1074 ARG V O 1
ATOM 11505 N N . VAL F 1 75 ? 169.177 41.496 6.766 1.00 20.66 1075 VAL V N 1
ATOM 11506 C CA . VAL F 1 75 ? 168.516 42.558 6.114 1.00 18.63 1075 VAL V CA 1
ATOM 11507 C C . VAL F 1 75 ? 167.260 41.915 5.525 1.00 20.37 1075 VAL V C 1
ATOM 11508 O O . VAL F 1 75 ? 167.274 40.710 5.096 1.00 19.99 1075 VAL V O 1
ATOM 11512 N N . ALA F 1 76 ? 166.148 42.661 5.579 1.00 19.73 1076 ALA V N 1
ATOM 11513 C CA . ALA F 1 76 ? 164.885 42.116 5.054 1.00 20.74 1076 ALA V CA 1
ATOM 11514 C C . ALA F 1 76 ? 163.881 43.211 4.912 1.00 23.78 1076 ALA V C 1
ATOM 11515 O O . ALA F 1 76 ? 163.385 43.760 5.965 1.00 26.69 1076 ALA V O 1
ATOM 11517 N N . PHE F 1 77 ? 163.598 43.523 3.627 1.00 24.02 1077 PHE V N 1
ATOM 11518 C CA . PHE F 1 77 ? 162.719 44.589 3.245 1.00 23.33 1077 PHE V CA 1
ATOM 11519 C C . PHE F 1 77 ? 162.224 44.524 1.794 1.00 25.84 1077 PHE V C 1
ATOM 11520 O O . PHE F 1 77 ? 162.810 43.883 0.918 1.00 26.98 1077 PHE V O 1
ATOM 11528 N N . ALA F 1 78 ? 161.141 45.237 1.549 1.00 25.34 1078 ALA V N 1
ATOM 11529 C CA . ALA F 1 78 ? 160.495 45.280 0.299 1.00 25.60 1078 ALA V CA 1
ATOM 11530 C C . ALA F 1 78 ? 160.371 46.741 0.177 1.00 31.13 1078 ALA V C 1
ATOM 11531 O O . ALA F 1 78 ? 160.217 47.424 1.214 1.00 29.84 1078 ALA V O 1
ATOM 11533 N N . GLY F 1 79 ? 160.428 47.236 -1.077 1.00 35.62 1079 GLY V N 1
ATOM 11534 C CA . GLY F 1 79 ? 160.050 48.632 -1.438 1.00 34.25 1079 GLY V CA 1
ATOM 11535 C C . GLY F 1 79 ? 159.700 48.741 -2.939 1.00 34.11 1079 GLY V C 1
ATOM 11536 O O . GLY F 1 79 ? 159.564 47.753 -3.639 1.00 35.72 1079 GLY V O 1
ATOM 11537 N N . LEU F 1 80 ? 159.654 49.983 -3.409 1.00 31.22 1080 LEU V N 1
ATOM 11538 C CA . LEU F 1 80 ? 159.121 50.474 -4.654 1.00 23.72 1080 LEU V CA 1
ATOM 11539 C C . LEU F 1 80 ? 160.028 51.650 -5.060 1.00 23.34 1080 LEU V C 1
ATOM 11540 O O . LEU F 1 80 ? 160.412 52.498 -4.160 1.00 25.10 1080 LEU V O 1
ATOM 11545 N N . LYS F 1 81 ? 160.365 51.731 -6.354 1.00 24.87 1081 LYS V N 1
ATOM 11546 C CA . LYS F 1 81 ? 161.434 52.663 -6.921 1.00 25.70 1081 LYS V CA 1
ATOM 11547 C C . LYS F 1 81 ? 160.502 53.283 -7.896 1.00 30.22 1081 LYS V C 1
ATOM 11548 O O . LYS F 1 81 ? 159.913 52.619 -8.870 1.00 28.04 1081 LYS V O 1
ATOM 11554 N N . PHE F 1 82 ? 160.314 54.553 -7.619 1.00 35.83 1082 PHE V N 1
ATOM 11555 C CA . PHE F 1 82 ? 159.318 55.367 -8.329 1.00 42.73 1082 PHE V CA 1
ATOM 11556 C C . PHE F 1 82 ? 159.706 55.877 -9.700 1.00 43.43 1082 PHE V C 1
ATOM 11557 O O . PHE F 1 82 ? 158.854 55.783 -10.509 1.00 48.19 1082 PHE V O 1
ATOM 11565 N N . GLN F 1 83 ? 160.910 56.422 -9.958 1.00 43.53 1083 GLN V N 1
ATOM 11566 C CA . GLN F 1 83 ? 161.399 56.867 -11.312 1.00 47.59 1083 GLN V CA 1
ATOM 11567 C C . GLN F 1 83 ? 162.120 58.233 -11.340 1.00 52.00 1083 GLN V C 1
ATOM 11568 O O . GLN F 1 83 ? 163.322 58.273 -11.512 1.00 56.97 1083 GLN V O 1
ATOM 11574 N N . ASP F 1 84 ? 161.406 59.370 -11.269 1.00 53.35 1084 ASP V N 1
ATOM 11575 C CA . ASP F 1 84 ? 162.068 60.646 -10.932 1.00 53.52 1084 ASP V CA 1
ATOM 11576 C C . ASP F 1 84 ? 162.035 60.603 -9.386 1.00 52.04 1084 ASP V C 1
ATOM 11577 O O . ASP F 1 84 ? 163.099 60.433 -8.703 1.00 54.23 1084 ASP V O 1
ATOM 11582 N N . VAL F 1 85 ? 160.800 60.670 -8.863 1.00 45.79 1085 VAL V N 1
ATOM 11583 C CA . VAL F 1 85 ? 160.526 60.609 -7.414 1.00 39.41 1085 VAL V CA 1
ATOM 11584 C C . VAL F 1 85 ? 161.567 60.056 -6.533 1.00 37.49 1085 VAL V C 1
ATOM 11585 O O . VAL F 1 85 ? 162.147 60.830 -5.820 1.00 36.74 1085 VAL V O 1
ATOM 11589 N N . GLY F 1 86 ? 161.774 58.728 -6.542 1.00 38.64 1086 GLY V N 1
ATOM 11590 C CA . GLY F 1 86 ? 162.791 58.039 -5.623 1.00 33.71 1086 GLY V CA 1
ATOM 11591 C C . GLY F 1 86 ? 162.364 56.643 -5.196 1.00 29.47 1086 GLY V C 1
ATOM 11592 O O . GLY F 1 86 ? 161.442 56.075 -5.733 1.00 25.58 1086 GLY V O 1
ATOM 11593 N N . SER F 1 87 ? 163.006 56.082 -4.188 1.00 30.60 1087 SER V N 1
ATOM 11594 C CA . SER F 1 87 ? 162.588 54.738 -3.743 1.00 29.83 1087 SER V CA 1
ATOM 11595 C C . SER F 1 87 ? 162.038 54.868 -2.324 1.00 27.99 1087 SER V C 1
ATOM 11596 O O . SER F 1 87 ? 162.469 55.822 -1.622 1.00 25.56 1087 SER V O 1
ATOM 11599 N N . PHE F 1 88 ? 161.120 53.946 -1.929 1.00 24.98 1088 PHE V N 1
ATOM 11600 C CA . PHE F 1 88 ? 160.775 53.711 -0.479 1.00 23.51 1088 PHE V CA 1
ATOM 11601 C C . PHE F 1 88 ? 160.820 52.241 -0.100 1.00 24.49 1088 PHE V C 1
ATOM 11602 O O . PHE F 1 88 ? 160.462 51.339 -0.903 1.00 23.00 1088 PHE V O 1
ATOM 11610 N N . ASP F 1 89 ? 161.256 51.992 1.146 1.00 25.13 1089 ASP V N 1
ATOM 11611 C CA . ASP F 1 89 ? 161.255 50.623 1.702 1.00 24.40 1089 ASP V CA 1
ATOM 11612 C C . ASP F 1 89 ? 161.132 50.647 3.138 1.00 24.90 1089 ASP V C 1
ATOM 11613 O O . ASP F 1 89 ? 161.835 51.367 3.792 1.00 27.28 1089 ASP V O 1
ATOM 11618 N N . TYR F 1 90 ? 160.203 49.844 3.600 1.00 25.09 1090 TYR V N 1
ATOM 11619 C CA . TYR F 1 90 ? 160.149 49.485 4.955 1.00 24.01 1090 TYR V CA 1
ATOM 11620 C C . TYR F 1 90 ? 160.902 48.192 5.144 1.00 23.12 1090 TYR V C 1
ATOM 11621 O O . TYR F 1 90 ? 160.989 47.432 4.222 1.00 23.87 1090 TYR V O 1
ATOM 11630 N N . GLY F 1 91 ? 161.428 47.953 6.343 1.00 21.75 1091 GLY V N 1
ATOM 11631 C CA . GLY F 1 91 ? 162.039 46.648 6.716 1.00 23.56 1091 GLY V CA 1
ATOM 11632 C C . GLY F 1 91 ? 163.238 46.696 7.636 1.00 23.75 1091 GLY V C 1
ATOM 11633 O O . GLY F 1 91 ? 163.555 47.745 8.208 1.00 22.07 1091 GLY V O 1
ATOM 11634 N N . ARG F 1 92 ? 163.874 45.552 7.825 1.00 25.21 1092 ARG V N 1
ATOM 11635 C CA . ARG F 1 92 ? 165.178 45.521 8.582 1.00 25.14 1092 ARG V CA 1
ATOM 11636 C C . ARG F 1 92 ? 166.222 45.981 7.561 1.00 23.85 1092 ARG V C 1
ATOM 11637 O O . ARG F 1 92 ? 166.468 45.222 6.608 1.00 24.33 1092 ARG V O 1
ATOM 11645 N N . ASN F 1 93 ? 166.830 47.167 7.754 1.00 20.02 1093 ASN V N 1
ATOM 11646 C CA . ASN F 1 93 ? 167.743 47.733 6.764 1.00 18.89 1093 ASN V CA 1
ATOM 11647 C C . ASN F 1 93 ? 168.934 48.363 7.337 1.00 19.13 1093 ASN V C 1
ATOM 11648 O O . ASN F 1 93 ? 169.115 48.216 8.523 1.00 19.68 1093 ASN V O 1
ATOM 11653 N N . TYR F 1 94 ? 169.731 49.106 6.532 1.00 18.44 1094 TYR V N 1
ATOM 11654 C CA . TYR F 1 94 ? 170.957 49.854 7.031 1.00 15.75 1094 TYR V CA 1
ATOM 11655 C C . TYR F 1 94 ? 170.503 51.204 7.404 1.00 18.11 1094 TYR V C 1
ATOM 11656 O O . TYR F 1 94 ? 169.508 51.724 6.917 1.00 19.84 1094 TYR V O 1
ATOM 11665 N N . GLY F 1 95 ? 171.104 51.741 8.420 1.00 19.91 1095 GLY V N 1
ATOM 11666 C CA . GLY F 1 95 ? 170.625 53.047 8.858 1.00 19.47 1095 GLY V CA 1
ATOM 11667 C C . GLY F 1 95 ? 171.148 54.039 7.875 1.00 18.46 1095 GLY V C 1
ATOM 11668 O O . GLY F 1 95 ? 172.100 53.744 7.146 1.00 19.78 1095 GLY V O 1
ATOM 11669 N N . VAL F 1 96 ? 170.562 55.214 7.829 1.00 22.30 1096 VAL V N 1
ATOM 11670 C CA . VAL F 1 96 ? 171.071 56.170 6.837 1.00 25.52 1096 VAL V CA 1
ATOM 11671 C C . VAL F 1 96 ? 172.455 56.607 7.197 1.00 28.64 1096 VAL V C 1
ATOM 11672 O O . VAL F 1 96 ? 173.253 56.801 6.300 1.00 28.67 1096 VAL V O 1
ATOM 11676 N N . VAL F 1 97 ? 172.735 56.820 8.488 1.00 30.98 1097 VAL V N 1
ATOM 11677 C CA . VAL F 1 97 ? 174.024 57.315 8.811 1.00 34.09 1097 VAL V CA 1
ATOM 11678 C C . VAL F 1 97 ? 175.095 56.456 8.086 1.00 34.23 1097 VAL V C 1
ATOM 11679 O O . VAL F 1 97 ? 176.290 56.895 7.995 1.00 33.66 1097 VAL V O 1
ATOM 11683 N N . TYR F 1 98 ? 174.687 55.253 7.596 1.00 30.78 1098 TYR V N 1
ATOM 11684 C CA . TYR F 1 98 ? 175.650 54.349 6.933 1.00 30.22 1098 TYR V CA 1
ATOM 11685 C C . TYR F 1 98 ? 175.971 54.746 5.467 1.00 33.45 1098 TYR V C 1
ATOM 11686 O O . TYR F 1 98 ? 176.932 54.226 4.926 1.00 34.70 1098 TYR V O 1
ATOM 11695 N N . ASP F 1 99 ? 175.211 55.688 4.867 1.00 32.66 1099 ASP V N 1
ATOM 11696 C CA . ASP F 1 99 ? 175.415 56.174 3.489 1.00 28.63 1099 ASP V CA 1
ATOM 11697 C C . ASP F 1 99 ? 176.765 56.790 3.413 1.00 29.06 1099 ASP V C 1
ATOM 11698 O O . ASP F 1 99 ? 177.476 56.646 2.381 1.00 32.01 1099 ASP V O 1
ATOM 11703 N N . VAL F 1 100 ? 177.139 57.514 4.472 1.00 22.85 1100 VAL V N 1
ATOM 11704 C CA . VAL F 1 100 ? 178.447 58.111 4.427 1.00 19.29 1100 VAL V CA 1
ATOM 11705 C C . VAL F 1 100 ? 179.411 57.229 5.306 1.00 24.76 1100 VAL V C 1
ATOM 11706 O O . VAL F 1 100 ? 180.603 57.118 4.995 1.00 27.06 1100 VAL V O 1
ATOM 11710 N N . THR F 1 101 ? 178.967 56.527 6.351 1.00 24.08 1101 THR V N 1
ATOM 11711 C CA . THR F 1 101 ? 180.014 55.886 7.101 1.00 20.43 1101 THR V CA 1
ATOM 11712 C C . THR F 1 101 ? 180.563 54.692 6.380 1.00 20.42 1101 THR V C 1
ATOM 11713 O O . THR F 1 101 ? 181.693 54.354 6.458 1.00 25.77 1101 THR V O 1
ATOM 11717 N N . SER F 1 102 ? 179.764 54.035 5.607 1.00 23.91 1102 SER V N 1
ATOM 11718 C CA . SER F 1 102 ? 180.276 52.969 4.660 1.00 27.00 1102 SER V CA 1
ATOM 11719 C C . SER F 1 102 ? 181.433 53.499 3.691 1.00 28.94 1102 SER V C 1
ATOM 11720 O O . SER F 1 102 ? 182.258 52.722 3.276 1.00 25.96 1102 SER V O 1
ATOM 11723 N N . TRP F 1 103 ? 181.462 54.792 3.292 1.00 32.84 1103 TRP V N 1
ATOM 11724 C CA . TRP F 1 103 ? 182.582 55.310 2.507 1.00 31.77 1103 TRP V CA 1
ATOM 11725 C C . TRP F 1 103 ? 183.824 54.543 3.084 1.00 27.78 1103 TRP V C 1
ATOM 11726 O O . TRP F 1 103 ? 184.724 54.134 2.273 1.00 28.00 1103 TRP V O 1
ATOM 11737 N N . THR F 1 104 ? 183.903 54.277 4.424 1.00 19.03 1104 THR V N 1
ATOM 11738 C CA . THR F 1 104 ? 185.120 53.583 4.810 1.00 18.87 1104 THR V CA 1
ATOM 11739 C C . THR F 1 104 ? 185.201 52.192 5.292 1.00 21.01 1104 THR V C 1
ATOM 11740 O O . THR F 1 104 ? 186.250 51.653 5.594 1.00 22.27 1104 THR V O 1
ATOM 11744 N N . ASP F 1 105 ? 184.069 51.591 5.419 1.00 23.29 1105 ASP V N 1
ATOM 11745 C CA . ASP F 1 105 ? 184.003 50.203 5.744 1.00 20.09 1105 ASP V CA 1
ATOM 11746 C C . ASP F 1 105 ? 184.229 49.300 4.464 1.00 21.87 1105 ASP V C 1
ATOM 11747 O O . ASP F 1 105 ? 183.278 48.880 3.767 1.00 18.33 1105 ASP V O 1
ATOM 11752 N N . VAL F 1 106 ? 185.500 49.032 4.201 1.00 24.08 1106 VAL V N 1
ATOM 11753 C CA . VAL F 1 106 ? 185.905 48.204 3.095 1.00 21.51 1106 VAL V CA 1
ATOM 11754 C C . VAL F 1 106 ? 187.226 47.463 3.497 1.00 22.76 1106 VAL V C 1
ATOM 11755 O O . VAL F 1 106 ? 187.966 47.080 2.618 1.00 22.24 1106 VAL V O 1
ATOM 11759 N N . LEU F 1 107 ? 187.580 47.269 4.777 1.00 21.00 1107 LEU V N 1
ATOM 11760 C CA . LEU F 1 107 ? 188.838 46.473 4.976 1.00 21.15 1107 LEU V CA 1
ATOM 11761 C C . LEU F 1 107 ? 188.796 45.001 4.518 1.00 22.40 1107 LEU V C 1
ATOM 11762 O O . LEU F 1 107 ? 187.707 44.403 4.340 1.00 26.79 1107 LEU V O 1
ATOM 11767 N N . PRO F 1 108 ? 189.946 44.384 4.249 1.00 21.86 1108 PRO V N 1
ATOM 11768 C CA . PRO F 1 108 ? 189.678 42.996 3.851 1.00 21.68 1108 PRO V CA 1
ATOM 11769 C C . PRO F 1 108 ? 188.781 42.273 4.817 1.00 25.58 1108 PRO V C 1
ATOM 11770 O O . PRO F 1 108 ? 187.879 41.568 4.414 1.00 35.11 1108 PRO V O 1
ATOM 11774 N N . GLU F 1 109 ? 188.953 42.485 6.091 1.00 32.19 1109 GLU V N 1
ATOM 11775 C CA . GLU F 1 109 ? 188.091 41.814 7.097 1.00 34.52 1109 GLU V CA 1
ATOM 11776 C C . GLU F 1 109 ? 187.662 42.798 8.307 1.00 34.51 1109 GLU V C 1
ATOM 11777 O O . GLU F 1 109 ? 186.435 43.104 8.528 1.00 37.01 1109 GLU V O 1
ATOM 11783 N N . PHE F 1 110 ? 188.655 43.403 8.944 1.00 29.50 1110 PHE V N 1
ATOM 11784 C CA . PHE F 1 110 ? 188.375 44.418 9.963 1.00 29.38 1110 PHE V CA 1
ATOM 11785 C C . PHE F 1 110 ? 187.500 45.741 9.669 1.00 30.66 1110 PHE V C 1
ATOM 11786 O O . PHE F 1 110 ? 186.609 45.721 8.732 1.00 29.32 1110 PHE V O 1
ATOM 11794 N N . GLY F 1 111 ? 187.674 46.829 10.446 1.00 26.47 1111 GLY V N 1
ATOM 11795 C CA . GLY F 1 111 ? 186.842 48.012 10.126 1.00 28.72 1111 GLY V CA 1
ATOM 11796 C C . GLY F 1 111 ? 185.320 47.946 10.392 1.00 28.22 1111 GLY V C 1
ATOM 11797 O O . GLY F 1 111 ? 184.864 46.921 10.867 1.00 30.05 1111 GLY V O 1
ATOM 11798 N N . GLY F 1 112 ? 184.593 49.056 10.148 1.00 26.30 1112 GLY V N 1
ATOM 11799 C CA . GLY F 1 112 ? 183.157 49.248 10.313 1.00 27.10 1112 GLY V CA 1
ATOM 11800 C C . GLY F 1 112 ? 182.706 49.054 11.762 1.00 34.00 1112 GLY V C 1
ATOM 11801 O O . GLY F 1 112 ? 181.503 48.591 12.028 1.00 36.33 1112 GLY V O 1
ATOM 11802 N N . ASP F 1 113 ? 183.648 49.323 12.705 1.00 31.64 1113 ASP V N 1
ATOM 11803 C CA . ASP F 1 113 ? 183.400 49.137 14.143 1.00 26.27 1113 ASP V CA 1
ATOM 11804 C C . ASP F 1 113 ? 183.657 50.312 15.006 1.00 29.66 1113 ASP V C 1
ATOM 11805 O O . ASP F 1 113 ? 184.234 50.175 16.128 1.00 30.83 1113 ASP V O 1
ATOM 11810 N N . THR F 1 114 ? 183.249 51.487 14.534 1.00 28.76 1114 THR V N 1
ATOM 11811 C CA . THR F 1 114 ? 183.169 52.623 15.453 1.00 29.68 1114 THR V CA 1
ATOM 11812 C C . THR F 1 114 ? 181.704 52.828 15.672 1.00 27.71 1114 THR V C 1
ATOM 11813 O O . THR F 1 114 ? 181.297 53.845 16.206 1.00 30.76 1114 THR V O 1
ATOM 11817 N N . TYR F 1 115 ? 180.931 51.862 15.210 1.00 21.92 1115 TYR V N 1
ATOM 11818 C CA . TYR F 1 115 ? 179.520 51.790 15.387 1.00 22.40 1115 TYR V CA 1
ATOM 11819 C C . TYR F 1 115 ? 179.234 50.349 15.284 1.00 23.75 1115 TYR V C 1
ATOM 11820 O O . TYR F 1 115 ? 180.196 49.596 15.036 1.00 27.56 1115 TYR V O 1
ATOM 11829 N N . GLY F 1 116 ? 177.954 49.930 15.389 1.00 21.02 1116 GLY V N 1
ATOM 11830 C CA . GLY F 1 116 ? 177.541 48.459 15.364 1.00 17.78 1116 GLY V CA 1
ATOM 11831 C C . GLY F 1 116 ? 176.149 48.119 14.779 1.00 16.55 1116 GLY V C 1
ATOM 11832 O O . GLY F 1 116 ? 175.604 48.937 14.064 1.00 20.14 1116 GLY V O 1
ATOM 11833 N N . SER F 1 117 ? 175.576 46.935 15.058 1.00 18.18 1117 SER V N 1
ATOM 11834 C CA . SER F 1 117 ? 174.210 46.542 14.628 1.00 22.66 1117 SER V CA 1
ATOM 11835 C C . SER F 1 117 ? 173.160 46.838 15.633 1.00 24.52 1117 SER V C 1
ATOM 11836 O O . SER F 1 117 ? 173.437 46.664 16.778 1.00 31.19 1117 SER V O 1
ATOM 11839 N N . ASP F 1 118 ? 171.978 47.349 15.262 1.00 23.47 1118 ASP V N 1
ATOM 11840 C CA . ASP F 1 118 ? 170.934 47.579 16.234 1.00 20.92 1118 ASP V CA 1
ATOM 11841 C C . ASP F 1 118 ? 171.559 48.550 17.203 1.00 19.89 1118 ASP V C 1
ATOM 11842 O O . ASP F 1 118 ? 171.552 48.331 18.409 1.00 19.97 1118 ASP V O 1
ATOM 11847 N N . ASN F 1 119 ? 172.132 49.594 16.626 1.00 18.86 1119 ASN V N 1
ATOM 11848 C CA . ASN F 1 119 ? 172.778 50.654 17.310 1.00 17.72 1119 ASN V CA 1
ATOM 11849 C C . ASN F 1 119 ? 172.112 51.989 16.789 1.00 20.84 1119 ASN V C 1
ATOM 11850 O O . ASN F 1 119 ? 172.713 52.805 16.008 1.00 18.86 1119 ASN V O 1
ATOM 11855 N N . PHE F 1 120 ? 170.839 52.187 17.176 1.00 20.28 1120 PHE V N 1
ATOM 11856 C CA . PHE F 1 120 ? 170.013 53.275 16.639 1.00 21.52 1120 PHE V CA 1
ATOM 11857 C C . PHE F 1 120 ? 170.085 53.243 15.146 1.00 23.77 1120 PHE V C 1
ATOM 11858 O O . PHE F 1 120 ? 169.742 52.174 14.596 1.00 31.76 1120 PHE V O 1
ATOM 11866 N N . MET F 1 121 ? 170.506 54.316 14.496 1.00 21.35 1121 MET V N 1
ATOM 11867 C CA . MET F 1 121 ? 170.530 54.261 13.046 1.00 25.73 1121 MET V CA 1
ATOM 11868 C C . MET F 1 121 ? 171.900 54.289 12.461 1.00 26.07 1121 MET V C 1
ATOM 11869 O O . MET F 1 121 ? 172.058 54.597 11.261 1.00 27.91 1121 MET V O 1
ATOM 11874 N N . GLN F 1 122 ? 172.898 54.119 13.300 1.00 20.88 1122 GLN V N 1
ATOM 11875 C CA . GLN F 1 122 ? 174.168 54.061 12.733 1.00 20.89 1122 GLN V CA 1
ATOM 11876 C C . GLN F 1 122 ? 174.357 52.948 11.668 1.00 25.42 1122 GLN V C 1
ATOM 11877 O O . GLN F 1 122 ? 174.879 53.140 10.600 1.00 28.46 1122 GLN V O 1
ATOM 11883 N N . GLN F 1 123 ? 173.864 51.767 11.912 1.00 28.91 1123 GLN V N 1
ATOM 11884 C CA . GLN F 1 123 ? 174.130 50.651 10.999 1.00 27.86 1123 GLN V CA 1
ATOM 11885 C C . GLN F 1 123 ? 172.905 49.810 11.313 1.00 30.86 1123 GLN V C 1
ATOM 11886 O O . GLN F 1 123 ? 172.436 49.839 12.526 1.00 35.44 1123 GLN V O 1
ATOM 11892 N N . ARG F 1 124 ? 172.317 49.202 10.267 1.00 27.73 1124 ARG V N 1
ATOM 11893 C CA . ARG F 1 124 ? 171.524 47.955 10.448 1.00 26.43 1124 ARG V CA 1
ATOM 11894 C C . ARG F 1 124 ? 170.741 47.683 11.757 1.00 26.66 1124 ARG V C 1
ATOM 11895 O O . ARG F 1 124 ? 171.331 47.523 12.815 1.00 27.65 1124 ARG V O 1
ATOM 11903 N N . GLY F 1 125 ? 169.416 47.650 11.620 1.00 23.49 1125 GLY V N 1
ATOM 11904 C CA . GLY F 1 125 ? 168.521 47.447 12.677 1.00 23.15 1125 GLY V CA 1
ATOM 11905 C C . GLY F 1 125 ? 167.150 47.276 12.073 1.00 25.12 1125 GLY V C 1
ATOM 11906 O O . GLY F 1 125 ? 167.013 47.310 10.842 1.00 21.68 1125 GLY V O 1
ATOM 11907 N N . ASN F 1 126 ? 166.162 47.075 12.972 1.00 25.53 1126 ASN V N 1
ATOM 11908 C CA . ASN F 1 126 ? 164.782 46.732 12.671 1.00 23.35 1126 ASN V CA 1
ATOM 11909 C C . ASN F 1 126 ? 163.995 47.937 12.589 1.00 21.71 1126 ASN V C 1
ATOM 11910 O O . ASN F 1 126 ? 164.244 48.898 13.313 1.00 22.23 1126 ASN V O 1
ATOM 11915 N N . GLY F 1 127 ? 162.977 47.887 11.752 1.00 24.04 1127 GLY V N 1
ATOM 11916 C CA . GLY F 1 127 ? 161.938 49.020 11.601 1.00 22.45 1127 GLY V CA 1
ATOM 11917 C C . GLY F 1 127 ? 162.159 50.328 10.832 1.00 20.09 1127 GLY V C 1
ATOM 11918 O O . GLY F 1 127 ? 161.639 51.482 11.222 1.00 17.42 1127 GLY V O 1
ATOM 11919 N N . PHE F 1 128 ? 162.907 50.167 9.749 1.00 18.57 1128 PHE V N 1
ATOM 11920 C CA . PHE F 1 128 ? 163.371 51.346 8.952 1.00 20.15 1128 PHE V CA 1
ATOM 11921 C C . PHE F 1 128 ? 162.490 51.744 7.685 1.00 19.03 1128 PHE V C 1
ATOM 11922 O O . PHE F 1 128 ? 162.283 51.009 6.710 1.00 21.77 1128 PHE V O 1
ATOM 11930 N N . ALA F 1 129 ? 162.011 52.929 7.674 1.00 18.81 1129 ALA V N 1
ATOM 11931 C CA . ALA F 1 129 ? 161.309 53.327 6.524 1.00 20.08 1129 ALA V CA 1
ATOM 11932 C C . ALA F 1 129 ? 162.263 54.323 5.922 1.00 20.40 1129 ALA V C 1
ATOM 11933 O O . ALA F 1 129 ? 162.601 55.381 6.537 1.00 19.65 1129 ALA V O 1
ATOM 11935 N N . THR F 1 130 ? 162.585 54.037 4.673 1.00 18.45 1130 THR V N 1
ATOM 11936 C CA . THR F 1 130 ? 163.558 54.825 3.989 1.00 21.13 1130 THR V CA 1
ATOM 11937 C C . THR F 1 130 ? 163.185 55.418 2.680 1.00 24.34 1130 THR V C 1
ATOM 11938 O O . THR F 1 130 ? 162.676 54.744 1.826 1.00 25.30 1130 THR V O 1
ATOM 11942 N N . TYR F 1 131 ? 163.482 56.692 2.510 1.00 30.05 1131 TYR V N 1
ATOM 11943 C CA . TYR F 1 131 ? 163.264 57.333 1.229 1.00 33.47 1131 TYR V CA 1
ATOM 11944 C C . TYR F 1 131 ? 164.590 57.741 0.636 1.00 32.27 1131 TYR V C 1
ATOM 11945 O O . TYR F 1 131 ? 165.419 58.425 1.294 1.00 32.19 1131 TYR V O 1
ATOM 11954 N N . ARG F 1 132 ? 164.829 57.278 -0.598 1.00 30.49 1132 ARG V N 1
ATOM 11955 C CA . ARG F 1 132 ? 166.030 57.679 -1.277 1.00 26.95 1132 ARG V CA 1
ATOM 11956 C C . ARG F 1 132 ? 165.791 58.253 -2.631 1.00 29.30 1132 ARG V C 1
ATOM 11957 O O . ARG F 1 132 ? 164.889 57.888 -3.343 1.00 30.92 1132 ARG V O 1
ATOM 11965 N N . ASN F 1 133 ? 166.582 59.260 -2.895 1.00 33.56 1133 ASN V N 1
ATOM 11966 C CA . ASN F 1 133 ? 166.533 59.974 -4.121 1.00 39.16 1133 ASN V CA 1
ATOM 11967 C C . ASN F 1 133 ? 167.951 60.133 -4.708 1.00 35.84 1133 ASN V C 1
ATOM 11968 O O . ASN F 1 133 ? 168.895 60.514 -4.010 1.00 31.03 1133 ASN V O 1
ATOM 11973 N N . THR F 1 134 ? 168.005 59.967 -6.029 1.00 34.66 1134 THR V N 1
ATOM 11974 C CA . THR F 1 134 ? 169.220 59.691 -6.712 1.00 34.90 1134 THR V CA 1
ATOM 11975 C C . THR F 1 134 ? 170.087 60.841 -7.403 1.00 38.71 1134 THR V C 1
ATOM 11976 O O . THR F 1 134 ? 171.378 60.946 -7.205 1.00 39.97 1134 THR V O 1
ATOM 11980 N N . ASP F 1 135 ? 169.498 61.651 -8.271 1.00 36.53 1135 ASP V N 1
ATOM 11981 C CA . ASP F 1 135 ? 170.334 62.808 -8.557 1.00 35.42 1135 ASP V CA 1
ATOM 11982 C C . ASP F 1 135 ? 169.347 63.922 -8.417 1.00 37.43 1135 ASP V C 1
ATOM 11983 O O . ASP F 1 135 ? 168.659 64.322 -9.415 1.00 37.94 1135 ASP V O 1
ATOM 11988 N N . PHE F 1 136 ? 169.214 64.348 -7.163 1.00 34.77 1136 PHE V N 1
ATOM 11989 C CA . PHE F 1 136 ? 168.164 65.281 -6.822 1.00 34.95 1136 PHE V CA 1
ATOM 11990 C C . PHE F 1 136 ? 167.188 65.404 -7.994 1.00 35.51 1136 PHE V C 1
ATOM 11991 O O . PHE F 1 136 ? 167.193 66.395 -8.708 1.00 36.45 1136 PHE V O 1
ATOM 11999 N N . PHE F 1 137 ? 166.428 64.329 -8.217 1.00 34.58 1137 PHE V N 1
ATOM 12000 C CA . PHE F 1 137 ? 165.325 64.199 -9.180 1.00 34.20 1137 PHE V CA 1
ATOM 12001 C C . PHE F 1 137 ? 165.687 64.183 -10.693 1.00 36.17 1137 PHE V C 1
ATOM 12002 O O . PHE F 1 137 ? 164.864 64.415 -11.586 1.00 33.86 1137 PHE V O 1
ATOM 12010 N N . GLY F 1 138 ? 166.929 63.813 -10.974 1.00 37.78 1138 GLY V N 1
ATOM 12011 C CA . GLY F 1 138 ? 167.313 63.651 -12.351 1.00 38.84 1138 GLY V CA 1
ATOM 12012 C C . GLY F 1 138 ? 167.802 64.987 -12.769 1.00 36.44 1138 GLY V C 1
ATOM 12013 O O . GLY F 1 138 ? 168.221 65.212 -13.879 1.00 37.14 1138 GLY V O 1
ATOM 12014 N N . LEU F 1 139 ? 167.782 65.872 -11.840 1.00 33.11 1139 LEU V N 1
ATOM 12015 C CA . LEU F 1 139 ? 168.021 67.205 -12.209 1.00 34.75 1139 LEU V CA 1
ATOM 12016 C C . LEU F 1 139 ? 169.238 67.879 -11.365 1.00 35.95 1139 LEU V C 1
ATOM 12017 O O . LEU F 1 139 ? 169.139 68.957 -10.876 1.00 40.03 1139 LEU V O 1
ATOM 12022 N N . VAL F 1 140 ? 170.396 67.256 -11.287 1.00 34.00 1140 VAL V N 1
ATOM 12023 C CA . VAL F 1 140 ? 171.625 67.758 -10.678 1.00 30.79 1140 VAL V CA 1
ATOM 12024 C C . VAL F 1 140 ? 172.140 66.390 -10.259 1.00 34.79 1140 VAL V C 1
ATOM 12025 O O . VAL F 1 140 ? 171.482 65.514 -9.703 1.00 35.40 1140 VAL V O 1
ATOM 12029 N N . ASP F 1 141 ? 173.378 66.195 -10.514 1.00 37.00 1141 ASP V N 1
ATOM 12030 C CA . ASP F 1 141 ? 173.714 64.894 -10.866 1.00 38.52 1141 ASP V CA 1
ATOM 12031 C C . ASP F 1 141 ? 174.854 64.325 -10.012 1.00 41.15 1141 ASP V C 1
ATOM 12032 O O . ASP F 1 141 ? 175.969 64.899 -9.933 1.00 43.75 1141 ASP V O 1
ATOM 12037 N N . GLY F 1 142 ? 174.540 63.227 -9.321 1.00 39.82 1142 GLY V N 1
ATOM 12038 C CA . GLY F 1 142 ? 175.398 62.660 -8.284 1.00 38.47 1142 GLY V CA 1
ATOM 12039 C C . GLY F 1 142 ? 175.278 63.509 -7.026 1.00 37.43 1142 GLY V C 1
ATOM 12040 O O . GLY F 1 142 ? 176.219 63.611 -6.193 1.00 39.07 1142 GLY V O 1
ATOM 12041 N N . LEU F 1 143 ? 174.124 64.154 -6.902 1.00 35.94 1143 LEU V N 1
ATOM 12042 C CA . LEU F 1 143 ? 173.681 64.763 -5.649 1.00 32.88 1143 LEU V CA 1
ATOM 12043 C C . LEU F 1 143 ? 172.577 63.888 -5.292 1.00 34.36 1143 LEU V C 1
ATOM 12044 O O . LEU F 1 143 ? 171.649 63.714 -6.126 1.00 35.09 1143 LEU V O 1
ATOM 12049 N N . ASN F 1 144 ? 172.623 63.373 -4.056 1.00 34.85 1144 ASN V N 1
ATOM 12050 C CA . ASN F 1 144 ? 171.448 62.691 -3.523 1.00 35.00 1144 ASN V CA 1
ATOM 12051 C C . ASN F 1 144 ? 171.471 62.579 -2.092 1.00 37.24 1144 ASN V C 1
ATOM 12052 O O . ASN F 1 144 ? 172.493 62.755 -1.430 1.00 38.01 1144 ASN V O 1
ATOM 12057 N N . PHE F 1 145 ? 170.294 62.175 -1.666 1.00 39.48 1145 PHE V N 1
ATOM 12058 C CA . PHE F 1 145 ? 169.857 62.278 -0.292 1.00 36.89 1145 PHE V CA 1
ATOM 12059 C C . PHE F 1 145 ? 168.678 61.290 0.145 1.00 28.98 1145 PHE V C 1
ATOM 12060 O O . PHE F 1 145 ? 167.957 60.697 -0.662 1.00 22.98 1145 PHE V O 1
ATOM 12068 N N . ALA F 1 146 ? 168.553 61.116 1.436 1.00 20.93 1146 ALA V N 1
ATOM 12069 C CA . ALA F 1 146 ? 167.832 60.028 1.962 1.00 18.96 1146 ALA V CA 1
ATOM 12070 C C . ALA F 1 146 ? 167.296 60.621 3.221 1.00 22.84 1146 ALA V C 1
ATOM 12071 O O . ALA F 1 146 ? 167.959 61.381 3.933 1.00 29.10 1146 ALA V O 1
ATOM 12073 N N . VAL F 1 147 ? 166.109 60.253 3.536 1.00 15.91 1147 VAL V N 1
ATOM 12074 C CA . VAL F 1 147 ? 165.658 60.560 4.784 1.00 19.21 1147 VAL V CA 1
ATOM 12075 C C . VAL F 1 147 ? 165.087 59.238 5.246 1.00 20.86 1147 VAL V C 1
ATOM 12076 O O . VAL F 1 147 ? 164.588 58.416 4.428 1.00 15.00 1147 VAL V O 1
ATOM 12080 N N . GLN F 1 148 ? 165.097 59.072 6.562 1.00 18.22 1148 GLN V N 1
ATOM 12081 C CA . GLN F 1 148 ? 164.554 57.867 7.104 1.00 21.64 1148 GLN V CA 1
ATOM 12082 C C . GLN F 1 148 ? 164.114 57.994 8.546 1.00 25.53 1148 GLN V C 1
ATOM 12083 O O . GLN F 1 148 ? 164.776 58.680 9.311 1.00 27.81 1148 GLN V O 1
ATOM 12089 N N . TYR F 1 149 ? 163.039 57.264 8.867 1.00 27.80 1149 TYR V N 1
ATOM 12090 C CA . TYR F 1 149 ? 162.381 57.240 10.115 1.00 27.55 1149 TYR V CA 1
ATOM 12091 C C . TYR F 1 149 ? 162.451 55.826 10.646 1.00 23.85 1149 TYR V C 1
ATOM 12092 O O . TYR F 1 149 ? 162.040 54.852 9.984 1.00 21.17 1149 TYR V O 1
ATOM 12101 N N . GLN F 1 150 ? 162.902 55.673 11.878 1.00 21.59 1150 GLN V N 1
ATOM 12102 C CA . GLN F 1 150 ? 162.715 54.317 12.549 1.00 24.07 1150 GLN V CA 1
ATOM 12103 C C . GLN F 1 150 ? 161.828 54.166 13.816 1.00 22.96 1150 GLN V C 1
ATOM 12104 O O . GLN F 1 150 ? 161.975 54.824 14.711 1.00 22.11 1150 GLN V O 1
ATOM 12110 N N . GLY F 1 151 ? 160.874 53.266 13.825 1.00 24.06 1151 GLY V N 1
ATOM 12111 C CA . GLY F 1 151 ? 160.027 53.167 14.990 1.00 25.00 1151 GLY V CA 1
ATOM 12112 C C . GLY F 1 151 ? 160.707 52.525 16.163 1.00 25.06 1151 GLY V C 1
ATOM 12113 O O . GLY F 1 151 ? 161.503 51.689 16.004 1.00 23.21 1151 GLY V O 1
ATOM 12114 N N . LYS F 1 152 ? 160.299 52.946 17.354 1.00 24.32 1152 LYS V N 1
ATOM 12115 C CA . LYS F 1 152 ? 160.763 52.393 18.574 1.00 23.57 1152 LYS V CA 1
ATOM 12116 C C . LYS F 1 152 ? 160.987 50.867 18.480 1.00 19.90 1152 LYS V C 1
ATOM 12117 O O . LYS F 1 152 ? 160.117 50.296 18.044 1.00 22.46 1152 LYS V O 1
ATOM 12123 N N . ASN F 1 153 ? 162.104 50.186 18.757 1.00 17.85 1153 ASN V N 1
ATOM 12124 C CA . ASN F 1 153 ? 162.002 48.723 18.990 1.00 18.38 1153 ASN V CA 1
ATOM 12125 C C . ASN F 1 153 ? 162.350 48.532 20.509 1.00 23.58 1153 ASN V C 1
ATOM 12126 O O . ASN F 1 153 ? 163.530 48.664 20.848 1.00 27.70 1153 ASN V O 1
ATOM 12131 N N . GLY F 1 154 ? 161.349 48.365 21.419 1.00 21.78 1154 GLY V N 1
ATOM 12132 C CA . GLY F 1 154 ? 161.555 48.586 22.849 1.00 15.80 1154 GLY V CA 1
ATOM 12133 C C . GLY F 1 154 ? 161.985 47.363 23.669 1.00 19.07 1154 GLY V C 1
ATOM 12134 O O . GLY F 1 154 ? 163.122 46.784 23.528 1.00 16.32 1154 GLY V O 1
ATOM 12135 N N . ASN F 1 155 ? 161.081 46.905 24.541 1.00 22.03 1155 ASN V N 1
ATOM 12136 C CA . ASN F 1 155 ? 161.490 45.906 25.542 1.00 23.48 1155 ASN V CA 1
ATOM 12137 C C . ASN F 1 155 ? 161.069 44.644 25.062 1.00 21.02 1155 ASN V C 1
ATOM 12138 O O . ASN F 1 155 ? 160.089 44.654 24.428 1.00 17.68 1155 ASN V O 1
ATOM 12143 N N . PRO F 1 156 ? 161.788 43.539 25.409 1.00 24.20 1156 PRO V N 1
ATOM 12144 C CA . PRO F 1 156 ? 161.005 42.347 25.275 1.00 24.98 1156 PRO V CA 1
ATOM 12145 C C . PRO F 1 156 ? 159.734 42.488 26.211 1.00 31.91 1156 PRO V C 1
ATOM 12146 O O . PRO F 1 156 ? 158.700 42.063 25.661 1.00 23.42 1156 PRO V O 1
ATOM 12150 N N . SER F 1 157 ? 159.897 43.192 27.484 1.00 44.95 1157 SER V N 1
ATOM 12151 C CA . SER F 1 157 ? 159.266 43.271 29.087 1.00 42.63 1157 SER V CA 1
ATOM 12152 C C . SER F 1 157 ? 157.741 43.388 29.748 1.00 51.21 1157 SER V C 1
ATOM 12153 O O . SER F 1 157 ? 156.859 42.537 29.471 1.00 55.72 1157 SER V O 1
ATOM 12156 N N . GLY F 1 158 ? 157.500 44.392 30.666 1.00 49.77 1158 GLY V N 1
ATOM 12157 C CA . GLY F 1 158 ? 156.151 44.699 31.314 1.00 47.12 1158 GLY V CA 1
ATOM 12158 C C . GLY F 1 158 ? 155.906 46.231 31.644 1.00 51.59 1158 GLY V C 1
ATOM 12159 O O . GLY F 1 158 ? 155.256 46.719 32.675 1.00 50.89 1158 GLY V O 1
ATOM 12160 N N . GLU F 1 159 ? 156.439 47.019 30.710 1.00 54.13 1159 GLU V N 1
ATOM 12161 C CA . GLU F 1 159 ? 156.435 48.519 30.656 1.00 49.25 1159 GLU V CA 1
ATOM 12162 C C . GLU F 1 159 ? 157.186 49.036 29.311 1.00 43.84 1159 GLU V C 1
ATOM 12163 O O . GLU F 1 159 ? 158.357 49.044 29.164 1.00 34.73 1159 GLU V O 1
ATOM 12169 N N . GLY F 1 160 ? 156.482 49.436 28.293 1.00 47.92 1160 GLY V N 1
ATOM 12170 C CA . GLY F 1 160 ? 157.154 49.583 26.951 1.00 45.90 1160 GLY V CA 1
ATOM 12171 C C . GLY F 1 160 ? 157.312 48.293 26.039 1.00 45.81 1160 GLY V C 1
ATOM 12172 O O . GLY F 1 160 ? 158.034 48.495 25.067 1.00 36.35 1160 GLY V O 1
ATOM 12173 N N . PHE F 1 161 ? 156.686 47.045 26.320 1.00 42.82 1161 PHE V N 1
ATOM 12174 C CA . PHE F 1 161 ? 156.987 45.740 25.551 1.00 39.75 1161 PHE V CA 1
ATOM 12175 C C . PHE F 1 161 ? 156.986 46.467 24.078 1.00 36.00 1161 PHE V C 1
ATOM 12176 O O . PHE F 1 161 ? 156.647 47.731 23.924 1.00 24.14 1161 PHE V O 1
ATOM 12184 N N . THR F 1 162 ? 157.510 45.739 23.065 1.00 32.09 1162 THR V N 1
ATOM 12185 C CA . THR F 1 162 ? 157.080 45.880 21.698 1.00 29.00 1162 THR V CA 1
ATOM 12186 C C . THR F 1 162 ? 157.003 44.415 21.152 1.00 30.47 1162 THR V C 1
ATOM 12187 O O . THR F 1 162 ? 157.744 43.568 21.647 1.00 29.45 1162 THR V O 1
ATOM 12191 N N . SER F 1 163 ? 155.983 44.093 20.332 1.00 29.63 1163 SER V N 1
ATOM 12192 C CA . SER F 1 163 ? 156.024 42.962 19.471 1.00 25.86 1163 SER V CA 1
ATOM 12193 C C . SER F 1 163 ? 157.446 42.403 19.496 1.00 25.46 1163 SER V C 1
ATOM 12194 O O . SER F 1 163 ? 157.779 41.491 20.178 1.00 25.04 1163 SER V O 1
ATOM 12197 N N . GLY F 1 164 ? 158.312 43.007 18.720 1.00 28.67 1164 GLY V N 1
ATOM 12198 C CA . GLY F 1 164 ? 159.478 42.316 18.254 1.00 28.06 1164 GLY V CA 1
ATOM 12199 C C . GLY F 1 164 ? 160.349 43.269 18.854 1.00 27.64 1164 GLY V C 1
ATOM 12200 O O . GLY F 1 164 ? 160.295 44.450 18.447 1.00 31.00 1164 GLY V O 1
ATOM 12201 N N . VAL F 1 165 ? 161.051 42.742 19.836 1.00 26.57 1165 VAL V N 1
ATOM 12202 C CA . VAL F 1 165 ? 161.914 43.450 20.716 1.00 29.28 1165 VAL V CA 1
ATOM 12203 C C . VAL F 1 165 ? 163.057 42.759 21.560 1.00 31.56 1165 VAL V C 1
ATOM 12204 O O . VAL F 1 165 ? 163.424 41.528 21.355 1.00 33.93 1165 VAL V O 1
ATOM 12208 N N . THR F 1 166 ? 163.631 43.522 22.521 1.00 24.46 1166 THR V N 1
ATOM 12209 C CA . THR F 1 166 ? 164.983 43.231 22.669 1.00 22.77 1166 THR V CA 1
ATOM 12210 C C . THR F 1 166 ? 165.628 43.788 23.907 1.00 25.49 1166 THR V C 1
ATOM 12211 O O . THR F 1 166 ? 164.999 44.672 24.490 1.00 29.80 1166 THR V O 1
ATOM 12215 N N . ASN F 1 167 ? 166.857 43.363 24.300 1.00 25.85 1167 ASN V N 1
ATOM 12216 C CA . ASN F 1 167 ? 167.729 44.039 25.389 1.00 30.04 1167 ASN V CA 1
ATOM 12217 C C . ASN F 1 167 ? 168.365 45.263 24.862 1.00 35.93 1167 ASN V C 1
ATOM 12218 O O . ASN F 1 167 ? 168.031 45.617 23.729 1.00 43.68 1167 ASN V O 1
ATOM 12223 N N . ASN F 1 168 ? 169.377 45.910 25.498 1.00 37.97 1168 ASN V N 1
ATOM 12224 C CA . ASN F 1 168 ? 169.527 47.334 25.003 1.00 35.60 1168 ASN V CA 1
ATOM 12225 C C . ASN F 1 168 ? 170.756 47.935 24.663 1.00 35.75 1168 ASN V C 1
ATOM 12226 O O . ASN F 1 168 ? 170.766 49.077 24.059 1.00 38.35 1168 ASN V O 1
ATOM 12231 N N . GLY F 1 169 ? 171.841 47.199 24.906 1.00 34.76 1169 GLY V N 1
ATOM 12232 C CA . GLY F 1 169 ? 172.831 47.350 23.789 1.00 30.65 1169 GLY V CA 1
ATOM 12233 C C . GLY F 1 169 ? 171.768 47.521 22.532 1.00 31.32 1169 GLY V C 1
ATOM 12234 O O . GLY F 1 169 ? 172.059 48.227 21.635 1.00 31.84 1169 GLY V O 1
ATOM 12235 N N . ARG F 1 170 ? 170.504 47.006 22.539 1.00 25.09 1170 ARG V N 1
ATOM 12236 C CA . ARG F 1 170 ? 169.728 47.131 21.368 1.00 25.68 1170 ARG V CA 1
ATOM 12237 C C . ARG F 1 170 ? 168.400 47.953 21.144 1.00 31.45 1170 ARG V C 1
ATOM 12238 O O . ARG F 1 170 ? 167.943 47.839 19.977 1.00 32.04 1170 ARG V O 1
ATOM 12246 N N . ASP F 1 171 ? 167.816 48.789 22.078 1.00 27.46 1171 ASP V N 1
ATOM 12247 C CA . ASP F 1 171 ? 166.680 49.710 21.605 1.00 23.45 1171 ASP V CA 1
ATOM 12248 C C . ASP F 1 171 ? 167.046 50.991 20.723 1.00 22.82 1171 ASP V C 1
ATOM 12249 O O . ASP F 1 171 ? 166.123 51.661 19.965 1.00 23.55 1171 ASP V O 1
ATOM 12254 N N . GLY F 1 181 ? 166.369 59.869 10.828 1.00 15.00 1181 GLY V N 1
ATOM 12255 C CA . GLY F 1 181 ? 167.595 60.252 10.199 1.00 17.27 1181 GLY V CA 1
ATOM 12256 C C . GLY F 1 181 ? 167.690 60.884 8.790 1.00 19.91 1181 GLY V C 1
ATOM 12257 O O . GLY F 1 181 ? 166.787 60.776 7.899 1.00 17.21 1181 GLY V O 1
ATOM 12258 N N . GLY F 1 182 ? 168.833 61.503 8.509 1.00 20.94 1182 GLY V N 1
ATOM 12259 C CA . GLY F 1 182 ? 169.089 61.717 7.047 1.00 26.84 1182 GLY V CA 1
ATOM 12260 C C . GLY F 1 182 ? 170.464 61.845 6.396 1.00 27.74 1182 GLY V C 1
ATOM 12261 O O . GLY F 1 182 ? 171.508 61.969 7.096 1.00 28.89 1182 GLY V O 1
ATOM 12262 N N . SER F 1 183 ? 170.489 61.928 5.067 1.00 25.83 1183 SER V N 1
ATOM 12263 C CA . SER F 1 183 ? 171.834 62.162 4.464 1.00 28.81 1183 SER V CA 1
ATOM 12264 C C . SER F 1 183 ? 171.763 62.756 3.045 1.00 28.66 1183 SER V C 1
ATOM 12265 O O . SER F 1 183 ? 170.816 62.430 2.296 1.00 26.42 1183 SER V O 1
ATOM 12268 N N . ILE F 1 184 ? 172.787 63.560 2.702 1.00 23.16 1184 ILE V N 1
ATOM 12269 C CA . ILE F 1 184 ? 172.976 64.106 1.348 1.00 23.16 1184 ILE V CA 1
ATOM 12270 C C . ILE F 1 184 ? 174.437 63.772 0.883 1.00 22.93 1184 ILE V C 1
ATOM 12271 O O . ILE F 1 184 ? 175.323 63.666 1.721 1.00 21.00 1184 ILE V O 1
ATOM 12276 N N . THR F 1 185 ? 174.723 63.570 -0.399 1.00 21.22 1185 THR V N 1
ATOM 12277 C CA . THR F 1 185 ? 176.114 63.251 -0.720 1.00 22.27 1185 THR V CA 1
ATOM 12278 C C . THR F 1 185 ? 176.435 63.645 -2.137 1.00 26.86 1185 THR V C 1
ATOM 12279 O O . THR F 1 185 ? 175.577 63.438 -3.092 1.00 23.22 1185 THR V O 1
ATOM 12283 N N . TYR F 1 186 ? 177.664 64.161 -2.306 1.00 24.78 1186 TYR V N 1
ATOM 12284 C CA . TYR F 1 186 ? 177.846 64.719 -3.558 1.00 30.10 1186 TYR V CA 1
ATOM 12285 C C . TYR F 1 186 ? 178.970 64.084 -4.388 1.00 33.03 1186 TYR V C 1
ATOM 12286 O O . TYR F 1 186 ? 179.998 63.629 -3.820 1.00 28.36 1186 TYR V O 1
ATOM 12295 N N . ASP F 1 187 ? 178.781 64.108 -5.738 1.00 39.20 1187 ASP V N 1
ATOM 12296 C CA . ASP F 1 187 ? 179.684 63.474 -6.809 1.00 43.40 1187 ASP V CA 1
ATOM 12297 C C . ASP F 1 187 ? 180.795 63.963 -7.830 1.00 45.75 1187 ASP V C 1
ATOM 12298 O O . ASP F 1 187 ? 181.880 63.425 -7.778 1.00 46.26 1187 ASP V O 1
ATOM 12303 N N . TYR F 1 188 ? 180.609 64.879 -8.767 1.00 50.99 1188 TYR V N 1
ATOM 12304 C CA . TYR F 1 188 ? 181.797 65.231 -9.709 1.00 52.73 1188 TYR V CA 1
ATOM 12305 C C . TYR F 1 188 ? 183.008 64.169 -9.766 1.00 52.35 1188 TYR V C 1
ATOM 12306 O O . TYR F 1 188 ? 184.019 64.279 -9.030 1.00 51.11 1188 TYR V O 1
ATOM 12315 N N . GLU F 1 189 ? 182.875 63.169 -10.646 1.00 49.94 1189 GLU V N 1
ATOM 12316 C CA . GLU F 1 189 ? 183.852 62.053 -10.819 1.00 50.12 1189 GLU V CA 1
ATOM 12317 C C . GLU F 1 189 ? 185.033 61.744 -9.791 1.00 46.12 1189 GLU V C 1
ATOM 12318 O O . GLU F 1 189 ? 186.075 62.450 -9.811 1.00 43.89 1189 GLU V O 1
ATOM 12324 N N . GLY F 1 190 ? 184.848 60.682 -8.947 1.00 37.96 1190 GLY V N 1
ATOM 12325 C CA . GLY F 1 190 ? 185.725 60.356 -7.810 1.00 37.86 1190 GLY V CA 1
ATOM 12326 C C . GLY F 1 190 ? 185.575 61.587 -6.964 1.00 39.06 1190 GLY V C 1
ATOM 12327 O O . GLY F 1 190 ? 185.301 62.666 -7.458 1.00 40.82 1190 GLY V O 1
ATOM 12328 N N . PHE F 1 191 ? 185.748 61.487 -5.676 1.00 40.38 1191 PHE V N 1
ATOM 12329 C CA . PHE F 1 191 ? 185.487 62.641 -4.760 1.00 38.38 1191 PHE V CA 1
ATOM 12330 C C . PHE F 1 191 ? 184.085 62.465 -4.349 1.00 36.67 1191 PHE V C 1
ATOM 12331 O O . PHE F 1 191 ? 183.225 62.377 -5.213 1.00 38.66 1191 PHE V O 1
ATOM 12339 N N . GLY F 1 192 ? 183.861 62.309 -3.052 1.00 33.65 1192 GLY V N 1
ATOM 12340 C CA . GLY F 1 192 ? 182.491 62.280 -2.564 1.00 30.60 1192 GLY V CA 1
ATOM 12341 C C . GLY F 1 192 ? 182.538 63.176 -1.421 1.00 30.56 1192 GLY V C 1
ATOM 12342 O O . GLY F 1 192 ? 183.541 63.158 -0.738 1.00 36.84 1192 GLY V O 1
ATOM 12343 N N . ILE F 1 193 ? 181.588 64.074 -1.256 1.00 29.66 1193 ILE V N 1
ATOM 12344 C CA . ILE F 1 193 ? 181.384 64.656 0.142 1.00 30.49 1193 ILE V CA 1
ATOM 12345 C C . ILE F 1 193 ? 180.148 63.920 0.535 1.00 34.77 1193 ILE V C 1
ATOM 12346 O O . ILE F 1 193 ? 179.377 63.452 -0.421 1.00 37.72 1193 ILE V O 1
ATOM 12351 N N . GLY F 1 194 ? 179.899 63.796 1.848 1.00 32.36 1194 GLY V N 1
ATOM 12352 C CA . GLY F 1 194 ? 178.662 63.155 2.210 1.00 30.20 1194 GLY V CA 1
ATOM 12353 C C . GLY F 1 194 ? 178.610 63.573 3.575 1.00 29.85 1194 GLY V C 1
ATOM 12354 O O . GLY F 1 194 ? 179.639 63.434 4.226 1.00 30.42 1194 GLY V O 1
ATOM 12355 N N . GLY F 1 195 ? 177.468 64.162 3.970 1.00 30.59 1195 GLY V N 1
ATOM 12356 C CA . GLY F 1 195 ? 177.060 64.389 5.368 1.00 27.25 1195 GLY V CA 1
ATOM 12357 C C . GLY F 1 195 ? 175.919 63.430 5.707 1.00 29.32 1195 GLY V C 1
ATOM 12358 O O . GLY F 1 195 ? 175.155 62.952 4.838 1.00 31.88 1195 GLY V O 1
ATOM 12359 N N . ALA F 1 196 ? 175.760 63.123 6.983 1.00 27.64 1196 ALA V N 1
ATOM 12360 C CA . ALA F 1 196 ? 174.522 62.405 7.411 1.00 25.97 1196 ALA V CA 1
ATOM 12361 C C . ALA F 1 196 ? 174.336 62.862 8.803 1.00 23.69 1196 ALA V C 1
ATOM 12362 O O . ALA F 1 196 ? 175.346 62.931 9.543 1.00 22.91 1196 ALA V O 1
ATOM 12364 N N . ILE F 1 197 ? 173.105 63.241 9.133 1.00 23.32 1197 ILE V N 1
ATOM 12365 C CA . ILE F 1 197 ? 172.719 63.670 10.540 1.00 27.01 1197 ILE V CA 1
ATOM 12366 C C . ILE F 1 197 ? 171.638 62.725 11.072 1.00 26.90 1197 ILE V C 1
ATOM 12367 O O . ILE F 1 197 ? 170.739 62.309 10.283 1.00 30.09 1197 ILE V O 1
ATOM 12372 N N . SER F 1 198 ? 171.662 62.322 12.325 1.00 23.91 1198 SER V N 1
ATOM 12373 C CA . SER F 1 198 ? 170.561 61.423 12.761 1.00 24.74 1198 SER V CA 1
ATOM 12374 C C . SER F 1 198 ? 170.123 61.608 14.234 1.00 25.01 1198 SER V C 1
ATOM 12375 O O . SER F 1 198 ? 170.929 62.024 15.067 1.00 24.93 1198 SER V O 1
ATOM 12378 N N . SER F 1 199 ? 168.896 61.254 14.622 1.00 21.27 1199 SER V N 1
ATOM 12379 C CA . SER F 1 199 ? 168.588 61.498 16.056 1.00 18.79 1199 SER V CA 1
ATOM 12380 C C . SER F 1 199 ? 167.629 60.526 16.663 1.00 17.89 1199 SER V C 1
ATOM 12381 O O . SER F 1 199 ? 166.624 60.419 16.084 1.00 21.56 1199 SER V O 1
ATOM 12384 N N . SER F 1 200 ? 167.830 59.830 17.771 1.00 16.57 1200 SER V N 1
ATOM 12385 C CA . SER F 1 200 ? 166.738 58.852 18.165 1.00 20.74 1200 SER V CA 1
ATOM 12386 C C . SER F 1 200 ? 166.287 58.996 19.578 1.00 22.15 1200 SER V C 1
ATOM 12387 O O . SER F 1 200 ? 167.154 59.051 20.467 1.00 23.93 1200 SER V O 1
ATOM 12390 N N . LYS F 1 201 ? 164.984 59.122 19.832 1.00 21.71 1201 LYS V N 1
ATOM 12391 C CA . LYS F 1 201 ? 164.560 59.278 21.259 1.00 25.42 1201 LYS V CA 1
ATOM 12392 C C . LYS F 1 201 ? 165.155 58.015 21.906 1.00 26.60 1201 LYS V C 1
ATOM 12393 O O . LYS F 1 201 ? 165.250 57.051 21.192 1.00 29.21 1201 LYS V O 1
ATOM 12399 N N . ARG F 1 202 ? 165.634 57.970 23.150 1.00 27.55 1202 ARG V N 1
ATOM 12400 C CA . ARG F 1 202 ? 166.155 56.645 23.663 1.00 29.12 1202 ARG V CA 1
ATOM 12401 C C . ARG F 1 202 ? 165.303 56.013 24.807 1.00 31.76 1202 ARG V C 1
ATOM 12402 O O . ARG F 1 202 ? 164.923 56.657 25.731 1.00 35.08 1202 ARG V O 1
ATOM 12410 N N . THR F 1 203 ? 165.002 54.749 24.767 1.00 33.52 1203 THR V N 1
ATOM 12411 C CA . THR F 1 203 ? 164.036 54.189 25.715 1.00 32.45 1203 THR V CA 1
ATOM 12412 C C . THR F 1 203 ? 164.404 54.249 27.198 1.00 35.17 1203 THR V C 1
ATOM 12413 O O . THR F 1 203 ? 165.583 54.206 27.528 1.00 37.93 1203 THR V O 1
ATOM 12417 N N . ASP F 1 204 ? 163.426 54.341 28.114 1.00 38.15 1204 ASP V N 1
ATOM 12418 C CA . ASP F 1 204 ? 163.721 54.407 29.596 1.00 36.22 1204 ASP V CA 1
ATOM 12419 C C . ASP F 1 204 ? 164.509 53.168 29.953 1.00 33.77 1204 ASP V C 1
ATOM 12420 O O . ASP F 1 204 ? 165.269 53.173 30.842 1.00 35.23 1204 ASP V O 1
ATOM 12425 N N . ALA F 1 205 ? 164.353 52.073 29.245 1.00 34.27 1205 ALA V N 1
ATOM 12426 C CA . ALA F 1 205 ? 165.142 50.923 29.587 1.00 33.69 1205 ALA V CA 1
ATOM 12427 C C . ALA F 1 205 ? 166.575 51.277 29.412 1.00 36.65 1205 ALA V C 1
ATOM 12428 O O . ALA F 1 205 ? 167.352 50.961 30.322 1.00 39.51 1205 ALA V O 1
ATOM 12430 N N . GLN F 1 206 ? 166.943 51.926 28.295 1.00 34.77 1206 GLN V N 1
ATOM 12431 C CA . GLN F 1 206 ? 168.347 52.234 28.079 1.00 35.31 1206 GLN V CA 1
ATOM 12432 C C . GLN F 1 206 ? 168.850 53.316 28.967 1.00 38.19 1206 GLN V C 1
ATOM 12433 O O . GLN F 1 206 ? 170.012 53.662 28.969 1.00 41.29 1206 GLN V O 1
ATOM 12439 N N . ASN F 1 207 ? 167.964 53.878 29.751 1.00 39.69 1207 ASN V N 1
ATOM 12440 C CA . ASN F 1 207 ? 168.337 55.010 30.586 1.00 37.89 1207 ASN V CA 1
ATOM 12441 C C . ASN F 1 207 ? 168.279 54.768 32.074 1.00 40.51 1207 ASN V C 1
ATOM 12442 O O . ASN F 1 207 ? 167.363 55.323 32.730 1.00 43.29 1207 ASN V O 1
ATOM 12447 N N . THR F 1 208 ? 169.199 53.961 32.633 1.00 39.06 1208 THR V N 1
ATOM 12448 C CA . THR F 1 208 ? 168.985 53.567 34.036 1.00 39.08 1208 THR V CA 1
ATOM 12449 C C . THR F 1 208 ? 170.250 53.324 34.800 1.00 39.81 1208 THR V C 1
ATOM 12450 O O . THR F 1 208 ? 170.378 52.287 35.384 1.00 41.69 1208 THR V O 1
ATOM 12454 N N . ALA F 1 209 ? 171.220 54.203 34.810 1.00 38.63 1209 ALA V N 1
ATOM 12455 C CA . ALA F 1 209 ? 172.283 53.942 35.819 1.00 39.03 1209 ALA V CA 1
ATOM 12456 C C . ALA F 1 209 ? 172.793 52.512 35.799 1.00 39.67 1209 ALA V C 1
ATOM 12457 O O . ALA F 1 209 ? 173.414 52.035 36.738 1.00 42.99 1209 ALA V O 1
ATOM 12459 N N . ALA F 1 210 ? 172.477 51.789 34.749 1.00 40.98 1210 ALA V N 1
ATOM 12460 C CA . ALA F 1 210 ? 173.231 50.594 34.450 1.00 40.69 1210 ALA V CA 1
ATOM 12461 C C . ALA F 1 210 ? 174.238 51.086 33.385 1.00 41.86 1210 ALA V C 1
ATOM 12462 O O . ALA F 1 210 ? 174.098 52.185 32.630 1.00 38.99 1210 ALA V O 1
ATOM 12464 N N . TYR F 1 211 ? 175.286 50.298 33.324 1.00 41.54 1211 TYR V N 1
ATOM 12465 C CA . TYR F 1 211 ? 176.560 50.989 33.141 1.00 46.94 1211 TYR V CA 1
ATOM 12466 C C . TYR F 1 211 ? 176.581 52.609 32.628 1.00 48.61 1211 TYR V C 1
ATOM 12467 O O . TYR F 1 211 ? 177.142 53.353 33.450 1.00 54.38 1211 TYR V O 1
ATOM 12476 N N . ILE F 1 212 ? 176.010 53.165 31.505 1.00 36.38 1212 ILE V N 1
ATOM 12477 C CA . ILE F 1 212 ? 176.452 54.530 31.095 1.00 34.13 1212 ILE V CA 1
ATOM 12478 C C . ILE F 1 212 ? 175.918 55.429 29.903 1.00 35.15 1212 ILE V C 1
ATOM 12479 O O . ILE F 1 212 ? 176.107 55.038 28.799 1.00 40.61 1212 ILE V O 1
ATOM 12484 N N . GLY F 1 213 ? 175.530 56.693 30.155 1.00 37.52 1213 GLY V N 1
ATOM 12485 C CA . GLY F 1 213 ? 174.685 57.589 29.360 1.00 40.12 1213 GLY V CA 1
ATOM 12486 C C . GLY F 1 213 ? 173.524 58.354 30.107 1.00 43.65 1213 GLY V C 1
ATOM 12487 O O . GLY F 1 213 ? 172.521 57.779 30.546 1.00 37.63 1213 GLY V O 1
ATOM 12488 N N . ASN F 1 214 ? 173.630 59.671 30.261 1.00 45.25 1214 ASN V N 1
ATOM 12489 C CA . ASN F 1 214 ? 172.391 60.420 30.592 1.00 49.23 1214 ASN V CA 1
ATOM 12490 C C . ASN F 1 214 ? 171.659 60.301 29.277 1.00 49.78 1214 ASN V C 1
ATOM 12491 O O . ASN F 1 214 ? 171.627 61.186 28.420 1.00 51.44 1214 ASN V O 1
ATOM 12494 N N . GLY F 1 215 ? 171.084 59.176 29.022 1.00 49.83 1215 GLY V N 1
ATOM 12495 C CA . GLY F 1 215 ? 170.547 59.129 27.672 1.00 52.16 1215 GLY V CA 1
ATOM 12496 C C . GLY F 1 215 ? 169.269 59.885 27.287 1.00 51.75 1215 GLY V C 1
ATOM 12497 O O . GLY F 1 215 ? 168.167 59.329 27.446 1.00 52.98 1215 GLY V O 1
ATOM 12498 N N . ASP F 1 216 ? 169.377 61.105 26.745 1.00 46.78 1216 ASP V N 1
ATOM 12499 C CA . ASP F 1 216 ? 168.160 61.627 26.149 1.00 42.00 1216 ASP V CA 1
ATOM 12500 C C . ASP F 1 216 ? 167.800 61.257 24.707 1.00 38.54 1216 ASP V C 1
ATOM 12501 O O . ASP F 1 216 ? 166.928 60.468 24.557 1.00 38.64 1216 ASP V O 1
ATOM 12506 N N . ARG F 1 217 ? 168.330 61.902 23.668 1.00 35.87 1217 ARG V N 1
ATOM 12507 C CA . ARG F 1 217 ? 168.168 61.357 22.314 1.00 33.31 1217 ARG V CA 1
ATOM 12508 C C . ARG F 1 217 ? 169.503 60.673 21.980 1.00 29.31 1217 ARG V C 1
ATOM 12509 O O . ARG F 1 217 ? 170.407 60.735 22.754 1.00 31.83 1217 ARG V O 1
ATOM 12517 N N . ALA F 1 218 ? 169.673 59.973 20.875 1.00 27.40 1218 ALA V N 1
ATOM 12518 C CA . ALA F 1 218 ? 171.092 59.603 20.529 1.00 24.12 1218 ALA V CA 1
ATOM 12519 C C . ALA F 1 218 ? 171.444 60.260 19.204 1.00 26.27 1218 ALA V C 1
ATOM 12520 O O . ALA F 1 218 ? 170.709 60.174 18.161 1.00 25.51 1218 ALA V O 1
ATOM 12522 N N . GLU F 1 219 ? 172.529 60.972 19.224 1.00 23.28 1219 GLU V N 1
ATOM 12523 C CA . GLU F 1 219 ? 172.715 61.770 18.138 1.00 23.68 1219 GLU V CA 1
ATOM 12524 C C . GLU F 1 219 ? 174.000 61.434 17.540 1.00 27.66 1219 GLU V C 1
ATOM 12525 O O . GLU F 1 219 ? 174.924 61.264 18.312 1.00 33.28 1219 GLU V O 1
ATOM 12531 N N . THR F 1 220 ? 174.094 61.324 16.189 1.00 27.62 1220 THR V N 1
ATOM 12532 C CA . THR F 1 220 ? 175.403 61.120 15.491 1.00 25.66 1220 THR V CA 1
ATOM 12533 C C . THR F 1 220 ? 175.538 62.094 14.382 1.00 25.67 1220 THR V C 1
ATOM 12534 O O . THR F 1 220 ? 174.539 62.398 13.783 1.00 31.14 1220 THR V O 1
ATOM 12538 N N . TYR F 1 221 ? 176.707 62.616 14.075 1.00 24.23 1221 TYR V N 1
ATOM 12539 C CA . TYR F 1 221 ? 176.773 63.882 13.138 1.00 24.79 1221 TYR V CA 1
ATOM 12540 C C . TYR F 1 221 ? 177.968 63.569 12.346 1.00 26.04 1221 TYR V C 1
ATOM 12541 O O . TYR F 1 221 ? 179.111 63.337 13.011 1.00 22.62 1221 TYR V O 1
ATOM 12550 N N . THR F 1 222 ? 177.738 63.528 11.009 1.00 22.59 1222 THR V N 1
ATOM 12551 C CA . THR F 1 222 ? 178.672 62.840 10.153 1.00 23.40 1222 THR V CA 1
ATOM 12552 C C . THR F 1 222 ? 178.993 63.312 8.693 1.00 27.75 1222 THR V C 1
ATOM 12553 O O . THR F 1 222 ? 178.112 63.446 7.786 1.00 29.34 1222 THR V O 1
ATOM 12557 N N . GLY F 1 223 ? 180.279 63.637 8.509 1.00 26.15 1223 GLY V N 1
ATOM 12558 C CA . GLY F 1 223 ? 180.752 64.045 7.256 1.00 20.04 1223 GLY V CA 1
ATOM 12559 C C . GLY F 1 223 ? 181.710 62.996 6.793 1.00 21.64 1223 GLY V C 1
ATOM 12560 O O . GLY F 1 223 ? 182.394 62.347 7.608 1.00 22.74 1223 GLY V O 1
ATOM 12561 N N . GLY F 1 224 ? 181.809 62.846 5.496 1.00 19.53 1224 GLY V N 1
ATOM 12562 C CA . GLY F 1 224 ? 182.836 62.033 4.988 1.00 23.02 1224 GLY V CA 1
ATOM 12563 C C . GLY F 1 224 ? 183.220 62.395 3.582 1.00 26.84 1224 GLY V C 1
ATOM 12564 O O . GLY F 1 224 ? 182.454 63.065 2.850 1.00 29.64 1224 GLY V O 1
ATOM 12565 N N . LEU F 1 225 ? 184.411 61.892 3.208 1.00 29.44 1225 LEU V N 1
ATOM 12566 C CA . LEU F 1 225 ? 185.211 62.276 2.004 1.00 26.21 1225 LEU V CA 1
ATOM 12567 C C . LEU F 1 225 ? 185.731 61.018 1.318 1.00 25.45 1225 LEU V C 1
ATOM 12568 O O . LEU F 1 225 ? 186.162 60.064 1.970 1.00 26.35 1225 LEU V O 1
ATOM 12573 N N . LYS F 1 226 ? 185.765 61.026 0.018 1.00 22.15 1226 LYS V N 1
ATOM 12574 C CA . LYS F 1 226 ? 186.291 59.897 -0.641 1.00 21.63 1226 LYS V CA 1
ATOM 12575 C C . LYS F 1 226 ? 186.588 60.245 -2.066 1.00 23.85 1226 LYS V C 1
ATOM 12576 O O . LYS F 1 226 ? 186.093 61.290 -2.620 1.00 21.70 1226 LYS V O 1
ATOM 12582 N N . TYR F 1 227 ? 187.385 59.356 -2.643 1.00 24.98 1227 TYR V N 1
ATOM 12583 C CA . TYR F 1 227 ? 188.065 59.686 -3.827 1.00 25.97 1227 TYR V CA 1
ATOM 12584 C C . TYR F 1 227 ? 188.258 58.399 -4.390 1.00 24.52 1227 TYR V C 1
ATOM 12585 O O . TYR F 1 227 ? 188.949 57.613 -3.804 1.00 23.34 1227 TYR V O 1
ATOM 12594 N N . ASP F 1 228 ? 187.732 58.163 -5.565 1.00 27.65 1228 ASP V N 1
ATOM 12595 C CA . ASP F 1 228 ? 187.774 56.784 -6.062 1.00 32.49 1228 ASP V CA 1
ATOM 12596 C C . ASP F 1 228 ? 187.734 56.565 -7.622 1.00 33.49 1228 ASP V C 1
ATOM 12597 O O . ASP F 1 228 ? 186.737 56.762 -8.256 1.00 32.70 1228 ASP V O 1
ATOM 12602 N N . ALA F 1 229 ? 188.822 56.107 -8.234 1.00 36.91 1229 ALA V N 1
ATOM 12603 C CA . ALA F 1 229 ? 188.946 56.221 -9.694 1.00 38.60 1229 ALA V CA 1
ATOM 12604 C C . ALA F 1 229 ? 190.364 55.923 -10.050 1.00 40.50 1229 ALA V C 1
ATOM 12605 O O . ALA F 1 229 ? 191.325 56.364 -9.333 1.00 40.35 1229 ALA V O 1
ATOM 12607 N N . ASN F 1 230 ? 190.505 55.189 -11.151 1.00 43.51 1230 ASN V N 1
ATOM 12608 C CA . ASN F 1 230 ? 191.818 54.539 -11.484 1.00 45.81 1230 ASN V CA 1
ATOM 12609 C C . ASN F 1 230 ? 192.404 53.894 -10.257 1.00 44.80 1230 ASN V C 1
ATOM 12610 O O . ASN F 1 230 ? 193.349 54.483 -9.665 1.00 48.63 1230 ASN V O 1
ATOM 12615 N N . ASN F 1 231 ? 191.865 52.758 -9.829 1.00 39.82 1231 ASN V N 1
ATOM 12616 C CA . ASN F 1 231 ? 192.567 51.912 -8.847 1.00 35.59 1231 ASN V CA 1
ATOM 12617 C C . ASN F 1 231 ? 192.939 52.454 -7.455 1.00 33.57 1231 ASN V C 1
ATOM 12618 O O . ASN F 1 231 ? 193.450 51.740 -6.581 1.00 35.20 1231 ASN V O 1
ATOM 12623 N N . ILE F 1 232 ? 192.695 53.716 -7.242 1.00 29.59 1232 ILE V N 1
ATOM 12624 C CA . ILE F 1 232 ? 193.108 54.270 -6.016 1.00 28.45 1232 ILE V CA 1
ATOM 12625 C C . ILE F 1 232 ? 191.815 54.327 -5.311 1.00 29.52 1232 ILE V C 1
ATOM 12626 O O . ILE F 1 232 ? 190.796 54.739 -5.895 1.00 29.88 1232 ILE V O 1
ATOM 12631 N N . TYR F 1 233 ? 191.830 53.831 -4.089 1.00 27.57 1233 TYR V N 1
ATOM 12632 C CA . TYR F 1 233 ? 190.716 54.132 -3.287 1.00 28.10 1233 TYR V CA 1
ATOM 12633 C C . TYR F 1 233 ? 191.119 54.855 -2.026 1.00 28.02 1233 TYR V C 1
ATOM 12634 O O . TYR F 1 233 ? 191.749 54.289 -1.146 1.00 32.26 1233 TYR V O 1
ATOM 12643 N N . LEU F 1 234 ? 190.666 56.076 -1.899 1.00 25.35 1234 LEU V N 1
ATOM 12644 C CA . LEU F 1 234 ? 190.912 56.897 -0.752 1.00 24.61 1234 LEU V CA 1
ATOM 12645 C C . LEU F 1 234 ? 189.546 57.375 -0.063 1.00 29.58 1234 LEU V C 1
ATOM 12646 O O . LEU F 1 234 ? 188.543 57.854 -0.823 1.00 27.16 1234 LEU V O 1
ATOM 12651 N N . ALA F 1 235 ? 189.509 57.326 1.310 1.00 26.07 1235 ALA V N 1
ATOM 12652 C CA . ALA F 1 235 ? 188.315 57.809 2.017 1.00 22.83 1235 ALA V CA 1
ATOM 12653 C C . ALA F 1 235 ? 188.403 58.046 3.484 1.00 25.14 1235 ALA V C 1
ATOM 12654 O O . ALA F 1 235 ? 189.162 57.353 4.251 1.00 25.28 1235 ALA V O 1
ATOM 12656 N N . ALA F 1 236 ? 187.549 58.947 3.969 1.00 29.00 1236 ALA V N 1
ATOM 12657 C CA . ALA F 1 236 ? 187.482 59.211 5.463 1.00 26.09 1236 ALA V C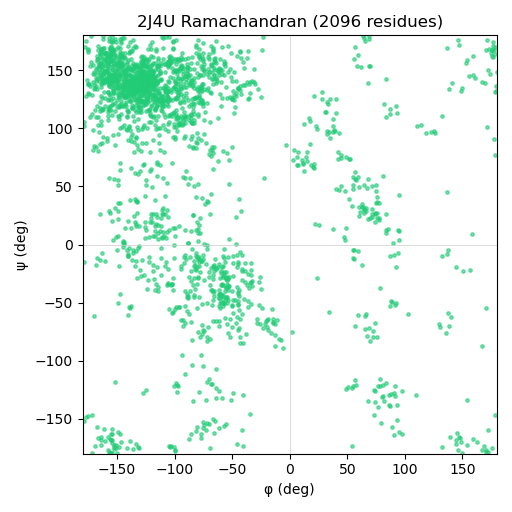A 1
ATOM 12658 C C . ALA F 1 236 ? 186.108 59.580 5.826 1.00 25.44 1236 ALA V C 1
ATOM 12659 O O . ALA F 1 236 ? 185.328 60.212 5.078 1.00 23.89 1236 ALA V O 1
ATOM 12661 N N . GLN F 1 237 ? 185.874 59.281 7.062 1.00 25.82 1237 GLN V N 1
ATOM 12662 C CA . GLN F 1 237 ? 184.611 59.469 7.622 1.00 25.88 1237 GLN V CA 1
ATOM 12663 C C . GLN F 1 237 ? 184.908 59.969 8.986 1.00 25.33 1237 GLN V C 1
ATOM 12664 O O . GLN F 1 237 ? 185.812 59.467 9.721 1.00 22.16 1237 GLN V O 1
ATOM 12670 N N . TYR F 1 238 ? 184.213 61.032 9.320 1.00 26.58 1238 TYR V N 1
ATOM 12671 C CA . TYR F 1 238 ? 184.368 61.537 10.673 1.00 26.83 1238 TYR V CA 1
ATOM 12672 C C . TYR F 1 238 ? 183.003 61.881 11.176 1.00 27.10 1238 TYR V C 1
ATOM 12673 O O . TYR F 1 238 ? 182.178 62.439 10.396 1.00 24.40 1238 TYR V O 1
ATOM 12682 N N . THR F 1 239 ? 182.785 61.462 12.430 1.00 25.25 1239 THR V N 1
ATOM 12683 C CA . THR F 1 239 ? 181.507 61.548 13.042 1.00 30.26 1239 THR V CA 1
ATOM 12684 C C . THR F 1 239 ? 181.582 61.446 14.488 1.00 31.73 1239 THR V C 1
ATOM 12685 O O . THR F 1 239 ? 182.159 60.494 15.029 1.00 30.63 1239 THR V O 1
ATOM 12689 N N . GLN F 1 240 ? 180.904 62.404 15.122 1.00 34.21 1240 GLN V N 1
ATOM 12690 C CA . GLN F 1 240 ? 180.703 62.329 16.575 1.00 32.78 1240 GLN V CA 1
ATOM 12691 C C . GLN F 1 240 ? 179.309 62.261 16.916 1.00 33.39 1240 GLN V C 1
ATOM 12692 O O . GLN F 1 240 ? 178.459 63.073 16.464 1.00 39.27 1240 GLN V O 1
ATOM 12698 N N . THR F 1 241 ? 179.138 61.382 17.857 1.00 27.58 1241 THR V N 1
ATOM 12699 C CA . THR F 1 241 ? 177.920 60.976 18.316 1.00 24.95 1241 THR V CA 1
ATOM 12700 C C . THR F 1 241 ? 177.697 61.452 19.741 1.00 28.06 1241 THR V C 1
ATOM 12701 O O . THR F 1 241 ? 178.649 61.693 20.502 1.00 29.83 1241 THR V O 1
ATOM 12705 N N . TYR F 1 242 ? 176.432 61.556 20.114 1.00 28.55 1242 TYR V N 1
ATOM 12706 C CA . TYR F 1 242 ? 175.995 61.838 21.495 1.00 28.36 1242 TYR V CA 1
ATOM 12707 C C . TYR F 1 242 ? 175.038 60.779 21.962 1.00 31.87 1242 TYR V C 1
ATOM 12708 O O . TYR F 1 242 ? 173.988 60.488 21.320 1.00 34.14 1242 TYR V O 1
ATOM 12717 N N . ASN F 1 243 ? 175.426 60.134 23.050 1.00 32.02 1243 ASN V N 1
ATOM 12718 C CA . ASN F 1 243 ? 174.586 59.101 23.626 1.00 33.25 1243 ASN V CA 1
ATOM 12719 C C . ASN F 1 243 ? 174.348 57.852 22.752 1.00 32.22 1243 ASN V C 1
ATOM 12720 O O . ASN F 1 243 ? 173.368 57.128 22.970 1.00 32.46 1243 ASN V O 1
ATOM 12725 N N . ALA F 1 244 ? 175.295 57.531 21.859 1.00 34.42 1244 ALA V N 1
ATOM 12726 C CA . ALA F 1 244 ? 175.000 56.465 20.843 1.00 33.79 1244 ALA V CA 1
ATOM 12727 C C . ALA F 1 244 ? 176.142 55.499 20.417 1.00 33.62 1244 ALA V C 1
ATOM 12728 O O . ALA F 1 244 ? 175.960 54.654 19.586 1.00 32.99 1244 ALA V O 1
ATOM 12730 N N . THR F 1 245 ? 177.321 55.622 20.991 1.00 32.57 1245 THR V N 1
ATOM 12731 C CA . THR F 1 245 ? 178.352 54.649 20.718 1.00 29.86 1245 THR V CA 1
ATOM 12732 C C . THR F 1 245 ? 178.478 53.605 21.851 1.00 29.04 1245 THR V C 1
ATOM 12733 O O . THR F 1 245 ? 178.978 53.859 22.919 1.00 28.79 1245 THR V O 1
ATOM 12737 N N . ARG F 1 246 ? 177.971 52.412 21.615 1.00 29.11 1246 ARG V N 1
ATOM 12738 C CA . ARG F 1 246 ? 178.181 51.308 22.561 1.00 28.14 1246 ARG V CA 1
ATOM 12739 C C . ARG F 1 246 ? 179.632 51.306 23.021 1.00 28.88 1246 ARG V C 1
ATOM 12740 O O . ARG F 1 246 ? 180.483 51.577 22.226 1.00 33.15 1246 ARG V O 1
ATOM 12748 N N . VAL F 1 247 ? 179.860 51.123 24.330 1.00 30.87 1247 VAL V N 1
ATOM 12749 C CA . VAL F 1 247 ? 181.177 51.240 25.046 1.00 30.46 1247 VAL V CA 1
ATOM 12750 C C . VAL F 1 247 ? 181.129 49.960 25.810 1.00 32.17 1247 VAL V C 1
ATOM 12751 O O . VAL F 1 247 ? 180.670 49.848 26.934 1.00 33.67 1247 VAL V O 1
ATOM 12753 N N . GLY F 1 248 ? 181.518 48.947 25.056 1.00 35.75 1248 GLY V N 1
ATOM 12754 C CA . GLY F 1 248 ? 181.544 47.580 25.522 1.00 34.55 1248 GLY V CA 1
ATOM 12755 C C . GLY F 1 248 ? 180.110 47.154 25.556 1.00 34.15 1248 GLY V C 1
ATOM 12756 O O . GLY F 1 248 ? 179.355 47.244 24.555 1.00 28.62 1248 GLY V O 1
ATOM 12757 N N . SER F 1 249 ? 179.787 46.682 26.754 1.00 37.07 1249 SER V N 1
ATOM 12758 C CA . SER F 1 249 ? 178.441 46.336 27.131 1.00 35.86 1249 SER V CA 1
ATOM 12759 C C . SER F 1 249 ? 178.172 47.226 28.294 1.00 33.04 1249 SER V C 1
ATOM 12760 O O . SER F 1 249 ? 177.436 46.884 29.200 1.00 33.51 1249 SER V O 1
ATOM 12763 N N . LEU F 1 250 ? 178.851 48.338 28.327 1.00 34.19 1250 LEU V N 1
ATOM 12764 C CA . LEU F 1 250 ? 178.654 49.181 29.456 1.00 36.28 1250 LEU V CA 1
ATOM 12765 C C . LEU F 1 250 ? 177.506 50.086 29.150 1.00 36.06 1250 LEU V C 1
ATOM 12766 O O . LEU F 1 250 ? 177.131 50.891 29.946 1.00 34.03 1250 LEU V O 1
ATOM 12771 N N . GLY F 1 251 ? 176.889 49.945 27.992 1.00 36.72 1251 GLY V N 1
ATOM 12772 C CA . GLY F 1 251 ? 175.857 50.924 27.698 1.00 34.71 1251 GLY V CA 1
ATOM 12773 C C . GLY F 1 251 ? 176.563 51.992 26.911 1.00 35.10 1251 GLY V C 1
ATOM 12774 O O . GLY F 1 251 ? 177.526 51.679 26.261 1.00 33.64 1251 GLY V O 1
ATOM 12775 N N . TRP F 1 252 ? 176.135 53.240 26.970 1.00 32.71 1252 TRP V N 1
ATOM 12776 C CA . TRP F 1 252 ? 176.547 54.065 25.828 1.00 33.12 1252 TRP V CA 1
ATOM 12777 C C . TRP F 1 252 ? 177.623 55.147 26.230 1.00 33.36 1252 TRP V C 1
ATOM 12778 O O . TRP F 1 252 ? 178.010 55.217 27.430 1.00 33.37 1252 TRP V O 1
ATOM 12783 N N . ALA F 1 253 ? 178.128 55.940 25.260 1.00 31.29 1253 ALA V N 1
ATOM 12784 C CA . ALA F 1 253 ? 179.203 56.931 25.485 1.00 29.90 1253 ALA V CA 1
ATOM 12785 C C . ALA F 1 253 ? 178.742 58.376 25.431 1.00 29.78 1253 ALA V C 1
ATOM 12786 O O . ALA F 1 253 ? 178.477 58.825 24.396 1.00 35.97 1253 ALA V O 1
ATOM 12788 N N . ASN F 1 254 ? 178.673 59.164 26.465 1.00 31.26 1254 ASN V N 1
ATOM 12789 C CA . ASN F 1 254 ? 178.052 60.514 26.274 1.00 35.42 1254 ASN V CA 1
ATOM 12790 C C . ASN F 1 254 ? 178.397 61.422 25.059 1.00 35.95 1254 ASN V C 1
ATOM 12791 O O . ASN F 1 254 ? 177.487 61.968 24.385 1.00 36.79 1254 ASN V O 1
ATOM 12796 N N . LYS F 1 255 ? 179.686 61.639 24.845 1.00 35.06 1255 LYS V N 1
ATOM 12797 C CA . LYS F 1 255 ? 180.196 62.197 23.602 1.00 34.65 1255 LYS V CA 1
ATOM 12798 C C . LYS F 1 255 ? 181.210 61.111 23.096 1.00 31.94 1255 LYS V C 1
ATOM 12799 O O . LYS F 1 255 ? 181.752 60.313 23.893 1.00 33.03 1255 LYS V O 1
ATOM 12805 N N . ALA F 1 256 ? 181.429 61.019 21.784 1.00 26.50 1256 ALA V N 1
ATOM 12806 C CA . ALA F 1 256 ? 182.537 60.206 21.273 1.00 23.19 1256 ALA V CA 1
ATOM 12807 C C . ALA F 1 256 ? 182.895 60.779 19.903 1.00 22.63 1256 ALA V C 1
ATOM 12808 O O . ALA F 1 256 ? 181.995 61.300 19.164 1.00 19.03 1256 ALA V O 1
ATOM 12810 N N . GLN F 1 257 ? 184.184 60.769 19.589 1.00 21.67 1257 GLN V N 1
ATOM 12811 C CA . GLN F 1 257 ? 184.573 61.208 18.289 1.00 23.33 1257 GLN V CA 1
ATOM 12812 C C . GLN F 1 257 ? 185.133 59.998 17.615 1.00 25.72 1257 GLN V C 1
ATOM 12813 O O . GLN F 1 257 ? 186.034 59.272 18.192 1.00 25.60 1257 GLN V O 1
ATOM 12819 N N . ASN F 1 258 ? 184.560 59.701 16.458 1.00 22.89 1258 ASN V N 1
ATOM 12820 C CA . ASN F 1 258 ? 185.105 58.640 15.674 1.00 20.98 1258 ASN V CA 1
ATOM 12821 C C . ASN F 1 258 ? 185.592 59.106 14.295 1.00 22.85 1258 ASN V C 1
ATOM 12822 O O . ASN F 1 258 ? 184.876 59.803 13.526 1.00 18.50 1258 ASN V O 1
ATOM 12827 N N . PHE F 1 259 ? 186.799 58.616 13.985 1.00 24.64 1259 PHE V N 1
ATOM 12828 C CA . PHE F 1 259 ? 187.522 58.926 12.824 1.00 24.18 1259 PHE V CA 1
ATOM 12829 C C . PHE F 1 259 ? 188.011 57.640 12.223 1.00 25.22 1259 PHE V C 1
ATOM 12830 O O . PHE F 1 259 ? 188.449 56.776 12.995 1.00 25.44 1259 PHE V O 1
ATOM 12838 N N . GLU F 1 260 ? 188.015 57.567 10.862 1.00 25.66 1260 GLU V N 1
ATOM 12839 C CA . GLU F 1 260 ? 188.343 56.367 10.089 1.00 28.01 1260 GLU V CA 1
ATOM 12840 C C . GLU F 1 260 ? 188.812 56.584 8.613 1.00 32.67 1260 GLU V C 1
ATOM 12841 O O . GLU F 1 260 ? 188.010 56.915 7.686 1.00 34.57 1260 GLU V O 1
ATOM 12847 N N . ALA F 1 261 ? 190.094 56.324 8.336 1.00 31.19 1261 ALA V N 1
ATOM 12848 C CA . ALA F 1 261 ? 190.562 56.584 6.948 1.00 26.87 1261 ALA V CA 1
ATOM 12849 C C . ALA F 1 261 ? 191.251 55.323 6.375 1.00 28.12 1261 ALA V C 1
ATOM 12850 O O . ALA F 1 261 ? 192.024 54.566 7.082 1.00 26.96 1261 ALA V O 1
ATOM 12852 N N . VAL F 1 262 ? 190.915 55.043 5.123 1.00 25.29 1262 VAL V N 1
ATOM 12853 C CA . VAL F 1 262 ? 191.418 53.864 4.460 1.00 25.22 1262 VAL V CA 1
ATOM 12854 C C . VAL F 1 262 ? 192.159 54.269 3.244 1.00 25.29 1262 VAL V C 1
ATOM 12855 O O . VAL F 1 262 ? 191.733 55.240 2.492 1.00 26.71 1262 VAL V O 1
ATOM 12859 N N . ALA F 1 263 ? 193.191 53.494 2.946 1.00 21.27 1263 ALA V N 1
ATOM 12860 C CA . ALA F 1 263 ? 193.788 53.747 1.668 1.00 18.90 1263 ALA V CA 1
ATOM 12861 C C . ALA F 1 263 ? 194.137 52.478 0.851 1.00 21.03 1263 ALA V C 1
ATOM 12862 O O . ALA F 1 263 ? 194.769 51.457 1.351 1.00 19.33 1263 ALA V O 1
ATOM 12864 N N . GLN F 1 264 ? 193.664 52.470 -0.376 1.00 20.35 1264 GLN V N 1
ATOM 12865 C CA . GLN F 1 264 ? 193.897 51.249 -1.131 1.00 27.19 1264 GLN V CA 1
ATOM 12866 C C . GLN F 1 264 ? 194.169 51.408 -2.660 1.00 26.71 1264 GLN V C 1
ATOM 12867 O O . GLN F 1 264 ? 193.759 52.372 -3.334 1.00 23.60 1264 GLN V O 1
ATOM 12873 N N . TYR F 1 265 ? 194.745 50.358 -3.201 1.00 26.06 1265 TYR V N 1
ATOM 12874 C CA . TYR F 1 265 ? 195.001 50.336 -4.584 1.00 26.32 1265 TYR V CA 1
ATOM 12875 C C . TYR F 1 265 ? 194.665 49.014 -5.142 1.00 27.46 1265 TYR V C 1
ATOM 12876 O O . TYR F 1 265 ? 195.088 47.942 -4.647 1.00 27.31 1265 TYR V O 1
ATOM 12885 N N . GLN F 1 266 ? 193.932 49.082 -6.233 1.00 28.09 1266 GLN V N 1
ATOM 12886 C CA . GLN F 1 266 ? 193.411 47.874 -6.827 1.00 30.30 1266 GLN V CA 1
ATOM 12887 C C . GLN F 1 266 ? 194.272 47.415 -7.983 1.00 34.33 1266 GLN V C 1
ATOM 12888 O O . GLN F 1 266 ? 194.285 48.039 -9.043 1.00 37.15 1266 GLN V O 1
ATOM 12894 N N . PHE F 1 267 ? 194.957 46.303 -7.854 1.00 36.79 1267 PHE V N 1
ATOM 12895 C CA . PHE F 1 267 ? 195.878 46.027 -8.935 1.00 40.39 1267 PHE V CA 1
ATOM 12896 C C . PHE F 1 267 ? 195.222 45.245 -10.006 1.00 39.13 1267 PHE V C 1
ATOM 12897 O O . PHE F 1 267 ? 194.391 44.395 -9.746 1.00 34.25 1267 PHE V O 1
ATOM 12905 N N . ASP F 1 268 ? 195.699 45.543 -11.199 1.00 39.94 1268 ASP V N 1
ATOM 12906 C CA . ASP F 1 268 ? 195.249 44.999 -12.486 1.00 39.61 1268 ASP V CA 1
ATOM 12907 C C . ASP F 1 268 ? 195.104 43.491 -12.313 1.00 33.06 1268 ASP V C 1
ATOM 12908 O O . ASP F 1 268 ? 194.094 42.943 -12.586 1.00 26.86 1268 ASP V O 1
ATOM 12913 N N . PHE F 1 269 ? 196.115 42.860 -11.757 1.00 32.73 1269 PHE V N 1
ATOM 12914 C CA . PHE F 1 269 ? 196.146 41.401 -11.637 1.00 34.18 1269 PHE V CA 1
ATOM 12915 C C . PHE F 1 269 ? 195.368 40.856 -10.453 1.00 37.29 1269 PHE V C 1
ATOM 12916 O O . PHE F 1 269 ? 195.050 39.636 -10.398 1.00 41.80 1269 PHE V O 1
ATOM 12924 N N . GLY F 1 270 ? 195.054 41.694 -9.486 1.00 37.86 1270 GLY V N 1
ATOM 12925 C CA . GLY F 1 270 ? 194.055 41.181 -8.546 1.00 38.86 1270 GLY V CA 1
ATOM 12926 C C . GLY F 1 270 ? 194.257 41.413 -7.075 1.00 38.50 1270 GLY V C 1
ATOM 12927 O O . GLY F 1 270 ? 193.381 41.135 -6.316 1.00 42.35 1270 GLY V O 1
ATOM 12928 N N . LEU F 1 271 ? 195.377 41.982 -6.693 1.00 35.12 1271 LEU V N 1
ATOM 12929 C CA . LEU F 1 271 ? 195.728 42.035 -5.316 1.00 30.16 1271 LEU V CA 1
ATOM 12930 C C . LEU F 1 271 ? 195.437 43.484 -5.068 1.00 30.72 1271 LEU V C 1
ATOM 12931 O O . LEU F 1 271 ? 195.431 44.301 -6.019 1.00 29.27 1271 LEU V O 1
ATOM 12936 N N . ARG F 1 272 ? 195.147 43.787 -3.807 1.00 28.48 1272 ARG V N 1
ATOM 12937 C CA . ARG F 1 272 ? 194.544 45.040 -3.514 1.00 26.64 1272 ARG V CA 1
ATOM 12938 C C . ARG F 1 272 ? 194.787 45.184 -2.070 1.00 25.89 1272 ARG V C 1
ATOM 12939 O O . ARG F 1 272 ? 193.995 44.656 -1.246 1.00 29.61 1272 ARG V O 1
ATOM 12947 N N . PRO F 1 273 ? 195.918 45.856 -1.747 1.00 24.66 1273 PRO V N 1
ATOM 12948 C CA . PRO F 1 273 ? 196.382 46.141 -0.375 1.00 20.20 1273 PRO V CA 1
ATOM 12949 C C . PRO F 1 273 ? 195.505 47.249 0.140 1.00 23.91 1273 PRO V C 1
ATOM 12950 O O . PRO F 1 273 ? 194.901 48.094 -0.708 1.00 20.29 1273 PRO V O 1
ATOM 12954 N N . SER F 1 274 ? 195.372 47.240 1.485 1.00 21.43 1274 SER V N 1
ATOM 12955 C CA . SER F 1 274 ? 194.722 48.399 2.117 1.00 23.31 1274 SER V CA 1
ATOM 12956 C C . SER F 1 274 ? 195.536 48.775 3.341 1.00 22.04 1274 SER V C 1
ATOM 12957 O O . SER F 1 274 ? 196.225 47.930 3.854 1.00 23.02 1274 SER V O 1
ATOM 12960 N N . LEU F 1 275 ? 195.467 50.025 3.811 1.00 20.09 1275 LEU V N 1
ATOM 12961 C CA . LEU F 1 275 ? 196.198 50.535 5.002 1.00 17.61 1275 LEU V CA 1
ATOM 12962 C C . LEU F 1 275 ? 195.111 51.487 5.524 1.00 21.37 1275 LEU V C 1
ATOM 12963 O O . LEU F 1 275 ? 194.392 52.142 4.686 1.00 25.91 1275 LEU V O 1
ATOM 12968 N N . ALA F 1 276 ? 194.857 51.467 6.829 1.00 16.96 1276 ALA V N 1
ATOM 12969 C CA . ALA F 1 276 ? 193.697 52.114 7.399 1.00 17.02 1276 ALA V CA 1
ATOM 12970 C C . ALA F 1 276 ? 193.932 52.549 8.787 1.00 23.16 1276 ALA V C 1
ATOM 12971 O O . ALA F 1 276 ? 194.623 51.855 9.612 1.00 29.70 1276 ALA V O 1
ATOM 12973 N N . TYR F 1 277 ? 193.337 53.660 9.140 1.00 23.69 1277 TYR V N 1
ATOM 12974 C CA . TYR F 1 277 ? 193.392 53.994 10.566 1.00 28.72 1277 TYR V CA 1
ATOM 12975 C C . TYR F 1 277 ? 191.990 54.080 11.006 1.00 29.41 1277 TYR V C 1
ATOM 12976 O O . TYR F 1 277 ? 191.117 54.552 10.144 1.00 31.32 1277 TYR V O 1
ATOM 12985 N N . LEU F 1 278 ? 191.789 53.750 12.299 1.00 24.69 1278 LEU V N 1
ATOM 12986 C CA . LEU F 1 278 ? 190.511 54.030 12.916 1.00 26.98 1278 LEU V CA 1
ATOM 12987 C C . LEU F 1 278 ? 190.679 54.374 14.381 1.00 32.89 1278 LEU V C 1
ATOM 12988 O O . LEU F 1 278 ? 191.531 53.734 15.183 1.00 36.06 1278 LEU V O 1
ATOM 12993 N N . GLN F 1 279 ? 189.865 55.330 14.830 1.00 32.12 1279 GLN V N 1
ATOM 12994 C CA . GLN F 1 279 ? 189.718 55.375 16.268 1.00 30.83 1279 GLN V CA 1
ATOM 12995 C C . GLN F 1 279 ? 188.493 55.996 16.754 1.00 29.91 1279 GLN V C 1
ATOM 12996 O O . GLN F 1 279 ? 187.746 56.568 16.007 1.00 28.88 1279 GLN V O 1
ATOM 13002 N N . SER F 1 280 ? 188.271 55.788 18.023 1.00 30.14 1280 SER V N 1
ATOM 13003 C CA . SER F 1 280 ? 187.083 56.219 18.657 1.00 33.12 1280 SER V CA 1
ATOM 13004 C C . SER F 1 280 ? 187.318 56.746 20.040 1.00 36.23 1280 SER V C 1
ATOM 13005 O O . SER F 1 280 ? 187.643 55.973 20.997 1.00 35.49 1280 SER V O 1
ATOM 13008 N N . LYS F 1 281 ? 187.142 58.063 20.152 1.00 39.25 1281 LYS V N 1
ATOM 13009 C CA . LYS F 1 281 ? 187.588 58.745 21.361 1.00 40.37 1281 LYS V CA 1
ATOM 13010 C C . LYS F 1 281 ? 186.403 59.048 22.262 1.00 42.32 1281 LYS V C 1
ATOM 13011 O O . LYS F 1 281 ? 185.483 59.851 21.871 1.00 42.87 1281 LYS V O 1
ATOM 13017 N N . GLY F 1 282 ? 186.339 58.352 23.404 1.00 40.00 1282 GLY V N 1
ATOM 13018 C CA . GLY F 1 282 ? 185.191 58.543 24.307 1.00 38.34 1282 GLY V CA 1
ATOM 13019 C C . GLY F 1 282 ? 185.425 59.869 25.022 1.00 40.67 1282 GLY V C 1
ATOM 13020 O O . GLY F 1 282 ? 186.485 60.106 25.579 1.00 44.35 1282 GLY V O 1
ATOM 13021 N N . LYS F 1 283 ? 184.503 60.794 24.950 1.00 39.87 1283 LYS V N 1
ATOM 13022 C CA . LYS F 1 283 ? 184.677 62.017 25.686 1.00 39.46 1283 LYS V CA 1
ATOM 13023 C C . LYS F 1 283 ? 183.770 61.951 26.876 1.00 42.86 1283 LYS V C 1
ATOM 13024 O O . LYS F 1 283 ? 182.824 61.181 26.901 1.00 45.35 1283 LYS V O 1
ATOM 13030 N N . ASN F 1 284 ? 184.051 62.744 27.892 1.00 46.12 1284 ASN V N 1
ATOM 13031 C CA . ASN F 1 284 ? 183.284 62.738 29.166 1.00 43.84 1284 ASN V CA 1
ATOM 13032 C C . ASN F 1 284 ? 182.448 61.471 29.535 1.00 38.55 1284 ASN V C 1
ATOM 13033 O O . ASN F 1 284 ? 181.190 61.517 29.571 1.00 36.46 1284 ASN V O 1
ATOM 13038 N N . LEU F 1 285 ? 183.100 60.332 29.794 1.00 32.14 1285 LEU V N 1
ATOM 13039 C CA . LEU F 1 285 ? 182.284 59.137 29.876 1.00 31.75 1285 LEU V CA 1
ATOM 13040 C C . LEU F 1 285 ? 181.733 59.170 31.211 1.00 34.41 1285 LEU V C 1
ATOM 13041 O O . LEU F 1 285 ? 182.245 60.001 31.996 1.00 38.31 1285 LEU V O 1
ATOM 13046 N N . GLY F 1 286 ? 180.767 58.319 31.574 1.00 32.59 1286 GLY V N 1
ATOM 13047 C CA . GLY F 1 286 ? 180.497 58.404 33.038 1.00 36.79 1286 GLY V CA 1
ATOM 13048 C C . GLY F 1 286 ? 181.545 57.763 34.047 1.00 35.83 1286 GLY V C 1
ATOM 13049 O O . GLY F 1 286 ? 182.740 57.641 33.769 1.00 24.78 1286 GLY V O 1
ATOM 13050 N N . ARG F 1 287 ? 181.001 57.423 35.235 1.00 41.75 1287 ARG V N 1
ATOM 13051 C CA . ARG F 1 287 ? 181.349 56.305 36.129 1.00 42.26 1287 ARG V CA 1
ATOM 13052 C C . ARG F 1 287 ? 182.865 56.071 36.313 1.00 44.01 1287 ARG V C 1
ATOM 13053 O O . ARG F 1 287 ? 183.411 54.906 36.313 1.00 40.36 1287 ARG V O 1
ATOM 13061 N N . GLY F 1 288 ? 183.533 57.228 36.574 1.00 45.82 1288 GLY V N 1
ATOM 13062 C CA . GLY F 1 288 ? 185.047 57.384 36.567 1.00 45.13 1288 GLY V CA 1
ATOM 13063 C C . GLY F 1 288 ? 185.522 57.542 35.126 1.00 42.94 1288 GLY V C 1
ATOM 13064 O O . GLY F 1 288 ? 184.957 58.343 34.359 1.00 51.21 1288 GLY V O 1
ATOM 13065 N N . TYR F 1 289 ? 186.501 56.789 34.711 1.00 35.41 1289 TYR V N 1
ATOM 13066 C CA . TYR F 1 289 ? 186.752 56.708 33.238 1.00 38.25 1289 TYR V CA 1
ATOM 13067 C C . TYR F 1 289 ? 187.077 57.989 32.436 1.00 40.69 1289 TYR V C 1
ATOM 13068 O O . TYR F 1 289 ? 188.154 57.985 31.771 1.00 47.94 1289 TYR V O 1
ATOM 13077 N N . ASP F 1 290 ? 186.187 58.998 32.392 1.00 38.19 1290 ASP V N 1
ATOM 13078 C CA . ASP F 1 290 ? 186.596 60.264 31.800 1.00 43.50 1290 ASP V CA 1
ATOM 13079 C C . ASP F 1 290 ? 186.649 60.432 30.276 1.00 43.61 1290 ASP V C 1
ATOM 13080 O O . ASP F 1 290 ? 185.611 60.473 29.593 1.00 47.76 1290 ASP V O 1
ATOM 13085 N N . ASP F 1 291 ? 187.876 60.660 29.787 1.00 37.02 1291 ASP V N 1
ATOM 13086 C CA . ASP F 1 291 ? 188.160 60.657 28.387 1.00 35.85 1291 ASP V CA 1
ATOM 13087 C C . ASP F 1 291 ? 188.860 59.367 28.242 1.00 34.95 1291 ASP V C 1
ATOM 13088 O O . ASP F 1 291 ? 189.508 58.970 29.204 1.00 34.88 1291 ASP V O 1
ATOM 13093 N N . GLU F 1 292 ? 188.578 58.634 27.145 1.00 34.27 1292 GLU V N 1
ATOM 13094 C CA . GLU F 1 292 ? 189.032 57.237 26.982 1.00 36.70 1292 GLU V CA 1
ATOM 13095 C C . GLU F 1 292 ? 188.737 56.531 25.636 1.00 35.46 1292 GLU V C 1
ATOM 13096 O O . GLU F 1 292 ? 187.588 56.460 25.192 1.00 37.92 1292 GLU V O 1
ATOM 13102 N N . ASP F 1 293 ? 189.756 55.917 25.038 1.00 31.16 1293 ASP V N 1
ATOM 13103 C CA . ASP F 1 293 ? 189.621 55.363 23.720 1.00 27.66 1293 ASP V CA 1
ATOM 13104 C C . ASP F 1 293 ? 188.836 54.072 23.695 1.00 28.19 1293 ASP V C 1
ATOM 13105 O O . ASP F 1 293 ? 189.228 53.115 24.415 1.00 28.95 1293 ASP V O 1
ATOM 13110 N N . ILE F 1 294 ? 187.726 54.046 22.913 1.00 26.70 1294 ILE V N 1
ATOM 13111 C CA . ILE F 1 294 ? 186.809 52.877 22.768 1.00 24.92 1294 ILE V CA 1
ATOM 13112 C C . ILE F 1 294 ? 187.452 51.862 21.744 1.00 30.01 1294 ILE V C 1
ATOM 13113 O O . ILE F 1 294 ? 187.300 50.597 21.832 1.00 34.12 1294 ILE V O 1
ATOM 13118 N N . LEU F 1 295 ? 188.150 52.419 20.766 1.00 26.56 1295 LEU V N 1
ATOM 13119 C CA . LEU F 1 295 ? 188.770 51.656 19.747 1.00 26.90 1295 LEU V CA 1
ATOM 13120 C C . LEU F 1 295 ? 189.850 52.540 19.234 1.00 30.62 1295 LEU V C 1
ATOM 13121 O O . LEU F 1 295 ? 189.661 53.743 19.148 1.00 33.92 1295 LEU V O 1
ATOM 13126 N N . LYS F 1 296 ? 190.943 51.913 18.808 1.00 31.50 1296 LYS V N 1
ATOM 13127 C CA . LYS F 1 296 ? 192.132 52.561 18.251 1.00 29.20 1296 LYS V CA 1
ATOM 13128 C C . LYS F 1 296 ? 193.060 51.449 17.614 1.00 28.22 1296 LYS V C 1
ATOM 13129 O O . LYS F 1 296 ? 193.564 50.526 18.275 1.00 25.01 1296 LYS V O 1
ATOM 13135 N N . TYR F 1 297 ? 193.237 51.519 16.299 1.00 28.12 1297 TYR V N 1
ATOM 13136 C CA . TYR F 1 297 ? 194.014 50.457 15.641 1.00 26.48 1297 TYR V CA 1
ATOM 13137 C C . TYR F 1 297 ? 194.431 50.785 14.261 1.00 26.30 1297 TYR V C 1
ATOM 13138 O O . TYR F 1 297 ? 193.686 51.497 13.535 1.00 24.56 1297 TYR V O 1
ATOM 13147 N N . VAL F 1 298 ? 195.680 50.372 13.932 1.00 25.98 1298 VAL V N 1
ATOM 13148 C CA . VAL F 1 298 ? 196.047 50.553 12.563 1.00 25.80 1298 VAL V CA 1
ATOM 13149 C C . VAL F 1 298 ? 195.661 49.354 11.914 1.00 25.95 1298 VAL V C 1
ATOM 13150 O O . VAL F 1 298 ? 196.052 48.239 12.343 1.00 28.06 1298 VAL V O 1
ATOM 13154 N N . ASP F 1 299 ? 194.902 49.527 10.873 1.00 24.58 1299 ASP V N 1
ATOM 13155 C CA . ASP F 1 299 ? 194.694 48.303 10.091 1.00 28.36 1299 ASP V CA 1
ATOM 13156 C C . ASP F 1 299 ? 195.705 48.136 8.884 1.00 29.49 1299 ASP V C 1
ATOM 13157 O O . ASP F 1 299 ? 195.930 49.086 8.107 1.00 33.42 1299 ASP V O 1
ATOM 13162 N N . VAL F 1 300 ? 196.270 46.932 8.743 1.00 24.54 1300 VAL V N 1
ATOM 13163 C CA . VAL F 1 300 ? 197.135 46.654 7.646 1.00 23.15 1300 VAL V CA 1
ATOM 13164 C C . VAL F 1 300 ? 196.696 45.286 7.089 1.00 23.39 1300 VAL V C 1
ATOM 13165 O O . VAL F 1 300 ? 196.594 44.281 7.840 1.00 20.78 1300 VAL V O 1
ATOM 13169 N N . GLY F 1 301 ? 196.509 45.213 5.782 1.00 20.13 1301 GLY V N 1
ATOM 13170 C CA . GLY F 1 301 ? 196.012 44.001 5.263 1.00 22.88 1301 GLY V CA 1
ATOM 13171 C C . GLY F 1 301 ? 195.862 43.963 3.760 1.00 28.40 1301 GLY V C 1
ATOM 13172 O O . GLY F 1 301 ? 195.978 45.061 3.040 1.00 31.18 1301 GLY V O 1
ATOM 13173 N N . ALA F 1 302 ? 195.582 42.727 3.256 1.00 24.20 1302 ALA V N 1
ATOM 13174 C CA . ALA F 1 302 ? 195.334 42.633 1.816 1.00 23.61 1302 ALA V CA 1
ATOM 13175 C C . ALA F 1 302 ? 194.464 41.508 1.439 1.00 24.10 1302 ALA V C 1
ATOM 13176 O O . ALA F 1 302 ? 194.316 40.603 2.220 1.00 28.43 1302 ALA V O 1
ATOM 13178 N N . THR F 1 303 ? 193.792 41.660 0.311 1.00 22.57 1303 THR V N 1
ATOM 13179 C CA . THR F 1 303 ? 192.908 40.611 -0.299 1.00 22.69 1303 THR V CA 1
ATOM 13180 C C . THR F 1 303 ? 193.367 40.419 -1.801 1.00 21.30 1303 THR V C 1
ATOM 13181 O O . THR F 1 303 ? 194.045 41.293 -2.407 1.00 18.63 1303 THR V O 1
ATOM 13185 N N . TYR F 1 304 ? 193.105 39.267 -2.355 1.00 22.34 1304 TYR V N 1
ATOM 13186 C CA . TYR F 1 304 ? 193.640 38.969 -3.641 1.00 25.91 1304 TYR V CA 1
ATOM 13187 C C . TYR F 1 304 ? 192.440 38.464 -4.362 1.00 28.25 1304 TYR V C 1
ATOM 13188 O O . TYR F 1 304 ? 191.893 37.521 -3.830 1.00 32.70 1304 TYR V O 1
ATOM 13197 N N . TYR F 1 305 ? 191.979 39.062 -5.494 1.00 26.82 1305 TYR V N 1
ATOM 13198 C CA . TYR F 1 305 ? 190.836 38.490 -6.278 1.00 28.97 1305 TYR V CA 1
ATOM 13199 C C . TYR F 1 305 ? 191.163 37.380 -7.315 1.00 29.38 1305 TYR V C 1
ATOM 13200 O O . TYR F 1 305 ? 191.678 37.693 -8.410 1.00 30.31 1305 TYR V O 1
ATOM 13209 N N . PHE F 1 306 ? 190.859 36.099 -7.015 1.00 28.09 1306 PHE V N 1
ATOM 13210 C CA . PHE F 1 306 ? 191.064 35.110 -8.154 1.00 28.70 1306 PHE V CA 1
ATOM 13211 C C . PHE F 1 306 ? 190.304 35.563 -9.374 1.00 30.16 1306 PHE V C 1
ATOM 13212 O O . PHE F 1 306 ? 190.881 35.710 -10.430 1.00 32.59 1306 PHE V O 1
ATOM 13220 N N . ASN F 1 307 ? 189.033 35.862 -9.172 1.00 30.97 1307 ASN V N 1
ATOM 13221 C CA . ASN F 1 307 ? 188.237 36.513 -10.171 1.00 30.35 1307 ASN V CA 1
ATOM 13222 C C . ASN F 1 307 ? 187.053 37.103 -9.461 1.00 30.67 1307 ASN V C 1
ATOM 13223 O O . ASN F 1 307 ? 187.104 37.283 -8.227 1.00 28.61 1307 ASN V O 1
ATOM 13228 N N . LYS F 1 308 ? 185.961 37.388 -10.181 1.00 32.22 1308 LYS V N 1
ATOM 13229 C CA . LYS F 1 308 ? 184.841 37.980 -9.394 1.00 35.59 1308 LYS V CA 1
ATOM 13230 C C . LYS F 1 308 ? 183.943 37.027 -8.602 1.00 33.65 1308 LYS V C 1
ATOM 13231 O O . LYS F 1 308 ? 182.792 37.216 -8.526 1.00 39.35 1308 LYS V O 1
ATOM 13237 N N . ASN F 1 309 ? 184.498 36.034 -7.968 1.00 32.78 1309 ASN V N 1
ATOM 13238 C CA . ASN F 1 309 ? 183.688 34.867 -7.621 1.00 31.36 1309 ASN V CA 1
ATOM 13239 C C . ASN F 1 309 ? 184.341 34.070 -6.523 1.00 33.72 1309 ASN V C 1
ATOM 13240 O O . ASN F 1 309 ? 183.658 33.174 -6.002 1.00 35.24 1309 ASN V O 1
ATOM 13245 N N . MET F 1 310 ? 185.664 34.363 -6.246 1.00 31.10 1310 MET V N 1
ATOM 13246 C CA . MET F 1 310 ? 186.615 33.682 -5.312 1.00 25.82 1310 MET V CA 1
ATOM 13247 C C . MET F 1 310 ? 187.786 34.550 -5.006 1.00 24.43 1310 MET V C 1
ATOM 13248 O O . MET F 1 310 ? 188.256 35.228 -5.918 1.00 25.43 1310 MET V O 1
ATOM 13253 N N . SER F 1 311 ? 188.335 34.459 -3.772 1.00 24.26 1311 SER V N 1
ATOM 13254 C CA . SER F 1 311 ? 189.502 35.253 -3.377 1.00 23.29 1311 SER V CA 1
ATOM 13255 C C . SER F 1 311 ? 189.988 34.904 -2.026 1.00 26.40 1311 SER V C 1
ATOM 13256 O O . SER F 1 311 ? 189.270 34.139 -1.290 1.00 29.18 1311 SER V O 1
ATOM 13259 N N . THR F 1 312 ? 191.200 35.399 -1.684 1.00 24.15 1312 THR V N 1
ATOM 13260 C CA . THR F 1 312 ? 191.720 35.220 -0.320 1.00 23.81 1312 THR V CA 1
ATOM 13261 C C . THR F 1 312 ? 192.109 36.514 0.161 1.00 28.19 1312 THR V C 1
ATOM 13262 O O . THR F 1 312 ? 192.321 37.435 -0.689 1.00 30.16 1312 THR V O 1
ATOM 13266 N N . TYR F 1 313 ? 192.131 36.635 1.509 1.00 28.16 1313 TYR V N 1
ATOM 13267 C CA . TYR F 1 313 ? 192.566 37.883 2.143 1.00 28.89 1313 TYR V CA 1
ATOM 13268 C C . TYR F 1 313 ? 193.247 37.536 3.358 1.00 27.51 1313 TYR V C 1
ATOM 13269 O O . TYR F 1 313 ? 192.949 36.523 3.949 1.00 31.49 1313 TYR V O 1
ATOM 13278 N N . VAL F 1 314 ? 194.158 38.436 3.674 1.00 24.89 1314 VAL V N 1
ATOM 13279 C CA . VAL F 1 314 ? 194.787 38.673 4.928 1.00 21.35 1314 VAL V CA 1
ATOM 13280 C C . VAL F 1 314 ? 194.423 40.060 5.434 1.00 20.48 1314 VAL V C 1
ATOM 13281 O O . VAL F 1 314 ? 194.445 41.158 4.702 1.00 16.67 1314 VAL V O 1
ATOM 13285 N N . ASP F 1 315 ? 194.224 40.004 6.743 1.00 18.00 1315 ASP V N 1
ATOM 13286 C CA . ASP F 1 315 ? 194.046 41.178 7.512 1.00 18.09 1315 ASP V CA 1
ATOM 13287 C C . ASP F 1 315 ? 194.652 41.068 8.859 1.00 20.16 1315 ASP V C 1
ATOM 13288 O O . ASP F 1 315 ? 194.622 40.014 9.532 1.00 24.52 1315 ASP V O 1
ATOM 13293 N N . TYR F 1 316 ? 195.207 42.209 9.229 1.00 23.17 1316 TYR V N 1
ATOM 13294 C CA . TYR F 1 316 ? 196.085 42.395 10.388 1.00 25.47 1316 TYR V CA 1
ATOM 13295 C C . TYR F 1 316 ? 195.794 43.724 11.162 1.00 25.27 1316 TYR V C 1
ATOM 13296 O O . TYR F 1 316 ? 196.161 44.853 10.650 1.00 22.47 1316 TYR V O 1
ATOM 13305 N N . LYS F 1 317 ? 195.076 43.574 12.319 1.00 25.90 1317 LYS V N 1
ATOM 13306 C CA . LYS F 1 317 ? 194.612 44.736 13.180 1.00 27.42 1317 LYS V CA 1
ATOM 13307 C C . LYS F 1 317 ? 195.742 44.801 14.154 1.00 27.27 1317 LYS V C 1
ATOM 13308 O O . LYS F 1 317 ? 196.025 43.795 14.807 1.00 25.35 1317 LYS V O 1
ATOM 13314 N N . ILE F 1 318 ? 196.446 45.942 14.131 1.00 26.46 1318 ILE V N 1
ATOM 13315 C CA . ILE F 1 318 ? 197.621 46.259 14.988 1.00 25.57 1318 ILE V CA 1
ATOM 13316 C C . ILE F 1 318 ? 196.945 47.147 16.049 1.00 28.79 1318 ILE V C 1
ATOM 13317 O O . ILE F 1 318 ? 196.580 48.336 15.815 1.00 29.47 1318 ILE V O 1
ATOM 13322 N N . ASN F 1 319 ? 196.682 46.542 17.197 1.00 25.31 1319 ASN V N 1
ATOM 13323 C CA . ASN F 1 319 ? 195.661 47.108 17.974 1.00 24.88 1319 ASN V CA 1
ATOM 13324 C C . ASN F 1 319 ? 196.110 48.141 19.032 1.00 26.73 1319 ASN V C 1
ATOM 13325 O O . ASN F 1 319 ? 196.596 47.846 20.129 1.00 31.30 1319 ASN V O 1
ATOM 13330 N N . LEU F 1 320 ? 195.896 49.393 18.750 1.00 28.31 1320 LEU V N 1
ATOM 13331 C CA . LEU F 1 320 ? 196.650 50.348 19.534 1.00 28.44 1320 LEU V CA 1
ATOM 13332 C C . LEU F 1 320 ? 196.056 50.738 20.903 1.00 29.07 1320 LEU V C 1
ATOM 13333 O O . LEU F 1 320 ? 196.366 51.809 21.373 1.00 34.33 1320 LEU V O 1
ATOM 13338 N N . LEU F 1 321 ? 195.245 49.898 21.546 1.00 29.62 1321 LEU V N 1
ATOM 13339 C CA . LEU F 1 321 ? 194.728 50.145 22.921 1.00 29.99 1321 LEU V CA 1
ATOM 13340 C C . LEU F 1 321 ? 195.475 49.470 24.074 1.00 31.89 1321 LEU V C 1
ATOM 13341 O O . LEU F 1 321 ? 195.822 48.289 23.937 1.00 38.01 1321 LEU V O 1
ATOM 13346 N N . ASP F 1 322 ? 195.619 50.123 25.231 1.00 34.13 1322 ASP V N 1
ATOM 13347 C CA . ASP F 1 322 ? 196.091 49.442 26.490 1.00 37.91 1322 ASP V CA 1
ATOM 13348 C C . ASP F 1 322 ? 194.965 48.799 27.280 1.00 38.94 1322 ASP V C 1
ATOM 13349 O O . ASP F 1 322 ? 193.908 49.419 27.447 1.00 41.64 1322 ASP V O 1
ATOM 13354 N N . ASP F 1 323 ? 195.168 47.601 27.816 1.00 34.11 1323 ASP V N 1
ATOM 13355 C CA . ASP F 1 323 ? 194.413 47.186 29.001 1.00 31.00 1323 ASP V CA 1
ATOM 13356 C C . ASP F 1 323 ? 194.218 48.141 30.194 1.00 33.47 1323 ASP V C 1
ATOM 13357 O O . ASP F 1 323 ? 195.201 48.689 30.624 1.00 35.62 1323 ASP V O 1
ATOM 13362 N N . ASN F 1 324 ? 193.020 48.272 30.770 1.00 33.00 1324 ASN V N 1
ATOM 13363 C CA . ASN F 1 324 ? 192.763 49.032 32.043 1.00 32.08 1324 ASN V CA 1
ATOM 13364 C C . ASN F 1 324 ? 191.381 48.765 32.640 1.00 32.27 1324 ASN V C 1
ATOM 13365 O O . ASN F 1 324 ? 190.496 48.392 31.870 1.00 29.61 1324 ASN V O 1
ATOM 13370 N N . GLN F 1 325 ? 191.137 49.018 33.958 1.00 34.93 1325 GLN V N 1
ATOM 13371 C CA . GLN F 1 325 ? 189.847 48.522 34.500 1.00 36.94 1325 GLN V CA 1
ATOM 13372 C C . GLN F 1 325 ? 188.786 49.023 33.466 1.00 37.53 1325 GLN V C 1
ATOM 13373 O O . GLN F 1 325 ? 187.681 48.472 33.393 1.00 37.06 1325 GLN V O 1
ATOM 13375 N N . PHE F 1 326 ? 189.207 49.903 32.522 1.00 34.43 1326 PHE V N 1
ATOM 13376 C CA . PHE F 1 326 ? 188.253 50.407 31.493 1.00 30.64 1326 PHE V CA 1
ATOM 13377 C C . PHE F 1 326 ? 187.955 49.461 30.428 1.00 30.40 1326 PHE V C 1
ATOM 13378 O O . PHE F 1 326 ? 186.830 49.035 30.279 1.00 28.64 1326 PHE V O 1
ATOM 13386 N N . THR F 1 327 ? 188.944 49.208 29.603 1.00 31.86 1327 THR V N 1
ATOM 13387 C CA . THR F 1 327 ? 188.677 48.365 28.439 1.00 35.20 1327 THR V CA 1
ATOM 13388 C C . THR F 1 327 ? 188.081 47.076 29.000 1.00 37.84 1327 THR V C 1
ATOM 13389 O O . THR F 1 327 ? 186.879 46.833 28.818 1.00 39.65 1327 THR V O 1
ATOM 13393 N N . ARG F 1 328 ? 188.918 46.300 29.703 1.00 40.06 1328 ARG V N 1
ATOM 13394 C CA . ARG F 1 328 ? 188.488 45.282 30.700 1.00 39.25 1328 ARG V CA 1
ATOM 13395 C C . ARG F 1 328 ? 186.998 45.441 31.120 1.00 36.26 1328 ARG V C 1
ATOM 13396 O O . ARG F 1 328 ? 186.198 44.632 30.824 1.00 32.09 1328 ARG V O 1
ATOM 13404 N N . ASP F 1 329 ? 186.615 46.528 31.758 1.00 37.72 1329 ASP V N 1
ATOM 13405 C CA . ASP F 1 329 ? 185.226 46.676 32.184 1.00 36.15 1329 ASP V CA 1
ATOM 13406 C C . ASP F 1 329 ? 184.331 46.492 31.079 1.00 30.81 1329 ASP V C 1
ATOM 13407 O O . ASP F 1 329 ? 183.367 45.922 31.200 1.00 31.46 1329 ASP V O 1
ATOM 13412 N N . ALA F 1 330 ? 184.625 47.133 30.018 1.00 30.91 1330 ALA V N 1
ATOM 13413 C CA . ALA F 1 330 ? 183.769 47.136 28.912 1.00 33.94 1330 ALA V CA 1
ATOM 13414 C C . ALA F 1 330 ? 183.860 45.798 28.130 1.00 33.52 1330 ALA V C 1
ATOM 13415 O O . ALA F 1 330 ? 183.013 45.481 27.308 1.00 33.66 1330 ALA V O 1
ATOM 13417 N N . GLY F 1 331 ? 184.873 45.013 28.415 1.00 32.90 1331 GLY V N 1
ATOM 13418 C CA . GLY F 1 331 ? 185.226 43.870 27.563 1.00 30.92 1331 GLY V CA 1
ATOM 13419 C C . GLY F 1 331 ? 185.470 44.391 26.160 1.00 27.15 1331 GLY V C 1
ATOM 13420 O O . GLY F 1 331 ? 184.732 44.093 25.294 1.00 30.71 1331 GLY V O 1
ATOM 13421 N N . ILE F 1 332 ? 186.445 45.234 25.944 1.00 25.51 1332 ILE V N 1
ATOM 13422 C CA . ILE F 1 332 ? 186.708 45.738 24.607 1.00 25.14 1332 ILE V CA 1
ATOM 13423 C C . ILE F 1 332 ? 187.987 45.050 24.248 1.00 26.15 1332 ILE V C 1
ATOM 13424 O O . ILE F 1 332 ? 188.885 44.956 25.069 1.00 27.39 1332 ILE V O 1
ATOM 13429 N N . ASN F 1 333 ? 188.104 44.560 23.023 1.00 27.57 1333 ASN V N 1
ATOM 13430 C CA . ASN F 1 333 ? 189.328 43.787 22.707 1.00 28.35 1333 ASN V CA 1
ATOM 13431 C C . ASN F 1 333 ? 190.400 44.775 22.504 1.00 30.02 1333 ASN V C 1
ATOM 13432 O O . ASN F 1 333 ? 190.164 45.808 21.850 1.00 33.37 1333 ASN V O 1
ATOM 13437 N N . THR F 1 334 ? 191.550 44.454 23.076 1.00 28.53 1334 THR V N 1
ATOM 13438 C CA . THR F 1 334 ? 192.716 45.269 23.040 1.00 25.79 1334 THR V CA 1
ATOM 13439 C C . THR F 1 334 ? 193.853 44.566 22.329 1.00 24.56 1334 THR V C 1
ATOM 13440 O O . THR F 1 334 ? 194.689 45.251 21.796 1.00 28.80 1334 THR V O 1
ATOM 13444 N N . ASP F 1 335 ? 193.985 43.253 22.317 1.00 25.95 1335 ASP V N 1
ATOM 13445 C CA . ASP F 1 335 ? 195.071 42.642 21.457 1.00 29.85 1335 ASP V CA 1
ATOM 13446 C C . ASP F 1 335 ? 194.904 42.793 19.976 1.00 30.78 1335 ASP V C 1
ATOM 13447 O O . ASP F 1 335 ? 193.800 43.024 19.522 1.00 32.94 1335 ASP V O 1
ATOM 13452 N N . ASN F 1 336 ? 195.993 42.521 19.257 1.00 30.70 1336 ASN V N 1
ATOM 13453 C CA . ASN F 1 336 ? 196.004 42.426 17.791 1.00 29.64 1336 ASN V CA 1
ATOM 13454 C C . ASN F 1 336 ? 195.188 41.220 17.371 1.00 28.22 1336 ASN V C 1
ATOM 13455 O O . ASN F 1 336 ? 194.815 40.410 18.193 1.00 31.30 1336 ASN V O 1
ATOM 13460 N N . ILE F 1 337 ? 194.864 41.093 16.110 1.00 25.07 1337 ILE V N 1
ATOM 13461 C CA . ILE F 1 337 ? 194.404 39.804 15.697 1.00 22.62 1337 ILE V CA 1
ATOM 13462 C C . ILE F 1 337 ? 194.912 39.731 14.246 1.00 23.13 1337 ILE V C 1
ATOM 13463 O O . ILE F 1 337 ? 195.214 40.791 13.625 1.00 25.28 1337 ILE V O 1
ATOM 13468 N N . VAL F 1 338 ? 194.919 38.555 13.640 1.00 20.08 1338 VAL V N 1
ATOM 13469 C CA . VAL F 1 338 ? 195.130 38.462 12.154 1.00 19.19 1338 VAL V CA 1
ATOM 13470 C C . VAL F 1 338 ? 194.038 37.574 11.570 1.00 19.93 1338 VAL V C 1
ATOM 13471 O O . VAL F 1 338 ? 193.611 36.462 12.085 1.00 18.48 1338 VAL V O 1
ATOM 13475 N N . ALA F 1 339 ? 193.629 37.956 10.398 1.00 18.71 1339 ALA V N 1
ATOM 13476 C CA . ALA F 1 339 ? 192.645 37.094 9.883 1.00 19.35 1339 ALA V CA 1
ATOM 13477 C C . ALA F 1 339 ? 193.119 36.604 8.591 1.00 18.48 1339 ALA V C 1
ATOM 13478 O O . ALA F 1 339 ? 193.742 37.345 7.893 1.00 18.36 1339 ALA V O 1
ATOM 13480 N N . LEU F 1 340 ? 192.854 35.345 8.313 1.00 19.84 1340 LEU V N 1
ATOM 13481 C CA . LEU F 1 340 ? 193.165 34.671 7.043 1.00 19.60 1340 LEU V CA 1
ATOM 13482 C C . LEU F 1 340 ? 191.873 34.181 6.568 1.00 20.39 1340 LEU V C 1
ATOM 13483 O O . LEU F 1 340 ? 191.128 33.514 7.303 1.00 22.24 1340 LEU V O 1
ATOM 13488 N N . GLY F 1 341 ? 191.557 34.470 5.326 1.00 22.00 1341 GLY V N 1
ATOM 13489 C CA . GLY F 1 341 ? 190.282 33.947 4.806 1.00 23.97 1341 GLY V CA 1
ATOM 13490 C C . GLY F 1 341 ? 190.474 33.436 3.421 1.00 25.26 1341 GLY V C 1
ATOM 13491 O O . GLY F 1 341 ? 191.346 33.877 2.721 1.00 28.59 1341 GLY V O 1
ATOM 13492 N N . LEU F 1 342 ? 189.638 32.494 3.051 1.00 25.97 1342 LEU V N 1
ATOM 13493 C CA . LEU F 1 342 ? 189.471 31.984 1.669 1.00 27.38 1342 LEU V CA 1
ATOM 13494 C C . LEU F 1 342 ? 187.969 32.068 1.364 1.00 28.22 1342 LEU V C 1
ATOM 13495 O O . LEU F 1 342 ? 187.137 31.597 2.154 1.00 30.28 1342 LEU V O 1
ATOM 13500 N N . VAL F 1 343 ? 187.593 32.616 0.227 1.00 26.41 1343 VAL V N 1
ATOM 13501 C CA . VAL F 1 343 ? 186.171 32.855 0.096 1.00 22.71 1343 VAL V CA 1
ATOM 13502 C C . VAL F 1 343 ? 185.803 32.496 -1.281 1.00 21.64 1343 VAL V C 1
ATOM 13503 O O . VAL F 1 343 ? 186.572 32.733 -2.154 1.00 22.99 1343 VAL V O 1
ATOM 13507 N N . TYR F 1 344 ? 184.600 31.952 -1.421 1.00 22.60 1344 TYR V N 1
ATOM 13508 C CA . TYR F 1 344 ? 183.937 31.562 -2.641 1.00 24.91 1344 TYR V CA 1
ATOM 13509 C C . TYR F 1 344 ? 182.553 32.118 -2.468 1.00 25.82 1344 TYR V C 1
ATOM 13510 O O . TYR F 1 344 ? 181.872 31.740 -1.506 1.00 21.17 1344 TYR V O 1
ATOM 13519 N N . GLN F 1 345 ? 182.167 33.028 -3.409 1.00 28.72 1345 GLN V N 1
ATOM 13520 C CA . GLN F 1 345 ? 180.848 33.731 -3.504 1.00 28.80 1345 GLN V CA 1
ATOM 13521 C C . GLN F 1 345 ? 180.137 33.509 -4.853 1.00 30.64 1345 GLN V C 1
ATOM 13522 O O . GLN F 1 345 ? 180.744 33.497 -5.907 1.00 31.93 1345 GLN V O 1
ATOM 13528 N N . PHE F 1 346 ? 178.836 33.322 -4.805 1.00 31.84 1346 PHE V N 1
ATOM 13529 C CA . PHE F 1 346 ? 178.084 33.195 -5.981 1.00 33.06 1346 PHE V CA 1
ATOM 13530 C C . PHE F 1 346 ? 177.089 34.379 -6.050 1.00 35.54 1346 PHE V C 1
ATOM 13531 O O . PHE F 1 346 ? 177.232 35.397 -5.327 1.00 38.01 1346 PHE V O 1
ATOM 13540 N N . ALA G 1 1 ? 159.555 30.959 -7.762 1.00 25.14 1001 ALA W N 1
ATOM 13541 C CA . ALA G 1 1 ? 160.033 31.135 -9.156 1.00 29.21 1001 ALA W CA 1
ATOM 13542 C C . ALA G 1 1 ? 160.460 29.808 -9.549 1.00 34.86 1001 ALA W C 1
ATOM 13543 O O . ALA G 1 1 ? 161.360 29.237 -8.881 1.00 37.02 1001 ALA W O 1
ATOM 13545 N N . GLU G 1 2 ? 159.842 29.296 -10.637 1.00 39.79 1002 GLU W N 1
ATOM 13546 C CA . GLU G 1 2 ? 160.313 28.108 -11.413 1.00 37.86 1002 GLU W CA 1
ATOM 13547 C C . GLU G 1 2 ? 161.812 28.227 -11.867 1.00 38.38 1002 GLU W C 1
ATOM 13548 O O . GLU G 1 2 ? 162.086 28.508 -13.059 1.00 36.19 1002 GLU W O 1
ATOM 13554 N N . VAL G 1 3 ? 162.761 28.083 -10.927 1.00 38.58 1003 VAL W N 1
ATOM 13555 C CA . VAL G 1 3 ? 164.182 27.988 -11.240 1.00 40.27 1003 VAL W CA 1
ATOM 13556 C C . VAL G 1 3 ? 164.419 26.728 -12.122 1.00 43.15 1003 VAL W C 1
ATOM 13557 O O . VAL G 1 3 ? 163.694 26.616 -13.144 1.00 47.52 1003 VAL W O 1
ATOM 13561 N N . TYR G 1 4 ? 165.319 25.769 -11.802 1.00 39.26 1004 TYR W N 1
ATOM 13562 C CA . TYR G 1 4 ? 165.380 24.447 -12.558 1.00 38.23 1004 TYR W CA 1
ATOM 13563 C C . TYR G 1 4 ? 164.035 23.812 -13.102 1.00 41.41 1004 TYR W C 1
ATOM 13564 O O . TYR G 1 4 ? 162.946 23.844 -12.479 1.00 41.44 1004 TYR W O 1
ATOM 13573 N N . ASN G 1 5 ? 164.133 23.263 -14.312 1.00 41.25 1005 ASN W N 1
ATOM 13574 C CA . ASN G 1 5 ? 163.056 22.477 -14.907 1.00 41.63 1005 ASN W CA 1
ATOM 13575 C C . ASN G 1 5 ? 163.538 21.671 -16.166 1.00 45.52 1005 ASN W C 1
ATOM 13576 O O . ASN G 1 5 ? 163.320 22.055 -17.287 1.00 47.33 1005 ASN W O 1
ATOM 13581 N N . LYS G 1 6 ? 164.179 20.533 -15.970 1.00 48.28 1006 LYS W N 1
ATOM 13582 C CA . LYS G 1 6 ? 164.825 19.844 -17.057 1.00 49.82 1006 LYS W CA 1
ATOM 13583 C C . LYS G 1 6 ? 164.502 18.341 -16.930 1.00 51.14 1006 LYS W C 1
ATOM 13584 O O . LYS G 1 6 ? 164.599 17.761 -15.812 1.00 48.16 1006 LYS W O 1
ATOM 13590 N N . ASP G 1 7 ? 164.086 17.726 -18.055 1.00 55.22 1007 ASP W N 1
ATOM 13591 C CA . ASP G 1 7 ? 163.676 16.261 -18.106 1.00 57.09 1007 ASP W CA 1
ATOM 13592 C C . ASP G 1 7 ? 162.874 15.695 -16.848 1.00 58.72 1007 ASP W C 1
ATOM 13593 O O . ASP G 1 7 ? 163.466 15.292 -15.814 1.00 57.59 1007 ASP W O 1
ATOM 13598 N N . GLY G 1 8 ? 161.533 15.667 -16.974 1.00 57.43 1008 GLY W N 1
ATOM 13599 C CA . GLY G 1 8 ? 160.641 15.141 -15.901 1.00 54.60 1008 GLY W CA 1
ATOM 13600 C C . GLY G 1 8 ? 160.577 16.100 -14.701 1.00 51.19 1008 GLY W C 1
ATOM 13601 O O . GLY G 1 8 ? 159.593 16.922 -14.544 1.00 46.78 1008 GLY W O 1
ATOM 13602 N N . ASN G 1 9 ? 161.648 15.989 -13.896 1.00 50.61 1009 ASN W N 1
ATOM 13603 C CA . ASN G 1 9 ? 161.938 16.868 -12.715 1.00 49.71 1009 ASN W CA 1
ATOM 13604 C C . ASN G 1 9 ? 161.965 18.479 -12.739 1.00 46.14 1009 ASN W C 1
ATOM 13605 O O . ASN G 1 9 ? 162.737 19.119 -13.495 1.00 43.41 1009 ASN W O 1
ATOM 13610 N N . LYS G 1 10 ? 161.200 19.112 -11.836 1.00 41.57 1010 LYS W N 1
ATOM 13611 C CA . LYS G 1 10 ? 161.177 20.583 -11.783 1.00 41.41 1010 LYS W CA 1
ATOM 13612 C C . LYS G 1 10 ? 161.023 21.285 -10.389 1.00 37.90 1010 LYS W C 1
ATOM 13613 O O . LYS G 1 10 ? 160.183 20.892 -9.533 1.00 37.94 1010 LYS W O 1
ATOM 13619 N N . LEU G 1 11 ? 161.832 22.322 -10.196 1.00 34.08 1011 LEU W N 1
ATOM 13620 C CA . LEU G 1 11 ? 161.975 23.043 -8.990 1.00 34.27 1011 LEU W CA 1
ATOM 13621 C C . LEU G 1 11 ? 161.343 24.379 -8.962 1.00 40.46 1011 LEU W C 1
ATOM 13622 O O . LEU G 1 11 ? 161.511 25.192 -9.877 1.00 47.89 1011 LEU W O 1
ATOM 13627 N N . ASP G 1 12 ? 160.753 24.736 -7.843 1.00 41.25 1012 ASP W N 1
ATOM 13628 C CA . ASP G 1 12 ? 160.318 26.102 -7.762 1.00 38.78 1012 ASP W CA 1
ATOM 13629 C C . ASP G 1 12 ? 160.763 26.673 -6.472 1.00 35.63 1012 ASP W C 1
ATOM 13630 O O . ASP G 1 12 ? 160.138 26.409 -5.463 1.00 38.95 1012 ASP W O 1
ATOM 13635 N N . LEU G 1 13 ? 161.877 27.416 -6.490 1.00 31.92 1013 LEU W N 1
ATOM 13636 C CA . LEU G 1 13 ? 162.482 28.012 -5.270 1.00 26.97 1013 LEU W CA 1
ATOM 13637 C C . LEU G 1 13 ? 161.619 29.184 -5.063 1.00 25.51 1013 LEU W C 1
ATOM 13638 O O . LEU G 1 13 ? 161.407 29.879 -5.987 1.00 27.73 1013 LEU W O 1
ATOM 13643 N N . TYR G 1 14 ? 161.056 29.432 -3.914 1.00 25.63 1014 TYR W N 1
ATOM 13644 C CA . TYR G 1 14 ? 160.142 30.577 -3.849 1.00 30.66 1014 TYR W CA 1
ATOM 13645 C C . TYR G 1 14 ? 160.162 31.354 -2.470 1.00 30.21 1014 TYR W C 1
ATOM 13646 O O . TYR G 1 14 ? 160.656 30.814 -1.429 1.00 29.29 1014 TYR W O 1
ATOM 13655 N N . GLY G 1 15 ? 159.607 32.566 -2.444 1.00 24.77 1015 GLY W N 1
ATOM 13656 C CA . GLY G 1 15 ? 159.621 33.184 -1.190 1.00 24.88 1015 GLY W CA 1
ATOM 13657 C C . GLY G 1 15 ? 159.186 34.590 -1.330 1.00 27.50 1015 GLY W C 1
ATOM 13658 O O . GLY G 1 15 ? 158.859 34.939 -2.483 1.00 27.07 1015 GLY W O 1
ATOM 13659 N N . LYS G 1 16 ? 159.205 35.366 -0.199 1.00 23.31 1016 LYS W N 1
ATOM 13660 C CA . LYS G 1 16 ? 158.661 36.704 -0.210 1.00 21.32 1016 LYS W CA 1
ATOM 13661 C C . LYS G 1 16 ? 159.211 37.496 0.950 1.00 24.76 1016 LYS W C 1
ATOM 13662 O O . LYS G 1 16 ? 159.579 36.876 1.940 1.00 26.83 1016 LYS W O 1
ATOM 13668 N N . VAL G 1 17 ? 159.268 38.843 0.860 1.00 24.59 1017 VAL W N 1
ATOM 13669 C CA . VAL G 1 17 ? 159.558 39.618 2.056 1.00 26.50 1017 VAL W CA 1
ATOM 13670 C C . VAL G 1 17 ? 158.438 40.544 2.333 1.00 27.63 1017 VAL W C 1
ATOM 13671 O O . VAL G 1 17 ? 157.930 41.191 1.486 1.00 29.12 1017 VAL W O 1
ATOM 13675 N N . ASP G 1 18 ? 158.146 40.690 3.599 1.00 28.01 1018 ASP W N 1
ATOM 13676 C CA . ASP G 1 18 ? 156.989 41.323 3.944 1.00 25.67 1018 ASP W CA 1
ATOM 13677 C C . ASP G 1 18 ? 157.311 42.426 5.077 1.00 28.14 1018 ASP W C 1
ATOM 13678 O O . ASP G 1 18 ? 157.733 42.115 6.226 1.00 29.42 1018 ASP W O 1
ATOM 13683 N N . GLY G 1 19 ? 157.249 43.718 4.649 1.00 22.92 1019 GLY W N 1
ATOM 13684 C CA . GLY G 1 19 ? 157.664 44.819 5.460 1.00 18.69 1019 GLY W CA 1
ATOM 13685 C C . GLY G 1 19 ? 156.353 45.075 6.063 1.00 23.96 1019 GLY W C 1
ATOM 13686 O O . GLY G 1 19 ? 155.389 45.505 5.379 1.00 27.23 1019 GLY W O 1
ATOM 13687 N N . LEU G 1 20 ? 156.235 44.773 7.331 1.00 23.92 1020 LEU W N 1
ATOM 13688 C CA . LEU G 1 20 ? 154.902 44.680 7.857 1.00 22.65 1020 LEU W CA 1
ATOM 13689 C C . LEU G 1 20 ? 155.046 45.308 9.159 1.00 23.17 1020 LEU W C 1
ATOM 13690 O O . LEU G 1 20 ? 156.102 45.023 9.802 1.00 24.53 1020 LEU W O 1
ATOM 13695 N N . HIS G 1 21 ? 154.037 46.152 9.501 1.00 20.34 1021 HIS W N 1
ATOM 13696 C CA . HIS G 1 21 ? 153.922 46.899 10.755 1.00 19.04 1021 HIS W CA 1
ATOM 13697 C C . HIS G 1 21 ? 152.497 46.888 11.313 1.00 21.11 1021 HIS W C 1
ATOM 13698 O O . HIS G 1 21 ? 151.468 46.801 10.547 1.00 18.27 1021 HIS W O 1
ATOM 13705 N N . TYR G 1 22 ? 152.436 46.963 12.667 1.00 21.52 1022 TYR W N 1
ATOM 13706 C CA . TYR G 1 22 ? 151.160 46.779 13.436 1.00 20.25 1022 TYR W CA 1
ATOM 13707 C C . TYR G 1 22 ? 150.925 47.938 14.272 1.00 22.32 1022 TYR W C 1
ATOM 13708 O O . TYR G 1 22 ? 151.805 48.254 15.005 1.00 28.91 1022 TYR W O 1
ATOM 13717 N N . PHE G 1 23 ? 149.804 48.620 14.212 1.00 20.65 1023 PHE W N 1
ATOM 13718 C CA . PHE G 1 23 ? 149.575 49.653 15.263 1.00 19.91 1023 PHE W CA 1
ATOM 13719 C C . PHE G 1 23 ? 148.451 49.052 16.086 1.00 23.63 1023 PHE W C 1
ATOM 13720 O O . PHE G 1 23 ? 147.446 48.385 15.527 1.00 23.02 1023 PHE W O 1
ATOM 13728 N N . SER G 1 24 ? 148.685 49.153 17.393 1.00 20.92 1024 SER W N 1
ATOM 13729 C CA . SER G 1 24 ? 147.809 48.520 18.298 1.00 22.93 1024 SER W CA 1
ATOM 13730 C C . SER G 1 24 ? 147.958 49.055 19.646 1.00 27.75 1024 SER W C 1
ATOM 13731 O O . SER G 1 24 ? 149.050 49.278 20.057 1.00 32.05 1024 SER W O 1
ATOM 13734 N N . ASP G 1 25 ? 146.896 49.240 20.415 1.00 32.07 1025 ASP W N 1
ATOM 13735 C CA . ASP G 1 25 ? 147.121 49.618 21.832 1.00 29.64 1025 ASP W CA 1
ATOM 13736 C C . ASP G 1 25 ? 147.917 48.604 22.581 1.00 29.42 1025 ASP W C 1
ATOM 13737 O O . ASP G 1 25 ? 148.603 48.932 23.613 1.00 29.77 1025 ASP W O 1
ATOM 13742 N N . ASN G 1 26 ? 147.818 47.392 22.046 1.00 26.40 1026 ASN W N 1
ATOM 13743 C CA . ASN G 1 26 ? 148.335 46.224 22.636 1.00 27.35 1026 ASN W CA 1
ATOM 13744 C C . ASN G 1 26 ? 149.850 46.081 22.475 1.00 30.92 1026 ASN W C 1
ATOM 13745 O O . ASN G 1 26 ? 150.305 45.386 21.526 1.00 33.34 1026 ASN W O 1
ATOM 13750 N N . LYS G 1 27 ? 150.638 46.629 23.445 1.00 32.60 1027 LYS W N 1
ATOM 13751 C CA . LYS G 1 27 ? 152.133 46.849 23.196 1.00 32.95 1027 LYS W CA 1
ATOM 13752 C C . LYS G 1 27 ? 152.971 45.505 23.105 1.00 35.04 1027 LYS W C 1
ATOM 13753 O O . LYS G 1 27 ? 154.182 45.463 23.259 1.00 37.77 1027 LYS W O 1
ATOM 13759 N N . ASP G 1 28 ? 152.265 44.449 22.711 1.00 34.12 1028 ASP W N 1
ATOM 13760 C CA . ASP G 1 28 ? 152.680 43.101 22.882 1.00 35.46 1028 ASP W CA 1
ATOM 13761 C C . ASP G 1 28 ? 152.436 42.347 21.516 1.00 39.70 1028 ASP W C 1
ATOM 13762 O O . ASP G 1 28 ? 152.879 41.186 21.295 1.00 37.58 1028 ASP W O 1
ATOM 13767 N N . VAL G 1 29 ? 151.652 43.029 20.653 1.00 40.23 1029 VAL W N 1
ATOM 13768 C CA . VAL G 1 29 ? 151.589 42.845 19.186 1.00 34.73 1029 VAL W CA 1
ATOM 13769 C C . VAL G 1 29 ? 152.120 44.213 18.538 1.00 38.09 1029 VAL W C 1
ATOM 13770 O O . VAL G 1 29 ? 152.565 44.226 17.371 1.00 44.04 1029 VAL W O 1
ATOM 13774 N N . ASP G 1 30 ? 152.141 45.350 19.259 1.00 33.23 1030 ASP W N 1
ATOM 13775 C CA . ASP G 1 30 ? 152.608 46.586 18.609 1.00 29.72 1030 ASP W CA 1
ATOM 13776 C C . ASP G 1 30 ? 153.905 46.607 17.809 1.00 26.83 1030 ASP W C 1
ATOM 13777 O O . ASP G 1 30 ? 154.868 45.896 18.035 1.00 26.22 1030 ASP W O 1
ATOM 13782 N N . GLY G 1 31 ? 153.869 47.458 16.815 1.00 29.25 1031 GLY W N 1
ATOM 13783 C CA . GLY G 1 31 ? 155.058 47.968 16.123 1.00 30.20 1031 GLY W CA 1
ATOM 13784 C C . GLY G 1 31 ? 155.535 47.085 14.989 1.00 29.83 1031 GLY W C 1
ATOM 13785 O O . GLY G 1 31 ? 154.723 46.703 14.098 1.00 30.55 1031 GLY W O 1
ATOM 13786 N N . ASP G 1 32 ? 156.829 46.779 15.002 1.00 22.86 1032 ASP W N 1
ATOM 13787 C CA . ASP G 1 32 ? 157.346 46.194 13.847 1.00 21.00 1032 ASP W CA 1
ATOM 13788 C C . ASP G 1 32 ? 157.117 44.694 13.633 1.00 24.43 1032 ASP W C 1
ATOM 13789 O O . ASP G 1 32 ? 157.404 43.897 14.479 1.00 30.24 1032 ASP W O 1
ATOM 13794 N N . GLN G 1 33 ? 156.715 44.281 12.452 1.00 23.78 1033 GLN W N 1
ATOM 13795 C CA . GLN G 1 33 ? 156.502 42.877 12.190 1.00 21.54 1033 GLN W CA 1
ATOM 13796 C C . GLN G 1 33 ? 157.076 42.332 10.916 1.00 22.51 1033 GLN W C 1
ATOM 13797 O O . GLN G 1 33 ? 156.677 41.239 10.436 1.00 24.32 1033 GLN W O 1
ATOM 13803 N N . THR G 1 34 ? 157.998 43.046 10.334 1.00 21.26 1034 THR W N 1
ATOM 13804 C CA . THR G 1 34 ? 158.708 42.458 9.164 1.00 21.29 1034 THR W CA 1
ATOM 13805 C C . THR G 1 34 ? 158.917 40.948 9.292 1.00 19.49 1034 THR W C 1
ATOM 13806 O O . THR G 1 34 ? 159.236 40.463 10.309 1.00 25.70 1034 THR W O 1
ATOM 13810 N N . TYR G 1 35 ? 158.736 40.179 8.261 1.00 17.93 1035 TYR W N 1
ATOM 13811 C CA . TYR G 1 35 ? 159.221 38.834 8.311 1.00 18.71 1035 TYR W CA 1
ATOM 13812 C C . TYR G 1 35 ? 159.418 38.467 6.894 1.00 23.40 1035 TYR W C 1
ATOM 13813 O O . TYR G 1 35 ? 159.114 39.300 6.015 1.00 24.84 1035 TYR W O 1
ATOM 13822 N N . MET G 1 36 ? 159.969 37.258 6.658 1.00 27.50 1036 MET W N 1
ATOM 13823 C CA . MET G 1 36 ? 160.160 36.676 5.280 1.00 29.98 1036 MET W CA 1
ATOM 13824 C C . MET G 1 36 ? 159.814 35.201 5.290 1.00 30.44 1036 MET W C 1
ATOM 13825 O O . MET G 1 36 ? 159.690 34.607 6.394 1.00 37.91 1036 MET W O 1
ATOM 13830 N N . ARG G 1 37 ? 159.662 34.560 4.139 1.00 25.16 1037 ARG W N 1
ATOM 13831 C CA . ARG G 1 37 ? 159.734 33.064 4.093 1.00 24.78 1037 ARG W CA 1
ATOM 13832 C C . ARG G 1 37 ? 160.273 32.643 2.788 1.00 25.92 1037 ARG W C 1
ATOM 13833 O O . ARG G 1 37 ? 160.026 33.314 1.774 1.00 28.52 1037 ARG W O 1
ATOM 13841 N N . LEU G 1 38 ? 160.967 31.518 2.769 1.00 23.89 1038 LEU W N 1
ATOM 13842 C CA . LEU G 1 38 ? 161.285 30.924 1.497 1.00 24.18 1038 LEU W CA 1
ATOM 13843 C C . LEU G 1 38 ? 160.869 29.457 1.387 1.00 22.16 1038 LEU W C 1
ATOM 13844 O O . LEU G 1 38 ? 160.588 28.763 2.378 1.00 23.52 1038 LEU W O 1
ATOM 13849 N N . GLY G 1 39 ? 160.718 28.974 0.171 1.00 17.64 1039 GLY W N 1
ATOM 13850 C CA . GLY G 1 39 ? 160.232 27.594 0.133 1.00 22.28 1039 GLY W CA 1
ATOM 13851 C C . GLY G 1 39 ? 160.566 26.895 -1.137 1.00 23.07 1039 GLY W C 1
ATOM 13852 O O . GLY G 1 39 ? 160.873 27.533 -2.055 1.00 28.16 1039 GLY W O 1
ATOM 13853 N N . PHE G 1 40 ? 160.553 25.587 -1.204 1.00 23.99 1040 PHE W N 1
ATOM 13854 C CA . PHE G 1 40 ? 160.660 24.959 -2.500 1.00 23.00 1040 PHE W CA 1
ATOM 13855 C C . PHE G 1 40 ? 159.507 24.037 -2.721 1.00 26.12 1040 PHE W C 1
ATOM 13856 O O . PHE G 1 40 ? 158.974 23.424 -1.782 1.00 26.69 1040 PHE W O 1
ATOM 13864 N N . LYS G 1 41 ? 159.026 23.998 -3.961 1.00 28.88 1041 LYS W N 1
ATOM 13865 C CA . LYS G 1 41 ? 158.041 23.007 -4.348 1.00 30.60 1041 LYS W CA 1
ATOM 13866 C C . LYS G 1 41 ? 158.972 22.123 -5.141 1.00 32.38 1041 LYS W C 1
ATOM 13867 O O . LYS G 1 41 ? 160.108 22.534 -5.410 1.00 36.03 1041 LYS W O 1
ATOM 13873 N N . GLY G 1 42 ? 158.587 20.867 -5.387 1.00 33.95 1042 GLY W N 1
ATOM 13874 C CA . GLY G 1 42 ? 159.293 19.877 -6.325 1.00 33.74 1042 GLY W CA 1
ATOM 13875 C C . GLY G 1 42 ? 158.453 18.787 -7.100 1.00 36.10 1042 GLY W C 1
ATOM 13876 O O . GLY G 1 42 ? 157.526 18.136 -6.608 1.00 36.69 1042 GLY W O 1
ATOM 13877 N N . GLU G 1 43 ? 158.739 18.525 -8.344 1.00 37.09 1043 GLU W N 1
ATOM 13878 C CA . GLU G 1 43 ? 158.046 17.328 -8.919 1.00 35.90 1043 GLU W CA 1
ATOM 13879 C C . GLU G 1 43 ? 158.990 16.720 -9.868 1.00 36.32 1043 GLU W C 1
ATOM 13880 O O . GLU G 1 43 ? 159.600 17.409 -10.698 1.00 37.76 1043 GLU W O 1
ATOM 13886 N N . THR G 1 44 ? 159.120 15.434 -9.722 1.00 34.07 1044 THR W N 1
ATOM 13887 C CA . THR G 1 44 ? 159.858 14.653 -10.648 1.00 32.56 1044 THR W CA 1
ATOM 13888 C C . THR G 1 44 ? 158.724 13.867 -11.192 1.00 33.18 1044 THR W C 1
ATOM 13889 O O . THR G 1 44 ? 157.777 13.534 -10.453 1.00 29.59 1044 THR W O 1
ATOM 13893 N N . GLN G 1 45 ? 158.737 13.617 -12.473 1.00 35.47 1045 GLN W N 1
ATOM 13894 C CA . GLN G 1 45 ? 157.603 12.913 -12.976 1.00 38.32 1045 GLN W CA 1
ATOM 13895 C C . GLN G 1 45 ? 158.142 11.611 -13.420 1.00 37.25 1045 GLN W C 1
ATOM 13896 O O . GLN G 1 45 ? 158.917 11.542 -14.370 1.00 38.75 1045 GLN W O 1
ATOM 13902 N N . VAL G 1 46 ? 157.766 10.579 -12.667 1.00 36.04 1046 VAL W N 1
ATOM 13903 C CA . VAL G 1 46 ? 158.358 9.201 -12.699 1.00 32.33 1046 VAL W CA 1
ATOM 13904 C C . VAL G 1 46 ? 157.839 8.365 -13.908 1.00 31.01 1046 VAL W C 1
ATOM 13905 O O . VAL G 1 46 ? 158.483 7.396 -14.346 1.00 27.44 1046 VAL W O 1
ATOM 13909 N N . THR G 1 47 ? 156.674 8.713 -14.437 1.00 29.35 1047 THR W N 1
ATOM 13910 C CA . THR G 1 47 ? 156.051 7.803 -15.364 1.00 30.16 1047 THR W CA 1
ATOM 13911 C C . THR G 1 47 ? 154.948 8.624 -15.851 1.00 35.24 1047 THR W C 1
ATOM 13912 O O . THR G 1 47 ? 155.134 9.822 -15.871 1.00 41.03 1047 THR W O 1
ATOM 13916 N N . ASP G 1 48 ? 153.797 8.095 -16.187 1.00 38.21 1048 ASP W N 1
ATOM 13917 C CA . ASP G 1 48 ? 152.782 8.983 -16.697 1.00 43.54 1048 ASP W CA 1
ATOM 13918 C C . ASP G 1 48 ? 151.658 8.991 -15.719 1.00 50.00 1048 ASP W C 1
ATOM 13919 O O . ASP G 1 48 ? 150.904 10.007 -15.562 1.00 58.08 1048 ASP W O 1
ATOM 13924 N N . GLN G 1 49 ? 151.420 7.818 -15.139 1.00 50.41 1049 GLN W N 1
ATOM 13925 C CA . GLN G 1 49 ? 150.624 7.769 -13.881 1.00 48.31 1049 GLN W CA 1
ATOM 13926 C C . GLN G 1 49 ? 151.293 8.584 -12.688 1.00 44.68 1049 GLN W C 1
ATOM 13927 O O . GLN G 1 49 ? 150.657 9.536 -12.087 1.00 47.09 1049 GLN W O 1
ATOM 13933 N N . LEU G 1 50 ? 152.583 8.303 -12.461 1.00 36.73 1050 LEU W N 1
ATOM 13934 C CA . LEU G 1 50 ? 153.209 8.502 -11.148 1.00 34.20 1050 LEU W CA 1
ATOM 13935 C C . LEU G 1 50 ? 154.138 9.651 -11.108 1.00 33.88 1050 LEU W C 1
ATOM 13936 O O . LEU G 1 50 ? 155.007 9.792 -11.952 1.00 31.81 1050 LEU W O 1
ATOM 13941 N N . THR G 1 51 ? 153.982 10.466 -10.094 1.00 31.39 1051 THR W N 1
ATOM 13942 C CA . THR G 1 51 ? 154.799 11.622 -10.057 1.00 30.50 1051 THR W CA 1
ATOM 13943 C C . THR G 1 51 ? 155.164 11.934 -8.592 1.00 27.94 1051 THR W C 1
ATOM 13944 O O . THR G 1 51 ? 154.334 11.836 -7.691 1.00 24.97 1051 THR W O 1
ATOM 13948 N N . GLY G 1 52 ? 156.445 12.214 -8.366 1.00 27.62 1052 GLY W N 1
ATOM 13949 C CA . GLY G 1 52 ? 156.963 12.521 -7.034 1.00 28.52 1052 GLY W CA 1
ATOM 13950 C C . GLY G 1 52 ? 156.928 14.019 -6.616 1.00 29.00 1052 GLY W C 1
ATOM 13951 O O . GLY G 1 52 ? 156.953 15.007 -7.429 1.00 30.68 1052 GLY W O 1
ATOM 13952 N N . TYR G 1 53 ? 156.904 14.239 -5.330 1.00 24.20 1053 TYR W N 1
ATOM 13953 C CA . TYR G 1 53 ? 156.881 15.590 -4.977 1.00 21.80 1053 TYR W CA 1
ATOM 13954 C C . TYR G 1 53 ? 157.370 15.859 -3.548 1.00 25.89 1053 TYR W C 1
ATOM 13955 O O . TYR G 1 53 ? 157.342 14.937 -2.631 1.00 24.69 1053 TYR W O 1
ATOM 13964 N N . GLY G 1 54 ? 157.807 17.134 -3.428 1.00 23.62 1054 GLY W N 1
ATOM 13965 C CA . GLY G 1 54 ? 158.327 17.751 -2.220 1.00 24.76 1054 GLY W CA 1
ATOM 13966 C C . GLY G 1 54 ? 158.065 19.223 -1.858 1.00 23.35 1054 GLY W C 1
ATOM 13967 O O . GLY G 1 54 ? 158.067 20.134 -2.662 1.00 23.34 1054 GLY W O 1
ATOM 13968 N N . GLN G 1 55 ? 157.836 19.490 -0.611 1.00 22.29 1055 GLN W N 1
ATOM 13969 C CA . GLN G 1 55 ? 157.561 20.867 -0.318 1.00 25.33 1055 GLN W CA 1
ATOM 13970 C C . GLN G 1 55 ? 157.999 21.236 1.114 1.00 24.98 1055 GLN W C 1
ATOM 13971 O O . GLN G 1 55 ? 157.896 20.410 2.019 1.00 25.26 1055 GLN W O 1
ATOM 13977 N N . TRP G 1 56 ? 158.534 22.455 1.232 1.00 22.61 1056 TRP W N 1
ATOM 13978 C CA . TRP G 1 56 ? 159.235 22.895 2.352 1.00 22.66 1056 TRP W CA 1
ATOM 13979 C C . TRP G 1 56 ? 159.035 24.353 2.320 1.00 25.17 1056 TRP W C 1
ATOM 13980 O O . TRP G 1 56 ? 159.384 25.002 1.360 1.00 26.10 1056 TRP W O 1
ATOM 13991 N N . GLU G 1 57 ? 158.458 24.863 3.388 1.00 25.24 1057 GLU W N 1
ATOM 13992 C CA . GLU G 1 57 ? 158.267 26.280 3.521 1.00 25.43 1057 GLU W CA 1
ATOM 13993 C C . GLU G 1 57 ? 158.620 26.664 4.958 1.00 25.19 1057 GLU W C 1
ATOM 13994 O O . GLU G 1 57 ? 158.213 25.970 5.938 1.00 25.79 1057 GLU W O 1
ATOM 14000 N N . TYR G 1 58 ? 159.286 27.811 5.061 1.00 23.90 1058 TYR W N 1
ATOM 14001 C CA . TYR G 1 58 ? 160.077 28.148 6.224 1.00 22.53 1058 TYR W CA 1
ATOM 14002 C C . TYR G 1 58 ? 160.109 29.630 6.383 1.00 23.90 1058 TYR W C 1
ATOM 14003 O O . TYR G 1 58 ? 160.550 30.360 5.477 1.00 22.17 1058 TYR W O 1
ATOM 14012 N N . GLN G 1 59 ? 159.650 30.124 7.528 1.00 23.68 1059 GLN W N 1
ATOM 14013 C CA . GLN G 1 59 ? 159.581 31.558 7.600 1.00 20.38 1059 GLN W CA 1
ATOM 14014 C C . GLN G 1 59 ? 160.675 32.003 8.582 1.00 19.81 1059 GLN W C 1
ATOM 14015 O O . GLN G 1 59 ? 161.100 31.191 9.478 1.00 18.14 1059 GLN W O 1
ATOM 14021 N N . ILE G 1 60 ? 161.169 33.230 8.484 1.00 15.63 1060 ILE W N 1
ATOM 14022 C CA . ILE G 1 60 ? 162.243 33.632 9.450 1.00 15.72 1060 ILE W CA 1
ATOM 14023 C C . ILE G 1 60 ? 161.900 35.038 9.857 1.00 19.31 1060 ILE W C 1
ATOM 14024 O O . ILE G 1 60 ? 161.742 35.897 8.944 1.00 25.18 1060 ILE W O 1
ATOM 14029 N N . GLN G 1 61 ? 161.727 35.348 11.147 1.00 20.54 1061 GLN W N 1
ATOM 14030 C CA . GLN G 1 61 ? 161.191 36.709 11.505 1.00 18.27 1061 GLN W CA 1
ATOM 14031 C C . GLN G 1 61 ? 162.182 37.741 11.015 1.00 19.17 1061 GLN W C 1
ATOM 14032 O O . GLN G 1 61 ? 163.373 37.402 10.897 1.00 22.40 1061 GLN W O 1
ATOM 14038 N N . GLY G 1 62 ? 161.769 38.951 10.656 1.00 15.20 1062 GLY W N 1
ATOM 14039 C CA . GLY G 1 62 ? 162.761 39.846 10.077 1.00 16.85 1062 GLY W CA 1
ATOM 14040 C C . GLY G 1 62 ? 162.623 41.112 10.805 1.00 24.06 1062 GLY W C 1
ATOM 14041 O O . GLY G 1 62 ? 163.146 42.181 10.385 1.00 31.51 1062 GLY W O 1
ATOM 14042 N N . ASN G 1 63 ? 161.939 41.024 11.942 1.00 23.87 1063 ASN W N 1
ATOM 14043 C CA . ASN G 1 63 ? 161.784 42.109 12.816 1.00 20.22 1063 ASN W CA 1
ATOM 14044 C C . ASN G 1 63 ? 162.545 41.998 14.171 1.00 17.35 1063 ASN W C 1
ATOM 14045 O O . ASN G 1 63 ? 162.096 42.520 15.136 1.00 20.17 1063 ASN W O 1
ATOM 14050 N N . SER G 1 64 ? 163.686 41.355 14.272 1.00 16.94 1064 SER W N 1
ATOM 14051 C CA . SER G 1 64 ? 164.502 41.474 15.508 1.00 20.70 1064 SER W CA 1
ATOM 14052 C C . SER G 1 64 ? 166.036 41.572 15.420 1.00 21.80 1064 SER W C 1
ATOM 14053 O O . SER G 1 64 ? 166.558 41.401 14.386 1.00 27.42 1064 SER W O 1
ATOM 14056 N N . ALA G 1 65 ? 166.753 41.862 16.513 1.00 19.31 1065 ALA W N 1
ATOM 14057 C CA . ALA G 1 65 ? 168.168 42.197 16.438 1.00 19.59 1065 ALA W CA 1
ATOM 14058 C C . ALA G 1 65 ? 168.985 40.930 16.223 1.00 23.80 1065 ALA W C 1
ATOM 14059 O O . ALA G 1 65 ? 168.551 39.874 16.660 1.00 22.09 1065 ALA W O 1
ATOM 14061 N N . GLU G 1 66 ? 170.162 41.073 15.544 1.00 26.81 1066 GLU W N 1
ATOM 14062 C CA . GLU G 1 66 ? 171.112 39.997 15.104 1.00 24.66 1066 GLU W CA 1
ATOM 14063 C C . GLU G 1 66 ? 171.535 39.209 16.329 1.00 29.73 1066 GLU W C 1
ATOM 14064 O O . GLU G 1 66 ? 172.292 38.194 16.376 1.00 32.35 1066 GLU W O 1
ATOM 14070 N N . ASN G 1 67 ? 171.004 39.757 17.369 1.00 32.07 1067 ASN W N 1
ATOM 14071 C CA . ASN G 1 67 ? 171.079 39.137 18.590 1.00 34.00 1067 ASN W CA 1
ATOM 14072 C C . ASN G 1 67 ? 170.423 37.784 18.738 1.00 35.26 1067 ASN W C 1
ATOM 14073 O O . ASN G 1 67 ? 170.858 37.148 19.748 1.00 34.28 1067 ASN W O 1
ATOM 14078 N N . GLU G 1 68 ? 169.452 37.391 17.829 1.00 30.88 1068 GLU W N 1
ATOM 14079 C CA . GLU G 1 68 ? 168.206 36.776 18.301 1.00 33.29 1068 GLU W CA 1
ATOM 14080 C C . GLU G 1 68 ? 167.519 35.804 17.437 1.00 37.56 1068 GLU W C 1
ATOM 14081 O O . GLU G 1 68 ? 166.500 35.229 17.889 1.00 46.74 1068 GLU W O 1
ATOM 14087 N N . ASN G 1 69 ? 167.945 35.535 16.218 1.00 38.09 1069 ASN W N 1
ATOM 14088 C CA . ASN G 1 69 ? 167.743 34.055 15.907 1.00 38.25 1069 ASN W CA 1
ATOM 14089 C C . ASN G 1 69 ? 166.647 33.431 15.048 1.00 32.26 1069 ASN W C 1
ATOM 14090 O O . ASN G 1 69 ? 166.915 32.642 13.912 1.00 21.11 1069 ASN W O 1
ATOM 14095 N N . ASN G 1 70 ? 165.497 33.809 15.688 1.00 24.33 1070 ASN W N 1
ATOM 14096 C CA . ASN G 1 70 ? 164.246 33.085 15.843 1.00 28.35 1070 ASN W CA 1
ATOM 14097 C C . ASN G 1 70 ? 163.346 32.185 14.720 1.00 36.06 1070 ASN W C 1
ATOM 14098 O O . ASN G 1 70 ? 163.323 30.854 14.868 1.00 40.49 1070 ASN W O 1
ATOM 14103 N N . SER G 1 71 ? 162.638 32.709 13.693 1.00 26.51 1071 SER W N 1
ATOM 14104 C CA . SER G 1 71 ? 162.377 31.644 12.581 1.00 25.70 1071 SER W CA 1
ATOM 14105 C C . SER G 1 71 ? 162.183 30.016 12.652 1.00 22.95 1071 SER W C 1
ATOM 14106 O O . SER G 1 71 ? 163.119 29.323 12.706 1.00 24.84 1071 SER W O 1
ATOM 14109 N N . TRP G 1 72 ? 161.025 29.458 12.344 1.00 21.19 1072 TRP W N 1
ATOM 14110 C CA . TRP G 1 72 ? 160.681 28.073 12.373 1.00 17.15 1072 TRP W CA 1
ATOM 14111 C C . TRP G 1 72 ? 160.191 27.443 11.019 1.00 21.25 1072 TRP W C 1
ATOM 14112 O O . TRP G 1 72 ? 159.882 28.187 9.980 1.00 25.35 1072 TRP W O 1
ATOM 14123 N N . THR G 1 73 ? 160.028 26.091 11.011 1.00 19.64 1073 THR W N 1
ATOM 14124 C CA . THR G 1 73 ? 159.537 25.339 9.822 1.00 16.80 1073 THR W CA 1
ATOM 14125 C C . THR G 1 73 ? 158.003 25.249 9.764 1.00 19.08 1073 THR W C 1
ATOM 14126 O O . THR G 1 73 ? 157.283 24.582 10.613 1.00 19.89 1073 THR W O 1
ATOM 14130 N N . ARG G 1 74 ? 157.535 25.829 8.665 1.00 15.82 1074 ARG W N 1
ATOM 14131 C CA . ARG G 1 74 ? 156.182 25.711 8.252 1.00 17.47 1074 ARG W CA 1
ATOM 14132 C C . ARG G 1 74 ? 155.664 24.377 7.683 1.00 19.98 1074 ARG W C 1
ATOM 14133 O O . ARG G 1 74 ? 154.589 23.848 8.103 1.00 19.52 1074 ARG W O 1
ATOM 14141 N N . VAL G 1 75 ? 156.397 23.835 6.722 1.00 20.48 1075 VAL W N 1
ATOM 14142 C CA . VAL G 1 75 ? 155.825 22.698 6.017 1.00 19.10 1075 VAL W CA 1
ATOM 14143 C C . VAL G 1 75 ? 156.990 21.902 5.463 1.00 20.47 1075 VAL W C 1
ATOM 14144 O O . VAL G 1 75 ? 158.059 22.463 5.056 1.00 20.62 1075 VAL W O 1
ATOM 14148 N N . ALA G 1 76 ? 156.852 20.586 5.495 1.00 19.70 1076 ALA W N 1
ATOM 14149 C CA . ALA G 1 76 ? 157.971 19.752 5.021 1.00 20.41 1076 ALA W CA 1
ATOM 14150 C C . ALA G 1 76 ? 157.508 18.342 4.825 1.00 22.81 1076 ALA W C 1
ATOM 14151 O O . ALA G 1 76 ? 157.325 17.568 5.786 1.00 25.24 1076 ALA W O 1
ATOM 14153 N N . PHE G 1 77 ? 157.299 18.012 3.553 1.00 24.11 1077 PHE W N 1
ATOM 14154 C CA . PHE G 1 77 ? 156.808 16.682 3.233 1.00 23.86 1077 PHE W CA 1
ATOM 14155 C C . PHE G 1 77 ? 157.149 16.218 1.856 1.00 25.97 1077 PHE W C 1
ATOM 14156 O O . PHE G 1 77 ? 157.408 17.010 0.952 1.00 27.29 1077 PHE W O 1
ATOM 14164 N N . ALA G 1 78 ? 157.119 14.921 1.691 1.00 25.26 1078 ALA W N 1
ATOM 14165 C CA . ALA G 1 78 ? 157.398 14.352 0.438 1.00 26.25 1078 ALA W CA 1
ATOM 14166 C C . ALA G 1 78 ? 156.207 13.453 0.285 1.00 30.98 1078 ALA W C 1
ATOM 14167 O O . ALA G 1 78 ? 155.625 13.006 1.299 1.00 28.82 1078 ALA W O 1
ATOM 14169 N N . GLY G 1 79 ? 155.836 13.203 -0.986 1.00 35.99 1079 GLY W N 1
ATOM 14170 C CA . GLY G 1 79 ? 154.793 12.202 -1.343 1.00 34.72 1079 GLY W CA 1
ATOM 14171 C C . GLY G 1 79 ? 154.779 11.963 -2.830 1.00 34.43 1079 GLY W C 1
ATOM 14172 O O . GLY G 1 79 ? 155.593 12.555 -3.567 1.00 36.62 1079 GLY W O 1
ATOM 14173 N N . LEU G 1 80 ? 153.777 11.184 -3.241 1.00 31.39 1080 LEU W N 1
ATOM 14174 C CA . LEU G 1 80 ? 153.602 10.492 -4.519 1.00 23.58 1080 LEU W CA 1
ATOM 14175 C C . LEU G 1 80 ? 152.175 10.736 -5.014 1.00 22.65 1080 LEU W C 1
ATOM 14176 O O . LEU G 1 80 ? 151.229 10.604 -4.236 1.00 23.72 1080 LEU W O 1
ATOM 14181 N N . LYS G 1 81 ? 151.985 11.099 -6.290 1.00 26.34 1081 LYS W N 1
ATOM 14182 C CA . LYS G 1 81 ? 150.606 11.530 -6.927 1.00 26.07 1081 LYS W CA 1
ATOM 14183 C C . LYS G 1 81 ? 150.481 10.369 -7.837 1.00 29.73 1081 LYS W C 1
ATOM 14184 O O . LYS G 1 81 ? 151.439 10.047 -8.652 1.00 26.04 1081 LYS W O 1
ATOM 14190 N N . PHE G 1 82 ? 149.382 9.646 -7.639 1.00 35.79 1082 PHE W N 1
ATOM 14191 C CA . PHE G 1 82 ? 149.253 8.301 -8.327 1.00 42.73 1082 PHE W CA 1
ATOM 14192 C C . PHE G 1 82 ? 148.617 8.306 -9.704 1.00 44.41 1082 PHE W C 1
ATOM 14193 O O . PHE G 1 82 ? 149.158 7.595 -10.553 1.00 48.47 1082 PHE W O 1
ATOM 14201 N N . GLN G 1 83 ? 147.515 9.062 -9.937 1.00 44.58 1083 GLN W N 1
ATOM 14202 C CA . GLN G 1 83 ? 146.906 9.324 -11.296 1.00 47.53 1083 GLN W CA 1
ATOM 14203 C C . GLN G 1 83 ? 145.378 9.255 -11.323 1.00 51.56 1083 GLN W C 1
ATOM 14204 O O . GLN G 1 83 ? 144.719 10.266 -11.545 1.00 56.66 1083 GLN W O 1
ATOM 14210 N N . ASP G 1 84 ? 144.776 8.066 -11.167 1.00 53.46 1084 ASP W N 1
ATOM 14211 C CA . ASP G 1 84 ? 143.313 8.026 -10.910 1.00 53.50 1084 ASP W CA 1
ATOM 14212 C C . ASP G 1 84 ? 143.373 8.004 -9.431 1.00 51.32 1084 ASP W C 1
ATOM 14213 O O . ASP G 1 84 ? 143.004 8.996 -8.796 1.00 53.96 1084 ASP W O 1
ATOM 14218 N N . VAL G 1 85 ? 143.931 6.915 -8.909 1.00 44.92 1085 VAL W N 1
ATOM 14219 C CA . VAL G 1 85 ? 144.066 6.698 -7.460 1.00 39.06 1085 VAL W CA 1
ATOM 14220 C C . VAL G 1 85 ? 144.000 7.822 -6.487 1.00 37.70 1085 VAL W C 1
ATOM 14221 O O . VAL G 1 85 ? 143.021 7.847 -5.737 1.00 36.98 1085 VAL W O 1
ATOM 14225 N N . GLY G 1 86 ? 145.033 8.701 -6.442 1.00 38.45 1086 GLY W N 1
ATOM 14226 C CA . GLY G 1 86 ? 145.080 9.927 -5.522 1.00 33.62 1086 GLY W CA 1
ATOM 14227 C C . GLY G 1 86 ? 146.505 10.283 -5.056 1.00 30.53 1086 GLY W C 1
ATOM 14228 O O . GLY G 1 86 ? 147.558 9.750 -5.628 1.00 27.48 1086 GLY W O 1
ATOM 14229 N N . SER G 1 87 ? 146.616 11.144 -4.040 1.00 28.90 1087 SER W N 1
ATOM 14230 C CA . SER G 1 87 ? 147.987 11.399 -3.596 1.00 29.14 1087 SER W CA 1
ATOM 14231 C C . SER G 1 87 ? 148.287 10.887 -2.163 1.00 27.78 1087 SER W C 1
ATOM 14232 O O . SER G 1 87 ? 147.352 10.734 -1.371 1.00 25.74 1087 SER W O 1
ATOM 14235 N N . PHE G 1 88 ? 149.560 10.586 -1.861 1.00 24.49 1088 PHE W N 1
ATOM 14236 C CA . PHE G 1 88 ? 149.961 10.386 -0.495 1.00 23.76 1088 PHE W CA 1
ATOM 14237 C C . PHE G 1 88 ? 151.220 11.166 -0.062 1.00 24.52 1088 PHE W C 1
ATOM 14238 O O . PHE G 1 88 ? 152.109 11.445 -0.856 1.00 23.42 1088 PHE W O 1
ATOM 14246 N N . ASP G 1 89 ? 151.276 11.542 1.217 1.00 24.54 1089 ASP W N 1
ATOM 14247 C CA . ASP G 1 89 ? 152.427 12.268 1.702 1.00 23.89 1089 ASP W CA 1
ATOM 14248 C C . ASP G 1 89 ? 152.517 12.293 3.184 1.00 25.16 1089 ASP W C 1
ATOM 14249 O O . ASP G 1 89 ? 151.625 12.737 3.945 1.00 26.46 1089 ASP W O 1
ATOM 14254 N N . TYR G 1 90 ? 153.659 11.795 3.591 1.00 25.32 1090 TYR W N 1
ATOM 14255 C CA . TYR G 1 90 ? 154.020 11.937 4.937 1.00 24.14 1090 TYR W CA 1
ATOM 14256 C C . TYR G 1 90 ? 154.754 13.230 5.136 1.00 23.39 1090 TYR W C 1
ATOM 14257 O O . TYR G 1 90 ? 155.234 13.753 4.157 1.00 24.37 1090 TYR W O 1
ATOM 14266 N N . GLY G 1 91 ? 154.823 13.734 6.380 1.00 21.31 1091 GLY W N 1
ATOM 14267 C CA . GLY G 1 91 ? 155.457 15.016 6.672 1.00 23.33 1091 GLY W CA 1
ATOM 14268 C C . GLY G 1 91 ? 154.812 16.000 7.619 1.00 24.37 1091 GLY W C 1
ATOM 14269 O O . GLY G 1 91 ? 153.699 15.744 8.114 1.00 22.89 1091 GLY W O 1
ATOM 14270 N N . ARG G 1 92 ? 155.572 17.046 8.007 1.00 25.75 1092 ARG W N 1
ATOM 14271 C CA . ARG G 1 92 ? 154.922 18.250 8.632 1.00 25.24 1092 ARG W CA 1
ATOM 14272 C C . ARG G 1 92 ? 153.946 18.877 7.584 1.00 23.98 1092 ARG W C 1
ATOM 14273 O O . ARG G 1 92 ? 154.440 19.479 6.620 1.00 24.99 1092 ARG W O 1
ATOM 14281 N N . ASN G 1 93 ? 152.623 18.774 7.775 1.00 19.95 1093 ASN W N 1
ATOM 14282 C CA . ASN G 1 93 ? 151.686 19.304 6.837 1.00 18.87 1093 ASN W CA 1
ATOM 14283 C C . ASN G 1 93 ? 150.583 20.088 7.452 1.00 19.69 1093 ASN W C 1
ATOM 14284 O O . ASN G 1 93 ? 150.686 20.353 8.665 1.00 19.85 1093 ASN W O 1
ATOM 14289 N N . TYR G 1 94 ? 149.543 20.486 6.639 1.00 19.64 1094 TYR W N 1
ATOM 14290 C CA . TYR G 1 94 ? 148.265 21.163 7.105 1.00 16.25 1094 TYR W CA 1
ATOM 14291 C C . TYR G 1 94 ? 147.319 20.065 7.480 1.00 18.73 1094 TYR W C 1
ATOM 14292 O O . TYR G 1 94 ? 147.307 18.969 6.848 1.00 19.78 1094 TYR W O 1
ATOM 14301 N N . GLY G 1 95 ? 146.596 20.273 8.570 1.00 19.70 1095 GLY W N 1
ATOM 14302 C CA . GLY G 1 95 ? 145.588 19.248 8.973 1.00 18.70 1095 GLY W CA 1
ATOM 14303 C C . GLY G 1 95 ? 144.511 19.199 7.945 1.00 18.69 1095 GLY W C 1
ATOM 14304 O O . GLY G 1 95 ? 144.336 20.174 7.149 1.00 19.13 1095 GLY W O 1
ATOM 14305 N N . VAL G 1 96 ? 143.763 18.094 7.904 1.00 23.04 1096 VAL W N 1
ATOM 14306 C CA . VAL G 1 96 ? 142.612 18.053 6.903 1.00 25.53 1096 VAL W CA 1
ATOM 14307 C C . VAL G 1 96 ? 141.548 19.040 7.219 1.00 28.63 1096 VAL W C 1
ATOM 14308 O O . VAL G 1 96 ? 141.068 19.746 6.338 1.00 28.60 1096 VAL W O 1
ATOM 14312 N N . VAL G 1 97 ? 141.194 19.119 8.500 1.00 31.27 1097 VAL W N 1
ATOM 14313 C CA . VAL G 1 97 ? 140.232 20.096 8.859 1.00 34.26 1097 VAL W CA 1
ATOM 14314 C C . VAL G 1 97 ? 140.436 21.408 8.102 1.00 33.15 1097 VAL W C 1
ATOM 14315 O O . VAL G 1 97 ? 139.469 22.167 7.976 1.00 32.00 1097 VAL W O 1
ATOM 14319 N N . TYR G 1 98 ? 141.667 21.643 7.608 1.00 29.68 1098 TYR W N 1
ATOM 14320 C CA . TYR G 1 98 ? 141.992 22.892 6.905 1.00 30.23 1098 TYR W CA 1
ATOM 14321 C C . TYR G 1 98 ? 141.557 22.979 5.385 1.00 33.35 1098 TYR W C 1
ATOM 14322 O O . TYR G 1 98 ? 141.529 24.097 4.809 1.00 34.21 1098 TYR W O 1
ATOM 14331 N N . ASP G 1 99 ? 141.141 21.839 4.798 1.00 31.78 1099 ASP W N 1
ATOM 14332 C CA . ASP G 1 99 ? 140.536 21.830 3.473 1.00 28.23 1099 ASP W CA 1
ATOM 14333 C C . ASP G 1 99 ? 139.293 22.671 3.422 1.00 27.85 1099 ASP W C 1
ATOM 14334 O O . ASP G 1 99 ? 138.944 23.219 2.358 1.00 31.20 1099 ASP W O 1
ATOM 14339 N N . VAL G 1 100 ? 138.547 22.698 4.513 1.00 21.96 1100 VAL W N 1
ATOM 14340 C CA . VAL G 1 100 ? 137.352 23.479 4.523 1.00 18.94 1100 VAL W CA 1
ATOM 14341 C C . VAL G 1 100 ? 137.542 24.712 5.340 1.00 23.81 1100 VAL W C 1
ATOM 14342 O O . VAL G 1 100 ? 137.044 25.753 5.002 1.00 26.92 1100 VAL W O 1
ATOM 14346 N N . THR G 1 101 ? 138.302 24.723 6.410 1.00 25.08 1101 THR W N 1
ATOM 14347 C CA . THR G 1 101 ? 138.231 25.980 7.164 1.00 21.52 1101 THR W CA 1
ATOM 14348 C C . THR G 1 101 ? 139.102 27.049 6.576 1.00 21.44 1101 THR W C 1
ATOM 14349 O O . THR G 1 101 ? 139.048 28.241 6.944 1.00 25.22 1101 THR W O 1
ATOM 14353 N N . SER G 1 102 ? 139.902 26.598 5.636 1.00 23.78 1102 SER W N 1
ATOM 14354 C CA . SER G 1 102 ? 140.684 27.521 4.808 1.00 27.24 1102 SER W CA 1
ATOM 14355 C C . SER G 1 102 ? 139.726 28.375 3.903 1.00 28.71 1102 SER W C 1
ATOM 14356 O O . SER G 1 102 ? 140.063 29.456 3.557 1.00 26.73 1102 SER W O 1
ATOM 14359 N N . TRP G 1 103 ? 138.561 27.856 3.510 1.00 32.44 1103 TRP W N 1
ATOM 14360 C CA . TRP G 1 103 ? 137.660 28.490 2.585 1.00 31.89 1103 TRP W CA 1
ATOM 14361 C C . TRP G 1 103 ? 137.670 30.004 3.011 1.00 27.12 1103 TRP W C 1
ATOM 14362 O O . TRP G 1 103 ? 137.614 30.984 2.191 1.00 27.53 1103 TRP W O 1
ATOM 14373 N N . THR G 1 104 ? 137.875 30.246 4.293 1.00 19.80 1104 THR W N 1
ATOM 14374 C CA . THR G 1 104 ? 137.874 31.632 4.691 1.00 18.87 1104 THR W CA 1
ATOM 14375 C C . THR G 1 104 ? 139.047 32.296 5.309 1.00 20.40 1104 THR W C 1
ATOM 14376 O O . THR G 1 104 ? 138.927 33.260 5.990 1.00 22.20 1104 THR W O 1
ATOM 14380 N N . ASP G 1 105 ? 140.204 31.748 5.156 1.00 22.60 1105 ASP W N 1
ATOM 14381 C CA . ASP G 1 105 ? 141.354 32.325 5.718 1.00 19.65 1105 ASP W CA 1
ATOM 14382 C C . ASP G 1 105 ? 142.035 32.904 4.501 1.00 21.20 1105 ASP W C 1
ATOM 14383 O O . ASP G 1 105 ? 142.706 32.200 3.721 1.00 18.22 1105 ASP W O 1
ATOM 14388 N N . VAL G 1 106 ? 141.795 34.196 4.324 1.00 24.00 1106 VAL W N 1
ATOM 14389 C CA . VAL G 1 106 ? 142.158 34.943 3.089 1.00 21.47 1106 VAL W CA 1
ATOM 14390 C C . VAL G 1 106 ? 142.083 36.478 3.391 1.00 22.12 1106 VAL W C 1
ATOM 14391 O O . VAL G 1 106 ? 141.887 37.258 2.514 1.00 21.97 1106 VAL W O 1
ATOM 14395 N N . LEU G 1 107 ? 142.262 36.941 4.621 1.00 21.15 1107 LEU W N 1
ATOM 14396 C CA . LEU G 1 107 ? 142.164 38.413 4.803 1.00 20.96 1107 LEU W CA 1
ATOM 14397 C C . LEU G 1 107 ? 143.487 39.109 4.493 1.00 22.08 1107 LEU W C 1
ATOM 14398 O O . LEU G 1 107 ? 144.486 38.456 4.426 1.00 26.39 1107 LEU W O 1
ATOM 14403 N N . PRO G 1 108 ? 143.512 40.425 4.231 1.00 21.82 1108 PRO W N 1
ATOM 14404 C CA . PRO G 1 108 ? 144.806 40.838 3.733 1.00 20.89 1108 PRO W CA 1
ATOM 14405 C C . PRO G 1 108 ? 145.843 40.413 4.651 1.00 25.53 1108 PRO W C 1
ATOM 14406 O O . PRO G 1 108 ? 146.904 40.037 4.203 1.00 34.02 1108 PRO W O 1
ATOM 14410 N N . GLU G 1 109 ? 145.564 40.425 5.956 1.00 32.37 1109 GLU W N 1
ATOM 14411 C CA . GLU G 1 109 ? 146.580 40.029 6.970 1.00 33.86 1109 GLU W CA 1
ATOM 14412 C C . GLU G 1 109 ? 146.005 39.168 8.137 1.00 34.48 1109 GLU W C 1
ATOM 14413 O O . GLU G 1 109 ? 146.454 37.991 8.302 1.00 37.27 1109 GLU W O 1
ATOM 14419 N N . PHE G 1 110 ? 144.939 39.657 8.813 1.00 31.00 1110 PHE W N 1
ATOM 14420 C CA . PHE G 1 110 ? 144.260 38.843 9.901 1.00 29.86 1110 PHE W CA 1
ATOM 14421 C C . PHE G 1 110 ? 143.520 37.503 9.571 1.00 30.14 1110 PHE W C 1
ATOM 14422 O O . PHE G 1 110 ? 143.958 36.778 8.649 1.00 27.97 1110 PHE W O 1
ATOM 14430 N N . GLY G 1 111 ? 142.506 37.112 10.351 1.00 27.66 1111 GLY W N 1
ATOM 14431 C CA . GLY G 1 111 ? 141.866 35.815 10.053 1.00 28.70 1111 GLY W CA 1
ATOM 14432 C C . GLY G 1 111 ? 142.700 34.529 10.317 1.00 28.48 1111 GLY W C 1
ATOM 14433 O O . GLY G 1 111 ? 143.862 34.562 10.801 1.00 29.50 1111 GLY W O 1
ATOM 14434 N N . GLY G 1 112 ? 142.048 33.396 10.031 1.00 27.49 1112 GLY W N 1
ATOM 14435 C CA . GLY G 1 112 ? 142.577 32.046 10.218 1.00 28.47 1112 GLY W CA 1
ATOM 14436 C C . GLY G 1 112 ? 142.942 31.728 11.658 1.00 34.16 1112 GLY W C 1
ATOM 14437 O O . GLY G 1 112 ? 143.938 30.948 11.876 1.00 35.47 1112 GLY W O 1
ATOM 14438 N N . ASP G 1 113 ? 142.174 32.335 12.619 1.00 31.80 1113 ASP W N 1
ATOM 14439 C CA . ASP G 1 113 ? 142.513 32.282 14.053 1.00 26.57 1113 ASP W CA 1
ATOM 14440 C C . ASP G 1 113 ? 141.392 31.935 14.979 1.00 29.28 1113 ASP W C 1
ATOM 14441 O O . ASP G 1 113 ? 141.256 32.439 16.122 1.00 29.95 1113 ASP W O 1
ATOM 14446 N N . THR G 1 114 ? 140.564 31.053 14.478 1.00 28.58 1114 THR W N 1
ATOM 14447 C CA . THR G 1 114 ? 139.717 30.334 15.388 1.00 30.36 1114 THR W CA 1
ATOM 14448 C C . THR G 1 114 ? 140.339 28.970 15.622 1.00 28.45 1114 THR W C 1
ATOM 14449 O O . THR G 1 114 ? 139.688 28.092 16.114 1.00 31.51 1114 THR W O 1
ATOM 14453 N N . TYR G 1 115 ? 141.589 28.817 15.240 1.00 22.65 1115 TYR W N 1
ATOM 14454 C CA . TYR G 1 115 ? 142.360 27.580 15.335 1.00 23.37 1115 TYR W CA 1
ATOM 14455 C C . TYR G 1 115 ? 143.792 28.075 15.204 1.00 23.91 1115 TYR W C 1
ATOM 14456 O O . TYR G 1 115 ? 143.996 29.300 14.994 1.00 26.75 1115 TYR W O 1
ATOM 14465 N N . GLY G 1 116 ? 144.778 27.176 15.258 1.00 20.43 1116 GLY W N 1
ATOM 14466 C CA . GLY G 1 116 ? 146.216 27.577 15.396 1.00 16.90 1116 GLY W CA 1
ATOM 14467 C C . GLY G 1 116 ? 147.210 26.537 14.833 1.00 16.27 1116 GLY W C 1
ATOM 14468 O O . GLY G 1 116 ? 146.764 25.601 14.165 1.00 20.75 1116 GLY W O 1
ATOM 14469 N N . SER G 1 117 ? 148.512 26.668 15.047 1.00 17.34 1117 SER W N 1
ATOM 14470 C CA . SER G 1 117 ? 149.487 25.641 14.586 1.00 23.60 1117 SER W CA 1
ATOM 14471 C C . SER G 1 117 ? 149.697 24.568 15.642 1.00 24.96 1117 SER W C 1
ATOM 14472 O O . SER G 1 117 ? 149.591 24.878 16.806 1.00 31.11 1117 SER W O 1
ATOM 14475 N N . ASP G 1 118 ? 149.989 23.331 15.264 1.00 23.18 1118 ASP W N 1
ATOM 14476 C CA . ASP G 1 118 ? 150.225 22.298 16.214 1.00 20.97 1118 ASP W CA 1
ATOM 14477 C C . ASP G 1 118 ? 148.999 22.298 17.079 1.00 19.73 1118 ASP W C 1
ATOM 14478 O O . ASP G 1 118 ? 149.095 22.427 18.275 1.00 21.73 1118 ASP W O 1
ATOM 14483 N N . ASN G 1 119 ? 147.849 22.239 16.458 1.00 17.46 1119 ASN W N 1
ATOM 14484 C CA . ASN G 1 119 ? 146.652 22.287 17.158 1.00 17.77 1119 ASN W CA 1
ATOM 14485 C C . ASN G 1 119 ? 145.761 21.031 16.723 1.00 21.15 1119 ASN W C 1
ATOM 14486 O O . ASN G 1 119 ? 144.695 21.162 16.095 1.00 18.76 1119 ASN W O 1
ATOM 14491 N N . PHE G 1 120 ? 146.204 19.808 17.098 1.00 20.49 1120 PHE W N 1
ATOM 14492 C CA . PHE G 1 120 ? 145.645 18.596 16.581 1.00 20.55 1120 PHE W CA 1
ATOM 14493 C C . PHE G 1 120 ? 145.780 18.681 15.126 1.00 23.77 1120 PHE W C 1
ATOM 14494 O O . PHE G 1 120 ? 146.958 18.774 14.698 1.00 30.63 1120 PHE W O 1
ATOM 14502 N N . MET G 1 121 ? 144.656 18.702 14.397 1.00 22.71 1121 MET W N 1
ATOM 14503 C CA . MET G 1 121 ? 144.621 18.613 12.944 1.00 25.13 1121 MET W CA 1
ATOM 14504 C C . MET G 1 121 ? 143.855 19.754 12.389 1.00 25.85 1121 MET W C 1
ATOM 14505 O O . MET G 1 121 ? 143.523 19.798 11.168 1.00 28.40 1121 MET W O 1
ATOM 14510 N N . GLN G 1 122 ? 143.487 20.646 13.270 1.00 20.44 1122 GLN W N 1
ATOM 14511 C CA . GLN G 1 122 ? 142.966 21.843 12.817 1.00 20.32 1122 GLN W CA 1
ATOM 14512 C C . GLN G 1 122 ? 143.804 22.576 11.717 1.00 25.37 1122 GLN W C 1
ATOM 14513 O O . GLN G 1 122 ? 143.276 23.045 10.661 1.00 28.57 1122 GLN W O 1
ATOM 14519 N N . GLN G 1 123 ? 145.107 22.702 11.928 1.00 27.91 1123 GLN W N 1
ATOM 14520 C CA . GLN G 1 123 ? 145.917 23.499 11.023 1.00 27.08 1123 GLN W CA 1
ATOM 14521 C C . GLN G 1 123 ? 147.268 22.904 11.275 1.00 30.60 1123 GLN W C 1
ATOM 14522 O O . GLN G 1 123 ? 147.496 22.558 12.450 1.00 35.52 1123 GLN W O 1
ATOM 14528 N N . ARG G 1 124 ? 148.088 22.640 10.227 1.00 27.87 1124 ARG W N 1
ATOM 14529 C CA . ARG G 1 124 ? 149.571 22.570 10.417 1.00 26.35 1124 ARG W CA 1
ATOM 14530 C C . ARG G 1 124 ? 150.147 22.049 11.767 1.00 26.77 1124 ARG W C 1
ATOM 14531 O O . ARG G 1 124 ? 149.869 22.594 12.837 1.00 27.38 1124 ARG W O 1
ATOM 14539 N N . GLY G 1 125 ? 150.958 21.006 11.661 1.00 23.33 1125 GLY W N 1
ATOM 14540 C CA . GLY G 1 125 ? 151.493 20.309 12.776 1.00 23.11 1125 GLY W CA 1
ATOM 14541 C C . GLY G 1 125 ? 152.298 19.122 12.154 1.00 26.17 1125 GLY W C 1
ATOM 14542 O O . GLY G 1 125 ? 152.280 18.952 10.866 1.00 21.44 1125 GLY W O 1
ATOM 14543 N N . ASN G 1 126 ? 153.018 18.366 13.069 1.00 25.82 1126 ASN W N 1
ATOM 14544 C CA . ASN G 1 126 ? 153.972 17.324 12.721 1.00 23.34 1126 ASN W CA 1
ATOM 14545 C C . ASN G 1 126 ? 153.330 16.014 12.684 1.00 21.87 1126 ASN W C 1
ATOM 14546 O O . ASN G 1 126 ? 152.327 15.773 13.387 1.00 21.27 1126 ASN W O 1
ATOM 14551 N N . GLY G 1 127 ? 153.907 15.155 11.856 1.00 23.55 1127 GLY W N 1
ATOM 14552 C CA . GLY G 1 127 ? 153.428 13.713 11.681 1.00 22.59 1127 GLY W CA 1
ATOM 14553 C C . GLY G 1 127 ? 152.178 13.282 10.902 1.00 20.29 1127 GLY W C 1
ATOM 14554 O O . GLY G 1 127 ? 151.482 12.292 11.289 1.00 17.06 1127 GLY W O 1
ATOM 14555 N N . PHE G 1 128 ? 151.923 14.002 9.800 1.00 19.34 1128 PHE W N 1
ATOM 14556 C CA . PHE G 1 128 ? 150.681 13.798 9.041 1.00 19.54 1128 PHE W CA 1
ATOM 14557 C C . PHE G 1 128 ? 150.816 12.801 7.952 1.00 18.17 1128 PHE W C 1
ATOM 14558 O O . PHE G 1 128 ? 151.644 12.941 7.061 1.00 20.53 1128 PHE W O 1
ATOM 14566 N N . ALA G 1 129 ? 150.003 11.777 7.981 1.00 18.82 1129 ALA W N 1
ATOM 14567 C CA . ALA G 1 129 ? 150.001 10.992 6.707 1.00 21.35 1129 ALA W CA 1
ATOM 14568 C C . ALA G 1 129 ? 148.724 11.286 5.962 1.00 20.30 1129 ALA W C 1
ATOM 14569 O O . ALA G 1 129 ? 147.643 11.006 6.475 1.00 21.11 1129 ALA W O 1
ATOM 14571 N N . THR G 1 130 ? 148.833 11.821 4.767 1.00 18.17 1130 THR W N 1
ATOM 14572 C CA . THR G 1 130 ? 147.618 12.267 4.074 1.00 20.83 1130 THR W CA 1
ATOM 14573 C C . THR G 1 130 ? 147.414 11.590 2.763 1.00 24.35 1130 THR W C 1
ATOM 14574 O O . THR G 1 130 ? 148.375 11.350 1.977 1.00 24.15 1130 THR W O 1
ATOM 14578 N N . TYR G 1 131 ? 146.153 11.219 2.561 1.00 30.22 1131 TYR W N 1
ATOM 14579 C CA . TYR G 1 131 ? 145.689 10.697 1.231 1.00 34.29 1131 TYR W CA 1
ATOM 14580 C C . TYR G 1 131 ? 144.626 11.615 0.551 1.00 32.12 1131 TYR W C 1
ATOM 14581 O O . TYR G 1 131 ? 143.543 11.930 1.131 1.00 33.18 1131 TYR W O 1
ATOM 14590 N N . ARG G 1 132 ? 144.948 12.143 -0.607 1.00 29.50 1132 ARG W N 1
ATOM 14591 C CA . ARG G 1 132 ? 143.923 12.973 -1.294 1.00 27.45 1132 ARG W CA 1
ATOM 14592 C C . ARG G 1 132 ? 143.621 12.522 -2.631 1.00 29.29 1132 ARG W C 1
ATOM 14593 O O . ARG G 1 132 ? 144.493 12.147 -3.389 1.00 31.14 1132 ARG W O 1
ATOM 14601 N N . ASN G 1 133 ? 142.336 12.517 -2.853 1.00 34.04 1133 ASN W N 1
ATOM 14602 C CA . ASN G 1 133 ? 141.718 12.230 -4.143 1.00 39.43 1133 ASN W CA 1
ATOM 14603 C C . ASN G 1 133 ? 140.948 13.412 -4.763 1.00 35.09 1133 ASN W C 1
ATOM 14604 O O . ASN G 1 133 ? 140.168 14.139 -4.136 1.00 30.90 1133 ASN W O 1
ATOM 14609 N N . THR G 1 134 ? 141.138 13.507 -6.039 1.00 34.01 1134 THR W N 1
ATOM 14610 C CA . THR G 1 134 ? 140.670 14.667 -6.765 1.00 35.27 1134 THR W CA 1
ATOM 14611 C C . THR G 1 134 ? 139.218 14.824 -7.482 1.00 38.46 1134 THR W C 1
ATOM 14612 O O . THR G 1 134 ? 138.478 15.870 -7.277 1.00 39.69 1134 THR W O 1
ATOM 14616 N N . ASP G 1 135 ? 138.782 13.910 -8.348 1.00 36.75 1135 ASP W N 1
ATOM 14617 C CA . ASP G 1 135 ? 137.317 14.073 -8.616 1.00 35.51 1135 ASP W CA 1
ATOM 14618 C C . ASP G 1 135 ? 136.839 12.618 -8.502 1.00 37.03 1135 ASP W C 1
ATOM 14619 O O . ASP G 1 135 ? 136.925 11.800 -9.442 1.00 36.47 1135 ASP W O 1
ATOM 14624 N N . PHE G 1 136 ? 136.444 12.313 -7.269 1.00 35.33 1136 PHE W N 1
ATOM 14625 C CA . PHE G 1 136 ? 136.211 10.958 -6.842 1.00 35.18 1136 PHE W CA 1
ATOM 14626 C C . PHE G 1 136 ? 136.651 9.936 -7.922 1.00 35.59 1136 PHE W C 1
ATOM 14627 O O . PHE G 1 136 ? 135.852 9.275 -8.582 1.00 35.75 1136 PHE W O 1
ATOM 14635 N N . PHE G 1 137 ? 137.957 9.867 -8.110 1.00 34.76 1137 PHE W N 1
ATOM 14636 C CA . PHE G 1 137 ? 138.601 9.003 -9.131 1.00 35.14 1137 PHE W CA 1
ATOM 14637 C C . PHE G 1 137 ? 138.483 9.362 -10.683 1.00 36.87 1137 PHE W C 1
ATOM 14638 O O . PHE G 1 137 ? 138.717 8.518 -11.519 1.00 34.21 1137 PHE W O 1
ATOM 14646 N N . GLY G 1 138 ? 138.291 10.653 -11.022 1.00 38.23 1138 GLY W N 1
ATOM 14647 C CA . GLY G 1 138 ? 138.242 11.096 -12.403 1.00 38.15 1138 GLY W CA 1
ATOM 14648 C C . GLY G 1 138 ? 136.778 10.911 -12.768 1.00 37.20 1138 GLY W C 1
ATOM 14649 O O . GLY G 1 138 ? 136.292 11.396 -13.840 1.00 36.87 1138 GLY W O 1
ATOM 14650 N N . LEU G 1 139 ? 136.072 10.239 -11.852 1.00 33.18 1139 LEU W N 1
ATOM 14651 C CA . LEU G 1 139 ? 134.762 9.818 -12.172 1.00 34.33 1139 LEU W CA 1
ATOM 14652 C C . LEU G 1 139 ? 133.561 10.548 -11.490 1.00 36.25 1139 LEU W C 1
ATOM 14653 O O . LEU G 1 139 ? 132.624 9.917 -11.117 1.00 40.95 1139 LEU W O 1
ATOM 14658 N N . VAL G 1 140 ? 133.562 11.864 -11.355 1.00 34.04 1140 VAL W N 1
ATOM 14659 C CA . VAL G 1 140 ? 132.462 12.679 -10.743 1.00 30.97 1140 VAL W CA 1
ATOM 14660 C C . VAL G 1 140 ? 133.289 13.848 -10.342 1.00 34.44 1140 VAL W C 1
ATOM 14661 O O . VAL G 1 140 ? 134.477 13.779 -10.023 1.00 36.00 1140 VAL W O 1
ATOM 14665 N N . ASP G 1 141 ? 132.719 14.986 -10.420 1.00 36.49 1141 ASP W N 1
ATOM 14666 C CA . ASP G 1 141 ? 133.678 15.915 -10.801 1.00 38.97 1141 ASP W CA 1
ATOM 14667 C C . ASP G 1 141 ? 133.696 17.141 -9.899 1.00 41.33 1141 ASP W C 1
ATOM 14668 O O . ASP G 1 141 ? 132.648 17.801 -9.741 1.00 44.13 1141 ASP W O 1
ATOM 14673 N N . GLY G 1 142 ? 134.860 17.427 -9.305 1.00 39.00 1142 GLY W N 1
ATOM 14674 C CA . GLY G 1 142 ? 134.993 18.569 -8.400 1.00 38.45 1142 GLY W CA 1
ATOM 14675 C C . GLY G 1 142 ? 134.278 18.153 -7.125 1.00 37.24 1142 GLY W C 1
ATOM 14676 O O . GLY G 1 142 ? 133.733 18.972 -6.377 1.00 37.99 1142 GLY W O 1
ATOM 14677 N N . LEU G 1 143 ? 134.250 16.828 -6.949 1.00 37.13 1143 LEU W N 1
ATOM 14678 C CA . LEU G 1 143 ? 133.932 16.090 -5.663 1.00 33.54 1143 LEU W CA 1
ATOM 14679 C C . LEU G 1 143 ? 135.223 15.505 -5.288 1.00 33.96 1143 LEU W C 1
ATOM 14680 O O . LEU G 1 143 ? 135.746 14.667 -6.070 1.00 34.90 1143 LEU W O 1
ATOM 14685 N N . ASN G 1 144 ? 135.715 15.901 -4.128 1.00 33.36 1144 ASN W N 1
ATOM 14686 C CA . ASN G 1 144 ? 136.837 15.191 -3.601 1.00 34.67 1144 ASN W CA 1
ATOM 14687 C C . ASN G 1 144 ? 136.965 15.176 -2.094 1.00 37.98 1144 ASN W C 1
ATOM 14688 O O . ASN G 1 144 ? 136.223 15.849 -1.307 1.00 38.53 1144 ASN W O 1
ATOM 14693 N N . PHE G 1 145 ? 137.989 14.433 -1.712 1.00 39.64 1145 PHE W N 1
ATOM 14694 C CA . PHE G 1 145 ? 138.070 13.948 -0.366 1.00 37.42 1145 PHE W CA 1
ATOM 14695 C C . PHE G 1 145 ? 139.492 13.400 0.047 1.00 29.23 1145 PHE W C 1
ATOM 14696 O O . PHE G 1 145 ? 140.303 13.058 -0.780 1.00 22.51 1145 PHE W O 1
ATOM 14704 N N . ALA G 1 146 ? 139.689 13.309 1.345 1.00 20.97 1146 ALA W N 1
ATOM 14705 C CA . ALA G 1 146 ? 140.979 13.303 1.931 1.00 20.06 1146 ALA W CA 1
ATOM 14706 C C . ALA G 1 146 ? 140.804 12.556 3.252 1.00 24.07 1146 ALA W C 1
ATOM 14707 O O . ALA G 1 146 ? 139.805 12.729 4.046 1.00 29.89 1146 ALA W O 1
ATOM 14709 N N . VAL G 1 147 ? 141.752 11.731 3.531 1.00 17.00 1147 VAL W N 1
ATOM 14710 C CA . VAL G 1 147 ? 141.624 11.126 4.746 1.00 19.52 1147 VAL W CA 1
ATOM 14711 C C . VAL G 1 147 ? 143.073 11.275 5.127 1.00 21.75 1147 VAL W C 1
ATOM 14712 O O . VAL G 1 147 ? 143.986 11.302 4.201 1.00 15.00 1147 VAL W O 1
ATOM 14716 N N . GLN G 1 148 ? 143.260 11.359 6.469 1.00 18.81 1148 GLN W N 1
ATOM 14717 C CA . GLN G 1 148 ? 144.563 11.552 7.072 1.00 21.33 1148 GLN W CA 1
ATOM 14718 C C . GLN G 1 148 ? 144.583 11.167 8.587 1.00 26.19 1148 GLN W C 1
ATOM 14719 O O . GLN G 1 148 ? 143.575 11.348 9.351 1.00 27.87 1148 GLN W O 1
ATOM 14725 N N . TYR G 1 149 ? 145.765 10.658 8.980 1.00 28.99 1149 TYR W N 1
ATOM 14726 C CA . TYR G 1 149 ? 146.084 10.020 10.237 1.00 28.19 1149 TYR W CA 1
ATOM 14727 C C . TYR G 1 149 ? 147.277 10.797 10.640 1.00 23.62 1149 TYR W C 1
ATOM 14728 O O . TYR G 1 149 ? 148.209 10.976 9.786 1.00 20.55 1149 TYR W O 1
ATOM 14737 N N . GLN G 1 150 ? 147.312 11.207 11.903 1.00 20.42 1150 GLN W N 1
ATOM 14738 C CA . GLN G 1 150 ? 148.617 11.685 12.462 1.00 22.99 1150 GLN W CA 1
ATOM 14739 C C . GLN G 1 150 ? 149.191 11.086 13.810 1.00 23.54 1150 GLN W C 1
ATOM 14740 O O . GLN G 1 150 ? 148.599 11.155 14.861 1.00 24.19 1150 GLN W O 1
ATOM 14746 N N . GLY G 1 151 ? 150.358 10.492 13.763 1.00 23.15 1151 GLY W N 1
ATOM 14747 C CA . GLY G 1 151 ? 150.901 9.925 14.936 1.00 24.21 1151 GLY W CA 1
ATOM 14748 C C . GLY G 1 151 ? 151.096 10.876 16.061 1.00 25.09 1151 GLY W C 1
ATOM 14749 O O . GLY G 1 151 ? 151.289 12.068 15.841 1.00 22.60 1151 GLY W O 1
ATOM 14750 N N . LYS G 1 152 ? 150.980 10.296 17.282 1.00 24.44 1152 LYS W N 1
ATOM 14751 C CA . LYS G 1 152 ? 151.068 11.027 18.539 1.00 23.35 1152 LYS W CA 1
ATOM 14752 C C . LYS G 1 152 ? 152.265 11.984 18.541 1.00 19.14 1152 LYS W C 1
ATOM 14753 O O . LYS G 1 152 ? 153.186 11.616 17.992 1.00 21.45 1152 LYS W O 1
ATOM 14759 N N . ASN G 1 153 ? 152.272 13.204 19.050 1.00 17.08 1153 ASN W N 1
ATOM 14760 C CA . ASN G 1 153 ? 153.562 13.962 19.152 1.00 18.63 1153 ASN W CA 1
ATOM 14761 C C . ASN G 1 153 ? 153.519 14.479 20.517 1.00 22.59 1153 ASN W C 1
ATOM 14762 O O . ASN G 1 153 ? 152.749 15.390 20.742 1.00 25.46 1153 ASN W O 1
ATOM 14767 N N . GLY G 1 154 ? 154.280 13.781 21.427 1.00 23.07 1154 GLY W N 1
ATOM 14768 C CA . GLY G 1 154 ? 154.033 13.640 22.897 1.00 15.70 1154 GLY W CA 1
ATOM 14769 C C . GLY G 1 154 ? 154.862 14.614 23.685 1.00 18.20 1154 GLY W C 1
ATOM 14770 O O . GLY G 1 154 ? 154.900 15.796 23.391 1.00 15.00 1154 GLY W O 1
ATOM 14771 N N . ASN G 1 155 ? 155.633 14.096 24.676 1.00 23.22 1155 ASN W N 1
ATOM 14772 C CA . ASN G 1 155 ? 156.308 14.955 25.723 1.00 23.09 1155 ASN W CA 1
ATOM 14773 C C . ASN G 1 155 ? 157.671 15.126 25.369 1.00 21.25 1155 ASN W C 1
ATOM 14774 O O . ASN G 1 155 ? 158.255 14.238 24.772 1.00 17.92 1155 ASN W O 1
ATOM 14779 N N . PRO G 1 156 ? 158.238 16.258 25.733 1.00 23.88 1156 PRO W N 1
ATOM 14780 C CA . PRO G 1 156 ? 159.620 16.128 25.368 1.00 24.40 1156 PRO W CA 1
ATOM 14781 C C . PRO G 1 156 ? 160.207 15.032 26.240 1.00 31.43 1156 PRO W C 1
ATOM 14782 O O . PRO G 1 156 ? 161.117 14.448 25.691 1.00 24.67 1156 PRO W O 1
ATOM 14786 N N . SER G 1 157 ? 159.477 14.655 27.420 1.00 45.30 1157 SER W N 1
ATOM 14787 C CA . SER G 1 157 ? 159.719 14.204 29.076 1.00 42.53 1157 SER W CA 1
ATOM 14788 C C . SER G 1 157 ? 160.421 12.977 29.791 1.00 51.59 1157 SER W C 1
ATOM 14789 O O . SER G 1 157 ? 161.671 12.796 29.598 1.00 56.54 1157 SER W O 1
ATOM 14792 N N . GLY G 1 158 ? 159.655 12.225 30.688 1.00 50.37 1158 GLY W N 1
ATOM 14793 C CA . GLY G 1 158 ? 160.091 10.900 31.331 1.00 46.93 1158 GLY W CA 1
ATOM 14794 C C . GLY G 1 158 ? 158.961 9.883 31.653 1.00 51.17 1158 GLY W C 1
ATOM 14795 O O . GLY G 1 158 ? 158.958 9.107 32.661 1.00 51.47 1158 GLY W O 1
ATOM 14796 N N . GLU G 1 159 ? 157.986 9.893 30.749 1.00 54.02 1159 GLU W N 1
ATOM 14797 C CA . GLU G 1 159 ? 156.642 9.187 30.734 1.00 49.24 1159 GLU W CA 1
ATOM 14798 C C . GLU G 1 159 ? 155.798 9.609 29.407 1.00 44.33 1159 GLU W C 1
ATOM 14799 O O . GLU G 1 159 ? 155.075 10.562 29.365 1.00 34.96 1159 GLU W O 1
ATOM 14805 N N . GLY G 1 160 ? 155.924 8.886 28.316 1.00 48.04 1160 GLY W N 1
ATOM 14806 C CA . GLY G 1 160 ? 155.324 9.355 27.028 1.00 45.71 1160 GLY W CA 1
ATOM 14807 C C . GLY G 1 160 ? 156.317 10.138 26.107 1.00 46.66 1160 GLY W C 1
ATOM 14808 O O . GLY G 1 160 ? 155.738 10.701 25.149 1.00 37.91 1160 GLY W O 1
ATOM 14809 N N . PHE G 1 161 ? 157.730 10.175 26.352 1.00 43.61 1161 PHE W N 1
ATOM 14810 C CA . PHE G 1 161 ? 158.721 11.033 25.532 1.00 39.96 1161 PHE W CA 1
ATOM 14811 C C . PHE G 1 161 ? 158.074 10.692 24.086 1.00 35.29 1161 PHE W C 1
ATOM 14812 O O . PHE G 1 161 ? 157.101 9.850 23.942 1.00 24.17 1161 PHE W O 1
ATOM 14820 N N . THR G 1 162 ? 158.467 11.474 23.078 1.00 32.30 1162 THR W N 1
ATOM 14821 C CA . THR G 1 162 ? 158.555 11.022 21.666 1.00 29.29 1162 THR W CA 1
ATOM 14822 C C . THR G 1 162 ? 159.819 11.720 21.115 1.00 30.31 1162 THR W C 1
ATOM 14823 O O . THR G 1 162 ? 160.152 12.807 21.605 1.00 30.41 1162 THR W O 1
ATOM 14827 N N . SER G 1 163 ? 160.608 11.059 20.267 1.00 30.00 1163 SER W N 1
ATOM 14828 C CA . SER G 1 163 ? 161.698 11.716 19.517 1.00 26.25 1163 SER W CA 1
ATOM 14829 C C . SER G 1 163 ? 161.479 13.217 19.434 1.00 25.50 1163 SER W C 1
ATOM 14830 O O . SER G 1 163 ? 162.224 14.016 19.953 1.00 25.30 1163 SER W O 1
ATOM 14833 N N . GLY G 1 164 ? 160.442 13.614 18.743 1.00 28.04 1164 GLY W N 1
ATOM 14834 C CA . GLY G 1 164 ? 160.376 14.974 18.231 1.00 27.49 1164 GLY W CA 1
ATOM 14835 C C . GLY G 1 164 ? 159.073 15.240 18.778 1.00 27.91 1164 GLY W C 1
ATOM 14836 O O . GLY G 1 164 ? 158.016 14.679 18.245 1.00 30.84 1164 GLY W O 1
ATOM 14837 N N . VAL G 1 165 ? 159.241 15.933 19.912 1.00 26.95 1165 VAL W N 1
ATOM 14838 C CA . VAL G 1 165 ? 158.261 16.410 20.913 1.00 28.93 1165 VAL W CA 1
ATOM 14839 C C . VAL G 1 165 ? 158.260 17.737 21.750 1.00 30.74 1165 VAL W C 1
ATOM 14840 O O . VAL G 1 165 ? 159.184 18.602 21.767 1.00 33.69 1165 VAL W O 1
ATOM 14844 N N . THR G 1 166 ? 157.193 17.874 22.520 1.00 24.78 1166 THR W N 1
ATOM 14845 C CA . THR G 1 166 ? 156.779 19.174 22.632 1.00 22.69 1166 THR W CA 1
ATOM 14846 C C . THR G 1 166 ? 156.082 19.512 23.949 1.00 24.82 1166 THR W C 1
ATOM 14847 O O . THR G 1 166 ? 155.809 18.560 24.692 1.00 27.39 1166 THR W O 1
ATOM 14851 N N . ASN G 1 167 ? 155.831 20.804 24.282 1.00 24.95 1167 ASN W N 1
ATOM 14852 C CA . ASN G 1 167 ? 154.884 21.159 25.415 1.00 30.11 1167 ASN W CA 1
ATOM 14853 C C . ASN G 1 167 ? 153.525 21.068 24.893 1.00 35.53 1167 ASN W C 1
ATOM 14854 O O . ASN G 1 167 ? 153.389 20.428 23.875 1.00 43.82 1167 ASN W O 1
ATOM 14859 N N . ASN G 1 168 ? 152.466 21.705 25.425 1.00 37.45 1168 ASN W N 1
ATOM 14860 C CA . ASN G 1 168 ? 151.151 21.159 24.911 1.00 35.24 1168 ASN W CA 1
ATOM 14861 C C . ASN G 1 168 ? 150.033 21.974 24.495 1.00 36.15 1168 ASN W C 1
ATOM 14862 O O . ASN G 1 168 ? 149.019 21.429 23.963 1.00 39.46 1168 ASN W O 1
ATOM 14867 N N . GLY G 1 169 ? 150.155 23.297 24.660 1.00 35.89 1169 GLY W N 1
ATOM 14868 C CA . GLY G 1 169 ? 149.494 24.111 23.674 1.00 29.34 1169 GLY W CA 1
ATOM 14869 C C . GLY G 1 169 ? 149.809 23.022 22.571 1.00 30.83 1169 GLY W C 1
ATOM 14870 O O . GLY G 1 169 ? 148.967 22.765 21.789 1.00 32.48 1169 GLY W O 1
ATOM 14871 N N . ARG G 1 170 ? 150.922 22.247 22.584 1.00 25.22 1170 ARG W N 1
ATOM 14872 C CA . ARG G 1 170 ? 151.176 21.453 21.453 1.00 24.75 1170 ARG W CA 1
ATOM 14873 C C . ARG G 1 170 ? 151.143 19.909 21.238 1.00 31.41 1170 ARG W C 1
ATOM 14874 O O . ARG G 1 170 ? 151.455 19.573 20.067 1.00 33.20 1170 ARG W O 1
ATOM 14882 N N . ASP G 1 171 ? 150.706 18.960 22.155 1.00 28.05 1171 ASP W N 1
ATOM 14883 C CA . ASP G 1 171 ? 150.565 17.524 21.678 1.00 23.33 1171 ASP W CA 1
ATOM 14884 C C . ASP G 1 171 ? 149.269 17.168 20.803 1.00 23.98 1171 ASP W C 1
ATOM 14885 O O . ASP G 1 171 ? 149.136 16.017 20.082 1.00 25.50 1171 ASP W O 1
ATOM 14890 N N . GLY G 1 181 ? 141.578 12.122 10.995 1.00 15.00 1181 GLY W N 1
ATOM 14891 C CA . GLY G 1 181 ? 140.746 13.033 10.266 1.00 17.99 1181 GLY W CA 1
ATOM 14892 C C . GLY G 1 181 ? 140.272 12.794 8.805 1.00 19.89 1181 GLY W C 1
ATOM 14893 O O . GLY G 1 181 ? 140.918 12.052 8.026 1.00 18.51 1181 GLY W O 1
ATOM 14894 N N . GLY G 1 182 ? 139.189 13.464 8.403 1.00 19.91 1182 GLY W N 1
ATOM 14895 C CA . GLY G 1 182 ? 138.884 13.481 6.963 1.00 26.69 1182 GLY W CA 1
ATOM 14896 C C . GLY G 1 182 ? 138.074 14.580 6.283 1.00 27.55 1182 GLY W C 1
ATOM 14897 O O . GLY G 1 182 ? 137.454 15.406 6.958 1.00 29.23 1182 GLY W O 1
ATOM 14898 N N . SER G 1 183 ? 138.009 14.609 4.961 1.00 25.38 1183 SER W N 1
ATOM 14899 C CA . SER G 1 183 ? 137.162 15.717 4.404 1.00 28.72 1183 SER W CA 1
ATOM 14900 C C . SER G 1 183 ? 136.718 15.359 2.996 1.00 28.65 1183 SER W C 1
ATOM 14901 O O . SER G 1 183 ? 137.472 14.602 2.349 1.00 26.58 1183 SER W O 1
ATOM 14904 N N . ILE G 1 184 ? 135.538 15.890 2.584 1.00 23.00 1184 ILE W N 1
ATOM 14905 C CA . ILE G 1 184 ? 134.958 15.802 1.206 1.00 22.87 1184 ILE W CA 1
ATOM 14906 C C . ILE G 1 184 ? 134.513 17.265 0.790 1.00 23.17 1184 ILE W C 1
ATOM 14907 O O . ILE G 1 184 ? 134.144 18.120 1.647 1.00 21.06 1184 ILE W O 1
ATOM 14912 N N . THR G 1 185 ? 134.567 17.613 -0.480 1.00 21.21 1185 THR W N 1
ATOM 14913 C CA . THR G 1 185 ? 134.096 18.949 -0.815 1.00 22.14 1185 THR W CA 1
ATOM 14914 C C . THR G 1 185 ? 133.610 19.024 -2.295 1.00 26.36 1185 THR W C 1
ATOM 14915 O O . THR G 1 185 ? 134.220 18.453 -3.246 1.00 22.35 1185 THR W O 1
ATOM 14919 N N . TYR G 1 186 ? 132.528 19.771 -2.471 1.00 24.39 1186 TYR W N 1
ATOM 14920 C CA . TYR G 1 186 ? 131.940 19.630 -3.675 1.00 29.34 1186 TYR W CA 1
ATOM 14921 C C . TYR G 1 186 ? 131.827 20.980 -4.410 1.00 32.92 1186 TYR W C 1
ATOM 14922 O O . TYR G 1 186 ? 131.713 22.021 -3.733 1.00 26.91 1186 TYR W O 1
ATOM 14931 N N . ASP G 1 187 ? 131.850 20.897 -5.780 1.00 38.65 1187 ASP W N 1
ATOM 14932 C CA . ASP G 1 187 ? 132.055 21.999 -6.737 1.00 43.57 1187 ASP W CA 1
ATOM 14933 C C . ASP G 1 187 ? 131.146 22.662 -7.904 1.00 46.44 1187 ASP W C 1
ATOM 14934 O O . ASP G 1 187 ? 131.218 23.858 -8.069 1.00 46.63 1187 ASP W O 1
ATOM 14939 N N . TYR G 1 188 ? 130.349 22.000 -8.738 1.00 50.65 1188 TYR W N 1
ATOM 14940 C CA . TYR G 1 188 ? 129.538 22.830 -9.698 1.00 52.24 1188 TYR W CA 1
ATOM 14941 C C . TYR G 1 188 ? 129.814 24.428 -9.781 1.00 52.09 1188 TYR W C 1
ATOM 14942 O O . TYR G 1 188 ? 129.034 25.248 -9.234 1.00 50.92 1188 TYR W O 1
ATOM 14951 N N . GLU G 1 189 ? 130.893 24.827 -10.502 1.00 50.40 1189 GLU W N 1
ATOM 14952 C CA . GLU G 1 189 ? 131.439 26.257 -10.712 1.00 50.43 1189 GLU W CA 1
ATOM 14953 C C . GLU G 1 189 ? 131.050 27.460 -9.810 1.00 46.33 1189 GLU W C 1
ATOM 14954 O O . GLU G 1 189 ? 129.885 27.952 -9.865 1.00 44.20 1189 GLU W O 1
ATOM 14960 N N . GLY G 1 190 ? 132.039 27.901 -8.995 1.00 38.23 1190 GLY W N 1
ATOM 14961 C CA . GLY G 1 190 ? 131.828 28.732 -7.817 1.00 37.03 1190 GLY W CA 1
ATOM 14962 C C . GLY G 1 190 ? 130.919 27.911 -6.928 1.00 38.67 1190 GLY W C 1
ATOM 14963 O O . GLY G 1 190 ? 130.236 27.026 -7.383 1.00 41.00 1190 GLY W O 1
ATOM 14964 N N . PHE G 1 191 ? 130.782 28.205 -5.662 1.00 39.55 1191 PHE W N 1
ATOM 14965 C CA . PHE G 1 191 ? 129.933 27.324 -4.832 1.00 38.23 1191 PHE W CA 1
ATOM 14966 C C . PHE G 1 191 ? 130.772 26.180 -4.416 1.00 36.86 1191 PHE W C 1
ATOM 14967 O O . PHE G 1 191 ? 131.159 25.378 -5.248 1.00 39.00 1191 PHE W O 1
ATOM 14975 N N . GLY G 1 192 ? 131.109 26.138 -3.149 1.00 33.36 1192 GLY W N 1
ATOM 14976 C CA . GLY G 1 192 ? 131.601 24.929 -2.621 1.00 30.72 1192 GLY W CA 1
ATOM 14977 C C . GLY G 1 192 ? 130.746 24.590 -1.435 1.00 31.13 1192 GLY W C 1
ATOM 14978 O O . GLY G 1 192 ? 130.220 25.516 -0.765 1.00 36.49 1192 GLY W O 1
ATOM 14979 N N . ILE G 1 193 ? 130.552 23.304 -1.167 1.00 29.54 1193 ILE W N 1
ATOM 14980 C CA . ILE G 1 193 ? 130.152 22.937 0.218 1.00 30.46 1193 ILE W CA 1
ATOM 14981 C C . ILE G 1 193 ? 131.341 22.161 0.557 1.00 34.38 1193 ILE W C 1
ATOM 14982 O O . ILE G 1 193 ? 132.082 21.743 -0.378 1.00 37.78 1193 ILE W O 1
ATOM 14987 N N . GLY G 1 194 ? 131.491 21.831 1.830 1.00 32.40 1194 GLY W N 1
ATOM 14988 C CA . GLY G 1 194 ? 132.580 20.966 2.161 1.00 30.53 1194 GLY W CA 1
ATOM 14989 C C . GLY G 1 194 ? 132.346 20.765 3.587 1.00 29.33 1194 GLY W C 1
ATOM 14990 O O . GLY G 1 194 ? 131.919 21.696 4.257 1.00 29.21 1194 GLY W O 1
ATOM 14991 N N . GLY G 1 195 ? 132.593 19.519 3.999 1.00 29.80 1195 GLY W N 1
ATOM 14992 C CA . GLY G 1 195 ? 132.549 19.044 5.365 1.00 27.69 1195 GLY W CA 1
ATOM 14993 C C . GLY G 1 195 ? 133.938 18.550 5.711 1.00 29.62 1195 GLY W C 1
ATOM 14994 O O . GLY G 1 195 ? 134.701 18.085 4.839 1.00 32.99 1195 GLY W O 1
ATOM 14995 N N . ALA G 1 196 ? 134.309 18.653 6.962 1.00 26.78 1196 ALA W N 1
ATOM 14996 C CA . ALA G 1 196 ? 135.501 17.940 7.376 1.00 25.82 1196 ALA W CA 1
ATOM 14997 C C . ALA G 1 196 ? 135.296 17.517 8.842 1.00 23.59 1196 ALA W C 1
ATOM 14998 O O . ALA G 1 196 ? 134.799 18.289 9.654 1.00 23.04 1196 ALA W O 1
ATOM 15000 N N . ILE G 1 197 ? 135.557 16.272 9.142 1.00 22.54 1197 ILE W N 1
ATOM 15001 C CA . ILE G 1 197 ? 135.364 15.746 10.512 1.00 27.29 1197 ILE W CA 1
ATOM 15002 C C . ILE G 1 197 ? 136.792 15.283 10.991 1.00 27.41 1197 ILE W C 1
ATOM 15003 O O . ILE G 1 197 ? 137.649 14.984 10.130 1.00 29.26 1197 ILE W O 1
ATOM 15008 N N . SER G 1 198 ? 137.058 15.217 12.298 1.00 24.60 1198 SER W N 1
ATOM 15009 C CA . SER G 1 198 ? 138.419 14.895 12.786 1.00 25.11 1198 SER W CA 1
ATOM 15010 C C . SER G 1 198 ? 138.457 14.566 14.286 1.00 24.48 1198 SER W C 1
ATOM 15011 O O . SER G 1 198 ? 137.664 15.080 15.071 1.00 23.91 1198 SER W O 1
ATOM 15014 N N . SER G 1 199 ? 139.391 13.763 14.729 1.00 19.98 1199 SER W N 1
ATOM 15015 C CA . SER G 1 199 ? 139.200 13.401 16.078 1.00 18.37 1199 SER W CA 1
ATOM 15016 C C . SER G 1 199 ? 140.499 12.967 16.622 1.00 18.10 1199 SER W C 1
ATOM 15017 O O . SER G 1 199 ? 141.024 12.212 15.901 1.00 21.03 1199 SER W O 1
ATOM 15020 N N . SER G 1 200 ? 141.059 13.388 17.787 1.00 16.00 1200 SER W N 1
ATOM 15021 C CA . SER G 1 200 ? 142.474 12.898 18.104 1.00 21.10 1200 SER W CA 1
ATOM 15022 C C . SER G 1 200 ? 142.622 12.436 19.567 1.00 22.90 1200 SER W C 1
ATOM 15023 O O . SER G 1 200 ? 142.101 13.128 20.433 1.00 24.85 1200 SER W O 1
ATOM 15026 N N . LYS G 1 201 ? 143.320 11.348 19.900 1.00 21.43 1201 LYS W N 1
ATOM 15027 C CA . LYS G 1 201 ? 143.289 11.038 21.276 1.00 23.96 1201 LYS W CA 1
ATOM 15028 C C . LYS G 1 201 ? 144.145 12.186 21.840 1.00 26.44 1201 LYS W C 1
ATOM 15029 O O . LYS G 1 201 ? 145.034 12.704 21.211 1.00 28.12 1201 LYS W O 1
ATOM 15035 N N . ARG G 1 202 ? 143.900 12.654 23.035 1.00 28.70 1202 ARG W N 1
ATOM 15036 C CA . ARG G 1 202 ? 144.796 13.724 23.561 1.00 29.66 1202 ARG W CA 1
ATOM 15037 C C . ARG G 1 202 ? 145.764 13.153 24.713 1.00 32.56 1202 ARG W C 1
ATOM 15038 O O . ARG G 1 202 ? 145.365 12.452 25.597 1.00 35.62 1202 ARG W O 1
ATOM 15046 N N . THR G 1 203 ? 147.042 13.469 24.752 1.00 34.68 1203 THR W N 1
ATOM 15047 C CA . THR G 1 203 ? 147.960 12.912 25.778 1.00 32.07 1203 THR W CA 1
ATOM 15048 C C . THR G 1 203 ? 147.653 13.121 27.288 1.00 34.95 1203 THR W C 1
ATOM 15049 O O . THR G 1 203 ? 147.005 14.078 27.689 1.00 37.44 1203 THR W O 1
ATOM 15053 N N . ASP G 1 204 ? 148.142 12.255 28.156 1.00 37.43 1204 ASP W N 1
ATOM 15054 C CA . ASP G 1 204 ? 147.875 12.455 29.573 1.00 36.09 1204 ASP W CA 1
ATOM 15055 C C . ASP G 1 204 ? 148.528 13.716 29.951 1.00 33.89 1204 ASP W C 1
ATOM 15056 O O . ASP G 1 204 ? 148.166 14.301 30.932 1.00 35.67 1204 ASP W O 1
ATOM 15061 N N . ALA G 1 205 ? 149.496 14.180 29.182 1.00 33.96 1205 ALA W N 1
ATOM 15062 C CA . ALA G 1 205 ? 150.119 15.453 29.535 1.00 34.34 1205 ALA W CA 1
ATOM 15063 C C . ALA G 1 205 ? 149.028 16.560 29.345 1.00 37.64 1205 ALA W C 1
ATOM 15064 O O . ALA G 1 205 ? 148.775 17.405 30.265 1.00 39.33 1205 ALA W O 1
ATOM 15066 N N . GLN G 1 206 ? 148.335 16.547 28.198 1.00 35.61 1206 GLN W N 1
ATOM 15067 C CA . GLN G 1 206 ? 147.430 17.656 28.013 1.00 36.09 1206 GLN W CA 1
ATOM 15068 C C . GLN G 1 206 ? 146.218 17.544 28.938 1.00 38.70 1206 GLN W C 1
ATOM 15069 O O . GLN G 1 206 ? 145.345 18.429 28.928 1.00 41.91 1206 GLN W O 1
ATOM 15075 N N . ASN G 1 207 ? 146.157 16.478 29.740 1.00 38.98 1207 ASN W N 1
ATOM 15076 C CA . ASN G 1 207 ? 144.999 16.232 30.638 1.00 37.42 1207 ASN W CA 1
ATOM 15077 C C . ASN G 1 207 ? 145.191 16.318 32.154 1.00 40.19 1207 ASN W C 1
ATOM 15078 O O . ASN G 1 207 ? 145.099 15.295 32.828 1.00 42.03 1207 ASN W O 1
ATOM 15083 N N . THR G 1 208 ? 145.441 17.521 32.698 1.00 39.01 1208 THR W N 1
ATOM 15084 C CA . THR G 1 208 ? 145.904 17.609 34.088 1.00 39.32 1208 THR W CA 1
ATOM 15085 C C . THR G 1 208 ? 145.458 18.892 34.836 1.00 40.07 1208 THR W C 1
ATOM 15086 O O . THR G 1 208 ? 146.293 19.623 35.312 1.00 41.38 1208 THR W O 1
ATOM 15090 N N . ALA G 1 209 ? 144.188 19.228 34.925 1.00 39.03 1209 ALA W N 1
ATOM 15091 C CA . ALA G 1 209 ? 143.852 20.362 35.804 1.00 38.68 1209 ALA W CA 1
ATOM 15092 C C . ALA G 1 209 ? 144.886 21.512 35.792 1.00 39.21 1209 ALA W C 1
ATOM 15093 O O . ALA G 1 209 ? 144.927 22.386 36.652 1.00 42.93 1209 ALA W O 1
ATOM 15095 N N . ALA G 1 210 ? 145.782 21.498 34.850 1.00 40.20 1210 ALA W N 1
ATOM 15096 C CA . ALA G 1 210 ? 146.420 22.728 34.441 1.00 40.34 1210 ALA W CA 1
ATOM 15097 C C . ALA G 1 210 ? 145.533 23.371 33.290 1.00 41.11 1210 ALA W C 1
ATOM 15098 O O . ALA G 1 210 ? 144.665 22.727 32.477 1.00 37.98 1210 ALA W O 1
ATOM 15100 N N . TYR G 1 211 ? 145.674 24.662 33.258 1.00 40.04 1211 TYR W N 1
ATOM 15101 C CA . TYR G 1 211 ? 144.382 25.374 33.082 1.00 46.94 1211 TYR W CA 1
ATOM 15102 C C . TYR G 1 211 ? 142.949 24.513 32.663 1.00 48.81 1211 TYR W C 1
ATOM 15103 O O . TYR G 1 211 ? 142.083 24.465 33.577 1.00 53.72 1211 TYR W O 1
ATOM 15112 N N . ILE G 1 212 ? 142.711 23.835 31.484 1.00 37.29 1212 ILE W N 1
ATOM 15113 C CA . ILE G 1 212 ? 141.291 23.570 31.043 1.00 34.09 1212 ILE W CA 1
ATOM 15114 C C . ILE G 1 212 ? 140.894 22.614 29.844 1.00 34.61 1212 ILE W C 1
ATOM 15115 O O . ILE G 1 212 ? 141.357 22.824 28.791 1.00 39.50 1212 ILE W O 1
ATOM 15120 N N . GLY G 1 213 ? 139.896 21.723 30.011 1.00 37.87 1213 GLY W N 1
ATOM 15121 C CA . GLY G 1 213 ? 139.727 20.425 29.282 1.00 40.49 1213 GLY W CA 1
ATOM 15122 C C . GLY G 1 213 ? 139.557 19.078 30.092 1.00 43.61 1213 GLY W C 1
ATOM 15123 O O . GLY G 1 213 ? 140.520 18.410 30.500 1.00 37.59 1213 GLY W O 1
ATOM 15124 N N . ASN G 1 214 ? 138.340 18.608 30.333 1.00 45.52 1214 ASN W N 1
ATOM 15125 C CA . ASN G 1 214 ? 138.288 17.121 30.652 1.00 49.72 1214 ASN W CA 1
ATOM 15126 C C . ASN G 1 214 ? 138.705 16.528 29.245 1.00 50.16 1214 ASN W C 1
ATOM 15127 O O . ASN G 1 214 ? 137.878 16.180 28.362 1.00 51.08 1214 ASN W O 1
ATOM 15130 N N . GLY G 1 215 ? 139.985 16.490 28.973 1.00 49.34 1215 GLY W N 1
ATOM 15131 C CA . GLY G 1 215 ? 140.272 16.190 27.580 1.00 51.92 1215 GLY W CA 1
ATOM 15132 C C . GLY G 1 215 ? 140.340 14.763 26.999 1.00 52.05 1215 GLY W C 1
ATOM 15133 O O . GLY G 1 215 ? 141.482 14.258 26.812 1.00 53.41 1215 GLY W O 1
ATOM 15134 N N . ASP G 1 216 ? 139.211 14.128 26.630 1.00 46.33 1216 ASP W N 1
ATOM 15135 C CA . ASP G 1 216 ? 139.393 12.787 26.152 1.00 40.93 1216 ASP W CA 1
ATOM 15136 C C . ASP G 1 216 ? 139.895 12.663 24.755 1.00 39.09 1216 ASP W C 1
ATOM 15137 O O . ASP G 1 216 ? 141.049 12.334 24.649 1.00 39.29 1216 ASP W O 1
ATOM 15142 N N . ARG G 1 217 ? 139.062 12.806 23.689 1.00 36.26 1217 ARG W N 1
ATOM 15143 C CA . ARG G 1 217 ? 139.588 12.982 22.340 1.00 32.49 1217 ARG W CA 1
ATOM 15144 C C . ARG G 1 217 ? 139.488 14.468 21.987 1.00 29.28 1217 ARG W C 1
ATOM 15145 O O . ARG G 1 217 ? 138.880 15.212 22.702 1.00 32.70 1217 ARG W O 1
ATOM 15153 N N . ALA G 1 218 ? 140.083 14.979 20.927 1.00 27.46 1218 ALA W N 1
ATOM 15154 C CA . ALA G 1 218 ? 139.719 16.367 20.547 1.00 23.97 1218 ALA W CA 1
ATOM 15155 C C . ALA G 1 218 ? 138.968 16.315 19.167 1.00 26.65 1218 ALA W C 1
ATOM 15156 O O . ALA G 1 218 ? 139.416 15.643 18.181 1.00 25.80 1218 ALA W O 1
ATOM 15158 N N . GLU G 1 219 ? 137.826 16.974 19.097 1.00 23.97 1219 GLU W N 1
ATOM 15159 C CA . GLU G 1 219 ? 136.985 16.713 17.997 1.00 24.17 1219 GLU W CA 1
ATOM 15160 C C . GLU G 1 219 ? 136.531 17.949 17.343 1.00 27.08 1219 GLU W C 1
ATOM 15161 O O . GLU G 1 219 ? 135.985 18.759 17.988 1.00 33.42 1219 GLU W O 1
ATOM 15167 N N . THR G 1 220 ? 136.692 18.095 16.050 1.00 26.60 1220 THR W N 1
ATOM 15168 C CA . THR G 1 220 ? 136.227 19.315 15.402 1.00 26.20 1220 THR W CA 1
ATOM 15169 C C . THR G 1 220 ? 135.286 18.932 14.245 1.00 26.19 1220 THR W C 1
ATOM 15170 O O . THR G 1 220 ? 135.549 17.910 13.620 1.00 31.16 1220 THR W O 1
ATOM 15174 N N . TYR G 1 221 ? 134.210 19.648 13.967 1.00 23.49 1221 TYR W N 1
ATOM 15175 C CA . TYR G 1 221 ? 133.190 19.133 12.985 1.00 23.75 1221 TYR W CA 1
ATOM 15176 C C . TYR G 1 221 ? 132.928 20.345 12.234 1.00 25.61 1221 TYR W C 1
ATOM 15177 O O . TYR G 1 221 ? 132.529 21.408 12.843 1.00 22.71 1221 TYR W O 1
ATOM 15186 N N . THR G 1 222 ? 133.107 20.223 10.920 1.00 22.51 1222 THR W N 1
ATOM 15187 C CA . THR G 1 222 ? 133.153 21.427 10.156 1.00 23.64 1222 THR W CA 1
ATOM 15188 C C . THR G 1 222 ? 132.491 21.391 8.759 1.00 27.62 1222 THR W C 1
ATOM 15189 O O . THR G 1 222 ? 132.676 20.422 7.967 1.00 30.05 1222 THR W O 1
ATOM 15193 N N . GLY G 1 223 ? 131.675 22.413 8.492 1.00 25.25 1223 GLY W N 1
ATOM 15194 C CA . GLY G 1 223 ? 131.002 22.531 7.265 1.00 19.54 1223 GLY W CA 1
ATOM 15195 C C . GLY G 1 223 ? 131.360 23.880 6.728 1.00 21.35 1223 GLY W C 1
ATOM 15196 O O . GLY G 1 223 ? 131.537 24.871 7.460 1.00 21.72 1223 GLY W O 1
ATOM 15197 N N . GLY G 1 224 ? 131.458 23.950 5.422 1.00 20.12 1224 GLY W N 1
ATOM 15198 C CA . GLY G 1 224 ? 131.830 25.201 4.845 1.00 23.51 1224 GLY W CA 1
ATOM 15199 C C . GLY G 1 224 ? 131.217 25.451 3.528 1.00 26.32 1224 GLY W C 1
ATOM 15200 O O . GLY G 1 224 ? 130.873 24.482 2.797 1.00 29.55 1224 GLY W O 1
ATOM 15201 N N . LEU G 1 225 ? 131.063 26.753 3.227 1.00 28.70 1225 LEU W N 1
ATOM 15202 C CA . LEU G 1 225 ? 130.337 27.240 2.012 1.00 26.16 1225 LEU W CA 1
ATOM 15203 C C . LEU G 1 225 ? 131.136 28.305 1.316 1.00 26.16 1225 LEU W C 1
ATOM 15204 O O . LEU G 1 225 ? 131.692 29.232 1.988 1.00 26.99 1225 LEU W O 1
ATOM 15209 N N . LYS G 1 226 ? 131.167 28.266 0.000 1.00 22.55 1226 LYS W N 1
ATOM 15210 C CA . LYS G 1 226 ? 131.890 29.330 -0.653 1.00 20.87 1226 LYS W CA 1
ATOM 15211 C C . LYS G 1 226 ? 131.473 29.513 -2.007 1.00 23.16 1226 LYS W C 1
ATOM 15212 O O . LYS G 1 226 ? 130.954 28.574 -2.625 1.00 23.48 1226 LYS W O 1
ATOM 15218 N N . TYR G 1 227 ? 131.691 30.717 -2.516 1.00 25.66 1227 TYR W N 1
ATOM 15219 C CA . TYR G 1 227 ? 131.094 31.094 -3.819 1.00 26.39 1227 TYR W CA 1
ATOM 15220 C C . TYR G 1 227 ? 132.143 31.855 -4.425 1.00 23.87 1227 TYR W C 1
ATOM 15221 O O . TYR G 1 227 ? 132.502 32.852 -3.877 1.00 22.61 1227 TYR W O 1
ATOM 15230 N N . ASP G 1 228 ? 132.699 31.403 -5.523 1.00 27.41 1228 ASP W N 1
ATOM 15231 C CA . ASP G 1 228 ? 133.914 32.129 -6.064 1.00 32.57 1228 ASP W CA 1
ATOM 15232 C C . ASP G 1 228 ? 134.085 32.293 -7.641 1.00 33.03 1228 ASP W C 1
ATOM 15233 O O . ASP G 1 228 ? 134.512 31.373 -8.290 1.00 32.59 1228 ASP W O 1
ATOM 15238 N N . ALA G 1 229 ? 133.742 33.436 -8.246 1.00 35.62 1229 ALA W N 1
ATOM 15239 C CA . ALA G 1 229 ? 133.718 33.511 -9.702 1.00 37.89 1229 ALA W CA 1
ATOM 15240 C C . ALA G 1 229 ? 133.305 34.859 -10.126 1.00 39.91 1229 ALA W C 1
ATOM 15241 O O . ALA G 1 229 ? 132.490 35.477 -9.467 1.00 40.21 1229 ALA W O 1
ATOM 15243 N N . ASN G 1 230 ? 133.808 35.319 -11.262 1.00 43.29 1230 ASN W N 1
ATOM 15244 C CA . ASN G 1 230 ? 133.708 36.798 -11.542 1.00 45.86 1230 ASN W CA 1
ATOM 15245 C C . ASN G 1 230 ? 134.008 37.672 -10.344 1.00 44.28 1230 ASN W C 1
ATOM 15246 O O . ASN G 1 230 ? 133.076 38.198 -9.778 1.00 48.02 1230 ASN W O 1
ATOM 15251 N N . ASN G 1 231 ? 135.265 37.801 -9.938 1.00 39.77 1231 ASN W N 1
ATOM 15252 C CA . ASN G 1 231 ? 135.661 38.777 -8.937 1.00 35.35 1231 ASN W CA 1
ATOM 15253 C C . ASN G 1 231 ? 134.992 38.829 -7.552 1.00 33.90 1231 ASN W C 1
ATOM 15254 O O . ASN G 1 231 ? 135.461 39.528 -6.610 1.00 36.55 1231 ASN W O 1
ATOM 15259 N N . ILE G 1 232 ? 133.902 38.117 -7.384 1.00 29.65 1232 ILE W N 1
ATOM 15260 C CA . ILE G 1 232 ? 133.298 38.086 -6.100 1.00 28.38 1232 ILE W CA 1
ATOM 15261 C C . ILE G 1 232 ? 133.951 36.938 -5.453 1.00 29.34 1232 ILE W C 1
ATOM 15262 O O . ILE G 1 232 ? 134.084 35.870 -6.072 1.00 29.10 1232 ILE W O 1
ATOM 15267 N N . TYR G 1 233 ? 134.427 37.190 -4.238 1.00 28.19 1233 TYR W N 1
ATOM 15268 C CA . TYR G 1 233 ? 134.688 36.085 -3.380 1.00 28.07 1233 TYR W CA 1
ATOM 15269 C C . TYR G 1 233 ? 133.853 36.139 -2.201 1.00 27.29 1233 TYR W C 1
ATOM 15270 O O . TYR G 1 233 ? 134.011 37.022 -1.383 1.00 31.08 1233 TYR W O 1
ATOM 15279 N N . LEU G 1 234 ? 133.006 35.151 -2.103 1.00 25.49 1234 LEU W N 1
ATOM 15280 C CA . LEU G 1 234 ? 132.148 34.926 -0.939 1.00 25.15 1234 LEU W CA 1
ATOM 15281 C C . LEU G 1 234 ? 132.432 33.545 -0.226 1.00 28.61 1234 LEU W C 1
ATOM 15282 O O . LEU G 1 234 ? 132.464 32.484 -0.971 1.00 26.07 1234 LEU W O 1
ATOM 15287 N N . ALA G 1 235 ? 132.555 33.550 1.146 1.00 26.20 1235 ALA W N 1
ATOM 15288 C CA . ALA G 1 235 ? 132.643 32.278 1.983 1.00 22.79 1235 ALA W CA 1
ATOM 15289 C C . ALA G 1 235 ? 132.377 32.255 3.497 1.00 24.67 1235 ALA W C 1
ATOM 15290 O O . ALA G 1 235 ? 132.586 33.221 4.299 1.00 22.98 1235 ALA W O 1
ATOM 15292 N N . ALA G 1 236 ? 132.000 31.062 3.923 1.00 28.96 1236 ALA W N 1
ATOM 15293 C CA . ALA G 1 236 ? 131.752 30.812 5.348 1.00 25.90 1236 ALA W CA 1
ATOM 15294 C C . ALA G 1 236 ? 132.198 29.411 5.673 1.00 25.60 1236 ALA W C 1
ATOM 15295 O O . ALA G 1 236 ? 132.154 28.451 4.878 1.00 23.91 1236 ALA W O 1
ATOM 15297 N N . GLN G 1 237 ? 132.511 29.308 6.931 1.00 26.78 1237 GLN W N 1
ATOM 15298 C CA . GLN G 1 237 ? 132.994 28.102 7.506 1.00 26.84 1237 GLN W CA 1
ATOM 15299 C C . GLN G 1 237 ? 132.483 28.168 8.954 1.00 25.79 1237 GLN W C 1
ATOM 15300 O O . GLN G 1 237 ? 132.474 29.242 9.636 1.00 22.55 1237 GLN W O 1
ATOM 15306 N N . TYR G 1 238 ? 131.951 27.038 9.368 1.00 26.03 1238 TYR W N 1
ATOM 15307 C CA . TYR G 1 238 ? 131.371 26.988 10.636 1.00 25.82 1238 TYR W CA 1
ATOM 15308 C C . TYR G 1 238 ? 131.735 25.620 11.126 1.00 27.26 1238 TYR W C 1
ATOM 15309 O O . TYR G 1 238 ? 131.477 24.588 10.446 1.00 24.07 1238 TYR W O 1
ATOM 15318 N N . THR G 1 239 ? 132.336 25.661 12.327 1.00 26.37 1239 THR W N 1
ATOM 15319 C CA . THR G 1 239 ? 132.862 24.507 12.938 1.00 31.05 1239 THR W CA 1
ATOM 15320 C C . THR G 1 239 ? 132.873 24.548 14.438 1.00 32.07 1239 THR W C 1
ATOM 15321 O O . THR G 1 239 ? 133.322 25.519 15.061 1.00 30.19 1239 THR W O 1
ATOM 15325 N N . GLN G 1 240 ? 132.451 23.410 14.992 1.00 33.75 1240 GLN W N 1
ATOM 15326 C CA . GLN G 1 240 ? 132.549 23.254 16.395 1.00 33.14 1240 GLN W CA 1
ATOM 15327 C C . GLN G 1 240 ? 133.310 22.081 16.777 1.00 33.92 1240 GLN W C 1
ATOM 15328 O O . GLN G 1 240 ? 133.131 20.951 16.218 1.00 39.37 1240 GLN W O 1
ATOM 15334 N N . THR G 1 241 ? 133.994 22.340 17.876 1.00 27.74 1241 THR W N 1
ATOM 15335 C CA . THR G 1 241 ? 134.994 21.564 18.339 1.00 24.87 1241 THR W CA 1
ATOM 15336 C C . THR G 1 241 ? 134.714 21.101 19.793 1.00 28.24 1241 THR W C 1
ATOM 15337 O O . THR G 1 241 ? 133.982 21.729 20.565 1.00 31.24 1241 THR W O 1
ATOM 15341 N N . TYR G 1 242 ? 135.340 20.023 20.197 1.00 27.83 1242 TYR W N 1
ATOM 15342 C CA . TYR G 1 242 ? 135.199 19.528 21.519 1.00 28.49 1242 TYR W CA 1
ATOM 15343 C C . TYR G 1 242 ? 136.581 19.292 21.949 1.00 32.64 1242 TYR W C 1
ATOM 15344 O O . TYR G 1 242 ? 137.360 18.591 21.184 1.00 34.80 1242 TYR W O 1
ATOM 15353 N N . ASN G 1 243 ? 136.932 19.867 23.113 1.00 31.90 1243 ASN W N 1
ATOM 15354 C CA . ASN G 1 243 ? 138.260 19.679 23.646 1.00 32.65 1243 ASN W CA 1
ATOM 15355 C C . ASN G 1 243 ? 139.408 20.033 22.714 1.00 31.12 1243 ASN W C 1
ATOM 15356 O O . ASN G 1 243 ? 140.447 19.452 22.835 1.00 31.70 1243 ASN W O 1
ATOM 15361 N N . ALA G 1 244 ? 139.247 21.034 21.836 1.00 34.71 1244 ALA W N 1
ATOM 15362 C CA . ALA G 1 244 ? 140.279 21.334 20.735 1.00 34.45 1244 ALA W CA 1
ATOM 15363 C C . ALA G 1 244 ? 140.614 22.822 20.383 1.00 33.83 1244 ALA W C 1
ATOM 15364 O O . ALA G 1 244 ? 141.570 23.074 19.625 1.00 32.76 1244 ALA W O 1
ATOM 15366 N N . THR G 1 245 ? 139.851 23.786 20.912 1.00 31.77 1245 THR W N 1
ATOM 15367 C CA . THR G 1 245 ? 140.263 25.179 20.737 1.00 29.21 1245 THR W CA 1
ATOM 15368 C C . THR G 1 245 ? 141.127 25.760 21.891 1.00 29.64 1245 THR W C 1
ATOM 15369 O O . THR G 1 245 ? 140.625 26.037 23.021 1.00 28.48 1245 THR W O 1
ATOM 15373 N N . ARG G 1 246 ? 142.444 25.943 21.615 1.00 29.51 1246 ARG W N 1
ATOM 15374 C CA . ARG G 1 246 ? 143.337 26.628 22.583 1.00 27.29 1246 ARG W CA 1
ATOM 15375 C C . ARG G 1 246 ? 142.667 27.881 23.086 1.00 28.42 1246 ARG W C 1
ATOM 15376 O O . ARG G 1 246 ? 142.109 28.603 22.286 1.00 33.08 1246 ARG W O 1
ATOM 15384 N N . VAL G 1 247 ? 142.575 28.057 24.409 1.00 30.46 1247 VAL W N 1
ATOM 15385 C CA . VAL G 1 247 ? 141.884 29.206 24.989 1.00 30.15 1247 VAL W CA 1
ATOM 15386 C C . VAL G 1 247 ? 142.939 29.825 25.706 1.00 31.30 1247 VAL W C 1
ATOM 15387 O O . VAL G 1 247 ? 143.200 29.531 26.849 1.00 33.41 1247 VAL W O 1
ATOM 15389 N N . GLY G 1 248 ? 143.585 30.691 24.970 1.00 34.41 1248 GLY W N 1
ATOM 15390 C CA . GLY G 1 248 ? 144.801 31.340 25.443 1.00 34.42 1248 GLY W CA 1
ATOM 15391 C C . GLY G 1 248 ? 145.908 30.349 25.548 1.00 33.28 1248 GLY W C 1
ATOM 15392 O O . GLY G 1 248 ? 146.112 29.516 24.667 1.00 27.31 1248 GLY W O 1
ATOM 15393 N N . SER G 1 249 ? 146.577 30.466 26.685 1.00 36.15 1249 SER W N 1
ATOM 15394 C CA . SER G 1 249 ? 147.516 29.466 27.131 1.00 35.21 1249 SER W CA 1
ATOM 15395 C C . SER G 1 249 ? 146.908 28.709 28.277 1.00 32.74 1249 SER W C 1
ATOM 15396 O O . SER G 1 249 ? 147.627 28.246 29.131 1.00 33.74 1249 SER W O 1
ATOM 15399 N N . LEU G 1 250 ? 145.597 28.596 28.283 1.00 33.24 1250 LEU W N 1
ATOM 15400 C CA . LEU G 1 250 ? 144.889 28.007 29.363 1.00 35.97 1250 LEU W CA 1
ATOM 15401 C C . LEU G 1 250 ? 144.587 26.565 29.082 1.00 36.05 1250 LEU W C 1
ATOM 15402 O O . LEU G 1 250 ? 143.755 25.950 29.749 1.00 33.76 1250 LEU W O 1
ATOM 15407 N N . GLY G 1 251 ? 145.256 25.963 28.111 1.00 36.71 1251 GLY W N 1
ATOM 15408 C CA . GLY G 1 251 ? 144.806 24.599 27.761 1.00 34.20 1251 GLY W CA 1
ATOM 15409 C C . GLY G 1 251 ? 143.565 24.748 26.872 1.00 35.82 1251 GLY W C 1
ATOM 15410 O O . GLY G 1 251 ? 143.323 25.792 26.179 1.00 33.63 1251 GLY W O 1
ATOM 15411 N N . TRP G 1 252 ? 142.720 23.739 26.897 1.00 34.15 1252 TRP W N 1
ATOM 15412 C CA . TRP G 1 252 ? 141.736 23.702 25.760 1.00 33.63 1252 TRP W CA 1
ATOM 15413 C C . TRP G 1 252 ? 140.224 24.171 26.139 1.00 33.82 1252 TRP W C 1
ATOM 15414 O O . TRP G 1 252 ? 140.024 24.723 27.279 1.00 32.72 1252 TRP W O 1
ATOM 15419 N N . ALA G 1 253 ? 139.235 24.060 25.214 1.00 31.41 1253 ALA W N 1
ATOM 15420 C CA . ALA G 1 253 ? 137.860 24.588 25.487 1.00 30.22 1253 ALA W CA 1
ATOM 15421 C C . ALA G 1 253 ? 136.823 23.491 25.383 1.00 30.20 1253 ALA W C 1
ATOM 15422 O O . ALA G 1 253 ? 136.604 22.992 24.351 1.00 35.64 1253 ALA W O 1
ATOM 15424 N N . ASN G 1 254 ? 136.192 23.055 26.437 1.00 31.65 1254 ASN W N 1
ATOM 15425 C CA . ASN G 1 254 ? 135.332 21.874 26.309 1.00 34.71 1254 ASN W CA 1
ATOM 15426 C C . ASN G 1 254 ? 134.385 21.779 25.110 1.00 35.23 1254 ASN W C 1
ATOM 15427 O O . ASN G 1 254 ? 134.367 20.777 24.424 1.00 36.95 1254 ASN W O 1
ATOM 15432 N N . LYS G 1 255 ? 133.598 22.805 24.857 1.00 35.43 1255 LYS W N 1
ATOM 15433 C CA . LYS G 1 255 ? 132.860 22.987 23.555 1.00 35.28 1255 LYS W CA 1
ATOM 15434 C C . LYS G 1 255 ? 133.275 24.377 23.005 1.00 31.65 1255 LYS W C 1
ATOM 15435 O O . LYS G 1 255 ? 133.725 25.246 23.760 1.00 33.45 1255 LYS W O 1
ATOM 15441 N N . ALA G 1 256 ? 133.191 24.604 21.722 1.00 25.64 1256 ALA W N 1
ATOM 15442 C CA . ALA G 1 256 ? 133.389 25.971 21.252 1.00 22.62 1256 ALA W CA 1
ATOM 15443 C C . ALA G 1 256 ? 132.796 25.989 19.883 1.00 22.02 1256 ALA W C 1
ATOM 15444 O O . ALA G 1 256 ? 132.873 24.976 19.136 1.00 18.38 1256 ALA W O 1
ATOM 15446 N N . GLN G 1 257 ? 132.102 27.067 19.566 1.00 21.74 1257 GLN W N 1
ATOM 15447 C CA . GLN G 1 257 ? 131.547 27.186 18.217 1.00 23.35 1257 GLN W CA 1
ATOM 15448 C C . GLN G 1 257 ? 132.283 28.307 17.600 1.00 25.65 1257 GLN W C 1
ATOM 15449 O O . GLN G 1 257 ? 132.383 29.459 18.193 1.00 25.40 1257 GLN W O 1
ATOM 15455 N N . ASN G 1 258 ? 132.886 27.953 16.474 1.00 23.21 1258 ASN W N 1
ATOM 15456 C CA . ASN G 1 258 ? 133.567 28.933 15.641 1.00 21.52 1258 ASN W CA 1
ATOM 15457 C C . ASN G 1 258 ? 132.926 29.149 14.232 1.00 23.22 1258 ASN W C 1
ATOM 15458 O O . ASN G 1 258 ? 132.649 28.193 13.436 1.00 18.82 1258 ASN W O 1
ATOM 15463 N N . PHE G 1 259 ? 132.725 30.442 13.963 1.00 25.57 1259 PHE W N 1
ATOM 15464 C CA . PHE G 1 259 ? 132.079 30.962 12.770 1.00 25.36 1259 PHE W CA 1
ATOM 15465 C C . PHE G 1 259 ? 132.972 32.027 12.140 1.00 25.14 1259 PHE W C 1
ATOM 15466 O O . PHE G 1 259 ? 133.600 32.780 12.843 1.00 26.13 1259 PHE W O 1
ATOM 15474 N N . GLU G 1 260 ? 132.987 32.127 10.827 1.00 25.83 1260 GLU W N 1
ATOM 15475 C CA . GLU G 1 260 ? 133.920 33.045 10.117 1.00 28.90 1260 GLU W CA 1
ATOM 15476 C C . GLU G 1 260 ? 133.449 33.225 8.678 1.00 32.59 1260 GLU W C 1
ATOM 15477 O O . GLU G 1 260 ? 133.517 32.274 7.880 1.00 35.29 1260 GLU W O 1
ATOM 15483 N N . ALA G 1 261 ? 133.043 34.447 8.324 1.00 30.93 1261 ALA W N 1
ATOM 15484 C CA . ALA G 1 261 ? 132.516 34.734 7.022 1.00 26.58 1261 ALA W CA 1
ATOM 15485 C C . ALA G 1 261 ? 133.339 35.933 6.416 1.00 27.71 1261 ALA W C 1
ATOM 15486 O O . ALA G 1 261 ? 133.663 36.959 7.130 1.00 26.48 1261 ALA W O 1
ATOM 15488 N N . VAL G 1 262 ? 133.745 35.776 5.151 1.00 25.14 1262 VAL W N 1
ATOM 15489 C CA . VAL G 1 262 ? 134.504 36.806 4.438 1.00 25.09 1262 VAL W CA 1
ATOM 15490 C C . VAL G 1 262 ? 133.810 37.273 3.191 1.00 24.89 1262 VAL W C 1
ATOM 15491 O O . VAL G 1 262 ? 133.207 36.454 2.440 1.00 27.34 1262 VAL W O 1
ATOM 15495 N N . ALA G 1 263 ? 133.926 38.543 2.859 1.00 20.84 1263 ALA W N 1
ATOM 15496 C CA . ALA G 1 263 ? 133.453 38.890 1.531 1.00 18.10 1263 ALA W CA 1
ATOM 15497 C C . ALA G 1 263 ? 134.405 39.794 0.768 1.00 20.90 1263 ALA W C 1
ATOM 15498 O O . ALA G 1 263 ? 134.914 40.840 1.286 1.00 19.64 1263 ALA W O 1
ATOM 15500 N N . GLN G 1 264 ? 134.707 39.405 -0.460 1.00 20.50 1264 GLN W N 1
ATOM 15501 C CA . GLN G 1 264 ? 135.593 40.285 -1.177 1.00 26.79 1264 GLN W CA 1
ATOM 15502 C C . GLN G 1 264 ? 135.225 40.461 -2.649 1.00 26.42 1264 GLN W C 1
ATOM 15503 O O . GLN G 1 264 ? 134.576 39.646 -3.304 1.00 23.28 1264 GLN W O 1
ATOM 15509 N N . TYR G 1 265 ? 135.820 41.485 -3.192 1.00 26.15 1265 TYR W N 1
ATOM 15510 C CA . TYR G 1 265 ? 135.720 41.700 -4.583 1.00 26.81 1265 TYR W CA 1
ATOM 15511 C C . TYR G 1 265 ? 137.060 42.064 -5.157 1.00 27.67 1265 TYR W C 1
ATOM 15512 O O . TYR G 1 265 ? 137.814 42.956 -4.634 1.00 27.62 1265 TYR W O 1
ATOM 15521 N N . GLN G 1 266 ? 137.380 41.381 -6.237 1.00 28.50 1266 GLN W N 1
ATOM 15522 C CA . GLN G 1 266 ? 138.702 41.582 -6.885 1.00 30.74 1266 GLN W CA 1
ATOM 15523 C C . GLN G 1 266 ? 138.669 42.530 -8.054 1.00 34.08 1266 GLN W C 1
ATOM 15524 O O . GLN G 1 266 ? 138.193 42.187 -9.127 1.00 36.34 1266 GLN W O 1
ATOM 15530 N N . PHE G 1 267 ? 139.217 43.705 -7.909 1.00 36.82 1267 PHE W N 1
ATOM 15531 C CA . PHE G 1 267 ? 139.135 44.592 -9.065 1.00 40.13 1267 PHE W CA 1
ATOM 15532 C C . PHE G 1 267 ? 140.184 44.405 -10.152 1.00 38.79 1267 PHE W C 1
ATOM 15533 O O . PHE G 1 267 ? 141.347 44.212 -9.956 1.00 33.81 1267 PHE W O 1
ATOM 15541 N N . ASP G 1 268 ? 139.667 44.594 -11.325 1.00 39.94 1268 ASP W N 1
ATOM 15542 C CA . ASP G 1 268 ? 140.330 44.541 -12.551 1.00 39.07 1268 ASP W CA 1
ATOM 15543 C C . ASP G 1 268 ? 141.692 45.201 -12.358 1.00 33.43 1268 ASP W C 1
ATOM 15544 O O . ASP G 1 268 ? 142.694 44.620 -12.759 1.00 28.02 1268 ASP W O 1
ATOM 15549 N N . PHE G 1 269 ? 141.743 46.375 -11.718 1.00 32.86 1269 PHE W N 1
ATOM 15550 C CA . PHE G 1 269 ? 143.039 47.145 -11.571 1.00 34.33 1269 PHE W CA 1
ATOM 15551 C C . PHE G 1 269 ? 143.917 46.783 -10.368 1.00 37.40 1269 PHE W C 1
ATOM 15552 O O . PHE G 1 269 ? 145.091 47.225 -10.259 1.00 41.40 1269 PHE W O 1
ATOM 15560 N N . GLY G 1 270 ? 143.382 45.998 -9.440 1.00 38.80 1270 GLY W N 1
ATOM 15561 C CA . GLY G 1 270 ? 144.293 45.339 -8.476 1.00 38.78 1270 GLY W CA 1
ATOM 15562 C C . GLY G 1 270 ? 143.886 45.437 -7.033 1.00 38.71 1270 GLY W C 1
ATOM 15563 O O . GLY G 1 270 ? 144.457 44.766 -6.191 1.00 42.87 1270 GLY W O 1
ATOM 15564 N N . LEU G 1 271 ? 142.895 46.254 -6.733 1.00 35.29 1271 LEU W N 1
ATOM 15565 C CA . LEU G 1 271 ? 142.589 46.513 -5.346 1.00 30.65 1271 LEU W CA 1
ATOM 15566 C C . LEU G 1 271 ? 141.533 45.534 -5.049 1.00 30.30 1271 LEU W C 1
ATOM 15567 O O . LEU G 1 271 ? 140.819 45.121 -5.957 1.00 29.27 1271 LEU W O 1
ATOM 15572 N N . ARG G 1 272 ? 141.447 45.152 -3.785 1.00 28.03 1272 ARG W N 1
ATOM 15573 C CA . ARG G 1 272 ? 140.666 44.012 -3.499 1.00 26.69 1272 ARG W CA 1
ATOM 15574 C C . ARG G 1 272 ? 140.337 44.134 -2.102 1.00 25.78 1272 ARG W C 1
ATOM 15575 O O . ARG G 1 272 ? 141.114 43.639 -1.259 1.00 30.70 1272 ARG W O 1
ATOM 15583 N N . PRO G 1 273 ? 139.227 44.807 -1.807 1.00 24.03 1273 PRO W N 1
ATOM 15584 C CA . PRO G 1 273 ? 138.668 45.059 -0.529 1.00 19.78 1273 PRO W CA 1
ATOM 15585 C C . PRO G 1 273 ? 138.192 43.705 0.017 1.00 23.78 1273 PRO W C 1
ATOM 15586 O O . PRO G 1 273 ? 137.621 42.797 -0.782 1.00 20.87 1273 PRO W O 1
ATOM 15590 N N . SER G 1 274 ? 138.376 43.545 1.342 1.00 21.54 1274 SER W N 1
ATOM 15591 C CA . SER G 1 274 ? 137.655 42.418 2.019 1.00 23.60 1274 SER W CA 1
ATOM 15592 C C . SER G 1 274 ? 136.813 42.909 3.196 1.00 21.58 1274 SER W C 1
ATOM 15593 O O . SER G 1 274 ? 137.107 43.953 3.738 1.00 22.14 1274 SER W O 1
ATOM 15596 N N . LEU G 1 275 ? 135.796 42.156 3.599 1.00 18.93 1275 LEU W N 1
ATOM 15597 C CA . LEU G 1 275 ? 134.988 42.519 4.777 1.00 18.60 1275 LEU W CA 1
ATOM 15598 C C . LEU G 1 275 ? 134.816 41.138 5.465 1.00 22.74 1275 LEU W C 1
ATOM 15599 O O . LEU G 1 275 ? 134.597 40.128 4.687 1.00 27.08 1275 LEU W O 1
ATOM 15604 N N . ALA G 1 276 ? 134.969 41.023 6.814 1.00 17.48 1276 ALA W N 1
ATOM 15605 C CA . ALA G 1 276 ? 134.870 39.694 7.447 1.00 17.80 1276 ALA W CA 1
ATOM 15606 C C . ALA G 1 276 ? 134.417 39.707 8.808 1.00 23.42 1276 ALA W C 1
ATOM 15607 O O . ALA G 1 276 ? 134.755 40.615 9.633 1.00 29.87 1276 ALA W O 1
ATOM 15609 N N . TYR G 1 277 ? 133.757 38.627 9.143 1.00 23.71 1277 TYR W N 1
ATOM 15610 C CA . TYR G 1 277 ? 133.365 38.523 10.553 1.00 28.62 1277 TYR W CA 1
ATOM 15611 C C . TYR G 1 277 ? 133.995 37.271 10.986 1.00 29.05 1277 TYR W C 1
ATOM 15612 O O . TYR G 1 277 ? 134.042 36.324 10.146 1.00 31.20 1277 TYR W O 1
ATOM 15621 N N . LEU G 1 278 ? 134.428 37.227 12.263 1.00 25.57 1278 LEU W N 1
ATOM 15622 C CA . LEU G 1 278 ? 134.893 35.955 12.865 1.00 27.43 1278 LEU W CA 1
ATOM 15623 C C . LEU G 1 278 ? 134.523 35.956 14.308 1.00 32.03 1278 LEU W C 1
ATOM 15624 O O . LEU G 1 278 ? 134.705 37.004 15.039 1.00 35.45 1278 LEU W O 1
ATOM 15629 N N . GLN G 1 279 ? 134.011 34.820 14.767 1.00 31.56 1279 GLN W N 1
ATOM 15630 C CA . GLN G 1 279 ? 134.042 34.654 16.196 1.00 31.21 1279 GLN W CA 1
ATOM 15631 C C . GLN G 1 279 ? 134.202 33.275 16.681 1.00 30.51 1279 GLN W C 1
ATOM 15632 O O . GLN G 1 279 ? 134.191 32.342 15.858 1.00 29.15 1279 GLN W O 1
ATOM 15638 N N . SER G 1 280 ? 134.451 33.182 17.985 1.00 29.64 1280 SER W N 1
ATOM 15639 C CA . SER G 1 280 ? 134.569 31.948 18.647 1.00 32.49 1280 SER W CA 1
ATOM 15640 C C . SER G 1 280 ? 133.961 31.923 19.995 1.00 36.27 1280 SER W C 1
ATOM 15641 O O . SER G 1 280 ? 134.438 32.594 20.967 1.00 35.86 1280 SER W O 1
ATOM 15644 N N . LYS G 1 281 ? 132.926 31.094 20.092 1.00 39.77 1281 LYS W N 1
ATOM 15645 C CA . LYS G 1 281 ? 132.109 31.094 21.314 1.00 40.67 1281 LYS W CA 1
ATOM 15646 C C . LYS G 1 281 ? 132.478 29.878 22.164 1.00 42.13 1281 LYS W C 1
ATOM 15647 O O . LYS G 1 281 ? 132.313 28.709 21.722 1.00 43.04 1281 LYS W O 1
ATOM 15653 N N . GLY G 1 282 ? 133.090 30.123 23.314 1.00 40.07 1282 GLY W N 1
ATOM 15654 C CA . GLY G 1 282 ? 133.551 29.014 24.136 1.00 37.81 1282 GLY W CA 1
ATOM 15655 C C . GLY G 1 282 ? 132.338 28.567 24.885 1.00 40.24 1282 GLY W C 1
ATOM 15656 O O . GLY G 1 282 ? 131.637 29.374 25.480 1.00 44.40 1282 GLY W O 1
ATOM 15657 N N . LYS G 1 283 ? 132.008 27.306 24.819 1.00 39.41 1283 LYS W N 1
ATOM 15658 C CA . LYS G 1 283 ? 130.847 26.878 25.571 1.00 39.91 1283 LYS W CA 1
ATOM 15659 C C . LYS G 1 283 ? 131.295 26.138 26.801 1.00 43.30 1283 LYS W C 1
ATOM 15660 O O . LYS G 1 283 ? 132.420 25.657 26.864 1.00 45.18 1283 LYS W O 1
ATOM 15666 N N . ASN G 1 284 ? 130.414 26.049 27.791 1.00 46.38 1284 ASN W N 1
ATOM 15667 C CA . ASN G 1 284 ? 130.739 25.416 29.076 1.00 43.84 1284 ASN W CA 1
ATOM 15668 C C . ASN G 1 284 ? 132.257 25.217 29.456 1.00 38.46 1284 ASN W C 1
ATOM 15669 O O . ASN G 1 284 ? 132.765 24.054 29.512 1.00 36.62 1284 ASN W O 1
ATOM 15674 N N . LEU G 1 285 ? 132.980 26.329 29.707 1.00 33.03 1285 LEU W N 1
ATOM 15675 C CA . LEU G 1 285 ? 134.448 26.246 29.944 1.00 32.16 1285 LEU W CA 1
ATOM 15676 C C . LEU G 1 285 ? 134.561 25.786 31.324 1.00 34.19 1285 LEU W C 1
ATOM 15677 O O . LEU G 1 285 ? 133.536 25.774 32.033 1.00 37.78 1285 LEU W O 1
ATOM 15682 N N . GLY G 1 286 ? 135.742 25.383 31.756 1.00 32.66 1286 GLY W N 1
ATOM 15683 C CA . GLY G 1 286 ? 135.766 25.103 33.157 1.00 35.78 1286 GLY W CA 1
ATOM 15684 C C . GLY G 1 286 ? 135.933 26.325 34.095 1.00 34.95 1286 GLY W C 1
ATOM 15685 O O . GLY G 1 286 ? 135.695 27.445 33.758 1.00 22.95 1286 GLY W O 1
ATOM 15686 N N . ARG G 1 287 ? 136.366 25.981 35.323 1.00 42.85 1287 ARG W N 1
ATOM 15687 C CA . ARG G 1 287 ? 137.287 26.794 36.193 1.00 42.97 1287 ARG W CA 1
ATOM 15688 C C . ARG G 1 287 ? 136.761 28.228 36.314 1.00 44.07 1287 ARG W C 1
ATOM 15689 O O . ARG G 1 287 ? 137.547 29.230 36.380 1.00 40.25 1287 ARG W O 1
ATOM 15697 N N . GLY G 1 288 ? 135.400 28.272 36.422 1.00 45.26 1288 GLY W N 1
ATOM 15698 C CA . GLY G 1 288 ? 134.583 29.524 36.467 1.00 45.43 1288 GLY W CA 1
ATOM 15699 C C . GLY G 1 288 ? 134.311 29.875 35.012 1.00 43.09 1288 GLY W C 1
ATOM 15700 O O . GLY G 1 288 ? 134.057 28.955 34.241 1.00 51.27 1288 GLY W O 1
ATOM 15701 N N . TYR G 1 289 ? 134.376 31.122 34.605 1.00 34.61 1289 TYR W N 1
ATOM 15702 C CA . TYR G 1 289 ? 134.347 31.377 33.161 1.00 37.17 1289 TYR W CA 1
ATOM 15703 C C . TYR G 1 289 ? 133.105 31.036 32.353 1.00 40.17 1289 TYR W C 1
ATOM 15704 O O . TYR G 1 289 ? 132.549 31.973 31.657 1.00 47.80 1289 TYR W O 1
ATOM 15713 N N . ASP G 1 290 ? 132.708 29.763 32.313 1.00 37.43 1290 ASP W N 1
ATOM 15714 C CA . ASP G 1 290 ? 131.379 29.468 31.779 1.00 43.75 1290 ASP W CA 1
ATOM 15715 C C . ASP G 1 290 ? 131.136 29.501 30.206 1.00 44.13 1290 ASP W C 1
ATOM 15716 O O . ASP G 1 290 ? 131.723 28.717 29.428 1.00 48.28 1290 ASP W O 1
ATOM 15721 N N . ASP G 1 291 ? 130.200 30.347 29.753 1.00 37.50 1291 ASP W N 1
ATOM 15722 C CA . ASP G 1 291 ? 130.131 30.612 28.371 1.00 35.85 1291 ASP W CA 1
ATOM 15723 C C . ASP G 1 291 ? 130.993 31.859 28.319 1.00 34.84 1291 ASP W C 1
ATOM 15724 O O . ASP G 1 291 ? 131.097 32.591 29.342 1.00 34.26 1291 ASP W O 1
ATOM 15729 N N . GLU G 1 292 ? 131.777 31.953 27.240 1.00 34.39 1292 GLU W N 1
ATOM 15730 C CA . GLU G 1 292 ? 132.755 33.047 27.041 1.00 37.28 1292 GLU W CA 1
ATOM 15731 C C . GLU G 1 292 ? 133.420 33.176 25.620 1.00 35.58 1292 GLU W C 1
ATOM 15732 O O . GLU G 1 292 ? 133.899 32.186 25.076 1.00 37.70 1292 GLU W O 1
ATOM 15738 N N . ASP G 1 293 ? 133.501 34.385 25.072 1.00 30.72 1293 ASP W N 1
ATOM 15739 C CA . ASP G 1 293 ? 134.089 34.560 23.758 1.00 28.22 1293 ASP W CA 1
ATOM 15740 C C . ASP G 1 293 ? 135.607 34.492 23.623 1.00 28.31 1293 ASP W C 1
ATOM 15741 O O . ASP G 1 293 ? 136.319 35.305 24.210 1.00 28.93 1293 ASP W O 1
ATOM 15746 N N . ILE G 1 294 ? 136.100 33.534 22.828 1.00 27.62 1294 ILE W N 1
ATOM 15747 C CA . ILE G 1 294 ? 137.588 33.256 22.700 1.00 26.07 1294 ILE W CA 1
ATOM 15748 C C . ILE G 1 294 ? 138.193 34.275 21.761 1.00 30.27 1294 ILE W C 1
ATOM 15749 O O . ILE G 1 294 ? 139.432 34.613 21.881 1.00 34.21 1294 ILE W O 1
ATOM 15754 N N . LEU G 1 295 ? 137.304 34.730 20.855 1.00 26.50 1295 LEU W N 1
ATOM 15755 C CA . LEU G 1 295 ? 137.636 35.591 19.767 1.00 27.19 1295 LEU W CA 1
ATOM 15756 C C . LEU G 1 295 ? 136.342 36.034 19.171 1.00 30.72 1295 LEU W C 1
ATOM 15757 O O . LEU G 1 295 ? 135.469 35.198 18.935 1.00 33.14 1295 LEU W O 1
ATOM 15762 N N . LYS G 1 296 ? 136.306 37.339 18.851 1.00 31.04 1296 LYS W N 1
ATOM 15763 C CA . LYS G 1 296 ? 135.186 38.034 18.307 1.00 28.98 1296 LYS W CA 1
ATOM 15764 C C . LYS G 1 296 ? 135.671 39.323 17.568 1.00 28.91 1296 LYS W C 1
ATOM 15765 O O . LYS G 1 296 ? 136.184 40.254 18.223 1.00 27.02 1296 LYS W O 1
ATOM 15771 N N . TYR G 1 297 ? 135.529 39.437 16.240 1.00 27.79 1297 TYR W N 1
ATOM 15772 C CA . TYR G 1 297 ? 136.076 40.718 15.649 1.00 27.14 1297 TYR W CA 1
ATOM 15773 C C . TYR G 1 297 ? 135.590 41.042 14.238 1.00 26.53 1297 TYR W C 1
ATOM 15774 O O . TYR G 1 297 ? 135.341 40.125 13.461 1.00 26.08 1297 TYR W O 1
ATOM 15783 N N . VAL G 1 298 ? 135.367 42.310 13.902 1.00 25.08 1298 VAL W N 1
ATOM 15784 C CA . VAL G 1 298 ? 135.048 42.470 12.520 1.00 25.87 1298 VAL W CA 1
ATOM 15785 C C . VAL G 1 298 ? 136.326 42.718 11.910 1.00 26.87 1298 VAL W C 1
ATOM 15786 O O . VAL G 1 298 ? 137.127 43.562 12.478 1.00 28.48 1298 VAL W O 1
ATOM 15790 N N . ASP G 1 299 ? 136.559 42.052 10.777 1.00 24.97 1299 ASP W N 1
ATOM 15791 C CA . ASP G 1 299 ? 137.743 42.493 10.096 1.00 27.31 1299 ASP W CA 1
ATOM 15792 C C . ASP G 1 299 ? 137.412 43.399 8.921 1.00 27.99 1299 ASP W C 1
ATOM 15793 O O . ASP G 1 299 ? 136.546 43.061 8.120 1.00 32.45 1299 ASP W O 1
ATOM 15798 N N . VAL G 1 300 ? 138.132 44.510 8.785 1.00 23.87 1300 VAL W N 1
ATOM 15799 C CA . VAL G 1 300 ? 137.940 45.424 7.612 1.00 23.31 1300 VAL W CA 1
ATOM 15800 C C . VAL G 1 300 ? 139.330 45.779 7.023 1.00 22.92 1300 VAL W C 1
ATOM 15801 O O . VAL G 1 300 ? 140.261 46.171 7.801 1.00 19.18 1300 VAL W O 1
ATOM 15805 N N . GLY G 1 301 ? 139.495 45.638 5.699 1.00 19.11 1301 GLY W N 1
ATOM 15806 C CA . GLY G 1 301 ? 140.803 45.794 5.173 1.00 21.88 1301 GLY W CA 1
ATOM 15807 C C . GLY G 1 301 ? 140.873 45.692 3.693 1.00 27.71 1301 GLY W C 1
ATOM 15808 O O . GLY G 1 301 ? 139.859 45.376 3.035 1.00 31.03 1301 GLY W O 1
ATOM 15809 N N . ALA G 1 302 ? 142.061 45.938 3.130 1.00 24.32 1302 ALA W N 1
ATOM 15810 C CA . ALA G 1 302 ? 142.198 45.786 1.686 1.00 22.68 1302 ALA W CA 1
ATOM 15811 C C . ALA G 1 302 ? 143.614 45.740 1.347 1.00 24.51 1302 ALA W C 1
ATOM 15812 O O . ALA G 1 302 ? 144.398 46.239 2.134 1.00 29.36 1302 ALA W O 1
ATOM 15814 N N . THR G 1 303 ? 143.923 45.114 0.210 1.00 22.46 1303 THR W N 1
ATOM 15815 C CA . THR G 1 303 ? 145.262 44.850 -0.334 1.00 21.61 1303 THR W CA 1
ATOM 15816 C C . THR G 1 303 ? 145.145 45.258 -1.831 1.00 22.44 1303 THR W C 1
ATOM 15817 O O . THR G 1 303 ? 144.011 45.276 -2.445 1.00 19.27 1303 THR W O 1
ATOM 15821 N N . TYR G 1 304 ? 146.275 45.631 -2.422 1.00 23.72 1304 TYR W N 1
ATOM 15822 C CA . TYR G 1 304 ? 146.224 46.193 -3.729 1.00 26.16 1304 TYR W CA 1
ATOM 15823 C C . TYR G 1 304 ? 147.292 45.448 -4.451 1.00 28.59 1304 TYR W C 1
ATOM 15824 O O . TYR G 1 304 ? 148.409 45.474 -3.931 1.00 33.10 1304 TYR W O 1
ATOM 15833 N N . TYR G 1 305 ? 147.047 44.773 -5.588 1.00 26.56 1305 TYR W N 1
ATOM 15834 C CA . TYR G 1 305 ? 148.193 44.059 -6.223 1.00 28.97 1305 TYR W CA 1
ATOM 15835 C C . TYR G 1 305 ? 148.883 44.918 -7.237 1.00 29.61 1305 TYR W C 1
ATOM 15836 O O . TYR G 1 305 ? 148.260 45.200 -8.238 1.00 31.56 1305 TYR W O 1
ATOM 15845 N N . PHE G 1 306 ? 150.142 45.343 -7.052 1.00 28.96 1306 PHE W N 1
ATOM 15846 C CA . PHE G 1 306 ? 150.837 46.033 -8.251 1.00 27.90 1306 PHE W CA 1
ATOM 15847 C C . PHE G 1 306 ? 150.891 45.064 -9.422 1.00 29.71 1306 PHE W C 1
ATOM 15848 O O . PHE G 1 306 ? 150.476 45.386 -10.449 1.00 32.10 1306 PHE W O 1
ATOM 15856 N N . ASN G 1 307 ? 151.347 43.841 -9.216 1.00 31.32 1307 ASN W N 1
ATOM 15857 C CA . ASN G 1 307 ? 151.268 42.759 -10.194 1.00 30.38 1307 ASN W CA 1
ATOM 15858 C C . ASN G 1 307 ? 151.287 41.432 -9.465 1.00 31.10 1307 ASN W C 1
ATOM 15859 O O . ASN G 1 307 ? 150.999 41.425 -8.218 1.00 28.53 1307 ASN W O 1
ATOM 15864 N N . LYS G 1 308 ? 151.570 40.314 -10.158 1.00 31.92 1308 LYS W N 1
ATOM 15865 C CA . LYS G 1 308 ? 151.576 39.066 -9.334 1.00 34.19 1308 LYS W CA 1
ATOM 15866 C C . LYS G 1 308 ? 152.888 38.756 -8.830 1.00 32.83 1308 LYS W C 1
ATOM 15867 O O . LYS G 1 308 ? 153.302 37.737 -9.053 1.00 39.03 1308 LYS W O 1
ATOM 15873 N N . ASN G 1 309 ? 153.499 39.636 -8.087 1.00 32.99 1309 ASN W N 1
ATOM 15874 C CA . ASN G 1 309 ? 154.902 39.575 -7.646 1.00 31.10 1309 ASN W CA 1
ATOM 15875 C C . ASN G 1 309 ? 155.177 40.621 -6.521 1.00 33.67 1309 ASN W C 1
ATOM 15876 O O . ASN G 1 309 ? 156.296 40.573 -5.961 1.00 35.17 1309 ASN W O 1
ATOM 15881 N N . MET G 1 310 ? 154.210 41.587 -6.282 1.00 30.11 1310 MET W N 1
ATOM 15882 C CA . MET G 1 310 ? 154.336 42.751 -5.415 1.00 25.76 1310 MET W CA 1
ATOM 15883 C C . MET G 1 310 ? 153.035 43.320 -5.139 1.00 23.99 1310 MET W C 1
ATOM 15884 O O . MET G 1 310 ? 152.235 43.313 -6.008 1.00 24.33 1310 MET W O 1
ATOM 15889 N N . SER G 1 311 ? 152.889 43.968 -3.977 1.00 24.41 1311 SER W N 1
ATOM 15890 C CA . SER G 1 311 ? 151.608 44.481 -3.534 1.00 23.99 1311 SER W CA 1
ATOM 15891 C C . SER G 1 311 ? 151.697 45.058 -2.112 1.00 26.37 1311 SER W C 1
ATOM 15892 O O . SER G 1 311 ? 152.687 44.825 -1.396 1.00 27.98 1311 SER W O 1
ATOM 15895 N N . THR G 1 312 ? 150.658 45.828 -1.735 1.00 25.40 1312 THR W N 1
ATOM 15896 C CA . THR G 1 312 ? 150.490 46.352 -0.362 1.00 25.28 1312 THR W CA 1
ATOM 15897 C C . THR G 1 312 ? 149.153 46.014 0.083 1.00 28.56 1312 THR W C 1
ATOM 15898 O O . THR G 1 312 ? 148.258 45.670 -0.812 1.00 29.22 1312 THR W O 1
ATOM 15902 N N . TYR G 1 313 ? 149.052 46.107 1.442 1.00 27.55 1313 TYR W N 1
ATOM 15903 C CA . TYR G 1 313 ? 147.770 45.877 2.157 1.00 29.27 1313 TYR W CA 1
ATOM 15904 C C . TYR G 1 313 ? 147.650 46.637 3.392 1.00 27.62 1313 TYR W C 1
ATOM 15905 O O . TYR G 1 313 ? 148.614 46.925 4.024 1.00 31.97 1313 TYR W O 1
ATOM 15914 N N . VAL G 1 314 ? 146.408 46.863 3.734 1.00 25.14 1314 VAL W N 1
ATOM 15915 C CA . VAL G 1 314 ? 145.954 47.456 4.973 1.00 22.56 1314 VAL W CA 1
ATOM 15916 C C . VAL G 1 314 ? 144.955 46.504 5.559 1.00 21.10 1314 VAL W C 1
ATOM 15917 O O . VAL G 1 314 ? 144.078 45.866 4.828 1.00 18.29 1314 VAL W O 1
ATOM 15921 N N . ASP G 1 315 ? 145.079 46.447 6.873 1.00 17.28 1315 ASP W N 1
ATOM 15922 C CA . ASP G 1 315 ? 144.227 45.579 7.582 1.00 18.59 1315 ASP W CA 1
ATOM 15923 C C . ASP G 1 315 ? 143.960 46.092 8.948 1.00 21.26 1315 ASP W C 1
ATOM 15924 O O . ASP G 1 315 ? 144.864 46.621 9.654 1.00 25.62 1315 ASP W O 1
ATOM 15929 N N . TYR G 1 316 ? 142.683 45.954 9.293 1.00 23.44 1316 TYR W N 1
ATOM 15930 C CA . TYR G 1 316 ? 142.095 46.550 10.471 1.00 25.65 1316 TYR W CA 1
ATOM 15931 C C . TYR G 1 316 ? 141.057 45.613 11.272 1.00 25.73 1316 TYR W C 1
ATOM 15932 O O . TYR G 1 316 ? 139.859 45.377 10.878 1.00 24.03 1316 TYR W O 1
ATOM 15941 N N . LYS G 1 317 ? 141.565 45.043 12.363 1.00 25.67 1317 LYS W N 1
ATOM 15942 C CA . LYS G 1 317 ? 140.764 44.182 13.282 1.00 27.45 1317 LYS W CA 1
ATOM 15943 C C . LYS G 1 317 ? 140.085 45.098 14.235 1.00 26.86 1317 LYS W C 1
ATOM 15944 O O . LYS G 1 317 ? 140.723 45.647 15.143 1.00 24.80 1317 LYS W O 1
ATOM 15950 N N . ILE G 1 318 ? 138.787 45.287 14.015 1.00 26.77 1318 ILE W N 1
ATOM 15951 C CA . ILE G 1 318 ? 137.919 46.018 14.980 1.00 25.66 1318 ILE W CA 1
ATOM 15952 C C . ILE G 1 318 ? 137.537 44.956 16.020 1.00 28.24 1318 ILE W C 1
ATOM 15953 O O . ILE G 1 318 ? 136.743 44.049 15.790 1.00 29.44 1318 ILE W O 1
ATOM 15958 N N . ASN G 1 319 ? 138.162 45.042 17.158 1.00 24.14 1319 ASN W N 1
ATOM 15959 C CA . ASN G 1 319 ? 138.196 43.889 17.841 1.00 24.69 1319 ASN W CA 1
ATOM 15960 C C . ASN G 1 319 ? 137.065 43.805 18.829 1.00 26.84 1319 ASN W C 1
ATOM 15961 O O . ASN G 1 319 ? 137.060 44.404 19.864 1.00 31.66 1319 ASN W O 1
ATOM 15966 N N . LEU G 1 320 ? 136.122 42.948 18.581 1.00 29.00 1320 LEU W N 1
ATOM 15967 C CA . LEU G 1 320 ? 134.921 43.087 19.366 1.00 28.77 1320 LEU W CA 1
ATOM 15968 C C . LEU G 1 320 ? 134.855 42.503 20.809 1.00 29.02 1320 LEU W C 1
ATOM 15969 O O . LEU G 1 320 ? 133.765 42.474 21.326 1.00 34.83 1320 LEU W O 1
ATOM 15974 N N . LEU G 1 321 ? 135.949 42.084 21.459 1.00 29.28 1321 LEU W N 1
ATOM 15975 C CA . LEU G 1 321 ? 135.957 41.545 22.900 1.00 30.19 1321 LEU W CA 1
ATOM 15976 C C . LEU G 1 321 ? 136.168 42.494 24.118 1.00 31.50 1321 LEU W C 1
ATOM 15977 O O . LEU G 1 321 ? 137.036 43.350 24.080 1.00 37.02 1321 LEU W O 1
ATOM 15982 N N . ASP G 1 322 ? 135.538 42.264 25.271 1.00 34.93 1322 ASP W N 1
ATOM 15983 C CA . ASP G 1 322 ? 135.867 43.083 26.532 1.00 38.06 1322 ASP W CA 1
ATOM 15984 C C . ASP G 1 322 ? 136.984 42.452 27.287 1.00 39.35 1322 ASP W C 1
ATOM 15985 O O . ASP G 1 322 ? 137.044 41.223 27.281 1.00 41.56 1322 ASP W O 1
ATOM 15990 N N . ASP G 1 323 ? 137.872 43.264 27.897 1.00 34.91 1323 ASP W N 1
ATOM 15991 C CA . ASP G 1 323 ? 138.682 42.846 29.027 1.00 30.97 1323 ASP W CA 1
ATOM 15992 C C . ASP G 1 323 ? 138.041 42.122 30.238 1.00 33.45 1323 ASP W C 1
ATOM 15993 O O . ASP G 1 323 ? 137.119 42.641 30.807 1.00 36.30 1323 ASP W O 1
ATOM 15998 N N . ASN G 1 324 ? 138.530 40.984 30.708 1.00 33.58 1324 ASN W N 1
ATOM 15999 C CA . ASN G 1 324 ? 138.021 40.358 31.999 1.00 32.70 1324 ASN W CA 1
ATOM 16000 C C . ASN G 1 324 ? 138.950 39.288 32.562 1.00 32.27 1324 ASN W C 1
ATOM 16001 O O . ASN G 1 324 ? 139.868 38.848 31.849 1.00 28.90 1324 ASN W O 1
ATOM 16006 N N . GLN G 1 325 ? 138.728 38.833 33.812 1.00 34.56 1325 GLN W N 1
ATOM 16007 C CA . GLN G 1 325 ? 139.856 38.087 34.460 1.00 37.00 1325 GLN W CA 1
ATOM 16008 C C . GLN G 1 325 ? 139.973 37.016 33.363 1.00 37.38 1325 GLN W C 1
ATOM 16009 O O . GLN G 1 325 ? 141.011 36.394 33.256 1.00 36.49 1325 GLN W O 1
ATOM 16011 N N . PHE G 1 326 ? 138.976 36.960 32.449 1.00 33.04 1326 PHE W N 1
ATOM 16012 C CA . PHE G 1 326 ? 139.014 35.891 31.478 1.00 30.37 1326 PHE W CA 1
ATOM 16013 C C . PHE G 1 326 ? 140.006 36.019 30.360 1.00 30.89 1326 PHE W C 1
ATOM 16014 O O . PHE G 1 326 ? 140.974 35.253 30.281 1.00 27.92 1326 PHE W O 1
ATOM 16022 N N . THR G 1 327 ? 139.691 36.919 29.422 1.00 32.37 1327 THR W N 1
ATOM 16023 C CA . THR G 1 327 ? 140.640 37.226 28.387 1.00 34.86 1327 THR W CA 1
ATOM 16024 C C . THR G 1 327 ? 141.995 37.354 29.063 1.00 37.40 1327 THR W C 1
ATOM 16025 O O . THR G 1 327 ? 142.776 36.399 29.050 1.00 39.31 1327 THR W O 1
ATOM 16029 N N . ARG G 1 328 ? 142.247 38.487 29.686 1.00 39.49 1328 ARG W N 1
ATOM 16030 C CA . ARG G 1 328 ? 143.342 38.618 30.637 1.00 38.80 1328 ARG W CA 1
ATOM 16031 C C . ARG G 1 328 ? 143.926 37.227 31.104 1.00 36.61 1328 ARG W C 1
ATOM 16032 O O . ARG G 1 328 ? 144.983 36.908 30.735 1.00 32.00 1328 ARG W O 1
ATOM 16040 N N . ASP G 1 329 ? 143.241 36.362 31.848 1.00 38.06 1329 ASP W N 1
ATOM 16041 C CA . ASP G 1 329 ? 143.863 35.073 32.227 1.00 35.94 1329 ASP W CA 1
ATOM 16042 C C . ASP G 1 329 ? 144.411 34.415 31.047 1.00 31.82 1329 ASP W C 1
ATOM 16043 O O . ASP G 1 329 ? 145.488 33.972 31.081 1.00 32.40 1329 ASP W O 1
ATOM 16048 N N . ALA G 1 330 ? 143.636 34.229 30.003 1.00 31.72 1330 ALA W N 1
ATOM 16049 C CA . ALA G 1 330 ? 144.163 33.473 28.865 1.00 33.72 1330 ALA W CA 1
ATOM 16050 C C . ALA G 1 330 ? 145.219 34.248 28.023 1.00 33.39 1330 ALA W C 1
ATOM 16051 O O . ALA G 1 330 ? 145.990 33.686 27.234 1.00 33.30 1330 ALA W O 1
ATOM 16053 N N . GLY G 1 331 ? 145.247 35.547 28.203 1.00 32.99 1331 GLY W N 1
ATOM 16054 C CA . GLY G 1 331 ? 146.231 36.368 27.565 1.00 30.63 1331 GLY W CA 1
ATOM 16055 C C . GLY G 1 331 ? 145.702 36.378 26.187 1.00 27.09 1331 GLY W C 1
ATOM 16056 O O . GLY G 1 331 ? 146.411 36.001 25.318 1.00 30.31 1331 GLY W O 1
ATOM 16057 N N . ILE G 1 332 ? 144.440 36.696 26.016 1.00 25.00 1332 ILE W N 1
ATOM 16058 C CA . ILE G 1 332 ? 143.900 36.810 24.659 1.00 26.09 1332 ILE W CA 1
ATOM 16059 C C . ILE G 1 332 ? 143.877 38.303 24.297 1.00 26.81 1332 ILE W C 1
ATOM 16060 O O . ILE G 1 332 ? 143.366 39.129 25.110 1.00 27.69 1332 ILE W O 1
ATOM 16065 N N . ASN G 1 333 ? 144.347 38.661 23.100 1.00 26.59 1333 ASN W N 1
ATOM 16066 C CA . ASN G 1 333 ? 144.296 40.119 22.774 1.00 28.19 1333 ASN W CA 1
ATOM 16067 C C . ASN G 1 333 ? 142.854 40.492 22.586 1.00 31.13 1333 ASN W C 1
ATOM 16068 O O . ASN G 1 333 ? 142.055 39.648 22.091 1.00 34.64 1333 ASN W O 1
ATOM 16073 N N . THR G 1 334 ? 142.513 41.712 23.013 1.00 29.44 1334 THR W N 1
ATOM 16074 C CA . THR G 1 334 ? 141.201 42.208 22.950 1.00 25.98 1334 THR W CA 1
ATOM 16075 C C . THR G 1 334 ? 141.231 43.561 22.307 1.00 24.12 1334 THR W C 1
ATOM 16076 O O . THR G 1 334 ? 140.210 44.006 21.862 1.00 27.53 1334 THR W O 1
ATOM 16080 N N . ASP G 1 335 ? 142.333 44.280 22.285 1.00 26.09 1335 ASP W N 1
ATOM 16081 C CA . ASP G 1 335 ? 142.377 45.557 21.453 1.00 30.15 1335 ASP W CA 1
ATOM 16082 C C . ASP G 1 335 ? 142.328 45.378 19.970 1.00 30.93 1335 ASP W C 1
ATOM 16083 O O . ASP G 1 335 ? 142.784 44.328 19.504 1.00 33.56 1335 ASP W O 1
ATOM 16088 N N . ASN G 1 336 ? 141.862 46.408 19.247 1.00 30.87 1336 ASN W N 1
ATOM 16089 C CA . ASN G 1 336 ? 142.058 46.502 17.732 1.00 29.91 1336 ASN W CA 1
ATOM 16090 C C . ASN G 1 336 ? 143.485 46.486 17.371 1.00 27.84 1336 ASN W C 1
ATOM 16091 O O . ASN G 1 336 ? 144.350 46.515 18.246 1.00 31.28 1336 ASN W O 1
ATOM 16096 N N . ILE G 1 337 ? 143.743 46.356 16.099 1.00 25.25 1337 ILE W N 1
ATOM 16097 C CA . ILE G 1 337 ? 145.105 46.479 15.609 1.00 23.14 1337 ILE W CA 1
ATOM 16098 C C . ILE G 1 337 ? 145.036 46.997 14.174 1.00 22.28 1337 ILE W C 1
ATOM 16099 O O . ILE G 1 337 ? 144.092 46.755 13.409 1.00 23.30 1337 ILE W O 1
ATOM 16104 N N . VAL G 1 338 ? 146.064 47.637 13.746 1.00 19.20 1338 VAL W N 1
ATOM 16105 C CA . VAL G 1 338 ? 146.073 47.769 12.279 1.00 20.11 1338 VAL W CA 1
ATOM 16106 C C . VAL G 1 338 ? 147.335 47.248 11.628 1.00 19.67 1338 VAL W C 1
ATOM 16107 O O . VAL G 1 338 ? 148.510 47.498 12.039 1.00 18.50 1338 VAL W O 1
ATOM 16111 N N . ALA G 1 339 ? 147.125 46.626 10.510 1.00 18.61 1339 ALA W N 1
ATOM 16112 C CA . ALA G 1 339 ? 148.316 46.237 9.844 1.00 19.45 1339 ALA W CA 1
ATOM 16113 C C . ALA G 1 339 ? 148.486 47.016 8.583 1.00 18.85 1339 ALA W C 1
ATOM 16114 O O . ALA G 1 339 ? 147.541 47.309 7.881 1.00 18.15 1339 ALA W O 1
ATOM 16116 N N . LEU G 1 340 ? 149.729 47.339 8.330 1.00 20.23 1340 LEU W N 1
ATOM 16117 C CA . LEU G 1 340 ? 150.164 48.016 7.112 1.00 20.48 1340 LEU W CA 1
ATOM 16118 C C . LEU G 1 340 ? 151.260 47.139 6.565 1.00 21.09 1340 LEU W C 1
ATOM 16119 O O . LEU G 1 340 ? 152.207 46.777 7.284 1.00 22.63 1340 LEU W O 1
ATOM 16124 N N . GLY G 1 341 ? 151.171 46.777 5.308 1.00 22.21 1341 GLY W N 1
ATOM 16125 C CA . GLY G 1 341 ? 152.200 45.865 4.790 1.00 24.55 1341 GLY W CA 1
ATOM 16126 C C . GLY G 1 341 ? 152.511 46.264 3.354 1.00 26.19 1341 GLY W C 1
ATOM 16127 O O . GLY G 1 341 ? 151.597 46.763 2.636 1.00 28.23 1341 GLY W O 1
ATOM 16128 N N . LEU G 1 342 ? 153.797 46.073 3.001 1.00 26.04 1342 LEU W N 1
ATOM 16129 C CA . LEU G 1 342 ? 154.371 46.126 1.663 1.00 26.47 1342 LEU W CA 1
ATOM 16130 C C . LEU G 1 342 ? 155.046 44.768 1.457 1.00 28.24 1342 LEU W C 1
ATOM 16131 O O . LEU G 1 342 ? 155.935 44.360 2.275 1.00 31.15 1342 LEU W O 1
ATOM 16136 N N . VAL G 1 343 ? 154.735 44.084 0.370 1.00 25.65 1343 VAL W N 1
ATOM 16137 C CA . VAL G 1 343 ? 155.303 42.769 0.188 1.00 21.08 1343 VAL W CA 1
ATOM 16138 C C . VAL G 1 343 ? 155.765 42.663 -1.246 1.00 21.08 1343 VAL W C 1
ATOM 16139 O O . VAL G 1 343 ? 155.093 43.137 -2.140 1.00 22.27 1343 VAL W O 1
ATOM 16143 N N . TYR G 1 344 ? 156.943 42.055 -1.414 1.00 22.39 1344 TYR W N 1
ATOM 16144 C CA . TYR G 1 344 ? 157.572 41.581 -2.627 1.00 24.82 1344 TYR W CA 1
ATOM 16145 C C . TYR G 1 344 ? 157.749 40.067 -2.487 1.00 25.66 1344 TYR W C 1
ATOM 16146 O O . TYR G 1 344 ? 158.270 39.577 -1.465 1.00 22.68 1344 TYR W O 1
ATOM 16155 N N . GLN G 1 345 ? 157.296 39.316 -3.504 1.00 28.72 1345 GLN W N 1
ATOM 16156 C CA . GLN G 1 345 ? 157.328 37.797 -3.565 1.00 29.33 1345 GLN W CA 1
ATOM 16157 C C . GLN G 1 345 ? 157.776 37.250 -4.888 1.00 29.60 1345 GLN W C 1
ATOM 16158 O O . GLN G 1 345 ? 157.503 37.813 -5.910 1.00 30.59 1345 GLN W O 1
ATOM 16164 N N . PHE G 1 346 ? 158.518 36.169 -4.800 1.00 31.45 1346 PHE W N 1
ATOM 16165 C CA . PHE G 1 346 ? 159.104 35.521 -5.924 1.00 33.59 1346 PHE W CA 1
ATOM 16166 C C . PHE G 1 346 ? 158.641 34.043 -5.918 1.00 36.13 1346 PHE W C 1
ATOM 16167 O O . PHE G 1 346 ? 157.766 33.652 -5.110 1.00 38.87 1346 PHE W O 1
ATOM 16176 N N . ALA H 2 1 ? 200.641 -28.883 42.910 1.00 79.00 1001 ALA X N 1
ATOM 16177 C CA . ALA H 2 1 ? 199.622 -29.981 42.872 1.00 78.47 1001 ALA X CA 1
ATOM 16178 C C . ALA H 2 1 ? 198.229 -29.367 42.557 1.00 78.99 1001 ALA X C 1
ATOM 16179 O O . ALA H 2 1 ? 197.902 -28.252 43.056 1.00 77.90 1001 ALA X O 1
ATOM 16181 N N . SER H 2 2 ? 197.483 -30.060 41.660 1.00 79.80 1002 SER X N 1
ATOM 16182 C CA . SER H 2 2 ? 196.052 -29.760 41.266 1.00 80.00 1002 SER X CA 1
ATOM 16183 C C . SER H 2 2 ? 195.225 -31.054 40.959 1.00 80.00 1002 SER X C 1
ATOM 16184 O O . SER H 2 2 ? 195.775 -32.161 41.053 1.00 78.93 1002 SER X O 1
ATOM 16187 N N . LYS H 2 3 ? 193.920 -30.930 40.639 1.00 80.00 1003 LYS X N 1
ATOM 16188 C CA . LYS H 2 3 ? 193.042 -32.131 40.193 1.00 80.00 1003 LYS X CA 1
ATOM 16189 C C . LYS H 2 3 ? 192.517 -32.128 38.609 1.00 80.00 1003 LYS X C 1
ATOM 16190 O O . LYS H 2 3 ? 192.426 -31.001 37.997 1.00 80.00 1003 LYS X O 1
ATOM 16196 N N . LYS H 2 4 ? 192.225 -33.325 37.994 1.00 80.00 1004 LYS X N 1
ATOM 16197 C CA . LYS H 2 4 ? 192.127 -33.525 36.463 1.00 80.00 1004 LYS X CA 1
ATOM 16198 C C . LYS H 2 4 ? 191.446 -32.469 35.468 1.00 80.00 1004 LYS X C 1
ATOM 16199 O O . LYS H 2 4 ? 191.001 -31.389 35.917 1.00 80.00 1004 LYS X O 1
ATOM 16205 N N . SER H 2 5 ? 191.322 -32.865 34.155 1.00 80.00 1005 SER X N 1
ATOM 16206 C CA . SER H 2 5 ? 191.175 -32.003 32.863 1.00 80.00 1005 SER X CA 1
ATOM 16207 C C . SER H 2 5 ? 192.235 -30.789 32.713 1.00 80.00 1005 SER X C 1
ATOM 16208 O O . SER H 2 5 ? 191.819 -29.594 32.873 1.00 80.00 1005 SER X O 1
ATOM 16211 N N . VAL H 2 6 ? 193.526 -31.108 32.354 1.00 80.00 1006 VAL X N 1
ATOM 16212 C CA . VAL H 2 6 ? 194.830 -30.288 32.524 1.00 80.00 1006 VAL X CA 1
ATOM 16213 C C . VAL H 2 6 ? 194.900 -28.664 32.260 1.00 80.00 1006 VAL X C 1
ATOM 16214 O O . VAL H 2 6 ? 194.064 -28.097 31.534 1.00 78.72 1006 VAL X O 1
ATOM 16218 N N . ARG H 2 7 ? 195.921 -27.994 32.879 1.00 80.00 1007 ARG X N 1
ATOM 16219 C CA . ARG H 2 7 ? 196.052 -26.533 33.416 1.00 80.00 1007 ARG X CA 1
ATOM 16220 C C . ARG H 2 7 ? 196.123 -25.144 32.602 1.00 80.00 1007 ARG X C 1
ATOM 16221 O O . ARG H 2 7 ? 197.217 -24.786 32.132 1.00 80.00 1007 ARG X O 1
ATOM 16229 N N . TRP H 2 8 ? 195.076 -24.289 32.541 1.00 80.00 1008 TRP X N 1
ATOM 16230 C CA . TRP H 2 8 ? 195.183 -23.013 31.685 1.00 80.00 1008 TRP X CA 1
ATOM 16231 C C . TRP H 2 8 ? 196.220 -21.898 32.163 1.00 80.00 1008 TRP X C 1
ATOM 16232 O O . TRP H 2 8 ? 195.788 -20.766 32.507 1.00 80.00 1008 TRP X O 1
ATOM 16243 N N . CYS H 2 9 ? 197.549 -22.228 32.139 1.00 80.00 1009 CYS X N 1
ATOM 16244 C CA . CYS H 2 9 ? 198.748 -21.309 32.374 1.00 80.00 1009 CYS X CA 1
ATOM 16245 C C . CYS H 2 9 ? 198.580 -19.776 32.139 1.00 80.00 1009 CYS X C 1
ATOM 16246 O O . CYS H 2 9 ? 197.493 -19.286 31.779 1.00 80.00 1009 CYS X O 1
ATOM 16249 N N . THR H 2 10 ? 199.667 -19.027 32.385 1.00 80.00 1010 THR X N 1
ATOM 16250 C CA . THR H 2 10 ? 199.849 -17.635 31.883 1.00 80.00 1010 THR X CA 1
ATOM 16251 C C . THR H 2 10 ? 201.309 -17.127 32.051 1.00 80.00 1010 THR X C 1
ATOM 16252 O O . THR H 2 10 ? 202.274 -17.952 32.170 1.00 80.00 1010 THR X O 1
ATOM 16256 N N . THR H 2 11 ? 201.387 -15.771 32.083 1.00 80.00 1011 THR X N 1
ATOM 16257 C CA . THR H 2 11 ? 202.561 -14.874 31.871 1.00 80.00 1011 THR X CA 1
ATOM 16258 C C . THR H 2 11 ? 202.845 -13.878 33.040 1.00 80.00 1011 THR X C 1
ATOM 16259 O O . THR H 2 11 ? 203.049 -14.352 34.204 1.00 80.00 1011 THR X O 1
ATOM 16263 N N . SER H 2 12 ? 202.903 -12.546 32.658 1.00 80.00 1012 SER X N 1
ATOM 16264 C CA . SER H 2 12 ? 202.959 -11.223 33.481 1.00 80.00 1012 SER X CA 1
ATOM 16265 C C . SER H 2 12 ? 201.836 -10.027 33.147 1.00 80.00 1012 SER X C 1
ATOM 16266 O O . SER H 2 12 ? 200.609 -10.355 33.203 1.00 80.00 1012 SER X O 1
ATOM 16269 N N . PRO H 2 13 ? 202.206 -8.686 32.876 1.00 80.00 1013 PRO X N 1
ATOM 16270 C CA . PRO H 2 13 ? 201.113 -7.639 32.549 1.00 80.00 1013 PRO X CA 1
ATOM 16271 C C . PRO H 2 13 ? 199.874 -7.855 31.525 1.00 80.00 1013 PRO X C 1
ATOM 16272 O O . PRO H 2 13 ? 199.591 -9.015 31.043 1.00 80.00 1013 PRO X O 1
ATOM 16276 N N . ALA H 2 14 ? 199.145 -6.734 31.253 1.00 80.00 1014 ALA X N 1
ATOM 16277 C CA . ALA H 2 14 ? 197.780 -6.715 30.641 1.00 80.00 1014 ALA X CA 1
ATOM 16278 C C . ALA H 2 14 ? 196.859 -7.915 31.051 1.00 80.00 1014 ALA X C 1
ATOM 16279 O O . ALA H 2 14 ? 195.786 -7.685 31.672 1.00 79.52 1014 ALA X O 1
ATOM 16281 N N . GLU H 2 15 ? 197.349 -9.155 30.774 1.00 80.00 1015 GLU X N 1
ATOM 16282 C CA . GLU H 2 15 ? 196.613 -10.509 30.765 1.00 80.00 1015 GLU X CA 1
ATOM 16283 C C . GLU H 2 15 ? 195.490 -10.945 31.780 1.00 80.00 1015 GLU X C 1
ATOM 16284 O O . GLU H 2 15 ? 194.289 -10.920 31.400 1.00 79.90 1015 GLU X O 1
ATOM 16290 N N . SER H 2 16 ? 195.876 -11.332 33.025 1.00 80.00 1016 SER X N 1
ATOM 16291 C CA . SER H 2 16 ? 194.994 -12.166 33.889 1.00 80.00 1016 SER X CA 1
ATOM 16292 C C . SER H 2 16 ? 193.731 -11.635 34.656 1.00 80.00 1016 SER X C 1
ATOM 16293 O O . SER H 2 16 ? 192.926 -12.491 35.088 1.00 80.00 1016 SER X O 1
ATOM 16296 N N . LYS H 2 17 ? 193.512 -10.298 34.763 1.00 80.00 1017 LYS X N 1
ATOM 16297 C CA . LYS H 2 17 ? 192.328 -9.685 35.509 1.00 80.00 1017 LYS X CA 1
ATOM 16298 C C . LYS H 2 17 ? 190.925 -10.277 35.244 1.00 80.00 1017 LYS X C 1
ATOM 16299 O O . LYS H 2 17 ? 190.364 -10.917 36.138 1.00 80.00 1017 LYS X O 1
ATOM 16305 N N . LYS H 2 18 ? 190.336 -10.139 34.064 1.00 80.00 1018 LYS X N 1
ATOM 16306 C CA . LYS H 2 18 ? 189.148 -11.057 33.781 1.00 80.00 1018 LYS X CA 1
ATOM 16307 C C . LYS H 2 18 ? 189.342 -12.710 33.972 1.00 80.00 1018 LYS X C 1
ATOM 16308 O O . LYS H 2 18 ? 188.409 -13.470 33.610 1.00 80.00 1018 LYS X O 1
ATOM 16314 N N . CYS H 2 19 ? 190.493 -13.268 34.470 1.00 80.00 1019 CYS X N 1
ATOM 16315 C CA . CYS H 2 19 ? 190.649 -14.759 34.529 1.00 80.00 1019 CYS X CA 1
ATOM 16316 C C . CYS H 2 19 ? 189.439 -15.310 35.345 1.00 80.00 1019 CYS X C 1
ATOM 16317 O O . CYS H 2 19 ? 189.054 -16.530 35.172 1.00 80.00 1019 CYS X O 1
ATOM 16320 N N . ALA H 2 20 ? 188.863 -14.402 36.216 1.00 80.00 1020 ALA X N 1
ATOM 16321 C CA . ALA H 2 20 ? 187.502 -14.525 36.894 1.00 80.00 1020 ALA X CA 1
ATOM 16322 C C . ALA H 2 20 ? 186.348 -15.009 35.901 1.00 80.00 1020 ALA X C 1
ATOM 16323 O O . ALA H 2 20 ? 185.228 -15.389 36.370 1.00 80.00 1020 ALA X O 1
ATOM 16325 N N . GLN H 2 21 ? 186.643 -14.937 34.561 1.00 80.00 1021 GLN X N 1
ATOM 16326 C CA . GLN H 2 21 ? 185.941 -15.660 33.425 1.00 80.00 1021 GLN X CA 1
ATOM 16327 C C . GLN H 2 21 ? 186.696 -17.009 33.113 1.00 80.00 1021 GLN X C 1
ATOM 16328 O O . GLN H 2 21 ? 186.432 -17.982 33.860 1.00 80.00 1021 GLN X O 1
ATOM 16334 N N . TRP H 2 22 ? 187.642 -17.077 32.118 1.00 80.00 1022 TRP X N 1
ATOM 16335 C CA . TRP H 2 22 ? 188.403 -18.393 31.718 1.00 80.00 1022 TRP X CA 1
ATOM 16336 C C . TRP H 2 22 ? 189.479 -19.063 32.774 1.00 80.00 1022 TRP X C 1
ATOM 16337 O O . TRP H 2 22 ? 190.671 -19.478 32.484 1.00 80.00 1022 TRP X O 1
ATOM 16348 N N . GLN H 2 23 ? 188.982 -19.062 34.019 1.00 80.00 1023 GLN X N 1
ATOM 16349 C CA . GLN H 2 23 ? 189.151 -20.132 34.961 1.00 80.00 1023 GLN X CA 1
ATOM 16350 C C . GLN H 2 23 ? 187.709 -20.410 35.462 1.00 80.00 1023 GLN X C 1
ATOM 16351 O O . GLN H 2 23 ? 187.295 -21.564 35.778 1.00 80.00 1023 GLN X O 1
ATOM 16357 N N . ARG H 2 24 ? 186.938 -19.312 35.381 1.00 80.00 1024 ARG X N 1
ATOM 16358 C CA . ARG H 2 24 ? 185.699 -19.060 36.159 1.00 80.00 1024 ARG X CA 1
ATOM 16359 C C . ARG H 2 24 ? 184.391 -18.547 35.416 1.00 80.00 1024 ARG X C 1
ATOM 16360 O O . ARG H 2 24 ? 183.320 -18.339 36.066 1.00 80.00 1024 ARG X O 1
ATOM 16368 N N . ARG H 2 25 ? 184.464 -18.295 34.095 1.00 80.00 1025 ARG X N 1
ATOM 16369 C CA . ARG H 2 25 ? 183.221 -18.465 33.252 1.00 80.00 1025 ARG X CA 1
ATOM 16370 C C . ARG H 2 25 ? 183.260 -19.951 32.998 1.00 80.00 1025 ARG X C 1
ATOM 16371 O O . ARG H 2 25 ? 182.230 -20.511 32.684 1.00 80.00 1025 ARG X O 1
ATOM 16379 N N . MET H 2 26 ? 184.481 -20.523 33.212 1.00 80.00 1026 MET X N 1
ATOM 16380 C CA . MET H 2 26 ? 184.848 -21.976 33.319 1.00 80.00 1026 MET X CA 1
ATOM 16381 C C . MET H 2 26 ? 183.777 -22.674 34.134 1.00 80.00 1026 MET X C 1
ATOM 16382 O O . MET H 2 26 ? 183.162 -23.588 33.607 1.00 80.00 1026 MET X O 1
ATOM 16387 N N . LYS H 2 27 ? 183.563 -22.246 35.400 1.00 80.00 1027 LYS X N 1
ATOM 16388 C CA . LYS H 2 27 ? 182.216 -22.457 36.106 1.00 80.00 1027 LYS X CA 1
ATOM 16389 C C . LYS H 2 27 ? 181.247 -21.182 35.968 1.00 80.00 1027 LYS X C 1
ATOM 16390 O O . LYS H 2 27 ? 181.694 -20.026 36.205 1.00 80.00 1027 LYS X O 1
ATOM 16396 N N . LYS H 2 28 ? 179.978 -21.417 35.544 1.00 80.00 1028 LYS X N 1
ATOM 16397 C CA . LYS H 2 28 ? 178.864 -20.403 35.324 1.00 80.00 1028 LYS X CA 1
ATOM 16398 C C . LYS H 2 28 ? 177.672 -20.837 34.345 1.00 80.00 1028 LYS X C 1
ATOM 16399 O O . LYS H 2 28 ? 176.832 -19.945 34.091 1.00 80.00 1028 LYS X O 1
ATOM 16405 N N . VAL H 2 29 ? 177.469 -22.085 33.829 1.00 80.00 1029 VAL X N 1
ATOM 16406 C CA . VAL H 2 29 ? 178.027 -23.502 34.043 1.00 80.00 1029 VAL X CA 1
ATOM 16407 C C . VAL H 2 29 ? 179.603 -23.832 33.968 1.00 80.00 1029 VAL X C 1
ATOM 16408 O O . VAL H 2 29 ? 180.354 -22.944 33.528 1.00 80.00 1029 VAL X O 1
ATOM 16412 N N . ARG H 2 30 ? 180.089 -25.064 34.339 1.00 80.00 1030 ARG X N 1
ATOM 16413 C CA . ARG H 2 30 ? 181.614 -25.454 34.418 1.00 80.00 1030 ARG X CA 1
ATOM 16414 C C . ARG H 2 30 ? 182.616 -25.886 33.190 1.00 80.00 1030 ARG X C 1
ATOM 16415 O O . ARG H 2 30 ? 183.723 -26.480 33.499 1.00 80.00 1030 ARG X O 1
ATOM 16423 N N . GLY H 2 31 ? 182.272 -25.547 31.896 1.00 80.00 1031 GLY X N 1
ATOM 16424 C CA . GLY H 2 31 ? 182.995 -25.915 30.606 1.00 80.00 1031 GLY X CA 1
ATOM 16425 C C . GLY H 2 31 ? 184.549 -26.122 30.480 1.00 80.00 1031 GLY X C 1
ATOM 16426 O O . GLY H 2 31 ? 185.371 -25.389 31.174 1.00 80.00 1031 GLY X O 1
ATOM 16427 N N . PRO H 2 32 ? 185.000 -27.002 29.498 1.00 80.00 1032 PRO X N 1
ATOM 16428 C CA . PRO H 2 32 ? 186.401 -27.584 29.525 1.00 80.00 1032 PRO X CA 1
ATOM 16429 C C . PRO H 2 32 ? 187.227 -27.202 30.859 1.00 80.00 1032 PRO X C 1
ATOM 16430 O O . PRO H 2 32 ? 188.179 -26.362 30.857 1.00 80.00 1032 PRO X O 1
ATOM 16434 N N . SER H 2 33 ? 186.821 -27.899 31.948 1.00 80.00 1033 SER X N 1
ATOM 16435 C CA . SER H 2 33 ? 186.839 -27.424 33.378 1.00 80.00 1033 SER X CA 1
ATOM 16436 C C . SER H 2 33 ? 188.151 -26.847 34.001 1.00 80.00 1033 SER X C 1
ATOM 16437 O O . SER H 2 33 ? 188.535 -27.234 35.133 1.00 80.00 1033 SER X O 1
ATOM 16440 N N . VAL H 2 34 ? 188.763 -25.861 33.318 1.00 80.00 1034 VAL X N 1
ATOM 16441 C CA . VAL H 2 34 ? 190.130 -25.398 33.707 1.00 80.00 1034 VAL X CA 1
ATOM 16442 C C . VAL H 2 34 ? 190.339 -23.942 34.321 1.00 80.00 1034 VAL X C 1
ATOM 16443 O O . VAL H 2 34 ? 189.858 -22.911 33.767 1.00 80.00 1034 VAL X O 1
ATOM 16447 N N . THR H 2 35 ? 191.024 -23.899 35.487 1.00 80.00 1035 THR X N 1
ATOM 16448 C CA . THR H 2 35 ? 191.294 -22.608 36.168 1.00 80.00 1035 THR X CA 1
ATOM 16449 C C . THR H 2 35 ? 192.561 -21.951 35.565 1.00 80.00 1035 THR X C 1
ATOM 16450 O O . THR H 2 35 ? 192.666 -21.878 34.338 1.00 80.00 1035 THR X O 1
ATOM 16454 N N . CYS H 2 36 ? 193.464 -21.442 36.411 1.00 80.00 1036 CYS X N 1
ATOM 16455 C CA . CYS H 2 36 ? 194.762 -20.833 35.978 1.00 80.00 1036 CYS X CA 1
ATOM 16456 C C . CYS H 2 36 ? 195.993 -20.890 36.962 1.00 80.00 1036 CYS X C 1
ATOM 16457 O O . CYS H 2 36 ? 196.522 -22.014 37.319 1.00 80.00 1036 CYS X O 1
ATOM 16460 N N . VAL H 2 37 ? 196.421 -19.649 37.322 1.00 80.00 1037 VAL X N 1
ATOM 16461 C CA . VAL H 2 37 ? 197.639 -19.264 38.118 1.00 80.00 1037 VAL X CA 1
ATOM 16462 C C . VAL H 2 37 ? 198.947 -19.193 37.160 1.00 80.00 1037 VAL X C 1
ATOM 16463 O O . VAL H 2 37 ? 199.062 -20.023 36.226 1.00 80.00 1037 VAL X O 1
ATOM 16467 N N . LYS H 2 38 ? 199.886 -18.224 37.359 1.00 80.00 1038 LYS X N 1
ATOM 16468 C CA . LYS H 2 38 ? 201.061 -18.004 36.414 1.00 80.00 1038 LYS X CA 1
ATOM 16469 C C . LYS H 2 38 ? 202.343 -18.994 36.263 1.00 80.00 1038 LYS X C 1
ATOM 16470 O O . LYS H 2 38 ? 202.353 -19.845 35.342 1.00 80.00 1038 LYS X O 1
ATOM 16476 N N . LYS H 2 39 ? 203.371 -18.893 37.142 1.00 80.00 1039 LYS X N 1
ATOM 16477 C CA . LYS H 2 39 ? 204.830 -19.061 36.766 1.00 80.00 1039 LYS X CA 1
ATOM 16478 C C . LYS H 2 39 ? 205.101 -17.793 35.852 1.00 80.00 1039 LYS X C 1
ATOM 16479 O O . LYS H 2 39 ? 204.192 -17.397 35.054 1.00 80.00 1039 LYS X O 1
ATOM 16485 N N . THR H 2 40 ? 206.251 -17.090 35.961 1.00 80.00 1040 THR X N 1
ATOM 16486 C CA . THR H 2 40 ? 206.388 -15.795 35.160 1.00 80.00 1040 THR X CA 1
ATOM 16487 C C . THR H 2 40 ? 207.022 -15.844 33.668 1.00 80.00 1040 THR X C 1
ATOM 16488 O O . THR H 2 40 ? 208.088 -15.158 33.371 1.00 80.00 1040 THR X O 1
ATOM 16492 N N . SER H 2 41 ? 206.328 -16.694 32.822 1.00 80.00 1041 SER X N 1
ATOM 16493 C CA . SER H 2 41 ? 206.303 -16.796 31.303 1.00 80.00 1041 SER X CA 1
ATOM 16494 C C . SER H 2 41 ? 205.533 -18.037 30.705 1.00 80.00 1041 SER X C 1
ATOM 16495 O O . SER H 2 41 ? 204.975 -18.863 31.482 1.00 80.00 1041 SER X O 1
ATOM 16498 N N . ARG H 2 42 ? 205.442 -18.075 29.341 1.00 80.00 1042 ARG X N 1
ATOM 16499 C CA . ARG H 2 42 ? 205.103 -19.312 28.471 1.00 80.00 1042 ARG X CA 1
ATOM 16500 C C . ARG H 2 42 ? 206.353 -19.987 27.661 1.00 80.00 1042 ARG X C 1
ATOM 16501 O O . ARG H 2 42 ? 206.266 -21.211 27.290 1.00 80.00 1042 ARG X O 1
ATOM 16509 N N . PHE H 2 43 ? 207.453 -19.188 27.445 1.00 80.00 1043 PHE X N 1
ATOM 16510 C CA . PHE H 2 43 ? 208.878 -19.688 27.292 1.00 80.00 1043 PHE X CA 1
ATOM 16511 C C . PHE H 2 43 ? 209.570 -19.872 28.743 1.00 80.00 1043 PHE X C 1
ATOM 16512 O O . PHE H 2 43 ? 210.734 -20.361 28.875 1.00 80.00 1043 PHE X O 1
ATOM 16520 N N . GLU H 2 44 ? 208.839 -19.482 29.814 1.00 80.00 1044 GLU X N 1
ATOM 16521 C CA . GLU H 2 44 ? 208.942 -20.135 31.160 1.00 80.00 1044 GLU X CA 1
ATOM 16522 C C . GLU H 2 44 ? 208.106 -21.507 30.964 1.00 80.00 1044 GLU X C 1
ATOM 16523 O O . GLU H 2 44 ? 208.662 -22.472 30.379 1.00 80.00 1044 GLU X O 1
ATOM 16529 N N . CYS H 2 45 ? 206.791 -21.535 31.340 1.00 80.00 1045 CYS X N 1
ATOM 16530 C CA . CYS H 2 45 ? 205.818 -22.735 31.306 1.00 80.00 1045 CYS X CA 1
ATOM 16531 C C . CYS H 2 45 ? 206.129 -23.882 30.323 1.00 80.00 1045 CYS X C 1
ATOM 16532 O O . CYS H 2 45 ? 206.250 -25.050 30.726 1.00 80.00 1045 CYS X O 1
#

Solvent-accessible surface area: 87581 Å² total; per-residue (Å²): 15,68,22,50,84,112,123,47,8,73,2,37,12,34,4,42,0,3,1,6,35,30,99,17,125,29,82,79,32,29,7,6,28,0,20,0,43,10,0,0,106,4,62,3,86,38,57,143,86,21,31,0,20,2,36,6,25,13,13,7,35,1,11,14,2,33,63,65,59,58,5,53,12,24,5,0,17,0,0,14,93,66,103,75,70,11,12,74,6,22,0,0,11,59,1,0,4,39,34,0,2,29,46,1,46,68,15,21,52,18,15,15,54,5,22,15,20,10,2,12,6,6,19,19,3,5,3,0,26,0,56,79,4,86,35,84,62,54,120,61,102,20,54,41,56,5,81,6,165,34,13,111,14,1,22,66,75,79,135,13,88,5,26,12,8,7,70,54,28,76,16,28,18,5,80,14,74,45,122,158,14,102,1,74,3,21,0,94,7,55,20,183,7,21,127,38,14,50,73,88,63,109,14,20,112,2,99,139,1,25,3,91,11,34,6,106,35,56,70,38,119,64,65,23,71,10,28,0,89,10,36,1,74,26,0,5,56,0,24,77,2,21,6,0,42,64,0,40,3,78,0,32,8,38,10,86,41,66,141,126,7,59,53,50,9,100,3,60,2,36,1,62,0,45,110,8,23,71,25,41,96,74,53,28,9,21,57,1,39,0,66,10,21,15,71,89,45,45,186,24,0,8,34,15,72,0,82,20,51,17,89,20,119,94,41,56,5,3,139,53,5,65,27,35,23,50,64,8,44,0,90,2,9,9,0,66,26,15,66,27,48,82,114,120,44,8,72,3,36,10,35,3,45,0,2,1,5,38,29,96,17,123,28,81,80,34,28,8,6,28,0,22,0,44,12,0,0,109,3,60,2,85,36,58,144,87,21,30,0,21,3,37,4,23,11,12,8,37,1,9,15,4,33,67,63,54,64,5,50,12,24,5,0,16,0,0,13,98,69,101,71,74,10,12,75,6,25,0,0,11,58,0,0,3,39,34,0,1,28,52,0,45,67,13,23,51,20,16,13,55,6,17,15,21,8,2,16,5,5,20,19,2,7,4,0,25,0,56,78,5,84,40,83,65,56,113,61,104,20,54,40,54,6,81,5,167,37,16,105,14,1,21,61,72,82,140,11,83,5,26,11,7,6,67,48,32,80,18,29,16,5,83,13,73,44,120,156,14,99,1,75,2,20,0,91,8,56,16,185,10,18,128,42,14,47,78,85,65,106,12,19,107,6,100,139,2,24,5,95,10,39,3,106,35,57,65,39,116,68,70,26,74,10,27,1,84,8,34,2,72,23,0,4,58,0,28,73,2,23,6,0,42,65,0,44,2,77,0,31,6,37,12,83,43,68,138,124,8,62,52,51,8,96,2,64,2,33,0,65,0,40,109,8,25,76,15,41,52,77,52,28,13,20,58,1,37,0,65,9,19,16,72,84,45,43,181,22,0,8,34,15,71,0,80,19,54,16,86,17,122,92,40,55,5,3,144,52,6,64,25,36,23,47,66,6,43,0,91,2,11,8,0,67,27,13,66,25,49,79,118,119,46,8,74,1,36,10,33,3,43,0,3,2,5,40,31,100,16,123,28,81,77,34,26,6,4,28,0,22,0,41,10,0,0,104,3,62,4,86,38,57,147,84,21,32,0,21,2,37,5,25,12,12,8,36,1,10,15,2,34,65,60,52,62,5,49,12,22,4,0,16,0,0,12,98,68,99,72,66,10,11,72,6,24,0,0,11,60,1,0,3,44,35,0,1,25,52,1,42,72,14,22,49,20,15,15,52,6,22,14,21,8,3,15,6,7,21,20,3,4,2,0,25,1,56,81,4,88,37,82,65,58,117,57,101,19,55,42,52,5,81,7,166,35,14,107,12,1,21,63,73,80,138,8,89,5,27,10,8,6,68,46,30,79,16,29,18,6,81,15,76,47,123,159,14,104,1,75,3,21,0,96,10,58,17,186,10,18,127,42,14,49,78,85,64,110,13,18,107,3,99,139,2,22,5,93,10,35,6,108,32,55,65,38,118,67,68,23,69,11,26,1,86,8,34,0,71,25,0,5,58,0,27,75,2,22,4,0,38,67,0,42,2,77,0,33,7,42,10,89,41,66,142,124,5,61,53,47,10,98,3,58,1,34,1,63,0,46,105,8,22,71,27,39,92,74,54,31,12,22,59,1,36,0,65,11,20,14,70,89,46,43,188,21,0,7,33,14,73,0,82,19,53,15,92,21,116,95,42,57,4,4,137,51,6,65,27,34,22,53,68,7,46,0,87,3,9,8,0,68,26,88,126,195,201,75,98,74,170,30,24,26,38,114,66,90,38,139,137,46,44,64,168,49,131,122,12,78,119,31,111,12,113,46,13,52,15,42,99,79,111,50,201,220,67,108,13,67,22,49,83,115,120,44,10,67,2,36,9,36,4,42,0,3,2,5,37,32,97,15,122,27,84,82,34,28,10,6,27,0,20,0,45,10,0,0,109,3,66,2,83,38,58,147,83,20,32,0,20,2,36,5,25,11,12,9,35,2,9,17,2,30,68,64,56,60,5,48,12,23,5,0,16,0,0,12,97,70,103,73,69,10,10,72,4,22,0,0,12,57,1,0,3,39,33,0,1,28,48,0,46,67,15,20,49,19,16,12,52,4,19,14,22,9,3,15,5,6,20,20,2,6,4,0,26,0,55,83,3,86,38,83,62,55,121,60,101,19,54,40,53,7,81,4,168,35,14,103,14,0,20,63,66,81,138,12,88,5,26,10,10,7,70,50,33,77,16,31,17,5,81,16,74,46,121,156,14,102,1,77,3,20,0,94,6,58,18,183,7,19,126,37,15,52,77,82,64,109,13,20,106,3,98,140,2,23,4,88,9,34,5,106,36,54,68,35,121,69,69,24,70,10,27,1,85,7,34,1,71,24,0,5,58,0,25,77,2,23,6,0,42,64,0,48,2,76,1,31,6,39,10,85,40,68,142,125,6,58,52,48,8,95,2,61,1,34,1,63,0,42,108,9,21,74,27,39,54,66,53,31,10,23,59,1,39,0,63,9,22,13,71,85,48,43,185,22,0,6,34,15,73,0,81,19,56,17,88,19,117,91,39,59,4,2,140,53,6,64,26,35,23,51,65,7,45,0,88,2,10,9,0,65,28,14,66,24,49,89,117,120,44,9,72,2,38,11,32,3,42,0,4,1,5,38,29,99,15,125,28,82,82,31,28,7,5,26,0,21,0,43,11,0,0,109,4,65,4,86,39,53,145,92,23,33,0,20,1,36,6,26,11,14,9,38,2,10,16,3,31,64,60,48,62,5,52,12,22,6,0,16,0,0,11,98,69,99,73,74,10,10,74,5,25,0,0,12,60,1,0,2,39,33,0,1,28,49,2,47,64,15,23,51,20,17,14,53,5,20,15,21,10,3,14,6,7,22,18,3,4,3,0,23,1,55,84,5,86,34,83,63,57,119,62,106,19,52,37,54,6,82,4,168,35,15,107,13,1,23,66,74,81,134,12,87,6,27,11,6,7,65,50,32,73,15,28,18,6,80,17,75,49,120,162,14,104,1,78,1,20,0,92,10,60,15,186,10,20,131,37,15,47,76,94,67,105,15,20,105,8,97,132,2,25,4,94,10,36,6,107,36,55,65,38,119,65,66,24,72,10,26,0,85,8,34,1,69,23,0,4,54,0,28,75,2,21,7,0,39,66,0,46,3,76,0,34,6,37,12,83,44,65,138,127,6,59,48,50,7,100,2,57,3,36,1,60,0,47,111,6,26,74,26,43,91,74,52,31,14,21,59,0,36,0,63,10,20,13,71,89,44,46,186,22,0,7,34,15,71,0,80,19,52,17,91,18,117,89,41,56,6,3,136,52,6,62,26,33,24,48,66,7,44,0,89,3,9,9,0,63,28,16,61,23,48,85,120,119,43,9,72,2,35,10,33,3,46,0,3,2,5,38,29,96,16,123,28,81,83,33,26,8,6,28,0,21,0,41,10,0,0,110,4,59,4,85,40,59,143,88,23,31,0,20,1,36,5,25,12,12,10,36,1,10,17,3,33,59,64,56,60,6,53,11,24,4,0,17,0,0,14,96,68,99,68,72,10,11,71,6,23,0,0,11,60,1,1,3,43,35,0,1,26,51,0,45,67,13,25,50,21,16,13,54,4,21,15,22,9,3,16,5,7,21,19,2,4,2,0,26,0,52,81,4,84,38,82,61,58,122,58,101,20,50,39,55,6,82,6,165,34,17,109,11,1,23,64,69,79,139,10,85,6,31,9,8,6,66,50,33,75,15,31,18,8,79,16,77,46,124,154,13,101,2,76,3,18,0,96,9,56,17,182,8,17,128,36,14,53,78,84,65,106,14,19,110,3,96,137,1,24,2,89,9,34,5,106,31,58,68,38,118,67,68,22,74,11,27,0,85,8,34,0,68,22,0,5,56,0,25,79,2,22,5,0,39,63,0,43,2,75,0,32,7,37,12,84,43,64,139,125,7,60,52,50,10,98,2,62,1,33,1,63,0,37,30,0,14,66,10,42,36,38,52,28,12,20,57,1,36,0,60,11,21,14,68,86,49,44,185,22,0,8,33,14,74,0,85,19,55,16,88,20,119,92,40,54,5,3,138,51,4,62,26,33,24,47,64,7,44,0,93,2,10,9,0,65,25,167,82,178,180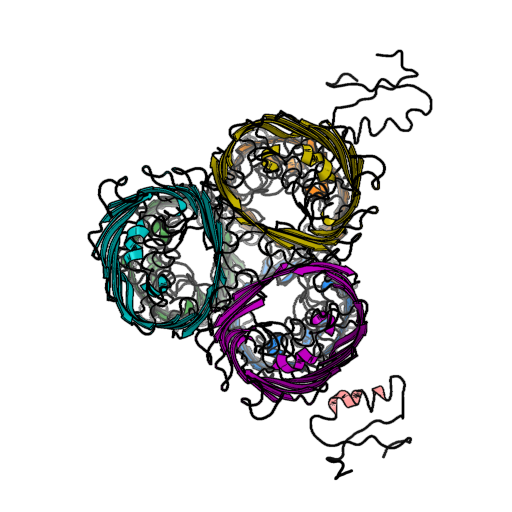,68,133,102,164,50,12,42,71,122,112,94,27,168,76,19,65,34,177,46,134,111,20,99,152,131,146,40,140,54,32,72,11,125,77,137,106,43,160,203,97,62

Secondary structure (DSSP, 8-state):
-EEEE-SS-EEEEEEEEEEEEEE-S-TTT-EE--EEEEEEEEEEE-SSS-EEEEEEEEEEE-SS-TT-----EEEEEEEEE-SSS-EEEEEEE--THHHHHGGG---SS----SS-SSSTTSS-EEEEEEEEESSGGGSSTTEEEEEEEE----BSSSSSB-SS---SS---EEEEE-SSS-EEEEEEEEEE--TTT-SSSSB---SEEEEEEEEEEEEETTEEEEEEEEEEES-S--TTSB--SEEEEEEEEEEE--TTSEEEEEEEEEEEEES-STTT-SEEEEEEEEEEEEEEEETTEEEEEEEEE------HHHHHHT---S-EEEEEEEEE-/----B-SS-EEEEEEEEEEEEEEES-TTT-EE--EEEEEEEEEEE-SSS-EEEEEEEEEEE-SS-TT-----EEEEEEEEE-SSS-EEEEEEE--THHHHHGGG---SS----SS-SSBTBSS-EEEEEEEEESSGGGSSTTEEEEEEEE----BSSSSSB-SS---SS---EEEEE-SSS-EEEEEEEEEEPPGGG-SSSSB---SEEEEEEEEEEEEETTEEEEEEEEEEES-S--TTSB--SEEEEEEEEEEE--TTSEEEEEEEEEEEEES-STTT-SEEEEEEEEEEEEEEEETTEEEEEEEEEE-----HHHHHHT---S-EEEEEEEEE-/-EEEE-SS-EEEEEEEEEEEEEE-S-TTT-EE--EEEEEEEEEEE-SSS-EEEEEEEEEEE-SS-TT-----EEEEEEEEE-SSS-EEEEEEE--THHHHHGGG---SS----SS-SSSTTSS-EEEEEEEEESSGGGSSSSEEEEEEEE----BSSSSSB-SS---SS---EEEEE-SSS-EEEEEEEEEEPPGGG-SSSSB---SEEEEEEEEEEEEETTEEEEEEEEEEES-S--TTSB--SEEEEEEEEEEE--TTSEEEEEEEEEEEEES-STTT-SEEEEEEEEEEEEEEEETTEEEEEEEEE--PPP-THHHHHT---S-EEEEEEEEE-/--SSSB-----SSGGGSS--STTBTTBSS--S-B-----SSSS--/----B-SS-EEEEEEEEEEEEEE-S-TTT-EE--EEEEEEEEEEE-SSS-EEEEEEEEEEE-SS-TT-----EEEEEEEEE-SSS-EEEEEEE--THHHHHGGG--SSS----SS-SSBTBSS-EEEEEEEEESSGGGSSTTEEEEEEEE----BSSSSSB-SS---SS---EEEEE-SSS-EEEEEEEEEE--GGG-SSSSB---SEEEEEEEEEEEEETTEEEEEEEEEEES-S--TTSB--SEEEEEEEEEEE--TTSEEEEEEEEEEEEES-STTT-SEEEEEEEEEEEEEEEETTEEEEEEEEE------HHHHHH----S-EEEEEEEEE-/----B-SS-EEEEEEEEEEEEEE-S-TTT-EE--EEEEEEEEEEE-SSS-EEEEEEEEEEE-SS-TT-----EEEEEEEEE-SSS-EEEEEEB--TTHHHHGGG---SS----SS-SSSTTSS-BS-EEEEEESSGGGSSTTEEEEEEEE----BSSSSSB-SS---SS---EEEEE-SSS-EEEEEEEEEE--GGG-SSSSB---SEEEEEEEEEEEEETTEEEEEEEEEEES-S--TTSB--SEEEEEEEEEEE--TTSEEEEEEEEEEEEES-STTT-SEEEEEEEEEEEEEEEEBTEEEEEEEEEE-----HHHHHH----S-EEEEEEEEE-/----B-SS-EEEEEEEEEEEEEE-S-TTT-EE--EEEEEEEEEEE-SSS-EEEEEEEEEEE-SS-TT-----EEEEEEEEE-SSS-EEEEEEB--THHHHHGGG---SS----SS-SSSTTSS-BS-EEEEEESSGGGSSTTEEEEEEEE----BSSSSSB-SS---SS---EEEEE-SSS-EEEEEEEEEE--TTT-SSSSB---SEEEEEEEEEEEEETTEEEEEEEEEEES-S--TTSB--SEEEEEEEEEEE--TTSEEEEEEEEEEEEES-STTT-SEEEEEEEEEEEEEEEETTEEEEEEEEEE-PPP-THHHHH----S-EEEEEEEEE-/---SS------STTTSGGGGTTTTTSSSS--TT------S-TTT-